Protein AF-0000000076221667 (afdb_homodimer)

Organism: NCBI:txid252671

Sequence (2468 aa):
MASSFIGMFFAGLVLLSSVQFILGDSAYITIIDVGKQPNDGCKKDNQGHYQCGSLKNLASFPFTDNTCIRIWKDLTSSILGSVISISKVSNISISSYPPSKTFRVPCFGNENQKSGFNFQNVKSVRISNIKFEECGHPMPSFVTHPDFKKPINIWSAIYFKEVTDISMTGVSFNGSHGYATALFNVQGEIKFDNIIIEHNELVQLKTPSTQKVIPGYASGGGIYIELRKQEINTPSISLQHSHFLYNTADNVSASPTGSGMAEGHIGFGRGGALSLFFLNVNHVTVDILNCWFEGNKAAWGGAVYARFRNESSYNTINMVNTNFTNNNANLSGGGLFVTSTQREDFENKVEIHQCRFINNSAEIGGAMFQKHISLDSIKDLRTITIAGTQFTHNMANIGSAINLERIFVIFNNMDTMNNFGSTFNGTGGQGAIYAFESKLYCYGSNLFKENMNNAFVLDCSHLHFPGTALFDRNKGENGGAISMYGNSFLFLYNSTELTFKNNTAWRRGGAIYIESSGPPLDHNLVNALKFDRCFFQYAGETVTTFEDNIQSFEGKVSFTDNYAKINGDSIFISSLAACNVTSIGINDTLLHWKNFNFRPKNRTQIITRAVEIHINDLQWHQPPGTMFHPSIILLDQRGNHVSEQINVIIHKNHSHKQCNVSVETNPRFIVTEDDTISLTLLGNNQPKIDGKYGKYCYYDVTISLAWNKVVYKTLTDRQLKPCYFGYTLKKNRCQCLMQKNQDKGIAFCYRGDIYFYKNRWAYRDQKAFIRDAEITVTCPPGYCNDCKGGVSITGYDCRYDQTKPNQCRPSRDQNSKICGRCLHGWSVALGKEECVKCKNEVFSRYSKWNWIWVIIATIVFFVMVDAVIIWLDIDIYSNYLNGFIYYCQTIVLLPPSSFEYWYPMKLITGIINMDSTGGFIPAFCFIDGFDNLWKALFNYLFPTIMILILVVIGYLARDPNSRFANVNYMKSFTIISVLAYSDFTRITFQLLNRAKLDPDEPNKLNVWIQGDVEYLKGYHIGFAVVAIIVGFFIVLGFPIVLFFHYKLVALRPLWGQNPFRRLTTFFKYFNYCYRDDQLYFISFYYTSRVVLLGLNTFVPIDAESSTWKCLLCLLVCVVFTFNEPYDKPLMNYYDIFILSNLTVVSMLCLMMRGFAPNRHKVFRNLINVLILLPFILVTIRIFWVYGPKFWNWIKEKFSNDSKPTNPDLSKPLLSKTDDGDQGEQQLPDDSIECMASSFIGMFFAGLVLLSSVQFILGDSAYITIIDVGKQPNDGCKKDNQGHYQCGSLKNLASFPFTDNTCIRIWKDLTSSILGSVISISKVSNISISSYPPSKTFRVPCFGNENQKSGFNFQNVKSVRISNIKFEECGHPMPSFVTHPDFKKPINIWSAIYFKEVTDISMTGVSFNGSHGYATALFNVQGEIKFDNIIIEHNELVQLKTPSTQKVIPGYASGGGIYIELRKQEINTPSISLQHSHFLYNTADNVSASPTGSGMAEGHIGFGRGGALSLFFLNVNHVTVDILNCWFEGNKAAWGGAVYARFRNESSYNTINMVNTNFTNNNANLSGGGLFVTSTQREDFENKVEIHQCRFINNSAEIGGAMFQKHISLDSIKDLRTITIAGTQFTHNMANIGSAINLERIFVIFNNMDTMNNFGSTFNGTGGQGAIYAFESKLYCYGSNLFKENMNNAFVLDCSHLHFPGTALFDRNKGENGGAISMYGNSFLFLYNSTELTFKNNTAWRRGGAIYIESSGPPLDHNLVNALKFDRCFFQYAGETVTTFEDNIQSFEGKVSFTDNYAKINGDSIFISSLAACNVTSIGINDTLLHWKNFNFRPKNRTQIITRAVEIHINDLQWHQPPGTMFHPSIILLDQRGNHVSEQINVIIHKNHSHKQCNVSVETNPRFIVTEDDTISLTLLGNNQPKIDGKYGKYCYYDVTISLAWNKVVYKTLTDRQLKPCYFGYTLKKNRCQCLMQKNQDKGIAFCYRGDIYFYKNRWAYRDQKAFIRDAEITVTCPPGYCNDCKGGVSITGYDCRYDQTKPNQCRPSRDQNSKICGRCLHGWSVALGKEECVKCKNEVFSRYSKWNWIWVIIATIVFFVMVDAVIIWLDIDIYSNYLNGFIYYCQTIVLLPPSSFEYWYPMKLITGIINMDSTGGFIPAFCFIDGFDNLWKALFNYLFPTIMILILVVIGYLARDPNSRFANVNYMKSFTIISVLAYSDFTRITFQLLNRAKLDPDEPNKLNVWIQGDVEYLKGYHIGFAVVAIIVGFFIVLGFPIVLFFHYKLVALRPLWGQNPFRRLTTFFKYFNYCYRDDQLYFISFYYTSRVVLLGLNTFVPIDAESSTWKCLLCLLVCVVFTFNEPYDKPLMNYYDIFILSNLTVVSMLCLMMRGFAPNRHKVFRNLINVLILLPFILVTIRIFWVYGPKFWNWIKEKFSNDSKPTNPDLSKPLLSKTDDGDQGEQQLPDDSIEC

InterPro domains:
  IPR003368 Polymorphic outer membrane protein repeat [TIGR01376] (494-513)
  IPR011050 Pectin lyase fold/virulence factor [SSF51126] (87-402)

Solvent-accessible surface area (backbone atoms only — not comparable to full-atom values): 122526 Å² total; per-residue (Å²): 132,91,76,72,88,76,88,89,81,79,80,96,78,67,96,65,76,76,81,73,76,75,78,64,83,70,76,65,62,43,38,36,38,30,42,84,53,92,52,94,52,65,46,70,45,97,86,66,31,32,41,19,27,36,57,48,45,50,54,80,51,85,83,53,56,37,27,36,38,35,42,39,72,87,36,80,81,44,41,34,58,35,55,36,72,48,63,73,30,46,38,41,36,42,33,25,41,64,65,93,47,70,40,72,42,40,13,76,40,67,105,80,45,46,6,32,42,36,39,34,46,27,43,33,42,37,39,34,16,36,30,43,31,46,18,19,27,75,40,73,48,91,54,54,36,88,89,67,73,38,52,43,61,43,34,17,19,32,37,37,35,45,28,30,30,37,39,38,36,45,30,31,35,38,41,13,34,5,15,41,30,35,37,34,49,53,24,42,51,32,39,39,35,42,31,37,39,32,44,11,29,50,71,82,62,56,43,86,86,72,66,44,64,61,81,65,63,44,42,11,10,26,41,38,38,41,37,56,64,62,89,49,63,53,30,41,36,36,41,28,56,25,39,31,35,42,10,26,3,63,41,80,80,61,54,78,36,54,46,93,69,46,86,74,60,70,66,40,19,45,5,0,31,32,23,41,38,35,32,34,33,52,54,32,39,38,39,38,34,44,30,39,36,31,44,9,24,8,33,33,2,0,23,28,20,38,39,38,30,51,72,27,21,53,26,35,41,38,36,34,49,26,38,31,34,45,10,31,8,71,39,31,1,0,31,32,21,40,39,34,59,30,61,90,87,49,37,45,39,42,40,38,34,46,28,38,34,34,43,10,26,15,44,30,3,0,26,26,24,38,41,40,65,54,90,63,77,83,57,90,58,39,46,35,41,41,28,50,27,37,36,34,44,10,23,4,34,33,2,3,30,31,24,41,30,43,42,34,38,38,39,30,34,32,39,41,32,45,15,30,40,67,58,80,85,67,67,46,34,40,7,19,30,23,30,36,50,21,42,38,36,34,35,50,56,28,38,36,33,43,14,32,31,5,40,33,27,29,30,36,14,37,43,32,30,62,16,33,39,41,37,34,43,12,30,15,51,56,2,0,30,32,23,34,16,34,78,32,38,38,32,38,33,60,61,16,37,40,36,40,33,46,10,31,8,67,36,29,0,0,29,32,20,41,43,72,30,62,76,39,44,34,62,72,53,45,47,51,57,44,82,47,72,34,50,71,36,63,66,61,88,83,54,86,46,75,64,50,32,48,75,65,49,66,26,40,39,37,40,36,59,33,36,26,70,64,39,10,19,31,29,21,33,57,66,59,39,33,43,31,77,61,35,67,68,78,42,62,38,67,75,59,31,82,41,54,44,60,42,71,86,55,76,52,34,58,33,44,43,65,62,44,73,47,66,56,71,75,62,60,54,40,27,24,49,46,75,41,65,60,61,65,48,33,22,17,68,83,68,43,82,44,60,50,47,30,32,53,44,68,42,63,21,91,91,32,67,73,21,56,58,43,64,73,42,75,44,49,44,70,36,37,91,81,53,80,50,75,42,25,38,26,25,49,35,64,35,81,41,97,81,58,65,53,90,63,17,29,31,22,39,35,40,27,46,68,56,61,42,56,36,68,43,72,48,73,75,32,37,33,36,63,46,54,84,40,18,12,57,49,94,30,18,34,35,60,43,56,58,54,42,29,32,77,62,37,52,45,69,53,96,67,19,40,25,19,30,65,34,35,37,65,30,41,26,44,57,43,89,58,49,32,33,34,44,52,39,54,22,49,89,68,62,49,57,76,47,77,82,34,71,59,36,30,60,29,42,24,49,39,61,58,87,53,78,66,82,21,58,90,45,22,24,64,85,37,75,66,39,32,39,48,20,93,65,23,9,44,16,56,70,42,69,53,48,38,74,52,57,59,56,70,61,57,66,48,66,94,62,52,62,57,50,51,53,48,49,48,50,54,50,45,52,50,52,52,49,50,43,47,67,62,64,54,52,32,54,34,77,78,35,52,59,52,52,52,46,47,60,48,58,72,68,47,49,56,89,87,61,81,72,55,68,72,54,50,51,50,36,28,61,64,58,68,47,47,68,83,63,75,58,75,64,50,66,83,49,90,70,39,45,51,64,55,50,52,59,55,56,55,48,56,49,48,48,49,53,48,50,51,50,48,51,52,58,50,24,68,42,75,90,37,98,40,40,88,59,70,54,64,44,35,46,52,44,50,48,54,47,31,47,55,50,55,42,50,44,31,49,53,65,65,32,69,35,74,59,45,7,84,40,64,84,43,45,14,26,46,65,37,40,80,42,48,52,78,38,82,84,35,38,69,56,39,53,53,28,51,52,46,38,52,59,50,58,54,33,44,37,52,49,46,47,43,37,72,62,53,60,68,51,41,82,83,57,55,87,65,89,57,63,63,54,53,58,52,55,51,55,58,40,67,30,36,28,91,90,34,52,46,54,60,20,48,60,51,48,51,47,52,51,50,54,45,39,63,64,74,36,61,52,62,68,58,24,44,46,54,48,34,52,47,37,43,49,54,34,51,55,47,62,72,61,46,44,41,69,52,63,69,45,35,54,50,38,45,50,47,34,48,48,48,31,52,48,32,50,50,30,55,42,56,74,60,46,44,65,84,52,46,60,61,51,49,53,52,46,49,51,60,64,44,47,56,54,52,52,49,51,49,43,47,42,65,68,46,38,63,55,52,54,49,49,53,49,59,67,65,61,65,80,76,73,92,75,88,84,76,85,83,76,77,81,87,72,86,82,82,79,90,76,85,88,73,91,65,89,80,80,88,67,97,65,139,145,92,78,91,73,80,86,81,90,62,107,83,87,58,104,77,88,72,86,76,74,78,77,67,80,69,76,62,62,42,37,36,38,30,42,81,51,93,56,95,53,64,46,70,44,98,86,64,31,30,39,18,31,34,56,49,47,51,53,78,50,85,82,56,54,38,28,37,39,35,40,38,73,82,37,78,81,44,40,35,56,35,56,37,72,49,63,73,31,44,38,41,35,41,34,24,41,64,67,95,46,69,39,74,42,40,14,73,43,68,103,81,46,46,7,32,42,37,40,34,49,26,43,33,43,38,40,35,15,36,30,42,32,46,18,20,29,74,39,73,46,92,54,54,34,87,90,69,73,40,52,44,62,41,33,16,19,32,37,37,36,45,28,30,30,37,38,37,36,45,29,32,36,38,42,14,35,6,15,40,31,36,38,35,49,53,26,41,50,33,39,39,35,42,30,38,38,31,46,10,29,51,70,82,62,54,42,84,87,72,66,42,63,60,84,62,66,41,41,13,9,25,41,36,38,42,38,58,63,63,88,50,62,55,30,42,36,36,41,29,56,24,39,33,35,43,8,28,3,63,40,82,79,59,54,78,38,52,49,94,70,47,86,76,60,67,65,40,19,46,5,0,30,31,23,39,39,35,32,33,33,50,55,33,39,38,38,38,36,45,30,39,37,33,44,8,25,8,33,32,2,0,22,29,20,38,38,38,30,50,70,27,22,54,26,36,40,38,38,33,50,27,38,31,33,44,10,32,7,71,39,32,0,0,31,32,22,40,40,33,58,30,60,90,86,48,36,46,39,43,38,40,34,44,29,39,34,34,44,10,26,17,43,30,2,0,26,26,24,38,41,39,64,54,89,63,77,86,57,90,56,39,46,36,39,42,27,50,28,37,37,32,46,10,25,3,34,34,1,2,30,32,23,40,31,44,42,33,36,38,38,29,34,31,39,41,32,44,15,30,41,65,58,80,84,66,66,44,34,39,8,19,31,23,32,34,49,22,43,38,35,35,36,49,58,28,41,36,34,43,14,32,31,5,40,33,27,29,31,37,14,37,44,33,30,62,15,32,36,40,37,36,42,12,30,15,49,55,1,0,30,33,23,36,15,35,75,32,38,38,34,37,32,61,62,15,38,38,37,40,33,46,11,31,8,66,35,28,0,0,29,31,20,39,43,73,30,62,77,39,46,34,63,72,53,45,44,50,56,46,81,48,73,32,51,71,36,62,67,60,87,83,54,86,46,74,62,50,31,50,74,66,54,66,23,40,38,39,39,35,57,33,35,25,71,64,40,11,19,32,29,21,33,58,66,60,39,33,45,32,78,60,36,64,68,74,45,63,40,67,71,58,28,87,42,50,45,60,42,72,86,54,75,53,35,58,32,42,44,64,61,42,73,46,67,58,71,74,63,61,54,39,27,24,48,45,74,41,66,62,59,66,48,32,24,18,64,84,69,43,82,45,59,49,46,31,31,51,45,66,42,62,20,91,90,32,67,73,21,55,59,43,64,73,42,74,45,50,45,70,37,36,93,81,54,79,50,74,42,26,39,28,24,51,36,64,32,80,40,99,83,56,66,49,90,63,15,30,30,22,39,36,40,28,45,69,56,61,42,55,36,67,44,74,47,72,76,32,37,32,35,63,45,53,91,61,29,18,75,48,94,31,18,32,35,59,37,54,56,60,30,42,28,79,56,41,50,45,68,54,97,69,20,40,25,20,31,59,28,37,39,74,25,39,32,39,70,42,91,58,50,47,39,48,44,47,37,57,23,51,87,61,61,51,51,78,42,79,82,35,73,60,35,29,61,30,44,19,50,36,59,60,87,53,77,66,80,24,58,89,46,22,24,64,85,39,60,80,38,34,38,47,20,93,65,22,9,42,15,54,73,42,62,46,51,38,74,51,56,59,56,68,60,59,66,47,64,95,63,50,62,56,50,51,52,48,49,48,49,53,49,46,50,50,53,51,50,49,43,48,69,63,65,55,54,40,49,37,73,82,39,53,59,51,53,53,45,48,60,48,60,71,69,46,48,57,89,87,62,80,72,55,67,73,54,50,51,51,36,27,60,63,57,66,47,44,69,82,64,74,57,75,64,49,64,82,47,89,68,37,44,52,64,57,51,51,59,55,56,55,49,54,50,48,50,50,52,49,50,50,52,49,51,52,59,50,25,67,42,75,89,35,99,41,40,86,57,70,52,65,44,35,46,55,48,50,49,55,47,32,46,56,50,54,42,50,45,31,49,53,65,66,32,68,35,63,58,43,41,93,41,56,84,44,45,14,26,48,64,35,39,76,42,47,52,77,38,82,84,36,38,69,55,42,53,53,28,51,52,46,37,52,59,48,59,52,34,45,36,53,48,47,45,44,37,72,63,54,60,69,49,43,80,83,64,57,85,69,84,59,64,62,51,52,58,53,54,49,56,57,40,66,28,35,28,89,91,33,51,48,53,60,19,49,60,51,48,49,48,52,52,50,54,44,38,64,65,74,35,58,52,62,66,57,26,43,45,54,48,34,52,47,38,44,49,52,35,51,54,46,62,74,61,47,46,39,69,51,65,69,52,34,53,51,38,45,50,45,33,47,49,49,32,50,48,32,51,50,31,55,44,55,74,62,46,38,61,84,53,46,60,60,52,49,52,52,48,48,52,59,63,44,46,56,55,51,51,49,50,51,46,47,42,65,67,45,36,63,56,50,52,50,47,46,49,58,62,62,60,59,84,72,77,94,86,81,83,75,87,77,77,85,78,80,81,74,81,86,93,78,90,73,85,94,83,86,76,72,88,75,88,72,85,131

Nearest PDB structures (foldseek):
  7ukj-assembly1_B  TM=2.782E-01  e=1.701E+00  Shigella phage Sf6

Foldseek 3Di:
DDPDDDDDDDDDDDPDDDPPPPVPPPPDAAEEEECPDCDDAWDQDPVRHTYHNALCNQQPPDDEENYEYEYEAPVPPHANQAEREDEDYEEYEYAYVVRPAAHEHENDDPLDTAGAYEYEHYAEYEYGRYEYEAHWHWDFDPDQQPVPSGGATFIERYEYEQYAEYHYYNYEYYAYAAEPYEYEAYHEEYEYEAYEYENKFHDQSQDPPPSDRPLGLTAHAYYHYAHADAPGHAYEAEYYLYEGYQFFGANPVPPLPDDPPPPNPSHNQEARHEEEHYHQYEDHEYEYEQYEYENAEGQYARHYEYEAEEQYAHYEYEYEQYEHENAEHAAEARHYEYEYAYEPPGAYEYEAYQYEFYAAEYQEARHYEYEYPYPDALDPRFEYEHENYEFYQAEYQEQSHYEEESGEYEYYAYHYEAREYPPPPLPRRAAVYEYANYEYEYHYEYEAEQYGQAHYEYHNYEYEYLAEYEHYQAEHQAARHYEYEEQYAYEYELRYEYEYENAEHAAEALHYEYDYPDFAEAQLVCLVCLVHADRYHYPDPPQPALVSSLQPRNYAYEYENAQYPFAASHYEYAHCSNVADDSDALRPVVVVRPHYYYPPPDPRNYFHFFNAKDWDLVQLQEAAADKGFTDIFTATRNGDTGWAKKFKDKAAAPVQNQKDKDKPDHRIDTDGPPDTDITGMFIDQFRPDPPPGDPWRFIKMKMATPDRHGYIDIDGGHTRDHQPQQFARDPRHRDRPPPPDDDDDQWDQDPQKIFGAQQWAWFFACPDPRGRHTDIFGRPDQFSAQLPPDPPPWRRRHIGRNVDLPSHPPQFDSPFLRSQHGDAQWAFFALHRDTHRVDCPVVVVPDPCVLVVLVVVLLVVLLVVLVVLLVVLDQCLALAPLLPLLLLQQLVLQFDSPFDFDPVSCVVSCVSLVRCPVCPRPGHRNDRRYTQLNSLLCLLVNLVSNLVSLVVLVVQLVPCPGPSVPTPSLSSNVSSLVNSLLSLLLSLLLLQEWDQRHSSCRPFIARNSRRRHTHCDDPSVVSNVVSVVSCVCRLPVPLVCQQCVVVVVVVDVVVPDDDCVVVNVNSCSNQVFFDPVQSNCSSVSSVLSNVLSNLSRHPGDSLRSLVVSLVSLVVVLVVLLVCVGGPDNVSSVLSNLSSVLSSVLSVLSSVLSVDTPVCNVVSSVVSNVSSCVSVVVSVVVCCVVCVVVVVVVVVVVPPPDDDDDDDDDDDDDDDDDDDDDDDDDDDDDDDDDD/DPDYDDDPDDPDDDPDDDDPPPPPPPPDAAEEEECDDCDDAWDQDPVRHTYHNALCNQQPPDDEENYEYEYEANVPPHANQAEREDEDYEEYEYAYVVRPAAHEHENDDPLDTAGAYEYEQYAEYEYGRYEYEAHWHWDFDPAQQPVPSGGATFIERYEEEQYAEYHYYNYEYYAYAAEPYEYEQYHEEYEAEAYEYENKFHDQSQDPPPSDRPLRLTAHAYYHYAHADAPGHAYEAEYYQYEGYQFFGANPPPPLPDDPPPPSCSHRFEARHYEEHYHQYEAHEYEYYQYEYYNAEGQYASHYEYEAEEQYAHYEYEYEQYEAENAEHAAEARHYEYEYAYEPPGAYEYEAYQYEYYAAEYQEARHYEYEYPYPDALDPRFEYEHENYEFYQAEYQEQSHYEEESGEYEYYAYHYEAREYPPPPLPRRAAVYEYASYEYEYHYEYEAEQYGQAHYEYHNYEYEALAEYEHYAAEHQAARHYEYEEQYAYEYELRYEYEYENAEHAAEALHYEYDYPDFAEAQLVCLVPLVHADRYHYPDPPQPALVSRLQPRNYAYEYENAQYPFAASHYEYAHCSNVDRDSDALPPCVVVSVRYYYPPPDPRNYFHFFNAKDWDLVQLQEAAADKGFTDIFTATSVGDTGWAKKFKDKAAAPVQNQKDKDKPDHRIGTDGPPDTDITGIFTDQFRPDPPDGDPWRFIKMKMATPDRHGHIDIDGGHTRDHQPQQFDRDPRHRHRPPPPDPDPDQWDQDPQKIFGAAQWDWFQQCPDPVRRNTDIFGRPPQWQHPLPPDPPPFRRSHIGRNVDLPSGPPQFDSPFLRSQHGDQQWAFFALHRDTDRVDCPVVVVPDPCVLVVLVVVLLVVLLVVLVVLLVVLDQCQADAPLLPLLLLQQLVLQFDPVFDFDPVSCVVSCVSLVRCPVVPRPGHGNDRRHGQLNSLLCLLVNLVSNLVSLVVLVVQLVPCPGPSVPTPSLSSNVSSLVNSLLSLLLSLLLLQEWDQRHSVCSPFIARNSRRRHTHCDDPSVVSNVVSVVSCVCRLPVPLVCQQCVVVVVVVDPVVDDDDCVVVNVNSCSNQNFFDPVQSNCSSVSSVLSNVLSNLSRHPGDSLVSLVVSLVSLVVVLVVLLVCVGGPDNVSSVLSNLSSVLSSVLSVLSSVLSVDGPVCNVVSSVVSNVSSCVSVVVVVCVCCVVCVVVVVVVCCVVVVPDDDDDDDDPDDPDDDPDDDDDDDDDDPDDDDPDD

Secondary structure (DSSP, 8-state):
-----------------------------EEEEESSS--SSEEE-TTS-EEESSGGGGGG----SSEEEEEETT-SS----SEEEEES-SEEEEEEESTTSPEEEE----TT--BEEEEES-SEEEEESEEEES-BEEEEEEEEPTTT-SEEEEEEEEEEES-SEEEEES-EEES-BSEEEEEES--SEEEEES-EEES-B----B-TTT--B-------EEEEEEE--TTS---EEEEES-EEES-EE--TT--TTS-TT-TT-----B-SSEEEEEES-BS-EEEEES-EEES-EEEE-SSEEEEEETT-BS-EEEEES-EEES-EEEEE-SSEEEEE---TT---EEEEES-EEES-B-SB-SSEEEEE---S---TT-EEEEES-EEES-B-SB-SSEEEES-EEEEES-EEES-B-SSTTS-S-B-SEEEES-EEEEESEEEEES-BS-SEEEES-EEEESSEEEEES-EEEE-SSEEEESS-EEEE-TT-EEEEES-EEEEE-SSEEEE--S----HHHHHHH--S--SEEE--TT--SHHHHHHH---EEEEES-EESSB-SSEEES-SGGG-SSSSS----GGGSTTEEEES--GGGEEE---EEEE-GGGG-B-TT-EE---EEEE-TTS-EE-EEEEEEEEEPSS-TT--EEESS-SEEEE-SS----EEEEE-SS---SSS--S-EEEEEEEEESSSS--EEEEEEEEEPPPPTTEEEETTEEEE---SSSS---EEEETTEEEEPTTEEEEEESSSSSTTEEEEEEP-TTTS----SS--BTTB-EEE-TTS-TTS-TTB-TTSTTS-SBPTTEEEPTT--SEEE--TTHHHHS-TTHHHHHHHHHHHHHHHHHHHHHHHT--IIIIISHHHHHHHHHHTTSS-TT----HHHHHHHHHHTT-GGGS-S-----STT--HHHHHHHTTHHHHHHHHHHHHHHHHTTSTTSTTTT--HHHHHHHHHHHHHHHHHHHHHHHT-EE---SS-TT--EETTTSSSBTTSGGGHHHHHHHHHHIIIIIIHHHHHHHTHHHHHTTGGGG-SSTTHHHHHHHHHHHTTB-GGGTTHHHHHHHHHHHHHHHHHH---HHHHHHHHHHHHHHHHHHHHHH--BSSHHHHHHHHHHHHHHHHHHHHHHHHTTS-HHHHHHHHHHHHHHHHHHHHHHHHHHHHHHHHHHHHHHHHHTTS----------------------------------/-----------------------------EEEEESS--SSSEEE-TTS-EEESSGGGGGG----SSEEEEEETT-SS----SEEEEES-SEEEEEEESTTSPEEEE----TT--BEEEEES-SEEEEESEEEES-BEEEEEEEEPTTT-SEEEEEEEEEEES-SEEEEES-EEES-BSEEEEEES--SEEEEES-EEES-B----B-TTT--B-------EEEEEEE--TTS---EEEEES-EEES-EE--TT--TTS-TT-TT-----B-SSEEEEEES-BS-EEEEES-EEES-EEEE-SSEEEEEETT-BS-EEEEES-EEES-EEEEE-SSEEEEE---TT---EEEEES-EEES-B-SB-SSEEEEE---S---TT-EEEEES-EEES-B-SB-SSEEEES-EEEEES-EEES-B-SSTTS-S-B-SEEEES-EEEEESEEEEES-BS-SEEEES-EEEESSEEEEES-EEEE-SSEEEESS-EEEE-TT-EEEEES-EEEEE-SSEEEE--S----HHHHHHH--S--SEEE--TT--SHHHHHHH---EEEEES-EESSB-SSEEES--GGG-SSSSS---GGGG-TTEEEES--GGGEEE---EEEE-GGGG-B-TT-EE---EEEE-TTS-EE-EEEEEEEEEPSS-TT--EEESS-SEEEE-SS----EEEEE-SS-B-SSSB-S-EEEEEEEEESSSS--EEEEEEEEEPPPPTTEEEETTEEEE---SSSS--SEEEETTEEEE-TTEEEEEESSSSSTTEEEEEEP-TTTS----SS--BTTB-EEEETTS-TTS-TTB-TTSGGG-SBPTTEEEPTT--SEEE--TTHHHHS-TTHHHHHHHHHHHHHHHHHHHHHHHT--IIIII-HHHHHHHHHHTTSS-TT----HHHHHHHHHHTT-GGGS-S-----STT--HHHHHHHTTHHHHHHHHHHHHHHHHTTSTTSTTTT--HHHHHHHHHHHHHHHHHHHHHHHT-EE---SS-TT--EETTTSSSBTTSTTHHHHHHHHHHHIIIIIIHHHHHHHTHHHHHHTGGGG-SSTTHHHHHHHHHHHTTB-GGGTTHHHHHHHHHHHHHHHHHH---HHHHHHHHHHHHHHHHHHHHHH--BSSHHHHHHHHHHHHHHHHHHHHHHHHTTS-HHHHHHHHHHHHHHHHHHHHHHHHHHHHHHHHHHHHHHHHHTTS----------------------------------

Structure (mmCIF, N/CA/C/O backbone):
data_AF-0000000076221667-model_v1
#
loop_
_entity.id
_entity.type
_entity.pdbx_description
1 polymer 'Uncharacterized protein'
#
loop_
_atom_site.group_PDB
_atom_site.id
_atom_site.type_symbol
_atom_site.label_atom_id
_atom_site.label_alt_id
_atom_site.label_comp_id
_atom_site.label_asym_id
_atom_site.label_entity_id
_atom_site.label_seq_id
_atom_site.pdbx_PDB_ins_code
_atom_site.Cartn_x
_atom_site.Cartn_y
_atom_site.Cartn_z
_atom_site.occupancy
_atom_site.B_iso_or_equiv
_atom_site.auth_seq_id
_atom_site.auth_comp_id
_atom_site.auth_asym_id
_atom_site.auth_atom_id
_atom_site.pdbx_PDB_model_num
ATOM 1 N N . MET A 1 1 ? 74.125 -44.375 0.785 1 16.16 1 MET A N 1
ATOM 2 C CA . MET A 1 1 ? 74.875 -45.594 0.394 1 16.16 1 MET A CA 1
ATOM 3 C C . MET A 1 1 ? 73.875 -46.625 -0.15 1 16.16 1 MET A C 1
ATOM 5 O O . MET A 1 1 ? 74 -47.062 -1.291 1 16.16 1 MET A O 1
ATOM 9 N N . ALA A 1 2 ? 73.625 -47.688 0.56 1 16.02 2 ALA A N 1
ATOM 10 C CA . ALA A 1 2 ? 73.688 -49.125 0.211 1 16.02 2 ALA A CA 1
ATOM 11 C C . ALA A 1 2 ? 72.375 -49.562 -0.384 1 16.02 2 ALA A C 1
ATOM 13 O O . ALA A 1 2 ? 71.312 -49.531 0.293 1 16.02 2 ALA A O 1
ATOM 14 N N . SER A 1 3 ? 72.312 -49.406 -1.996 1 16.53 3 SER A N 1
ATOM 15 C CA . SER A 1 3 ? 72.375 -50.281 -3.176 1 16.53 3 SER A CA 1
ATOM 16 C C . SER A 1 3 ? 73.5 -51.344 -3.002 1 16.53 3 SER A C 1
ATOM 18 O O . SER A 1 3 ? 73.938 -51.906 -3.984 1 16.53 3 SER A O 1
ATOM 20 N N . SER A 1 4 ? 73.938 -51.812 -2.256 1 15.78 4 SER A N 1
ATOM 21 C CA . SER A 1 4 ? 74.625 -52.969 -2.775 1 15.78 4 SER A CA 1
ATOM 22 C C . SER A 1 4 ? 73.688 -54 -3.371 1 15.78 4 SER A C 1
ATOM 24 O O . SER A 1 4 ? 73.875 -54.406 -4.523 1 15.78 4 SER A O 1
ATOM 26 N N . PHE A 1 5 ? 73.5 -55.156 -2.861 1 16.27 5 PHE A N 1
ATOM 27 C CA . PHE A 1 5 ? 74.25 -56.406 -3.062 1 16.27 5 PHE A CA 1
ATOM 28 C C . PHE A 1 5 ? 73.375 -57.406 -3.779 1 16.27 5 PHE A C 1
ATOM 30 O O . PHE A 1 5 ? 72.125 -57.281 -3.799 1 16.27 5 PHE A O 1
ATOM 37 N N . ILE A 1 6 ? 73.25 -58.75 -3.553 1 17.33 6 ILE A N 1
ATOM 38 C CA . ILE A 1 6 ? 73.875 -59.969 -3.996 1 17.33 6 ILE A CA 1
ATOM 39 C C . ILE A 1 6 ? 72.875 -60.844 -4.754 1 17.33 6 ILE A C 1
ATOM 41 O O . ILE A 1 6 ? 73.188 -61.312 -5.855 1 17.33 6 ILE A O 1
ATOM 45 N N . GLY A 1 7 ? 72.25 -61.719 -4.359 1 18.34 7 GLY A N 1
ATOM 46 C CA . GLY A 1 7 ? 72.5 -63.125 -4.621 1 18.34 7 GLY A CA 1
ATOM 47 C C . GLY A 1 7 ? 71.812 -63.625 -5.867 1 18.34 7 GLY A C 1
ATOM 48 O O . GLY A 1 7 ? 70.875 -62.969 -6.398 1 18.34 7 GLY A O 1
ATOM 49 N N . MET A 1 8 ? 71.562 -64.812 -6.016 1 18.81 8 MET A N 1
ATOM 50 C CA . MET A 1 8 ? 71.812 -66.125 -6.602 1 18.81 8 MET A CA 1
ATOM 51 C C . MET A 1 8 ? 70.812 -66.438 -7.703 1 18.81 8 MET A C 1
ATOM 53 O O . MET A 1 8 ? 69.688 -65.875 -7.727 1 18.81 8 MET A O 1
ATOM 57 N N . PHE A 1 9 ? 70.938 -67.625 -8.344 1 19.12 9 PHE A N 1
ATOM 58 C CA . PHE A 1 9 ? 71.438 -68.562 -9.383 1 19.12 9 PHE A CA 1
ATOM 59 C C . PHE A 1 9 ? 70.25 -69.062 -10.188 1 19.12 9 PHE A C 1
ATOM 61 O O . PHE A 1 9 ? 70.25 -69.062 -11.422 1 19.12 9 PHE A O 1
ATOM 68 N N . PHE A 1 10 ? 69.562 -70.062 -9.82 1 19.19 10 PHE A N 1
ATOM 69 C CA . PHE A 1 10 ? 69.5 -71.312 -10.578 1 19.19 10 PHE A CA 1
ATOM 70 C C . PHE A 1 10 ? 68.438 -71.25 -11.688 1 19.19 10 PHE A C 1
ATOM 72 O O . PHE A 1 10 ? 68.75 -71.625 -12.836 1 19.19 10 PHE A O 1
ATOM 79 N N . ALA A 1 11 ? 67.25 -71.75 -11.547 1 18.98 11 ALA A N 1
ATOM 80 C CA . ALA A 1 11 ? 66.688 -72.938 -12.18 1 18.98 11 ALA A CA 1
ATOM 81 C C . ALA A 1 11 ? 66.188 -72.625 -13.578 1 18.98 11 ALA A C 1
ATOM 83 O O . ALA A 1 11 ? 66.562 -73.312 -14.555 1 18.98 11 ALA A O 1
ATOM 84 N N . GLY A 1 12 ? 64.875 -72.75 -13.875 1 19.88 12 GLY A N 1
ATOM 85 C CA . GLY A 1 12 ? 64.188 -73.5 -14.898 1 19.88 12 GLY A CA 1
ATOM 86 C C . GLY A 1 12 ? 64.188 -72.812 -16.25 1 19.88 12 GLY A C 1
ATOM 87 O O . GLY A 1 12 ? 63.969 -71.625 -16.344 1 19.88 12 GLY A O 1
ATOM 88 N N . LEU A 1 13 ? 64.875 -73.438 -17.359 1 18.47 13 LEU A N 1
ATOM 89 C CA . LEU A 1 13 ? 65.5 -73.75 -18.641 1 18.47 13 LEU A CA 1
ATOM 90 C C . LEU A 1 13 ? 64.562 -73.375 -19.797 1 18.47 13 LEU A C 1
ATOM 92 O O . LEU A 1 13 ? 65 -72.75 -20.766 1 18.47 13 LEU A O 1
ATOM 96 N N . VAL A 1 14 ? 63.469 -74.25 -20.047 1 19.47 14 VAL A N 1
ATOM 97 C CA . VAL A 1 14 ? 63.281 -74.938 -21.328 1 19.47 14 VAL A CA 1
ATOM 98 C C . VAL A 1 14 ? 62.625 -74 -22.328 1 19.47 14 VAL A C 1
ATOM 100 O O . VAL A 1 14 ? 62.906 -74.062 -23.516 1 19.47 14 VAL A O 1
ATOM 103 N N . LEU A 1 15 ? 61.5 -73.312 -21.797 1 20.5 15 LEU A N 1
ATOM 104 C CA . LEU A 1 15 ? 60.562 -73.188 -22.875 1 20.5 15 LEU A CA 1
ATOM 105 C C . LEU A 1 15 ? 61.094 -72.188 -23.922 1 20.5 15 LEU A C 1
ATOM 107 O O . LEU A 1 15 ? 61.156 -71 -23.703 1 20.5 15 LEU A O 1
ATOM 111 N N . LEU A 1 16 ? 62.281 -72.562 -24.516 1 18.67 16 LEU A N 1
ATOM 112 C CA . LEU A 1 16 ? 63.156 -71.938 -25.516 1 18.67 16 LEU A CA 1
ATOM 113 C C . LEU A 1 16 ? 62.344 -71.5 -26.734 1 18.67 16 LEU A C 1
ATOM 115 O O . LEU A 1 16 ? 62.625 -70.5 -27.375 1 18.67 16 LEU A O 1
ATOM 119 N N . SER A 1 17 ? 61.688 -72.5 -27.344 1 18.91 17 SER A N 1
ATOM 120 C CA . SER A 1 17 ? 62.062 -72.625 -28.734 1 18.91 17 SER A CA 1
ATOM 121 C C . SER A 1 17 ? 61.562 -71.5 -29.594 1 18.91 17 SER A C 1
ATOM 123 O O . SER A 1 17 ? 62.375 -70.875 -30.297 1 18.91 17 SER A O 1
ATOM 125 N N . SER A 1 18 ? 60.438 -71.75 -30.469 1 20.97 18 SER A N 1
ATOM 126 C CA . SER A 1 18 ? 60.312 -71.562 -31.906 1 20.97 18 SER A CA 1
ATOM 127 C C . SER A 1 18 ? 59.812 -70.125 -32.25 1 20.97 18 SER A C 1
ATOM 129 O O . SER A 1 18 ? 59.219 -69.938 -33.312 1 20.97 18 SER A O 1
ATOM 131 N N . VAL A 1 19 ? 59.688 -69.312 -31.25 1 20.52 19 VAL A N 1
ATOM 132 C CA . VAL A 1 19 ? 58.844 -68.188 -31.672 1 20.52 19 VAL A CA 1
ATOM 133 C C . VAL A 1 19 ? 59.531 -67.438 -32.812 1 20.52 19 VAL A C 1
ATOM 135 O O . VAL A 1 19 ? 60.656 -66.938 -32.656 1 20.52 19 VAL A O 1
ATOM 138 N N . GLN A 1 20 ? 59.156 -67.938 -34.062 1 21.73 20 GLN A N 1
ATOM 139 C CA . GLN A 1 20 ? 59.656 -67.25 -35.281 1 21.73 20 GLN A CA 1
ATOM 140 C C . GLN A 1 20 ? 59.375 -65.75 -35.219 1 21.73 20 GLN A C 1
ATOM 142 O O . GLN A 1 20 ? 58.312 -65.312 -34.781 1 21.73 20 GLN A O 1
ATOM 147 N N . PHE A 1 21 ? 60.375 -65 -35.312 1 20.33 21 PHE A N 1
ATOM 148 C CA . PHE A 1 21 ? 60.594 -63.562 -35.344 1 20.33 21 PHE A CA 1
ATOM 149 C C . PHE A 1 21 ? 59.875 -62.938 -36.531 1 20.33 21 PHE A C 1
ATOM 151 O O . PHE A 1 21 ? 60.312 -63.031 -37.656 1 20.33 21 PHE A O 1
ATOM 158 N N . ILE A 1 22 ? 58.5 -63.219 -36.594 1 23.91 22 ILE A N 1
ATOM 159 C CA . ILE A 1 22 ? 57.969 -62.469 -37.75 1 23.91 22 ILE A CA 1
ATOM 160 C C . ILE A 1 22 ? 58.344 -61 -37.594 1 23.91 22 ILE A C 1
ATOM 162 O O . ILE A 1 22 ? 58 -60.375 -36.594 1 23.91 22 ILE A O 1
ATOM 166 N N . LEU A 1 23 ? 59.438 -60.531 -38.188 1 23.69 23 LEU A N 1
ATOM 167 C CA . LEU A 1 23 ? 60.031 -59.219 -38.344 1 23.69 23 LEU A CA 1
ATOM 168 C C . LEU A 1 23 ? 58.969 -58.188 -38.781 1 23.69 23 LEU A C 1
ATOM 170 O O . LEU A 1 23 ? 58.5 -58.25 -39.906 1 23.69 23 LEU A O 1
ATOM 174 N N . GLY A 1 24 ? 57.844 -58.156 -38.031 1 23.3 24 GLY A N 1
ATOM 175 C CA . GLY A 1 24 ? 56.844 -57.156 -38.375 1 23.3 24 GLY A CA 1
ATOM 176 C C . GLY A 1 24 ? 57.438 -55.812 -38.688 1 23.3 24 GLY A C 1
ATOM 177 O O . GLY A 1 24 ? 58.562 -55.5 -38.25 1 23.3 24 GLY A O 1
ATOM 178 N N . ASP A 1 25 ? 57.031 -55.219 -39.875 1 28.08 25 ASP A N 1
ATOM 179 C CA . ASP A 1 25 ? 57.406 -53.906 -40.406 1 28.08 25 ASP A CA 1
ATOM 180 C C . ASP A 1 25 ? 57.344 -52.844 -39.344 1 28.08 25 ASP A C 1
ATOM 182 O O . ASP A 1 25 ? 56.312 -52.656 -38.688 1 28.08 25 ASP A O 1
ATOM 186 N N . SER A 1 26 ? 58.25 -52.781 -38.5 1 29.64 26 SER A N 1
ATOM 187 C CA . SER A 1 26 ? 58.438 -51.75 -37.469 1 29.64 26 SER A CA 1
ATOM 188 C C . SER A 1 26 ? 58.062 -50.375 -38 1 29.64 26 SER A C 1
ATOM 190 O O . SER A 1 26 ? 58.594 -49.938 -39.031 1 29.64 26 SER A O 1
ATOM 192 N N . ALA A 1 27 ? 56.719 -50.062 -38.062 1 41.66 27 ALA A N 1
ATOM 193 C CA . ALA A 1 27 ? 56.219 -48.75 -38.438 1 41.66 27 ALA A CA 1
ATOM 194 C C . ALA A 1 27 ? 57.219 -47.625 -38.062 1 41.66 27 ALA A C 1
ATOM 196 O O . ALA A 1 27 ? 57.656 -47.562 -36.938 1 41.66 27 ALA A O 1
ATOM 197 N N . TYR A 1 28 ? 58 -47.375 -39.031 1 50.88 28 TYR A N 1
ATOM 198 C CA . TYR A 1 28 ? 59.031 -46.344 -38.938 1 50.88 28 TYR A CA 1
ATOM 199 C C . TYR A 1 28 ? 58.531 -45.094 -38.281 1 50.88 28 TYR A C 1
ATOM 201 O O . TYR A 1 28 ? 57.438 -44.625 -38.562 1 50.88 28 TYR A O 1
ATOM 209 N N . ILE A 1 29 ? 58.75 -44.906 -37.062 1 63.62 29 ILE A N 1
ATOM 210 C CA . ILE A 1 29 ? 58.469 -43.688 -36.312 1 63.62 29 ILE A CA 1
ATOM 211 C C . ILE A 1 29 ? 59.406 -42.562 -36.844 1 63.62 29 ILE A C 1
ATOM 213 O O . ILE A 1 29 ? 60.625 -42.75 -36.906 1 63.62 29 ILE A O 1
ATOM 217 N N . THR A 1 30 ? 58.719 -41.688 -37.594 1 74.44 30 THR A N 1
ATOM 218 C CA . THR A 1 30 ? 59.469 -40.5 -37.969 1 74.44 30 THR A CA 1
ATOM 219 C C . THR A 1 30 ? 59.719 -39.594 -36.781 1 74.44 30 THR A C 1
ATOM 221 O O . THR A 1 30 ? 58.781 -39.188 -36.125 1 74.44 30 THR A O 1
ATOM 224 N N . ILE A 1 31 ? 61 -39.562 -36.406 1 79.75 31 ILE A N 1
ATOM 225 C CA . ILE A 1 31 ? 61.344 -38.688 -35.312 1 79.75 31 ILE A CA 1
ATOM 226 C C . ILE A 1 31 ? 61.906 -37.375 -35.844 1 79.75 31 ILE A C 1
ATOM 228 O O . ILE A 1 31 ? 62.844 -37.375 -36.656 1 79.75 31 ILE A O 1
ATOM 232 N N . ILE A 1 32 ? 61.219 -36.281 -35.5 1 80.25 32 ILE A N 1
ATOM 233 C CA . ILE A 1 32 ? 61.688 -34.969 -35.875 1 80.25 32 ILE A CA 1
ATOM 234 C C . ILE A 1 32 ? 62.219 -34.219 -34.656 1 80.25 32 ILE A C 1
ATOM 236 O O . ILE A 1 32 ? 61.5 -33.969 -33.688 1 80.25 32 ILE A O 1
ATOM 240 N N . ASP A 1 33 ? 63.562 -34 -34.656 1 79.19 33 ASP A N 1
ATOM 241 C CA . ASP A 1 33 ? 64.188 -33.25 -33.594 1 79.19 33 ASP A CA 1
ATOM 242 C C . ASP A 1 33 ? 64.312 -31.766 -33.969 1 79.19 33 ASP A C 1
ATOM 244 O O . ASP A 1 33 ? 65 -31.422 -34.969 1 79.19 33 ASP A O 1
ATOM 248 N N . VAL A 1 34 ? 63.719 -30.906 -33.094 1 79.81 34 VAL A N 1
ATOM 249 C CA . VAL A 1 34 ? 63.75 -29.484 -33.406 1 79.81 34 VAL A CA 1
ATOM 250 C C . VAL A 1 34 ? 64.688 -28.766 -32.438 1 79.81 34 VAL A C 1
ATOM 252 O O . VAL A 1 34 ? 64.562 -28.875 -31.234 1 79.81 34 VAL A O 1
ATOM 255 N N . GLY A 1 35 ? 65.75 -27.844 -32.969 1 72 35 GLY A N 1
ATOM 256 C CA . GLY A 1 35 ? 66.688 -27.016 -32.156 1 72 35 GLY A CA 1
ATOM 257 C C . GLY A 1 35 ? 68.062 -27.609 -32.031 1 72 35 GLY A C 1
ATOM 258 O O . GLY A 1 35 ? 68.938 -26.984 -31.453 1 72 35 GLY A O 1
ATOM 259 N N . LYS A 1 36 ? 68.562 -28.688 -32.469 1 65.06 36 LYS A N 1
ATOM 260 C CA . LYS A 1 36 ? 69.875 -29.234 -32.25 1 65.06 36 LYS A CA 1
ATOM 261 C C . LYS A 1 36 ? 70.875 -28.562 -33.188 1 65.06 36 LYS A C 1
ATOM 263 O O . LYS A 1 36 ? 72.062 -28.391 -32.844 1 65.06 36 LYS A O 1
ATOM 268 N N . GLN A 1 37 ? 70.75 -28.344 -34.531 1 58.94 37 GLN A N 1
ATOM 269 C CA . GLN A 1 37 ? 71.688 -27.688 -35.406 1 58.94 37 GLN A CA 1
ATOM 270 C C . GLN A 1 37 ? 71.062 -26.5 -36.125 1 58.94 37 GLN A C 1
ATOM 272 O O . GLN A 1 37 ? 69.875 -26.547 -36.5 1 58.94 37 GLN A O 1
ATOM 277 N N . PRO A 1 38 ? 71.688 -25.203 -36 1 54.12 38 PRO A N 1
ATOM 278 C CA . PRO A 1 38 ? 71.188 -23.922 -36.531 1 54.12 38 PRO A CA 1
ATOM 279 C C . PRO A 1 38 ? 71 -23.969 -38.031 1 54.12 38 PRO A C 1
ATOM 281 O O . PRO A 1 38 ? 71 -22.922 -38.688 1 54.12 38 PRO A O 1
ATOM 284 N N . ASN A 1 39 ? 70.875 -25.094 -38.75 1 55.88 39 ASN A N 1
ATOM 285 C CA . ASN A 1 39 ? 70.812 -24.906 -40.188 1 55.88 39 ASN A CA 1
ATOM 286 C C . ASN A 1 39 ? 69.375 -24.578 -40.656 1 55.88 39 ASN A C 1
ATOM 288 O O . ASN A 1 39 ? 68.438 -24.875 -39.938 1 55.88 39 ASN A O 1
ATOM 292 N N . ASP A 1 40 ? 69.25 -23.844 -41.75 1 61.44 40 ASP A N 1
ATOM 293 C CA . ASP A 1 40 ? 68.125 -23.422 -42.531 1 61.44 40 ASP A CA 1
ATOM 294 C C . ASP A 1 40 ? 67.375 -24.625 -43.156 1 61.44 40 ASP A C 1
ATOM 296 O O . ASP A 1 40 ? 68 -25.406 -43.875 1 61.44 40 ASP A O 1
ATOM 300 N N . GLY A 1 41 ? 66.125 -25.25 -42.656 1 70.69 41 GLY A N 1
ATOM 301 C CA . GLY A 1 41 ? 65.25 -26.312 -43.125 1 70.69 41 GLY A CA 1
ATOM 302 C C . GLY A 1 41 ? 65.375 -27.594 -42.312 1 70.69 41 GLY A C 1
ATOM 303 O O . GLY A 1 41 ? 66.062 -27.625 -41.312 1 70.69 41 GLY A O 1
ATOM 304 N N . CYS A 1 42 ? 64.625 -28.766 -42.5 1 80.31 42 CYS A N 1
ATOM 305 C CA . CYS A 1 42 ? 64.688 -30.062 -41.812 1 80.31 42 CYS A CA 1
ATOM 306 C C . CYS A 1 42 ? 65.562 -31.031 -42.594 1 80.31 42 CYS A C 1
ATOM 308 O O . CYS A 1 42 ? 65.312 -31.25 -43.781 1 80.31 42 CYS A O 1
ATOM 310 N N . LYS A 1 43 ? 66.688 -31.547 -42.125 1 80.19 43 LYS A N 1
ATOM 311 C CA . LYS A 1 43 ? 67.562 -32.469 -42.812 1 80.19 43 LYS A CA 1
ATOM 312 C C . LYS A 1 43 ? 67.562 -33.844 -42.125 1 80.19 43 LYS A C 1
ATOM 314 O O . LYS A 1 43 ? 67.438 -33.938 -40.906 1 80.19 43 LYS A O 1
ATOM 319 N N . LYS A 1 44 ? 67.5 -34.875 -42.844 1 81.06 44 LYS A N 1
ATOM 320 C CA . LYS A 1 44 ? 67.5 -36.25 -42.344 1 81.06 44 LYS A CA 1
ATOM 321 C C . LYS A 1 44 ? 68.875 -36.688 -41.875 1 81.06 44 LYS A C 1
ATOM 323 O O . LYS A 1 44 ? 69.875 -36.469 -42.562 1 81.06 44 LYS A O 1
ATOM 328 N N . ASP A 1 45 ? 69 -37.062 -40.719 1 74.31 45 ASP A N 1
ATOM 329 C CA . ASP A 1 45 ? 70.25 -37.5 -40.219 1 74.31 45 ASP A CA 1
ATOM 330 C C . ASP A 1 45 ? 70.562 -38.938 -40.594 1 74.31 45 ASP A C 1
ATOM 332 O O . ASP A 1 45 ? 69.75 -39.594 -41.25 1 74.31 45 ASP A O 1
ATOM 336 N N . ASN A 1 46 ? 71.75 -39.469 -40.25 1 66.62 46 ASN A N 1
ATOM 337 C CA . ASN A 1 46 ? 72.25 -40.812 -40.625 1 66.62 46 ASN A CA 1
ATOM 338 C C . ASN A 1 46 ? 71.375 -41.906 -40.031 1 66.62 46 ASN A C 1
ATOM 340 O O . ASN A 1 46 ? 71.438 -43.062 -40.469 1 66.62 46 ASN A O 1
ATOM 344 N N . GLN A 1 47 ? 70.625 -41.562 -38.938 1 66.94 47 GLN A N 1
ATOM 345 C CA . GLN A 1 47 ? 69.812 -42.594 -38.281 1 66.94 47 GLN A CA 1
ATOM 346 C C . GLN A 1 47 ? 68.375 -42.531 -38.781 1 66.94 47 GLN A C 1
ATOM 348 O O . GLN A 1 47 ? 67.5 -43.281 -38.281 1 66.94 47 GLN A O 1
ATOM 353 N N . GLY A 1 48 ? 68.125 -41.75 -39.75 1 69.06 48 GLY A N 1
ATOM 354 C CA . GLY A 1 48 ? 66.812 -41.625 -40.344 1 69.06 48 GLY A CA 1
ATOM 355 C C . GLY A 1 48 ? 65.875 -40.625 -39.625 1 69.06 48 GLY A C 1
ATOM 356 O O . GLY A 1 48 ? 64.688 -40.562 -39.906 1 69.06 48 GLY A O 1
ATOM 357 N N . HIS A 1 49 ? 66.375 -39.906 -38.656 1 79.62 49 HIS A N 1
ATOM 358 C CA . HIS A 1 49 ? 65.688 -38.844 -37.969 1 79.62 49 HIS A CA 1
ATOM 359 C C . HIS A 1 49 ? 65.812 -37.5 -38.688 1 79.62 49 HIS A C 1
ATOM 361 O O . HIS A 1 49 ? 66.812 -37.281 -39.344 1 79.62 49 HIS A O 1
ATOM 367 N N . TYR A 1 50 ? 64.75 -36.75 -38.594 1 85.94 50 TYR A N 1
ATOM 368 C CA . TYR A 1 50 ? 64.812 -35.406 -39.188 1 85.94 50 TYR A CA 1
ATOM 369 C C . TYR A 1 50 ? 65.188 -34.375 -38.125 1 85.94 50 TYR A C 1
ATOM 371 O O . TYR A 1 50 ? 64.688 -34.406 -37 1 85.94 50 TYR A O 1
ATOM 379 N N . GLN A 1 51 ? 66.188 -33.594 -38.438 1 81.88 51 GLN A N 1
ATOM 380 C CA . GLN A 1 51 ? 66.562 -32.469 -37.594 1 81.88 51 GLN A CA 1
ATOM 381 C C . GLN A 1 51 ? 66.188 -31.125 -38.219 1 81.88 51 GLN A C 1
ATOM 383 O O . GLN A 1 51 ? 66.625 -30.828 -39.344 1 81.88 51 GLN A O 1
ATOM 388 N N . CYS A 1 52 ? 65.375 -30.422 -37.375 1 82 52 CYS A N 1
ATOM 389 C CA . CYS A 1 52 ? 64.938 -29.125 -37.844 1 82 52 CYS A CA 1
ATOM 390 C C . CYS A 1 52 ? 65.5 -28.016 -36.969 1 82 52 CYS A C 1
ATOM 392 O O . CYS A 1 52 ? 65.5 -28.109 -35.75 1 82 52 CYS A O 1
ATOM 394 N N . GLY A 1 53 ? 66 -26.984 -37.562 1 74.31 53 GLY A N 1
ATOM 395 C CA . GLY A 1 53 ? 66.625 -25.906 -36.812 1 74.31 53 GLY A CA 1
ATOM 396 C C . GLY A 1 53 ? 65.688 -25.047 -36.062 1 74.31 53 GLY A C 1
ATOM 397 O O . GLY A 1 53 ? 66 -24.422 -35.062 1 74.31 53 GLY A O 1
ATOM 398 N N . SER A 1 54 ? 64.5 -24.906 -36.594 1 75.06 54 SER A N 1
ATOM 399 C CA . SER A 1 54 ? 63.469 -24.094 -35.938 1 75.06 54 SER A CA 1
ATOM 400 C C . SER A 1 54 ? 62.094 -24.719 -36.125 1 75.06 54 SER A C 1
ATOM 402 O O . SER A 1 54 ? 61.875 -25.562 -37 1 75.06 54 SER A O 1
ATOM 404 N N . LEU A 1 55 ? 61.188 -24.328 -35.219 1 79.31 55 LEU A N 1
ATOM 405 C CA . LEU A 1 55 ? 59.812 -24.828 -35.281 1 79.31 55 LEU A CA 1
ATOM 406 C C . LEU A 1 55 ? 59.125 -24.359 -36.562 1 79.31 55 LEU A C 1
ATOM 408 O O . LEU A 1 55 ? 58.219 -25.031 -37.094 1 79.31 55 LEU A O 1
ATOM 412 N N . LYS A 1 56 ? 59.531 -23.234 -37.125 1 75.56 56 LYS A N 1
ATOM 413 C CA . LYS A 1 56 ? 58.969 -22.688 -38.344 1 75.56 56 LYS A CA 1
ATOM 414 C C . LYS A 1 56 ? 59.156 -23.641 -39.531 1 75.56 56 LYS A C 1
ATOM 416 O O . LYS A 1 56 ? 58.344 -23.672 -40.438 1 75.56 56 LYS A O 1
ATOM 421 N N . ASN A 1 57 ? 60.219 -24.391 -39.5 1 79.06 57 ASN A N 1
ATOM 422 C CA . ASN A 1 57 ? 60.562 -25.297 -40.594 1 79.06 57 ASN A CA 1
ATOM 423 C C . ASN A 1 57 ? 59.594 -26.484 -40.656 1 79.06 57 ASN A C 1
ATOM 425 O O . ASN A 1 57 ? 59.531 -27.203 -41.656 1 79.06 57 ASN A O 1
ATOM 429 N N . LEU A 1 58 ? 58.812 -26.547 -39.562 1 82.25 58 LEU A N 1
ATOM 430 C CA . LEU A 1 58 ? 57.875 -27.672 -39.5 1 82.25 58 LEU A CA 1
ATOM 431 C C . LEU A 1 58 ? 56.656 -27.375 -40.375 1 82.25 58 LEU A C 1
ATOM 433 O O . LEU A 1 58 ? 55.938 -28.297 -40.75 1 82.25 58 LEU A O 1
ATOM 437 N N . ALA A 1 59 ? 56.375 -26.156 -40.719 1 81.5 59 ALA A N 1
ATOM 438 C CA . ALA A 1 59 ? 55.156 -25.766 -41.438 1 81.5 59 ALA A CA 1
ATOM 439 C C . ALA A 1 59 ? 55.125 -26.422 -42.812 1 81.5 59 ALA A C 1
ATOM 441 O O . ALA A 1 59 ? 54.062 -26.703 -43.344 1 81.5 59 ALA A O 1
ATOM 442 N N . SER A 1 60 ? 56.312 -26.656 -43.406 1 78.44 60 SER A N 1
ATOM 443 C CA . SER A 1 60 ? 56.375 -27.203 -44.75 1 78.44 60 SER A CA 1
ATOM 444 C C . SER A 1 60 ? 56.781 -28.688 -44.75 1 78.44 60 SER A C 1
ATOM 446 O O . SER A 1 60 ? 57 -29.281 -45.781 1 78.44 60 SER A O 1
ATOM 448 N N . PHE A 1 61 ? 56.719 -29.234 -43.531 1 86.25 61 PHE A N 1
ATOM 449 C CA . PHE A 1 61 ? 57.125 -30.625 -43.438 1 86.25 61 PHE A CA 1
ATOM 450 C C . PHE A 1 61 ? 56 -31.578 -43.781 1 86.25 61 PHE A C 1
ATOM 452 O O . PHE A 1 61 ? 54.875 -31.391 -43.312 1 86.25 61 PHE A O 1
ATOM 459 N N . PRO A 1 62 ? 56.188 -32.531 -44.594 1 83.94 62 PRO A N 1
ATOM 460 C CA . PRO A 1 62 ? 55.125 -33.5 -44.906 1 83.94 62 PRO A CA 1
ATOM 461 C C . PRO A 1 62 ? 55.031 -34.594 -43.844 1 83.94 62 PRO A C 1
ATOM 463 O O . PRO A 1 62 ? 55.719 -35.594 -43.906 1 83.94 62 PRO A O 1
ATOM 466 N N . PHE A 1 63 ? 54.094 -34.438 -43 1 89.88 63 PHE A N 1
ATOM 467 C CA . PHE A 1 63 ? 53.938 -35.344 -41.844 1 89.88 63 PHE A CA 1
ATOM 468 C C . PHE A 1 63 ? 53.312 -36.656 -42.281 1 89.88 63 PHE A C 1
ATOM 470 O O . PHE A 1 63 ? 52.438 -36.688 -43.156 1 89.88 63 PHE A O 1
ATOM 477 N N . THR A 1 64 ? 53.812 -37.75 -41.75 1 86.56 64 THR A N 1
ATOM 478 C CA . THR A 1 64 ? 53.312 -39.094 -42.031 1 86.56 64 THR A CA 1
ATOM 479 C C . THR A 1 64 ? 52.781 -39.75 -40.781 1 86.56 64 THR A C 1
ATOM 481 O O . THR A 1 64 ? 52.844 -39.188 -39.688 1 86.56 64 THR A O 1
ATOM 484 N N . ASP A 1 65 ? 52.219 -41 -40.844 1 87.19 65 ASP A N 1
ATOM 485 C CA . ASP A 1 65 ? 51.719 -41.75 -39.719 1 87.19 65 ASP A CA 1
ATOM 486 C C . ASP A 1 65 ? 52.812 -42.031 -38.688 1 87.19 65 ASP A C 1
ATOM 488 O O . ASP A 1 65 ? 53.938 -42.312 -39.094 1 87.19 65 ASP A O 1
ATOM 492 N N . ASN A 1 66 ? 52.562 -41.969 -37.438 1 88.75 66 ASN A N 1
ATOM 493 C CA . ASN A 1 66 ? 53.469 -42.25 -36.344 1 88.75 66 ASN A CA 1
ATOM 494 C C . ASN A 1 66 ? 54.656 -41.312 -36.344 1 88.75 66 ASN A C 1
ATOM 496 O O . ASN A 1 66 ? 55.812 -41.75 -36.344 1 88.75 66 ASN A O 1
ATOM 500 N N . THR A 1 67 ? 54.375 -40.031 -36.375 1 90.69 67 THR A N 1
ATOM 501 C CA . THR A 1 67 ? 55.406 -39 -36.312 1 90.69 67 THR A CA 1
ATOM 502 C C . THR A 1 67 ? 55.594 -38.5 -34.875 1 90.69 67 THR A C 1
ATOM 504 O O . THR A 1 67 ? 54.594 -38.219 -34.188 1 90.69 67 THR A O 1
ATOM 507 N N . CYS A 1 68 ? 56.781 -38.531 -34.375 1 90.06 68 CYS A N 1
ATOM 508 C CA . CYS A 1 68 ? 57.125 -37.969 -33.062 1 90.06 68 CYS A CA 1
ATOM 509 C C . CYS A 1 68 ? 57.969 -36.719 -33.219 1 90.06 68 CYS A C 1
ATOM 511 O O . CYS A 1 68 ? 59.031 -36.719 -33.812 1 90.06 68 CYS A O 1
ATOM 513 N N . ILE A 1 69 ? 57.406 -35.625 -32.719 1 88.31 69 ILE A N 1
ATOM 514 C CA . ILE A 1 69 ? 58.125 -34.344 -32.719 1 88.31 69 ILE A CA 1
ATOM 515 C C . ILE A 1 69 ? 58.719 -34.062 -31.359 1 88.31 69 ILE A C 1
ATOM 517 O O . ILE A 1 69 ? 58 -33.906 -30.375 1 88.31 69 ILE A O 1
ATOM 521 N N . ARG A 1 70 ? 60 -34.031 -31.234 1 85.06 70 ARG A N 1
ATOM 522 C CA . ARG A 1 70 ? 60.688 -33.719 -29.984 1 85.06 70 ARG A CA 1
ATOM 523 C C . ARG A 1 70 ? 61.344 -32.344 -30.031 1 85.06 70 ARG A C 1
ATOM 525 O O . ARG A 1 70 ? 62.188 -32.062 -30.875 1 85.06 70 ARG A O 1
ATOM 532 N N . ILE A 1 71 ? 60.906 -31.516 -29.078 1 83.25 71 ILE A N 1
ATOM 533 C CA . ILE A 1 71 ? 61.406 -30.156 -29.016 1 83.25 71 ILE A CA 1
ATOM 534 C C . ILE A 1 71 ? 62.531 -30.062 -27.953 1 83.25 71 ILE A C 1
ATOM 536 O O . ILE A 1 71 ? 62.281 -30.266 -26.766 1 83.25 71 ILE A O 1
ATOM 540 N N . TRP A 1 72 ? 63.75 -29.688 -28.312 1 74.38 72 TRP A N 1
ATOM 541 C CA . TRP A 1 72 ? 64.938 -29.688 -27.438 1 74.38 72 TRP A CA 1
ATOM 542 C C . TRP A 1 72 ? 65 -28.375 -26.672 1 74.38 72 TRP A C 1
ATOM 544 O O . TRP A 1 72 ? 64.562 -27.328 -27.156 1 74.38 72 TRP A O 1
ATOM 554 N N . LYS A 1 73 ? 65.562 -28.234 -25.375 1 65.06 73 LYS A N 1
ATOM 555 C CA . LYS A 1 73 ? 65.688 -27.188 -24.375 1 65.06 73 LYS A CA 1
ATOM 556 C C . LYS A 1 73 ? 66.25 -25.906 -24.969 1 65.06 73 LYS A C 1
ATOM 558 O O . LYS A 1 73 ? 65.812 -24.797 -24.594 1 65.06 73 LYS A O 1
ATOM 563 N N . ASP A 1 74 ? 67.438 -25.844 -25.609 1 55.66 74 ASP A N 1
ATOM 564 C CA . ASP A 1 74 ? 68.25 -24.688 -26.047 1 55.66 74 ASP A CA 1
ATOM 565 C C . ASP A 1 74 ? 67.438 -23.812 -27.016 1 55.66 74 ASP A C 1
ATOM 567 O O . ASP A 1 74 ? 68 -22.984 -27.719 1 55.66 74 ASP A O 1
ATOM 571 N N . LEU A 1 75 ? 66.188 -24 -27.125 1 53.47 75 LEU A N 1
ATOM 572 C CA . LEU A 1 75 ? 65.375 -23.25 -28.062 1 53.47 75 LEU A CA 1
ATOM 573 C C . LEU A 1 75 ? 65 -21.875 -27.516 1 53.47 75 LEU A C 1
ATOM 575 O O . LEU A 1 75 ? 63.938 -21.703 -26.922 1 53.47 75 LEU A O 1
ATOM 579 N N . THR A 1 76 ? 65.812 -21.266 -26.844 1 49.34 76 THR A N 1
ATOM 580 C CA . THR A 1 76 ? 65.562 -19.922 -26.328 1 49.34 76 THR A CA 1
ATOM 581 C C . THR A 1 76 ? 64.875 -19.078 -27.406 1 49.34 76 THR A C 1
ATOM 583 O O . THR A 1 76 ? 64.125 -18.188 -27.094 1 49.34 76 THR A O 1
ATOM 586 N N . SER A 1 77 ? 65.375 -19.141 -28.656 1 50.97 77 SER A N 1
ATOM 587 C CA . SER A 1 77 ? 65 -18.188 -29.719 1 50.97 77 SER A CA 1
ATOM 588 C C . SER A 1 77 ? 63.938 -18.766 -30.641 1 50.97 77 SER A C 1
ATOM 590 O O . SER A 1 77 ? 63.562 -18.125 -31.625 1 50.97 77 SER A O 1
ATOM 592 N N . SER A 1 78 ? 63.406 -19.984 -30.422 1 57.56 78 SER A N 1
ATOM 593 C CA . SER A 1 78 ? 62.625 -20.469 -31.562 1 57.56 78 SER A CA 1
ATOM 594 C C . SER A 1 78 ? 61.125 -20.125 -31.391 1 57.56 78 SER A C 1
ATOM 596 O O . SER A 1 78 ? 60.5 -20.562 -30.406 1 57.56 78 SER A O 1
ATOM 598 N N . ILE A 1 79 ? 60.688 -19.234 -32.062 1 69 79 ILE A N 1
ATOM 599 C CA . ILE A 1 79 ? 59.312 -18.766 -32.219 1 69 79 ILE A CA 1
ATOM 600 C C . ILE A 1 79 ? 58.562 -19.656 -33.25 1 69 79 ILE A C 1
ATOM 602 O O . ILE A 1 79 ? 59.125 -19.984 -34.281 1 69 79 ILE A O 1
ATOM 606 N N . LEU A 1 80 ? 57.469 -20.25 -32.812 1 79.44 80 LEU A N 1
ATOM 607 C CA . LEU A 1 80 ? 56.656 -21.031 -33.75 1 79.44 80 LEU A CA 1
ATOM 608 C C . LEU A 1 80 ? 56.344 -20.219 -35.031 1 79.44 80 LEU A C 1
ATOM 610 O O . LEU A 1 80 ? 56.594 -20.688 -36.125 1 79.44 80 LEU A O 1
ATOM 614 N N . GLY A 1 81 ? 56.031 -18.891 -34.969 1 72.44 81 GLY A N 1
ATOM 615 C CA . GLY A 1 81 ? 55.875 -17.891 -36 1 72.44 81 GLY A CA 1
ATOM 616 C C . GLY A 1 81 ? 54.969 -18.328 -37.125 1 72.44 81 GLY A C 1
ATOM 617 O O . GLY A 1 81 ? 54.75 -17.578 -38.062 1 72.44 81 GLY A O 1
ATOM 618 N N . SER A 1 82 ? 54.406 -19.625 -37.188 1 79.75 82 SER A N 1
ATOM 619 C CA . SER A 1 82 ? 53.5 -20.094 -38.219 1 79.75 82 SER A CA 1
ATOM 620 C C . SER A 1 82 ? 52.5 -21.109 -37.688 1 79.75 82 SER A C 1
ATOM 622 O O . SER A 1 82 ? 52.625 -21.531 -36.531 1 79.75 82 SER A O 1
ATOM 624 N N . VAL A 1 83 ? 51.469 -21.375 -38.469 1 88.31 83 VAL A N 1
ATOM 625 C CA . VAL A 1 83 ? 50.5 -22.391 -38.125 1 88.31 83 VAL A CA 1
ATOM 626 C C . VAL A 1 83 ? 50.969 -23.75 -38.656 1 88.31 83 VAL A C 1
ATOM 628 O O . VAL A 1 83 ? 51.25 -23.891 -39.844 1 88.31 83 VAL A O 1
ATOM 631 N N . ILE A 1 84 ? 51.188 -24.656 -37.875 1 89.94 84 ILE A N 1
ATOM 632 C CA . ILE A 1 84 ? 51.531 -26.016 -38.25 1 89.94 84 ILE A CA 1
ATOM 633 C C . ILE A 1 84 ? 50.25 -26.859 -38.406 1 89.94 84 ILE A C 1
ATOM 635 O O . ILE A 1 84 ? 49.562 -27.125 -37.438 1 89.94 84 ILE A O 1
ATOM 639 N N . SER A 1 85 ? 49.906 -27.219 -39.562 1 90.88 85 SER A N 1
ATOM 640 C CA . SER A 1 85 ? 48.688 -27.953 -39.844 1 90.88 85 SER A CA 1
ATOM 641 C C . SER A 1 85 ? 48.969 -29.422 -40.156 1 90.88 85 SER A C 1
ATOM 643 O O . SER A 1 85 ? 49.75 -29.734 -41.062 1 90.88 85 SER A O 1
ATOM 645 N N . ILE A 1 86 ? 48.438 -30.297 -39.406 1 92.69 86 ILE A N 1
ATOM 646 C CA . ILE A 1 86 ? 48.594 -31.75 -39.594 1 92.69 86 ILE A CA 1
ATOM 647 C C . ILE A 1 86 ? 47.219 -32.375 -39.844 1 92.69 86 ILE A C 1
ATOM 649 O O . ILE A 1 86 ? 46.312 -32.281 -39.031 1 92.69 86 ILE A O 1
ATOM 653 N N . SER A 1 87 ? 47.094 -33.031 -41 1 91.5 87 SER A N 1
ATOM 654 C CA . SER A 1 87 ? 45.781 -33.594 -41.344 1 91.5 87 SER A CA 1
ATOM 655 C C . SER A 1 87 ? 45.938 -35 -41.906 1 91.5 87 SER A C 1
ATOM 657 O O . SER A 1 87 ? 46.906 -35.312 -42.594 1 91.5 87 SER A O 1
ATOM 659 N N . LYS A 1 88 ? 45.125 -35.906 -41.688 1 90.75 88 LYS A N 1
ATOM 660 C CA . LYS A 1 88 ? 44.969 -37.219 -42.25 1 90.75 88 LYS A CA 1
ATOM 661 C C . LYS A 1 88 ? 46.156 -38.125 -41.938 1 90.75 88 LYS A C 1
ATOM 663 O O . LYS A 1 88 ? 46.719 -38.781 -42.844 1 90.75 88 LYS A O 1
ATOM 668 N N . VAL A 1 89 ? 46.562 -37.938 -40.688 1 90.62 89 VAL A N 1
ATOM 669 C CA . VAL A 1 89 ? 47.625 -38.781 -40.219 1 90.62 89 VAL A CA 1
ATOM 670 C C . VAL A 1 89 ? 47.156 -39.531 -38.969 1 90.62 89 VAL A C 1
ATOM 672 O O . VAL A 1 89 ? 46.156 -39.156 -38.344 1 90.62 89 VAL A O 1
ATOM 675 N N . SER A 1 90 ? 47.625 -40.688 -38.625 1 89.12 90 SER A N 1
ATOM 676 C CA . SER A 1 90 ? 47.094 -41.562 -37.594 1 89.12 90 SER A CA 1
ATOM 677 C C . SER A 1 90 ? 47.656 -41.188 -36.219 1 89.12 90 SER A C 1
ATOM 679 O O . SER A 1 90 ? 46.906 -40.969 -35.281 1 89.12 90 SER A O 1
ATOM 681 N N . ASN A 1 91 ? 49.031 -41.344 -35.906 1 90.06 91 ASN A N 1
ATOM 682 C CA . ASN A 1 91 ? 49.625 -41.125 -34.594 1 90.06 91 ASN A CA 1
ATOM 683 C C . ASN A 1 91 ? 50.688 -40 -34.656 1 90.06 91 ASN A C 1
ATOM 685 O O . ASN A 1 91 ? 51.688 -40.125 -35.344 1 90.06 91 ASN A O 1
ATOM 689 N N . ILE A 1 92 ? 50.25 -38.906 -33.844 1 93.81 92 ILE A N 1
ATOM 690 C CA . ILE A 1 92 ? 51.219 -37.812 -33.75 1 93.81 92 ILE A CA 1
ATOM 691 C C . ILE A 1 92 ? 51.531 -37.531 -32.281 1 93.81 92 ILE A C 1
ATOM 693 O O . ILE A 1 92 ? 50.625 -37.5 -31.422 1 93.81 92 ILE A O 1
ATOM 697 N N . SER A 1 93 ? 52.781 -37.469 -31.906 1 93.06 93 SER A N 1
ATOM 698 C CA . SER A 1 93 ? 53.188 -37.094 -30.562 1 93.06 93 SER A CA 1
ATOM 699 C C . SER A 1 93 ? 54.125 -35.875 -30.578 1 93.06 93 SER A C 1
ATOM 701 O O . SER A 1 93 ? 55.031 -35.812 -31.406 1 93.06 93 SER A O 1
ATOM 703 N N . ILE A 1 94 ? 53.844 -34.906 -29.766 1 90.88 94 ILE A N 1
ATOM 704 C CA . ILE A 1 94 ? 54.688 -33.719 -29.562 1 90.88 94 ILE A CA 1
ATOM 705 C C . ILE A 1 94 ? 55.156 -33.656 -28.109 1 90.88 94 ILE A C 1
ATOM 707 O O . ILE A 1 94 ? 54.344 -33.656 -27.188 1 90.88 94 ILE A O 1
ATOM 711 N N . SER A 1 95 ? 56.438 -33.688 -27.781 1 88.38 95 SER A N 1
ATOM 712 C CA . SER A 1 95 ? 56.938 -33.656 -26.422 1 88.38 95 SER A CA 1
ATOM 713 C C . SER A 1 95 ? 58.25 -32.906 -26.328 1 88.38 95 SER A C 1
ATOM 715 O O . SER A 1 95 ? 58.906 -32.656 -27.344 1 88.38 95 SER A O 1
ATOM 717 N N . SER A 1 96 ? 58.5 -32.438 -25.125 1 85.69 96 SER A N 1
ATOM 718 C CA . SER A 1 96 ? 59.812 -31.828 -24.875 1 85.69 96 SER A CA 1
ATOM 719 C C . SER A 1 96 ? 60.906 -32.875 -24.703 1 85.69 96 SER A C 1
ATOM 721 O O . SER A 1 96 ? 60.594 -34.031 -24.391 1 85.69 96 SER A O 1
ATOM 723 N N . TYR A 1 97 ? 62.156 -32.469 -25.047 1 78.81 97 TYR A N 1
ATOM 724 C CA . TYR A 1 97 ? 63.281 -33.312 -24.812 1 78.81 97 TYR A CA 1
ATOM 725 C C . TYR A 1 97 ? 64.375 -32.594 -24.078 1 78.81 97 TYR A C 1
ATOM 727 O O . TYR A 1 97 ? 64.875 -31.562 -24.562 1 78.81 97 TYR A O 1
ATOM 735 N N . PRO A 1 98 ? 64.562 -33.188 -22.938 1 74.06 98 PRO A N 1
ATOM 736 C CA . PRO A 1 98 ? 64.125 -34.375 -22.234 1 74.06 98 PRO A CA 1
ATOM 737 C C . PRO A 1 98 ? 62.719 -34.219 -21.672 1 74.06 98 PRO A C 1
ATOM 739 O O . PRO A 1 98 ? 62.25 -33.125 -21.453 1 74.06 98 PRO A O 1
ATOM 742 N N . PRO A 1 99 ? 62 -35.25 -21.5 1 73.25 99 PRO A N 1
ATOM 743 C CA . PRO A 1 99 ? 60.562 -35.25 -21.219 1 73.25 99 PRO A CA 1
ATOM 744 C C . PRO A 1 99 ? 60.25 -34.75 -19.812 1 73.25 99 PRO A C 1
ATOM 746 O O . PRO A 1 99 ? 59.094 -34.375 -19.531 1 73.25 99 PRO A O 1
ATOM 749 N N . SER A 1 100 ? 61.094 -34.656 -18.734 1 68.31 100 SER A N 1
ATOM 750 C CA . SER A 1 100 ? 60.75 -34.344 -17.359 1 68.31 100 SER A CA 1
ATOM 751 C C . SER A 1 100 ? 60.594 -32.844 -17.172 1 68.31 100 SER A C 1
ATOM 753 O O . SER A 1 100 ? 60 -32.406 -16.188 1 68.31 100 SER A O 1
ATOM 755 N N . LYS A 1 101 ? 60.969 -31.984 -18.188 1 75.12 101 LYS A N 1
ATOM 756 C CA . LYS A 1 101 ? 60.938 -30.531 -18.031 1 75.12 101 LYS A CA 1
ATOM 757 C C . LYS A 1 101 ? 60 -29.891 -19.062 1 75.12 101 LYS A C 1
ATOM 759 O O . LYS A 1 101 ? 59.906 -30.375 -20.188 1 75.12 101 LYS A O 1
ATOM 764 N N . THR A 1 102 ? 59.125 -28.984 -18.609 1 79.5 102 THR A N 1
ATOM 765 C CA . THR A 1 102 ? 58.219 -28.25 -19.516 1 79.5 102 THR A CA 1
ATOM 766 C C . THR A 1 102 ? 58.969 -27.156 -20.266 1 79.5 102 THR A C 1
ATOM 768 O O . THR A 1 102 ? 59.688 -26.359 -19.656 1 79.5 102 THR A O 1
ATOM 771 N N . PHE A 1 103 ? 59 -27.281 -21.578 1 82.38 103 PHE A N 1
ATOM 772 C CA . PHE A 1 103 ? 59.688 -26.297 -22.391 1 82.38 103 PHE A CA 1
ATOM 773 C C . PHE A 1 103 ? 58.719 -25.266 -22.938 1 82.38 103 PHE A C 1
ATOM 775 O O . PHE A 1 103 ? 57.594 -25.594 -23.297 1 82.38 103 PHE A O 1
ATOM 782 N N . ARG A 1 104 ? 59.188 -24.047 -23.062 1 84.25 104 ARG A N 1
ATOM 783 C CA . ARG A 1 104 ? 58.406 -22.922 -23.562 1 84.25 104 ARG A CA 1
ATOM 784 C C . ARG A 1 104 ? 58.438 -22.859 -25.078 1 84.25 104 ARG A C 1
ATOM 786 O O . ARG A 1 104 ? 59.5 -23 -25.688 1 84.25 104 ARG A O 1
ATOM 793 N N . VAL A 1 105 ? 57.312 -22.75 -25.688 1 82.5 105 VAL A N 1
ATOM 794 C CA . VAL A 1 105 ? 57.156 -22.5 -27.109 1 82.5 105 VAL A CA 1
ATOM 795 C C . VAL A 1 105 ? 56.438 -21.172 -27.328 1 82.5 105 VAL A C 1
ATOM 797 O O . VAL A 1 105 ? 55.219 -21.109 -27.297 1 82.5 105 VAL A O 1
ATOM 800 N N . PRO A 1 106 ? 57.188 -20.047 -27.484 1 81.31 106 PRO A N 1
ATOM 801 C CA . PRO A 1 106 ? 56.562 -18.75 -27.766 1 81.31 106 PRO A CA 1
ATOM 802 C C . PRO A 1 106 ? 56.031 -18.641 -29.188 1 81.31 106 PRO A C 1
ATOM 804 O O . PRO A 1 106 ? 56.688 -19.078 -30.141 1 81.31 106 PRO A O 1
ATOM 807 N N . CYS A 1 107 ? 54.875 -18.156 -29.359 1 77.25 107 CYS A N 1
ATOM 808 C CA . CYS A 1 107 ? 54.281 -17.969 -30.672 1 77.25 107 CYS A CA 1
ATOM 809 C C . CYS A 1 107 ? 54.406 -16.531 -31.141 1 77.25 107 CYS A C 1
ATOM 811 O O . CYS A 1 107 ? 53.938 -16.172 -32.219 1 77.25 107 CYS A O 1
ATOM 813 N N . PHE A 1 108 ? 55.438 -15.492 -30.828 1 61.19 108 PHE A N 1
ATOM 814 C CA . PHE A 1 108 ? 55.594 -14.047 -30.891 1 61.19 108 PHE A CA 1
ATOM 815 C C . PHE A 1 108 ? 55.219 -13.531 -32.281 1 61.19 108 PHE A C 1
ATOM 817 O O . PHE A 1 108 ? 55.812 -13.938 -33.281 1 61.19 108 PHE A O 1
ATOM 824 N N . GLY A 1 109 ? 54.094 -13.594 -32.969 1 48.22 109 GLY A N 1
ATOM 825 C CA . GLY A 1 109 ? 53.875 -12.859 -34.188 1 48.22 109 GLY A CA 1
ATOM 826 C C . GLY A 1 109 ? 53.5 -11.414 -33.969 1 48.22 109 GLY A C 1
ATOM 827 O O . GLY A 1 109 ? 53.094 -11.039 -32.875 1 48.22 109 GLY A O 1
ATOM 828 N N . ASN A 1 110 ? 54.094 -10.367 -34.594 1 44 110 ASN A N 1
ATOM 829 C CA . ASN A 1 110 ? 53.438 -9.062 -34.688 1 44 110 ASN A CA 1
ATOM 830 C C . ASN A 1 110 ? 51.906 -9.172 -34.656 1 44 110 ASN A C 1
ATOM 832 O O . ASN A 1 110 ? 51.375 -10.266 -34.812 1 44 110 ASN A O 1
ATOM 836 N N . GLU A 1 111 ? 51.156 -8.094 -34.344 1 46.97 111 GLU A N 1
ATOM 837 C CA . GLU A 1 111 ? 49.719 -7.871 -34.219 1 46.97 111 GLU A CA 1
ATOM 838 C C . GLU A 1 111 ? 48.938 -8.836 -35.125 1 46.97 111 GLU A C 1
ATOM 840 O O . GLU A 1 111 ? 47.812 -9.219 -34.781 1 46.97 111 GLU A O 1
ATOM 845 N N . ASN A 1 112 ? 49.594 -9.195 -36.312 1 47.25 112 ASN A N 1
ATOM 846 C CA . ASN A 1 112 ? 48.938 -9.898 -37.375 1 47.25 112 ASN A CA 1
ATOM 847 C C . ASN A 1 112 ? 49.406 -11.344 -37.5 1 47.25 112 ASN A C 1
ATOM 849 O O . ASN A 1 112 ? 49.062 -12.047 -38.438 1 47.25 112 ASN A O 1
ATOM 853 N N . GLN A 1 113 ? 50.25 -11.836 -36.719 1 55.03 113 GLN A N 1
ATOM 854 C CA . GLN A 1 113 ? 50.844 -13.109 -37.094 1 55.03 113 GLN A CA 1
ATOM 855 C C . GLN A 1 113 ? 50.125 -14.273 -36.438 1 55.03 113 GLN A C 1
ATOM 857 O O . GLN A 1 113 ? 50.031 -14.312 -35.188 1 55.03 113 GLN A O 1
ATOM 862 N N . LYS A 1 114 ? 49.5 -15.203 -37.094 1 70.75 114 LYS A N 1
ATOM 863 C CA . LYS A 1 114 ? 48.812 -16.453 -36.875 1 70.75 114 LYS A CA 1
ATOM 864 C C . LYS A 1 114 ? 49.781 -17.578 -36.5 1 70.75 114 LYS A C 1
ATOM 866 O O . LYS A 1 114 ? 50.719 -17.859 -37.25 1 70.75 114 LYS A O 1
ATOM 871 N N . SER A 1 115 ? 49.781 -17.953 -35.25 1 82 115 SER A N 1
ATOM 872 C CA . SER A 1 115 ? 50.656 -19.062 -34.906 1 82 115 SER A CA 1
ATOM 873 C C . SER A 1 115 ? 49.969 -20.062 -34 1 82 115 SER A C 1
ATOM 875 O O . SER A 1 115 ? 49.188 -19.656 -33.125 1 82 115 SER A O 1
ATOM 877 N N . GLY A 1 116 ? 50.125 -21.312 -34.281 1 88.81 116 GLY A N 1
ATOM 878 C CA . GLY A 1 116 ? 49.562 -22.391 -33.469 1 88.81 116 GLY A CA 1
ATOM 879 C C . GLY A 1 116 ? 49.531 -23.719 -34.188 1 88.81 116 GLY A C 1
ATOM 880 O O . GLY A 1 116 ? 50.188 -23.891 -35.219 1 88.81 116 GLY A O 1
ATOM 881 N N . PHE A 1 117 ? 48.875 -24.703 -33.656 1 91.81 117 PHE A N 1
ATOM 882 C CA . PHE A 1 117 ? 48.75 -26.031 -34.25 1 91.81 117 PHE A CA 1
ATOM 883 C C . PHE A 1 117 ? 47.312 -26.297 -34.688 1 91.81 117 PHE A C 1
ATOM 885 O O . PHE A 1 117 ? 46.375 -25.906 -34 1 91.81 117 PHE A O 1
ATOM 892 N N . ASN A 1 118 ? 47.156 -26.891 -35.781 1 93 118 ASN A N 1
ATOM 893 C CA . ASN A 1 118 ? 45.875 -27.312 -36.312 1 93 118 ASN A CA 1
ATOM 894 C C . ASN A 1 118 ? 45.875 -28.797 -36.688 1 93 118 ASN A C 1
ATOM 896 O O . ASN A 1 118 ? 46.656 -29.234 -37.531 1 93 118 ASN A O 1
ATOM 900 N N . PHE A 1 119 ? 45 -29.562 -35.969 1 95.06 119 PHE A N 1
ATOM 901 C CA . PHE A 1 119 ? 44.875 -31 -36.219 1 95.06 119 PHE A CA 1
ATOM 902 C C . PHE A 1 119 ? 43.5 -31.328 -36.812 1 95.06 119 PHE A C 1
ATOM 904 O O . PHE A 1 119 ? 42.469 -31.062 -36.156 1 95.06 119 PHE A O 1
ATOM 911 N N . GLN A 1 120 ? 43.406 -31.969 -37.938 1 92.31 120 GLN A N 1
ATOM 912 C CA . GLN A 1 120 ? 42.125 -32.344 -38.531 1 92.31 120 GLN A CA 1
ATOM 913 C C . GLN A 1 120 ? 42.156 -33.812 -39 1 92.31 120 GLN A C 1
ATOM 915 O O . GLN A 1 120 ? 43.062 -34.219 -39.688 1 92.31 120 GLN A O 1
ATOM 920 N N . ASN A 1 121 ? 41.312 -34.594 -38.625 1 91.69 121 ASN A N 1
ATOM 921 C CA . ASN A 1 121 ? 41.156 -36 -39.031 1 91.69 121 ASN A CA 1
ATOM 922 C C . ASN A 1 121 ? 42.375 -36.812 -38.656 1 91.69 121 ASN A C 1
ATOM 924 O O . ASN A 1 121 ? 42.906 -37.562 -39.5 1 91.69 121 ASN A O 1
ATOM 928 N N . VAL A 1 122 ? 42.812 -36.5 -37.5 1 94.12 122 VAL A N 1
ATOM 929 C CA . VAL A 1 122 ? 43.938 -37.281 -36.969 1 94.12 122 VAL A CA 1
ATOM 930 C C . VAL A 1 122 ? 43.406 -38.312 -35.969 1 94.12 122 VAL A C 1
ATOM 932 O O . VAL A 1 122 ? 42.469 -38.031 -35.219 1 94.12 122 VAL A O 1
ATOM 935 N N . LYS A 1 123 ? 43.938 -39.5 -35.938 1 92.31 123 LYS A N 1
ATOM 936 C CA . LYS A 1 123 ? 43.438 -40.562 -35.062 1 92.31 123 LYS A CA 1
ATOM 937 C C . LYS A 1 123 ? 43.844 -40.344 -33.625 1 92.31 123 LYS A C 1
ATOM 939 O O . LYS A 1 123 ? 43 -40.375 -32.719 1 92.31 123 LYS A O 1
ATOM 944 N N . SER A 1 124 ? 45.125 -40.188 -33.375 1 94.38 124 SER A N 1
ATOM 945 C CA . SER A 1 124 ? 45.594 -39.969 -32 1 94.38 124 SER A CA 1
ATOM 946 C C . SER A 1 124 ? 46.625 -38.875 -31.953 1 94.38 124 SER A C 1
ATOM 948 O O . SER A 1 124 ? 47.594 -38.844 -32.75 1 94.38 124 SER A O 1
ATOM 950 N N . VAL A 1 125 ? 46.406 -37.906 -31.094 1 96.12 125 VAL A N 1
ATOM 951 C CA . VAL A 1 125 ? 47.344 -36.812 -30.859 1 96.12 125 VAL A CA 1
ATOM 952 C C . VAL A 1 125 ? 47.75 -36.781 -29.391 1 96.12 125 VAL A C 1
ATOM 954 O O . VAL A 1 125 ? 46.906 -36.75 -28.5 1 96.12 125 VAL A O 1
ATOM 957 N N . ARG A 1 126 ? 49.031 -36.875 -29.078 1 95.56 126 ARG A N 1
ATOM 958 C CA . ARG A 1 126 ? 49.562 -36.781 -27.719 1 95.56 126 ARG A CA 1
ATOM 959 C C . ARG A 1 126 ? 50.531 -35.625 -27.578 1 95.56 126 ARG A C 1
ATOM 961 O O . ARG A 1 126 ? 51.5 -35.531 -28.328 1 95.56 126 ARG A O 1
ATOM 968 N N . ILE A 1 127 ? 50.25 -34.75 -26.703 1 94.44 127 ILE A N 1
ATOM 969 C CA . ILE A 1 127 ? 51.094 -33.594 -26.422 1 94.44 127 ILE A CA 1
ATOM 970 C C . ILE A 1 127 ? 51.531 -33.625 -24.953 1 94.44 127 ILE A C 1
ATOM 972 O O . ILE A 1 127 ? 50.656 -33.688 -24.062 1 94.44 127 ILE A O 1
ATOM 976 N N . SER A 1 128 ? 52.812 -33.562 -24.656 1 92.25 128 SER A N 1
ATOM 977 C CA . SER A 1 128 ? 53.25 -33.656 -23.266 1 92.25 128 SER A CA 1
ATOM 978 C C . SER A 1 128 ? 54.375 -32.656 -22.984 1 92.25 128 SER A C 1
ATOM 980 O O . SER A 1 128 ? 55.219 -32.438 -23.828 1 92.25 128 SER A O 1
ATOM 982 N N . ASN A 1 129 ? 54.312 -31.922 -21.891 1 90.5 129 ASN A N 1
ATOM 983 C CA . ASN A 1 129 ? 55.344 -31.109 -21.266 1 90.5 129 ASN A CA 1
ATOM 984 C C . ASN A 1 129 ? 55.75 -29.938 -22.156 1 90.5 129 ASN A C 1
ATOM 986 O O . ASN A 1 129 ? 56.938 -29.703 -22.359 1 90.5 129 ASN A O 1
ATOM 990 N N . ILE A 1 130 ? 54.75 -29.266 -22.594 1 89.12 130 ILE A N 1
ATOM 991 C CA . ILE A 1 130 ? 55 -28.078 -23.422 1 89.12 130 ILE A CA 1
ATOM 992 C C . ILE A 1 130 ? 54.188 -26.906 -22.875 1 89.12 130 ILE A C 1
ATOM 994 O O . ILE A 1 130 ? 53.062 -27.062 -22.453 1 89.12 130 ILE A O 1
ATOM 998 N N . LYS A 1 131 ? 54.75 -25.719 -22.797 1 91.06 131 LYS A N 1
ATOM 999 C CA . LYS A 1 131 ? 54.062 -24.484 -22.453 1 91.06 131 LYS A CA 1
ATOM 1000 C C . LYS A 1 131 ? 53.906 -23.578 -23.656 1 91.06 131 LYS A C 1
ATOM 1002 O O . LYS A 1 131 ? 54.875 -23.031 -24.172 1 91.06 131 LYS A O 1
ATOM 1007 N N . PHE A 1 132 ? 52.75 -23.422 -24.141 1 89.94 132 PHE A N 1
ATOM 1008 C CA . PHE A 1 132 ? 52.469 -22.516 -25.25 1 89.94 132 PHE A CA 1
ATOM 1009 C C . PHE A 1 132 ? 52.219 -21.094 -24.734 1 89.94 132 PHE A C 1
ATOM 1011 O O . PHE A 1 132 ? 51.406 -20.891 -23.844 1 89.94 132 PHE A O 1
ATOM 1018 N N . GLU A 1 133 ? 52.875 -20.156 -25.359 1 88.12 133 GLU A N 1
ATOM 1019 C CA . GLU A 1 133 ? 52.75 -18.781 -24.906 1 88.12 133 GLU A CA 1
ATOM 1020 C C . GLU A 1 133 ? 52.344 -17.859 -26.047 1 88.12 133 GLU A C 1
ATOM 1022 O O . GLU A 1 133 ? 53.031 -17.781 -27.078 1 88.12 133 GLU A O 1
ATOM 1027 N N . GLU A 1 134 ? 51.188 -17.203 -25.891 1 86.62 134 GLU A N 1
ATOM 1028 C CA . GLU A 1 134 ? 50.656 -16.172 -26.781 1 86.62 134 GLU A CA 1
ATOM 1029 C C . GLU A 1 134 ? 50.406 -16.734 -28.172 1 86.62 134 GLU A C 1
ATOM 1031 O O . GLU A 1 134 ? 50.75 -16.125 -29.172 1 86.62 134 GLU A O 1
ATOM 1036 N N . CYS A 1 135 ? 49.875 -17.859 -28.109 1 87.19 135 CYS A N 1
ATOM 1037 C CA . CYS A 1 135 ? 49.531 -18.484 -29.375 1 87.19 135 CYS A CA 1
ATOM 1038 C C . CYS A 1 135 ? 48.094 -18.172 -29.766 1 87.19 135 CYS A C 1
ATOM 1040 O O . CYS A 1 135 ? 47.281 -17.781 -28.922 1 87.19 135 CYS A O 1
ATOM 1042 N N . GLY A 1 136 ? 47.719 -18.281 -31.047 1 86.81 136 GLY A N 1
ATOM 1043 C CA . GLY A 1 136 ? 46.375 -18.141 -31.531 1 86.81 136 GLY A CA 1
ATOM 1044 C C . GLY A 1 136 ? 46.312 -17.953 -33.031 1 86.81 136 GLY A C 1
ATOM 1045 O O . GLY A 1 136 ? 47.094 -17.234 -33.625 1 86.81 136 GLY A O 1
ATOM 1046 N N . HIS A 1 137 ? 45.406 -18.781 -33.625 1 85.12 137 HIS A N 1
ATOM 1047 C CA . HIS A 1 137 ? 45.156 -18.656 -35.062 1 85.12 137 HIS A CA 1
ATOM 1048 C C . HIS A 1 137 ? 43.688 -18.859 -35.375 1 85.12 137 HIS A C 1
ATOM 1050 O O . HIS A 1 137 ? 42.969 -19.594 -34.656 1 85.12 137 HIS A O 1
ATOM 1056 N N . PRO A 1 138 ? 43.156 -18.172 -36.281 1 82.5 138 PRO A N 1
ATOM 1057 C CA . PRO A 1 138 ? 41.719 -18.266 -36.594 1 82.5 138 PRO A CA 1
ATOM 1058 C C . PRO A 1 138 ? 41.344 -19.531 -37.375 1 82.5 138 PRO A C 1
ATOM 1060 O O . PRO A 1 138 ? 42.062 -19.906 -38.312 1 82.5 138 PRO A O 1
ATOM 1063 N N . MET A 1 139 ? 40.375 -20.219 -36.906 1 82.38 139 MET A N 1
ATOM 1064 C CA . MET A 1 139 ? 39.812 -21.375 -37.594 1 82.38 139 MET A CA 1
ATOM 1065 C C . MET A 1 139 ? 38.281 -21.281 -37.656 1 82.38 139 MET A C 1
ATOM 1067 O O . MET A 1 139 ? 37.656 -20.672 -36.781 1 82.38 139 MET A O 1
ATOM 1071 N N . PRO A 1 140 ? 37.75 -21.844 -38.656 1 75.69 140 PRO A N 1
ATOM 1072 C CA . PRO A 1 140 ? 36.312 -21.719 -38.812 1 75.69 140 PRO A CA 1
ATOM 1073 C C . PRO A 1 140 ? 35.531 -22.547 -37.781 1 75.69 140 PRO A C 1
ATOM 1075 O O . PRO A 1 140 ? 35.938 -23.656 -37.438 1 75.69 140 PRO A O 1
ATOM 1078 N N . SER A 1 141 ? 34.469 -22 -37.281 1 75.62 141 SER A N 1
ATOM 1079 C CA . SER A 1 141 ? 33.531 -22.703 -36.406 1 75.62 141 SER A CA 1
ATOM 1080 C C . SER A 1 141 ? 32.406 -23.344 -37.188 1 75.62 141 SER A C 1
ATOM 1082 O O . SER A 1 141 ? 32.375 -23.266 -38.438 1 75.62 141 SER A O 1
ATOM 1084 N N . PHE A 1 142 ? 31.438 -24.031 -36.562 1 68.5 142 PHE A N 1
ATOM 1085 C CA . PHE A 1 142 ? 30.266 -24.625 -37.219 1 68.5 142 PHE A CA 1
ATOM 1086 C C . PHE A 1 142 ? 29.141 -23.609 -37.312 1 68.5 142 PHE A C 1
ATOM 1088 O O . PHE A 1 142 ? 28.141 -23.859 -38 1 68.5 142 PHE A O 1
ATOM 1095 N N . VAL A 1 143 ? 29.25 -22.5 -36.562 1 63.25 143 VAL A N 1
ATOM 1096 C CA . VAL A 1 143 ? 28.156 -21.531 -36.5 1 63.25 143 VAL A CA 1
ATOM 1097 C C . VAL A 1 143 ? 28.297 -20.516 -37.625 1 63.25 143 VAL A C 1
ATOM 1099 O O . VAL A 1 143 ? 29.375 -19.938 -37.812 1 63.25 143 VAL A O 1
ATOM 1102 N N . THR A 1 144 ? 27.266 -20.562 -38.469 1 58.12 144 THR A N 1
ATOM 1103 C CA . THR A 1 144 ? 27.234 -19.594 -39.531 1 58.12 144 THR A CA 1
ATOM 1104 C C . THR A 1 144 ? 26.547 -18.297 -39.094 1 58.12 144 THR A C 1
ATOM 1106 O O . THR A 1 144 ? 25.531 -18.344 -38.375 1 58.12 144 THR A O 1
ATOM 1109 N N . HIS A 1 145 ? 27.172 -17.25 -39.094 1 52.47 145 HIS A N 1
ATOM 1110 C CA . HIS A 1 145 ? 26.562 -15.961 -38.781 1 52.47 145 HIS A CA 1
ATOM 1111 C C . HIS A 1 145 ? 25.297 -15.742 -39.594 1 52.47 145 HIS A C 1
ATOM 1113 O O . HIS A 1 145 ? 25.281 -15.953 -40.812 1 52.47 145 HIS A O 1
ATOM 1119 N N . PRO A 1 146 ? 24.219 -15.484 -38.938 1 50.59 146 PRO A N 1
ATOM 1120 C CA . PRO A 1 146 ? 22.984 -15.32 -39.719 1 50.59 146 PRO A CA 1
ATOM 1121 C C . PRO A 1 146 ? 23.109 -14.289 -40.812 1 50.59 146 PRO A C 1
ATOM 1123 O O . PRO A 1 146 ? 22.562 -14.492 -41.906 1 50.59 146 PRO A O 1
ATOM 1126 N N . ASP A 1 147 ? 23.875 -13.18 -40.625 1 48.5 147 ASP A N 1
ATOM 1127 C CA . ASP A 1 147 ? 23.938 -12.094 -41.594 1 48.5 147 ASP A CA 1
ATOM 1128 C C . ASP A 1 147 ? 24.938 -12.391 -42.688 1 48.5 147 ASP A C 1
ATOM 1130 O O . ASP A 1 147 ? 24.781 -11.945 -43.812 1 48.5 147 ASP A O 1
ATOM 1134 N N . PHE A 1 148 ? 26.062 -13.133 -42.281 1 50.66 148 PHE A N 1
ATOM 1135 C CA . PHE A 1 148 ? 27.141 -13.203 -43.25 1 50.66 148 PHE A CA 1
ATOM 1136 C C . PHE A 1 148 ? 27.203 -14.586 -43.906 1 50.66 148 PHE A C 1
ATOM 1138 O O . PHE A 1 148 ? 27.969 -14.797 -44.844 1 50.66 148 PHE A O 1
ATOM 1145 N N . LYS A 1 149 ? 26.375 -15.406 -43.5 1 56.97 149 LYS A N 1
ATOM 1146 C CA . LYS A 1 149 ? 26.281 -16.766 -44.031 1 56.97 149 LYS A CA 1
ATOM 1147 C C . LYS A 1 149 ? 27.656 -17.422 -44.125 1 56.97 149 LYS A C 1
ATOM 1149 O O . LYS A 1 149 ? 27.922 -18.156 -45.094 1 56.97 149 LYS A O 1
ATOM 1154 N N . LYS A 1 150 ? 28.656 -16.891 -43.406 1 60.28 150 LYS A N 1
ATOM 1155 C CA . LYS A 1 150 ? 29.969 -17.484 -43.312 1 60.28 150 LYS A CA 1
ATOM 1156 C C . LYS A 1 150 ? 30.25 -17.984 -41.875 1 60.28 150 LYS A C 1
ATOM 1158 O O . LYS A 1 150 ? 29.75 -17.406 -40.906 1 60.28 150 LYS A O 1
ATOM 1163 N N . PRO A 1 151 ? 31.016 -19.094 -41.844 1 68.25 151 PRO A N 1
ATOM 1164 C CA . PRO A 1 151 ? 31.344 -19.547 -40.5 1 68.25 151 PRO A CA 1
ATOM 1165 C C . PRO A 1 151 ? 32.188 -18.547 -39.719 1 68.25 151 PRO A C 1
ATOM 1167 O O . PRO A 1 151 ? 33.031 -17.859 -40.281 1 68.25 151 PRO A O 1
ATOM 1170 N N . ILE A 1 152 ? 31.891 -18.344 -38.625 1 67.5 152 ILE A N 1
ATOM 1171 C CA . ILE A 1 152 ? 32.625 -17.438 -37.75 1 67.5 152 ILE A CA 1
ATOM 1172 C C . ILE A 1 152 ? 33.969 -18.062 -37.375 1 67.5 152 ILE A C 1
ATOM 1174 O O . ILE A 1 152 ? 34.031 -19.234 -36.969 1 67.5 152 ILE A O 1
ATOM 1178 N N . ASN A 1 153 ? 35.031 -17.359 -37.625 1 71.62 153 ASN A N 1
ATOM 1179 C CA . ASN A 1 153 ? 36.344 -17.844 -37.25 1 71.62 153 ASN A CA 1
ATOM 1180 C C . ASN A 1 153 ? 36.594 -17.75 -35.719 1 71.62 153 ASN A C 1
ATOM 1182 O O . ASN A 1 153 ? 36.188 -16.766 -35.094 1 71.62 153 ASN A O 1
ATOM 1186 N N . ILE A 1 154 ? 37.031 -18.828 -35.188 1 78.62 154 ILE A N 1
ATOM 1187 C CA . ILE A 1 154 ? 37.406 -18.844 -33.781 1 78.62 154 ILE A CA 1
ATOM 1188 C C . ILE A 1 154 ? 38.938 -18.875 -33.656 1 78.62 154 ILE A C 1
ATOM 1190 O O . ILE A 1 154 ? 39.594 -19.547 -34.438 1 78.62 154 ILE A O 1
ATOM 1194 N N . TRP A 1 155 ? 39.5 -18.078 -32.812 1 81.69 155 TRP A N 1
ATOM 1195 C CA . TRP A 1 155 ? 40.938 -18.078 -32.562 1 81.69 155 TRP A CA 1
ATOM 1196 C C . TRP A 1 155 ? 41.312 -19.094 -31.5 1 81.69 155 TRP A C 1
ATOM 1198 O O . TRP A 1 155 ? 40.656 -19.172 -30.469 1 81.69 155 TRP A O 1
ATOM 1208 N N . SER A 1 156 ? 42.25 -19.953 -31.75 1 89.31 156 SER A N 1
ATOM 1209 C CA . SER A 1 156 ? 42.688 -20.938 -30.766 1 89.31 156 SER A CA 1
ATOM 1210 C C . SER A 1 156 ? 44.188 -21.234 -30.938 1 89.31 156 SER A C 1
ATOM 1212 O O . SER A 1 156 ? 44.719 -21.172 -32.031 1 89.31 156 SER A O 1
ATOM 1214 N N . ALA A 1 157 ? 44.844 -21.531 -29.859 1 91.44 157 ALA A N 1
ATOM 1215 C CA . ALA A 1 157 ? 46.25 -21.953 -29.922 1 91.44 157 ALA A CA 1
ATOM 1216 C C . ALA A 1 157 ? 46.375 -23.312 -30.578 1 91.44 157 ALA A C 1
ATOM 1218 O O . ALA A 1 157 ? 47.219 -23.5 -31.469 1 91.44 157 ALA A O 1
ATOM 1219 N N . ILE A 1 158 ? 45.5 -24.219 -30.109 1 93.88 158 ILE A N 1
ATOM 1220 C CA . ILE A 1 158 ? 45.438 -25.531 -30.75 1 93.88 158 ILE A CA 1
ATOM 1221 C C . ILE A 1 158 ? 44.031 -25.812 -31.188 1 93.88 158 ILE A C 1
ATOM 1223 O O . ILE A 1 158 ? 43.062 -25.656 -30.406 1 93.88 158 ILE A O 1
ATOM 1227 N N . TYR A 1 159 ? 43.875 -26.219 -32.375 1 93.62 159 TYR A N 1
ATOM 1228 C CA . TYR A 1 159 ? 42.594 -26.531 -32.938 1 93.62 159 TYR A CA 1
ATOM 1229 C C . TYR A 1 159 ? 42.5 -28 -33.312 1 93.62 159 TYR A C 1
ATOM 1231 O O . TYR A 1 159 ? 43.344 -28.531 -34 1 93.62 159 TYR A O 1
ATOM 1239 N N . PHE A 1 160 ? 41.375 -28.656 -32.781 1 94.44 160 PHE A N 1
ATOM 1240 C CA . PHE A 1 160 ? 41.125 -30.047 -33.125 1 94.44 160 PHE A CA 1
ATOM 1241 C C . PHE A 1 160 ? 39.781 -30.203 -33.812 1 94.44 160 PHE A C 1
ATOM 1243 O O . PHE A 1 160 ? 38.75 -29.781 -33.312 1 94.44 160 PHE A O 1
ATOM 1250 N N . LYS A 1 161 ? 39.75 -30.781 -34.938 1 92 161 LYS A N 1
ATOM 1251 C CA . LYS A 1 161 ? 38.5 -31.094 -35.625 1 92 161 LYS A CA 1
ATOM 1252 C C . LYS A 1 161 ? 38.469 -32.562 -36.031 1 92 161 LYS A C 1
ATOM 1254 O O . LYS A 1 161 ? 39.344 -33.031 -36.781 1 92 161 LYS A O 1
ATOM 1259 N N . GLU A 1 162 ? 37.594 -33.406 -35.594 1 90.25 162 GLU A N 1
ATOM 1260 C CA . GLU A 1 162 ? 37.375 -34.812 -35.938 1 90.25 162 GLU A CA 1
ATOM 1261 C C . GLU A 1 162 ? 38.594 -35.688 -35.594 1 90.25 162 GLU A C 1
ATOM 1263 O O . GLU A 1 162 ? 39.031 -36.469 -36.438 1 90.25 162 GLU A O 1
ATOM 1268 N N . VAL A 1 163 ? 39.125 -35.281 -34.469 1 92.75 163 VAL A N 1
ATOM 1269 C CA . VAL A 1 163 ? 40.188 -36.094 -33.906 1 92.75 163 VAL A CA 1
ATOM 1270 C C . VAL A 1 163 ? 39.625 -37.188 -33 1 92.75 163 VAL A C 1
ATOM 1272 O O . VAL A 1 163 ? 38.719 -36.906 -32.219 1 92.75 163 VAL A O 1
ATOM 1275 N N . THR A 1 164 ? 40.094 -38.406 -33.031 1 91.56 164 THR A N 1
ATOM 1276 C CA . THR A 1 164 ? 39.531 -39.5 -32.281 1 91.56 164 THR A CA 1
ATOM 1277 C C . THR A 1 164 ? 40.031 -39.5 -30.828 1 91.56 164 THR A C 1
ATOM 1279 O O . THR A 1 164 ? 39.219 -39.375 -29.891 1 91.56 164 THR A O 1
ATOM 1282 N N . ASP A 1 165 ? 41.344 -39.656 -30.609 1 93.38 165 ASP A N 1
ATOM 1283 C CA . ASP A 1 165 ? 41.906 -39.656 -29.266 1 93.38 165 ASP A CA 1
ATOM 1284 C C . ASP A 1 165 ? 42.844 -38.469 -29.078 1 93.38 165 ASP A C 1
ATOM 1286 O O . ASP A 1 165 ? 43.719 -38.219 -29.938 1 93.38 165 ASP A O 1
ATOM 1290 N N . ILE A 1 166 ? 42.656 -37.812 -27.984 1 96 166 ILE A N 1
ATOM 1291 C CA . ILE A 1 166 ? 43.531 -36.719 -27.641 1 96 166 ILE A CA 1
ATOM 1292 C C . ILE A 1 166 ? 44.031 -36.875 -26.203 1 96 166 ILE A C 1
ATOM 1294 O O . ILE A 1 166 ? 43.25 -37.156 -25.297 1 96 166 ILE A O 1
ATOM 1298 N N . SER A 1 167 ? 45.281 -36.844 -25.953 1 95.69 167 SER A N 1
ATOM 1299 C CA . SER A 1 167 ? 45.875 -36.875 -24.625 1 95.69 167 SER A CA 1
ATOM 1300 C C . SER A 1 167 ? 46.844 -35.719 -24.422 1 95.69 167 SER A C 1
ATOM 1302 O O . SER A 1 167 ? 47.844 -35.594 -25.172 1 95.69 167 SER A O 1
ATOM 1304 N N . MET A 1 168 ? 46.562 -34.875 -23.562 1 95.25 168 MET A N 1
ATOM 1305 C CA . MET A 1 168 ? 47.469 -33.781 -23.172 1 95.25 168 MET A CA 1
ATOM 1306 C C . MET A 1 168 ? 47.875 -33.906 -21.719 1 95.25 168 MET A C 1
ATOM 1308 O O . MET A 1 168 ? 47.031 -33.906 -20.828 1 95.25 168 MET A O 1
ATOM 1312 N N . THR A 1 169 ? 49.156 -34 -21.406 1 93.81 169 THR A N 1
ATOM 1313 C CA . THR A 1 169 ? 49.688 -34.156 -20.047 1 93.81 169 THR A CA 1
ATOM 1314 C C . THR A 1 169 ? 50.781 -33.125 -19.766 1 93.81 169 THR A C 1
ATOM 1316 O O . THR A 1 169 ? 51.75 -33.062 -20.5 1 93.81 169 THR A O 1
ATOM 1319 N N . GLY A 1 170 ? 50.656 -32.344 -18.781 1 91.69 170 GLY A N 1
ATOM 1320 C CA . GLY A 1 170 ? 51.656 -31.344 -18.391 1 91.69 170 GLY A CA 1
ATOM 1321 C C . GLY A 1 170 ? 51.781 -30.203 -19.391 1 91.69 170 GLY A C 1
ATOM 1322 O O . GLY A 1 170 ? 52.875 -29.688 -19.625 1 91.69 170 GLY A O 1
ATOM 1323 N N . VAL A 1 171 ? 50.75 -29.891 -19.984 1 94.44 171 VAL A N 1
ATOM 1324 C CA . VAL A 1 171 ? 50.781 -28.828 -20.984 1 94.44 171 VAL A CA 1
ATOM 1325 C C . VAL A 1 171 ? 50.219 -27.547 -20.375 1 94.44 171 VAL A C 1
ATOM 1327 O O . VAL A 1 171 ? 49.281 -27.578 -19.562 1 94.44 171 VAL A O 1
ATOM 1330 N N . SER A 1 172 ? 50.75 -26.406 -20.703 1 94.5 172 SER A N 1
ATOM 1331 C CA . SER A 1 172 ? 50.25 -25.125 -20.219 1 94.5 172 SER A CA 1
ATOM 1332 C C . SER A 1 172 ? 50 -24.156 -21.359 1 94.5 172 SER A C 1
ATOM 1334 O O . SER A 1 172 ? 50.75 -24.141 -22.344 1 94.5 172 SER A O 1
ATOM 1336 N N . PHE A 1 173 ? 49 -23.453 -21.281 1 94.12 173 PHE A N 1
ATOM 1337 C CA . PHE A 1 173 ? 48.656 -22.375 -22.203 1 94.12 173 PHE A CA 1
ATOM 1338 C C . PHE A 1 173 ? 48.594 -21.047 -21.469 1 94.12 173 PHE A C 1
ATOM 1340 O O . PHE A 1 173 ? 47.844 -20.875 -20.516 1 94.12 173 PHE A O 1
ATOM 1347 N N . ASN A 1 174 ? 49.375 -20.125 -21.922 1 91.44 174 ASN A N 1
ATOM 1348 C CA . ASN A 1 174 ? 49.438 -18.828 -21.266 1 91.44 174 ASN A CA 1
ATOM 1349 C C . ASN A 1 174 ? 49.25 -17.672 -22.25 1 91.44 174 ASN A C 1
ATOM 1351 O O . ASN A 1 174 ? 50.094 -17.5 -23.156 1 91.44 174 ASN A O 1
ATOM 1355 N N . GLY A 1 175 ? 48.188 -16.922 -22.141 1 87.44 175 GLY A N 1
ATOM 1356 C CA . GLY A 1 175 ? 47.969 -15.703 -22.906 1 87.44 175 GLY A CA 1
ATOM 1357 C C . GLY A 1 175 ? 47.594 -15.977 -24.359 1 87.44 175 GLY A C 1
ATOM 1358 O O . GLY A 1 175 ? 48.031 -15.258 -25.266 1 87.44 175 GLY A O 1
ATOM 1359 N N . SER A 1 176 ? 46.875 -17.031 -24.547 1 86.12 176 SER A N 1
ATOM 1360 C CA . SER A 1 176 ? 46.469 -17.297 -25.922 1 86.12 176 SER A CA 1
ATOM 1361 C C . SER A 1 176 ? 45.469 -16.281 -26.406 1 86.12 176 SER A C 1
ATOM 1363 O O . SER A 1 176 ? 44.625 -15.797 -25.625 1 86.12 176 SER A O 1
ATOM 1365 N N . HIS A 1 177 ? 45.625 -16.047 -27.781 1 83.44 177 HIS A N 1
ATOM 1366 C CA . HIS A 1 177 ? 44.562 -15.242 -28.406 1 83.44 177 HIS A CA 1
ATOM 1367 C C . HIS A 1 177 ? 43.375 -16.094 -28.781 1 83.44 177 HIS A C 1
ATOM 1369 O O . HIS A 1 177 ? 43.438 -16.938 -29.672 1 83.44 177 HIS A O 1
ATOM 1375 N N . GLY A 1 178 ? 42.25 -15.852 -28.016 1 83.44 178 GLY A N 1
ATOM 1376 C CA . GLY A 1 178 ? 41.094 -16.719 -28.141 1 83.44 178 GLY A CA 1
ATOM 1377 C C . GLY A 1 178 ? 41.125 -17.906 -27.188 1 83.44 178 GLY A C 1
ATOM 1378 O O . GLY A 1 178 ? 41.438 -17.734 -26 1 83.44 178 GLY A O 1
ATOM 1379 N N . TYR A 1 179 ? 40.812 -19.016 -27.766 1 90 179 TYR A N 1
ATOM 1380 C CA . TYR A 1 179 ? 40.781 -20.219 -26.922 1 90 179 TYR A CA 1
ATOM 1381 C C . TYR A 1 179 ? 42.156 -20.844 -26.812 1 90 179 TYR A C 1
ATOM 1383 O O . TYR A 1 179 ? 42.969 -20.812 -27.75 1 90 179 TYR A O 1
ATOM 1391 N N . ALA A 1 180 ? 42.438 -21.422 -25.641 1 93.12 180 ALA A N 1
ATOM 1392 C CA . ALA A 1 180 ? 43.625 -22.266 -25.547 1 93.12 180 ALA A CA 1
ATOM 1393 C C . ALA A 1 180 ? 43.531 -23.453 -26.5 1 93.12 180 ALA A C 1
ATOM 1395 O O . ALA A 1 180 ? 44.469 -23.719 -27.266 1 93.12 180 ALA A O 1
ATOM 1396 N N . THR A 1 181 ? 42.375 -24.078 -26.438 1 93.12 181 THR A N 1
ATOM 1397 C CA . THR A 1 181 ? 42.125 -25.156 -27.391 1 93.12 181 THR A CA 1
ATOM 1398 C C . THR A 1 181 ? 40.656 -25.203 -27.766 1 93.12 181 THR A C 1
ATOM 1400 O O . THR A 1 181 ? 39.781 -24.938 -26.922 1 93.12 181 THR A O 1
ATOM 1403 N N . ALA A 1 182 ? 40.312 -25.5 -28.953 1 92.12 182 ALA A N 1
ATOM 1404 C CA . ALA A 1 182 ? 38.969 -25.703 -29.469 1 92.12 182 ALA A CA 1
ATOM 1405 C C . ALA A 1 182 ? 38.812 -27.094 -30.078 1 92.12 182 ALA A C 1
ATOM 1407 O O . ALA A 1 182 ? 39.594 -27.484 -30.938 1 92.12 182 ALA A O 1
ATOM 1408 N N . LEU A 1 183 ? 37.875 -27.812 -29.641 1 92.5 183 LEU A N 1
ATOM 1409 C CA . LEU A 1 183 ? 37.625 -29.172 -30.109 1 92.5 183 LEU A CA 1
ATOM 1410 C C . LEU A 1 183 ? 36.25 -29.266 -30.797 1 92.5 183 LEU A C 1
ATOM 1412 O O . LEU A 1 183 ? 35.219 -28.969 -30.172 1 92.5 183 LEU A O 1
ATOM 1416 N N . PHE A 1 184 ? 36.281 -29.734 -32 1 89.81 184 PHE A N 1
ATOM 1417 C CA . PHE A 1 184 ? 35.031 -29.906 -32.75 1 89.81 184 PHE A CA 1
ATOM 1418 C C . PHE A 1 184 ? 34.875 -31.359 -33.156 1 89.81 184 PHE A C 1
ATOM 1420 O O . PHE A 1 184 ? 35.719 -31.922 -33.875 1 89.81 184 PHE A O 1
ATOM 1427 N N . ASN A 1 185 ? 33.844 -32 -32.75 1 89.69 185 ASN A N 1
ATOM 1428 C CA . ASN A 1 185 ? 33.406 -33.344 -33.094 1 89.69 185 ASN A CA 1
ATOM 1429 C C . ASN A 1 185 ? 34.5 -34.375 -32.844 1 89.69 185 ASN A C 1
ATOM 1431 O O . ASN A 1 185 ? 34.844 -35.188 -33.719 1 89.69 185 ASN A O 1
ATOM 1435 N N . VAL A 1 186 ? 35.156 -34.188 -31.797 1 90.5 186 VAL A N 1
ATOM 1436 C CA . VAL A 1 186 ? 36.156 -35.156 -31.391 1 90.5 186 VAL A CA 1
ATOM 1437 C C . VAL A 1 186 ? 35.469 -36.469 -31 1 90.5 186 VAL A C 1
ATOM 1439 O O . VAL A 1 186 ? 34.281 -36.469 -30.656 1 90.5 186 VAL A O 1
ATOM 1442 N N . GLN A 1 187 ? 36.281 -37.469 -31.125 1 85.88 187 GLN A N 1
ATOM 1443 C CA . GLN A 1 187 ? 35.719 -38.781 -30.891 1 85.88 187 GLN A CA 1
ATOM 1444 C C . GLN A 1 187 ? 36.594 -39.594 -29.922 1 85.88 187 GLN A C 1
ATOM 1446 O O . GLN A 1 187 ? 37.656 -39.125 -29.5 1 85.88 187 GLN A O 1
ATOM 1451 N N . GLY A 1 188 ? 36.156 -40.625 -29.312 1 87.44 188 GLY A N 1
ATOM 1452 C CA . GLY A 1 188 ? 36.906 -41.562 -28.469 1 87.44 188 GLY A CA 1
ATOM 1453 C C . GLY A 1 188 ? 37.219 -41 -27.094 1 87.44 188 GLY A C 1
ATOM 1454 O O . GLY A 1 188 ? 36.344 -40.469 -26.422 1 87.44 188 GLY A O 1
ATOM 1455 N N . GLU A 1 189 ? 38.594 -41.156 -26.734 1 92.19 189 GLU A N 1
ATOM 1456 C CA . GLU A 1 189 ? 39 -40.781 -25.391 1 92.19 189 GLU A CA 1
ATOM 1457 C C . GLU A 1 189 ? 39.812 -39.469 -25.422 1 92.19 189 GLU A C 1
ATOM 1459 O O . GLU A 1 189 ? 40.875 -39.406 -26.062 1 92.19 189 GLU A O 1
ATOM 1464 N N . ILE A 1 190 ? 39.25 -38.469 -24.812 1 95.12 190 ILE A N 1
ATOM 1465 C CA . ILE A 1 190 ? 39.906 -37.188 -24.688 1 95.12 190 ILE A CA 1
ATOM 1466 C C . ILE A 1 190 ? 40.375 -37 -23.234 1 95.12 190 ILE A C 1
ATOM 1468 O O . ILE A 1 190 ? 39.531 -36.875 -22.328 1 95.12 190 ILE A O 1
ATOM 1472 N N . LYS A 1 191 ? 41.625 -36.938 -23 1 96.06 191 LYS A N 1
ATOM 1473 C CA . LYS A 1 191 ? 42.156 -36.844 -21.641 1 96.06 191 LYS A CA 1
ATOM 1474 C C . LYS A 1 191 ? 43.062 -35.656 -21.484 1 96.06 191 LYS A C 1
ATOM 1476 O O . LYS A 1 191 ? 44.094 -35.531 -22.172 1 96.06 191 LYS A O 1
ATOM 1481 N N . PHE A 1 192 ? 42.75 -34.781 -20.656 1 96.75 192 PHE A N 1
ATOM 1482 C CA . PHE A 1 192 ? 43.594 -33.688 -20.203 1 96.75 192 PHE A CA 1
ATOM 1483 C C . PHE A 1 192 ? 44 -33.875 -18.75 1 96.75 192 PHE A C 1
ATOM 1485 O O . PHE A 1 192 ? 43.156 -33.906 -17.859 1 96.75 192 PHE A O 1
ATOM 1492 N N . ASP A 1 193 ? 45.25 -34.031 -18.484 1 95.19 193 ASP A N 1
ATOM 1493 C CA . ASP A 1 193 ? 45.75 -34.281 -17.141 1 95.19 193 ASP A CA 1
ATOM 1494 C C . ASP A 1 193 ? 46.844 -33.312 -16.766 1 95.19 193 ASP A C 1
ATOM 1496 O O . ASP A 1 193 ? 47.844 -33.188 -17.484 1 95.19 193 ASP A O 1
ATOM 1500 N N . ASN A 1 194 ? 46.688 -32.625 -15.695 1 95.75 194 ASN A N 1
ATOM 1501 C CA . ASN A 1 194 ? 47.656 -31.688 -15.164 1 95.75 194 ASN A CA 1
ATOM 1502 C C . ASN A 1 194 ? 47.969 -30.578 -16.172 1 95.75 194 ASN A C 1
ATOM 1504 O O . ASN A 1 194 ? 49.156 -30.312 -16.469 1 95.75 194 ASN A O 1
ATOM 1508 N N . ILE A 1 195 ? 46.969 -30.031 -16.641 1 95.88 195 ILE A N 1
ATOM 1509 C CA . ILE A 1 195 ? 47.156 -28.938 -17.562 1 95.88 195 ILE A CA 1
ATOM 1510 C C . ILE A 1 195 ? 46.906 -27.609 -16.859 1 95.88 195 ILE A C 1
ATOM 1512 O O . ILE A 1 195 ? 46.156 -27.562 -15.875 1 95.88 195 ILE A O 1
ATOM 1516 N N . ILE A 1 196 ? 47.5 -26.531 -17.312 1 95.88 196 ILE A N 1
ATOM 1517 C CA . ILE A 1 196 ? 47.312 -25.172 -16.797 1 95.88 196 ILE A CA 1
ATOM 1518 C C . ILE A 1 196 ? 46.875 -24.234 -17.922 1 95.88 196 ILE A C 1
ATOM 1520 O O . ILE A 1 196 ? 47.625 -24.031 -18.875 1 95.88 196 ILE A O 1
ATOM 1524 N N . ILE A 1 197 ? 45.75 -23.719 -17.844 1 96.25 197 ILE A N 1
ATOM 1525 C CA . ILE A 1 197 ? 45.219 -22.766 -18.812 1 96.25 197 ILE A CA 1
ATOM 1526 C C . ILE A 1 197 ? 45.031 -21.406 -18.125 1 96.25 197 ILE A C 1
ATOM 1528 O O . ILE A 1 197 ? 44.125 -21.25 -17.312 1 96.25 197 ILE A O 1
ATOM 1532 N N . GLU A 1 198 ? 45.844 -20.453 -18.516 1 94.38 198 GLU A N 1
ATOM 1533 C CA . GLU A 1 198 ? 45.844 -19.219 -17.75 1 94.38 198 GLU A CA 1
ATOM 1534 C C . GLU A 1 198 ? 45.844 -18 -18.656 1 94.38 198 GLU A C 1
ATOM 1536 O O . GLU A 1 198 ? 46.594 -17.969 -19.641 1 94.38 198 GLU A O 1
ATOM 1541 N N . HIS A 1 199 ? 45.062 -17.016 -18.453 1 92.25 199 HIS A N 1
ATOM 1542 C CA . HIS A 1 199 ? 45.031 -15.672 -19.016 1 92.25 199 HIS A CA 1
ATOM 1543 C C . HIS A 1 199 ? 44.781 -15.703 -20.516 1 92.25 199 HIS A C 1
ATOM 1545 O O . HIS A 1 199 ? 45.438 -14.977 -21.281 1 92.25 199 HIS A O 1
ATOM 1551 N N . ASN A 1 200 ? 44 -16.578 -20.922 1 89.62 200 ASN A N 1
ATOM 1552 C CA . ASN A 1 200 ? 43.625 -16.578 -22.328 1 89.62 200 ASN A CA 1
ATOM 1553 C C . ASN A 1 200 ? 42.406 -15.664 -22.578 1 89.62 200 ASN A C 1
ATOM 1555 O O . ASN A 1 200 ? 41.438 -15.688 -21.828 1 89.62 200 ASN A O 1
ATOM 1559 N N . GLU A 1 201 ? 42.469 -14.82 -23.562 1 85.25 201 GLU A N 1
ATOM 1560 C CA . GLU A 1 201 ? 41.406 -13.875 -23.875 1 85.25 201 GLU A CA 1
ATOM 1561 C C . GLU A 1 201 ? 41.469 -13.438 -25.328 1 85.25 201 GLU A C 1
ATOM 1563 O O . GLU A 1 201 ? 42.531 -13.5 -25.953 1 85.25 201 GLU A O 1
ATOM 1568 N N . LEU A 1 202 ? 40.344 -13.078 -25.797 1 73.88 202 LEU A N 1
ATOM 1569 C CA . LEU A 1 202 ? 40.375 -12.469 -27.125 1 73.88 202 LEU A CA 1
ATOM 1570 C C . LEU A 1 202 ? 40.781 -11.008 -27.047 1 73.88 202 LEU A C 1
ATOM 1572 O O . LEU A 1 202 ? 40.188 -10.219 -26.312 1 73.88 202 LEU A O 1
ATOM 1576 N N . VAL A 1 203 ? 41.938 -10.68 -27.5 1 59.75 203 VAL A N 1
ATOM 1577 C CA . VAL A 1 203 ? 42.438 -9.312 -27.5 1 59.75 203 VAL A CA 1
ATOM 1578 C C . VAL A 1 203 ? 41.812 -8.531 -28.656 1 59.75 203 VAL A C 1
ATOM 1580 O O . VAL A 1 203 ? 41.719 -9.039 -29.781 1 59.75 203 VAL A O 1
ATOM 1583 N N . GLN A 1 204 ? 40.875 -7.633 -28.453 1 52.75 204 GLN A N 1
ATOM 1584 C CA . GLN A 1 204 ? 40.188 -6.812 -29.453 1 52.75 204 GLN A CA 1
ATOM 1585 C C . GLN A 1 204 ? 41.188 -6.355 -30.531 1 52.75 204 GLN A C 1
ATOM 1587 O O . GLN A 1 204 ? 42.219 -5.785 -30.234 1 52.75 204 GLN A O 1
ATOM 1592 N N . LEU A 1 205 ? 41.156 -7.012 -31.625 1 43.34 205 LEU A N 1
ATOM 1593 C CA . LEU A 1 205 ? 41.969 -6.559 -32.75 1 43.34 205 LEU A CA 1
ATOM 1594 C C . LEU A 1 205 ? 41.5 -5.199 -33.25 1 43.34 205 LEU A C 1
ATOM 1596 O O . LEU A 1 205 ? 40.312 -4.984 -33.438 1 43.34 205 LEU A O 1
ATOM 1600 N N . LYS A 1 206 ? 42 -4.125 -32.812 1 43.38 206 LYS A N 1
ATOM 1601 C CA . LYS A 1 206 ? 41.781 -2.82 -33.406 1 43.38 206 LYS A CA 1
ATOM 1602 C C . LYS A 1 206 ? 42.188 -2.82 -34.875 1 43.38 206 LYS A C 1
ATOM 1604 O O . LYS A 1 206 ? 43.219 -3.387 -35.219 1 43.38 206 LYS A O 1
ATOM 1609 N N . THR A 1 207 ? 41.125 -2.744 -35.812 1 37.44 207 THR A N 1
ATOM 1610 C CA . THR A 1 207 ? 41.625 -2.561 -37.156 1 37.44 207 THR A CA 1
ATOM 1611 C C . THR A 1 207 ? 42.625 -1.417 -37.219 1 37.44 207 THR A C 1
ATOM 1613 O O . THR A 1 207 ? 42.438 -0.369 -36.594 1 37.44 207 THR A O 1
ATOM 1616 N N . PRO A 1 208 ? 43.781 -1.657 -37.75 1 39.44 208 PRO A N 1
ATOM 1617 C CA . PRO A 1 208 ? 44.719 -0.553 -37.875 1 39.44 208 PRO A CA 1
ATOM 1618 C C . PRO A 1 208 ? 44.062 0.74 -38.344 1 39.44 208 PRO A C 1
ATOM 1620 O O . PRO A 1 208 ? 44.469 1.83 -37.938 1 39.44 208 PRO A O 1
ATOM 1623 N N . SER A 1 209 ? 43.344 0.71 -39.531 1 40.38 209 SER A N 1
ATOM 1624 C CA . SER A 1 209 ? 42.906 1.924 -40.219 1 40.38 209 SER A CA 1
ATOM 1625 C C . SER A 1 209 ? 41.844 2.666 -39.406 1 40.38 209 SER A C 1
ATOM 1627 O O . SER A 1 209 ? 41.844 3.898 -39.344 1 40.38 209 SER A O 1
ATOM 1629 N N . THR A 1 210 ? 40.719 1.941 -39.125 1 43.03 210 THR A N 1
ATOM 1630 C CA . THR A 1 210 ? 39.562 2.703 -38.688 1 43.03 210 THR A CA 1
ATOM 1631 C C . THR A 1 210 ? 39.438 2.639 -37.156 1 43.03 210 THR A C 1
ATOM 1633 O O . THR A 1 210 ? 38.562 3.311 -36.562 1 43.03 210 THR A O 1
ATOM 1636 N N . GLN A 1 211 ? 40.469 2.357 -36.344 1 41.34 211 GLN A N 1
ATOM 1637 C CA . GLN A 1 211 ? 40.438 2.324 -34.906 1 41.34 211 GLN A CA 1
ATOM 1638 C C . GLN A 1 211 ? 39.125 1.764 -34.375 1 41.34 211 GLN A C 1
ATOM 1640 O O . GLN A 1 211 ? 38.812 1.914 -33.188 1 41.34 211 GLN A O 1
ATOM 1645 N N . LYS A 1 212 ? 38.281 1.56 -35.281 1 42.22 212 LYS A N 1
ATOM 1646 C CA . LYS A 1 212 ? 37 1.004 -34.875 1 42.22 212 LYS A CA 1
ATOM 1647 C C . LYS A 1 212 ? 37.156 -0.455 -34.438 1 42.22 212 LYS A C 1
ATOM 1649 O O . LYS A 1 212 ? 37.844 -1.231 -35.094 1 42.22 212 LYS A O 1
ATOM 1654 N N . VAL A 1 213 ? 36.812 -0.668 -33.25 1 43.06 213 VAL A N 1
ATOM 1655 C CA . VAL A 1 213 ? 36.688 -2.02 -32.719 1 43.06 213 VAL A CA 1
ATOM 1656 C C . VAL A 1 213 ? 35.781 -2.852 -33.594 1 43.06 213 VAL A C 1
ATOM 1658 O O . VAL A 1 213 ? 34.656 -2.428 -33.906 1 43.06 213 VAL A O 1
ATOM 1661 N N . ILE A 1 214 ? 36.188 -3.498 -34.594 1 38.5 214 ILE A N 1
ATOM 1662 C CA . ILE A 1 214 ? 35.281 -4.418 -35.281 1 38.5 214 ILE A CA 1
ATOM 1663 C C . ILE A 1 214 ? 34.438 -5.164 -34.25 1 38.5 214 ILE A C 1
ATOM 1665 O O . ILE A 1 214 ? 34.969 -5.789 -33.312 1 38.5 214 ILE A O 1
ATOM 1669 N N . PRO A 1 215 ? 33.25 -4.754 -34.062 1 42.69 215 PRO A N 1
ATOM 1670 C CA . PRO A 1 215 ? 32.344 -5.535 -33.219 1 42.69 215 PRO A CA 1
ATOM 1671 C C . PRO A 1 215 ? 32.562 -7.043 -33.375 1 42.69 215 PRO A C 1
ATOM 1673 O O . PRO A 1 215 ? 31.625 -7.82 -33.188 1 42.69 215 PRO A O 1
ATOM 1676 N N . GLY A 1 216 ? 33.656 -7.52 -33.875 1 40.09 216 GLY A N 1
ATOM 1677 C CA . GLY A 1 216 ? 33.719 -8.961 -34.031 1 40.09 216 GLY A CA 1
ATOM 1678 C C . GLY A 1 216 ? 33.312 -9.719 -32.781 1 40.09 216 GLY A C 1
ATOM 1679 O O . GLY A 1 216 ? 33.281 -9.156 -31.672 1 40.09 216 GLY A O 1
ATOM 1680 N N . TYR A 1 217 ? 32.562 -10.867 -33 1 47.16 217 TYR A N 1
ATOM 1681 C CA . TYR A 1 217 ? 32.094 -12.008 -32.219 1 47.16 217 TYR A CA 1
ATOM 1682 C C . TYR A 1 217 ? 33.219 -12.578 -31.359 1 47.16 217 TYR A C 1
ATOM 1684 O O . TYR A 1 217 ? 34.062 -13.297 -31.844 1 47.16 217 TYR A O 1
ATOM 1692 N N . ALA A 1 218 ? 33.688 -11.812 -30.531 1 49.28 218 ALA A N 1
ATOM 1693 C CA . ALA A 1 218 ? 34.844 -12.188 -29.75 1 49.28 218 ALA A CA 1
ATOM 1694 C C . ALA A 1 218 ? 34.5 -13.281 -28.734 1 49.28 218 ALA A C 1
ATOM 1696 O O . ALA A 1 218 ? 33.531 -13.172 -28 1 49.28 218 ALA A O 1
ATOM 1697 N N . SER A 1 219 ? 34.531 -14.562 -29.078 1 55.78 219 SER A N 1
ATOM 1698 C CA . SER A 1 219 ? 34.562 -15.617 -28.062 1 55.78 219 SER A CA 1
ATOM 1699 C C . SER A 1 219 ? 35.969 -15.922 -27.609 1 55.78 219 SER A C 1
ATOM 1701 O O . SER A 1 219 ? 36.906 -15.867 -28.391 1 55.78 219 SER A O 1
ATOM 1703 N N . GLY A 1 220 ? 36.5 -15.711 -26.25 1 62.03 220 GLY A N 1
ATOM 1704 C CA . GLY A 1 220 ? 37.812 -16.094 -25.781 1 62.03 220 GLY A CA 1
ATOM 1705 C C . GLY A 1 220 ? 37.812 -16.609 -24.359 1 62.03 220 GLY A C 1
ATOM 1706 O O . GLY A 1 220 ? 36.781 -16.594 -23.688 1 62.03 220 GLY A O 1
ATOM 1707 N N . GLY A 1 221 ? 38.438 -17.875 -24.047 1 74.5 221 GLY A N 1
ATOM 1708 C CA . GLY A 1 221 ? 38.688 -18.375 -22.703 1 74.5 221 GLY A CA 1
ATOM 1709 C C . GLY A 1 221 ? 39.531 -19.625 -22.672 1 74.5 221 GLY A C 1
ATOM 1710 O O . GLY A 1 221 ? 40.625 -19.688 -23.281 1 74.5 221 GLY A O 1
ATOM 1711 N N . GLY A 1 222 ? 39.281 -20.609 -22.078 1 89.06 222 GLY A N 1
ATOM 1712 C CA . GLY A 1 222 ? 39.969 -21.875 -21.859 1 89.06 222 GLY A CA 1
ATOM 1713 C C . GLY A 1 222 ? 39.719 -22.891 -22.953 1 89.06 222 GLY A C 1
ATOM 1714 O O . GLY A 1 222 ? 40.094 -22.688 -24.109 1 89.06 222 GLY A O 1
ATOM 1715 N N . ILE A 1 223 ? 38.969 -23.906 -22.75 1 93.56 223 ILE A N 1
ATOM 1716 C CA . ILE A 1 223 ? 38.719 -25.016 -23.656 1 93.56 223 ILE A CA 1
ATOM 1717 C C . ILE A 1 223 ? 37.281 -24.906 -24.203 1 93.56 223 ILE A C 1
ATOM 1719 O O . ILE A 1 223 ? 36.312 -24.734 -23.438 1 93.56 223 ILE A O 1
ATOM 1723 N N . TYR A 1 224 ? 37.156 -24.984 -25.5 1 91.94 224 TYR A N 1
ATOM 1724 C CA . TYR A 1 224 ? 35.875 -25.031 -26.141 1 91.94 224 TYR A CA 1
ATOM 1725 C C . TYR A 1 224 ? 35.625 -26.391 -26.781 1 91.94 224 TYR A C 1
ATOM 1727 O O . TYR A 1 224 ? 36.438 -26.859 -27.609 1 91.94 224 TYR A O 1
ATOM 1735 N N . ILE A 1 225 ? 34.5 -26.984 -26.422 1 91.31 225 ILE A N 1
ATOM 1736 C CA . ILE A 1 225 ? 34.156 -28.281 -26.984 1 91.31 225 ILE A CA 1
ATOM 1737 C C . ILE A 1 225 ? 32.781 -28.219 -27.594 1 91.31 225 ILE A C 1
ATOM 1739 O O . ILE A 1 225 ? 31.797 -27.859 -26.906 1 91.31 225 ILE A O 1
ATOM 1743 N N . GLU A 1 226 ? 32.625 -28.547 -28.797 1 89.31 226 GLU A N 1
ATOM 1744 C CA . GLU A 1 226 ? 31.344 -28.578 -29.469 1 89.31 226 GLU A CA 1
ATOM 1745 C C . GLU A 1 226 ? 31.141 -29.891 -30.203 1 89.31 226 GLU A C 1
ATOM 1747 O O . GLU A 1 226 ? 31.906 -30.234 -31.109 1 89.31 226 GLU A O 1
ATOM 1752 N N . LEU A 1 227 ? 30.062 -30.578 -29.797 1 88.94 227 LEU A N 1
ATOM 1753 C CA . LEU A 1 227 ? 29.719 -31.859 -30.406 1 88.94 227 LEU A CA 1
ATOM 1754 C C . LEU A 1 227 ? 28.344 -31.781 -31.078 1 88.94 227 LEU A C 1
ATOM 1756 O O . LEU A 1 227 ? 27.359 -31.375 -30.453 1 88.94 227 LEU A O 1
ATOM 1760 N N . ARG A 1 228 ? 28.078 -32 -32.281 1 80.88 228 ARG A N 1
ATOM 1761 C CA . ARG A 1 228 ? 26.812 -31.844 -33 1 80.88 228 ARG A CA 1
ATOM 1762 C C . ARG A 1 228 ? 26.312 -33.188 -33.531 1 80.88 228 ARG A C 1
ATOM 1764 O O . ARG A 1 228 ? 25.125 -33.312 -33.812 1 80.88 228 ARG A O 1
ATOM 1771 N N . LYS A 1 229 ? 27.141 -34.281 -33.938 1 67.88 229 LYS A N 1
ATOM 1772 C CA . LYS A 1 229 ? 26.688 -35.344 -34.812 1 67.88 229 LYS A CA 1
ATOM 1773 C C . LYS A 1 229 ? 26.531 -36.656 -34.031 1 67.88 229 LYS A C 1
ATOM 1775 O O . LYS A 1 229 ? 27.375 -37 -33.219 1 67.88 229 LYS A O 1
ATOM 1780 N N . GLN A 1 230 ? 25.234 -37.281 -34.094 1 56.59 230 GLN A N 1
ATOM 1781 C CA . GLN A 1 230 ? 24.797 -38.562 -33.531 1 56.59 230 GLN A CA 1
ATOM 1782 C C . GLN A 1 230 ? 25.828 -39.656 -33.75 1 56.59 230 GLN A C 1
ATOM 1784 O O . GLN A 1 230 ? 26.047 -40.5 -32.875 1 56.59 230 GLN A O 1
ATOM 1789 N N . GLU A 1 231 ? 26.25 -39.844 -35.062 1 54.88 231 GLU A N 1
ATOM 1790 C CA . GLU A 1 231 ? 26.891 -41.094 -35.5 1 54.88 231 GLU A CA 1
ATOM 1791 C C . GLU A 1 231 ? 28.312 -41.188 -34.938 1 54.88 231 GLU A C 1
ATOM 1793 O O . GLU A 1 231 ? 29.078 -42.062 -35.344 1 54.88 231 GLU A O 1
ATOM 1798 N N . ILE A 1 232 ? 28.703 -40.312 -34.156 1 54.62 232 ILE A N 1
ATOM 1799 C CA . ILE A 1 232 ? 30.109 -40.344 -33.75 1 54.62 232 ILE A CA 1
ATOM 1800 C C . ILE A 1 232 ? 30.25 -41.219 -32.5 1 54.62 232 ILE A C 1
ATOM 1802 O O . ILE A 1 232 ? 29.312 -41.375 -31.719 1 54.62 232 ILE A O 1
ATOM 1806 N N . ASN A 1 233 ? 31.078 -42.156 -32.562 1 64.56 233 ASN A N 1
ATOM 1807 C CA . ASN A 1 233 ? 31.422 -42.844 -31.312 1 64.56 233 ASN A CA 1
ATOM 1808 C C . ASN A 1 233 ? 31.484 -41.875 -30.141 1 64.56 233 ASN A C 1
ATOM 1810 O O . ASN A 1 233 ? 32.094 -40.812 -30.25 1 64.56 233 ASN A O 1
ATOM 1814 N N . THR A 1 234 ? 30.625 -42 -29.234 1 75.25 234 THR A N 1
ATOM 1815 C CA . THR A 1 234 ? 30.406 -41.031 -28.156 1 75.25 234 THR A CA 1
ATOM 1816 C C . THR A 1 234 ? 31.688 -40.844 -27.328 1 75.25 234 THR A C 1
ATOM 1818 O O . THR A 1 234 ? 32.25 -41.812 -26.828 1 75.25 234 THR A O 1
ATOM 1821 N N . PRO A 1 235 ? 32.219 -39.625 -27.266 1 85.44 235 PRO A N 1
ATOM 1822 C CA . PRO A 1 235 ? 33.5 -39.406 -26.609 1 85.44 235 PRO A CA 1
ATOM 1823 C C . PRO A 1 235 ? 33.406 -39.406 -25.094 1 85.44 235 PRO A C 1
ATOM 1825 O O . PRO A 1 235 ? 32.344 -39.188 -24.531 1 85.44 235 PRO A O 1
ATOM 1828 N N . SER A 1 236 ? 34.406 -39.938 -24.422 1 92.5 236 SER A N 1
ATOM 1829 C CA . SER A 1 236 ? 34.625 -39.75 -22.984 1 92.5 236 SER A CA 1
ATOM 1830 C C . SER A 1 236 ? 35.688 -38.688 -22.734 1 92.5 236 SER A C 1
ATOM 1832 O O . SER A 1 236 ? 36.875 -38.844 -23.109 1 92.5 236 SER A O 1
ATOM 1834 N N . ILE A 1 237 ? 35.25 -37.625 -22.219 1 94.81 237 ILE A N 1
ATOM 1835 C CA . ILE A 1 237 ? 36.156 -36.5 -21.969 1 94.81 237 ILE A CA 1
ATOM 1836 C C . ILE A 1 237 ? 36.5 -36.438 -20.484 1 94.81 237 ILE A C 1
ATOM 1838 O O . ILE A 1 237 ? 35.625 -36.438 -19.625 1 94.81 237 ILE A O 1
ATOM 1842 N N . SER A 1 238 ? 37.75 -36.406 -20.188 1 96.75 238 SER A N 1
ATOM 1843 C CA . SER A 1 238 ? 38.188 -36.344 -18.797 1 96.75 238 SER A CA 1
ATOM 1844 C C . SER A 1 238 ? 39.188 -35.219 -18.578 1 96.75 238 SER A C 1
ATOM 1846 O O . SER A 1 238 ? 40.219 -35.156 -19.25 1 96.75 238 SER A O 1
ATOM 1848 N N . LEU A 1 239 ? 38.906 -34.281 -17.797 1 97.06 239 LEU A N 1
ATOM 1849 C CA . LEU A 1 239 ? 39.781 -33.25 -17.281 1 97.06 239 LEU A CA 1
ATOM 1850 C C . LEU A 1 239 ? 40.188 -33.531 -15.844 1 97.06 239 LEU A C 1
ATOM 1852 O O . LEU A 1 239 ? 39.344 -33.5 -14.945 1 97.06 239 LEU A O 1
ATOM 1856 N N . GLN A 1 240 ? 41.469 -33.75 -15.586 1 97.19 240 GLN A N 1
ATOM 1857 C CA . GLN A 1 240 ? 41.906 -34.125 -14.25 1 97.19 240 GLN A CA 1
ATOM 1858 C C . GLN A 1 240 ? 43.062 -33.281 -13.773 1 97.19 240 GLN A C 1
ATOM 1860 O O . GLN A 1 240 ? 43.906 -32.875 -14.562 1 97.19 240 GLN A O 1
ATOM 1865 N N . HIS A 1 241 ? 43.156 -32.969 -12.484 1 96.5 241 HIS A N 1
ATOM 1866 C CA . HIS A 1 241 ? 44.25 -32.281 -11.789 1 96.5 241 HIS A CA 1
ATOM 1867 C C . HIS A 1 241 ? 44.688 -31.031 -12.555 1 96.5 241 HIS A C 1
ATOM 1869 O O . HIS A 1 241 ? 45.875 -30.812 -12.758 1 96.5 241 HIS A O 1
ATOM 1875 N N . SER A 1 242 ? 43.781 -30.359 -13.047 1 97.19 242 SER A N 1
ATOM 1876 C CA . SER A 1 242 ? 44.094 -29.266 -13.953 1 97.19 242 SER A CA 1
ATOM 1877 C C . SER A 1 242 ? 43.688 -27.922 -13.375 1 97.19 242 SER A C 1
ATOM 1879 O O . SER A 1 242 ? 42.812 -27.859 -12.523 1 97.19 242 SER A O 1
ATOM 1881 N N . HIS A 1 243 ? 44.344 -26.828 -13.789 1 97.31 243 HIS A N 1
ATOM 1882 C CA . HIS A 1 243 ? 44.062 -25.469 -13.305 1 97.31 243 HIS A CA 1
ATOM 1883 C C . HIS A 1 243 ? 43.594 -24.562 -14.445 1 97.31 243 HIS A C 1
ATOM 1885 O O . HIS A 1 243 ? 44.281 -24.438 -15.461 1 97.31 243 HIS A O 1
ATOM 1891 N N . PHE A 1 244 ? 42.531 -24 -14.289 1 97.5 244 PHE A N 1
ATOM 1892 C CA . PHE A 1 244 ? 42 -22.969 -15.18 1 97.5 244 PHE A CA 1
ATOM 1893 C C . PHE A 1 244 ? 41.969 -21.625 -14.477 1 97.5 244 PHE A C 1
ATOM 1895 O O . PHE A 1 244 ? 41.125 -21.375 -13.625 1 97.5 244 PHE A O 1
ATOM 1902 N N . LEU A 1 245 ? 42.844 -20.688 -14.898 1 96 245 LEU A N 1
ATOM 1903 C CA . LEU A 1 245 ? 43.062 -19.484 -14.102 1 96 245 LEU A CA 1
ATOM 1904 C C . LEU A 1 245 ? 42.906 -18.234 -14.953 1 96 245 LEU A C 1
ATOM 1906 O O . LEU A 1 245 ? 43.594 -18.047 -15.953 1 96 245 LEU A O 1
ATOM 1910 N N . TYR A 1 246 ? 42 -17.344 -14.68 1 94.44 246 TYR A N 1
ATOM 1911 C CA . TYR A 1 246 ? 41.844 -15.992 -15.18 1 94.44 246 TYR A CA 1
ATOM 1912 C C . TYR A 1 246 ? 41.625 -15.984 -16.688 1 94.44 246 TYR A C 1
ATOM 1914 O O . TYR A 1 246 ? 42.219 -15.164 -17.406 1 94.44 246 TYR A O 1
ATOM 1922 N N . ASN A 1 247 ? 40.938 -16.922 -17.156 1 93.56 247 ASN A N 1
ATOM 1923 C CA . ASN A 1 247 ? 40.531 -16.891 -18.562 1 93.56 247 ASN A CA 1
ATOM 1924 C C . ASN A 1 247 ? 39.281 -16.062 -18.766 1 93.56 247 ASN A C 1
ATOM 1926 O O . ASN A 1 247 ? 38.406 -16.031 -17.906 1 93.56 247 ASN A O 1
ATOM 1930 N N . THR A 1 248 ? 39.188 -15.414 -19.891 1 89.31 248 THR A N 1
ATOM 1931 C CA . THR A 1 248 ? 38.062 -14.484 -20.078 1 89.31 248 THR A CA 1
ATOM 1932 C C . THR A 1 248 ? 37.375 -14.719 -21.422 1 89.31 248 THR A C 1
ATOM 1934 O O . THR A 1 248 ? 38.062 -14.852 -22.438 1 89.31 248 THR A O 1
ATOM 1937 N N . ALA A 1 249 ? 36.094 -14.844 -21.344 1 82 249 ALA A N 1
ATOM 1938 C CA . ALA A 1 249 ? 35.25 -14.867 -22.547 1 82 249 ALA A CA 1
ATOM 1939 C C . ALA A 1 249 ? 34.219 -13.758 -22.5 1 82 249 ALA A C 1
ATOM 1941 O O . ALA A 1 249 ? 33 -14.023 -22.578 1 82 249 ALA A O 1
ATOM 1942 N N . ASP A 1 250 ? 34.469 -12.484 -22.156 1 64.44 250 ASP A N 1
ATOM 1943 C CA . ASP A 1 250 ? 33.562 -11.414 -21.812 1 64.44 250 ASP A CA 1
ATOM 1944 C C . ASP A 1 250 ? 33.062 -10.68 -23.062 1 64.44 250 ASP A C 1
ATOM 1946 O O . ASP A 1 250 ? 33.875 -10.273 -23.906 1 64.44 250 ASP A O 1
ATOM 1950 N N . ASN A 1 251 ? 32.281 -11.062 -23.859 1 53.06 251 ASN A N 1
ATOM 1951 C CA . ASN A 1 251 ? 31.875 -10.219 -24.984 1 53.06 251 ASN A CA 1
ATOM 1952 C C . ASN A 1 251 ? 31.203 -8.93 -24.5 1 53.06 251 ASN A C 1
ATOM 1954 O O . ASN A 1 251 ? 30.266 -8.969 -23.719 1 53.06 251 ASN A O 1
ATOM 1958 N N . VAL A 1 252 ? 31.906 -7.812 -24.75 1 46.56 252 VAL A N 1
ATOM 1959 C CA . VAL A 1 252 ? 31.594 -6.414 -24.453 1 46.56 252 VAL A CA 1
ATOM 1960 C C . VAL A 1 252 ? 30.156 -6.113 -24.844 1 46.56 252 VAL A C 1
ATOM 1962 O O . VAL A 1 252 ? 29.469 -5.352 -24.156 1 46.56 252 VAL A O 1
ATOM 1965 N N . SER A 1 253 ? 29.844 -6.395 -26.141 1 41.91 253 SER A N 1
ATOM 1966 C CA . SER A 1 253 ? 28.594 -5.801 -26.625 1 41.91 253 SER A CA 1
ATOM 1967 C C . SER A 1 253 ? 27.375 -6.586 -26.125 1 41.91 253 SER A C 1
ATOM 1969 O O . SER A 1 253 ? 26.297 -6.504 -26.719 1 41.91 253 SER A O 1
ATOM 1971 N N . ALA A 1 254 ? 27.641 -7.605 -25.375 1 41.41 254 ALA A N 1
ATOM 1972 C CA . ALA A 1 254 ? 26.453 -8.359 -24.984 1 41.41 254 ALA A CA 1
ATOM 1973 C C . ALA A 1 254 ? 25.5 -7.496 -24.156 1 41.41 254 ALA A C 1
ATOM 1975 O O . ALA A 1 254 ? 25.875 -7.012 -23.078 1 41.41 254 ALA A O 1
ATOM 1976 N N . SER A 1 255 ? 24.797 -6.719 -24.844 1 40 255 SER A N 1
ATOM 1977 C CA . SER A 1 255 ? 23.703 -6.07 -24.125 1 40 255 SER A CA 1
ATOM 1978 C C . SER A 1 255 ? 23.016 -7.039 -23.172 1 40 255 SER A C 1
ATOM 1980 O O . SER A 1 255 ? 22.766 -8.188 -23.531 1 40 255 SER A O 1
ATOM 1982 N N . PRO A 1 256 ? 23.234 -6.859 -21.922 1 40.69 256 PRO A N 1
ATOM 1983 C CA . PRO A 1 256 ? 22.516 -7.672 -20.938 1 40.69 256 PRO A CA 1
ATOM 1984 C C . PRO A 1 256 ? 21.203 -8.242 -21.484 1 40.69 256 PRO A C 1
ATOM 1986 O O . PRO A 1 256 ? 20.562 -9.062 -20.828 1 40.69 256 PRO A O 1
ATOM 1989 N N . THR A 1 257 ? 20.609 -7.535 -22.359 1 38.84 257 THR A N 1
ATOM 1990 C CA . THR A 1 257 ? 19.219 -7.746 -22.781 1 38.84 257 THR A CA 1
ATOM 1991 C C . THR A 1 257 ? 19.094 -9.039 -23.578 1 38.84 257 THR A C 1
ATOM 1993 O O . THR A 1 257 ? 17.984 -9.422 -23.984 1 38.84 257 THR A O 1
ATOM 1996 N N . GLY A 1 258 ? 20.172 -9.68 -24.312 1 37.44 258 GLY A N 1
ATOM 1997 C CA . GLY A 1 258 ? 19.938 -10.812 -25.203 1 37.44 258 GLY A CA 1
ATOM 1998 C C . GLY A 1 258 ? 19.859 -12.141 -24.453 1 37.44 258 GLY A C 1
ATOM 1999 O O . GLY A 1 258 ? 20.531 -12.336 -23.453 1 37.44 258 GLY A O 1
ATOM 2000 N N . SER A 1 259 ? 18.766 -12.836 -24.547 1 39.25 259 SER A N 1
ATOM 2001 C CA . SER A 1 259 ? 18.531 -14.148 -23.938 1 39.25 259 SER A CA 1
ATOM 2002 C C . SER A 1 259 ? 19.703 -15.086 -24.188 1 39.25 259 SER A C 1
ATOM 2004 O O . SER A 1 259 ? 20.25 -15.125 -25.281 1 39.25 259 SER A O 1
ATOM 2006 N N . GLY A 1 260 ? 20.688 -15.234 -23.359 1 40.91 260 GLY A N 1
ATOM 2007 C CA . GLY A 1 260 ? 21.641 -16.312 -23.516 1 40.91 260 GLY A CA 1
ATOM 2008 C C . GLY A 1 260 ? 21.109 -17.469 -24.344 1 40.91 260 GLY A C 1
ATOM 2009 O O . GLY A 1 260 ? 21.812 -18.453 -24.594 1 40.91 260 GLY A O 1
ATOM 2010 N N . MET A 1 261 ? 19.734 -17.516 -24.484 1 41.91 261 MET A N 1
ATOM 2011 C CA . MET A 1 261 ? 19.062 -18.656 -25.094 1 41.91 261 MET A CA 1
ATOM 2012 C C . MET A 1 261 ? 18.734 -18.375 -26.562 1 41.91 261 MET A C 1
ATOM 2014 O O . MET A 1 261 ? 18.078 -19.188 -27.219 1 41.91 261 MET A O 1
ATOM 2018 N N . ALA A 1 262 ? 18.844 -17.219 -27.031 1 38.97 262 ALA A N 1
ATOM 2019 C CA . ALA A 1 262 ? 18.375 -17 -28.406 1 38.97 262 ALA A CA 1
ATOM 2020 C C . ALA A 1 262 ? 19.094 -17.922 -29.375 1 38.97 262 ALA A C 1
ATOM 2022 O O . ALA A 1 262 ? 20.281 -18.219 -29.203 1 38.97 262 ALA A O 1
ATOM 2023 N N . GLU A 1 263 ? 18.422 -18.641 -30.031 1 41.03 263 GLU A N 1
ATOM 2024 C CA . GLU A 1 263 ? 19 -19.5 -31.062 1 41.03 263 GLU A CA 1
ATOM 2025 C C . GLU A 1 263 ? 20.172 -18.812 -31.766 1 41.03 263 GLU A C 1
ATOM 2027 O O . GLU A 1 263 ? 21.156 -19.469 -32.094 1 41.03 263 GLU A O 1
ATOM 2032 N N . GLY A 1 264 ? 19.859 -17.562 -32.25 1 38.72 264 GLY A N 1
ATOM 2033 C CA . GLY A 1 264 ? 20.859 -16.891 -33.062 1 38.72 264 GLY A CA 1
ATOM 2034 C C . GLY A 1 264 ? 21.969 -16.25 -32.219 1 38.72 264 GLY A C 1
ATOM 2035 O O . GLY A 1 264 ? 22.578 -15.266 -32.656 1 38.72 264 GLY A O 1
ATOM 2036 N N . HIS A 1 265 ? 21.906 -16.469 -31 1 40.25 265 HIS A N 1
ATOM 2037 C CA . HIS A 1 265 ? 22.984 -15.797 -30.266 1 40.25 265 HIS A CA 1
ATOM 2038 C C . HIS A 1 265 ? 24.344 -16.062 -30.906 1 40.25 265 HIS A C 1
ATOM 2040 O O . HIS A 1 265 ? 24.875 -17.156 -30.797 1 40.25 265 HIS A O 1
ATOM 2046 N N . ILE A 1 266 ? 24.531 -15.445 -31.844 1 43.03 266 ILE A N 1
ATOM 2047 C CA . ILE A 1 266 ? 25.797 -15.32 -32.562 1 43.03 266 ILE A CA 1
ATOM 2048 C C . ILE A 1 266 ? 26.922 -15 -31.562 1 43.03 266 ILE A C 1
ATOM 2050 O O . ILE A 1 266 ? 28.094 -15.156 -31.891 1 43.03 266 ILE A O 1
ATOM 2054 N N . GLY A 1 267 ? 26.812 -14.57 -30.141 1 48.59 267 GLY A N 1
ATOM 2055 C CA . GLY A 1 267 ? 27.969 -14.07 -29.422 1 48.59 267 GLY A CA 1
ATOM 2056 C C . GLY A 1 267 ? 28.531 -15.062 -28.422 1 48.59 267 GLY A C 1
ATOM 2057 O O . GLY A 1 267 ? 27.781 -15.75 -27.734 1 48.59 267 GLY A O 1
ATOM 2058 N N . PHE A 1 268 ? 29.734 -15.648 -28.578 1 58.25 268 PHE A N 1
ATOM 2059 C CA . PHE A 1 268 ? 30.609 -16.531 -27.828 1 58.25 268 PHE A CA 1
ATOM 2060 C C . PHE A 1 268 ? 31.125 -15.852 -26.562 1 58.25 268 PHE A C 1
ATOM 2062 O O . PHE A 1 268 ? 31.953 -14.938 -26.641 1 58.25 268 PHE A O 1
ATOM 2069 N N . GLY A 1 269 ? 30.344 -15.594 -25.531 1 67.69 269 GLY A N 1
ATOM 2070 C CA . GLY A 1 269 ? 30.688 -15.203 -24.172 1 67.69 269 GLY A CA 1
ATOM 2071 C C . GLY A 1 269 ? 30.281 -16.219 -23.125 1 67.69 269 GLY A C 1
ATOM 2072 O O . GLY A 1 269 ? 29.672 -15.875 -22.109 1 67.69 269 GLY A O 1
ATOM 2073 N N . ARG A 1 270 ? 30.766 -17.469 -23.453 1 82.19 270 ARG A N 1
ATOM 2074 C CA . ARG A 1 270 ? 30.297 -18.594 -22.641 1 82.19 270 ARG A CA 1
ATOM 2075 C C . ARG A 1 270 ? 31.484 -19.391 -22.094 1 82.19 270 ARG A C 1
ATOM 2077 O O . ARG A 1 270 ? 32.344 -19.812 -22.844 1 82.19 270 ARG A O 1
ATOM 2084 N N . GLY A 1 271 ? 31.391 -19.516 -20.797 1 88.44 271 GLY A N 1
ATOM 2085 C CA . GLY A 1 271 ? 32.406 -20.328 -20.156 1 88.44 271 GLY A CA 1
ATOM 2086 C C . GLY A 1 271 ? 33.812 -19.75 -20.281 1 88.44 271 GLY A C 1
ATOM 2087 O O . GLY A 1 271 ? 34.531 -20.062 -21.219 1 88.44 271 GLY A O 1
ATOM 2088 N N . GLY A 1 272 ? 34.219 -19.047 -19.453 1 90.62 272 GLY A N 1
ATOM 2089 C CA . GLY A 1 272 ? 35.531 -18.469 -19.5 1 90.62 272 GLY A CA 1
ATOM 2090 C C . GLY A 1 272 ? 36.656 -19.5 -19.516 1 90.62 272 GLY A C 1
ATOM 2091 O O . GLY A 1 272 ? 37.656 -19.328 -20.188 1 90.62 272 GLY A O 1
ATOM 2092 N N . ALA A 1 273 ? 36.438 -20.594 -18.812 1 95.31 273 ALA A N 1
ATOM 2093 C CA . ALA A 1 273 ? 37.406 -21.656 -18.719 1 95.31 273 ALA A CA 1
ATOM 2094 C C . ALA A 1 273 ? 37.031 -22.828 -19.609 1 95.31 273 ALA A C 1
ATOM 2096 O O . ALA A 1 273 ? 37.906 -23.391 -20.312 1 95.31 273 ALA A O 1
ATOM 2097 N N . LEU A 1 274 ? 35.844 -23.25 -19.531 1 94.75 274 LEU A N 1
ATOM 2098 C CA . LEU A 1 274 ? 35.375 -24.422 -20.25 1 94.75 274 LEU A CA 1
ATOM 2099 C C . LEU A 1 274 ? 33.969 -24.203 -20.828 1 94.75 274 LEU A C 1
ATOM 2101 O O . LEU A 1 274 ? 33.062 -23.844 -20.078 1 94.75 274 LEU A O 1
ATOM 2105 N N . SER A 1 275 ? 33.812 -24.359 -22.062 1 92.81 275 SER A N 1
ATOM 2106 C CA . SER A 1 275 ? 32.531 -24.266 -22.719 1 92.81 275 SER A CA 1
ATOM 2107 C C . SER A 1 275 ? 32.188 -25.562 -23.438 1 92.81 275 SER A C 1
ATOM 2109 O O . SER A 1 275 ? 32.906 -26.016 -24.312 1 92.81 275 SER A O 1
ATOM 2111 N N . LEU A 1 276 ? 31.047 -26.109 -23.047 1 91.94 276 LEU A N 1
ATOM 2112 C CA . LEU A 1 276 ? 30.578 -27.359 -23.625 1 91.94 276 LEU A CA 1
ATOM 2113 C C . LEU A 1 276 ? 29.266 -27.156 -24.359 1 91.94 276 LEU A C 1
ATOM 2115 O O . LEU A 1 276 ? 28.297 -26.656 -23.781 1 91.94 276 LEU A O 1
ATOM 2119 N N . PHE A 1 277 ? 29.25 -27.578 -25.562 1 87.75 277 PHE A N 1
ATOM 2120 C CA . PHE A 1 277 ? 28.047 -27.469 -26.359 1 87.75 277 PHE A CA 1
ATOM 2121 C C . PHE A 1 277 ? 27.688 -28.812 -27 1 87.75 277 PHE A C 1
ATOM 2123 O O . PHE A 1 277 ? 28.453 -29.344 -27.812 1 87.75 277 PHE A O 1
ATOM 2130 N N . PHE A 1 278 ? 26.531 -29.312 -26.672 1 86.81 278 PHE A N 1
ATOM 2131 C CA . PHE A 1 278 ? 26.062 -30.594 -27.188 1 86.81 278 PHE A CA 1
ATOM 2132 C C . PHE A 1 278 ? 24.812 -30.406 -28.047 1 86.81 278 PHE A C 1
ATOM 2134 O O . PHE A 1 278 ? 23.797 -29.891 -27.562 1 86.81 278 PHE A O 1
ATOM 2141 N N . LEU A 1 279 ? 24.922 -30.797 -29.266 1 84.25 279 LEU A N 1
ATOM 2142 C CA . LEU A 1 279 ? 23.766 -30.734 -30.172 1 84.25 279 LEU A CA 1
ATOM 2143 C C . LEU A 1 279 ? 23.438 -32.125 -30.703 1 84.25 279 LEU A C 1
ATOM 2145 O O . LEU A 1 279 ? 24.156 -32.656 -31.547 1 84.25 279 LEU A O 1
ATOM 2149 N N . ASN A 1 280 ? 22.422 -32.812 -30.297 1 82.94 280 ASN A N 1
ATOM 2150 C CA . ASN A 1 280 ? 21.938 -34.125 -30.75 1 82.94 280 ASN A CA 1
ATOM 2151 C C . ASN A 1 280 ? 22.953 -35.219 -30.469 1 82.94 280 ASN A C 1
ATOM 2153 O O . ASN A 1 280 ? 23.25 -36.031 -31.344 1 82.94 280 ASN A O 1
ATOM 2157 N N . VAL A 1 281 ? 23.547 -35.031 -29.344 1 85.38 281 VAL A N 1
ATOM 2158 C CA . VAL A 1 281 ? 24.547 -36.031 -28.984 1 85.38 281 VAL A CA 1
ATOM 2159 C C . VAL A 1 281 ? 24.062 -36.844 -27.766 1 85.38 281 VAL A C 1
ATOM 2161 O O . VAL A 1 281 ? 23.406 -36.281 -26.875 1 85.38 281 VAL A O 1
ATOM 2164 N N . ASN A 1 282 ? 24.344 -38.156 -27.781 1 85.06 282 ASN A N 1
ATOM 2165 C CA . ASN A 1 282 ? 23.875 -39.031 -26.703 1 85.06 282 ASN A CA 1
ATOM 2166 C C . ASN A 1 282 ? 25.031 -39.75 -26.031 1 85.06 282 ASN A C 1
ATOM 2168 O O . ASN A 1 282 ? 26.016 -40.094 -26.672 1 85.06 282 ASN A O 1
ATOM 2172 N N . HIS A 1 283 ? 24.906 -39.969 -24.75 1 87.81 283 HIS A N 1
ATOM 2173 C CA . HIS A 1 283 ? 25.766 -40.844 -23.938 1 87.81 283 HIS A CA 1
ATOM 2174 C C . HIS A 1 283 ? 27.188 -40.312 -23.844 1 87.81 283 HIS A C 1
ATOM 2176 O O . HIS A 1 283 ? 28.141 -41.062 -23.906 1 87.81 283 HIS A O 1
ATOM 2182 N N . VAL A 1 284 ? 27.297 -39.031 -23.922 1 89.81 284 VAL A N 1
ATOM 2183 C CA . VAL A 1 284 ? 28.594 -38.406 -23.703 1 89.81 284 VAL A CA 1
ATOM 2184 C C . VAL A 1 284 ? 28.844 -38.25 -22.203 1 89.81 284 VAL A C 1
ATOM 2186 O O . VAL A 1 284 ? 27.938 -37.875 -21.453 1 89.81 284 VAL A O 1
ATOM 2189 N N . THR A 1 285 ? 30.062 -38.656 -21.766 1 92.69 285 THR A N 1
ATOM 2190 C CA . THR A 1 285 ? 30.438 -38.438 -20.375 1 92.69 285 THR A CA 1
ATOM 2191 C C . THR A 1 285 ? 31.594 -37.406 -20.281 1 92.69 285 THR A C 1
ATOM 2193 O O . THR A 1 285 ? 32.625 -37.562 -20.953 1 92.69 285 THR A O 1
ATOM 2196 N N . VAL A 1 286 ? 31.375 -36.438 -19.531 1 95.56 286 VAL A N 1
ATOM 2197 C CA . VAL A 1 286 ? 32.438 -35.438 -19.219 1 95.56 286 VAL A CA 1
ATOM 2198 C C . VAL A 1 286 ? 32.781 -35.531 -17.734 1 95.56 286 VAL A C 1
ATOM 2200 O O . VAL A 1 286 ? 31.953 -35.188 -16.875 1 95.56 286 VAL A O 1
ATOM 2203 N N . ASP A 1 287 ? 34 -35.969 -17.453 1 97 287 ASP A N 1
ATOM 2204 C CA . ASP A 1 287 ? 34.469 -36.062 -16.078 1 97 287 ASP A CA 1
ATOM 2205 C C . ASP A 1 287 ? 35.469 -34.938 -15.75 1 97 287 ASP A C 1
ATOM 2207 O O . ASP A 1 287 ? 36.531 -34.844 -16.359 1 97 287 ASP A O 1
ATOM 2211 N N . ILE A 1 288 ? 35.094 -34.094 -14.875 1 97.69 288 ILE A N 1
ATOM 2212 C CA . ILE A 1 288 ? 35.969 -33.031 -14.328 1 97.69 288 ILE A CA 1
ATOM 2213 C C . ILE A 1 288 ? 36.375 -33.406 -12.898 1 97.69 288 ILE A C 1
ATOM 2215 O O . ILE A 1 288 ? 35.594 -33.188 -11.961 1 97.69 288 ILE A O 1
ATOM 2219 N N . LEU A 1 289 ? 37.625 -33.875 -12.695 1 97.38 289 LEU A N 1
ATOM 2220 C CA . LEU A 1 289 ? 38.031 -34.5 -11.43 1 97.38 289 LEU A CA 1
ATOM 2221 C C . LEU A 1 289 ? 39.219 -33.719 -10.828 1 97.38 289 LEU A C 1
ATOM 2223 O O . LEU A 1 289 ? 40.25 -33.594 -11.484 1 97.38 289 LEU A O 1
ATOM 2227 N N . ASN A 1 290 ? 39.125 -33.25 -9.648 1 97.5 290 ASN A N 1
ATOM 2228 C CA . ASN A 1 290 ? 40.219 -32.594 -8.914 1 97.5 290 ASN A CA 1
ATOM 2229 C C . ASN A 1 290 ? 40.75 -31.406 -9.695 1 97.5 290 ASN A C 1
ATOM 2231 O O . ASN A 1 290 ? 41.969 -31.297 -9.883 1 97.5 290 ASN A O 1
ATOM 2235 N N . CYS A 1 291 ? 39.969 -30.594 -10.164 1 97.94 291 CYS A N 1
ATOM 2236 C CA . CYS A 1 291 ? 40.375 -29.438 -10.945 1 97.94 291 CYS A CA 1
ATOM 2237 C C . CYS A 1 291 ? 40.156 -28.141 -10.164 1 97.94 291 CYS A C 1
ATOM 2239 O O . CYS A 1 291 ? 39.5 -28.156 -9.117 1 97.94 291 CYS A O 1
ATOM 2241 N N . TRP A 1 292 ? 40.75 -27.031 -10.57 1 97.88 292 TRP A N 1
ATOM 2242 C CA . TRP A 1 292 ? 40.625 -25.703 -9.977 1 97.88 292 TRP A CA 1
ATOM 2243 C C . TRP A 1 292 ? 40.25 -24.672 -11.023 1 97.88 292 TRP A C 1
ATOM 2245 O O . TRP A 1 292 ? 41 -24.406 -11.961 1 97.88 292 TRP A O 1
ATOM 2255 N N . PHE A 1 293 ? 39.156 -24.125 -10.898 1 98.19 293 PHE A N 1
ATOM 2256 C CA . PHE A 1 293 ? 38.688 -23 -11.711 1 98.19 293 PHE A CA 1
ATOM 2257 C C . PHE A 1 293 ? 38.719 -21.703 -10.906 1 98.19 293 PHE A C 1
ATOM 2259 O O . PHE A 1 293 ? 37.906 -21.5 -10.008 1 98.19 293 PHE A O 1
ATOM 2266 N N . GLU A 1 294 ? 39.594 -20.844 -11.242 1 97.56 294 GLU A N 1
ATOM 2267 C CA . GLU A 1 294 ? 39.781 -19.656 -10.406 1 97.56 294 GLU A CA 1
ATOM 2268 C C . GLU A 1 294 ? 39.844 -18.391 -11.25 1 97.56 294 GLU A C 1
ATOM 2270 O O . GLU A 1 294 ? 40.625 -18.297 -12.195 1 97.56 294 GLU A O 1
ATOM 2275 N N . GLY A 1 295 ? 39.031 -17.438 -10.898 1 95.81 295 GLY A N 1
ATOM 2276 C CA . GLY A 1 295 ? 39.062 -16.094 -11.453 1 95.81 295 GLY A CA 1
ATOM 2277 C C . GLY A 1 295 ? 38.688 -16.031 -12.922 1 95.81 295 GLY A C 1
ATOM 2278 O O . GLY A 1 295 ? 39.156 -15.156 -13.656 1 95.81 295 GLY A O 1
ATOM 2279 N N . ASN A 1 296 ? 38 -16.953 -13.414 1 95.88 296 ASN A N 1
ATOM 2280 C CA . ASN A 1 296 ? 37.562 -16.938 -14.805 1 95.88 296 ASN A CA 1
ATOM 2281 C C . ASN A 1 296 ? 36.344 -16.031 -15.008 1 95.88 296 ASN A C 1
ATOM 2283 O O . ASN A 1 296 ? 35.594 -15.797 -14.07 1 95.88 296 ASN A O 1
ATOM 2287 N N . LYS A 1 297 ? 36.188 -15.492 -16.203 1 92.75 297 LYS A N 1
ATOM 2288 C CA . LYS A 1 297 ? 35.125 -14.531 -16.453 1 92.75 297 LYS A CA 1
ATOM 2289 C C . LYS A 1 297 ? 34.438 -14.805 -17.797 1 92.75 297 LYS A C 1
ATOM 2291 O O . LYS A 1 297 ? 35.094 -15.148 -18.781 1 92.75 297 LYS A O 1
ATOM 2296 N N . ALA A 1 298 ? 33.156 -14.734 -17.766 1 90.75 298 ALA A N 1
ATOM 2297 C CA . ALA A 1 298 ? 32.344 -14.828 -18.984 1 90.75 298 ALA A CA 1
ATOM 2298 C C . ALA A 1 298 ? 31 -14.141 -18.812 1 90.75 298 ALA A C 1
ATOM 2300 O O . ALA A 1 298 ? 30.703 -13.609 -17.734 1 90.75 298 ALA A O 1
ATOM 2301 N N . ALA A 1 299 ? 30.25 -14.07 -19.969 1 81.75 299 ALA A N 1
ATOM 2302 C CA . ALA A 1 299 ? 28.875 -13.586 -19.828 1 81.75 299 ALA A CA 1
ATOM 2303 C C . ALA A 1 299 ? 27.984 -14.633 -19.156 1 81.75 299 ALA A C 1
ATOM 2305 O O . ALA A 1 299 ? 27.203 -14.312 -18.266 1 81.75 299 ALA A O 1
ATOM 2306 N N . TRP A 1 300 ? 28.125 -15.852 -19.688 1 85.19 300 TRP A N 1
ATOM 2307 C CA . TRP A 1 300 ? 27.422 -17 -19.109 1 85.19 300 TRP A CA 1
ATOM 2308 C C . TRP A 1 300 ? 28.406 -18.062 -18.656 1 85.19 300 TRP A C 1
ATOM 2310 O O . TRP A 1 300 ? 29.25 -18.516 -19.422 1 85.19 300 TRP A O 1
ATOM 2320 N N . GLY A 1 301 ? 28.172 -18.422 -17.406 1 91.62 301 GLY A N 1
ATOM 2321 C CA . GLY A 1 301 ? 29.141 -19.375 -16.906 1 91.62 301 GLY A CA 1
ATOM 2322 C C . GLY A 1 301 ? 30.531 -18.812 -16.75 1 91.62 301 GLY A C 1
ATOM 2323 O O . GLY A 1 301 ? 31.422 -19.078 -17.578 1 91.62 301 GLY A O 1
ATOM 2324 N N . GLY A 1 302 ? 30.75 -18.125 -15.789 1 93.12 302 GLY A N 1
ATOM 2325 C CA . GLY A 1 302 ? 32.062 -17.531 -15.594 1 93.12 302 GLY A CA 1
ATOM 2326 C C . GLY A 1 302 ? 33.188 -18.516 -15.781 1 93.12 302 GLY A C 1
ATOM 2327 O O . GLY A 1 302 ? 34.156 -18.234 -16.5 1 93.12 302 GLY A O 1
ATOM 2328 N N . ALA A 1 303 ? 33.062 -19.672 -15.18 1 96.62 303 ALA A N 1
ATOM 2329 C CA . ALA A 1 303 ? 34.062 -20.719 -15.352 1 96.62 303 ALA A CA 1
ATOM 2330 C C . ALA A 1 303 ? 33.594 -21.75 -16.375 1 96.62 303 ALA A C 1
ATOM 2332 O O . ALA A 1 303 ? 34.219 -21.906 -17.438 1 96.62 303 ALA A O 1
ATOM 2333 N N . VAL A 1 304 ? 32.469 -22.375 -16.141 1 95.81 304 VAL A N 1
ATOM 2334 C CA . VAL A 1 304 ? 32.062 -23.484 -17 1 95.81 304 VAL A CA 1
ATOM 2335 C C . VAL A 1 304 ? 30.656 -23.188 -17.547 1 95.81 304 VAL A C 1
ATOM 2337 O O . VAL A 1 304 ? 29.766 -22.766 -16.812 1 95.81 304 VAL A O 1
ATOM 2340 N N . TYR A 1 305 ? 30.5 -23.391 -18.797 1 92.88 305 TYR A N 1
ATOM 2341 C CA . TYR A 1 305 ? 29.219 -23.328 -19.484 1 92.88 305 TYR A CA 1
ATOM 2342 C C . TYR A 1 305 ? 28.906 -24.625 -20.203 1 92.88 305 TYR A C 1
ATOM 2344 O O . TYR A 1 305 ? 29.75 -25.156 -20.938 1 92.88 305 TYR A O 1
ATOM 2352 N N . ALA A 1 306 ? 27.719 -25.141 -19.938 1 91.69 306 ALA A N 1
ATOM 2353 C CA . ALA A 1 306 ? 27.297 -26.359 -20.641 1 91.69 306 ALA A CA 1
ATOM 2354 C C . ALA A 1 306 ? 25.875 -26.219 -21.172 1 91.69 306 ALA A C 1
ATOM 2356 O O . ALA A 1 306 ? 24.969 -25.766 -20.469 1 91.69 306 ALA A O 1
ATOM 2357 N N . ARG A 1 307 ? 25.688 -26.641 -22.391 1 88.19 307 ARG A N 1
ATOM 2358 C CA . ARG A 1 307 ? 24.359 -26.547 -23 1 88.19 307 ARG A CA 1
ATOM 2359 C C . ARG A 1 307 ? 24.016 -27.828 -23.75 1 88.19 307 ARG A C 1
ATOM 2361 O O . ARG A 1 307 ? 24.797 -28.297 -24.578 1 88.19 307 ARG A O 1
ATOM 2368 N N . PHE A 1 308 ? 22.875 -28.359 -23.438 1 84.44 308 PHE A N 1
ATOM 2369 C CA . PHE A 1 308 ? 22.297 -29.484 -24.172 1 84.44 308 PHE A CA 1
ATOM 2370 C C . PHE A 1 308 ? 21.141 -29.016 -25.047 1 84.44 308 PHE A C 1
ATOM 2372 O O . PHE A 1 308 ? 20.203 -28.375 -24.578 1 84.44 308 PHE A O 1
ATOM 2379 N N . ARG A 1 309 ? 21.219 -29.328 -26.25 1 78.56 309 ARG A N 1
ATOM 2380 C CA . ARG A 1 309 ? 20.172 -28.859 -27.156 1 78.56 309 ARG A CA 1
ATOM 2381 C C . ARG A 1 309 ? 19.516 -30.031 -27.875 1 78.56 309 ARG A C 1
ATOM 2383 O O . ARG A 1 309 ? 20.156 -31.062 -28.094 1 78.56 309 ARG A O 1
ATOM 2390 N N . ASN A 1 310 ? 18.328 -29.938 -28.188 1 75.75 310 ASN A N 1
ATOM 2391 C CA . ASN A 1 310 ? 17.516 -30.781 -29.031 1 75.75 310 ASN A CA 1
ATOM 2392 C C . ASN A 1 310 ? 17.406 -32.219 -28.484 1 75.75 310 ASN A C 1
ATOM 2394 O O . ASN A 1 310 ? 17.031 -32.375 -27.312 1 75.75 310 ASN A O 1
ATOM 2398 N N . GLU A 1 311 ? 17.969 -33.125 -29.297 1 76 311 GLU A N 1
ATOM 2399 C CA . GLU A 1 311 ? 17.75 -34.531 -28.906 1 76 311 GLU A CA 1
ATOM 2400 C C . GLU A 1 311 ? 18.938 -35.094 -28.125 1 76 311 GLU A C 1
ATOM 2402 O O . GLU A 1 311 ? 19.156 -36.312 -28.109 1 76 311 GLU A O 1
ATOM 2407 N N . SER A 1 312 ? 19.703 -34.156 -27.562 1 82.94 312 SER A N 1
ATOM 2408 C CA . SER A 1 312 ? 20.797 -34.625 -26.719 1 82.94 312 SER A CA 1
ATOM 2409 C C . SER A 1 312 ? 20.281 -35.344 -25.484 1 82.94 312 SER A C 1
ATOM 2411 O O . SER A 1 312 ? 19.5 -34.781 -24.703 1 82.94 312 SER A O 1
ATOM 2413 N N . SER A 1 313 ? 20.625 -36.656 -25.344 1 81.81 313 SER A N 1
ATOM 2414 C CA . SER A 1 313 ? 20.047 -37.438 -24.25 1 81.81 313 SER A CA 1
ATOM 2415 C C . SER A 1 313 ? 21.094 -38.344 -23.594 1 81.81 313 SER A C 1
ATOM 2417 O O . SER A 1 313 ? 22.047 -38.75 -24.25 1 81.81 313 SER A O 1
ATOM 2419 N N . TYR A 1 314 ? 20.875 -38.625 -22.359 1 83.56 314 TYR A N 1
ATOM 2420 C CA . TYR A 1 314 ? 21.656 -39.562 -21.547 1 83.56 314 TYR A CA 1
ATOM 2421 C C . TYR A 1 314 ? 23.109 -39.094 -21.453 1 83.56 314 TYR A C 1
ATOM 2423 O O . TYR A 1 314 ? 24.016 -39.938 -21.453 1 83.56 314 TYR A O 1
ATOM 2431 N N . ASN A 1 315 ? 23.344 -37.875 -21.594 1 87.69 315 ASN A N 1
ATOM 2432 C CA . ASN A 1 315 ? 24.688 -37.312 -21.344 1 87.69 315 ASN A CA 1
ATOM 2433 C C . ASN A 1 315 ? 24.922 -37.062 -19.859 1 87.69 315 ASN A C 1
ATOM 2435 O O . ASN A 1 315 ? 23.969 -36.812 -19.109 1 87.69 315 ASN A O 1
ATOM 2439 N N . THR A 1 316 ? 26.141 -37.219 -19.391 1 90.94 316 THR A N 1
ATOM 2440 C CA . THR A 1 316 ? 26.453 -37 -17.984 1 90.94 316 THR A CA 1
ATOM 2441 C C . THR A 1 316 ? 27.656 -36.094 -17.828 1 90.94 316 THR A C 1
ATOM 2443 O O . THR A 1 316 ? 28.703 -36.344 -18.453 1 90.94 316 THR A O 1
ATOM 2446 N N . ILE A 1 317 ? 27.516 -35.094 -17.125 1 93.5 317 ILE A N 1
ATOM 2447 C CA . ILE A 1 317 ? 28.641 -34.281 -16.656 1 93.5 317 ILE A CA 1
ATOM 2448 C C . ILE A 1 317 ? 28.891 -34.531 -15.172 1 93.5 317 ILE A C 1
ATOM 2450 O O . ILE A 1 317 ? 28.016 -34.312 -14.336 1 93.5 317 ILE A O 1
ATOM 2454 N N . ASN A 1 318 ? 30.031 -35.094 -14.883 1 96.12 318 ASN A N 1
ATOM 2455 C CA . ASN A 1 318 ? 30.406 -35.406 -13.508 1 96.12 318 ASN A CA 1
ATOM 2456 C C . ASN A 1 318 ? 31.531 -34.5 -13.008 1 96.12 318 ASN A C 1
ATOM 2458 O O . ASN A 1 318 ? 32.625 -34.469 -13.594 1 96.12 318 ASN A O 1
ATOM 2462 N N . MET A 1 319 ? 31.281 -33.812 -12.023 1 97.12 319 MET A N 1
ATOM 2463 C CA . MET A 1 319 ? 32.281 -33 -11.367 1 97.12 319 MET A CA 1
ATOM 2464 C C . MET A 1 319 ? 32.562 -33.5 -9.961 1 97.12 319 MET A C 1
ATOM 2466 O O . MET A 1 319 ? 31.672 -33.562 -9.117 1 97.12 319 MET A O 1
ATOM 2470 N N . VAL A 1 320 ? 33.844 -33.844 -9.648 1 97.5 320 VAL A N 1
ATOM 2471 C CA . VAL A 1 320 ? 34.219 -34.406 -8.352 1 97.5 320 VAL A CA 1
ATOM 2472 C C . VAL A 1 320 ? 35.406 -33.688 -7.777 1 97.5 320 VAL A C 1
ATOM 2474 O O . VAL A 1 320 ? 36.406 -33.469 -8.484 1 97.5 320 VAL A O 1
ATOM 2477 N N . ASN A 1 321 ? 35.344 -33.375 -6.57 1 97.56 321 ASN A N 1
ATOM 2478 C CA . ASN A 1 321 ? 36.438 -32.719 -5.836 1 97.56 321 ASN A CA 1
ATOM 2479 C C . ASN A 1 321 ? 37.062 -31.562 -6.613 1 97.56 321 ASN A C 1
ATOM 2481 O O . ASN A 1 321 ? 38.281 -31.5 -6.793 1 97.56 321 ASN A O 1
ATOM 2485 N N . THR A 1 322 ? 36.25 -30.797 -7.148 1 98.06 322 THR A N 1
ATOM 2486 C CA . THR A 1 322 ? 36.656 -29.672 -7.977 1 98.06 322 THR A CA 1
ATOM 2487 C C . THR A 1 322 ? 36.312 -28.344 -7.297 1 98.06 322 THR A C 1
ATOM 2489 O O . THR A 1 322 ? 35.281 -28.234 -6.652 1 98.06 322 THR A O 1
ATOM 2492 N N . ASN A 1 323 ? 37.156 -27.312 -7.41 1 97.88 323 ASN A N 1
ATOM 2493 C CA . ASN A 1 323 ? 36.969 -26.016 -6.758 1 97.88 323 ASN A CA 1
ATOM 2494 C C . ASN A 1 323 ? 36.656 -24.922 -7.77 1 97.88 323 ASN A C 1
ATOM 2496 O O . ASN A 1 323 ? 37.375 -24.766 -8.758 1 97.88 323 ASN A O 1
ATOM 2500 N N . PHE A 1 324 ? 35.688 -24.188 -7.539 1 98.5 324 PHE A N 1
ATOM 2501 C CA . PHE A 1 324 ? 35.344 -22.984 -8.273 1 98.5 324 PHE A CA 1
ATOM 2502 C C . PHE A 1 324 ? 35.469 -21.75 -7.379 1 98.5 324 PHE A C 1
ATOM 2504 O O . PHE A 1 324 ? 34.656 -21.531 -6.488 1 98.5 324 PHE A O 1
ATOM 2511 N N . THR A 1 325 ? 36.469 -20.969 -7.605 1 98 325 THR A N 1
ATOM 2512 C CA . THR A 1 325 ? 36.719 -19.859 -6.695 1 98 325 THR A CA 1
ATOM 2513 C C . THR A 1 325 ? 36.844 -18.547 -7.465 1 98 325 THR A C 1
ATOM 2515 O O . THR A 1 325 ? 37.594 -18.469 -8.453 1 98 325 THR A O 1
ATOM 2518 N N . ASN A 1 326 ? 36.188 -17.5 -7.109 1 97.38 326 ASN A N 1
ATOM 2519 C CA . ASN A 1 326 ? 36.312 -16.141 -7.605 1 97.38 326 ASN A CA 1
ATOM 2520 C C . ASN A 1 326 ? 36 -16.047 -9.094 1 97.38 326 ASN A C 1
ATOM 2522 O O . ASN A 1 326 ? 36.656 -15.305 -9.828 1 97.38 326 ASN A O 1
ATOM 2526 N N . ASN A 1 327 ? 35.156 -16.891 -9.555 1 97.19 327 ASN A N 1
ATOM 2527 C CA . ASN A 1 327 ? 34.719 -16.766 -10.945 1 97.19 327 ASN A CA 1
ATOM 2528 C C . ASN A 1 327 ? 33.562 -15.789 -11.094 1 97.19 327 ASN A C 1
ATOM 2530 O O . ASN A 1 327 ? 32.75 -15.633 -10.18 1 97.19 327 ASN A O 1
ATOM 2534 N N . ASN A 1 328 ? 33.531 -15.164 -12.219 1 93.94 328 ASN A N 1
ATOM 2535 C CA . ASN A 1 328 ? 32.531 -14.109 -12.391 1 93.94 328 ASN A CA 1
ATOM 2536 C C . ASN A 1 328 ? 31.812 -14.219 -13.727 1 93.94 328 ASN A C 1
ATOM 2538 O O . ASN A 1 328 ? 32.469 -14.352 -14.773 1 93.94 328 ASN A O 1
ATOM 2542 N N . ALA A 1 329 ? 30.5 -14.258 -13.641 1 90.81 329 ALA A N 1
ATOM 2543 C CA . ALA A 1 329 ? 29.688 -14.125 -14.844 1 90.81 329 ALA A CA 1
ATOM 2544 C C . ALA A 1 329 ? 28.953 -12.797 -14.867 1 90.81 329 ALA A C 1
ATOM 2546 O O . ALA A 1 329 ? 28.359 -12.391 -13.859 1 90.81 329 ALA A O 1
ATOM 2547 N N . ASN A 1 330 ? 28.953 -12.18 -15.992 1 82 330 ASN A N 1
ATOM 2548 C CA . ASN A 1 330 ? 28.25 -10.906 -16.078 1 82 330 ASN A CA 1
ATOM 2549 C C . ASN A 1 330 ? 26.734 -11.102 -16 1 82 330 ASN A C 1
ATOM 2551 O O . ASN A 1 330 ? 26.016 -10.203 -15.555 1 82 330 ASN A O 1
ATOM 2555 N N . LEU A 1 331 ? 26.312 -12.281 -16.391 1 80.69 331 LEU A N 1
ATOM 2556 C CA . LEU A 1 331 ? 24.875 -12.5 -16.391 1 80.69 331 LEU A CA 1
ATOM 2557 C C . LEU A 1 331 ? 24.5 -13.625 -15.43 1 80.69 331 LEU A C 1
ATOM 2559 O O . LEU A 1 331 ? 23.906 -13.375 -14.375 1 80.69 331 LEU A O 1
ATOM 2563 N N . SER A 1 332 ? 24.844 -14.852 -15.867 1 87.56 332 SER A N 1
ATOM 2564 C CA . SER A 1 332 ? 24.375 -15.93 -14.992 1 87.56 332 SER A CA 1
ATOM 2565 C C . SER A 1 332 ? 25.453 -17 -14.805 1 87.56 332 SER A C 1
ATOM 2567 O O . SER A 1 332 ? 26.203 -17.297 -15.734 1 87.56 332 SER A O 1
ATOM 2569 N N . GLY A 1 333 ? 25.453 -17.562 -13.57 1 92.44 333 GLY A N 1
ATOM 2570 C CA . GLY A 1 333 ? 26.312 -18.688 -13.258 1 92.44 333 GLY A CA 1
ATOM 2571 C C . GLY A 1 333 ? 27.766 -18.312 -13.156 1 92.44 333 GLY A C 1
ATOM 2572 O O . GLY A 1 333 ? 28.562 -18.625 -14.055 1 92.44 333 GLY A O 1
ATOM 2573 N N . GLY A 1 334 ? 28.141 -17.797 -12.164 1 94.06 334 GLY A N 1
ATOM 2574 C CA . GLY A 1 334 ? 29.531 -17.406 -11.984 1 94.06 334 GLY A CA 1
ATOM 2575 C C . GLY A 1 334 ? 30.484 -18.578 -12.062 1 94.06 334 GLY A C 1
ATOM 2576 O O . GLY A 1 334 ? 31.531 -18.484 -12.703 1 94.06 334 GLY A O 1
ATOM 2577 N N . GLY A 1 335 ? 30.156 -19.688 -11.461 1 96.81 335 GLY A N 1
ATOM 2578 C CA . GLY A 1 335 ? 30.953 -20.891 -11.531 1 96.81 335 GLY A CA 1
ATOM 2579 C C . GLY A 1 335 ? 30.516 -21.844 -12.625 1 96.81 335 GLY A C 1
ATOM 2580 O O . GLY A 1 335 ? 31.312 -22.25 -13.469 1 96.81 335 GLY A O 1
ATOM 2581 N N . LEU A 1 336 ? 29.234 -22.141 -12.609 1 96.06 336 LEU A N 1
ATOM 2582 C CA . LEU A 1 336 ? 28.703 -23.156 -13.516 1 96.06 336 LEU A CA 1
ATOM 2583 C C . LEU A 1 336 ? 27.344 -22.719 -14.062 1 96.06 336 LEU A C 1
ATOM 2585 O O . LEU A 1 336 ? 26.453 -22.328 -13.305 1 96.06 336 LEU A O 1
ATOM 2589 N N . PHE A 1 337 ? 27.219 -22.766 -15.336 1 93.5 337 PHE A N 1
ATOM 2590 C CA . PHE A 1 337 ? 25.953 -22.547 -16.016 1 93.5 337 PHE A CA 1
ATOM 2591 C C . PHE A 1 337 ? 25.578 -23.75 -16.875 1 93.5 337 PHE A C 1
ATOM 2593 O O . PHE A 1 337 ? 26.328 -24.125 -17.781 1 93.5 337 PHE A O 1
ATOM 2600 N N . VAL A 1 338 ? 24.453 -24.328 -16.562 1 90.88 338 VAL A N 1
ATOM 2601 C CA . VAL A 1 338 ? 23.984 -25.453 -17.359 1 90.88 338 VAL A CA 1
ATOM 2602 C C . VAL A 1 338 ? 22.578 -25.172 -17.875 1 90.88 338 VAL A C 1
ATOM 2604 O O . VAL A 1 338 ? 21.703 -24.766 -17.109 1 90.88 338 VAL A O 1
ATOM 2607 N N . THR A 1 339 ? 22.312 -25.391 -19.156 1 83.31 339 THR A N 1
ATOM 2608 C CA . THR A 1 339 ? 20.984 -25.188 -19.703 1 83.31 339 THR A CA 1
ATOM 2609 C C . THR A 1 339 ? 20.609 -26.312 -20.656 1 83.31 339 THR A C 1
ATOM 2611 O O . THR A 1 339 ? 21.484 -26.906 -21.312 1 83.31 339 THR A O 1
ATOM 2614 N N . SER A 1 340 ? 19.359 -26.672 -20.656 1 78.75 340 SER A N 1
ATOM 2615 C CA . SER A 1 340 ? 18.828 -27.703 -21.547 1 78.75 340 SER A CA 1
ATOM 2616 C C . SER A 1 340 ? 17.547 -27.234 -22.234 1 78.75 340 SER A C 1
ATOM 2618 O O . SER A 1 340 ? 16.672 -26.641 -21.594 1 78.75 340 SER A O 1
ATOM 2620 N N . THR A 1 341 ? 17.422 -27.25 -23.5 1 67.19 341 THR A N 1
ATOM 2621 C CA . THR A 1 341 ? 16.219 -26.938 -24.25 1 67.19 341 THR A CA 1
ATOM 2622 C C . THR A 1 341 ? 15.633 -28.188 -24.906 1 67.19 341 THR A C 1
ATOM 2624 O O . THR A 1 341 ? 15.086 -28.125 -26 1 67.19 341 THR A O 1
ATOM 2627 N N . GLN A 1 342 ? 15.781 -29.281 -24.281 1 60 342 GLN A N 1
ATOM 2628 C CA . GLN A 1 342 ? 15.359 -30.547 -24.859 1 60 342 GLN A CA 1
ATOM 2629 C C . GLN A 1 342 ? 13.867 -30.781 -24.641 1 60 342 GLN A C 1
ATOM 2631 O O . GLN A 1 342 ? 13.258 -30.172 -23.766 1 60 342 GLN A O 1
ATOM 2636 N N . ARG A 1 343 ? 13.406 -31.516 -25.625 1 56.94 343 ARG A N 1
ATOM 2637 C CA . ARG A 1 343 ? 12.047 -32.031 -25.438 1 56.94 343 ARG A CA 1
ATOM 2638 C C . ARG A 1 343 ? 11.945 -32.938 -24.219 1 56.94 343 ARG A C 1
ATOM 2640 O O . ARG A 1 343 ? 12.961 -33.438 -23.734 1 56.94 343 ARG A O 1
ATOM 2647 N N . GLU A 1 344 ? 10.758 -33.219 -23.562 1 55.12 344 GLU A N 1
ATOM 2648 C CA . GLU A 1 344 ? 10.367 -33.781 -22.266 1 55.12 344 GLU A CA 1
ATOM 2649 C C . GLU A 1 344 ? 11.023 -35.156 -22.047 1 55.12 344 GLU A C 1
ATOM 2651 O O . GLU A 1 344 ? 11.312 -35.531 -20.922 1 55.12 344 GLU A O 1
ATOM 2656 N N . ASP A 1 345 ? 11.414 -35.906 -23.141 1 51.31 345 ASP A N 1
ATOM 2657 C CA . ASP A 1 345 ? 11.695 -37.312 -22.984 1 51.31 345 ASP A CA 1
ATOM 2658 C C . ASP A 1 345 ? 13.195 -37.594 -22.891 1 51.31 345 ASP A C 1
ATOM 2660 O O . ASP A 1 345 ? 13.625 -38.75 -22.797 1 51.31 345 ASP A O 1
ATOM 2664 N N . PHE A 1 346 ? 14.016 -36.562 -22.844 1 61.47 346 PHE A N 1
ATOM 2665 C CA . PHE A 1 346 ? 15.438 -36.875 -22.938 1 61.47 346 PHE A CA 1
ATOM 2666 C C . PHE A 1 346 ? 16.156 -36.531 -21.641 1 61.47 346 PHE A C 1
ATOM 2668 O O . PHE A 1 346 ? 16.047 -35.406 -21.141 1 61.47 346 PHE A O 1
ATOM 2675 N N . GLU A 1 347 ? 16.75 -37.625 -21.016 1 73.44 347 GLU A N 1
ATOM 2676 C CA . GLU A 1 347 ? 17.359 -37.531 -19.688 1 73.44 347 GLU A CA 1
ATOM 2677 C C . GLU A 1 347 ? 18.828 -37.156 -19.781 1 73.44 347 GLU A C 1
ATOM 2679 O O . GLU A 1 347 ? 19.609 -37.812 -20.484 1 73.44 347 GLU A O 1
ATOM 2684 N N . ASN A 1 348 ? 19.312 -35.938 -19.391 1 82.56 348 ASN A N 1
ATOM 2685 C CA . ASN A 1 348 ? 20.703 -35.562 -19.156 1 82.56 348 ASN A CA 1
ATOM 2686 C C . ASN A 1 348 ? 20.984 -35.344 -17.672 1 82.56 348 ASN A C 1
ATOM 2688 O O . ASN A 1 348 ? 20.109 -34.906 -16.938 1 82.56 348 ASN A O 1
ATOM 2692 N N . LYS A 1 349 ? 22.141 -35.844 -17.203 1 85.38 349 LYS A N 1
ATOM 2693 C CA . LYS A 1 349 ? 22.453 -35.75 -15.781 1 85.38 349 LYS A CA 1
ATOM 2694 C C . LYS A 1 349 ? 23.672 -34.906 -15.531 1 85.38 349 LYS A C 1
ATOM 2696 O O . LYS A 1 349 ? 24.625 -34.906 -16.312 1 85.38 349 LYS A O 1
ATOM 2701 N N . VAL A 1 350 ? 23.562 -34.125 -14.492 1 91.38 350 VAL A N 1
ATOM 2702 C CA . VAL A 1 350 ? 24.703 -33.406 -13.961 1 91.38 350 VAL A CA 1
ATOM 2703 C C . VAL A 1 350 ? 24.938 -33.781 -12.5 1 91.38 350 VAL A C 1
ATOM 2705 O O . VAL A 1 350 ? 24.047 -33.625 -11.664 1 91.38 350 VAL A O 1
ATOM 2708 N N . GLU A 1 351 ? 26.094 -34.312 -12.219 1 94.19 351 GLU A N 1
ATOM 2709 C CA . GLU A 1 351 ? 26.438 -34.781 -10.867 1 94.19 351 GLU A CA 1
ATOM 2710 C C . GLU A 1 351 ? 27.609 -33.969 -10.297 1 94.19 351 GLU A C 1
ATOM 2712 O O . GLU A 1 351 ? 28.703 -33.969 -10.875 1 94.19 351 GLU A O 1
ATOM 2717 N N . ILE A 1 352 ? 27.359 -33.375 -9.211 1 96.44 352 ILE A N 1
ATOM 2718 C CA . ILE A 1 352 ? 28.375 -32.562 -8.523 1 96.44 352 ILE A CA 1
ATOM 2719 C C . ILE A 1 352 ? 28.641 -33.156 -7.141 1 96.44 352 ILE A C 1
ATOM 2721 O O . ILE A 1 352 ? 27.75 -33.156 -6.277 1 96.44 352 ILE A O 1
ATOM 2725 N N . HIS A 1 353 ? 29.906 -33.656 -6.934 1 96.75 353 HIS A N 1
ATOM 2726 C CA . HIS A 1 353 ? 30.234 -34.344 -5.68 1 96.75 353 HIS A CA 1
ATOM 2727 C C . HIS A 1 353 ? 31.484 -33.75 -5.035 1 96.75 353 HIS A C 1
ATOM 2729 O O . HIS A 1 353 ? 32.531 -33.625 -5.684 1 96.75 353 HIS A O 1
ATOM 2735 N N . GLN A 1 354 ? 31.375 -33.375 -3.809 1 97.12 354 GLN A N 1
ATOM 2736 C CA . GLN A 1 354 ? 32.5 -32.938 -2.996 1 97.12 354 GLN A CA 1
ATOM 2737 C C . GLN A 1 354 ? 33.219 -31.75 -3.658 1 97.12 354 GLN A C 1
ATOM 2739 O O . GLN A 1 354 ? 34.438 -31.734 -3.762 1 97.12 354 GLN A O 1
ATOM 2744 N N . CYS A 1 355 ? 32.5 -30.906 -4.18 1 97.88 355 CYS A N 1
ATOM 2745 C CA . CYS A 1 355 ? 33.062 -29.703 -4.809 1 97.88 355 CYS A CA 1
ATOM 2746 C C . CYS A 1 355 ? 32.906 -28.5 -3.893 1 97.88 355 CYS A C 1
ATOM 2748 O O . CYS A 1 355 ? 32.312 -28.594 -2.82 1 97.88 355 CYS A O 1
ATOM 2750 N N . ARG A 1 356 ? 33.562 -27.359 -4.188 1 97.62 356 ARG A N 1
ATOM 2751 C CA . ARG A 1 356 ? 33.5 -26.109 -3.447 1 97.62 356 ARG A CA 1
ATOM 2752 C C . ARG A 1 356 ? 33.25 -24.938 -4.395 1 97.62 356 ARG A C 1
ATOM 2754 O O . ARG A 1 356 ? 34.031 -24.734 -5.34 1 97.62 356 ARG A O 1
ATOM 2761 N N . PHE A 1 357 ? 32.281 -24.203 -4.188 1 98.5 357 PHE A N 1
ATOM 2762 C CA . PHE A 1 357 ? 32 -22.938 -4.863 1 98.5 357 PHE A CA 1
ATOM 2763 C C . PHE A 1 357 ? 32.188 -21.766 -3.904 1 98.5 357 PHE A C 1
ATOM 2765 O O . PHE A 1 357 ? 31.328 -21.547 -3.035 1 98.5 357 PHE A O 1
ATOM 2772 N N . ILE A 1 358 ? 33.25 -21.031 -4.055 1 97.88 358 ILE A N 1
ATOM 2773 C CA . ILE A 1 358 ? 33.594 -20 -3.082 1 97.88 358 ILE A CA 1
ATOM 2774 C C . ILE A 1 358 ? 33.75 -18.656 -3.793 1 97.88 358 ILE A C 1
ATOM 2776 O O . ILE A 1 358 ? 34.531 -18.547 -4.742 1 97.88 358 ILE A O 1
ATOM 2780 N N . ASN A 1 359 ? 33.094 -17.625 -3.404 1 97.12 359 ASN A N 1
ATOM 2781 C CA . ASN A 1 359 ? 33.281 -16.234 -3.836 1 97.12 359 ASN A CA 1
ATOM 2782 C C . ASN A 1 359 ? 33.031 -16.078 -5.332 1 97.12 359 ASN A C 1
ATOM 2784 O O . ASN A 1 359 ? 33.781 -15.383 -6.02 1 97.12 359 ASN A O 1
ATOM 2788 N N . ASN A 1 360 ? 32.125 -16.844 -5.844 1 97.56 360 ASN A N 1
ATOM 2789 C CA . ASN A 1 360 ? 31.719 -16.625 -7.23 1 97.56 360 ASN A CA 1
ATOM 2790 C C . ASN A 1 360 ? 30.609 -15.586 -7.336 1 97.56 360 ASN A C 1
ATOM 2792 O O . ASN A 1 360 ? 29.875 -15.359 -6.375 1 97.56 360 ASN A O 1
ATOM 2796 N N . SER A 1 361 ? 30.562 -14.961 -8.453 1 94.25 361 SER A N 1
ATOM 2797 C CA . SER A 1 361 ? 29.578 -13.875 -8.555 1 94.25 361 SER A CA 1
ATOM 2798 C C . SER A 1 361 ? 28.922 -13.859 -9.922 1 94.25 361 SER A C 1
ATOM 2800 O O . SER A 1 361 ? 29.547 -14.219 -10.93 1 94.25 361 SER A O 1
ATOM 2802 N N . ALA A 1 362 ? 27.719 -13.531 -9.977 1 91.12 362 ALA A N 1
ATOM 2803 C CA . ALA A 1 362 ? 26.922 -13.312 -11.18 1 91.12 362 ALA A CA 1
ATOM 2804 C C . ALA A 1 362 ? 25.719 -12.414 -10.891 1 91.12 362 ALA A C 1
ATOM 2806 O O . ALA A 1 362 ? 25.5 -12 -9.75 1 91.12 362 ALA A O 1
ATOM 2807 N N . GLU A 1 363 ? 24.984 -12.086 -11.977 1 82.56 363 GLU A N 1
ATOM 2808 C CA . GLU A 1 363 ? 23.719 -11.422 -11.734 1 82.56 363 GLU A CA 1
ATOM 2809 C C . GLU A 1 363 ? 22.672 -12.398 -11.219 1 82.56 363 GLU A C 1
ATOM 2811 O O . GLU A 1 363 ? 21.859 -12.055 -10.352 1 82.56 363 GLU A O 1
ATOM 2816 N N . ILE A 1 364 ? 22.672 -13.547 -11.836 1 87.19 364 ILE A N 1
ATOM 2817 C CA . ILE A 1 364 ? 21.797 -14.625 -11.406 1 87.19 364 ILE A CA 1
ATOM 2818 C C . ILE A 1 364 ? 22.609 -15.898 -11.18 1 87.19 364 ILE A C 1
ATOM 2820 O O . ILE A 1 364 ? 23.391 -16.297 -12.039 1 87.19 364 ILE A O 1
ATOM 2824 N N . GLY A 1 365 ? 22.359 -16.484 -10.031 1 92 365 GLY A N 1
ATOM 2825 C CA . GLY A 1 365 ? 23.109 -17.688 -9.734 1 92 365 GLY A CA 1
ATOM 2826 C C . GLY A 1 365 ? 24.594 -17.438 -9.539 1 92 365 GLY A C 1
ATOM 2827 O O . GLY A 1 365 ? 25.406 -17.812 -10.375 1 92 365 GLY A O 1
ATOM 2828 N N . GLY A 1 366 ? 24.906 -16.922 -8.508 1 93.19 366 GLY A N 1
ATOM 2829 C CA . GLY A 1 366 ? 26.281 -16.531 -8.25 1 93.19 366 GLY A CA 1
ATOM 2830 C C . GLY A 1 366 ? 27.266 -17.672 -8.43 1 93.19 366 GLY A C 1
ATOM 2831 O O . GLY A 1 366 ? 28.297 -17.531 -9.094 1 93.19 366 GLY A O 1
ATOM 2832 N N . ALA A 1 367 ? 26.938 -18.828 -7.871 1 96.88 367 ALA A N 1
ATOM 2833 C CA . ALA A 1 367 ? 27.781 -20 -8.031 1 96.88 367 ALA A CA 1
ATOM 2834 C C . ALA A 1 367 ? 27.297 -20.859 -9.203 1 96.88 367 ALA A C 1
ATOM 2836 O O . ALA A 1 367 ? 28.094 -21.234 -10.07 1 96.88 367 ALA A O 1
ATOM 2837 N N . MET A 1 368 ? 26.031 -21.109 -9.227 1 95 368 MET A N 1
ATOM 2838 C CA . MET A 1 368 ? 25.516 -22.047 -10.211 1 95 368 MET A CA 1
ATOM 2839 C C . MET A 1 368 ? 24.156 -21.594 -10.719 1 95 368 MET A C 1
ATOM 2841 O O . MET A 1 368 ? 23.312 -21.125 -9.945 1 95 368 MET A O 1
ATOM 2845 N N . PHE A 1 369 ? 23.953 -21.766 -12 1 88.31 369 PHE A N 1
ATOM 2846 C CA . PHE A 1 369 ? 22.672 -21.547 -12.648 1 88.31 369 PHE A CA 1
ATOM 2847 C C . PHE A 1 369 ? 22.281 -22.75 -13.492 1 88.31 369 PHE A C 1
ATOM 2849 O O . PHE A 1 369 ? 23.078 -23.234 -14.305 1 88.31 369 PHE A O 1
ATOM 2856 N N . GLN A 1 370 ? 21.125 -23.234 -13.25 1 86.75 370 GLN A N 1
ATOM 2857 C CA . GLN A 1 370 ? 20.609 -24.359 -14.039 1 86.75 370 GLN A CA 1
ATOM 2858 C C . GLN A 1 370 ? 19.203 -24.062 -14.547 1 86.75 370 GLN A C 1
ATOM 2860 O O . GLN A 1 370 ? 18.328 -23.641 -13.773 1 86.75 370 GLN A O 1
ATOM 2865 N N . LYS A 1 371 ? 18.922 -24.297 -15.812 1 78.94 371 LYS A N 1
ATOM 2866 C CA . LYS A 1 371 ? 17.609 -24.016 -16.391 1 78.94 371 LYS A CA 1
ATOM 2867 C C . LYS A 1 371 ? 17.219 -25.109 -17.391 1 78.94 371 LYS A C 1
ATOM 2869 O O . LYS A 1 371 ? 18.031 -25.547 -18.203 1 78.94 371 LYS A O 1
ATOM 2874 N N . HIS A 1 372 ? 16.016 -25.625 -17.266 1 74.25 372 HIS A N 1
ATOM 2875 C CA . HIS A 1 372 ? 15.398 -26.469 -18.281 1 74.25 372 HIS A CA 1
ATOM 2876 C C . HIS A 1 372 ? 14.188 -25.797 -18.906 1 74.25 372 HIS A C 1
ATOM 2878 O O . HIS A 1 372 ? 13.352 -25.234 -18.188 1 74.25 372 HIS A O 1
ATOM 2884 N N . ILE A 1 373 ? 13.977 -25.609 -20.234 1 58.59 373 ILE A N 1
ATOM 2885 C CA . ILE A 1 373 ? 12.961 -24.812 -20.891 1 58.59 373 ILE A CA 1
ATOM 2886 C C . ILE A 1 373 ? 11.766 -25.688 -21.266 1 58.59 373 ILE A C 1
ATOM 2888 O O . ILE A 1 373 ? 10.695 -25.172 -21.609 1 58.59 373 ILE A O 1
ATOM 2892 N N . SER A 1 374 ? 11.562 -26.953 -20.844 1 56.31 374 SER A N 1
ATOM 2893 C CA . SER A 1 374 ? 10.391 -27.641 -21.359 1 56.31 374 SER A CA 1
ATOM 2894 C C . SER A 1 374 ? 9.125 -27.219 -20.625 1 56.31 374 SER A C 1
ATOM 2896 O O . SER A 1 374 ? 9.164 -26.922 -19.438 1 56.31 374 SER A O 1
ATOM 2898 N N . LEU A 1 375 ? 8.094 -26.719 -21.516 1 48.75 375 LEU A N 1
ATOM 2899 C CA . LEU A 1 375 ? 6.809 -26.172 -21.109 1 48.75 375 LEU A CA 1
ATOM 2900 C C . LEU A 1 375 ? 6.043 -27.156 -20.234 1 48.75 375 LEU A C 1
ATOM 2902 O O . LEU A 1 375 ? 5.105 -26.781 -19.531 1 48.75 375 LEU A O 1
ATOM 2906 N N . ASP A 1 376 ? 6.258 -28.5 -20.406 1 50.09 376 ASP A N 1
ATOM 2907 C CA . ASP A 1 376 ? 5.301 -29.406 -19.781 1 50.09 376 ASP A CA 1
ATOM 2908 C C . ASP A 1 376 ? 5.734 -29.781 -18.375 1 50.09 376 ASP A C 1
ATOM 2910 O O . ASP A 1 376 ? 6.844 -29.438 -17.953 1 50.09 376 ASP A O 1
ATOM 2914 N N . SER A 1 377 ? 4.98 -30.594 -17.656 1 51.03 377 SER A N 1
ATOM 2915 C CA . SER A 1 377 ? 5.016 -31.016 -16.25 1 51.03 377 SER A CA 1
ATOM 2916 C C . SER A 1 377 ? 6.398 -31.531 -15.867 1 51.03 377 SER A C 1
ATOM 2918 O O . SER A 1 377 ? 7.113 -32.094 -16.703 1 51.03 377 SER A O 1
ATOM 2920 N N . ILE A 1 378 ? 7.031 -30.922 -14.805 1 49.41 378 ILE A N 1
ATOM 2921 C CA . ILE A 1 378 ? 8.266 -31.391 -14.172 1 49.41 378 ILE A CA 1
ATOM 2922 C C . ILE A 1 378 ? 8.273 -32.906 -14.094 1 49.41 378 ILE A C 1
ATOM 2924 O O . ILE A 1 378 ? 7.562 -33.5 -13.273 1 49.41 378 ILE A O 1
ATOM 2928 N N . LYS A 1 379 ? 8.5 -33.594 -15.305 1 52.28 379 LYS A N 1
ATOM 2929 C CA . LYS A 1 379 ? 8.672 -35.031 -15.172 1 52.28 379 LYS A CA 1
ATOM 2930 C C . LYS A 1 379 ? 9.992 -35.375 -14.477 1 52.28 379 LYS A C 1
ATOM 2932 O O . LYS A 1 379 ? 10.969 -34.625 -14.609 1 52.28 379 LYS A O 1
ATOM 2937 N N . ASP A 1 380 ? 9.977 -36.25 -13.516 1 54.75 380 ASP A N 1
ATOM 2938 C CA . ASP A 1 380 ? 11.094 -36.719 -12.703 1 54.75 380 ASP A CA 1
ATOM 2939 C C . ASP A 1 380 ? 12.273 -37.125 -13.57 1 54.75 380 ASP A C 1
ATOM 2941 O O . ASP A 1 380 ? 13.227 -37.75 -13.086 1 54.75 380 ASP A O 1
ATOM 2945 N N . LEU A 1 381 ? 12.336 -36.844 -14.891 1 54.12 381 LEU A N 1
ATOM 2946 C CA . LEU A 1 381 ? 13.383 -37.375 -15.766 1 54.12 381 LEU A CA 1
ATOM 2947 C C . LEU A 1 381 ? 14.57 -36.438 -15.836 1 54.12 381 LEU A C 1
ATOM 2949 O O . LEU A 1 381 ? 15.609 -36.75 -16.406 1 54.12 381 LEU A O 1
ATOM 2953 N N . ARG A 1 382 ? 14.492 -35.281 -15.148 1 62.28 382 ARG A N 1
ATOM 2954 C CA . ARG A 1 382 ? 15.547 -34.281 -15.219 1 62.28 382 ARG A CA 1
ATOM 2955 C C . ARG A 1 382 ? 16.188 -34.062 -13.852 1 62.28 382 ARG A C 1
ATOM 2957 O O . ARG A 1 382 ? 15.648 -33.312 -13.023 1 62.28 382 ARG A O 1
ATOM 2964 N N . THR A 1 383 ? 17.484 -34.812 -13.562 1 74.88 383 THR A N 1
ATOM 2965 C CA . THR A 1 383 ? 17.938 -34.812 -12.18 1 74.88 383 THR A CA 1
ATOM 2966 C C . THR A 1 383 ? 19.344 -34.219 -12.07 1 74.88 383 THR A C 1
ATOM 2968 O O . THR A 1 383 ? 20.219 -34.5 -12.883 1 74.88 383 THR A O 1
ATOM 2971 N N . ILE A 1 384 ? 19.5 -33.219 -11.352 1 87.56 384 ILE A N 1
ATOM 2972 C CA . ILE A 1 384 ? 20.812 -32.781 -10.883 1 87.56 384 ILE A CA 1
ATOM 2973 C C . ILE A 1 384 ? 21.031 -33.219 -9.445 1 87.56 384 ILE A C 1
ATOM 2975 O O . ILE A 1 384 ? 20.156 -33.094 -8.594 1 87.56 384 ILE A O 1
ATOM 2979 N N . THR A 1 385 ? 22.172 -33.844 -9.273 1 93.12 385 THR A N 1
ATOM 2980 C CA . THR A 1 385 ? 22.516 -34.281 -7.918 1 93.12 385 THR A CA 1
ATOM 2981 C C . THR A 1 385 ? 23.719 -33.469 -7.398 1 93.12 385 THR A C 1
ATOM 2983 O O . THR A 1 385 ? 24.766 -33.469 -8.031 1 93.12 385 THR A O 1
ATOM 2986 N N . ILE A 1 386 ? 23.578 -32.844 -6.367 1 96 386 ILE A N 1
ATOM 2987 C CA . ILE A 1 386 ? 24.641 -32.094 -5.68 1 96 386 ILE A CA 1
ATOM 2988 C C . ILE A 1 386 ? 24.875 -32.719 -4.297 1 96 386 ILE A C 1
ATOM 2990 O O . ILE A 1 386 ? 24.016 -32.625 -3.42 1 96 386 ILE A O 1
ATOM 2994 N N . ALA A 1 387 ? 26.031 -33.281 -4.098 1 96.38 387 ALA A N 1
ATOM 2995 C CA . ALA A 1 387 ? 26.297 -34 -2.848 1 96.38 387 ALA A CA 1
ATOM 2996 C C . ALA A 1 387 ? 27.625 -33.562 -2.23 1 96.38 387 ALA A C 1
ATOM 2998 O O . ALA A 1 387 ? 28.609 -33.375 -2.939 1 96.38 387 ALA A O 1
ATOM 2999 N N . GLY A 1 388 ? 27.656 -33.406 -0.963 1 96.19 388 GLY A N 1
ATOM 3000 C CA . GLY A 1 388 ? 28.875 -33.062 -0.237 1 96.19 388 GLY A CA 1
ATOM 3001 C C . GLY A 1 388 ? 29.531 -31.781 -0.75 1 96.19 388 GLY A C 1
ATOM 3002 O O . GLY A 1 388 ? 30.766 -31.703 -0.806 1 96.19 388 GLY A O 1
ATOM 3003 N N . THR A 1 389 ? 28.812 -30.922 -1.213 1 97 389 THR A N 1
ATOM 3004 C CA . THR A 1 389 ? 29.344 -29.719 -1.863 1 97 389 THR A CA 1
ATOM 3005 C C . THR A 1 389 ? 29.078 -28.484 -1.011 1 97 389 THR A C 1
ATOM 3007 O O . THR A 1 389 ? 28.078 -28.406 -0.312 1 97 389 THR A O 1
ATOM 3010 N N . GLN A 1 390 ? 29.984 -27.547 -1.051 1 97.56 390 GLN A N 1
ATOM 3011 C CA . GLN A 1 390 ? 29.891 -26.312 -0.26 1 97.56 390 GLN A CA 1
ATOM 3012 C C . GLN A 1 390 ? 29.688 -25.094 -1.156 1 97.56 390 GLN A C 1
ATOM 3014 O O . GLN A 1 390 ? 30.359 -24.969 -2.182 1 97.56 390 GLN A O 1
ATOM 3019 N N . PHE A 1 391 ? 28.797 -24.25 -0.811 1 98.19 391 PHE A N 1
ATOM 3020 C CA . PHE A 1 391 ? 28.578 -22.953 -1.429 1 98.19 391 PHE A CA 1
ATOM 3021 C C . PHE A 1 391 ? 28.781 -21.828 -0.415 1 98.19 391 PHE A C 1
ATOM 3023 O O . PHE A 1 391 ? 27.938 -21.609 0.453 1 98.19 391 PHE A O 1
ATOM 3030 N N . THR A 1 392 ? 29.875 -21.094 -0.565 1 97.56 392 THR A N 1
ATOM 3031 C CA . THR A 1 392 ? 30.188 -20.109 0.467 1 97.56 392 THR A CA 1
ATOM 3032 C C . THR A 1 392 ? 30.547 -18.766 -0.158 1 97.56 392 THR A C 1
ATOM 3034 O O . THR A 1 392 ? 31.328 -18.719 -1.114 1 97.56 392 THR A O 1
ATOM 3037 N N . HIS A 1 393 ? 30.016 -17.688 0.306 1 96.56 393 HIS A N 1
ATOM 3038 C CA . HIS A 1 393 ? 30.359 -16.297 -0.018 1 96.56 393 HIS A CA 1
ATOM 3039 C C . HIS A 1 393 ? 30.141 -16.016 -1.499 1 96.56 393 HIS A C 1
ATOM 3041 O O . HIS A 1 393 ? 30.938 -15.328 -2.129 1 96.56 393 HIS A O 1
ATOM 3047 N N . ASN A 1 394 ? 29.156 -16.688 -2.061 1 96.75 394 ASN A N 1
ATOM 3048 C CA . ASN A 1 394 ? 28.812 -16.344 -3.436 1 96.75 394 ASN A CA 1
ATOM 3049 C C . ASN A 1 394 ? 27.844 -15.164 -3.492 1 96.75 394 ASN A C 1
ATOM 3051 O O . ASN A 1 394 ? 27.156 -14.867 -2.512 1 96.75 394 ASN A O 1
ATOM 3055 N N . MET A 1 395 ? 27.891 -14.539 -4.641 1 92.94 395 MET A N 1
ATOM 3056 C CA . MET A 1 395 ? 27.141 -13.297 -4.703 1 92.94 395 MET A CA 1
ATOM 3057 C C . MET A 1 395 ? 26.297 -13.227 -5.977 1 92.94 395 MET A C 1
ATOM 3059 O O . MET A 1 395 ? 26.797 -13.508 -7.066 1 92.94 395 MET A O 1
ATOM 3063 N N . ALA A 1 396 ? 25.016 -12.961 -5.824 1 90.88 396 ALA A N 1
ATOM 3064 C CA . ALA A 1 396 ? 24.109 -12.68 -6.938 1 90.88 396 ALA A CA 1
ATOM 3065 C C . ALA A 1 396 ? 22.859 -11.961 -6.457 1 90.88 396 ALA A C 1
ATOM 3067 O O . ALA A 1 396 ? 22.531 -11.984 -5.266 1 90.88 396 ALA A O 1
ATOM 3068 N N . ASN A 1 397 ? 22.125 -11.383 -7.434 1 81.12 397 ASN A N 1
ATOM 3069 C CA . ASN A 1 397 ? 20.859 -10.758 -7.074 1 81.12 397 ASN A CA 1
ATOM 3070 C C . ASN A 1 397 ? 19.75 -11.789 -6.887 1 81.12 397 ASN A C 1
ATOM 3072 O O . ASN A 1 397 ? 18.844 -11.594 -6.094 1 81.12 397 ASN A O 1
ATOM 3076 N N . ILE A 1 398 ? 19.812 -12.797 -7.688 1 86.62 398 ILE A N 1
ATOM 3077 C CA . ILE A 1 398 ? 18.891 -13.914 -7.562 1 86.62 398 ILE A CA 1
ATOM 3078 C C . ILE A 1 398 ? 19.688 -15.219 -7.441 1 86.62 398 ILE A C 1
ATOM 3080 O O . ILE A 1 398 ? 20.484 -15.555 -8.32 1 86.62 398 ILE A O 1
ATOM 3084 N N . GLY A 1 399 ? 19.359 -15.875 -6.348 1 91.56 399 GLY A N 1
ATOM 3085 C CA . GLY A 1 399 ? 20.156 -17.078 -6.16 1 91.56 399 GLY A CA 1
ATOM 3086 C C . GLY A 1 399 ? 21.641 -16.812 -5.996 1 91.56 399 GLY A C 1
ATOM 3087 O O . GLY A 1 399 ? 22.438 -17.203 -6.84 1 91.56 399 GLY A O 1
ATOM 3088 N N . SER A 1 400 ? 21.922 -16.188 -4.902 1 93.56 400 SER A N 1
ATOM 3089 C CA . SER A 1 400 ? 23.328 -15.812 -4.707 1 93.56 400 SER A CA 1
ATOM 3090 C C . SER A 1 400 ? 24.234 -17.031 -4.816 1 93.56 400 SER A C 1
ATOM 3092 O O . SER A 1 400 ? 25.359 -16.922 -5.312 1 93.56 400 SER A O 1
ATOM 3094 N N . ALA A 1 401 ? 23.734 -18.172 -4.371 1 96.5 401 ALA A N 1
ATOM 3095 C CA . ALA A 1 401 ? 24.484 -19.406 -4.566 1 96.5 401 ALA A CA 1
ATOM 3096 C C . ALA A 1 401 ? 23.984 -20.172 -5.797 1 96.5 401 ALA A C 1
ATOM 3098 O O . ALA A 1 401 ? 24.719 -20.328 -6.77 1 96.5 401 ALA A O 1
ATOM 3099 N N . ILE A 1 402 ? 22.734 -20.562 -5.766 1 96.06 402 ILE A N 1
ATOM 3100 C CA . ILE A 1 402 ? 22.203 -21.422 -6.809 1 96.06 402 ILE A CA 1
ATOM 3101 C C . ILE A 1 402 ? 20.875 -20.875 -7.324 1 96.06 402 ILE A C 1
ATOM 3103 O O . ILE A 1 402 ? 20 -20.5 -6.539 1 96.06 402 ILE A O 1
ATOM 3107 N N . ASN A 1 403 ? 20.719 -20.828 -8.609 1 93 403 ASN A N 1
ATOM 3108 C CA . ASN A 1 403 ? 19.438 -20.578 -9.242 1 93 403 ASN A CA 1
ATOM 3109 C C . ASN A 1 403 ? 18.953 -21.781 -10.039 1 93 403 ASN A C 1
ATOM 3111 O O . ASN A 1 403 ? 19.703 -22.328 -10.867 1 93 403 ASN A O 1
ATOM 3115 N N . LEU A 1 404 ? 17.766 -22.219 -9.766 1 90.81 404 LEU A N 1
ATOM 3116 C CA . LEU A 1 404 ? 17.188 -23.406 -10.383 1 90.81 404 LEU A CA 1
ATOM 3117 C C . LEU A 1 404 ? 15.867 -23.062 -11.07 1 90.81 404 LEU A C 1
ATOM 3119 O O . LEU A 1 404 ? 14.969 -22.5 -10.453 1 90.81 404 LEU A O 1
ATOM 3123 N N . GLU A 1 405 ? 15.75 -23.5 -12.32 1 83.62 405 GLU A N 1
ATOM 3124 C CA . GLU A 1 405 ? 14.516 -23.234 -13.047 1 83.62 405 GLU A CA 1
ATOM 3125 C C . GLU A 1 405 ? 13.992 -24.484 -13.734 1 83.62 405 GLU A C 1
ATOM 3127 O O . GLU A 1 405 ? 14.625 -25 -14.656 1 83.62 405 GLU A O 1
ATOM 3132 N N . ARG A 1 406 ? 12.859 -25.062 -13.266 1 80.69 406 ARG A N 1
ATOM 3133 C CA . ARG A 1 406 ? 12.125 -26.172 -13.859 1 80.69 406 ARG A CA 1
ATOM 3134 C C . ARG A 1 406 ? 12.984 -27.438 -13.891 1 80.69 406 ARG A C 1
ATOM 3136 O O . ARG A 1 406 ? 13.141 -28.062 -14.938 1 80.69 406 ARG A O 1
ATOM 3143 N N . ILE A 1 407 ? 13.461 -27.734 -12.727 1 83.25 407 ILE A N 1
ATOM 3144 C CA . ILE A 1 407 ? 14.383 -28.859 -12.656 1 83.25 407 ILE A CA 1
ATOM 3145 C C . ILE A 1 407 ? 14.102 -29.672 -11.398 1 83.25 407 ILE A C 1
ATOM 3147 O O . ILE A 1 407 ? 13.492 -29.188 -10.453 1 83.25 407 ILE A O 1
ATOM 3151 N N . PHE A 1 408 ? 14.477 -31.016 -11.484 1 87.12 408 PHE A N 1
ATOM 3152 C CA . PHE A 1 408 ? 14.5 -31.906 -10.328 1 87.12 408 PHE A CA 1
ATOM 3153 C C . PHE A 1 408 ? 15.898 -31.969 -9.719 1 87.12 408 PHE A C 1
ATOM 3155 O O . PHE A 1 408 ? 16.859 -32.344 -10.391 1 87.12 408 PHE A O 1
ATOM 3162 N N . VAL A 1 409 ? 16 -31.562 -8.477 1 91.62 409 VAL A N 1
ATOM 3163 C CA . VAL A 1 409 ? 17.328 -31.453 -7.867 1 91.62 409 VAL A CA 1
ATOM 3164 C C . VAL A 1 409 ? 17.359 -32.281 -6.582 1 91.62 409 VAL A C 1
ATOM 3166 O O . VAL A 1 409 ? 16.406 -32.281 -5.812 1 91.62 409 VAL A O 1
ATOM 3169 N N . ILE A 1 410 ? 18.438 -32.969 -6.391 1 93.31 410 ILE A N 1
ATOM 3170 C CA . ILE A 1 410 ? 18.703 -33.688 -5.152 1 93.31 410 ILE A CA 1
ATOM 3171 C C . ILE A 1 410 ? 19.891 -33.062 -4.434 1 93.31 410 ILE A C 1
ATOM 3173 O O . ILE A 1 410 ? 21 -33.062 -4.957 1 93.31 410 ILE A O 1
ATOM 3177 N N . PHE A 1 411 ? 19.641 -32.562 -3.318 1 95.56 411 PHE A N 1
ATOM 3178 C CA . PHE A 1 411 ? 20.688 -32.125 -2.41 1 95.56 411 PHE A CA 1
ATOM 3179 C C . PHE A 1 411 ? 21 -33.219 -1.38 1 95.56 411 PHE A C 1
ATOM 3181 O O . PHE A 1 411 ? 20.078 -33.844 -0.836 1 95.56 411 PHE A O 1
ATOM 3188 N N . ASN A 1 412 ? 22.25 -33.406 -1.172 1 96.5 412 ASN A N 1
ATOM 3189 C CA . ASN A 1 412 ? 22.703 -34.375 -0.161 1 96.5 412 ASN A CA 1
ATOM 3190 C C . ASN A 1 412 ? 23.938 -33.875 0.583 1 96.5 412 ASN A C 1
ATOM 3192 O O . ASN A 1 412 ? 25.031 -33.812 0.018 1 96.5 412 ASN A O 1
ATOM 3196 N N . ASN A 1 413 ? 23.812 -33.531 1.904 1 96.75 413 ASN A N 1
ATOM 3197 C CA . ASN A 1 413 ? 24.906 -33.031 2.738 1 96.75 413 ASN A CA 1
ATOM 3198 C C . ASN A 1 413 ? 25.531 -31.766 2.172 1 96.75 413 ASN A C 1
ATOM 3200 O O . ASN A 1 413 ? 26.734 -31.688 1.969 1 96.75 413 ASN A O 1
ATOM 3204 N N . MET A 1 414 ? 24.688 -30.828 2.012 1 95.5 414 MET A N 1
ATOM 3205 C CA . MET A 1 414 ? 25.125 -29.547 1.452 1 95.5 414 MET A CA 1
ATOM 3206 C C . MET A 1 414 ? 25.391 -28.531 2.559 1 95.5 414 MET A C 1
ATOM 3208 O O . MET A 1 414 ? 24.703 -28.516 3.576 1 95.5 414 MET A O 1
ATOM 3212 N N . ASP A 1 415 ? 26.406 -27.672 2.33 1 96.62 415 ASP A N 1
ATOM 3213 C CA . ASP A 1 415 ? 26.672 -26.516 3.18 1 96.62 415 ASP A CA 1
ATOM 3214 C C . ASP A 1 415 ? 26.547 -25.219 2.389 1 96.62 415 ASP A C 1
ATOM 3216 O O . ASP A 1 415 ? 27.391 -24.922 1.539 1 96.62 415 ASP A O 1
ATOM 3220 N N . THR A 1 416 ? 25.531 -24.5 2.607 1 97.44 416 THR A N 1
ATOM 3221 C CA . THR A 1 416 ? 25.328 -23.188 2.002 1 97.44 416 THR A CA 1
ATOM 3222 C C . THR A 1 416 ? 25.469 -22.078 3.045 1 97.44 416 THR A C 1
ATOM 3224 O O . THR A 1 416 ? 24.562 -21.875 3.861 1 97.44 416 THR A O 1
ATOM 3227 N N . MET A 1 417 ? 26.594 -21.312 2.982 1 97.19 417 MET A N 1
ATOM 3228 C CA . MET A 1 417 ? 26.891 -20.406 4.086 1 97.19 417 MET A CA 1
ATOM 3229 C C . MET A 1 417 ? 27.312 -19.047 3.561 1 97.19 417 MET A C 1
ATOM 3231 O O . MET A 1 417 ? 28.062 -18.953 2.582 1 97.19 417 MET A O 1
ATOM 3235 N N . ASN A 1 418 ? 26.812 -17.984 4.133 1 96.19 418 ASN A N 1
ATOM 3236 C CA . ASN A 1 418 ? 27.281 -16.609 3.984 1 96.19 418 ASN A CA 1
ATOM 3237 C C . ASN A 1 418 ? 27.172 -16.141 2.539 1 96.19 418 ASN A C 1
ATOM 3239 O O . ASN A 1 418 ? 28.078 -15.461 2.033 1 96.19 418 ASN A O 1
ATOM 3243 N N . ASN A 1 419 ? 26.188 -16.625 1.803 1 95.19 419 ASN A N 1
ATOM 3244 C CA . ASN A 1 419 ? 25.938 -16.078 0.477 1 95.19 419 ASN A CA 1
ATOM 3245 C C . ASN A 1 419 ? 25.125 -14.789 0.552 1 95.19 419 ASN A C 1
ATOM 3247 O O . ASN A 1 419 ? 24.312 -14.617 1.465 1 95.19 419 ASN A O 1
ATOM 3251 N N . PHE A 1 420 ? 25.375 -13.859 -0.413 1 87.56 420 PHE A N 1
ATOM 3252 C CA . PHE A 1 420 ? 24.672 -12.594 -0.22 1 87.56 420 PHE A CA 1
ATOM 3253 C C . PHE A 1 420 ? 24.422 -11.898 -1.557 1 87.56 420 PHE A C 1
ATOM 3255 O O . PHE A 1 420 ? 25.062 -12.219 -2.557 1 87.56 420 PHE A O 1
ATOM 3262 N N . GLY A 1 421 ? 23.359 -11.109 -1.741 1 78.56 421 GLY A N 1
ATOM 3263 C CA . GLY A 1 421 ? 23.016 -10.344 -2.932 1 78.56 421 GLY A CA 1
ATOM 3264 C C . GLY A 1 421 ? 23.875 -9.109 -3.113 1 78.56 421 GLY A C 1
ATOM 3265 O O . GLY A 1 421 ? 24.469 -8.609 -2.152 1 78.56 421 GLY A O 1
ATOM 3266 N N . SER A 1 422 ? 24.266 -8.781 -4.492 1 58.75 422 SER A N 1
ATOM 3267 C CA . SER A 1 422 ? 25.125 -7.645 -4.82 1 58.75 422 SER A CA 1
ATOM 3268 C C . SER A 1 422 ? 24.5 -6.332 -4.348 1 58.75 422 SER A C 1
ATOM 3270 O O . SER A 1 422 ? 25.203 -5.32 -4.223 1 58.75 422 SER A O 1
ATOM 3272 N N . THR A 1 423 ? 23.266 -6.086 -4.648 1 52.16 423 THR A N 1
ATOM 3273 C CA . THR A 1 423 ? 22.719 -4.762 -4.371 1 52.16 423 THR A CA 1
ATOM 3274 C C . THR A 1 423 ? 22.641 -4.516 -2.865 1 52.16 423 THR A C 1
ATOM 3276 O O . THR A 1 423 ? 22.281 -5.414 -2.104 1 52.16 423 THR A O 1
ATOM 3279 N N . PHE A 1 424 ? 23.609 -3.568 -2.443 1 40.22 424 PHE A N 1
ATOM 3280 C CA . PHE A 1 424 ? 24 -3.172 -1.096 1 40.22 424 PHE A CA 1
ATOM 3281 C C . PHE A 1 424 ? 22.875 -3.479 -0.099 1 40.22 424 PHE A C 1
ATOM 3283 O O . PHE A 1 424 ? 23.156 -3.9 1.027 1 40.22 424 PHE A O 1
ATOM 3290 N N . ASN A 1 425 ? 21.828 -2.635 -0.012 1 39.59 425 ASN A N 1
ATOM 3291 C CA . ASN A 1 425 ? 21.062 -2.441 1.214 1 39.59 425 ASN A CA 1
ATOM 3292 C C . ASN A 1 425 ? 20.016 -3.527 1.392 1 39.59 425 ASN A C 1
ATOM 3294 O O . ASN A 1 425 ? 18.984 -3.297 2.023 1 39.59 425 ASN A O 1
ATOM 3298 N N . GLY A 1 426 ? 20.359 -4.73 1.022 1 42.22 426 GLY A N 1
ATOM 3299 C CA . GLY A 1 426 ? 19.484 -5.812 1.439 1 42.22 426 GLY A CA 1
ATOM 3300 C C . GLY A 1 426 ? 18.219 -5.898 0.615 1 42.22 426 GLY A C 1
ATOM 3301 O O . GLY A 1 426 ? 17.359 -6.754 0.868 1 42.22 426 GLY A O 1
ATOM 3302 N N . THR A 1 427 ? 17.938 -4.852 -0.172 1 42.59 427 THR A N 1
ATOM 3303 C CA . THR A 1 427 ? 16.641 -4.738 -0.845 1 42.59 427 THR A CA 1
ATOM 3304 C C . THR A 1 427 ? 16.719 -5.324 -2.254 1 42.59 427 THR A C 1
ATOM 3306 O O . THR A 1 427 ? 17.672 -5.055 -2.994 1 42.59 427 THR A O 1
ATOM 3309 N N . GLY A 1 428 ? 16.359 -6.574 -2.549 1 54.47 428 GLY A N 1
ATOM 3310 C CA . GLY A 1 428 ? 16.062 -7.027 -3.898 1 54.47 428 GLY A CA 1
ATOM 3311 C C . GLY A 1 428 ? 16.562 -8.43 -4.184 1 54.47 428 GLY A C 1
ATOM 3312 O O . GLY A 1 428 ? 16.172 -9.039 -5.184 1 54.47 428 GLY A O 1
ATOM 3313 N N . GLY A 1 429 ? 17.531 -8.812 -3.387 1 58.53 429 GLY A N 1
ATOM 3314 C CA . GLY A 1 429 ? 17.969 -10.172 -3.688 1 58.53 429 GLY A CA 1
ATOM 3315 C C . GLY A 1 429 ? 16.969 -11.227 -3.26 1 58.53 429 GLY A C 1
ATOM 3316 O O . GLY A 1 429 ? 16.172 -11.008 -2.346 1 58.53 429 GLY A O 1
ATOM 3317 N N . GLN A 1 430 ? 17.031 -12.289 -4.141 1 79.06 430 GLN A N 1
ATOM 3318 C CA . GLN A 1 430 ? 16.094 -13.359 -3.805 1 79.06 430 GLN A CA 1
ATOM 3319 C C . GLN A 1 430 ? 16.828 -14.672 -3.559 1 79.06 430 GLN A C 1
ATOM 3321 O O . GLN A 1 430 ? 17.172 -15.375 -4.508 1 79.06 430 GLN A O 1
ATOM 3326 N N . GLY A 1 431 ? 17.141 -14.961 -2.229 1 87.38 431 GLY A N 1
ATOM 3327 C CA . GLY A 1 431 ? 17.5 -16.281 -1.748 1 87.38 431 GLY A CA 1
ATOM 3328 C C . GLY A 1 431 ? 18.922 -16.672 -2.102 1 87.38 431 GLY A C 1
ATOM 3329 O O . GLY A 1 431 ? 19.453 -16.281 -3.145 1 87.38 431 GLY A O 1
ATOM 3330 N N . ALA A 1 432 ? 19.609 -17.422 -1.223 1 95.12 432 ALA A N 1
ATOM 3331 C CA . ALA A 1 432 ? 20.828 -18.125 -1.608 1 95.12 432 ALA A CA 1
ATOM 3332 C C . ALA A 1 432 ? 20.547 -19.172 -2.682 1 95.12 432 ALA A C 1
ATOM 3334 O O . ALA A 1 432 ? 21.312 -19.328 -3.635 1 95.12 432 ALA A O 1
ATOM 3335 N N . ILE A 1 433 ? 19.438 -19.797 -2.449 1 96 433 ILE A N 1
ATOM 3336 C CA . ILE A 1 433 ? 18.922 -20.703 -3.471 1 96 433 ILE A CA 1
ATOM 3337 C C . ILE A 1 433 ? 17.562 -20.203 -3.957 1 96 433 ILE A C 1
ATOM 3339 O O . ILE A 1 433 ? 16.641 -20.016 -3.16 1 96 433 ILE A O 1
ATOM 3343 N N . TYR A 1 434 ? 17.438 -19.969 -5.172 1 92.88 434 TYR A N 1
ATOM 3344 C CA . TYR A 1 434 ? 16.172 -19.594 -5.797 1 92.88 434 TYR A CA 1
ATOM 3345 C C . TYR A 1 434 ? 15.672 -20.688 -6.715 1 92.88 434 TYR A C 1
ATOM 3347 O O . TYR A 1 434 ? 16.375 -21.125 -7.625 1 92.88 434 TYR A O 1
ATOM 3355 N N . ALA A 1 435 ? 14.5 -21.125 -6.469 1 92.31 435 ALA A N 1
ATOM 3356 C CA . ALA A 1 435 ? 13.914 -22.188 -7.277 1 92.31 435 ALA A CA 1
ATOM 3357 C C . ALA A 1 435 ? 12.594 -21.734 -7.898 1 92.31 435 ALA A C 1
ATOM 3359 O O . ALA A 1 435 ? 11.703 -21.25 -7.199 1 92.31 435 ALA A O 1
ATOM 3360 N N . PHE A 1 436 ? 12.469 -21.922 -9.164 1 85.81 436 PHE A N 1
ATOM 3361 C CA . PHE A 1 436 ? 11.234 -21.594 -9.875 1 85.81 436 PHE A CA 1
ATOM 3362 C C . PHE A 1 436 ? 10.664 -22.844 -10.562 1 85.81 436 PHE A C 1
ATOM 3364 O O . PHE A 1 436 ? 11.344 -23.469 -11.375 1 85.81 436 PHE A O 1
ATOM 3371 N N . GLU A 1 437 ? 9.461 -23.297 -10.273 1 81.38 437 GLU A N 1
ATOM 3372 C CA . GLU A 1 437 ? 8.758 -24.438 -10.82 1 81.38 437 GLU A CA 1
ATOM 3373 C C . GLU A 1 437 ? 9.617 -25.703 -10.766 1 81.38 437 GLU A C 1
ATOM 3375 O O . GLU A 1 437 ? 9.773 -26.406 -11.766 1 81.38 437 GLU A O 1
ATOM 3380 N N . SER A 1 438 ? 10.234 -25.875 -9.602 1 87.5 438 SER A N 1
ATOM 3381 C CA . SER A 1 438 ? 11.188 -26.969 -9.43 1 87.5 438 SER A CA 1
ATOM 3382 C C . SER A 1 438 ? 10.812 -27.844 -8.242 1 87.5 438 SER A C 1
ATOM 3384 O O . SER A 1 438 ? 9.992 -27.469 -7.41 1 87.5 438 SER A O 1
ATOM 3386 N N . LYS A 1 439 ? 11.312 -29.031 -8.273 1 89.69 439 LYS A N 1
ATOM 3387 C CA . LYS A 1 439 ? 11.172 -29.969 -7.164 1 89.69 439 LYS A CA 1
ATOM 3388 C C . LYS A 1 439 ? 12.523 -30.297 -6.543 1 89.69 439 LYS A C 1
ATOM 3390 O O . LYS A 1 439 ? 13.414 -30.812 -7.219 1 89.69 439 LYS A O 1
ATOM 3395 N N . LEU A 1 440 ? 12.656 -30.047 -5.293 1 93.94 440 LEU A N 1
ATOM 3396 C CA . LEU A 1 440 ? 13.938 -30.188 -4.609 1 93.94 440 LEU A CA 1
ATOM 3397 C C . LEU A 1 440 ? 13.828 -31.203 -3.471 1 93.94 440 LEU A C 1
ATOM 3399 O O . LEU A 1 440 ? 12.828 -31.234 -2.754 1 93.94 440 LEU A O 1
ATOM 3403 N N . TYR A 1 441 ? 14.852 -32.031 -3.328 1 94.5 441 TYR A N 1
ATOM 3404 C CA . TYR A 1 441 ? 14.945 -33 -2.234 1 94.5 441 TYR A CA 1
ATOM 3405 C C . TYR A 1 441 ? 16.203 -32.75 -1.415 1 94.5 441 TYR A C 1
ATOM 3407 O O . TYR A 1 441 ? 17.312 -32.688 -1.967 1 94.5 441 TYR A O 1
ATOM 3415 N N . CYS A 1 442 ? 16.047 -32.656 -0.165 1 96.38 442 CYS A N 1
ATOM 3416 C CA . CYS A 1 442 ? 17.188 -32.531 0.738 1 96.38 442 CYS A CA 1
ATOM 3417 C C . CYS A 1 442 ? 17.406 -33.812 1.534 1 96.38 442 CYS A C 1
ATOM 3419 O O . CYS A 1 442 ? 16.844 -33.969 2.619 1 96.38 442 CYS A O 1
ATOM 3421 N N . TYR A 1 443 ? 18.312 -34.594 1.03 1 95.56 443 TYR A N 1
ATOM 3422 C CA . TYR A 1 443 ? 18.703 -35.812 1.729 1 95.56 443 TYR A CA 1
ATOM 3423 C C . TYR A 1 443 ? 19.891 -35.562 2.652 1 95.56 443 TYR A C 1
ATOM 3425 O O . TYR A 1 443 ? 20.547 -34.531 2.551 1 95.56 443 TYR A O 1
ATOM 3433 N N . GLY A 1 444 ? 20.094 -36.406 3.598 1 96.12 444 GLY A N 1
ATOM 3434 C CA . GLY A 1 444 ? 21.234 -36.312 4.492 1 96.12 444 GLY A CA 1
ATOM 3435 C C . GLY A 1 444 ? 21.141 -35.125 5.434 1 96.12 444 GLY A C 1
ATOM 3436 O O . GLY A 1 444 ? 20.047 -34.781 5.914 1 96.12 444 GLY A O 1
ATOM 3437 N N . SER A 1 445 ? 22.344 -34.562 5.824 1 96.31 445 SER A N 1
ATOM 3438 C CA . SER A 1 445 ? 22.422 -33.406 6.711 1 96.31 445 SER A CA 1
ATOM 3439 C C . SER A 1 445 ? 22.781 -32.125 5.938 1 96.31 445 SER A C 1
ATOM 3441 O O . SER A 1 445 ? 23.906 -31.984 5.469 1 96.31 445 SER A O 1
ATOM 3443 N N . ASN A 1 446 ? 21.859 -31.281 5.828 1 97.5 446 ASN A N 1
ATOM 3444 C CA . ASN A 1 446 ? 22.062 -30.047 5.082 1 97.5 446 ASN A CA 1
ATOM 3445 C C . ASN A 1 446 ? 22.109 -28.844 6.004 1 97.5 446 ASN A C 1
ATOM 3447 O O . ASN A 1 446 ? 21.328 -28.734 6.953 1 97.5 446 ASN A O 1
ATOM 3451 N N . LEU A 1 447 ? 23.047 -27.953 5.766 1 97.62 447 LEU A N 1
ATOM 3452 C CA . LEU A 1 447 ? 23.25 -26.75 6.582 1 97.62 447 LEU A CA 1
ATOM 3453 C C . LEU A 1 447 ? 23.047 -25.484 5.75 1 97.62 447 LEU A C 1
ATOM 3455 O O . LEU A 1 447 ? 23.703 -25.312 4.719 1 97.62 447 LEU A O 1
ATOM 3459 N N . PHE A 1 448 ? 22.203 -24.641 6.129 1 98.12 448 PHE A N 1
ATOM 3460 C CA . PHE A 1 448 ? 22 -23.297 5.586 1 98.12 448 PHE A CA 1
ATOM 3461 C C . PHE A 1 448 ? 22.234 -22.25 6.66 1 98.12 448 PHE A C 1
ATOM 3463 O O . PHE A 1 448 ? 21.391 -22.031 7.516 1 98.12 448 PHE A O 1
ATOM 3470 N N . LYS A 1 449 ? 23.359 -21.562 6.562 1 97.56 449 LYS A N 1
ATOM 3471 C CA . LYS A 1 449 ? 23.766 -20.734 7.691 1 97.56 449 LYS A CA 1
ATOM 3472 C C . LYS A 1 449 ? 24.203 -19.344 7.227 1 97.56 449 LYS A C 1
ATOM 3474 O O . LYS A 1 449 ? 24.969 -19.219 6.266 1 97.56 449 LYS A O 1
ATOM 3479 N N . GLU A 1 450 ? 23.656 -18.297 7.812 1 96.75 450 GLU A N 1
ATOM 3480 C CA . GLU A 1 450 ? 24.094 -16.906 7.691 1 96.75 450 GLU A CA 1
ATOM 3481 C C . GLU A 1 450 ? 24.016 -16.422 6.25 1 96.75 450 GLU A C 1
ATOM 3483 O O . GLU A 1 450 ? 24.938 -15.758 5.762 1 96.75 450 GLU A O 1
ATOM 3488 N N . ASN A 1 451 ? 23.062 -16.969 5.523 1 95.69 451 ASN A N 1
ATOM 3489 C CA . ASN A 1 451 ? 22.828 -16.438 4.191 1 95.69 451 ASN A CA 1
ATOM 3490 C C . ASN A 1 451 ? 21.984 -15.156 4.254 1 95.69 451 ASN A C 1
ATOM 3492 O O . ASN A 1 451 ? 21.156 -15 5.148 1 95.69 451 ASN A O 1
ATOM 3496 N N . MET A 1 452 ? 22.219 -14.312 3.262 1 89.94 452 MET A N 1
ATOM 3497 C CA . MET A 1 452 ? 21.422 -13.078 3.158 1 89.94 452 MET A CA 1
ATOM 3498 C C . MET A 1 452 ? 20.375 -13.203 2.07 1 89.94 452 MET A C 1
ATOM 3500 O O . MET A 1 452 ? 20.547 -13.945 1.104 1 89.94 452 MET A O 1
ATOM 3504 N N . ASN A 1 453 ? 19.25 -12.516 2.229 1 87.12 453 ASN A N 1
ATOM 3505 C CA . ASN A 1 453 ? 18.109 -12.547 1.331 1 87.12 453 ASN A CA 1
ATOM 3506 C C . ASN A 1 453 ? 17.453 -13.93 1.3 1 87.12 453 ASN A C 1
ATOM 3508 O O . ASN A 1 453 ? 17.109 -14.43 0.23 1 87.12 453 ASN A O 1
ATOM 3512 N N . ASN A 1 454 ? 17.5 -14.555 2.436 1 91.81 454 ASN A N 1
ATOM 3513 C CA . ASN A 1 454 ? 16.906 -15.867 2.658 1 91.81 454 ASN A CA 1
ATOM 3514 C C . ASN A 1 454 ? 17.875 -16.984 2.287 1 91.81 454 ASN A C 1
ATOM 3516 O O . ASN A 1 454 ? 18.812 -16.781 1.509 1 91.81 454 ASN A O 1
ATOM 3520 N N . ALA A 1 455 ? 17.609 -18.094 2.818 1 96.06 455 ALA A N 1
ATOM 3521 C CA . ALA A 1 455 ? 18.312 -19.297 2.355 1 96.06 455 ALA A CA 1
ATOM 3522 C C . ALA A 1 455 ? 17.656 -19.859 1.094 1 96.06 455 ALA A C 1
ATOM 3524 O O . ALA A 1 455 ? 18.344 -20.125 0.104 1 96.06 455 ALA A O 1
ATOM 3525 N N . PHE A 1 456 ? 16.328 -19.969 1.172 1 96 456 PHE A N 1
ATOM 3526 C CA . PHE A 1 456 ? 15.555 -20.438 0.031 1 96 456 PHE A CA 1
ATOM 3527 C C . PHE A 1 456 ? 14.484 -19.438 -0.362 1 96 456 PHE A C 1
ATOM 3529 O O . PHE A 1 456 ? 13.82 -18.859 0.503 1 96 456 PHE A O 1
ATOM 3536 N N . VAL A 1 457 ? 14.336 -19.25 -1.59 1 93.69 457 VAL A N 1
ATOM 3537 C CA . VAL A 1 457 ? 13.133 -18.656 -2.16 1 93.69 457 VAL A CA 1
ATOM 3538 C C . VAL A 1 457 ? 12.477 -19.641 -3.133 1 93.69 457 VAL A C 1
ATOM 3540 O O . VAL A 1 457 ? 13.094 -20.047 -4.125 1 93.69 457 VAL A O 1
ATOM 3543 N N . LEU A 1 458 ? 11.312 -20.016 -2.77 1 93.25 458 LEU A N 1
ATOM 3544 C CA . LEU A 1 458 ? 10.57 -20.953 -3.594 1 93.25 458 LEU A CA 1
ATOM 3545 C C . LEU A 1 458 ? 9.461 -20.25 -4.363 1 93.25 458 LEU A C 1
ATOM 3547 O O . LEU A 1 458 ? 8.586 -19.609 -3.764 1 93.25 458 LEU A O 1
ATOM 3551 N N . ASP A 1 459 ? 9.539 -20.344 -5.59 1 86.81 459 ASP A N 1
ATOM 3552 C CA . ASP A 1 459 ? 8.516 -19.797 -6.484 1 86.81 459 ASP A CA 1
ATOM 3553 C C . ASP A 1 459 ? 7.824 -20.906 -7.266 1 86.81 459 ASP A C 1
ATOM 3555 O O . ASP A 1 459 ? 8.391 -21.453 -8.219 1 86.81 459 ASP A O 1
ATOM 3559 N N . CYS A 1 460 ? 6.594 -21.312 -6.863 1 82.25 460 CYS A N 1
ATOM 3560 C CA . CYS A 1 460 ? 5.863 -22.438 -7.438 1 82.25 460 CYS A CA 1
ATOM 3561 C C . CYS A 1 460 ? 6.711 -23.703 -7.418 1 82.25 460 CYS A C 1
ATOM 3563 O O . CYS A 1 460 ? 6.809 -24.406 -8.422 1 82.25 460 CYS A O 1
ATOM 3565 N N . SER A 1 461 ? 7.391 -23.906 -6.324 1 88.62 461 SER A N 1
ATOM 3566 C CA . SER A 1 461 ? 8.312 -25.031 -6.188 1 88.62 461 SER A CA 1
ATOM 3567 C C . SER A 1 461 ? 8.023 -25.828 -4.922 1 88.62 461 SER A C 1
ATOM 3569 O O . SER A 1 461 ? 7.402 -25.312 -3.986 1 88.62 461 SER A O 1
ATOM 3571 N N . HIS A 1 462 ? 8.477 -27.109 -4.949 1 90.56 462 HIS A N 1
ATOM 3572 C CA . HIS A 1 462 ? 8.273 -28 -3.814 1 90.56 462 HIS A CA 1
ATOM 3573 C C . HIS A 1 462 ? 9.609 -28.422 -3.201 1 90.56 462 HIS A C 1
ATOM 3575 O O . HIS A 1 462 ? 10.539 -28.797 -3.922 1 90.56 462 HIS A O 1
ATOM 3581 N N . LEU A 1 463 ? 9.719 -28.25 -1.959 1 95.38 463 LEU A N 1
ATOM 3582 C CA . LEU A 1 463 ? 10.922 -28.625 -1.227 1 95.38 463 LEU A CA 1
ATOM 3583 C C . LEU A 1 463 ? 10.641 -29.797 -0.288 1 95.38 463 LEU A C 1
ATOM 3585 O O . LEU A 1 463 ? 9.828 -29.672 0.631 1 95.38 463 LEU A O 1
ATOM 3589 N N . HIS A 1 464 ? 11.297 -30.938 -0.502 1 94.25 464 HIS A N 1
ATOM 3590 C CA . HIS A 1 464 ? 11.141 -32.156 0.265 1 94.25 464 HIS A CA 1
ATOM 3591 C C . HIS A 1 464 ? 12.281 -32.344 1.261 1 94.25 464 HIS A C 1
ATOM 3593 O O . HIS A 1 464 ? 13.445 -32.156 0.917 1 94.25 464 HIS A O 1
ATOM 3599 N N . PHE A 1 465 ? 11.922 -32.75 2.518 1 95.19 465 PHE A N 1
ATOM 3600 C CA . PHE A 1 465 ? 12.938 -32.969 3.539 1 95.19 465 PHE A CA 1
ATOM 3601 C C . PHE A 1 465 ? 12.922 -34.406 4.031 1 95.19 465 PHE A C 1
ATOM 3603 O O . PHE A 1 465 ? 12.578 -34.656 5.188 1 95.19 465 PHE A O 1
ATOM 3610 N N . PRO A 1 466 ? 13.445 -35.281 3.24 1 93.56 466 PRO A N 1
ATOM 3611 C CA . PRO A 1 466 ? 13.586 -36.656 3.74 1 93.56 466 PRO A CA 1
ATOM 3612 C C . PRO A 1 466 ? 14.711 -36.812 4.758 1 93.56 466 PRO A C 1
ATOM 3614 O O . PRO A 1 466 ? 14.82 -37.844 5.426 1 93.56 466 PRO A O 1
ATOM 3617 N N . GLY A 1 467 ? 15.602 -35.844 4.871 1 94.81 467 GLY A N 1
ATOM 3618 C CA . GLY A 1 467 ? 16.703 -35.844 5.82 1 94.81 467 GLY A CA 1
ATOM 3619 C C . GLY A 1 467 ? 16.641 -34.688 6.816 1 94.81 467 GLY A C 1
ATOM 3620 O O . GLY A 1 467 ? 15.547 -34.281 7.223 1 94.81 467 GLY A O 1
ATOM 3621 N N . THR A 1 468 ? 17.859 -34.312 7.34 1 95.5 468 THR A N 1
ATOM 3622 C CA . THR A 1 468 ? 17.953 -33.25 8.328 1 95.5 468 THR A CA 1
ATOM 3623 C C . THR A 1 468 ? 18.391 -31.938 7.664 1 95.5 468 THR A C 1
ATOM 3625 O O . THR A 1 468 ? 19.172 -31.938 6.711 1 95.5 468 THR A O 1
ATOM 3628 N N . ALA A 1 469 ? 17.812 -30.859 8.141 1 97.31 469 ALA A N 1
ATOM 3629 C CA . ALA A 1 469 ? 18.219 -29.531 7.664 1 97.31 469 ALA A CA 1
ATOM 3630 C C . ALA A 1 469 ? 18.234 -28.531 8.805 1 97.31 469 ALA A C 1
ATOM 3632 O O . ALA A 1 469 ? 17.344 -28.531 9.656 1 97.31 469 ALA A O 1
ATOM 3633 N N . LEU A 1 470 ? 19.297 -27.781 8.93 1 97.81 470 LEU A N 1
ATOM 3634 C CA . LEU A 1 470 ? 19.438 -26.703 9.906 1 97.81 470 LEU A CA 1
ATOM 3635 C C . LEU A 1 470 ? 19.516 -25.344 9.219 1 97.81 470 LEU A C 1
ATOM 3637 O O . LEU A 1 470 ? 20.438 -25.094 8.438 1 97.81 470 LEU A O 1
ATOM 3641 N N . PHE A 1 471 ? 18.547 -24.562 9.453 1 98.38 471 PHE A N 1
ATOM 3642 C CA . PHE A 1 471 ? 18.562 -23.172 9.047 1 98.38 471 PHE A CA 1
ATOM 3643 C C . PHE A 1 471 ? 18.953 -22.266 10.211 1 98.38 471 PHE A C 1
ATOM 3645 O O . PHE A 1 471 ? 18.188 -22.094 11.156 1 98.38 471 PHE A O 1
ATOM 3652 N N . ASP A 1 472 ? 20.141 -21.719 10.117 1 98 472 ASP A N 1
ATOM 3653 C CA . ASP A 1 472 ? 20.672 -21 11.266 1 98 472 ASP A CA 1
ATOM 3654 C C . ASP A 1 472 ? 21.109 -19.594 10.883 1 98 472 ASP A C 1
ATOM 3656 O O . ASP A 1 472 ? 21.969 -19.422 10.008 1 98 472 ASP A O 1
ATOM 3660 N N . ARG A 1 473 ? 20.562 -18.562 11.477 1 96.25 473 ARG A N 1
ATOM 3661 C CA . ARG A 1 473 ? 20.969 -17.156 11.406 1 96.25 473 ARG A CA 1
ATOM 3662 C C . ARG A 1 473 ? 20.922 -16.641 9.969 1 96.25 473 ARG A C 1
ATOM 3664 O O . ARG A 1 473 ? 21.859 -15.977 9.508 1 96.25 473 ARG A O 1
ATOM 3671 N N . ASN A 1 474 ? 19.969 -17.141 9.203 1 96.81 474 ASN A N 1
ATOM 3672 C CA . ASN A 1 474 ? 19.734 -16.531 7.898 1 96.81 474 ASN A CA 1
ATOM 3673 C C . ASN A 1 474 ? 18.938 -15.234 8.023 1 96.81 474 ASN A C 1
ATOM 3675 O O . ASN A 1 474 ? 18.172 -15.055 8.984 1 96.81 474 ASN A O 1
ATOM 3679 N N . LYS A 1 475 ? 19.094 -14.375 7.121 1 92.88 475 LYS A N 1
ATOM 3680 C CA . LYS A 1 475 ? 18.438 -13.078 7.164 1 92.88 475 LYS A CA 1
ATOM 3681 C C . LYS A 1 475 ? 17.719 -12.781 5.852 1 92.88 475 LYS A C 1
ATOM 3683 O O . LYS A 1 475 ? 18.234 -13.094 4.773 1 92.88 475 LYS A O 1
ATOM 3688 N N . GLY A 1 476 ? 16.5 -12.281 5.922 1 89.19 476 GLY A N 1
ATOM 3689 C CA . GLY A 1 476 ? 15.75 -11.891 4.734 1 89.19 476 GLY A CA 1
ATOM 3690 C C . GLY A 1 476 ? 14.766 -10.766 4.996 1 89.19 476 GLY A C 1
ATOM 3691 O O . GLY A 1 476 ? 14.617 -10.312 6.133 1 89.19 476 GLY A O 1
ATOM 3692 N N . GLU A 1 477 ? 14.18 -10.219 3.971 1 80.75 477 GLU A N 1
ATOM 3693 C CA . GLU A 1 477 ? 13.125 -9.227 4.133 1 80.75 477 GLU A CA 1
ATOM 3694 C C . GLU A 1 477 ? 11.82 -9.875 4.602 1 80.75 477 GLU A C 1
ATOM 3696 O O . GLU A 1 477 ? 11.258 -9.477 5.625 1 80.75 477 GLU A O 1
ATOM 3701 N N . ASN A 1 478 ? 11.383 -10.773 3.695 1 88.12 478 ASN A N 1
ATOM 3702 C CA . ASN A 1 478 ? 10.281 -11.656 4.055 1 88.12 478 ASN A CA 1
ATOM 3703 C C . ASN A 1 478 ? 10.742 -13.109 4.195 1 88.12 478 ASN A C 1
ATOM 3705 O O . ASN A 1 478 ? 11.125 -13.734 3.207 1 88.12 478 ASN A O 1
ATOM 3709 N N . GLY A 1 479 ? 10.672 -13.578 5.344 1 92.25 479 GLY A N 1
ATOM 3710 C CA . GLY A 1 479 ? 11.25 -14.883 5.629 1 92.25 479 GLY A CA 1
ATOM 3711 C C . GLY A 1 479 ? 12.75 -14.836 5.848 1 92.25 479 GLY A C 1
ATOM 3712 O O . GLY A 1 479 ? 13.508 -14.492 4.938 1 92.25 479 GLY A O 1
ATOM 3713 N N . GLY A 1 480 ? 13.188 -15.117 6.945 1 92 480 GLY A N 1
ATOM 3714 C CA . GLY A 1 480 ? 14.625 -15.188 7.168 1 92 480 GLY A CA 1
ATOM 3715 C C . GLY A 1 480 ? 15.273 -16.391 6.5 1 92 480 GLY A C 1
ATOM 3716 O O . GLY A 1 480 ? 16.281 -16.25 5.801 1 92 480 GLY A O 1
ATOM 3717 N N . ALA A 1 481 ? 14.594 -17.531 6.668 1 97.06 481 ALA A N 1
ATOM 3718 C CA . ALA A 1 481 ? 15.133 -18.781 6.109 1 97.06 481 ALA A CA 1
ATOM 3719 C C . ALA A 1 481 ? 14.508 -19.078 4.754 1 97.06 481 ALA A C 1
ATOM 3721 O O . ALA A 1 481 ? 15.211 -19.172 3.742 1 97.06 481 ALA A O 1
ATOM 3722 N N . ILE A 1 482 ? 13.195 -19.188 4.746 1 96.62 482 ILE A N 1
ATOM 3723 C CA . ILE A 1 482 ? 12.523 -19.609 3.518 1 96.62 482 ILE A CA 1
ATOM 3724 C C . ILE A 1 482 ? 11.406 -18.625 3.189 1 96.62 482 ILE A C 1
ATOM 3726 O O . ILE A 1 482 ? 10.609 -18.266 4.062 1 96.62 482 ILE A O 1
ATOM 3730 N N . SER A 1 483 ? 11.359 -18.234 2.008 1 94.12 483 SER A N 1
ATOM 3731 C CA . SER A 1 483 ? 10.227 -17.5 1.464 1 94.12 483 SER A CA 1
ATOM 3732 C C . SER A 1 483 ? 9.516 -18.297 0.38 1 94.12 483 SER A C 1
ATOM 3734 O O . SER A 1 483 ? 10.156 -18.812 -0.54 1 94.12 483 SER A O 1
ATOM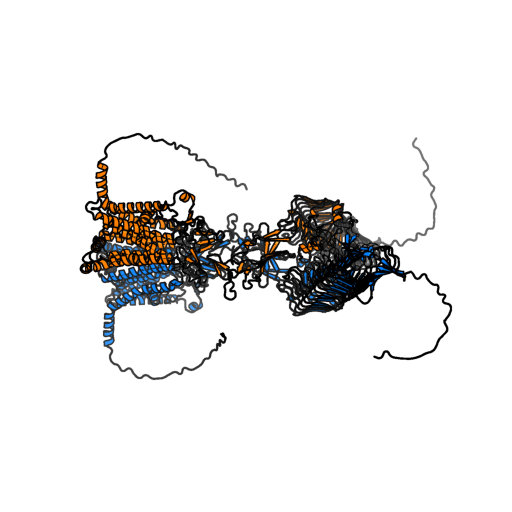 3736 N N . MET A 1 484 ? 8.25 -18.359 0.502 1 92.75 484 MET A N 1
ATOM 3737 C CA . MET A 1 484 ? 7.477 -19.172 -0.426 1 92.75 484 MET A CA 1
ATOM 3738 C C . MET A 1 484 ? 6.441 -18.328 -1.162 1 92.75 484 MET A C 1
ATOM 3740 O O . MET A 1 484 ? 5.672 -17.594 -0.536 1 92.75 484 MET A O 1
ATOM 3744 N N . TYR A 1 485 ? 6.473 -18.531 -2.436 1 85.12 485 TYR A N 1
ATOM 3745 C CA . TYR A 1 485 ? 5.531 -17.812 -3.291 1 85.12 485 TYR A CA 1
ATOM 3746 C C . TYR A 1 485 ? 4.793 -18.766 -4.215 1 85.12 485 TYR A C 1
ATOM 3748 O O . TYR A 1 485 ? 5.312 -19.828 -4.559 1 85.12 485 TYR A O 1
ATOM 3756 N N . GLY A 1 486 ? 3.607 -18.422 -4.641 1 79.88 486 GLY A N 1
ATOM 3757 C CA . GLY A 1 486 ? 2.826 -19.266 -5.531 1 79.88 486 GLY A CA 1
ATOM 3758 C C . GLY A 1 486 ? 2.455 -20.594 -4.914 1 79.88 486 GLY A C 1
ATOM 3759 O O . GLY A 1 486 ? 2.242 -20.688 -3.703 1 79.88 486 GLY A O 1
ATOM 3760 N N . ASN A 1 487 ? 2.322 -21.625 -5.75 1 79.5 487 ASN A N 1
ATOM 3761 C CA . ASN A 1 487 ? 1.992 -22.969 -5.281 1 79.5 487 ASN A CA 1
ATOM 3762 C C . ASN A 1 487 ? 3.232 -23.719 -4.797 1 79.5 487 ASN A C 1
ATOM 3764 O O . ASN A 1 487 ? 3.633 -24.719 -5.395 1 79.5 487 ASN A O 1
ATOM 3768 N N . SER A 1 488 ? 3.764 -23.172 -3.775 1 88.44 488 SER A N 1
ATOM 3769 C CA . SER A 1 488 ? 4.949 -23.781 -3.176 1 88.44 488 SER A CA 1
ATOM 3770 C C . SER A 1 488 ? 4.605 -24.5 -1.878 1 88.44 488 SER A C 1
ATOM 3772 O O . SER A 1 488 ? 3.789 -24.016 -1.09 1 88.44 488 SER A O 1
ATOM 3774 N N . PHE A 1 489 ? 5.277 -25.719 -1.63 1 87.38 489 PHE A N 1
ATOM 3775 C CA . PHE A 1 489 ? 4.969 -26.531 -0.455 1 87.38 489 PHE A CA 1
ATOM 3776 C C . PHE A 1 489 ? 6.238 -27.141 0.135 1 87.38 489 PHE A C 1
ATOM 3778 O O . PHE A 1 489 ? 7.227 -27.328 -0.575 1 87.38 489 PHE A O 1
ATOM 3785 N N . LEU A 1 490 ? 6.164 -27.375 1.421 1 92.06 490 LEU A N 1
ATOM 3786 C CA . LEU A 1 490 ? 7.195 -28.125 2.119 1 92.06 490 LEU A CA 1
ATOM 3787 C C . LEU A 1 490 ? 6.699 -29.531 2.471 1 92.06 490 LEU A C 1
ATOM 3789 O O . LEU A 1 490 ? 5.715 -29.688 3.199 1 92.06 490 LEU A O 1
ATOM 3793 N N . PHE A 1 491 ? 7.398 -30.547 2.025 1 90 491 PHE A N 1
ATOM 3794 C CA . PHE A 1 491 ? 7.012 -31.938 2.273 1 90 491 PHE A CA 1
ATOM 3795 C C . PHE A 1 491 ? 7.879 -32.562 3.369 1 90 491 PHE A C 1
ATOM 3797 O O . PHE A 1 491 ? 9.109 -32.531 3.279 1 90 491 PHE A O 1
ATOM 3804 N N . LEU A 1 492 ? 7.18 -33.094 4.309 1 90 492 LEU A N 1
ATOM 3805 C CA . LEU A 1 492 ? 7.855 -33.688 5.453 1 90 492 LEU A CA 1
ATOM 3806 C C . LEU A 1 492 ? 7.703 -35.188 5.438 1 90 492 LEU A C 1
ATOM 3808 O O . LEU A 1 492 ? 6.695 -35.719 4.961 1 90 492 LEU A O 1
ATOM 3812 N N . TYR A 1 493 ? 8.797 -35.75 5.949 1 88.88 493 TYR A N 1
ATOM 3813 C CA . TYR A 1 493 ? 8.852 -37.188 6.078 1 88.88 493 TYR A CA 1
ATOM 3814 C C . TYR A 1 493 ? 9.062 -37.594 7.527 1 88.88 493 TYR A C 1
ATOM 3816 O O . TYR A 1 493 ? 9.352 -36.781 8.383 1 88.88 493 TYR A O 1
ATOM 3824 N N . ASN A 1 494 ? 8.734 -38.906 7.883 1 87.25 494 ASN A N 1
ATOM 3825 C CA . ASN A 1 494 ? 8.945 -39.375 9.242 1 87.25 494 ASN A CA 1
ATOM 3826 C C . ASN A 1 494 ? 10.406 -39.219 9.664 1 87.25 494 ASN A C 1
ATOM 3828 O O . ASN A 1 494 ? 10.703 -39.125 10.859 1 87.25 494 ASN A O 1
ATOM 3832 N N . SER A 1 495 ? 11.32 -39.156 8.711 1 90 495 SER A N 1
ATOM 3833 C CA . SER A 1 495 ? 12.75 -39.031 8.984 1 90 495 SER A CA 1
ATOM 3834 C C . SER A 1 495 ? 13.164 -37.562 9.047 1 90 495 SER A C 1
ATOM 3836 O O . SER A 1 495 ? 14.32 -37.25 9.344 1 90 495 SER A O 1
ATOM 3838 N N . THR A 1 496 ? 12.219 -36.688 8.898 1 93 496 THR A N 1
ATOM 3839 C CA . THR A 1 496 ? 12.523 -35.25 8.805 1 93 496 THR A CA 1
ATOM 3840 C C . THR A 1 496 ? 12.93 -34.719 10.164 1 93 496 THR A C 1
ATOM 3842 O O . THR A 1 496 ? 12.234 -34.906 11.156 1 93 496 THR A O 1
ATOM 3845 N N . GLU A 1 497 ? 14.109 -34.062 10.289 1 95.44 497 GLU A N 1
ATOM 3846 C CA . GLU A 1 497 ? 14.5 -33.188 11.391 1 95.44 497 GLU A CA 1
ATOM 3847 C C . GLU A 1 497 ? 14.836 -31.797 10.891 1 95.44 497 GLU A C 1
ATOM 3849 O O . GLU A 1 497 ? 15.961 -31.531 10.469 1 95.44 497 GLU A O 1
ATOM 3854 N N . LEU A 1 498 ? 13.898 -30.984 11.055 1 95.06 498 LEU A N 1
ATOM 3855 C CA . LEU A 1 498 ? 14.023 -29.625 10.547 1 95.06 498 LEU A CA 1
ATOM 3856 C C . LEU A 1 498 ? 14.133 -28.625 11.695 1 95.06 498 LEU A C 1
ATOM 3858 O O . LEU A 1 498 ? 13.266 -28.578 12.57 1 95.06 498 LEU A O 1
ATOM 3862 N N . THR A 1 499 ? 15.219 -27.844 11.75 1 97.19 499 THR A N 1
ATOM 3863 C CA . THR A 1 499 ? 15.414 -26.859 12.805 1 97.19 499 THR A CA 1
ATOM 3864 C C . THR A 1 499 ? 15.609 -25.469 12.211 1 97.19 499 THR A C 1
ATOM 3866 O O . THR A 1 499 ? 16.5 -25.266 11.383 1 97.19 499 THR A O 1
ATOM 3869 N N . PHE A 1 500 ? 14.805 -24.578 12.586 1 97.62 500 PHE A N 1
ATOM 3870 C CA . PHE A 1 500 ? 14.961 -23.156 12.297 1 97.62 500 PHE A CA 1
ATOM 3871 C C . PHE A 1 500 ? 15.398 -22.391 13.539 1 97.62 500 PHE A C 1
ATOM 3873 O O . PHE A 1 500 ? 14.641 -22.281 14.508 1 97.62 500 PHE A O 1
ATOM 3880 N N . LYS A 1 501 ? 16.625 -21.891 13.461 1 97.38 501 LYS A N 1
ATOM 3881 C CA . LYS A 1 501 ? 17.172 -21.281 14.664 1 97.38 501 LYS A CA 1
ATOM 3882 C C . LYS A 1 501 ? 17.734 -19.906 14.367 1 97.38 501 LYS A C 1
ATOM 3884 O O . LYS A 1 501 ? 18.547 -19.75 13.445 1 97.38 501 LYS A O 1
ATOM 3889 N N . ASN A 1 502 ? 17.359 -18.812 15.078 1 97.12 502 ASN A N 1
ATOM 3890 C CA . ASN A 1 502 ? 17.922 -17.469 15.062 1 97.12 502 ASN A CA 1
ATOM 3891 C C . ASN A 1 502 ? 17.828 -16.844 13.68 1 97.12 502 ASN A C 1
ATOM 3893 O O . ASN A 1 502 ? 18.75 -16.141 13.25 1 97.12 502 ASN A O 1
ATOM 3897 N N . ASN A 1 503 ? 16.844 -17.234 12.891 1 97.44 503 ASN A N 1
ATOM 3898 C CA . ASN A 1 503 ? 16.641 -16.547 11.617 1 97.44 503 ASN A CA 1
ATOM 3899 C C . ASN A 1 503 ? 15.898 -15.219 11.812 1 97.44 503 ASN A C 1
ATOM 3901 O O . ASN A 1 503 ? 15.055 -15.102 12.703 1 97.44 503 ASN A O 1
ATOM 3905 N N . THR A 1 504 ? 16.219 -14.281 11.031 1 95.12 504 THR A N 1
ATOM 3906 C CA . THR A 1 504 ? 15.625 -12.961 11.219 1 95.12 504 THR A CA 1
ATOM 3907 C C . THR A 1 504 ? 15.07 -12.422 9.898 1 95.12 504 THR A C 1
ATOM 3909 O O . THR A 1 504 ? 15.688 -12.602 8.844 1 95.12 504 THR A O 1
ATOM 3912 N N . ALA A 1 505 ? 13.922 -11.875 9.961 1 92.25 505 ALA A N 1
ATOM 3913 C CA . ALA A 1 505 ? 13.336 -11.164 8.82 1 92.25 505 ALA A CA 1
ATOM 3914 C C . ALA A 1 505 ? 13.133 -9.688 9.141 1 92.25 505 ALA A C 1
ATOM 3916 O O . ALA A 1 505 ? 12.734 -9.328 10.25 1 92.25 505 ALA A O 1
ATOM 3917 N N . TRP A 1 506 ? 13.398 -8.859 8.219 1 81.88 506 TRP A N 1
ATOM 3918 C CA . TRP A 1 506 ? 13.242 -7.418 8.414 1 81.88 506 TRP A CA 1
ATOM 3919 C C . TRP A 1 506 ? 11.773 -7.027 8.453 1 81.88 506 TRP A C 1
ATOM 3921 O O . TRP A 1 506 ? 11.406 -6 9.039 1 81.88 506 TRP A O 1
ATOM 3931 N N . ARG A 1 507 ? 10.922 -7.781 7.812 1 81.69 507 ARG A N 1
ATOM 3932 C CA . ARG A 1 507 ? 9.508 -7.414 7.805 1 81.69 507 ARG A CA 1
ATOM 3933 C C . ARG A 1 507 ? 8.656 -8.5 8.461 1 81.69 507 ARG A C 1
ATOM 3935 O O . ARG A 1 507 ? 8.156 -8.32 9.57 1 81.69 507 ARG A O 1
ATOM 3942 N N . ARG A 1 508 ? 8.602 -9.672 7.734 1 88.06 508 ARG A N 1
ATOM 3943 C CA . ARG A 1 508 ? 7.641 -10.664 8.195 1 88.06 508 ARG A CA 1
ATOM 3944 C C . ARG A 1 508 ? 8.234 -12.07 8.148 1 88.06 508 ARG A C 1
ATOM 3946 O O . ARG A 1 508 ? 8.992 -12.398 7.23 1 88.06 508 ARG A O 1
ATOM 3953 N N . GLY A 1 509 ? 7.812 -12.906 9.102 1 94.12 509 GLY A N 1
ATOM 3954 C CA . GLY A 1 509 ? 8.219 -14.305 9.109 1 94.12 509 GLY A CA 1
ATOM 3955 C C . GLY A 1 509 ? 9.695 -14.5 9.391 1 94.12 509 GLY A C 1
ATOM 3956 O O . GLY A 1 509 ? 10.484 -14.734 8.477 1 94.12 509 GLY A O 1
ATOM 3957 N N . GLY A 1 510 ? 10.031 -14.5 10.562 1 94.38 510 GLY A N 1
ATOM 3958 C CA . GLY A 1 510 ? 11.438 -14.648 10.922 1 94.38 510 GLY A CA 1
ATOM 3959 C C . GLY A 1 510 ? 12.086 -15.875 10.312 1 94.38 510 GLY A C 1
ATOM 3960 O O . GLY A 1 510 ? 13.242 -15.82 9.883 1 94.38 510 GLY A O 1
ATOM 3961 N N . ALA A 1 511 ? 11.328 -16.969 10.219 1 96.75 511 ALA A N 1
ATOM 3962 C CA . ALA A 1 511 ? 11.844 -18.188 9.609 1 96.75 511 ALA A CA 1
ATOM 3963 C C . ALA A 1 511 ? 11.234 -18.422 8.227 1 96.75 511 ALA A C 1
ATOM 3965 O O . ALA A 1 511 ? 11.961 -18.484 7.23 1 96.75 511 ALA A O 1
ATOM 3966 N N . ILE A 1 512 ? 9.898 -18.438 8.203 1 95.94 512 ILE A N 1
ATOM 3967 C CA . ILE A 1 512 ? 9.227 -18.781 6.957 1 95.94 512 ILE A CA 1
ATOM 3968 C C . ILE A 1 512 ? 8.18 -17.719 6.625 1 95.94 512 ILE A C 1
ATOM 3970 O O . ILE A 1 512 ? 7.395 -17.328 7.488 1 95.94 512 ILE A O 1
ATOM 3974 N N . TYR A 1 513 ? 8.195 -17.297 5.445 1 94.94 513 TYR A N 1
ATOM 3975 C CA . TYR A 1 513 ? 7.18 -16.406 4.895 1 94.94 513 TYR A CA 1
ATOM 3976 C C . TYR A 1 513 ? 6.43 -17.078 3.75 1 94.94 513 TYR A C 1
ATOM 3978 O O . TYR A 1 513 ? 7.047 -17.609 2.826 1 94.94 513 TYR A O 1
ATOM 3986 N N . ILE A 1 514 ? 5.141 -17.062 3.809 1 90.81 514 ILE A N 1
ATOM 3987 C CA . ILE A 1 514 ? 4.32 -17.672 2.77 1 90.81 514 ILE A CA 1
ATOM 3988 C C . ILE A 1 514 ? 3.336 -16.641 2.217 1 90.81 514 ILE A C 1
ATOM 3990 O O . ILE A 1 514 ? 2.555 -16.062 2.967 1 90.81 514 ILE A O 1
ATOM 3994 N N . GLU A 1 515 ? 3.426 -16.516 0.929 1 82.38 515 GLU A N 1
ATOM 3995 C CA . GLU A 1 515 ? 2.467 -15.641 0.268 1 82.38 515 GLU A CA 1
ATOM 3996 C C . GLU A 1 515 ? 1.664 -16.391 -0.788 1 82.38 515 GLU A C 1
ATOM 3998 O O . GLU A 1 515 ? 2.236 -17 -1.699 1 82.38 515 GLU A O 1
ATOM 4003 N N . SER A 1 516 ? 0.341 -16.297 -0.689 1 72.94 516 SER A N 1
ATOM 4004 C CA . SER A 1 516 ? -0.512 -16.953 -1.676 1 72.94 516 SER A CA 1
ATOM 4005 C C . SER A 1 516 ? -0.751 -16.062 -2.885 1 72.94 516 SER A C 1
ATOM 4007 O O . SER A 1 516 ? -0.805 -14.836 -2.752 1 72.94 516 SER A O 1
ATOM 4009 N N . SER A 1 517 ? -0.686 -16.469 -4.23 1 69.12 517 SER A N 1
ATOM 4010 C CA . SER A 1 517 ? -0.829 -15.719 -5.473 1 69.12 517 SER A CA 1
ATOM 4011 C C . SER A 1 517 ? -2.287 -15.648 -5.91 1 69.12 517 SER A C 1
ATOM 4013 O O . SER A 1 517 ? -2.59 -15.156 -7 1 69.12 517 SER A O 1
ATOM 4015 N N . GLY A 1 518 ? -3.309 -15.805 -5.125 1 74.5 518 GLY A N 1
ATOM 4016 C CA . GLY A 1 518 ? -4.695 -15.852 -5.57 1 74.5 518 GLY A CA 1
ATOM 4017 C C . GLY A 1 518 ? -5.406 -14.516 -5.43 1 74.5 518 GLY A C 1
ATOM 4018 O O . GLY A 1 518 ? -4.812 -13.531 -4.984 1 74.5 518 GLY A O 1
ATOM 4019 N N . PRO A 1 519 ? -6.609 -14.352 -6.109 1 78.62 519 PRO A N 1
ATOM 4020 C CA . PRO A 1 519 ? -7.395 -13.117 -5.992 1 78.62 519 PRO A CA 1
ATOM 4021 C C . PRO A 1 519 ? -7.746 -12.773 -4.547 1 78.62 519 PRO A C 1
ATOM 4023 O O . PRO A 1 519 ? -7.656 -13.633 -3.666 1 78.62 519 PRO A O 1
ATOM 4026 N N . PRO A 1 520 ? -7.941 -11.555 -4.277 1 70.06 520 PRO A N 1
ATOM 4027 C CA . PRO A 1 520 ? -8.398 -11.18 -2.936 1 70.06 520 PRO A CA 1
ATOM 4028 C C . PRO A 1 520 ? -9.75 -11.789 -2.576 1 70.06 520 PRO A C 1
ATOM 4030 O O . PRO A 1 520 ? -10.742 -11.562 -3.273 1 70.06 520 PRO A O 1
ATOM 4033 N N . LEU A 1 521 ? -9.773 -12.664 -1.652 1 74.38 521 LEU A N 1
ATOM 4034 C CA . LEU A 1 521 ? -10.992 -13.328 -1.215 1 74.38 521 LEU A CA 1
ATOM 4035 C C . LEU A 1 521 ? -11.289 -13.023 0.25 1 74.38 521 LEU A C 1
ATOM 4037 O O . LEU A 1 521 ? -10.367 -12.773 1.032 1 74.38 521 LEU A O 1
ATOM 4041 N N . ASP A 1 522 ? -12.539 -13.055 0.562 1 68.25 522 ASP A N 1
ATOM 4042 C CA . ASP A 1 522 ? -12.945 -12.93 1.957 1 68.25 522 ASP A CA 1
ATOM 4043 C C . ASP A 1 522 ? -12.43 -14.109 2.787 1 68.25 522 ASP A C 1
ATOM 4045 O O . ASP A 1 522 ? -12.453 -15.25 2.33 1 68.25 522 ASP A O 1
ATOM 4049 N N . HIS A 1 523 ? -11.992 -13.766 3.936 1 65.38 523 HIS A N 1
ATOM 4050 C CA . HIS A 1 523 ? -11.367 -14.758 4.793 1 65.38 523 HIS A CA 1
ATOM 4051 C C . HIS A 1 523 ? -12.336 -15.891 5.125 1 65.38 523 HIS A C 1
ATOM 4053 O O . HIS A 1 523 ? -11.93 -17.047 5.211 1 65.38 523 HIS A O 1
ATOM 4059 N N . ASN A 1 524 ? -13.547 -15.469 5.344 1 62.41 524 ASN A N 1
ATOM 4060 C CA . ASN A 1 524 ? -14.523 -16.5 5.699 1 62.41 524 ASN A CA 1
ATOM 4061 C C . ASN A 1 524 ? -14.789 -17.453 4.535 1 62.41 524 ASN A C 1
ATOM 4063 O O . ASN A 1 524 ? -14.977 -18.641 4.742 1 62.41 524 ASN A O 1
ATOM 4067 N N . LEU A 1 525 ? -14.68 -16.891 3.352 1 64.62 525 LEU A N 1
ATOM 4068 C CA . LEU A 1 525 ? -14.883 -17.703 2.162 1 64.62 525 LEU A CA 1
ATOM 4069 C C . LEU A 1 525 ? -13.68 -18.609 1.905 1 64.62 525 LEU A C 1
ATOM 4071 O O . LEU A 1 525 ? -13.836 -19.75 1.491 1 64.62 525 LEU A O 1
ATOM 4075 N N . VAL A 1 526 ? -12.578 -18.031 2.186 1 62.34 526 VAL A N 1
ATOM 4076 C CA . VAL A 1 526 ? -11.359 -18.812 2.002 1 62.34 526 VAL A CA 1
ATOM 4077 C C . VAL A 1 526 ? -11.383 -20.031 2.928 1 62.34 526 VAL A C 1
ATOM 4079 O O . VAL A 1 526 ? -10.984 -21.125 2.529 1 62.34 526 VAL A O 1
ATOM 4082 N N . ASN A 1 527 ? -11.812 -19.781 4.062 1 59.97 527 ASN A N 1
ATOM 4083 C CA . ASN A 1 527 ? -11.883 -20.875 5.031 1 59.97 527 ASN A CA 1
ATOM 4084 C C . ASN A 1 527 ? -12.859 -21.969 4.586 1 59.97 527 ASN A C 1
ATOM 4086 O O . ASN A 1 527 ? -12.641 -23.141 4.84 1 59.97 527 ASN A O 1
ATOM 4090 N N . ALA A 1 528 ? -13.828 -21.438 3.82 1 56.34 528 ALA A N 1
ATOM 4091 C CA . ALA A 1 528 ? -14.852 -22.391 3.365 1 56.34 528 ALA A CA 1
ATOM 4092 C C . ALA A 1 528 ? -14.359 -23.172 2.158 1 56.34 528 ALA A C 1
ATOM 4094 O O . ALA A 1 528 ? -14.688 -24.359 2.014 1 56.34 528 ALA A O 1
ATOM 4095 N N . LEU A 1 529 ? -13.625 -22.438 1.284 1 55.5 529 LEU A N 1
ATOM 4096 C CA . LEU A 1 529 ? -13.234 -23.031 0.012 1 55.5 529 LEU A CA 1
ATOM 4097 C C . LEU A 1 529 ? -11.984 -23.891 0.172 1 55.5 529 LEU A C 1
ATOM 4099 O O . LEU A 1 529 ? -11.75 -24.812 -0.611 1 55.5 529 LEU A O 1
ATOM 4103 N N . LYS A 1 530 ? -11.414 -24.016 1.37 1 55.09 530 LYS A N 1
ATOM 4104 C CA . LYS A 1 530 ? -10.172 -24.734 1.646 1 55.09 530 LYS A CA 1
ATOM 4105 C C . LYS A 1 530 ? -9.438 -25.078 0.353 1 55.09 530 LYS A C 1
ATOM 4107 O O . LYS A 1 530 ? -9.125 -26.234 0.093 1 55.09 530 LYS A O 1
ATOM 4112 N N . PHE A 1 531 ? -9.352 -24.094 -0.604 1 54.28 531 PHE A N 1
ATOM 4113 C CA . PHE A 1 531 ? -8.797 -24.25 -1.941 1 54.28 531 PHE A CA 1
ATOM 4114 C C . PHE A 1 531 ? -7.352 -24.75 -1.871 1 54.28 531 PHE A C 1
ATOM 4116 O O . PHE A 1 531 ? -6.91 -25.516 -2.719 1 54.28 531 PHE A O 1
ATOM 4123 N N . ASP A 1 532 ? -6.637 -24.344 -0.783 1 59.06 532 ASP A N 1
ATOM 4124 C CA . ASP A 1 532 ? -5.184 -24.484 -0.827 1 59.06 532 ASP A CA 1
ATOM 4125 C C . ASP A 1 532 ? -4.715 -25.594 0.128 1 59.06 532 ASP A C 1
ATOM 4127 O O . ASP A 1 532 ? -5.461 -26.016 1.009 1 59.06 532 ASP A O 1
ATOM 4131 N N . ARG A 1 533 ? -3.723 -26.297 -0.35 1 66.12 533 ARG A N 1
ATOM 4132 C CA . ARG A 1 533 ? -3.035 -27.203 0.554 1 66.12 533 ARG A CA 1
ATOM 4133 C C . ARG A 1 533 ? -2.248 -26.438 1.614 1 66.12 533 ARG A C 1
ATOM 4135 O O . ARG A 1 533 ? -1.872 -25.281 1.404 1 66.12 533 ARG A O 1
ATOM 4142 N N . CYS A 1 534 ? -2.287 -27.203 2.594 1 77.38 534 CYS A N 1
ATOM 4143 C CA . CYS A 1 534 ? -1.438 -26.609 3.623 1 77.38 534 CYS A CA 1
ATOM 4144 C C . CYS A 1 534 ? 0.011 -26.531 3.158 1 77.38 534 CYS A C 1
ATOM 4146 O O . CYS A 1 534 ? 0.492 -27.422 2.459 1 77.38 534 CYS A O 1
ATOM 4148 N N . PHE A 1 535 ? 0.688 -25.5 3.551 1 82.75 535 PHE A N 1
ATOM 4149 C CA . PHE A 1 535 ? 2.053 -25.281 3.086 1 82.75 535 PHE A CA 1
ATOM 4150 C C . PHE A 1 535 ? 2.979 -26.391 3.582 1 82.75 535 PHE A C 1
ATOM 4152 O O . PHE A 1 535 ? 4.004 -26.672 2.957 1 82.75 535 PHE A O 1
ATOM 4159 N N . PHE A 1 536 ? 2.688 -27 4.828 1 84.94 536 PHE A N 1
ATOM 4160 C CA . PHE A 1 536 ? 3.359 -28.219 5.254 1 84.94 536 PHE A CA 1
ATOM 4161 C C . PHE A 1 536 ? 2.551 -29.438 4.852 1 84.94 536 PHE A C 1
ATOM 4163 O O . PHE A 1 536 ? 1.362 -29.547 5.164 1 84.94 536 PHE A O 1
ATOM 4170 N N . GLN A 1 537 ? 3.256 -30.312 4.164 1 80.56 537 GLN A N 1
ATOM 4171 C CA . GLN A 1 537 ? 2.605 -31.547 3.736 1 80.56 537 GLN A CA 1
ATOM 4172 C C . GLN A 1 537 ? 3.371 -32.781 4.227 1 80.56 537 GLN A C 1
ATOM 4174 O O . GLN A 1 537 ? 4.602 -32.75 4.297 1 80.56 537 GLN A O 1
ATOM 4179 N N . TYR A 1 538 ? 2.584 -33.75 4.637 1 79.06 538 TYR A N 1
ATOM 4180 C CA . TYR A 1 538 ? 3.205 -35 5 1 79.06 538 TYR A CA 1
ATOM 4181 C C . TYR A 1 538 ? 3.197 -35.969 3.82 1 79.06 538 TYR A C 1
ATOM 4183 O O . TYR A 1 538 ? 2.137 -36.281 3.264 1 79.06 538 TYR A O 1
ATOM 4191 N N . ALA A 1 539 ? 4.348 -36.281 3.258 1 73.12 539 ALA A N 1
ATOM 4192 C CA . ALA A 1 539 ? 4.496 -37.094 2.062 1 73.12 539 ALA A CA 1
ATOM 4193 C C . ALA A 1 539 ? 4.375 -38.562 2.402 1 73.12 539 ALA A C 1
ATOM 4195 O O . ALA A 1 539 ? 4.68 -39.438 1.572 1 73.12 539 ALA A O 1
ATOM 4196 N N . GLY A 1 540 ? 3.828 -39.094 3.525 1 60.81 540 GLY A N 1
ATOM 4197 C CA . GLY A 1 540 ? 3.736 -40.5 3.805 1 60.81 540 GLY A CA 1
ATOM 4198 C C . GLY A 1 540 ? 2.691 -41.219 2.961 1 60.81 540 GLY A C 1
ATOM 4199 O O . GLY A 1 540 ? 1.758 -40.594 2.463 1 60.81 540 GLY A O 1
ATOM 4200 N N . GLU A 1 541 ? 3.041 -42.281 2.201 1 49.72 541 GLU A N 1
ATOM 4201 C CA . GLU A 1 541 ? 2.299 -43.125 1.278 1 49.72 541 GLU A CA 1
ATOM 4202 C C . GLU A 1 541 ? 0.839 -43.281 1.701 1 49.72 541 GLU A C 1
ATOM 4204 O O . GLU A 1 541 ? -0.051 -43.375 0.855 1 49.72 541 GLU A O 1
ATOM 4209 N N . THR A 1 542 ? 0.575 -43.688 2.949 1 42.44 542 THR A N 1
ATOM 4210 C CA . THR A 1 542 ? -0.712 -44.281 3.316 1 42.44 542 THR A CA 1
ATOM 4211 C C . THR A 1 542 ? -1.757 -43.188 3.527 1 42.44 542 THR A C 1
ATOM 4213 O O . THR A 1 542 ? -2.844 -43.438 4.043 1 42.44 542 THR A O 1
ATOM 4216 N N . VAL A 1 543 ? -1.423 -41.938 3.387 1 45.09 543 VAL A N 1
ATOM 4217 C CA . VAL A 1 543 ? -2.234 -41 4.168 1 45.09 543 VAL A CA 1
ATOM 4218 C C . VAL A 1 543 ? -3.354 -40.438 3.297 1 45.09 543 VAL A C 1
ATOM 4220 O O . VAL A 1 543 ? -3.092 -39.812 2.279 1 45.09 543 VAL A O 1
ATOM 4223 N N . THR A 1 544 ? -4.562 -40.906 3.424 1 45.22 544 THR A N 1
ATOM 4224 C CA . THR A 1 544 ? -5.832 -40.656 2.74 1 45.22 544 THR A CA 1
ATOM 4225 C C . THR A 1 544 ? -6.383 -39.281 3.055 1 45.22 544 THR A C 1
ATOM 4227 O O . THR A 1 544 ? -7.031 -38.656 2.209 1 45.22 544 THR A O 1
ATOM 4230 N N . THR A 1 545 ? -6.348 -38.844 4.434 1 48.88 545 THR A N 1
ATOM 4231 C CA . THR A 1 545 ? -6.91 -37.531 4.797 1 48.88 545 THR A CA 1
ATOM 4232 C C . THR A 1 545 ? -5.867 -36.656 5.496 1 48.88 545 THR A C 1
ATOM 4234 O O . THR A 1 545 ? -4.879 -37.188 6.023 1 48.88 545 THR A O 1
ATOM 4237 N N . PHE A 1 546 ? -5.801 -35.375 5.328 1 53.47 546 PHE A N 1
ATOM 4238 C CA . PHE A 1 546 ? -4.914 -34.438 6 1 53.47 546 PHE A CA 1
ATOM 4239 C C . PHE A 1 546 ? -4.82 -34.75 7.488 1 53.47 546 PHE A C 1
ATOM 4241 O O . PHE A 1 546 ? -3.744 -34.625 8.086 1 53.47 546 PHE A O 1
ATOM 4248 N N . GLU A 1 547 ? -5.918 -35.188 8.062 1 52.22 547 GLU A N 1
ATOM 4249 C CA . GLU A 1 547 ? -5.961 -35.531 9.477 1 52.22 547 GLU A CA 1
ATOM 4250 C C . GLU A 1 547 ? -5.066 -36.719 9.789 1 52.22 547 GLU A C 1
ATOM 4252 O O . GLU A 1 547 ? -4.375 -36.75 10.805 1 52.22 547 GLU A O 1
ATOM 4257 N N . ASP A 1 548 ? -5.168 -37.625 8.891 1 57.06 548 ASP A N 1
ATOM 4258 C CA . ASP A 1 548 ? -4.336 -38.812 9.078 1 57.06 548 ASP A CA 1
ATOM 4259 C C . ASP A 1 548 ? -2.854 -38.469 8.961 1 57.06 548 ASP A C 1
ATOM 4261 O O . ASP A 1 548 ? -2.016 -39.062 9.648 1 57.06 548 ASP A O 1
ATOM 4265 N N . ASN A 1 549 ? -2.633 -37.438 8.195 1 58.53 549 ASN A N 1
ATOM 4266 C CA . ASN A 1 549 ? -1.262 -37 7.969 1 58.53 549 ASN A CA 1
ATOM 4267 C C . ASN A 1 549 ? -0.633 -36.438 9.25 1 58.53 549 ASN A C 1
ATOM 4269 O O . ASN A 1 549 ? 0.525 -36.719 9.547 1 58.53 549 ASN A O 1
ATOM 4273 N N . ILE A 1 550 ? -1.478 -35.75 9.992 1 58.31 550 ILE A N 1
ATOM 4274 C CA . ILE A 1 550 ? -0.979 -35.031 11.18 1 58.31 550 ILE A CA 1
ATOM 4275 C C . ILE A 1 550 ? -0.63 -36.062 12.258 1 58.31 550 ILE A C 1
ATOM 4277 O O . ILE A 1 550 ? 0.385 -35.906 12.945 1 58.31 550 ILE A O 1
ATOM 4281 N N . GLN A 1 551 ? -1.489 -37.094 12.344 1 61 551 GLN A N 1
ATOM 4282 C CA . GLN A 1 551 ? -1.286 -38.031 13.445 1 61 551 GLN A CA 1
ATOM 4283 C C . GLN A 1 551 ? -0.152 -39 13.133 1 61 551 GLN A C 1
ATOM 4285 O O . GLN A 1 551 ? 0.5 -39.531 14.047 1 61 551 GLN A O 1
ATOM 4290 N N . SER A 1 552 ? 0.13 -39.125 11.828 1 69.56 552 SER A N 1
ATOM 4291 C CA . SER A 1 552 ? 1.106 -40.125 11.461 1 69.56 552 SER A CA 1
ATOM 4292 C C . SER A 1 552 ? 2.506 -39.531 11.336 1 69.56 552 SER A C 1
ATOM 4294 O O . SER A 1 552 ? 3.488 -40.281 11.203 1 69.56 552 SER A O 1
ATOM 4296 N N . PHE A 1 553 ? 2.596 -38.25 11.547 1 77.62 553 PHE A N 1
ATOM 4297 C CA . PHE A 1 553 ? 3.898 -37.594 11.375 1 77.62 553 PHE A CA 1
ATOM 4298 C C . PHE A 1 553 ? 4.785 -37.844 12.586 1 77.62 553 PHE A C 1
ATOM 4300 O O . PHE A 1 553 ? 4.402 -37.531 13.719 1 77.62 553 PHE A O 1
ATOM 4307 N N . GLU A 1 554 ? 6.012 -38.531 12.398 1 80.56 554 GLU A N 1
ATOM 4308 C CA . GLU A 1 554 ? 6.934 -38.844 13.484 1 80.56 554 GLU A CA 1
ATOM 4309 C C . GLU A 1 554 ? 8.188 -37.969 13.414 1 80.56 554 GLU A C 1
ATOM 4311 O O . GLU A 1 554 ? 9.055 -38.062 14.289 1 80.56 554 GLU A O 1
ATOM 4316 N N . GLY A 1 555 ? 8.312 -37.125 12.445 1 87.81 555 GLY A N 1
ATOM 4317 C CA . GLY A 1 555 ? 9.461 -36.219 12.352 1 87.81 555 GLY A CA 1
ATOM 4318 C C . GLY A 1 555 ? 9.406 -35.094 13.344 1 87.81 555 GLY A C 1
ATOM 4319 O O . GLY A 1 555 ? 8.562 -35.062 14.234 1 87.81 555 GLY A O 1
ATOM 4320 N N . LYS A 1 556 ? 10.508 -34.25 13.359 1 91.12 556 LYS A N 1
ATOM 4321 C CA . LYS A 1 556 ? 10.586 -33.125 14.297 1 91.12 556 LYS A CA 1
ATOM 4322 C C . LYS A 1 556 ? 10.844 -31.828 13.562 1 91.12 556 LYS A C 1
ATOM 4324 O O . LYS A 1 556 ? 11.734 -31.75 12.711 1 91.12 556 LYS A O 1
ATOM 4329 N N . VAL A 1 557 ? 10.039 -30.859 13.828 1 92.56 557 VAL A N 1
ATOM 4330 C CA . VAL A 1 557 ? 10.227 -29.5 13.32 1 92.56 557 VAL A CA 1
ATOM 4331 C C . VAL A 1 557 ? 10.312 -28.516 14.484 1 92.56 557 VAL A C 1
ATOM 4333 O O . VAL A 1 557 ? 9.398 -28.453 15.312 1 92.56 557 VAL A O 1
ATOM 4336 N N . SER A 1 558 ? 11.43 -27.812 14.586 1 94.31 558 SER A N 1
ATOM 4337 C CA . SER A 1 558 ? 11.641 -26.922 15.719 1 94.31 558 SER A CA 1
ATOM 4338 C C . SER A 1 558 ? 11.906 -25.484 15.25 1 94.31 558 SER A C 1
ATOM 4340 O O . SER A 1 558 ? 12.695 -25.266 14.328 1 94.31 558 SER A O 1
ATOM 4342 N N . PHE A 1 559 ? 11.242 -24.578 15.852 1 95.06 559 PHE A N 1
ATOM 4343 C CA . PHE A 1 559 ? 11.461 -23.141 15.664 1 95.06 559 PHE A CA 1
ATOM 4344 C C . PHE A 1 559 ? 11.969 -22.5 16.953 1 95.06 559 PHE A C 1
ATOM 4346 O O . PHE A 1 559 ? 11.258 -22.484 17.969 1 95.06 559 PHE A O 1
ATOM 4353 N N . THR A 1 560 ? 13.25 -22.078 16.859 1 95.5 560 THR A N 1
ATOM 4354 C CA . THR A 1 560 ? 13.82 -21.547 18.094 1 95.5 560 THR A CA 1
ATOM 4355 C C . THR A 1 560 ? 14.391 -20.141 17.859 1 95.5 560 THR A C 1
ATOM 4357 O O . THR A 1 560 ? 15.266 -19.953 17 1 95.5 560 THR A O 1
ATOM 4360 N N . ASP A 1 561 ? 14.008 -19.094 18.547 1 95.06 561 ASP A N 1
ATOM 4361 C CA . ASP A 1 561 ? 14.547 -17.75 18.656 1 95.06 561 ASP A CA 1
ATOM 4362 C C . ASP A 1 561 ? 14.602 -17.078 17.281 1 95.06 561 ASP A C 1
ATOM 4364 O O . ASP A 1 561 ? 15.602 -16.453 16.922 1 95.06 561 ASP A O 1
ATOM 4368 N N . ASN A 1 562 ? 13.609 -17.359 16.453 1 95.94 562 ASN A N 1
ATOM 4369 C CA . ASN A 1 562 ? 13.445 -16.594 15.227 1 95.94 562 ASN A CA 1
ATOM 4370 C C . ASN A 1 562 ? 12.742 -15.266 15.477 1 95.94 562 ASN A C 1
ATOM 4372 O O . ASN A 1 562 ? 12.016 -15.117 16.469 1 95.94 562 ASN A O 1
ATOM 4376 N N . TYR A 1 563 ? 13.031 -14.328 14.633 1 93.69 563 TYR A N 1
ATOM 4377 C CA . TYR A 1 563 ? 12.5 -13 14.922 1 93.69 563 TYR A CA 1
ATOM 4378 C C . TYR A 1 563 ? 12.141 -12.266 13.633 1 93.69 563 TYR A C 1
ATOM 4380 O O . TYR A 1 563 ? 12.852 -12.367 12.633 1 93.69 563 TYR A O 1
ATOM 4388 N N . ALA A 1 564 ? 11 -11.656 13.617 1 91.31 564 ALA A N 1
ATOM 4389 C CA . ALA A 1 564 ? 10.609 -10.719 12.562 1 91.31 564 ALA A CA 1
ATOM 4390 C C . ALA A 1 564 ? 10.297 -9.344 13.141 1 91.31 564 ALA A C 1
ATOM 4392 O O . ALA A 1 564 ? 9.68 -9.234 14.203 1 91.31 564 ALA A O 1
ATOM 4393 N N . LYS A 1 565 ? 10.633 -8.297 12.477 1 82.12 565 LYS A N 1
ATOM 4394 C CA . LYS A 1 565 ? 10.492 -6.938 12.992 1 82.12 565 LYS A CA 1
ATOM 4395 C C . LYS A 1 565 ? 9.023 -6.504 12.992 1 82.12 565 LYS A C 1
ATOM 4397 O O . LYS A 1 565 ? 8.594 -5.754 13.867 1 82.12 565 LYS A O 1
ATOM 4402 N N . ILE A 1 566 ? 8.266 -6.98 12.039 1 79.44 566 ILE A N 1
ATOM 4403 C CA . ILE A 1 566 ? 6.898 -6.488 11.93 1 79.44 566 ILE A CA 1
ATOM 4404 C C . ILE A 1 566 ? 5.926 -7.559 12.43 1 79.44 566 ILE A C 1
ATOM 4406 O O . ILE A 1 566 ? 5.254 -7.375 13.445 1 79.44 566 ILE A O 1
ATOM 4410 N N . ASN A 1 567 ? 5.824 -8.711 11.609 1 85.19 567 ASN A N 1
ATOM 4411 C CA . ASN A 1 567 ? 4.855 -9.734 11.984 1 85.19 567 ASN A CA 1
ATOM 4412 C C . ASN A 1 567 ? 5.449 -11.133 11.875 1 85.19 567 ASN A C 1
ATOM 4414 O O . ASN A 1 567 ? 6.109 -11.461 10.891 1 85.19 567 ASN A O 1
ATOM 4418 N N . GLY A 1 568 ? 5.145 -12.023 12.844 1 89.69 568 GLY A N 1
ATOM 4419 C CA . GLY A 1 568 ? 5.453 -13.445 12.75 1 89.69 568 GLY A CA 1
ATOM 4420 C C . GLY A 1 568 ? 6.906 -13.758 13.062 1 89.69 568 GLY A C 1
ATOM 4421 O O . GLY A 1 568 ? 7.727 -13.906 12.156 1 89.69 568 GLY A O 1
ATOM 4422 N N . ASP A 1 569 ? 7.156 -13.992 14.273 1 90.94 569 ASP A N 1
ATOM 4423 C CA . ASP A 1 569 ? 8.531 -14.266 14.68 1 90.94 569 ASP A CA 1
ATOM 4424 C C . ASP A 1 569 ? 9.086 -15.492 13.945 1 90.94 569 ASP A C 1
ATOM 4426 O O . ASP A 1 569 ? 10.219 -15.469 13.453 1 90.94 569 ASP A O 1
ATOM 4430 N N . SER A 1 570 ? 8.25 -16.516 13.828 1 93.88 570 SER A N 1
ATOM 4431 C CA . SER A 1 570 ? 8.719 -17.703 13.117 1 93.88 570 SER A CA 1
ATOM 4432 C C . SER A 1 570 ? 8.062 -17.812 11.742 1 93.88 570 SER A C 1
ATOM 4434 O O . SER A 1 570 ? 8.75 -17.953 10.727 1 93.88 570 SER A O 1
ATOM 4436 N N . ILE A 1 571 ? 6.762 -17.734 11.766 1 92.62 571 ILE A N 1
ATOM 4437 C CA . ILE A 1 571 ? 6.051 -17.984 10.516 1 92.62 571 ILE A CA 1
ATOM 4438 C C . ILE A 1 571 ? 5.039 -16.875 10.266 1 92.62 571 ILE A C 1
ATOM 4440 O O . ILE A 1 571 ? 4.293 -16.5 11.172 1 92.62 571 ILE A O 1
ATOM 4444 N N . PHE A 1 572 ? 5.059 -16.359 9.125 1 92.19 572 PHE A N 1
ATOM 4445 C CA . PHE A 1 572 ? 3.99 -15.5 8.625 1 92.19 572 PHE A CA 1
ATOM 4446 C C . PHE A 1 572 ? 3.324 -16.109 7.402 1 92.19 572 PHE A C 1
ATOM 4448 O O . PHE A 1 572 ? 4.004 -16.531 6.461 1 92.19 572 PHE A O 1
ATOM 4455 N N . ILE A 1 573 ? 2.021 -16.188 7.414 1 87 573 ILE A N 1
ATOM 4456 C CA . ILE A 1 573 ? 1.281 -16.781 6.309 1 87 573 ILE A CA 1
ATOM 4457 C C . ILE A 1 573 ? 0.045 -15.938 6 1 87 573 ILE A C 1
ATOM 4459 O O . ILE A 1 573 ? -0.534 -15.32 6.895 1 87 573 ILE A O 1
ATOM 4463 N N . SER A 1 574 ? -0.289 -16 4.75 1 78.56 574 SER A N 1
ATOM 4464 C CA . SER A 1 574 ? -1.444 -15.219 4.328 1 78.56 574 SER A CA 1
ATOM 4465 C C . SER A 1 574 ? -2.73 -15.75 4.953 1 78.56 574 SER A C 1
ATOM 4467 O O . SER A 1 574 ? -3.584 -14.969 5.383 1 78.56 574 SER A O 1
ATOM 4469 N N . SER A 1 575 ? -2.908 -17.094 4.992 1 76.44 575 SER A N 1
ATOM 4470 C CA . SER A 1 575 ? -4.094 -17.703 5.586 1 76.44 575 SER A CA 1
ATOM 4471 C C . SER A 1 575 ? -3.799 -19.125 6.074 1 76.44 575 SER A C 1
ATOM 4473 O O . SER A 1 575 ? -3.09 -19.875 5.41 1 76.44 575 SER A O 1
ATOM 4475 N N . LEU A 1 576 ? -4.309 -19.422 7.184 1 77.44 576 LEU A N 1
ATOM 4476 C CA . LEU A 1 576 ? -4.156 -20.75 7.738 1 77.44 576 LEU A CA 1
ATOM 4477 C C . LEU A 1 576 ? -5.336 -21.641 7.355 1 77.44 576 LEU A C 1
ATOM 4479 O O . LEU A 1 576 ? -5.449 -22.766 7.836 1 77.44 576 LEU A O 1
ATOM 4483 N N . ALA A 1 577 ? -6.129 -21.156 6.461 1 69.94 577 ALA A N 1
ATOM 4484 C CA . ALA A 1 577 ? -7.355 -21.859 6.121 1 69.94 577 ALA A CA 1
ATOM 4485 C C . ALA A 1 577 ? -7.051 -23.25 5.562 1 69.94 577 ALA A C 1
ATOM 4487 O O . ALA A 1 577 ? -7.734 -24.219 5.895 1 69.94 577 ALA A O 1
ATOM 4488 N N . ALA A 1 578 ? -6 -23.312 4.785 1 67.69 578 ALA A N 1
ATOM 4489 C CA . ALA A 1 578 ? -5.656 -24.594 4.156 1 67.69 578 ALA A CA 1
ATOM 4490 C C . ALA A 1 578 ? -5.078 -25.562 5.18 1 67.69 578 ALA A C 1
ATOM 4492 O O . ALA A 1 578 ? -5.051 -26.781 4.941 1 67.69 578 ALA A O 1
ATOM 4493 N N . CYS A 1 579 ? -4.676 -25.078 6.227 1 70.69 579 CYS A N 1
ATOM 4494 C CA . CYS A 1 579 ? -4.035 -25.922 7.223 1 70.69 579 CYS A CA 1
ATOM 4495 C C . CYS A 1 579 ? -5.023 -26.344 8.305 1 70.69 579 CYS A C 1
ATOM 4497 O O . CYS A 1 579 ? -4.664 -27.062 9.242 1 70.69 579 CYS A O 1
ATOM 4499 N N . ASN A 1 580 ? -6.191 -25.891 8.219 1 62.12 580 ASN A N 1
ATOM 4500 C CA . ASN A 1 580 ? -7.184 -26.203 9.242 1 62.12 580 ASN A CA 1
ATOM 4501 C C . ASN A 1 580 ? -7.93 -27.484 8.93 1 62.12 580 ASN A C 1
ATOM 4503 O O . ASN A 1 580 ? -8.203 -27.781 7.762 1 62.12 580 ASN A O 1
ATOM 4507 N N . VAL A 1 581 ? -7.738 -28.516 9.898 1 53.84 581 VAL A N 1
ATOM 4508 C CA . VAL A 1 581 ? -8.477 -29.75 9.688 1 53.84 581 VAL A CA 1
ATOM 4509 C C . VAL A 1 581 ? -9.977 -29.469 9.758 1 53.84 581 VAL A C 1
ATOM 4511 O O . VAL A 1 581 ? -10.75 -30 8.938 1 53.84 581 VAL A O 1
ATOM 4514 N N . THR A 1 582 ? -10.5 -29.141 11.078 1 45.81 582 THR A N 1
ATOM 4515 C CA . THR A 1 582 ? -11.938 -29.094 11.305 1 45.81 582 THR A CA 1
ATOM 4516 C C . THR A 1 582 ? -12.492 -27.719 10.984 1 45.81 582 THR A C 1
ATOM 4518 O O . THR A 1 582 ? -11.773 -26.719 11.086 1 45.81 582 THR A O 1
ATOM 4521 N N . SER A 1 583 ? -13.547 -27.547 10.109 1 38.72 583 SER A N 1
ATOM 4522 C CA . SER A 1 583 ? -14.328 -26.375 9.719 1 38.72 583 SER A CA 1
ATOM 4523 C C . SER A 1 583 ? -14.469 -25.391 10.883 1 38.72 583 SER A C 1
ATOM 4525 O O . SER A 1 583 ? -15.016 -24.297 10.711 1 38.72 583 SER A O 1
ATOM 4527 N N . ILE A 1 584 ? -14.609 -25.812 12.078 1 34.72 584 ILE A N 1
ATOM 4528 C CA . ILE A 1 584 ? -15.008 -25.078 13.273 1 34.72 584 ILE A CA 1
ATOM 4529 C C . ILE A 1 584 ? -13.773 -24.5 13.969 1 34.72 584 ILE A C 1
ATOM 4531 O O . ILE A 1 584 ? -12.844 -25.25 14.305 1 34.72 584 ILE A O 1
ATOM 4535 N N . GLY A 1 585 ? -13.703 -23.125 14.148 1 36.78 585 GLY A N 1
ATOM 4536 C CA . GLY A 1 585 ? -12.93 -22.203 14.953 1 36.78 585 GLY A CA 1
ATOM 4537 C C . GLY A 1 585 ? -11.484 -22.094 14.523 1 36.78 585 GLY A C 1
ATOM 4538 O O . GLY A 1 585 ? -11.031 -22.828 13.648 1 36.78 585 GLY A O 1
ATOM 4539 N N . ILE A 1 586 ? -10.688 -21.156 15.125 1 42.94 586 ILE A N 1
ATOM 4540 C CA . ILE A 1 586 ? -9.297 -20.734 14.984 1 42.94 586 ILE A CA 1
ATOM 4541 C C . ILE A 1 586 ? -8.367 -21.938 15.047 1 42.94 586 ILE A C 1
ATOM 4543 O O . ILE A 1 586 ? -8.242 -22.578 16.094 1 42.94 586 ILE A O 1
ATOM 4547 N N . ASN A 1 587 ? -8.398 -22.922 14.094 1 39.38 587 ASN A N 1
ATOM 4548 C CA . ASN A 1 587 ? -7.676 -24.188 14.047 1 39.38 587 ASN A CA 1
ATOM 4549 C C . ASN A 1 587 ? -6.191 -23.984 13.758 1 39.38 587 ASN A C 1
ATOM 4551 O O . ASN A 1 587 ? -5.816 -23.641 12.641 1 39.38 587 ASN A O 1
ATOM 4555 N N . ASP A 1 588 ? -5.477 -23.391 14.492 1 47.16 588 ASP A N 1
ATOM 4556 C CA . ASP A 1 588 ? -4.02 -23.469 14.406 1 47.16 588 ASP A CA 1
ATOM 4557 C C . ASP A 1 588 ? -3.539 -24.922 14.469 1 47.16 588 ASP A C 1
ATOM 4559 O O . ASP A 1 588 ? -2.992 -25.344 15.484 1 47.16 588 ASP A O 1
ATOM 4563 N N . THR A 1 589 ? -4.094 -25.797 13.68 1 50.41 589 THR A N 1
ATOM 4564 C CA . THR A 1 589 ? -3.707 -27.203 13.781 1 50.41 589 THR A CA 1
ATOM 4565 C C . THR A 1 589 ? -2.209 -27.375 13.539 1 50.41 589 THR A C 1
ATOM 4567 O O . THR A 1 589 ? -1.631 -28.406 13.891 1 50.41 589 THR A O 1
ATOM 4570 N N . LEU A 1 590 ? -1.773 -26.594 12.656 1 51.47 590 LEU A N 1
ATOM 4571 C CA . LEU A 1 590 ? -0.336 -26.766 12.477 1 51.47 590 LEU A CA 1
ATOM 4572 C C . LEU A 1 590 ? 0.385 -26.781 13.82 1 51.47 590 LEU A C 1
ATOM 4574 O O . LEU A 1 590 ? 1.333 -27.547 14.016 1 51.47 590 LEU A O 1
ATOM 4578 N N . LEU A 1 591 ? -0.179 -25.781 14.766 1 52.22 591 LEU A N 1
ATOM 4579 C CA . LEU A 1 591 ? 0.44 -25.656 16.078 1 52.22 591 LEU A CA 1
ATOM 4580 C C . LEU A 1 591 ? 0.109 -26.875 16.953 1 52.22 591 LEU A C 1
ATOM 4582 O O . LEU A 1 591 ? 0.746 -27.094 17.984 1 52.22 591 LEU A O 1
ATOM 4586 N N . HIS A 1 592 ? -0.734 -27.781 16.281 1 55.44 592 HIS A N 1
ATOM 4587 C CA . HIS A 1 592 ? -1.108 -28.906 17.141 1 55.44 592 HIS A CA 1
ATOM 4588 C C . HIS A 1 592 ? -0.508 -30.203 16.641 1 55.44 592 HIS A C 1
ATOM 4590 O O . HIS A 1 592 ? -0.856 -31.281 17.125 1 55.44 592 HIS A O 1
ATOM 4596 N N . TRP A 1 593 ? 0.261 -29.984 15.57 1 62.03 593 TRP A N 1
ATOM 4597 C CA . TRP A 1 593 ? 0.939 -31.219 15.195 1 62.03 593 TRP A CA 1
ATOM 4598 C C . TRP A 1 593 ? 1.892 -31.672 16.297 1 62.03 593 TRP A C 1
ATOM 4600 O O . TRP A 1 593 ? 2.625 -30.859 16.859 1 62.03 593 TRP A O 1
ATOM 4610 N N . LYS A 1 594 ? 1.605 -32.938 16.75 1 67.69 594 LYS A N 1
ATOM 4611 C CA . LYS A 1 594 ? 2.373 -33.594 17.812 1 67.69 594 LYS A CA 1
ATOM 4612 C C . LYS A 1 594 ? 3.869 -33.531 17.516 1 67.69 594 LYS A C 1
ATOM 4614 O O . LYS A 1 594 ? 4.504 -34.594 17.344 1 67.69 594 LYS A O 1
ATOM 4619 N N . ASN A 1 595 ? 4.699 -32.5 17.141 1 80.75 595 ASN A N 1
ATOM 4620 C CA . ASN A 1 595 ? 6.145 -32.469 16.938 1 80.75 595 ASN A CA 1
ATOM 4621 C C . ASN A 1 595 ? 6.598 -31.172 16.312 1 80.75 595 ASN A C 1
ATOM 4623 O O . ASN A 1 595 ? 7.676 -31.094 15.727 1 80.75 595 ASN A O 1
ATOM 4627 N N . PHE A 1 596 ? 5.773 -30.297 16.359 1 85.75 596 PHE A N 1
ATOM 4628 C CA . PHE A 1 596 ? 6.16 -28.922 16.047 1 85.75 596 PHE A CA 1
ATOM 4629 C C . PHE A 1 596 ? 6.418 -28.141 17.328 1 85.75 596 PHE A C 1
ATOM 4631 O O . PHE A 1 596 ? 5.539 -28.031 18.188 1 85.75 596 PHE A O 1
ATOM 4638 N N . ASN A 1 597 ? 7.672 -27.75 17.516 1 87.81 597 ASN A N 1
ATOM 4639 C CA . ASN A 1 597 ? 8.062 -27.047 18.734 1 87.81 597 ASN A CA 1
ATOM 4640 C C . ASN A 1 597 ? 8.43 -25.594 18.438 1 87.81 597 ASN A C 1
ATOM 4642 O O . ASN A 1 597 ? 9.195 -25.328 17.516 1 87.81 597 ASN A O 1
ATOM 4646 N N . PHE A 1 598 ? 7.832 -24.75 19.125 1 89.94 598 PHE A N 1
ATOM 4647 C CA . PHE A 1 598 ? 8.133 -23.328 19.031 1 89.94 598 PHE A CA 1
ATOM 4648 C C . PHE A 1 598 ? 8.727 -22.812 20.328 1 89.94 598 PHE A C 1
ATOM 4650 O O . PHE A 1 598 ? 8.18 -23.047 21.406 1 89.94 598 PHE A O 1
ATOM 4657 N N . ARG A 1 599 ? 9.914 -22.109 20.359 1 86.81 599 ARG A N 1
ATOM 4658 C CA . ARG A 1 599 ? 10.539 -21.484 21.516 1 86.81 599 ARG A CA 1
ATOM 4659 C C . ARG A 1 599 ? 10.93 -20.047 21.219 1 86.81 599 ARG A C 1
ATOM 4661 O O . ARG A 1 599 ? 11.727 -19.797 20.312 1 86.81 599 ARG A O 1
ATOM 4668 N N . PRO A 1 600 ? 10.391 -19 21.922 1 81.94 600 PRO A N 1
ATOM 4669 C CA . PRO A 1 600 ? 9.453 -19.078 23.047 1 81.94 600 PRO A CA 1
ATOM 4670 C C . PRO A 1 600 ? 8.047 -19.484 22.609 1 81.94 600 PRO A C 1
ATOM 4672 O O . PRO A 1 600 ? 7.715 -19.391 21.422 1 81.94 600 PRO A O 1
ATOM 4675 N N . LYS A 1 601 ? 7.387 -19.922 23.578 1 77.56 601 LYS A N 1
ATOM 4676 C CA . LYS A 1 601 ? 6.016 -20.328 23.281 1 77.56 601 LYS A CA 1
ATOM 4677 C C . LYS A 1 601 ? 5.059 -19.141 23.391 1 77.56 601 LYS A C 1
ATOM 4679 O O . LYS A 1 601 ? 4.539 -18.859 24.484 1 77.56 601 LYS A O 1
ATOM 4684 N N . ASN A 1 602 ? 5.137 -18.281 22.391 1 76.5 602 ASN A N 1
ATOM 4685 C CA . ASN A 1 602 ? 4.219 -17.141 22.344 1 76.5 602 ASN A CA 1
ATOM 4686 C C . ASN A 1 602 ? 3.363 -17.172 21.078 1 76.5 602 ASN A C 1
ATOM 4688 O O . ASN A 1 602 ? 3.639 -17.922 20.141 1 76.5 602 ASN A O 1
ATOM 4692 N N . ARG A 1 603 ? 2.312 -16.438 21.062 1 73.25 603 ARG A N 1
ATOM 4693 C CA . ARG A 1 603 ? 1.342 -16.453 19.969 1 73.25 603 ARG A CA 1
ATOM 4694 C C . ARG A 1 603 ? 1.88 -15.719 18.75 1 73.25 603 ARG A C 1
ATOM 4696 O O . ARG A 1 603 ? 1.355 -15.875 17.641 1 73.25 603 ARG A O 1
ATOM 4703 N N . THR A 1 604 ? 2.959 -15.047 18.953 1 82.06 604 THR A N 1
ATOM 4704 C CA . THR A 1 604 ? 3.486 -14.242 17.844 1 82.06 604 THR A CA 1
ATOM 4705 C C . THR A 1 604 ? 4.352 -15.094 16.922 1 82.06 604 THR A C 1
ATOM 4707 O O . THR A 1 604 ? 4.848 -14.609 15.906 1 82.06 604 THR A O 1
ATOM 4710 N N . GLN A 1 605 ? 4.473 -16.375 17.297 1 87.75 605 GLN A N 1
ATOM 4711 C CA . GLN A 1 605 ? 5.309 -17.25 16.484 1 87.75 605 GLN A CA 1
ATOM 4712 C C . GLN A 1 605 ? 4.688 -17.469 15.109 1 87.75 605 GLN A C 1
ATOM 4714 O O . GLN A 1 605 ? 5.406 -17.578 14.109 1 87.75 605 GLN A O 1
ATOM 4719 N N . ILE A 1 606 ? 3.383 -17.531 15.125 1 88.81 606 ILE A N 1
ATOM 4720 C CA . ILE A 1 606 ? 2.654 -17.688 13.875 1 88.81 606 ILE A CA 1
ATOM 4721 C C . ILE A 1 606 ? 1.632 -16.562 13.719 1 88.81 606 ILE A C 1
ATOM 4723 O O . ILE A 1 606 ? 0.714 -16.438 14.531 1 88.81 606 ILE A O 1
ATOM 4727 N N . ILE A 1 607 ? 1.807 -15.844 12.711 1 87.75 607 ILE A N 1
ATOM 4728 C CA . ILE A 1 607 ? 0.907 -14.719 12.461 1 87.75 607 ILE A CA 1
ATOM 4729 C C . ILE A 1 607 ? 0.369 -14.789 11.039 1 87.75 607 ILE A C 1
ATOM 4731 O O . ILE A 1 607 ? 1.069 -15.234 10.125 1 87.75 607 ILE A O 1
ATOM 4735 N N . THR A 1 608 ? -0.878 -14.43 10.859 1 85.94 608 THR A N 1
ATOM 4736 C CA . THR A 1 608 ? -1.49 -14.336 9.531 1 85.94 608 THR A CA 1
ATOM 4737 C C . THR A 1 608 ? -1.844 -12.891 9.203 1 85.94 608 THR A C 1
ATOM 4739 O O . THR A 1 608 ? -1.619 -11.992 10.016 1 85.94 608 THR A O 1
ATOM 4742 N N . ARG A 1 609 ? -2.322 -12.742 8.055 1 82.75 609 ARG A N 1
ATOM 4743 C CA . ARG A 1 609 ? -2.848 -11.422 7.695 1 82.75 609 ARG A CA 1
ATOM 4744 C C . ARG A 1 609 ? -4.082 -11.086 8.523 1 82.75 609 ARG A C 1
ATOM 4746 O O . ARG A 1 609 ? -4.742 -11.984 9.055 1 82.75 609 ARG A O 1
ATOM 4753 N N . ALA A 1 610 ? -4.387 -9.789 8.586 1 82.31 610 ALA A N 1
ATOM 4754 C CA . ALA A 1 610 ? -5.535 -9.344 9.375 1 82.31 610 ALA A CA 1
ATOM 4755 C C . ALA A 1 610 ? -6.844 -9.836 8.758 1 82.31 610 ALA A C 1
ATOM 4757 O O . ALA A 1 610 ? -7.004 -9.82 7.535 1 82.31 610 ALA A O 1
ATOM 4758 N N . VAL A 1 611 ? -7.703 -10.258 9.617 1 80.5 611 VAL A N 1
ATOM 4759 C CA . VAL A 1 611 ? -8.992 -10.742 9.133 1 80.5 611 VAL A CA 1
ATOM 4760 C C . VAL A 1 611 ? -10.117 -9.906 9.734 1 80.5 611 VAL A C 1
ATOM 4762 O O . VAL A 1 611 ? -11.266 -9.984 9.289 1 80.5 611 VAL A O 1
ATOM 4765 N N . GLU A 1 612 ? -9.758 -9.133 10.719 1 82.69 612 GLU A N 1
ATOM 4766 C CA . GLU A 1 612 ? -10.75 -8.297 11.383 1 82.69 612 GLU A CA 1
ATOM 4767 C C . GLU A 1 612 ? -10.188 -6.906 11.688 1 82.69 612 GLU A C 1
ATOM 4769 O O . GLU A 1 612 ? -9.008 -6.77 12.016 1 82.69 612 GLU A O 1
ATOM 4774 N N . ILE A 1 613 ? -11.055 -5.957 11.477 1 85.12 613 ILE A N 1
ATOM 4775 C CA . ILE A 1 613 ? -10.711 -4.578 11.805 1 85.12 613 ILE A CA 1
ATOM 4776 C C . ILE A 1 613 ? -11.594 -4.082 12.945 1 85.12 613 ILE A C 1
ATOM 4778 O O . ILE A 1 613 ? -12.82 -4.164 12.867 1 85.12 613 ILE A O 1
ATOM 4782 N N . HIS A 1 614 ? -11.008 -3.625 14.039 1 86.44 614 HIS A N 1
ATOM 4783 C CA . HIS A 1 614 ? -11.719 -2.996 15.148 1 86.44 614 HIS A CA 1
ATOM 4784 C C . HIS A 1 614 ? -11.461 -1.493 15.188 1 86.44 614 HIS A C 1
ATOM 4786 O O . HIS A 1 614 ? -10.305 -1.057 15.172 1 86.44 614 HIS A O 1
ATOM 4792 N N . ILE A 1 615 ? -12.547 -0.798 15.086 1 87.19 615 ILE A N 1
ATOM 4793 C CA . ILE A 1 615 ? -12.461 0.658 15.062 1 87.19 615 ILE A CA 1
ATOM 4794 C C . ILE A 1 615 ? -13.32 1.241 16.188 1 87.19 615 ILE A C 1
ATOM 4796 O O . ILE A 1 615 ? -14.414 0.741 16.453 1 87.19 615 ILE A O 1
ATOM 4800 N N . ASN A 1 616 ? -12.766 2.277 16.859 1 83.5 616 ASN A N 1
ATOM 4801 C CA . ASN A 1 616 ? -13.57 3.057 17.797 1 83.5 616 ASN A CA 1
ATOM 4802 C C . ASN A 1 616 ? -14.453 4.066 17.062 1 83.5 616 ASN A C 1
ATOM 4804 O O . ASN A 1 616 ? -13.961 5.094 16.594 1 83.5 616 ASN A O 1
ATOM 4808 N N . ASP A 1 617 ? -15.672 3.799 17.031 1 84.75 617 ASP A N 1
ATOM 4809 C CA . ASP A 1 617 ? -16.641 4.527 16.219 1 84.75 617 ASP A CA 1
ATOM 4810 C C . ASP A 1 617 ? -16.766 5.977 16.688 1 84.75 617 ASP A C 1
ATOM 4812 O O . ASP A 1 617 ? -16.953 6.883 15.875 1 84.75 617 ASP A O 1
ATOM 4816 N N . LEU A 1 618 ? -16.594 6.27 17.922 1 80.5 618 LEU A N 1
ATOM 4817 C CA . LEU A 1 618 ? -16.859 7.59 18.484 1 80.5 618 LEU A CA 1
ATOM 4818 C C . LEU A 1 618 ? -15.781 8.586 18.078 1 80.5 618 LEU A C 1
ATOM 4820 O O . LEU A 1 618 ? -16.016 9.797 18.078 1 80.5 618 LEU A O 1
ATOM 4824 N N . GLN A 1 619 ? -14.711 8.109 17.672 1 85.38 619 GLN A N 1
ATOM 4825 C CA . GLN A 1 619 ? -13.594 8.992 17.344 1 85.38 619 GLN A CA 1
ATOM 4826 C C . GLN A 1 619 ? -13.758 9.617 15.969 1 85.38 619 GLN A C 1
ATOM 4828 O O . GLN A 1 619 ? -13.047 10.562 15.617 1 85.38 619 GLN A O 1
ATOM 4833 N N . TRP A 1 620 ? -14.703 9.156 15.172 1 89.44 620 TRP A N 1
ATOM 4834 C CA . TRP A 1 620 ? -14.828 9.602 13.789 1 89.44 620 TRP A CA 1
ATOM 4835 C C . TRP A 1 620 ? -15.836 10.742 13.672 1 89.44 620 TRP A C 1
ATOM 4837 O O . TRP A 1 620 ? -16.141 11.203 12.57 1 89.44 620 TRP A O 1
ATOM 4847 N N . HIS A 1 621 ? -16.312 11.156 14.867 1 86.81 621 HIS A N 1
ATOM 4848 C CA . HIS A 1 621 ? -17.062 12.414 14.906 1 86.81 621 HIS A CA 1
ATOM 4849 C C . HIS A 1 621 ? -16.125 13.602 15.117 1 86.81 621 HIS A C 1
ATOM 4851 O O . HIS A 1 621 ? -15.695 13.867 16.25 1 86.81 621 HIS A O 1
ATOM 4857 N N . GLN A 1 622 ? -15.656 14.164 13.953 1 82.44 622 GLN A N 1
ATOM 4858 C CA . GLN A 1 622 ? -14.656 15.219 14.031 1 82.44 622 GLN A CA 1
ATOM 4859 C C . GLN A 1 622 ? -15.078 16.438 13.219 1 82.44 622 GLN A C 1
ATOM 4861 O O . GLN A 1 622 ? -15.781 16.312 12.211 1 82.44 622 GLN A O 1
ATOM 4866 N N . PRO A 1 623 ? -14.664 17.625 13.617 1 77.38 623 PRO A N 1
ATOM 4867 C CA . PRO A 1 623 ? -14.852 18.797 12.766 1 77.38 623 PRO A CA 1
ATOM 4868 C C . PRO A 1 623 ? -13.898 18.812 11.57 1 77.38 623 PRO A C 1
ATOM 4870 O O . PRO A 1 623 ? -12.844 18.188 11.609 1 77.38 623 PRO A O 1
ATOM 4873 N N . PRO A 1 624 ? -14.258 19.531 10.57 1 83.75 624 PRO A N 1
ATOM 4874 C CA . PRO A 1 624 ? -13.383 19.594 9.398 1 83.75 624 PRO A CA 1
ATOM 4875 C C . PRO A 1 624 ? -12.031 20.25 9.695 1 83.75 624 PRO A C 1
ATOM 4877 O O . PRO A 1 624 ? -11.977 21.25 10.398 1 83.75 624 PRO A O 1
ATOM 4880 N N . GLY A 1 625 ? -11.016 19.656 9.242 1 76 625 GLY A N 1
ATOM 4881 C CA . GLY A 1 625 ? -9.688 20.25 9.344 1 76 625 GLY A CA 1
ATOM 4882 C C . GLY A 1 625 ? -8.969 19.891 10.625 1 76 625 GLY A C 1
ATOM 4883 O O . GLY A 1 625 ? -7.82 20.281 10.836 1 76 625 GLY A O 1
ATOM 4884 N N . THR A 1 626 ? -9.641 19.172 11.5 1 73 626 THR A N 1
ATOM 4885 C CA . THR A 1 626 ? -9.016 18.781 12.758 1 73 626 THR A CA 1
ATOM 4886 C C . THR A 1 626 ? -8.328 17.422 12.617 1 73 626 THR A C 1
ATOM 4888 O O . THR A 1 626 ? -8.938 16.453 12.172 1 73 626 THR A O 1
ATOM 4891 N N . MET A 1 627 ? -7.059 17.438 13.055 1 71.94 627 MET A N 1
ATOM 4892 C CA . MET A 1 627 ? -6.328 16.172 13.031 1 71.94 627 MET A CA 1
ATOM 4893 C C . MET A 1 627 ? -6.746 15.289 14.195 1 71.94 627 MET A C 1
ATOM 4895 O O . MET A 1 627 ? -6.887 15.758 15.328 1 71.94 627 MET A O 1
ATOM 4899 N N . PHE A 1 628 ? -7.133 14.102 13.961 1 77.62 628 PHE A N 1
ATOM 4900 C CA . PHE A 1 628 ? -7.484 13.125 14.984 1 77.62 628 PHE A CA 1
ATOM 4901 C C . PHE A 1 628 ? -6.75 11.812 14.758 1 77.62 628 PHE A C 1
ATOM 4903 O O . PHE A 1 628 ? -6.137 11.609 13.703 1 77.62 628 PHE A O 1
ATOM 4910 N N . HIS A 1 629 ? -6.648 11.125 15.898 1 76.31 629 HIS A N 1
ATOM 4911 C CA . HIS A 1 629 ? -5.93 9.859 15.883 1 76.31 629 HIS A CA 1
ATOM 4912 C C . HIS A 1 629 ? -6.867 8.688 16.156 1 76.31 629 HIS A C 1
ATOM 4914 O O . HIS A 1 629 ? -6.953 8.203 17.281 1 76.31 629 HIS A O 1
ATOM 4920 N N . PRO A 1 630 ? -7.504 8.227 15.086 1 82.38 630 PRO A N 1
ATOM 4921 C CA . PRO A 1 630 ? -8.422 7.102 15.297 1 82.38 630 PRO A CA 1
ATOM 4922 C C . PRO A 1 630 ? -7.695 5.816 15.695 1 82.38 630 PRO A C 1
ATOM 4924 O O . PRO A 1 630 ? -6.609 5.527 15.18 1 82.38 630 PRO A O 1
ATOM 4927 N N . SER A 1 631 ? -8.219 5.172 16.75 1 82.62 631 SER A N 1
ATOM 4928 C CA . SER A 1 631 ? -7.695 3.869 17.156 1 82.62 631 SER A CA 1
ATOM 4929 C C . SER A 1 631 ? -8.203 2.762 16.234 1 82.62 631 SER A C 1
ATOM 4931 O O . SER A 1 631 ? -9.391 2.432 16.25 1 82.62 631 SER A O 1
ATOM 4933 N N . ILE A 1 632 ? -7.375 2.211 15.43 1 83 632 ILE A N 1
ATOM 4934 C CA . ILE A 1 632 ? -7.672 1.103 14.531 1 83 632 ILE A CA 1
ATOM 4935 C C . ILE A 1 632 ? -6.801 -0.101 14.883 1 83 632 ILE A C 1
ATOM 4937 O O . ILE A 1 632 ? -5.574 -0.008 14.875 1 83 632 ILE A O 1
ATOM 4941 N N . ILE A 1 633 ? -7.414 -1.164 15.336 1 85.12 633 ILE A N 1
ATOM 4942 C CA . ILE A 1 633 ? -6.703 -2.391 15.68 1 85.12 633 ILE A CA 1
ATOM 4943 C C . ILE A 1 633 ? -7 -3.467 14.633 1 85.12 633 ILE A C 1
ATOM 4945 O O . ILE A 1 633 ? -8.164 -3.711 14.297 1 85.12 633 ILE A O 1
ATOM 4949 N N . LEU A 1 634 ? -5.965 -4.074 14.086 1 86 634 LEU A N 1
ATOM 4950 C CA . LEU A 1 634 ? -6.09 -5.184 13.148 1 86 634 LEU A CA 1
ATOM 4951 C C . LEU A 1 634 ? -5.762 -6.508 13.82 1 86 634 LEU A C 1
ATOM 4953 O O . LEU A 1 634 ? -4.738 -6.629 14.5 1 86 634 LEU A O 1
ATOM 4957 N N . LEU A 1 635 ? -6.66 -7.457 13.711 1 84.81 635 LEU A N 1
ATOM 4958 C CA . LEU A 1 635 ? -6.453 -8.773 14.297 1 84.81 635 LEU A CA 1
ATOM 4959 C C . LEU A 1 635 ? -6.266 -9.828 13.211 1 84.81 635 LEU A C 1
ATOM 4961 O O . LEU A 1 635 ? -6.945 -9.797 12.18 1 84.81 635 LEU A O 1
ATOM 4965 N N . ASP A 1 636 ? -5.355 -10.766 13.492 1 86 636 ASP A N 1
ATOM 4966 C CA . ASP A 1 636 ? -5.16 -11.867 12.555 1 86 636 ASP A CA 1
ATOM 4967 C C . ASP A 1 636 ? -6.102 -13.031 12.867 1 86 636 ASP A C 1
ATOM 4969 O O . ASP A 1 636 ? -7.031 -12.883 13.664 1 86 636 ASP A O 1
ATOM 4973 N N . GLN A 1 637 ? -5.98 -14.172 12.188 1 79.12 637 GLN A N 1
ATOM 4974 C CA . GLN A 1 637 ? -6.875 -15.312 12.328 1 79.12 637 GLN A CA 1
ATOM 4975 C C . GLN A 1 637 ? -6.762 -15.938 13.711 1 79.12 637 GLN A C 1
ATOM 4977 O O . GLN A 1 637 ? -7.672 -16.641 14.156 1 79.12 637 GLN A O 1
ATOM 4982 N N . ARG A 1 638 ? -5.707 -15.617 14.422 1 81.5 638 ARG A N 1
ATOM 4983 C CA . ARG A 1 638 ? -5.492 -16.188 15.742 1 81.5 638 ARG A CA 1
ATOM 4984 C C . ARG A 1 638 ? -5.777 -15.156 16.844 1 81.5 638 ARG A C 1
ATOM 4986 O O . ARG A 1 638 ? -5.508 -15.406 18.016 1 81.5 638 ARG A O 1
ATOM 4993 N N . GLY A 1 639 ? -6.223 -13.961 16.453 1 80.88 639 GLY A N 1
ATOM 4994 C CA . GLY A 1 639 ? -6.609 -12.93 17.391 1 80.88 639 GLY A CA 1
ATOM 4995 C C . GLY A 1 639 ? -5.441 -12.07 17.844 1 80.88 639 GLY A C 1
ATOM 4996 O O . GLY A 1 639 ? -5.543 -11.352 18.844 1 80.88 639 GLY A O 1
ATOM 4997 N N . ASN A 1 640 ? -4.312 -12.172 17.141 1 84.12 640 ASN A N 1
ATOM 4998 C CA . ASN A 1 640 ? -3.162 -11.344 17.484 1 84.12 640 ASN A CA 1
ATOM 4999 C C . ASN A 1 640 ? -3.244 -9.977 16.812 1 84.12 640 ASN A C 1
ATOM 5001 O O . ASN A 1 640 ? -3.812 -9.844 15.719 1 84.12 640 ASN A O 1
ATOM 5005 N N . HIS A 1 641 ? -2.652 -9.008 17.438 1 83.12 641 HIS A N 1
ATOM 5006 C CA . HIS A 1 641 ? -2.52 -7.695 16.828 1 83.12 641 HIS A CA 1
ATOM 5007 C C . HIS A 1 641 ? -1.459 -7.703 15.734 1 83.12 641 HIS A C 1
ATOM 5009 O O . HIS A 1 641 ? -0.352 -8.203 15.938 1 83.12 641 HIS A O 1
ATOM 5015 N N . VAL A 1 642 ? -1.866 -7.215 14.609 1 85.31 642 VAL A N 1
ATOM 5016 C CA . VAL A 1 642 ? -0.917 -7.234 13.5 1 85.31 642 VAL A CA 1
ATOM 5017 C C . VAL A 1 642 ? -0.803 -5.84 12.891 1 85.31 642 VAL A C 1
ATOM 5019 O O . VAL A 1 642 ? -1.709 -5.016 13.039 1 85.31 642 VAL A O 1
ATOM 5022 N N . SER A 1 643 ? 0.323 -5.613 12.211 1 77.88 643 SER A N 1
ATOM 5023 C CA . SER A 1 643 ? 0.576 -4.355 11.516 1 77.88 643 SER A CA 1
ATOM 5024 C C . SER A 1 643 ? 0.394 -4.508 10.016 1 77.88 643 SER A C 1
ATOM 5026 O O . SER A 1 643 ? 1.067 -5.324 9.383 1 77.88 643 SER A O 1
ATOM 5028 N N . GLU A 1 644 ? -0.602 -3.924 9.453 1 78.62 644 GLU A N 1
ATOM 5029 C CA . GLU A 1 644 ? -0.859 -3.951 8.016 1 78.62 644 GLU A CA 1
ATOM 5030 C C . GLU A 1 644 ? -1.241 -2.568 7.496 1 78.62 644 GLU A C 1
ATOM 5032 O O . GLU A 1 644 ? -1.587 -1.68 8.281 1 78.62 644 GLU A O 1
ATOM 5037 N N . GLN A 1 645 ? -1.232 -2.424 6.211 1 69.75 645 GLN A N 1
ATOM 5038 C CA . GLN A 1 645 ? -1.643 -1.178 5.574 1 69.75 645 GLN A CA 1
ATOM 5039 C C . GLN A 1 645 ? -3.152 -1.139 5.363 1 69.75 645 GLN A C 1
ATOM 5041 O O . GLN A 1 645 ? -3.756 -2.141 4.973 1 69.75 645 GLN A O 1
ATOM 5046 N N . ILE A 1 646 ? -3.723 -0.004 5.695 1 75.69 646 ILE A N 1
ATOM 5047 C CA . ILE A 1 646 ? -5.164 0.136 5.535 1 75.69 646 ILE A CA 1
ATOM 5048 C C . ILE A 1 646 ? -5.469 1.299 4.594 1 75.69 646 ILE A C 1
ATOM 5050 O O . ILE A 1 646 ? -4.625 2.176 4.387 1 75.69 646 ILE A O 1
ATOM 5054 N N . ASN A 1 647 ? -6.633 1.24 3.934 1 71.62 647 ASN A N 1
ATOM 5055 C CA . ASN A 1 647 ? -7.215 2.309 3.127 1 71.62 647 ASN A CA 1
ATOM 5056 C C . ASN A 1 647 ? -8.461 2.887 3.783 1 71.62 647 ASN A C 1
ATOM 5058 O O . ASN A 1 647 ? -9.352 2.143 4.211 1 71.62 647 ASN A O 1
ATOM 5062 N N . VAL A 1 648 ? -8.414 4.164 3.951 1 76.38 648 VAL A N 1
ATOM 5063 C CA . VAL A 1 648 ? -9.586 4.852 4.477 1 76.38 648 VAL A CA 1
ATOM 5064 C C . VAL A 1 648 ? -10.328 5.547 3.338 1 76.38 648 VAL A C 1
ATOM 5066 O O . VAL A 1 648 ? -9.781 6.43 2.674 1 76.38 648 VAL A O 1
ATOM 5069 N N . ILE A 1 649 ? -11.57 5.168 3.068 1 74.94 649 ILE A N 1
ATOM 5070 C CA . ILE A 1 649 ? -12.391 5.754 2.014 1 74.94 649 ILE A CA 1
ATOM 5071 C C . ILE A 1 649 ? -13.656 6.359 2.623 1 74.94 649 ILE A C 1
ATOM 5073 O O . ILE A 1 649 ? -14.367 5.695 3.377 1 74.94 649 ILE A O 1
ATOM 5077 N N . ILE A 1 650 ? -13.906 7.574 2.342 1 81.25 650 ILE A N 1
ATOM 5078 C CA . ILE A 1 650 ? -15.102 8.266 2.809 1 81.25 650 ILE A CA 1
ATOM 5079 C C . ILE A 1 650 ? -16.188 8.219 1.73 1 81.25 650 ILE A C 1
ATOM 5081 O O . ILE A 1 650 ? -15.914 8.484 0.559 1 81.25 650 ILE A O 1
ATOM 5085 N N . HIS A 1 651 ? -17.281 7.66 2.068 1 79.69 651 HIS A N 1
ATOM 5086 C CA . HIS A 1 651 ? -18.422 7.578 1.167 1 79.69 651 HIS A CA 1
ATOM 5087 C C . HIS A 1 651 ? -19.484 8.594 1.546 1 79.69 651 HIS A C 1
ATOM 5089 O O . HIS A 1 651 ? -19.594 8.984 2.711 1 79.69 651 HIS A O 1
ATOM 5095 N N . LYS A 1 652 ? -20.234 8.969 0.521 1 79.75 652 LYS A N 1
ATOM 5096 C CA . LYS A 1 652 ? -21.422 9.797 0.78 1 79.75 652 LYS A CA 1
ATOM 5097 C C . LYS A 1 652 ? -22.516 8.984 1.454 1 79.75 652 LYS A C 1
ATOM 5099 O O . LYS A 1 652 ? -22.75 7.828 1.107 1 79.75 652 LYS A O 1
ATOM 5104 N N . ASN A 1 653 ? -22.969 9.562 2.498 1 78 653 ASN A N 1
ATOM 5105 C CA . ASN A 1 653 ? -24.062 8.906 3.197 1 78 653 ASN A CA 1
ATOM 5106 C C . ASN A 1 653 ? -25.328 8.875 2.346 1 78 653 ASN A C 1
ATOM 5108 O O . ASN A 1 653 ? -25.641 9.852 1.661 1 78 653 ASN A O 1
ATOM 5112 N N . HIS A 1 654 ? -26 7.738 2.24 1 69.88 654 HIS A N 1
ATOM 5113 C CA . HIS A 1 654 ? -27.188 7.555 1.424 1 69.88 654 HIS A CA 1
ATOM 5114 C C . HIS A 1 654 ? -28.266 8.57 1.796 1 69.88 654 HIS A C 1
ATOM 5116 O O . HIS A 1 654 ? -29.031 9.016 0.934 1 69.88 654 HIS A O 1
ATOM 5122 N N . SER A 1 655 ? -28.328 8.969 3.113 1 68.88 655 SER A N 1
ATOM 5123 C CA . SER A 1 655 ? -29.375 9.883 3.588 1 68.88 655 SER A CA 1
ATOM 5124 C C . SER A 1 655 ? -28.938 11.336 3.443 1 68.88 655 SER A C 1
ATOM 5126 O O . SER A 1 655 ? -29.766 12.234 3.42 1 68.88 655 SER A O 1
ATOM 5128 N N . HIS A 1 656 ? -27.641 11.586 3.352 1 70.69 656 HIS A N 1
ATOM 5129 C CA . HIS A 1 656 ? -27.094 12.938 3.252 1 70.69 656 HIS A CA 1
ATOM 5130 C C . HIS A 1 656 ? -26.125 13.047 2.072 1 70.69 656 HIS A C 1
ATOM 5132 O O . HIS A 1 656 ? -24.938 13.312 2.26 1 70.69 656 HIS A O 1
ATOM 5138 N N . LYS A 1 657 ? -26.531 12.977 0.9 1 67.62 657 LYS A N 1
ATOM 5139 C CA . LYS A 1 657 ? -25.734 12.898 -0.317 1 67.62 657 LYS A CA 1
ATOM 5140 C C . LYS A 1 657 ? -25.062 14.234 -0.621 1 67.62 657 LYS A C 1
ATOM 5142 O O . LYS A 1 657 ? -24.094 14.281 -1.383 1 67.62 657 LYS A O 1
ATOM 5147 N N . GLN A 1 658 ? -25.5 15.328 -0.013 1 67.69 658 GLN A N 1
ATOM 5148 C CA . GLN A 1 658 ? -24.938 16.641 -0.318 1 67.69 658 GLN A CA 1
ATOM 5149 C C . GLN A 1 658 ? -23.688 16.906 0.521 1 67.69 658 GLN A C 1
ATOM 5151 O O . GLN A 1 658 ? -22.938 17.844 0.245 1 67.69 658 GLN A O 1
ATOM 5156 N N . CYS A 1 659 ? -23.531 16.078 1.517 1 76.25 659 CYS A N 1
ATOM 5157 C CA . CYS A 1 659 ? -22.344 16.25 2.359 1 76.25 659 CYS A CA 1
ATOM 5158 C C . CYS A 1 659 ? -21.109 15.695 1.671 1 76.25 659 CYS A C 1
ATOM 5160 O O . CYS A 1 659 ? -21.062 14.516 1.321 1 76.25 659 CYS A O 1
ATOM 5162 N N . ASN A 1 660 ? -20.172 16.578 1.339 1 79.38 660 ASN A N 1
ATOM 5163 C CA . ASN A 1 660 ? -18.922 16.156 0.744 1 79.38 660 ASN A CA 1
ATOM 5164 C C . ASN A 1 660 ? -17.781 16.172 1.766 1 79.38 660 ASN A C 1
ATOM 5166 O O . ASN A 1 660 ? -17.359 17.25 2.213 1 79.38 660 ASN A O 1
ATOM 5170 N N . VAL A 1 661 ? -17.547 15.055 2.221 1 83.69 661 VAL A N 1
ATOM 5171 C CA . VAL A 1 661 ? -16.438 14.898 3.164 1 83.69 661 VAL A CA 1
ATOM 5172 C C . VAL A 1 661 ? -15.266 14.211 2.479 1 83.69 661 VAL A C 1
ATOM 5174 O O . VAL A 1 661 ? -15.461 13.289 1.683 1 83.69 661 VAL A O 1
ATOM 5177 N N . SER A 1 662 ? -14.062 14.727 2.613 1 81.06 662 SER A N 1
ATOM 5178 C CA . SER A 1 662 ? -12.859 14.117 2.059 1 81.06 662 SER A CA 1
ATOM 5179 C C . SER A 1 662 ? -11.734 14.062 3.09 1 81.06 662 SER A C 1
ATOM 5181 O O . SER A 1 662 ? -11.781 14.773 4.098 1 81.06 662 SER A O 1
ATOM 5183 N N . VAL A 1 663 ? -10.891 13.164 2.891 1 76.19 663 VAL A N 1
ATOM 5184 C CA . VAL A 1 663 ? -9.711 13.055 3.744 1 76.19 663 VAL A CA 1
ATOM 5185 C C . VAL A 1 663 ? -8.57 13.891 3.162 1 76.19 663 VAL A C 1
ATOM 5187 O O . VAL A 1 663 ? -8.305 13.836 1.96 1 76.19 663 VAL A O 1
ATOM 5190 N N . GLU A 1 664 ? -8.109 14.82 4.02 1 63.12 664 GLU A N 1
ATOM 5191 C CA . GLU A 1 664 ? -7.012 15.672 3.568 1 63.12 664 GLU A CA 1
ATOM 5192 C C . GLU A 1 664 ? -5.734 14.867 3.361 1 63.12 664 GLU A C 1
ATOM 5194 O O . GLU A 1 664 ? -5.012 15.078 2.385 1 63.12 664 GLU A O 1
ATOM 5199 N N . THR A 1 665 ? -5.574 14.047 4.484 1 57.84 665 THR A N 1
ATOM 5200 C CA . THR A 1 665 ? -4.355 13.25 4.461 1 57.84 665 THR A CA 1
ATOM 5201 C C . THR A 1 665 ? -4.512 12.055 3.529 1 57.84 665 THR A C 1
ATOM 5203 O O . THR A 1 665 ? -5.621 11.734 3.102 1 57.84 665 THR A O 1
ATOM 5206 N N . ASN A 1 666 ? -3.404 11.484 3.09 1 56.19 666 ASN A N 1
ATOM 5207 C CA . ASN A 1 666 ? -3.467 10.266 2.279 1 56.19 666 ASN A CA 1
ATOM 5208 C C . ASN A 1 666 ? -4.312 9.188 2.947 1 56.19 666 ASN A C 1
ATOM 5210 O O . ASN A 1 666 ? -4.082 8.844 4.105 1 56.19 666 ASN A O 1
ATOM 5214 N N . PRO A 1 667 ? -5.398 8.789 2.266 1 60.69 667 PRO A N 1
ATOM 5215 C CA . PRO A 1 667 ? -6.348 7.828 2.834 1 60.69 667 PRO A CA 1
ATOM 5216 C C . PRO A 1 667 ? -5.719 6.461 3.092 1 60.69 667 PRO A C 1
ATOM 5218 O O . PRO A 1 667 ? -6.406 5.535 3.531 1 60.69 667 PRO A O 1
ATOM 5221 N N . ARG A 1 668 ? -4.418 6.188 2.896 1 59.88 668 ARG A N 1
ATOM 5222 C CA . ARG A 1 668 ? -3.799 4.891 3.137 1 59.88 668 ARG A CA 1
ATOM 5223 C C . ARG A 1 668 ? -2.744 4.98 4.234 1 59.88 668 ARG A C 1
ATOM 5225 O O . ARG A 1 668 ? -1.924 5.902 4.238 1 59.88 668 ARG A O 1
ATOM 5232 N N . PHE A 1 669 ? -2.988 4.137 5.379 1 60.53 669 PHE A N 1
ATOM 5233 C CA . PHE A 1 669 ? -2.148 4.141 6.57 1 60.53 669 PHE A CA 1
ATOM 5234 C C . PHE A 1 669 ? -1.674 2.729 6.898 1 60.53 669 PHE A C 1
ATOM 5236 O O . PHE A 1 669 ? -2.361 1.751 6.598 1 60.53 669 PHE A O 1
ATOM 5243 N N . ILE A 1 670 ? -0.285 2.596 7.242 1 55.25 670 ILE A N 1
ATOM 5244 C CA . ILE A 1 670 ? 0.114 1.358 7.906 1 55.25 670 ILE A CA 1
ATOM 5245 C C . ILE A 1 670 ? -0.271 1.416 9.383 1 55.25 670 ILE A C 1
ATOM 5247 O O . ILE A 1 670 ? 0.072 2.371 10.078 1 55.25 670 ILE A O 1
ATOM 5251 N N . VAL A 1 671 ? -1.113 0.641 9.766 1 59.94 671 VAL A N 1
ATOM 5252 C CA . VAL A 1 671 ? -1.498 0.522 11.164 1 59.94 671 VAL A CA 1
ATOM 5253 C C . VAL A 1 671 ? -0.528 -0.406 11.891 1 59.94 671 VAL A C 1
ATOM 5255 O O . VAL A 1 671 ? -0.361 -1.565 11.508 1 59.94 671 VAL A O 1
ATOM 5258 N N . THR A 1 672 ? 0.392 0.243 12.578 1 57.72 672 THR A N 1
ATOM 5259 C CA . THR A 1 672 ? 1.245 -0.567 13.438 1 57.72 672 THR A CA 1
ATOM 5260 C C . THR A 1 672 ? 0.749 -0.529 14.883 1 57.72 672 THR A C 1
ATOM 5262 O O . THR A 1 672 ? -0.123 0.274 15.227 1 57.72 672 THR A O 1
ATOM 5265 N N . GLU A 1 673 ? 1.07 -1.589 15.672 1 57.44 673 GLU A N 1
ATOM 5266 C CA . GLU A 1 673 ? 0.703 -1.609 17.078 1 57.44 673 GLU A CA 1
ATOM 5267 C C . GLU A 1 673 ? 1.123 -0.319 17.781 1 57.44 673 GLU A C 1
ATOM 5269 O O . GLU A 1 673 ? 0.42 0.171 18.672 1 57.44 673 GLU A O 1
ATOM 5274 N N . ASP A 1 674 ? 2.211 0.309 17.297 1 54 674 ASP A N 1
ATOM 5275 C CA . ASP A 1 674 ? 2.766 1.423 18.062 1 54 674 ASP A CA 1
ATOM 5276 C C . ASP A 1 674 ? 2.459 2.758 17.375 1 54 674 ASP A C 1
ATOM 5278 O O . ASP A 1 674 ? 2.607 3.818 18 1 54 674 ASP A O 1
ATOM 5282 N N . ASP A 1 675 ? 2.186 2.65 16.062 1 56.41 675 ASP A N 1
ATOM 5283 C CA . ASP A 1 675 ? 2.086 3.936 15.383 1 56.41 675 ASP A CA 1
ATOM 5284 C C . ASP A 1 675 ? 0.667 4.492 15.461 1 56.41 675 ASP A C 1
ATOM 5286 O O . ASP A 1 675 ? -0.306 3.742 15.383 1 56.41 675 ASP A O 1
ATOM 5290 N N . THR A 1 676 ? 0.589 5.73 15.93 1 61.84 676 THR A N 1
ATOM 5291 C CA . THR A 1 676 ? -0.671 6.465 15.945 1 61.84 676 THR A CA 1
ATOM 5292 C C . THR A 1 676 ? -0.955 7.078 14.57 1 61.84 676 THR A C 1
ATOM 5294 O O . THR A 1 676 ? -0.085 7.723 13.984 1 61.84 676 THR A O 1
ATOM 5297 N N . ILE A 1 677 ? -2.031 6.637 13.906 1 69.44 677 ILE A N 1
ATOM 5298 C CA . ILE A 1 677 ? -2.48 7.199 12.641 1 69.44 677 ILE A CA 1
ATOM 5299 C C . ILE A 1 677 ? -3.107 8.57 12.883 1 69.44 677 ILE A C 1
ATOM 5301 O O . ILE A 1 677 ? -3.84 8.766 13.852 1 69.44 677 ILE A O 1
ATOM 5305 N N . SER A 1 678 ? -2.676 9.586 12.109 1 67.75 678 SER A N 1
ATOM 5306 C CA . SER A 1 678 ? -3.271 10.914 12.164 1 67.75 678 SER A CA 1
ATOM 5307 C C . SER A 1 678 ? -4.07 11.211 10.898 1 67.75 678 SER A C 1
ATOM 5309 O O . SER A 1 678 ? -3.568 11.055 9.789 1 67.75 678 SER A O 1
ATOM 5311 N N . LEU A 1 679 ? -5.305 11.492 11.016 1 77.62 679 LEU A N 1
ATOM 5312 C CA . LEU A 1 679 ? -6.188 11.812 9.898 1 77.62 679 LEU A CA 1
ATOM 5313 C C . LEU A 1 679 ? -6.832 13.188 10.094 1 77.62 679 LEU A C 1
ATOM 5315 O O . LEU A 1 679 ? -7.031 13.625 11.227 1 77.62 679 LEU A O 1
ATOM 5319 N N . THR A 1 680 ? -7.062 13.859 8.961 1 76.12 680 THR A N 1
ATOM 5320 C CA . THR A 1 680 ? -7.82 15.102 8.938 1 76.12 680 THR A CA 1
ATOM 5321 C C . THR A 1 680 ? -8.945 15.023 7.906 1 76.12 680 THR A C 1
ATOM 5323 O O . THR A 1 680 ? -8.719 14.664 6.754 1 76.12 680 THR A O 1
ATOM 5326 N N . LEU A 1 681 ? -10.078 15.266 8.352 1 83.44 681 LEU A N 1
ATOM 5327 C CA . LEU A 1 681 ? -11.242 15.281 7.469 1 83.44 681 LEU A CA 1
ATOM 5328 C C . LEU A 1 681 ? -11.539 16.703 6.988 1 83.44 681 LEU A C 1
ATOM 5330 O O . LEU A 1 681 ? -11.414 17.656 7.754 1 83.44 681 LEU A O 1
ATOM 5334 N N . LEU A 1 682 ? -11.891 16.797 5.73 1 82.69 682 LEU A N 1
ATOM 5335 C CA . LEU A 1 682 ? -12.328 18.062 5.148 1 82.69 682 LEU A CA 1
ATOM 5336 C C . LEU A 1 682 ? -13.789 17.984 4.707 1 82.69 682 LEU A C 1
ATOM 5338 O O . LEU A 1 682 ? -14.258 16.906 4.305 1 82.69 682 LEU A O 1
ATOM 5342 N N . GLY A 1 683 ? -14.477 18.906 4.891 1 81.5 683 GLY A N 1
ATOM 5343 C CA . GLY A 1 683 ? -15.852 18.906 4.414 1 81.5 683 GLY A CA 1
ATOM 5344 C C . GLY A 1 683 ? -16.656 20.094 4.91 1 81.5 683 GLY A C 1
ATOM 5345 O O . GLY A 1 683 ? -16.156 20.906 5.688 1 81.5 683 GLY A O 1
ATOM 5346 N N . ASN A 1 684 ? -17.844 20.219 4.234 1 72.62 684 ASN A N 1
ATOM 5347 C CA . ASN A 1 684 ? -18.812 21.219 4.648 1 72.62 684 ASN A CA 1
ATOM 5348 C C . ASN A 1 684 ? -19.75 20.703 5.734 1 72.62 684 ASN A C 1
ATOM 5350 O O . ASN A 1 684 ? -20.375 19.656 5.562 1 72.62 684 ASN A O 1
ATOM 5354 N N . ASN A 1 685 ? -19.547 21.125 6.879 1 61.22 685 ASN A N 1
ATOM 5355 C CA . ASN A 1 685 ? -20.359 20.641 7.992 1 61.22 685 ASN A CA 1
ATOM 5356 C C . ASN A 1 685 ? -21.812 21.078 7.863 1 61.22 685 ASN A C 1
ATOM 5358 O O . ASN A 1 685 ? -22.672 20.641 8.641 1 61.22 685 ASN A O 1
ATOM 5362 N N . GLN A 1 686 ? -22.234 22.047 6.941 1 56.06 686 GLN A N 1
ATOM 5363 C CA . GLN A 1 686 ? -23.625 22.484 6.855 1 56.06 686 GLN A CA 1
ATOM 5364 C C . GLN A 1 686 ? -24.188 22.25 5.453 1 56.06 686 GLN A C 1
ATOM 5366 O O . GLN A 1 686 ? -24.062 23.125 4.582 1 56.06 686 GLN A O 1
ATOM 5371 N N . PRO A 1 687 ? -24.5 21.031 5.012 1 52.38 687 PRO A N 1
ATOM 5372 C CA . PRO A 1 687 ? -25.125 20.969 3.689 1 52.38 687 PRO A CA 1
ATOM 5373 C C . PRO A 1 687 ? -26.438 21.734 3.619 1 52.38 687 PRO A C 1
ATOM 5375 O O . PRO A 1 687 ? -27.172 21.797 4.609 1 52.38 687 PRO A O 1
ATOM 5378 N N . LYS A 1 688 ? -26.578 22.766 2.596 1 44.34 688 LYS A N 1
ATOM 5379 C CA . LYS A 1 688 ? -27.859 23.406 2.256 1 44.34 688 LYS A CA 1
ATOM 5380 C C . LYS A 1 688 ? -28.906 22.359 1.92 1 44.34 688 LYS A C 1
ATOM 5382 O O . LYS A 1 688 ? -28.844 21.719 0.867 1 44.34 688 LYS A O 1
ATOM 5387 N N . ILE A 1 689 ? -29.391 21.594 2.701 1 41.31 689 ILE A N 1
ATOM 5388 C CA . ILE A 1 689 ? -30.562 20.875 2.207 1 41.31 689 ILE A CA 1
ATOM 5389 C C . ILE A 1 689 ? -31.656 21.875 1.82 1 41.31 689 ILE A C 1
ATOM 5391 O O . ILE A 1 689 ? -31.688 23 2.338 1 41.31 689 ILE A O 1
ATOM 5395 N N . ASP A 1 690 ? -32.625 21.516 0.845 1 35.38 690 ASP A N 1
ATOM 5396 C CA . ASP A 1 690 ? -33.844 22.188 0.43 1 35.38 690 ASP A CA 1
ATOM 5397 C C . ASP A 1 690 ? -34.5 22.938 1.6 1 35.38 690 ASP A C 1
ATOM 5399 O O . ASP A 1 690 ? -35.469 22.469 2.184 1 35.38 690 ASP A O 1
ATOM 5403 N N . GLY A 1 691 ? -34.031 24.094 2.143 1 40.53 691 GLY A N 1
ATOM 5404 C CA . GLY A 1 691 ? -34.531 25.047 3.127 1 40.53 691 GLY A CA 1
ATOM 5405 C C . GLY A 1 691 ? -34.062 24.75 4.535 1 40.53 691 GLY A C 1
ATOM 5406 O O . GLY A 1 691 ? -33.969 25.656 5.363 1 40.53 691 GLY A O 1
ATOM 5407 N N . LYS A 1 692 ? -34.438 23.562 5.07 1 37.44 692 LYS A N 1
ATOM 5408 C CA . LYS A 1 692 ? -34.219 23.25 6.477 1 37.44 692 LYS A CA 1
ATOM 5409 C C . LYS A 1 692 ? -32.781 22.781 6.719 1 37.44 692 LYS A C 1
ATOM 5411 O O . LYS A 1 692 ? -32.281 21.906 6.02 1 37.44 692 LYS A O 1
ATOM 5416 N N . TYR A 1 693 ? -31.859 23.656 6.992 1 38 693 TYR A N 1
ATOM 5417 C CA . TYR A 1 693 ? -30.484 23.375 7.375 1 38 693 TYR A CA 1
ATOM 5418 C C . TYR A 1 693 ? -30.406 22.078 8.164 1 38 693 TYR A C 1
ATOM 5420 O O . TYR A 1 693 ? -31.125 21.891 9.148 1 38 693 TYR A O 1
ATOM 5428 N N . GLY A 1 694 ? -30.344 21.016 7.668 1 47.44 694 GLY A N 1
ATOM 5429 C CA . GLY A 1 694 ? -30.141 19.812 8.469 1 47.44 694 GLY A CA 1
ATOM 5430 C C . GLY A 1 694 ? -28.953 19.938 9.406 1 47.44 694 GLY A C 1
ATOM 5431 O O . GLY A 1 694 ? -28.047 20.75 9.188 1 47.44 694 GLY A O 1
ATOM 5432 N N . LYS A 1 695 ? -29 19.609 10.727 1 54.34 695 LYS A N 1
ATOM 5433 C CA . LYS A 1 695 ? -28.219 19.844 11.93 1 54.34 695 LYS A CA 1
ATOM 5434 C C . LYS A 1 695 ? -26.781 19.328 11.758 1 54.34 695 LYS A C 1
ATOM 5436 O O . LYS A 1 695 ? -25.828 20 12.172 1 54.34 695 LYS A O 1
ATOM 5441 N N . TYR A 1 696 ? -26.594 18.109 11.102 1 64.25 696 TYR A N 1
ATOM 5442 C CA . TYR A 1 696 ? -25.25 17.531 11.039 1 64.25 696 TYR A CA 1
ATOM 5443 C C . TYR A 1 696 ? -25 16.891 9.688 1 64.25 696 TYR A C 1
ATOM 5445 O O . TYR A 1 696 ? -25.938 16.438 9.016 1 64.25 696 TYR A O 1
ATOM 5453 N N . CYS A 1 697 ? -23.812 17.172 9.016 1 78.44 697 CYS A N 1
ATOM 5454 C CA . CYS A 1 697 ? -23.328 16.438 7.852 1 78.44 697 CYS A CA 1
ATOM 5455 C C . CYS A 1 697 ? -22.859 15.039 8.25 1 78.44 697 CYS A C 1
ATOM 5457 O O . CYS A 1 697 ? -22.047 14.883 9.156 1 78.44 697 CYS A O 1
ATOM 5459 N N . TYR A 1 698 ? -23.594 14.062 7.633 1 85.38 698 TYR A N 1
ATOM 5460 C CA . TYR A 1 698 ? -23.203 12.68 7.91 1 85.38 698 TYR A CA 1
ATOM 5461 C C . TYR A 1 698 ? -22.406 12.094 6.75 1 85.38 698 TYR A C 1
ATOM 5463 O O . TYR A 1 698 ? -22.625 12.453 5.594 1 85.38 698 TYR A O 1
ATOM 5471 N N . TYR A 1 699 ? -21.484 11.289 7.035 1 87.25 699 TYR A N 1
ATOM 5472 C CA . TYR A 1 699 ? -20.688 10.578 6.047 1 87.25 699 TYR A CA 1
ATOM 5473 C C . TYR A 1 699 ? -20.422 9.141 6.484 1 87.25 699 TYR A C 1
ATOM 5475 O O . TYR A 1 699 ? -20.656 8.789 7.645 1 87.25 699 TYR A O 1
ATOM 5483 N N . ASP A 1 700 ? -20.125 8.305 5.574 1 88 700 ASP A N 1
ATOM 5484 C CA . ASP A 1 700 ? -19.719 6.93 5.84 1 88 700 ASP A CA 1
ATOM 5485 C C . ASP A 1 700 ? -18.234 6.738 5.582 1 88 700 ASP A C 1
ATOM 5487 O O . ASP A 1 700 ? -17.656 7.414 4.73 1 88 700 ASP A O 1
ATOM 5491 N N . VAL A 1 701 ? -17.688 5.957 6.441 1 87.38 701 VAL A N 1
ATOM 5492 C CA . VAL A 1 701 ? -16.266 5.684 6.27 1 87.38 701 VAL A CA 1
ATOM 5493 C C . VAL A 1 701 ? -16.031 4.18 6.168 1 87.38 701 VAL A C 1
ATOM 5495 O O . VAL A 1 701 ? -16.594 3.406 6.957 1 87.38 701 VAL A O 1
ATOM 5498 N N . THR A 1 702 ? -15.328 3.771 5.121 1 82.25 702 THR A N 1
ATOM 5499 C CA . THR A 1 702 ? -14.922 2.379 4.961 1 82.25 702 THR A CA 1
ATOM 5500 C C . THR A 1 702 ? -13.406 2.236 5.105 1 82.25 702 THR A C 1
ATOM 5502 O O . THR A 1 702 ? -12.648 2.934 4.434 1 82.25 702 THR A O 1
ATOM 5505 N N . ILE A 1 703 ? -13.062 1.407 6.074 1 82.44 703 ILE A N 1
ATOM 5506 C CA . ILE A 1 703 ? -11.656 1.068 6.246 1 82.44 703 ILE A CA 1
ATOM 5507 C C . ILE A 1 703 ? -11.398 -0.338 5.711 1 82.44 703 ILE A C 1
ATOM 5509 O O . ILE A 1 703 ? -12.086 -1.29 6.086 1 82.44 703 ILE A O 1
ATOM 5513 N N . SER A 1 704 ? -10.5 -0.378 4.711 1 78.81 704 SER A N 1
ATOM 5514 C CA . SER A 1 704 ? -10.156 -1.665 4.113 1 78.81 704 SER A CA 1
ATOM 5515 C C . SER A 1 704 ? -8.656 -1.907 4.141 1 78.81 704 SER A C 1
ATOM 5517 O O . SER A 1 704 ? -7.871 -0.964 4.27 1 78.81 704 SER A O 1
ATOM 5519 N N . LEU A 1 705 ? -8.312 -3.184 4.145 1 75.5 705 LEU A N 1
ATOM 5520 C CA . LEU A 1 705 ? -6.902 -3.52 4.012 1 75.5 705 LEU A CA 1
ATOM 5521 C C . LEU A 1 705 ? -6.41 -3.248 2.592 1 75.5 705 LEU A C 1
ATOM 5523 O O . LEU A 1 705 ? -7.168 -3.389 1.63 1 75.5 705 LEU A O 1
ATOM 5527 N N . ALA A 1 706 ? -5.152 -2.668 2.494 1 60.03 706 ALA A N 1
ATOM 5528 C CA . ALA A 1 706 ? -4.586 -2.332 1.191 1 60.03 706 ALA A CA 1
ATOM 5529 C C . ALA A 1 706 ? -4.285 -3.592 0.382 1 60.03 706 ALA A C 1
ATOM 5531 O O . ALA A 1 706 ? -4.207 -3.541 -0.848 1 60.03 706 ALA A O 1
ATOM 5532 N N . TRP A 1 707 ? -4.117 -4.73 1.162 1 56.47 707 TRP A N 1
ATOM 5533 C CA . TRP A 1 707 ? -3.766 -5.953 0.449 1 56.47 707 TRP A CA 1
ATOM 5534 C C . TRP A 1 707 ? -5.012 -6.652 -0.082 1 56.47 707 TRP A C 1
ATOM 5536 O O . TRP A 1 707 ? -6.137 -6.258 0.234 1 56.47 707 TRP A O 1
ATOM 5546 N N . ASN A 1 708 ? -4.863 -7.801 -0.907 1 53.09 708 ASN A N 1
ATOM 5547 C CA . ASN A 1 708 ? -5.75 -8.586 -1.759 1 53.09 708 ASN A CA 1
ATOM 5548 C C . ASN A 1 708 ? -6.961 -9.102 -0.985 1 53.09 708 ASN A C 1
ATOM 5550 O O . ASN A 1 708 ? -7.891 -9.656 -1.575 1 53.09 708 ASN A O 1
ATOM 5554 N N . LYS A 1 709 ? -6.961 -9.117 0.374 1 55.84 709 LYS A N 1
ATOM 5555 C CA . LYS A 1 709 ? -8.141 -9.781 0.926 1 55.84 709 LYS A CA 1
ATOM 5556 C C . LYS A 1 709 ? -9.18 -8.766 1.392 1 55.84 709 LYS A C 1
ATOM 5558 O O . LYS A 1 709 ? -8.828 -7.66 1.815 1 55.84 709 LYS A O 1
ATOM 5563 N N . VAL A 1 710 ? -10.375 -9.07 0.951 1 63.84 710 VAL A N 1
ATOM 5564 C CA . VAL A 1 710 ? -11.547 -8.227 1.156 1 63.84 710 VAL A CA 1
ATOM 5565 C C . VAL A 1 710 ? -11.906 -8.188 2.641 1 63.84 710 VAL A C 1
ATOM 5567 O O . VAL A 1 710 ? -12.633 -9.055 3.133 1 63.84 710 VAL A O 1
ATOM 5570 N N . VAL A 1 711 ? -11.031 -7.473 3.527 1 74.81 711 VAL A N 1
ATOM 5571 C CA . VAL A 1 711 ? -11.398 -7.172 4.906 1 74.81 711 VAL A CA 1
ATOM 5572 C C . VAL A 1 711 ? -11.711 -5.684 5.047 1 74.81 711 VAL A C 1
ATOM 5574 O O . VAL A 1 711 ? -10.859 -4.836 4.77 1 74.81 711 VAL A O 1
ATOM 5577 N N . TYR A 1 712 ? -12.922 -5.449 5.27 1 77.56 712 TYR A N 1
ATOM 5578 C CA . TYR A 1 712 ? -13.273 -4.043 5.434 1 77.56 712 TYR A CA 1
ATOM 5579 C C . TYR A 1 712 ? -14.289 -3.867 6.559 1 77.56 712 TYR A C 1
ATOM 5581 O O . TYR A 1 712 ? -14.922 -4.832 6.988 1 77.56 712 TYR A O 1
ATOM 5589 N N . LYS A 1 713 ? -14.312 -2.82 7.195 1 82.94 713 LYS A N 1
ATOM 5590 C CA . LYS A 1 713 ? -15.305 -2.365 8.164 1 82.94 713 LYS A CA 1
ATOM 5591 C C . LYS A 1 713 ? -15.867 -0.999 7.781 1 82.94 713 LYS A C 1
ATOM 5593 O O . LYS A 1 713 ? -15.109 -0.072 7.484 1 82.94 713 LYS A O 1
ATOM 5598 N N . THR A 1 714 ? -17.188 -0.94 7.648 1 85.31 714 THR A N 1
ATOM 5599 C CA . THR A 1 714 ? -17.828 0.319 7.285 1 85.31 714 THR A CA 1
ATOM 5600 C C . THR A 1 714 ? -18.562 0.92 8.484 1 85.31 714 THR A C 1
ATOM 5602 O O . THR A 1 714 ? -19.312 0.228 9.18 1 85.31 714 THR A O 1
ATOM 5605 N N . LEU A 1 715 ? -18.234 2.129 8.828 1 87.25 715 LEU A N 1
ATOM 5606 C CA . LEU A 1 715 ? -18.953 2.934 9.805 1 87.25 715 LEU A CA 1
ATOM 5607 C C . LEU A 1 715 ? -19.969 3.838 9.117 1 87.25 715 LEU A C 1
ATOM 5609 O O . LEU A 1 715 ? -19.609 4.668 8.281 1 87.25 715 LEU A O 1
ATOM 5613 N N . THR A 1 716 ? -21.172 3.596 9.422 1 87.44 716 THR A N 1
ATOM 5614 C CA . THR A 1 716 ? -22.203 4.395 8.781 1 87.44 716 THR A CA 1
ATOM 5615 C C . THR A 1 716 ? -22.672 5.52 9.703 1 87.44 716 THR A C 1
ATOM 5617 O O . THR A 1 716 ? -22.547 5.418 10.93 1 87.44 716 THR A O 1
ATOM 5620 N N . ASP A 1 717 ? -23.078 6.648 9.188 1 85.94 717 ASP A N 1
ATOM 5621 C CA . ASP A 1 717 ? -23.719 7.773 9.859 1 85.94 717 ASP A CA 1
ATOM 5622 C C . ASP A 1 717 ? -22.781 8.445 10.844 1 85.94 717 ASP A C 1
ATOM 5624 O O . ASP A 1 717 ? -23.141 8.68 12 1 85.94 717 ASP A O 1
ATOM 5628 N N . ARG A 1 718 ? -21.547 8.648 10.32 1 87.62 718 ARG A N 1
ATOM 5629 C CA . ARG A 1 718 ? -20.625 9.461 11.109 1 87.62 718 ARG A CA 1
ATOM 5630 C C . ARG A 1 718 ? -20.859 10.945 10.859 1 87.62 718 ARG A C 1
ATOM 5632 O O . ARG A 1 718 ? -21.156 11.352 9.734 1 87.62 718 ARG A O 1
ATOM 5639 N N . GLN A 1 719 ? -20.719 11.711 11.914 1 84.12 719 GLN A N 1
ATOM 5640 C CA . GLN A 1 719 ? -21.094 13.125 11.859 1 84.12 719 GLN A CA 1
ATOM 5641 C C . GLN A 1 719 ? -19.859 14.008 11.734 1 84.12 719 GLN A C 1
ATOM 5643 O O . GLN A 1 719 ? -18.875 13.82 12.461 1 84.12 719 GLN A O 1
ATOM 5648 N N . LEU A 1 720 ? -19.844 14.812 10.703 1 85.88 720 LEU A N 1
ATOM 5649 C CA . LEU A 1 720 ? -18.891 15.906 10.68 1 85.88 720 LEU A CA 1
ATOM 5650 C C . LEU A 1 720 ? -19.297 17.016 11.648 1 85.88 720 LEU A C 1
ATOM 5652 O O . LEU A 1 720 ? -20.203 17.797 11.352 1 85.88 720 LEU A O 1
ATOM 5656 N N . LYS A 1 721 ? -18.656 17.094 12.766 1 77.19 721 LYS A N 1
ATOM 5657 C CA . LYS A 1 721 ? -18.984 18.062 13.812 1 77.19 721 LYS A CA 1
ATOM 5658 C C . LYS A 1 721 ? -18.766 19.5 13.336 1 77.19 721 LYS A C 1
ATOM 5660 O O . LYS A 1 721 ? -17.953 19.734 12.43 1 77.19 721 LYS A O 1
ATOM 5665 N N . PRO A 1 722 ? -19.531 20.359 13.773 1 69.56 722 PRO A N 1
ATOM 5666 C CA . PRO A 1 722 ? -19.266 21.766 13.461 1 69.56 722 PRO A CA 1
ATOM 5667 C C . PRO A 1 722 ? -17.906 22.234 13.992 1 69.56 722 PRO A C 1
ATOM 5669 O O . PRO A 1 722 ? -17.344 21.594 14.891 1 69.56 722 PRO A O 1
ATOM 5672 N N . CYS A 1 723 ? -17.344 23.172 13.25 1 65.94 723 CYS A N 1
ATOM 5673 C CA . CYS A 1 723 ? -16.078 23.734 13.695 1 65.94 723 CYS A CA 1
ATOM 5674 C C . CYS A 1 723 ? -16.156 24.125 15.164 1 65.94 723 CYS A C 1
ATOM 5676 O O . CYS A 1 723 ? -17.203 24.531 15.656 1 65.94 723 CYS A O 1
ATOM 5678 N N . TYR A 1 724 ? -15.07 23.766 15.852 1 57.22 724 TYR A N 1
ATOM 5679 C CA . TYR A 1 724 ? -14.984 24.203 17.25 1 57.22 724 TYR A CA 1
ATOM 5680 C C . TYR A 1 724 ? -15.18 25.703 17.359 1 57.22 724 TYR A C 1
ATOM 5682 O O . TYR A 1 724 ? -15.008 26.438 16.391 1 57.22 724 TYR A O 1
ATOM 5690 N N . PHE A 1 725 ? -15.5 26.031 18.484 1 49.22 725 PHE A N 1
ATOM 5691 C CA . PHE A 1 725 ? -15.672 27.453 18.75 1 49.22 725 PHE A CA 1
ATOM 5692 C C . PHE A 1 725 ? -14.391 28.219 18.422 1 49.22 725 PHE A C 1
ATOM 5694 O O . PHE A 1 725 ? -13.297 27.781 18.781 1 49.22 725 PHE A O 1
ATOM 5701 N N . GLY A 1 726 ? -14.352 29.266 17.688 1 50 726 GLY A N 1
ATOM 5702 C CA . GLY A 1 726 ? -13.195 30.047 17.281 1 50 726 GLY A CA 1
ATOM 5703 C C . GLY A 1 726 ? -12.703 29.688 15.891 1 50 726 GLY A C 1
ATOM 5704 O O . GLY A 1 726 ? -11.875 30.391 15.312 1 50 726 GLY A O 1
ATOM 5705 N N . TYR A 1 727 ? -13.266 28.594 15.398 1 57.28 727 TYR A N 1
ATOM 5706 C CA . TYR A 1 727 ? -12.891 28.156 14.062 1 57.28 727 TYR A CA 1
ATOM 5707 C C . TYR A 1 727 ? -14.039 28.344 13.078 1 57.28 727 TYR A C 1
ATOM 5709 O O . TYR A 1 727 ? -15.211 28.297 13.461 1 57.28 727 TYR A O 1
ATOM 5717 N N . THR A 1 728 ? -13.781 28.906 11.992 1 58.78 728 THR A N 1
ATOM 5718 C CA . THR A 1 728 ? -14.766 29 10.93 1 58.78 728 THR A CA 1
ATOM 5719 C C . THR A 1 728 ? -14.406 28.078 9.766 1 58.78 728 THR A C 1
ATOM 5721 O O . THR A 1 728 ? -13.227 27.797 9.539 1 58.78 728 THR A O 1
ATOM 5724 N N . LEU A 1 729 ? -15.477 27.547 9.234 1 68.25 729 LEU A N 1
ATOM 5725 C CA . LEU A 1 729 ? -15.273 26.656 8.102 1 68.25 729 LEU A CA 1
ATOM 5726 C C . LEU A 1 729 ? -14.898 27.422 6.848 1 68.25 729 LEU A C 1
ATOM 5728 O O . LEU A 1 729 ? -15.68 28.25 6.371 1 68.25 729 LEU A O 1
ATOM 5732 N N . LYS A 1 730 ? -13.758 27.422 6.52 1 64.44 730 LYS A N 1
ATOM 5733 C CA . LYS A 1 730 ? -13.289 27.984 5.258 1 64.44 730 LYS A CA 1
ATOM 5734 C C . LYS A 1 730 ? -12.594 26.922 4.41 1 64.44 730 LYS A C 1
ATOM 5736 O O . LYS A 1 730 ? -11.703 26.219 4.895 1 64.44 730 LYS A O 1
ATOM 5741 N N . LYS A 1 731 ? -12.969 26.875 3.217 1 69.19 731 LYS A N 1
ATOM 5742 C CA . LYS A 1 731 ? -12.414 25.906 2.27 1 69.19 731 LYS A CA 1
ATOM 5743 C C . LYS A 1 731 ? -12.453 24.5 2.838 1 69.19 731 LYS A C 1
ATOM 5745 O O . LYS A 1 731 ? -11.453 23.781 2.811 1 69.19 731 LYS A O 1
ATOM 5750 N N . ASN A 1 732 ? -13.562 24.156 3.529 1 78 732 ASN A N 1
ATOM 5751 C CA . ASN A 1 732 ? -13.836 22.812 4.055 1 78 732 ASN A CA 1
ATOM 5752 C C . ASN A 1 732 ? -12.93 22.484 5.234 1 78 732 ASN A C 1
ATOM 5754 O O . ASN A 1 732 ? -12.695 21.312 5.527 1 78 732 ASN A O 1
ATOM 5758 N N . ARG A 1 733 ? -12.281 23.547 5.742 1 74.81 733 ARG A N 1
ATOM 5759 C CA . ARG A 1 733 ? -11.445 23.391 6.93 1 74.81 733 ARG A CA 1
ATOM 5760 C C . ARG A 1 733 ? -11.844 24.391 8.016 1 74.81 733 ARG A C 1
ATOM 5762 O O . ARG A 1 733 ? -12.133 25.547 7.719 1 74.81 733 ARG A O 1
ATOM 5769 N N . CYS A 1 734 ? -11.883 23.781 9.133 1 69.31 734 CYS A N 1
ATOM 5770 C CA . CYS A 1 734 ? -12.055 24.688 10.25 1 69.31 734 CYS A CA 1
ATOM 5771 C C . CYS A 1 734 ? -10.781 25.5 10.492 1 69.31 734 CYS A C 1
ATOM 5773 O O . CYS A 1 734 ? -9.734 24.922 10.82 1 69.31 734 CYS A O 1
ATOM 5775 N N . GLN A 1 735 ? -10.719 26.578 9.914 1 59.5 735 GLN A N 1
ATOM 5776 C CA . GLN A 1 735 ? -9.562 27.453 10.062 1 59.5 735 GLN A CA 1
ATOM 5777 C C . GLN A 1 735 ? -9.758 28.422 11.219 1 59.5 735 GLN A C 1
ATOM 5779 O O . GLN A 1 735 ? -10.867 28.906 11.461 1 59.5 735 GLN A O 1
ATOM 5784 N N . CYS A 1 736 ? -8.727 28.312 11.867 1 51.81 736 CYS A N 1
ATOM 5785 C CA . CYS A 1 736 ? -8.789 29.266 12.969 1 51.81 736 CYS A CA 1
ATOM 5786 C C . CYS A 1 736 ? -9.094 30.672 12.453 1 51.81 736 CYS A C 1
ATOM 5788 O O . CYS A 1 736 ? -8.477 31.125 11.492 1 51.81 736 CYS A O 1
ATOM 5790 N N . LEU A 1 737 ? -10.211 31.062 12.609 1 44.97 737 LEU A N 1
ATOM 5791 C CA . LEU A 1 737 ? -10.57 32.438 12.258 1 44.97 737 LEU A CA 1
ATOM 5792 C C . LEU A 1 737 ? -9.508 33.406 12.734 1 44.97 737 LEU A C 1
ATOM 5794 O O . LEU A 1 737 ? -9.375 33.656 13.938 1 44.97 737 LEU A O 1
ATOM 5798 N N . MET A 1 738 ? -8.305 33.219 12.211 1 38.34 738 MET A N 1
ATOM 5799 C CA . MET A 1 738 ? -7.516 34.406 12.461 1 38.34 738 MET A CA 1
ATOM 5800 C C . MET A 1 738 ? -8.109 35.625 11.734 1 38.34 738 MET A C 1
ATOM 5802 O O . MET A 1 738 ? -8.664 35.469 10.641 1 38.34 738 MET A O 1
ATOM 5806 N N . GLN A 1 739 ? -8.68 36.531 12.344 1 32.84 739 GLN A N 1
ATOM 5807 C CA . GLN A 1 739 ? -9.156 37.688 11.609 1 32.84 739 GLN A CA 1
ATOM 5808 C C . GLN A 1 739 ? -8.258 38 10.414 1 32.84 739 GLN A C 1
ATOM 5810 O O . GLN A 1 739 ? -7.051 38.156 10.562 1 32.84 739 GLN A O 1
ATOM 5815 N N . LYS A 1 740 ? -8.289 37.438 9.117 1 31.64 740 LYS A N 1
ATOM 5816 C CA . LYS A 1 740 ? -7.672 38.031 7.93 1 31.64 740 LYS A CA 1
ATOM 5817 C C . LYS A 1 740 ? -7.129 39.406 8.211 1 31.64 740 LYS A C 1
ATOM 5819 O O . LYS A 1 740 ? -6.035 39.75 7.762 1 31.64 740 LYS A O 1
ATOM 5824 N N . ASN A 1 741 ? -8.023 40.469 8.117 1 27.73 741 ASN A N 1
ATOM 5825 C CA . ASN A 1 741 ? -7.777 41.875 8.445 1 27.73 741 ASN A CA 1
ATOM 5826 C C . ASN A 1 741 ? -7.172 42.031 9.836 1 27.73 741 ASN A C 1
ATOM 5828 O O . ASN A 1 741 ? -7.332 41.156 10.688 1 27.73 741 ASN A O 1
ATOM 5832 N N . GLN A 1 742 ? -6.285 43.031 10.07 1 29.06 742 GLN A N 1
ATOM 5833 C CA . GLN A 1 742 ? -5.582 43.531 11.258 1 29.06 742 GLN A CA 1
ATOM 5834 C C . GLN A 1 742 ? -6.266 43.062 12.539 1 29.06 742 GLN A C 1
ATOM 5836 O O . GLN A 1 742 ? -5.699 43.188 13.625 1 29.06 742 GLN A O 1
ATOM 5841 N N . ASP A 1 743 ? -7.48 43.469 12.859 1 28.88 743 ASP A N 1
ATOM 5842 C CA . ASP A 1 743 ? -7.688 43.906 14.227 1 28.88 743 ASP A CA 1
ATOM 5843 C C . ASP A 1 743 ? -7.449 42.781 15.227 1 28.88 743 ASP A C 1
ATOM 5845 O O . ASP A 1 743 ? -7.324 41.625 14.844 1 28.88 743 ASP A O 1
ATOM 5849 N N . LYS A 1 744 ? -8.102 42.781 16.5 1 33.25 744 LYS A N 1
ATOM 5850 C CA . LYS A 1 744 ? -8.266 42.25 17.859 1 33.25 744 LYS A CA 1
ATOM 5851 C C . LYS A 1 744 ? -8.711 40.781 17.828 1 33.25 744 LYS A C 1
ATOM 5853 O O . LYS A 1 744 ? -9.914 40.5 17.859 1 33.25 744 LYS A O 1
ATOM 5858 N N . GLY A 1 745 ? -8.266 40 17.109 1 37.47 745 GLY A N 1
ATOM 5859 C CA . GLY A 1 745 ? -8.922 38.719 17.281 1 37.47 745 GLY A CA 1
ATOM 5860 C C . GLY A 1 745 ? -8.625 38.062 18.625 1 37.47 745 GLY A C 1
ATOM 5861 O O . GLY A 1 745 ? -7.512 38.156 19.141 1 37.47 745 GLY A O 1
ATOM 5862 N N . ILE A 1 746 ? -9.617 37.938 19.531 1 42.03 746 ILE A N 1
ATOM 5863 C CA . ILE A 1 746 ? -9.711 37.562 20.938 1 42.03 746 ILE A CA 1
ATOM 5864 C C . ILE A 1 746 ? -9.25 36.125 21.109 1 42.03 746 ILE A C 1
ATOM 5866 O O . ILE A 1 746 ? -8.922 35.688 22.219 1 42.03 746 ILE A O 1
ATOM 5870 N N . ALA A 1 747 ? -9.359 35.125 20.094 1 45.84 747 ALA A N 1
ATOM 5871 C CA . ALA A 1 747 ? -9.039 33.719 20.391 1 45.84 747 ALA A CA 1
ATOM 5872 C C . ALA A 1 747 ? -7.988 33.188 19.422 1 45.84 747 ALA A C 1
ATOM 5874 O O . ALA A 1 747 ? -7.926 33.625 18.266 1 45.84 747 ALA A O 1
ATOM 5875 N N . PHE A 1 748 ? -6.879 32.719 19.859 1 47.72 748 PHE A N 1
ATOM 5876 C CA . PHE A 1 748 ? -5.84 32.094 19.078 1 47.72 748 PHE A CA 1
ATOM 5877 C C . PHE A 1 748 ? -5.895 30.562 19.25 1 47.72 748 PHE A C 1
ATOM 5879 O O . PHE A 1 748 ? -6.012 30.078 20.359 1 47.72 748 PHE A O 1
ATOM 5886 N N . CYS A 1 749 ? -6.188 29.781 18.25 1 48.62 749 CYS A N 1
ATOM 5887 C CA . CYS A 1 749 ? -6.227 28.312 18.312 1 48.62 749 CYS A CA 1
ATOM 5888 C C . CYS A 1 749 ? -4.84 27.719 18.109 1 48.62 749 CYS A C 1
ATOM 5890 O O . CYS A 1 749 ? -4.117 28.125 17.188 1 48.62 749 CYS A O 1
ATOM 5892 N N . TYR A 1 750 ? -4.148 27.094 19.062 1 43.16 750 TYR A N 1
ATOM 5893 C CA . TYR A 1 750 ? -2.867 26.422 18.922 1 43.16 750 TYR A CA 1
ATOM 5894 C C . TYR A 1 750 ? -2.971 24.969 19.375 1 43.16 750 TYR A C 1
ATOM 5896 O O . TYR A 1 750 ? -3.344 24.688 20.516 1 43.16 750 TYR A O 1
ATOM 5904 N N . ARG A 1 751 ? -2.48 24.016 18.656 1 41.44 751 ARG A N 1
ATOM 5905 C CA . ARG A 1 751 ? -2.396 22.594 18.938 1 41.44 751 ARG A CA 1
ATOM 5906 C C . ARG A 1 751 ? -3.717 22.062 19.484 1 41.44 751 ARG A C 1
ATOM 5908 O O . ARG A 1 751 ? -3.734 21.344 20.484 1 41.44 751 ARG A O 1
ATOM 5915 N N . GLY A 1 752 ? -4.832 22.469 18.984 1 50.12 752 GLY A N 1
ATOM 5916 C CA . GLY A 1 752 ? -6.129 22 19.453 1 50.12 752 GLY A CA 1
ATOM 5917 C C . GLY A 1 752 ? -6.715 22.859 20.562 1 50.12 752 GLY A C 1
ATOM 5918 O O . GLY A 1 752 ? -7.891 22.719 20.906 1 50.12 752 GLY A O 1
ATOM 5919 N N . ASP A 1 753 ? -5.816 23.609 21.141 1 48.62 753 ASP A N 1
ATOM 5920 C CA . ASP A 1 753 ? -6.246 24.469 22.234 1 48.62 753 ASP A CA 1
ATOM 5921 C C . ASP A 1 753 ? -6.543 25.875 21.734 1 48.62 753 ASP A C 1
ATOM 5923 O O . ASP A 1 753 ? -5.961 26.328 20.734 1 48.62 753 ASP A O 1
ATOM 5927 N N . ILE A 1 754 ? -7.57 26.547 22.125 1 53.44 754 ILE A N 1
ATOM 5928 C CA . ILE A 1 754 ? -7.914 27.922 21.781 1 53.44 754 ILE A CA 1
ATOM 5929 C C . ILE A 1 754 ? -7.43 28.859 22.891 1 53.44 754 ILE A C 1
ATOM 5931 O O . ILE A 1 754 ? -7.707 28.641 24.078 1 53.44 754 ILE A O 1
ATOM 5935 N N . TYR A 1 755 ? -6.543 29.703 22.594 1 51.22 755 TYR A N 1
ATOM 5936 C CA . TYR A 1 755 ? -6.027 30.688 23.531 1 51.22 755 TYR A CA 1
ATOM 5937 C C . TYR A 1 755 ? -6.73 32.031 23.359 1 51.22 755 TYR A C 1
ATOM 5939 O O . TYR A 1 755 ? -6.922 32.5 22.234 1 51.22 755 TYR A O 1
ATOM 5947 N N . PHE A 1 756 ? -7.461 32.469 24.375 1 53.94 756 PHE A N 1
ATOM 5948 C CA . PHE A 1 756 ? -8.195 33.75 24.375 1 53.94 756 PHE A CA 1
ATOM 5949 C C . PHE A 1 756 ? -7.473 34.781 25.203 1 53.94 756 PHE A C 1
ATOM 5951 O O . PHE A 1 756 ? -6.695 34.469 26.094 1 53.94 756 PHE A O 1
ATOM 5958 N N . TYR A 1 757 ? -7.562 36.031 24.719 1 48.31 757 TYR A N 1
ATOM 5959 C CA . TYR A 1 757 ? -7.133 37.094 25.625 1 48.31 757 TYR A CA 1
ATOM 5960 C C . TYR A 1 757 ? -7.875 37.031 26.953 1 48.31 757 TYR A C 1
ATOM 5962 O O . TYR A 1 757 ? -9.047 36.656 26.984 1 48.31 757 TYR A O 1
ATOM 5970 N N . LYS A 1 758 ? -7.223 37.219 27.953 1 48.12 758 LYS A N 1
ATOM 5971 C CA . LYS A 1 758 ? -7.848 37.25 29.281 1 48.12 758 LYS A CA 1
ATOM 5972 C C . LYS A 1 758 ? -9.094 38.125 29.266 1 48.12 758 LYS A C 1
ATOM 5974 O O . LYS A 1 758 ? -9.109 39.188 28.609 1 48.12 758 LYS A O 1
ATOM 5979 N N . ASN A 1 759 ? -10.172 37.75 29.703 1 45.25 759 ASN A N 1
ATOM 5980 C CA . ASN A 1 759 ? -11.477 38.375 29.859 1 45.25 759 ASN A CA 1
ATOM 5981 C C . ASN A 1 759 ? -12.273 38.344 28.562 1 45.25 759 ASN A C 1
ATOM 5983 O O . ASN A 1 759 ? -13.188 39.156 28.359 1 45.25 759 ASN A O 1
ATOM 5987 N N . ARG A 1 760 ? -11.766 37.594 27.609 1 51.12 760 ARG A N 1
ATOM 5988 C CA . ARG A 1 760 ? -12.578 37.5 26.391 1 51.12 760 ARG A CA 1
ATOM 5989 C C . ARG A 1 760 ? -13.188 36.125 26.266 1 51.12 760 ARG A C 1
ATOM 5991 O O . ARG A 1 760 ? -12.602 35.125 26.703 1 51.12 760 ARG A O 1
ATOM 5998 N N . TRP A 1 761 ? -14.445 36.125 26 1 50.41 761 TRP A N 1
ATOM 5999 C CA . TRP A 1 761 ? -15.227 34.906 25.766 1 50.41 761 TRP A CA 1
ATOM 6000 C C . TRP A 1 761 ? -15.492 34.719 24.281 1 50.41 761 TRP A C 1
ATOM 6002 O O . TRP A 1 761 ? -15.789 35.656 23.562 1 50.41 761 TRP A O 1
ATOM 6012 N N . ALA A 1 762 ? -15.094 33.75 23.672 1 50.44 762 ALA A N 1
ATOM 6013 C CA . ALA A 1 762 ? -15.289 33.5 22.234 1 50.44 762 ALA A CA 1
ATOM 6014 C C . ALA A 1 762 ? -16.625 32.844 21.969 1 50.44 762 ALA A C 1
ATOM 6016 O O . ALA A 1 762 ? -17.031 31.938 22.703 1 50.44 762 ALA A O 1
ATOM 6017 N N . TYR A 1 763 ? -17.672 33.625 21.359 1 47.94 763 TYR A N 1
ATOM 6018 C CA . TYR A 1 763 ? -18.859 32.906 20.922 1 47.94 763 TYR A CA 1
ATOM 6019 C C . TYR A 1 763 ? -18.984 32.938 19.406 1 47.94 763 TYR A C 1
ATOM 6021 O O . TYR A 1 763 ? -18.469 33.844 18.75 1 47.94 763 TYR A O 1
ATOM 6029 N N . ARG A 1 764 ? -19.406 31.922 18.672 1 44.66 764 ARG A N 1
ATOM 6030 C CA . ARG A 1 764 ? -19.578 31.688 17.234 1 44.66 764 ARG A CA 1
ATOM 6031 C C . ARG A 1 764 ? -20.703 32.531 16.672 1 44.66 764 ARG A C 1
ATOM 6033 O O . ARG A 1 764 ? -21.844 32.469 17.141 1 44.66 764 ARG A O 1
ATOM 6040 N N . ASP A 1 765 ? -20.375 33.781 15.891 1 41.78 765 ASP A N 1
ATOM 6041 C CA . ASP A 1 765 ? -21.391 34.5 15.156 1 41.78 765 ASP A CA 1
ATOM 6042 C C . ASP A 1 765 ? -21.797 33.781 13.883 1 41.78 765 ASP A C 1
ATOM 6044 O O . ASP A 1 765 ? -20.969 33.531 13.016 1 41.78 765 ASP A O 1
ATOM 6048 N N . GLN A 1 766 ? -22.891 33.25 13.812 1 38.59 766 GLN A N 1
ATOM 6049 C CA . GLN A 1 766 ? -23.406 32.5 12.672 1 38.59 766 GLN A CA 1
ATOM 6050 C C . GLN A 1 766 ? -23.516 33.406 11.438 1 38.59 766 GLN A C 1
ATOM 6052 O O . GLN A 1 766 ? -23.609 32.906 10.312 1 38.59 766 GLN A O 1
ATOM 6057 N N . LYS A 1 767 ? -23.906 34.719 11.5 1 37.69 767 LYS A N 1
ATOM 6058 C CA . LYS A 1 767 ? -24.219 35.562 10.336 1 37.69 767 LYS A CA 1
ATOM 6059 C C . LYS A 1 767 ? -22.953 36.188 9.766 1 37.69 767 LYS A C 1
ATOM 6061 O O . LYS A 1 767 ? -23.016 36.938 8.789 1 37.69 767 LYS A O 1
ATOM 6066 N N . ALA A 1 768 ? -21.969 36.219 10.445 1 38.84 768 ALA A N 1
ATOM 6067 C CA . ALA A 1 768 ? -20.812 36.906 9.883 1 38.84 768 ALA A CA 1
ATOM 6068 C C . ALA A 1 768 ? -20.438 36.344 8.523 1 38.84 768 ALA A C 1
ATOM 6070 O O . ALA A 1 768 ? -20.688 35.156 8.25 1 38.84 768 ALA A O 1
ATOM 6071 N N . PHE A 1 769 ? -20.484 37.25 7.504 1 33.31 769 PHE A N 1
ATOM 6072 C CA . PHE A 1 769 ? -20.25 36.875 6.113 1 33.31 769 PHE A CA 1
ATOM 6073 C C . PHE A 1 769 ? -19.312 35.688 6.023 1 33.31 769 PHE A C 1
ATOM 6075 O O . PHE A 1 769 ? -19.328 34.938 5.031 1 33.31 769 PHE A O 1
ATOM 6082 N N . ILE A 1 770 ? -18.234 35.781 6.863 1 33 770 ILE A N 1
ATOM 6083 C CA . ILE A 1 770 ? -17.438 34.562 6.93 1 33 770 ILE A CA 1
ATOM 6084 C C . ILE A 1 770 ? -18.125 33.562 7.855 1 33 770 ILE A C 1
ATOM 6086 O O . ILE A 1 770 ? -18.391 33.875 9.023 1 33 770 ILE A O 1
ATOM 6090 N N . ARG A 1 771 ? -18.891 32.656 7.492 1 32.59 771 ARG A N 1
ATOM 6091 C CA . ARG A 1 771 ? -19.5 31.438 8.023 1 32.59 771 ARG A CA 1
ATOM 6092 C C . ARG A 1 771 ? -18.578 30.766 9.031 1 32.59 771 ARG A C 1
ATOM 6094 O O . ARG A 1 771 ? -17.438 30.438 8.703 1 32.59 771 ARG A O 1
ATOM 6101 N N . ASP A 1 772 ? -18.734 30.812 10.547 1 37.75 772 ASP A N 1
ATOM 6102 C CA . ASP A 1 772 ? -18.203 30.266 11.781 1 37.75 772 ASP A CA 1
ATOM 6103 C C . ASP A 1 772 ? -17.203 31.234 12.43 1 37.75 772 ASP A C 1
ATOM 6105 O O . ASP A 1 772 ? -16.266 30.797 13.109 1 37.75 772 ASP A O 1
ATOM 6109 N N . ALA A 1 773 ? -17.281 32.406 12.047 1 39.91 773 ALA A N 1
ATOM 6110 C CA . ALA A 1 773 ? -16.453 33.469 12.609 1 39.91 773 ALA A CA 1
ATOM 6111 C C . ALA A 1 773 ? -16.75 33.688 14.094 1 39.91 773 ALA A C 1
ATOM 6113 O O . ALA A 1 773 ? -17.906 33.688 14.508 1 39.91 773 ALA A O 1
ATOM 6114 N N . GLU A 1 774 ? -16.078 33.125 15.039 1 44.81 774 GLU A N 1
ATOM 6115 C CA . GLU A 1 774 ? -16.172 33.344 16.484 1 44.81 774 GLU A CA 1
ATOM 6116 C C . GLU A 1 774 ? -15.93 34.781 16.844 1 44.81 774 GLU A C 1
ATOM 6118 O O . GLU A 1 774 ? -14.984 35.406 16.344 1 44.81 774 GLU A O 1
ATOM 6123 N N . ILE A 1 775 ? -16.906 35.438 17.156 1 46.5 775 ILE A N 1
ATOM 6124 C CA . ILE A 1 775 ? -16.906 36.812 17.688 1 46.5 775 ILE A CA 1
ATOM 6125 C C . ILE A 1 775 ? -16.438 36.781 19.141 1 46.5 775 ILE A C 1
ATOM 6127 O O . ILE A 1 775 ? -16.859 35.938 19.922 1 46.5 775 ILE A O 1
ATOM 6131 N N . THR A 1 776 ? -15.297 37.156 19.453 1 47.22 776 THR A N 1
ATOM 6132 C CA . THR A 1 776 ? -14.828 37.281 20.844 1 47.22 776 THR A CA 1
ATOM 6133 C C . THR A 1 776 ? -15.445 38.5 21.516 1 47.22 776 THR A C 1
ATOM 6135 O O . THR A 1 776 ? -15.586 39.531 20.906 1 47.22 776 THR A O 1
ATOM 6138 N N . VAL A 1 777 ? -16.266 38.125 22.5 1 49.84 777 VAL A N 1
ATOM 6139 C CA . VAL A 1 777 ? -16.828 39.188 23.297 1 49.84 777 VAL A CA 1
ATOM 6140 C C . VAL A 1 777 ? -16.016 39.344 24.594 1 49.84 777 VAL A C 1
ATOM 6142 O O . VAL A 1 777 ? -15.344 38.406 25.016 1 49.84 777 VAL A O 1
ATOM 6145 N N . THR A 1 778 ? -15.828 40.469 25.047 1 48.81 778 THR A N 1
ATOM 6146 C CA . THR A 1 778 ? -15.211 40.719 26.344 1 48.81 778 THR A CA 1
ATOM 6147 C C . THR A 1 778 ? -15.859 39.875 27.438 1 48.81 778 THR A C 1
ATOM 6149 O O . THR A 1 778 ? -17.094 39.75 27.469 1 48.81 778 THR A O 1
ATOM 6152 N N . CYS A 1 779 ? -15.07 39.094 28.094 1 52.34 779 CYS A N 1
ATOM 6153 C CA . CYS A 1 779 ? -15.594 38.281 29.188 1 52.34 779 CYS A CA 1
ATOM 6154 C C . CYS A 1 779 ? -16.312 39.156 30.203 1 52.34 779 CYS A C 1
ATOM 6156 O O . CYS A 1 779 ? -15.812 40.219 30.578 1 52.34 779 CYS A O 1
ATOM 6158 N N . PRO A 1 780 ? -17.531 39 30.438 1 43.59 780 PRO A N 1
ATOM 6159 C CA . PRO A 1 780 ? -18.109 39.812 31.516 1 43.59 780 PRO A CA 1
ATOM 6160 C C . PRO A 1 780 ? -17.203 39.875 32.75 1 43.59 780 PRO A C 1
ATOM 6162 O O . PRO A 1 780 ? -16.438 38.969 33 1 43.59 780 PRO A O 1
ATOM 6165 N N . PRO A 1 781 ? -17.078 41 33.312 1 40.03 781 PRO A N 1
ATOM 6166 C CA . PRO A 1 781 ? -16.281 41.156 34.5 1 40.03 781 PRO A CA 1
ATOM 6167 C C . PRO A 1 781 ? -16.547 40.062 35.531 1 40.03 781 PRO A C 1
ATOM 6169 O O . PRO A 1 781 ? -17.719 39.719 35.781 1 40.03 781 PRO A O 1
ATOM 6172 N N . GLY A 1 782 ? -15.68 39.25 36.25 1 39.88 782 GLY A N 1
ATOM 6173 C CA . GLY A 1 782 ? -15.773 38.156 37.219 1 39.88 782 GLY A CA 1
ATOM 6174 C C . GLY A 1 782 ? -15.844 36.781 36.594 1 39.88 782 GLY A C 1
ATOM 6175 O O . GLY A 1 782 ? -15.836 35.781 37.281 1 39.88 782 GLY A O 1
ATOM 6176 N N . TYR A 1 783 ? -16.266 36.625 35.344 1 42.66 783 TYR A N 1
ATOM 6177 C CA . TYR A 1 783 ? -16.562 35.312 34.781 1 42.66 783 TYR A CA 1
ATOM 6178 C C . TYR A 1 783 ? -15.32 34.688 34.125 1 42.66 783 TYR A C 1
ATOM 6180 O O . TYR A 1 783 ? -15.031 33.5 34.312 1 42.66 783 TYR A O 1
ATOM 6188 N N . CYS A 1 784 ? -14.883 35.188 33.125 1 46.81 784 CYS A N 1
ATOM 6189 C CA . CYS A 1 784 ? -13.781 34.562 32.406 1 46.81 784 CYS A CA 1
ATOM 6190 C C . CYS A 1 784 ? -12.477 34.688 33.188 1 46.81 784 CYS A C 1
ATOM 6192 O O . CYS A 1 784 ? -11.766 35.688 33.031 1 46.81 784 CYS A O 1
ATOM 6194 N N . ASN A 1 785 ? -12.602 34.5 34.5 1 42.62 785 ASN A N 1
ATOM 6195 C CA . ASN A 1 785 ? -11.445 34.875 35.312 1 42.62 785 ASN A CA 1
ATOM 6196 C C . ASN A 1 785 ? -10.148 34.344 34.719 1 42.62 785 ASN A C 1
ATOM 6198 O O . ASN A 1 785 ? -9.391 35.094 34.094 1 42.62 785 ASN A O 1
ATOM 6202 N N . ASP A 1 786 ? -9.461 33.406 35.844 1 41.97 786 ASP A N 1
ATOM 6203 C CA . ASP A 1 786 ? -8.062 33 36 1 41.97 786 ASP A CA 1
ATOM 6204 C C . ASP A 1 786 ? -7.688 31.906 35 1 41.97 786 ASP A C 1
ATOM 6206 O O . ASP A 1 786 ? -8.375 30.891 34.906 1 41.97 786 ASP A O 1
ATOM 6210 N N . CYS A 1 787 ? -7.375 32.219 33.875 1 44.59 787 CYS A N 1
ATOM 6211 C CA . CYS A 1 787 ? -6.664 31.203 33.125 1 44.59 787 CYS A CA 1
ATOM 6212 C C . CYS A 1 787 ? -5.82 30.328 34.031 1 44.59 787 CYS A C 1
ATOM 6214 O O . CYS A 1 787 ? -4.633 30.594 34.25 1 44.59 787 CYS A O 1
ATOM 6216 N N . LYS A 1 788 ? -6.348 29.797 35.094 1 38.94 788 LYS A N 1
ATOM 6217 C CA . LYS A 1 788 ? -5.691 28.859 36 1 38.94 788 LYS A CA 1
ATOM 6218 C C . LYS A 1 788 ? -5.359 27.562 35.281 1 38.94 788 LYS A C 1
ATOM 6220 O O . LYS A 1 788 ? -6.219 26.969 34.625 1 38.94 788 LYS A O 1
ATOM 6225 N N . GLY A 1 789 ? -3.98 27.156 35 1 39.22 789 GLY A N 1
ATOM 6226 C CA . GLY A 1 789 ? -3.18 26 34.594 1 39.22 789 GLY A CA 1
ATOM 6227 C C . GLY A 1 789 ? -2.572 26.141 33.219 1 39.22 789 GLY A C 1
ATOM 6228 O O . GLY A 1 789 ? -1.958 25.203 32.719 1 39.22 789 GLY A O 1
ATOM 6229 N N . GLY A 1 790 ? -3.299 26.875 32.438 1 37.72 790 GLY A N 1
ATOM 6230 C CA . GLY A 1 790 ? -2.795 26.703 31.094 1 37.72 790 GLY A CA 1
ATOM 6231 C C . GLY A 1 790 ? -1.45 27.375 30.875 1 37.72 790 GLY A C 1
ATOM 6232 O O . GLY A 1 790 ? -1.03 28.219 31.672 1 37.72 790 GLY A O 1
ATOM 6233 N N . VAL A 1 791 ? -0.638 26.641 30.359 1 33.75 791 VAL A N 1
ATOM 6234 C CA . VAL A 1 791 ? 0.633 27.172 29.875 1 33.75 791 VAL A CA 1
ATOM 6235 C C . VAL A 1 791 ? 0.41 28.516 29.188 1 33.75 791 VAL A C 1
ATOM 6237 O O . VAL A 1 791 ? -0.44 28.625 28.297 1 33.75 791 VAL A O 1
ATOM 6240 N N . SER A 1 792 ? 0.405 29.562 30.016 1 34.47 792 SER A N 1
ATOM 6241 C CA . SER A 1 792 ? 0.362 30.953 29.562 1 34.47 792 SER A CA 1
ATOM 6242 C C . SER A 1 792 ? 1.265 31.172 28.359 1 34.47 792 SER A C 1
ATOM 6244 O O . SER A 1 792 ? 2.453 30.844 28.391 1 34.47 792 SER A O 1
ATOM 6246 N N . ILE A 1 793 ? 0.719 30.75 27.266 1 36.31 793 ILE A N 1
ATOM 6247 C CA . ILE A 1 793 ? 1.525 31.281 26.172 1 36.31 793 ILE A CA 1
ATOM 6248 C C . ILE A 1 793 ? 1.483 32.812 26.188 1 36.31 793 ILE A C 1
ATOM 6250 O O . ILE A 1 793 ? 0.462 33.406 26.531 1 36.31 793 ILE A O 1
ATOM 6254 N N . THR A 1 794 ? 2.508 33.5 26.297 1 35.03 794 THR A N 1
ATOM 6255 C CA . THR A 1 794 ? 2.748 34.938 26.469 1 35.03 794 THR A CA 1
ATOM 6256 C C . THR A 1 794 ? 1.864 35.75 25.531 1 35.03 794 THR A C 1
ATOM 6258 O O . THR A 1 794 ? 1.92 35.594 24.312 1 35.03 794 THR A O 1
ATOM 6261 N N . GLY A 1 795 ? 0.714 36.656 25.906 1 40.38 795 GLY A N 1
ATOM 6262 C CA . GLY A 1 795 ? -0.364 37.531 25.469 1 40.38 795 GLY A CA 1
ATOM 6263 C C . GLY A 1 795 ? -1.741 36.938 25.688 1 40.38 795 GLY A C 1
ATOM 6264 O O . GLY A 1 795 ? -2.73 37.656 25.797 1 40.38 795 GLY A O 1
ATOM 6265 N N . TYR A 1 796 ? -1.913 35.625 25.312 1 44.34 796 TYR A N 1
ATOM 6266 C CA . TYR A 1 796 ? -3.205 35 25.562 1 44.34 796 TYR A CA 1
ATOM 6267 C C . TYR A 1 796 ? -3.213 34.281 26.906 1 44.34 796 TYR A C 1
ATOM 6269 O O . TYR A 1 796 ? -2.271 33.562 27.25 1 44.34 796 TYR A O 1
ATOM 6277 N N . ASP A 1 797 ? -3.842 34.875 27.906 1 46.72 797 ASP A N 1
ATOM 6278 C CA . ASP A 1 797 ? -3.85 34.469 29.312 1 46.72 797 ASP A CA 1
ATOM 6279 C C . ASP A 1 797 ? -4.559 33.125 29.484 1 46.72 797 ASP A C 1
ATOM 6281 O O . ASP A 1 797 ? -4.242 32.375 30.422 1 46.72 797 ASP A O 1
ATOM 6285 N N . CYS A 1 798 ? -5.504 32.812 28.656 1 50.53 798 CYS A N 1
ATOM 6286 C CA . CYS A 1 798 ? -6.324 31.656 29.031 1 50.53 798 CYS A CA 1
ATOM 6287 C C . CYS A 1 798 ? -6.234 30.562 27.969 1 50.53 798 CYS A C 1
ATOM 6289 O O . CYS A 1 798 ? -6.387 30.828 26.781 1 50.53 798 CYS A O 1
ATOM 6291 N N . ARG A 1 799 ? -5.574 29.406 28.25 1 52 799 ARG A N 1
ATOM 6292 C CA . ARG A 1 799 ? -5.504 28.219 27.406 1 52 799 ARG A CA 1
ATOM 6293 C C . ARG A 1 799 ? -6.754 27.359 27.578 1 52 799 ARG A C 1
ATOM 6295 O O . ARG A 1 799 ? -7.141 27.016 28.703 1 52 799 ARG A O 1
ATOM 6302 N N . TYR A 1 800 ? -7.488 27.156 26.625 1 48.53 800 TYR A N 1
ATOM 6303 C CA . TYR A 1 800 ? -8.609 26.219 26.656 1 48.53 800 TYR A CA 1
ATOM 6304 C C . TYR A 1 800 ? -8.289 24.938 25.906 1 48.53 800 TYR A C 1
ATOM 6306 O O . TYR A 1 800 ? -7.895 24.984 24.734 1 48.53 800 TYR A O 1
ATOM 6314 N N . ASP A 1 801 ? -8.039 23.734 26.562 1 45.44 801 ASP A N 1
ATOM 6315 C CA . ASP A 1 801 ? -7.879 22.406 25.984 1 45.44 801 ASP A CA 1
ATOM 6316 C C . ASP A 1 801 ? -9.117 22.016 25.172 1 45.44 801 ASP A C 1
ATOM 6318 O O . ASP A 1 801 ? -10.203 21.859 25.734 1 45.44 801 ASP A O 1
ATOM 6322 N N . GLN A 1 802 ? -9.086 21.938 24 1 44.16 802 GLN A N 1
ATOM 6323 C CA . GLN A 1 802 ? -10.188 21.656 23.078 1 44.16 802 GLN A CA 1
ATOM 6324 C C . GLN A 1 802 ? -10.797 20.281 23.359 1 44.16 802 GLN A C 1
ATOM 6326 O O . GLN A 1 802 ? -11.922 20 22.953 1 44.16 802 GLN A O 1
ATOM 6331 N N . THR A 1 803 ? -10.062 19.25 23.703 1 40.75 803 THR A N 1
ATOM 6332 C CA . THR A 1 803 ? -10.609 17.922 23.906 1 40.75 803 THR A CA 1
ATOM 6333 C C . THR A 1 803 ? -11.57 17.906 25.094 1 40.75 803 THR A C 1
ATOM 6335 O O . THR A 1 803 ? -12.406 17.016 25.219 1 40.75 803 THR A O 1
ATOM 6338 N N . LYS A 1 804 ? -11.367 18.547 26.25 1 41.97 804 LYS A N 1
ATOM 6339 C CA . LYS A 1 804 ? -12.203 18.562 27.453 1 41.97 804 LYS A CA 1
ATOM 6340 C C . LYS A 1 804 ? -13.18 19.734 27.438 1 41.97 804 LYS A C 1
ATOM 6342 O O . LYS A 1 804 ? -12.773 20.875 27.234 1 41.97 804 LYS A O 1
ATOM 6347 N N . PRO A 1 805 ? -14.375 19.578 27.156 1 40.66 805 PRO A N 1
ATOM 6348 C CA . PRO A 1 805 ? -15.391 20.625 27.297 1 40.66 805 PRO A CA 1
ATOM 6349 C C . PRO A 1 805 ? -15.18 21.5 28.531 1 40.66 805 PRO A C 1
ATOM 6351 O O . PRO A 1 805 ? -16.156 21.938 29.141 1 40.66 805 PRO A O 1
ATOM 6354 N N . ASN A 1 806 ? -14.125 21.641 29.031 1 44.59 806 ASN A N 1
ATOM 6355 C CA . ASN A 1 806 ? -13.961 22.281 30.328 1 44.59 806 ASN A CA 1
ATOM 6356 C C . ASN A 1 806 ? -13.906 23.797 30.203 1 44.59 806 ASN A C 1
ATOM 6358 O O . ASN A 1 806 ? -13.062 24.453 30.812 1 44.59 806 ASN A O 1
ATOM 6362 N N . GLN A 1 807 ? -14.688 24.453 29.203 1 50.03 807 GLN A N 1
ATOM 6363 C CA . GLN A 1 807 ? -14.781 25.891 29 1 50.03 807 GLN A CA 1
ATOM 6364 C C . GLN A 1 807 ? -15.273 26.594 30.25 1 50.03 807 GLN A C 1
ATOM 6366 O O . GLN A 1 807 ? -14.797 27.672 30.594 1 50.03 807 GLN A O 1
ATOM 6371 N N . CYS A 1 808 ? -16.219 25.984 30.625 1 57.09 808 CYS A N 1
ATOM 6372 C CA . CYS A 1 808 ? -16.812 26.5 31.844 1 57.09 808 CYS A CA 1
ATOM 6373 C C . CYS A 1 808 ? -16.266 25.781 33.062 1 57.09 808 CYS A C 1
ATOM 6375 O O . CYS A 1 808 ? -15.805 24.641 32.969 1 57.09 808 CYS A O 1
ATOM 6377 N N . ARG A 1 809 ? -15.984 26.578 34.062 1 59.09 809 ARG A N 1
ATOM 6378 C CA . ARG A 1 809 ? -15.703 25.891 35.344 1 59.09 809 ARG A CA 1
ATOM 6379 C C . ARG A 1 809 ? -16.641 24.703 35.531 1 59.09 809 ARG A C 1
ATOM 6381 O O . ARG A 1 809 ? -17.797 24.75 35.094 1 59.09 809 ARG A O 1
ATOM 6388 N N . PRO A 1 810 ? -16.062 23.656 35.938 1 59.59 810 PRO A N 1
ATOM 6389 C CA . PRO A 1 810 ? -16.875 22.453 36.125 1 59.59 810 PRO A CA 1
ATOM 6390 C C . PRO A 1 810 ? -18.203 22.75 36.812 1 59.59 810 PRO A C 1
ATOM 6392 O O . PRO A 1 810 ? -19.172 22 36.656 1 59.59 810 PRO A O 1
ATOM 6395 N N . SER A 1 811 ? -18.266 23.938 37.594 1 67.81 811 SER A N 1
ATOM 6396 C CA . SER A 1 811 ? -19.5 24.281 38.312 1 67.81 811 SER A CA 1
ATOM 6397 C C . SER A 1 811 ? -20.484 24.984 37.375 1 67.81 811 SER A C 1
ATOM 6399 O O . SER A 1 811 ? -21.641 25.188 37.75 1 67.81 811 SER A O 1
ATOM 6401 N N . ARG A 1 812 ? -20.125 25.328 36.188 1 66.94 812 ARG A N 1
ATOM 6402 C CA . ARG A 1 812 ? -20.984 26.094 35.281 1 66.94 812 ARG A CA 1
ATOM 6403 C C . ARG A 1 812 ? -21.484 25.203 34.156 1 66.94 812 ARG A C 1
ATOM 6405 O O . ARG A 1 812 ? -20.812 24.25 33.75 1 66.94 812 ARG A O 1
ATOM 6412 N N . ASP A 1 813 ? -22.656 25.516 33.719 1 66.38 813 ASP A N 1
ATOM 6413 C CA . ASP A 1 813 ? -23.281 24.766 32.656 1 66.38 813 ASP A CA 1
ATOM 6414 C C . ASP A 1 813 ? -22.484 24.922 31.344 1 66.38 813 ASP A C 1
ATOM 6416 O O . ASP A 1 813 ? -22.422 26 30.766 1 66.38 813 ASP A O 1
ATOM 6420 N N . GLN A 1 814 ? -21.938 23.953 30.938 1 59.88 814 GLN A N 1
ATOM 6421 C CA . GLN A 1 814 ? -21.062 23.953 29.766 1 59.88 814 GLN A CA 1
ATOM 6422 C C . GLN A 1 814 ? -21.859 24.156 28.484 1 59.88 814 GLN A C 1
ATOM 6424 O O . GLN A 1 814 ? -21.297 24.516 27.438 1 59.88 814 GLN A O 1
ATOM 6429 N N . ASN A 1 815 ? -23.156 24.062 28.531 1 57.22 815 ASN A N 1
ATOM 6430 C CA . ASN A 1 815 ? -23.984 24.219 27.344 1 57.22 815 ASN A CA 1
ATOM 6431 C C . ASN A 1 815 ? -24.422 25.672 27.141 1 57.22 815 ASN A C 1
ATOM 6433 O O . ASN A 1 815 ? -24.953 26.031 26.094 1 57.22 815 ASN A O 1
ATOM 6437 N N . SER A 1 816 ? -24.062 26.391 28.172 1 62.84 816 SER A N 1
ATOM 6438 C CA . SER A 1 816 ? -24.484 27.781 28.094 1 62.84 816 SER A CA 1
ATOM 6439 C C . SER A 1 816 ? -23.5 28.625 27.297 1 62.84 816 SER A C 1
ATOM 6441 O O . SER A 1 816 ? -22.297 28.328 27.281 1 62.84 816 SER A O 1
ATOM 6443 N N . LYS A 1 817 ? -23.953 29.562 26.438 1 61.12 817 LYS A N 1
ATOM 6444 C CA . LYS A 1 817 ? -23.172 30.328 25.469 1 61.12 817 LYS A CA 1
ATOM 6445 C C . LYS A 1 817 ? -21.984 31 26.125 1 61.12 817 LYS A C 1
ATOM 6447 O O . LYS A 1 817 ? -20.875 31 25.578 1 61.12 817 LYS A O 1
ATOM 6452 N N . ILE A 1 818 ? -22.062 31.703 27.281 1 63 818 ILE A N 1
ATOM 6453 C CA . ILE A 1 818 ? -20.938 32.375 27.922 1 63 818 ILE A CA 1
ATOM 6454 C C . ILE A 1 818 ? -20.781 31.859 29.359 1 63 818 ILE A C 1
ATOM 6456 O O . ILE A 1 818 ? -20.234 32.562 30.219 1 63 818 ILE A O 1
ATOM 6460 N N . CYS A 1 819 ? -21.125 30.672 29.547 1 66.12 819 CYS A N 1
ATOM 6461 C CA . CYS A 1 819 ? -21.047 30.031 30.859 1 66.12 819 CYS A CA 1
ATOM 6462 C C . CYS A 1 819 ? -21.797 30.859 31.906 1 66.12 819 CYS A C 1
ATOM 6464 O O . CYS A 1 819 ? -21.312 31.016 33.031 1 66.12 819 CYS A O 1
ATOM 6466 N N . GLY A 1 820 ? -22.75 31.594 31.484 1 67.31 820 GLY A N 1
ATOM 6467 C CA . GLY A 1 820 ? -23.5 32.438 32.375 1 67.31 820 GLY A CA 1
ATOM 6468 C C . GLY A 1 820 ? -24.344 31.672 33.375 1 67.31 820 GLY A C 1
ATOM 6469 O O . GLY A 1 820 ? -24.672 32.188 34.438 1 67.31 820 GLY A O 1
ATOM 6470 N N . ARG A 1 821 ? -24.594 30.344 33.031 1 70.5 821 ARG A N 1
ATOM 6471 C CA . ARG A 1 821 ? -25.469 29.547 33.906 1 70.5 821 ARG A CA 1
ATOM 6472 C C . ARG A 1 821 ? -24.672 28.578 34.75 1 70.5 821 ARG A C 1
ATOM 6474 O O . ARG A 1 821 ? -23.656 28.047 34.281 1 70.5 821 ARG A O 1
ATOM 6481 N N . CYS A 1 822 ? -25.094 28.516 35.938 1 72 822 CYS A N 1
ATOM 6482 C CA . CYS A 1 822 ? -24.484 27.516 36.812 1 72 822 CYS A CA 1
ATOM 6483 C C . CYS A 1 822 ? -25.016 26.125 36.469 1 72 822 CYS A C 1
ATOM 6485 O O . CYS A 1 822 ? -26.109 25.984 35.969 1 72 822 CYS A O 1
ATOM 6487 N N . LEU A 1 823 ? -24.203 25.109 36.688 1 73.12 823 LEU A N 1
ATOM 6488 C CA . LEU A 1 823 ? -24.594 23.719 36.562 1 73.12 823 LEU A CA 1
ATOM 6489 C C . LEU A 1 823 ? -25.781 23.391 37.438 1 73.12 823 LEU A C 1
ATOM 6491 O O . LEU A 1 823 ? -25.969 24.031 38.469 1 73.12 823 LEU A O 1
ATOM 6495 N N . HIS A 1 824 ? -26.531 22.391 37.062 1 69.69 824 HIS A N 1
ATOM 6496 C CA . HIS A 1 824 ? -27.656 22 37.875 1 69.69 824 HIS A CA 1
ATOM 6497 C C . HIS A 1 824 ? -27.203 21.656 39.312 1 69.69 824 HIS A C 1
ATOM 6499 O O . HIS A 1 824 ? -26.219 20.938 39.5 1 69.69 824 HIS A O 1
ATOM 6505 N N . GLY A 1 825 ? -27.719 22.188 40.406 1 68.88 825 GLY A N 1
ATOM 6506 C CA . GLY A 1 825 ? -27.344 22 41.781 1 68.88 825 GLY A CA 1
ATOM 6507 C C . GLY A 1 825 ? -26.375 23.078 42.281 1 68.88 825 GLY A C 1
ATOM 6508 O O . GLY A 1 825 ? -26 23.078 43.469 1 68.88 825 GLY A O 1
ATOM 6509 N N . TRP A 1 826 ? -26.031 24.016 41.469 1 71.12 826 TRP A N 1
ATOM 6510 C CA . TRP A 1 826 ? -25.125 25.109 41.812 1 71.12 826 TRP A CA 1
ATOM 6511 C C . TRP A 1 826 ? -25.844 26.453 41.688 1 71.12 826 TRP A C 1
ATOM 6513 O O . TRP A 1 826 ? -26.812 26.594 40.938 1 71.12 826 TRP A O 1
ATOM 6523 N N . SER A 1 827 ? -25.406 27.469 42.562 1 75.06 827 SER A N 1
ATOM 6524 C CA . SER A 1 827 ? -25.953 28.812 42.5 1 75.06 827 SER A CA 1
ATOM 6525 C C . SER A 1 827 ? -24.859 29.875 42.688 1 75.06 827 SER A C 1
ATOM 6527 O O . SER A 1 827 ? -23.828 29.594 43.312 1 75.06 827 SER A O 1
ATOM 6529 N N . VAL A 1 828 ? -25.172 31.062 42.094 1 72.5 828 VAL A N 1
ATOM 6530 C CA . VAL A 1 828 ? -24.219 32.156 42.25 1 72.5 828 VAL A CA 1
ATOM 6531 C C . VAL A 1 828 ? -24.297 32.719 43.656 1 72.5 828 VAL A C 1
ATOM 6533 O O . VAL A 1 828 ? -25.391 32.969 44.188 1 72.5 828 VAL A O 1
ATOM 6536 N N . ALA A 1 829 ? -23.156 32.875 44.312 1 67.31 829 ALA A N 1
ATOM 6537 C CA . ALA A 1 829 ? -23.094 33.406 45.656 1 67.31 829 ALA A CA 1
ATOM 6538 C C . ALA A 1 829 ? -23.094 34.906 45.656 1 67.31 829 ALA A C 1
ATOM 6540 O O . ALA A 1 829 ? -22.5 35.531 44.75 1 67.31 829 ALA A O 1
ATOM 6541 N N . LEU A 1 830 ? -23.703 35.5 46.594 1 62.94 830 LEU A N 1
ATOM 6542 C CA . LEU A 1 830 ? -23.734 36.938 46.719 1 62.94 830 LEU A CA 1
ATOM 6543 C C . LEU A 1 830 ? -22.328 37.5 46.969 1 62.94 830 LEU A C 1
ATOM 6545 O O . LEU A 1 830 ? -21.609 37 47.844 1 62.94 830 LEU A O 1
ATOM 6549 N N . GLY A 1 831 ? -21.891 38.344 46.281 1 59.03 831 GLY A N 1
ATOM 6550 C CA . GLY A 1 831 ? -20.609 39 46.469 1 59.03 831 GLY A CA 1
ATOM 6551 C C . GLY A 1 831 ? -19.484 38.375 45.688 1 59.03 831 GLY A C 1
ATOM 6552 O O . GLY A 1 831 ? -18.375 38.906 45.625 1 59.03 831 GLY A O 1
ATOM 6553 N N . LYS A 1 832 ? -19.828 37.062 45.188 1 61.62 832 LYS A N 1
ATOM 6554 C CA . LYS A 1 832 ? -18.812 36.375 44.375 1 61.62 832 LYS A CA 1
ATOM 6555 C C . LYS A 1 832 ? -19.359 36.031 43 1 61.62 832 LYS A C 1
ATOM 6557 O O . LYS A 1 832 ? -20.547 35.812 42.844 1 61.62 832 LYS A O 1
ATOM 6562 N N . GLU A 1 833 ? -18.547 36 42.094 1 62.31 833 GLU A N 1
ATOM 6563 C CA . GLU A 1 833 ? -18.953 35.688 40.719 1 62.31 833 GLU A CA 1
ATOM 6564 C C . GLU A 1 833 ? -18.859 34.188 40.469 1 62.31 833 GLU A C 1
ATOM 6566 O O . GLU A 1 833 ? -19.344 33.688 39.469 1 62.31 833 GLU A O 1
ATOM 6571 N N . GLU A 1 834 ? -18.547 33.344 41.406 1 66.88 834 GLU A N 1
ATOM 6572 C CA . GLU A 1 834 ? -18.344 31.906 41.25 1 66.88 834 GLU A CA 1
ATOM 6573 C C . GLU A 1 834 ? -19.625 31.141 41.594 1 66.88 834 GLU A C 1
ATOM 6575 O O . GLU A 1 834 ? -20.391 31.547 42.438 1 66.88 834 GLU A O 1
ATOM 6580 N N . CYS A 1 835 ? -19.844 30.109 40.688 1 70.12 835 CYS A N 1
ATOM 6581 C CA . CYS A 1 835 ? -20.922 29.188 41 1 70.12 835 CYS A CA 1
ATOM 6582 C C . CYS A 1 835 ? -20.547 28.25 42.156 1 70.12 835 CYS A C 1
ATOM 6584 O O . CYS A 1 835 ? -19.469 27.672 42.156 1 70.12 835 CYS A O 1
ATOM 6586 N N . VAL A 1 836 ? -21.219 28.25 43.219 1 70.5 836 VAL A N 1
ATOM 6587 C CA . VAL A 1 836 ? -20.969 27.422 44.375 1 70.5 836 VAL A CA 1
ATOM 6588 C C . VAL A 1 836 ? -22.031 26.328 44.469 1 70.5 836 VAL A C 1
ATOM 6590 O O . VAL A 1 836 ? -23.188 26.531 44.062 1 70.5 836 VAL A O 1
ATOM 6593 N N . LYS A 1 837 ? -21.594 25.031 44.844 1 66.75 837 LYS A N 1
ATOM 6594 C CA . LYS A 1 837 ? -22.516 23.906 45 1 66.75 837 LYS A CA 1
ATOM 6595 C C . LYS A 1 837 ? -23.531 24.188 46.125 1 66.75 837 LYS A C 1
ATOM 6597 O O . LYS A 1 837 ? -23.156 24.578 47.219 1 66.75 837 LYS A O 1
ATOM 6602 N N . CYS A 1 838 ? -24.609 24.25 45.719 1 59.53 838 CYS A N 1
ATOM 6603 C CA . CYS A 1 838 ? -25.641 24.422 46.719 1 59.53 838 CYS A CA 1
ATOM 6604 C C . CYS A 1 838 ? -25.812 23.156 47.562 1 59.53 838 CYS A C 1
ATOM 6606 O O . CYS A 1 838 ? -26.281 22.141 47.031 1 59.53 838 CYS A O 1
ATOM 6608 N N . LYS A 1 839 ? -24.766 22.422 48.062 1 52.44 839 LYS A N 1
ATOM 6609 C CA . LYS A 1 839 ? -25 21.25 48.906 1 52.44 839 LYS A CA 1
ATOM 6610 C C . LYS A 1 839 ? -26.188 21.438 49.812 1 52.44 839 LYS A C 1
ATOM 6612 O O . LYS A 1 839 ? -26.344 22.5 50.438 1 52.44 839 LYS A O 1
ATOM 6617 N N . ASN A 1 840 ? -27.062 20.5 49.781 1 43.81 840 ASN A N 1
ATOM 6618 C CA . ASN A 1 840 ? -28.109 20.281 50.781 1 43.81 840 ASN A CA 1
ATOM 6619 C C . ASN A 1 840 ? -27.547 20.375 52.188 1 43.81 840 ASN A C 1
ATOM 6621 O O . ASN A 1 840 ? -28.297 20.609 53.156 1 43.81 840 ASN A O 1
ATOM 6625 N N . GLU A 1 841 ? -26.281 19.766 52.5 1 38.59 841 GLU A N 1
ATOM 6626 C CA . GLU A 1 841 ? -26.062 19.453 53.906 1 38.59 841 GLU A CA 1
ATOM 6627 C C . GLU A 1 841 ? -25.734 20.719 54.688 1 38.59 841 GLU A C 1
ATOM 6629 O O . GLU A 1 841 ? -26.047 20.828 55.875 1 38.59 841 GLU A O 1
ATOM 6634 N N . VAL A 1 842 ? -24.844 21.453 54.188 1 37.66 842 VAL A N 1
ATOM 6635 C CA . VAL A 1 842 ? -24.562 22.422 55.219 1 37.66 842 VAL A CA 1
ATOM 6636 C C . VAL A 1 842 ? -25.812 23.25 55.531 1 37.66 842 VAL A C 1
ATOM 6638 O O . VAL A 1 842 ? -26.109 23.547 56.688 1 37.66 842 VAL A O 1
ATOM 6641 N N . PHE A 1 843 ? -26.375 23.734 54.438 1 39.16 843 PHE A N 1
ATOM 6642 C CA . PHE A 1 843 ? -27.641 24.375 54.719 1 39.16 843 PHE A CA 1
ATOM 6643 C C . PHE A 1 843 ? -28.734 23.344 54.969 1 39.16 843 PHE A C 1
ATOM 6645 O O . PHE A 1 843 ? -29.875 23.703 55.281 1 39.16 843 PHE A O 1
ATOM 6652 N N . SER A 1 844 ? -28.578 22.156 54.469 1 36.94 844 SER A N 1
ATOM 6653 C CA . SER A 1 844 ? -29.562 21.203 54.938 1 36.94 844 SER A CA 1
ATOM 6654 C C . SER A 1 844 ? -29.484 21.047 56.469 1 36.94 844 SER A C 1
ATOM 6656 O O . SER A 1 844 ? -30.359 20.438 57.094 1 36.94 844 SER A O 1
ATOM 6658 N N . ARG A 1 845 ? -28.344 21 56.969 1 34.34 845 ARG A N 1
ATOM 6659 C CA . ARG A 1 845 ? -28.453 20.859 58.406 1 34.34 845 ARG A CA 1
ATOM 6660 C C . ARG A 1 845 ? -29.016 22.125 59.031 1 34.34 845 ARG A C 1
ATOM 6662 O O . ARG A 1 845 ? -29.562 22.094 60.156 1 34.34 845 ARG A O 1
ATOM 6669 N N . TYR A 1 846 ? -28.406 23.391 58.688 1 35.34 846 TYR A N 1
ATOM 6670 C CA . TYR A 1 846 ? -28.984 24.5 59.438 1 35.34 846 TYR A CA 1
ATOM 6671 C C . TYR A 1 846 ? -30.328 24.938 58.844 1 35.34 846 TYR A C 1
ATOM 6673 O O . TYR A 1 846 ? -30.547 24.781 57.656 1 35.34 846 TYR A O 1
ATOM 6681 N N . SER A 1 847 ? -31.391 25.156 59.719 1 38.72 847 SER A N 1
ATOM 6682 C CA . SER A 1 847 ? -32.812 25.469 59.562 1 38.72 847 SER A CA 1
ATOM 6683 C C . SER A 1 847 ? -33 26.5 58.469 1 38.72 847 SER A C 1
ATOM 6685 O O . SER A 1 847 ? -32.094 27.219 58.094 1 38.72 847 SER A O 1
ATOM 6687 N N . LYS A 1 848 ? -34.281 26.562 57.812 1 44.12 848 LYS A N 1
ATOM 6688 C CA . LYS A 1 848 ? -35 27.422 56.875 1 44.12 848 LYS A CA 1
ATOM 6689 C C . LYS A 1 848 ? -34.594 28.875 57 1 44.12 848 LYS A C 1
ATOM 6691 O O . LYS A 1 848 ? -34.625 29.641 56.031 1 44.12 848 LYS A O 1
ATOM 6696 N N . TRP A 1 849 ? -34.375 29.375 58.156 1 43.84 849 TRP A N 1
ATOM 6697 C CA . TRP A 1 849 ? -34.281 30.781 58.531 1 43.84 849 TRP A CA 1
ATOM 6698 C C . TRP A 1 849 ? -32.844 31.266 58.438 1 43.84 849 TRP A C 1
ATOM 6700 O O . TRP A 1 849 ? -32.531 32.344 58.969 1 43.84 849 TRP A O 1
ATOM 6710 N N . ASN A 1 850 ? -32 30.609 57.906 1 49.59 850 ASN A N 1
ATOM 6711 C CA . ASN A 1 850 ? -30.594 31.016 57.969 1 49.59 850 ASN A CA 1
ATOM 6712 C C . ASN A 1 850 ? -30.312 32.188 57.031 1 49.59 850 ASN A C 1
ATOM 6714 O O . ASN A 1 850 ? -29.453 33.031 57.344 1 49.59 850 ASN A O 1
ATOM 6718 N N . TRP A 1 851 ? -31.094 32.344 56.062 1 55.84 851 TRP A N 1
ATOM 6719 C CA . TRP A 1 851 ? -30.922 33.5 55.188 1 55.84 851 TRP A CA 1
ATOM 6720 C C . TRP A 1 851 ? -31.219 34.812 55.938 1 55.84 851 TRP A C 1
ATOM 6722 O O . TRP A 1 851 ? -30.609 35.844 55.656 1 55.84 851 TRP A O 1
ATOM 6732 N N . ILE A 1 852 ? -32.031 34.656 56.812 1 60.72 852 ILE A N 1
ATOM 6733 C CA . ILE A 1 852 ? -32.375 35.844 57.625 1 60.72 852 ILE A CA 1
ATOM 6734 C C . ILE A 1 852 ? -31.172 36.281 58.438 1 60.72 852 ILE A C 1
ATOM 6736 O O . ILE A 1 852 ? -30.922 37.5 58.594 1 60.72 852 ILE A O 1
ATOM 6740 N N . TRP A 1 853 ? -30.422 35.281 58.75 1 62.06 853 TRP A N 1
ATOM 6741 C CA . TRP A 1 853 ? -29.266 35.625 59.562 1 62.06 853 TRP A CA 1
ATOM 6742 C C . TRP A 1 853 ? -28.156 36.281 58.75 1 62.06 853 TRP A C 1
ATOM 6744 O O . TRP A 1 853 ? -27.438 37.156 59.219 1 62.06 853 TRP A O 1
ATOM 6754 N N . VAL A 1 854 ? -28.188 35.938 57.594 1 62.44 854 VAL A N 1
ATOM 6755 C CA . VAL A 1 854 ? -27.188 36.562 56.719 1 62.44 854 VAL A CA 1
ATOM 6756 C C . VAL A 1 854 ? -27.594 38 56.406 1 62.44 854 VAL A C 1
ATOM 6758 O O . VAL A 1 854 ? -26.75 38.875 56.375 1 62.44 854 VAL A O 1
ATOM 6761 N N . ILE A 1 855 ? -28.828 38.125 56.281 1 63.78 855 ILE A N 1
ATOM 6762 C CA . ILE A 1 855 ? -29.328 39.469 56.031 1 63.78 855 ILE A CA 1
ATOM 6763 C C . ILE A 1 855 ? -29.094 40.344 57.25 1 63.78 855 ILE A C 1
ATOM 6765 O O . ILE A 1 855 ? -28.656 41.5 57.094 1 63.78 855 ILE A O 1
ATOM 6769 N N . ILE A 1 856 ? -29.266 39.688 58.375 1 71.25 856 ILE A N 1
ATOM 6770 C CA . ILE A 1 856 ? -29.078 40.438 59.594 1 71.25 856 ILE A CA 1
ATOM 6771 C C . ILE A 1 856 ? -27.594 40.75 59.781 1 71.25 856 ILE A C 1
ATOM 6773 O O . ILE A 1 856 ? -27.219 41.875 60.125 1 71.25 856 ILE A O 1
ATOM 6777 N N . ALA A 1 857 ? -26.859 39.812 59.406 1 66.94 857 ALA A N 1
ATOM 6778 C CA . ALA A 1 857 ? -25.422 40.031 59.562 1 66.94 857 ALA A CA 1
ATOM 6779 C C . ALA A 1 857 ? -24.938 41.094 58.562 1 66.94 857 ALA A C 1
ATOM 6781 O O . ALA A 1 857 ? -24.078 41.906 58.938 1 66.94 857 ALA A O 1
ATOM 6782 N N . THR A 1 858 ? -25.578 41.156 57.562 1 67.25 858 THR A N 1
ATOM 6783 C CA . THR A 1 858 ? -25.203 42.156 56.562 1 67.25 858 THR A CA 1
ATOM 6784 C C . THR A 1 858 ? -25.656 43.562 57 1 67.25 858 THR A C 1
ATOM 6786 O O . THR A 1 858 ? -24.906 44.531 56.875 1 67.25 858 THR A O 1
ATOM 6789 N N . ILE A 1 859 ? -26.75 43.531 57.531 1 72.06 859 ILE A N 1
ATOM 6790 C CA . ILE A 1 859 ? -27.266 44.812 58.031 1 72.06 859 ILE A CA 1
ATOM 6791 C C . ILE A 1 859 ? -26.406 45.312 59.188 1 72.06 859 ILE A C 1
ATOM 6793 O O . ILE A 1 859 ? -26.047 46.469 59.219 1 72.06 859 ILE A O 1
ATOM 6797 N N . VAL A 1 860 ? -26.031 44.375 60.031 1 73.69 860 VAL A N 1
ATOM 6798 C CA . VAL A 1 860 ? -25.219 44.75 61.156 1 73.69 860 VAL A CA 1
ATOM 6799 C C . VAL A 1 860 ? -23.859 45.25 60.688 1 73.69 860 VAL A C 1
ATOM 6801 O O . VAL A 1 860 ? -23.328 46.219 61.188 1 73.69 860 VAL A O 1
ATOM 6804 N N . PHE A 1 861 ? -23.453 44.688 59.719 1 72.38 861 PHE A N 1
ATOM 6805 C CA . PHE A 1 861 ? -22.156 45.062 59.156 1 72.38 861 PHE A CA 1
ATOM 6806 C C . PHE A 1 861 ? -22.234 46.469 58.594 1 72.38 861 PHE A C 1
ATOM 6808 O O . PHE A 1 861 ? -21.359 47.312 58.875 1 72.38 861 PHE A O 1
ATOM 6815 N N . PHE A 1 862 ? -23.25 46.812 57.938 1 74 862 PHE A N 1
ATOM 6816 C CA . PHE A 1 862 ? -23.328 48.125 57.312 1 74 862 PHE A CA 1
ATOM 6817 C C . PHE A 1 862 ? -23.641 49.219 58.344 1 74 862 PHE A C 1
ATOM 6819 O O . PHE A 1 862 ? -23.188 50.344 58.188 1 74 862 PHE A O 1
ATOM 6826 N N . VAL A 1 863 ? -24.219 48.781 59.344 1 75.25 863 VAL A N 1
ATOM 6827 C CA . VAL A 1 863 ? -24.422 49.75 60.438 1 75.25 863 VAL A CA 1
ATOM 6828 C C . VAL A 1 863 ? -23.094 50.062 61.125 1 75.25 863 VAL A C 1
ATOM 6830 O O . VAL A 1 863 ? -22.812 51.219 61.438 1 75.25 863 VAL A O 1
ATOM 6833 N N . MET A 1 864 ? -22.312 49.156 61.156 1 74.38 864 MET A N 1
ATOM 6834 C CA . MET A 1 864 ? -21.016 49.344 61.781 1 74.38 864 MET A CA 1
ATOM 6835 C C . MET A 1 864 ? -20.125 50.219 60.906 1 74.38 864 MET A C 1
ATOM 6837 O O . MET A 1 864 ? -19.422 51.094 61.375 1 74.38 864 MET A O 1
ATOM 6841 N N . VAL A 1 865 ? -20.234 50.062 59.719 1 73.38 865 VAL A N 1
ATOM 6842 C CA . VAL A 1 865 ? -19.438 50.844 58.812 1 73.38 865 VAL A CA 1
ATOM 6843 C C . VAL A 1 865 ? -19.906 52.312 58.844 1 73.38 865 VAL A C 1
ATOM 6845 O O . VAL A 1 865 ? -19.094 53.219 58.906 1 73.38 865 VAL A O 1
ATOM 6848 N N . ASP A 1 866 ? -21.172 52.469 58.812 1 75.44 866 ASP A N 1
ATOM 6849 C CA . ASP A 1 866 ? -21.719 53.812 58.906 1 75.44 866 ASP A CA 1
ATOM 6850 C C . ASP A 1 866 ? -21.344 54.469 60.219 1 75.44 866 ASP A C 1
ATOM 6852 O O . ASP A 1 866 ? -20.984 55.656 60.25 1 75.44 866 ASP A O 1
ATOM 6856 N N . ALA A 1 867 ? -21.312 53.656 61.281 1 74.38 867 ALA A N 1
ATOM 6857 C CA . ALA A 1 867 ? -20.953 54.188 62.594 1 74.38 867 ALA A CA 1
ATOM 6858 C C . ALA A 1 867 ? -19.5 54.625 62.625 1 74.38 867 ALA A C 1
ATOM 6860 O O . ALA A 1 867 ? -19.172 55.688 63.188 1 74.38 867 ALA A O 1
ATOM 6861 N N . VAL A 1 868 ? -18.766 53.938 61.938 1 73.44 868 VAL A N 1
ATOM 6862 C CA . VAL A 1 868 ? -17.359 54.281 61.875 1 73.44 868 VAL A CA 1
ATOM 6863 C C . VAL A 1 868 ? -17.156 55.562 61.094 1 73.44 868 VAL A C 1
ATOM 6865 O O . VAL A 1 868 ? -16.375 56.438 61.469 1 73.44 868 VAL A O 1
ATOM 6868 N N . ILE A 1 869 ? -17.906 55.781 60.125 1 72.75 869 ILE A N 1
ATOM 6869 C CA . ILE A 1 869 ? -17.797 56.969 59.281 1 72.75 869 ILE A CA 1
ATOM 6870 C C . ILE A 1 869 ? -18.297 58.219 60.031 1 72.75 869 ILE A C 1
ATOM 6872 O O . ILE A 1 869 ? -17.688 59.281 59.969 1 72.75 869 ILE A O 1
ATOM 6876 N N . ILE A 1 870 ? -19.312 58.031 60.781 1 73.12 870 ILE A N 1
ATOM 6877 C CA . ILE A 1 870 ? -19.875 59.094 61.562 1 73.12 870 ILE A CA 1
ATOM 6878 C C . ILE A 1 870 ? -18.906 59.469 62.688 1 73.12 870 ILE A C 1
ATOM 6880 O O . ILE A 1 870 ? -18.672 60.656 62.969 1 73.12 870 ILE A O 1
ATOM 6884 N N . TRP A 1 871 ? -18.281 58.406 63.156 1 71.31 871 TRP A N 1
ATOM 6885 C CA . TRP A 1 871 ? -17.375 58.625 64.25 1 71.31 871 TRP A CA 1
ATOM 6886 C C . TRP A 1 871 ? -16.109 59.344 63.812 1 71.31 871 TRP A C 1
ATOM 6888 O O . TRP A 1 871 ? -15.609 60.219 64.5 1 71.31 871 TRP A O 1
ATOM 6898 N N . LEU A 1 872 ? -15.703 59.062 62.719 1 65.62 872 LEU A N 1
ATOM 6899 C CA . LEU A 1 872 ? -14.477 59.688 62.188 1 65.62 872 LEU A CA 1
ATOM 6900 C C . LEU A 1 872 ? -14.734 61.094 61.688 1 65.62 872 LEU A C 1
ATOM 6902 O O . LEU A 1 872 ? -13.805 61.875 61.562 1 65.62 872 LEU A O 1
ATOM 6906 N N . ASP A 1 873 ? -15.945 61.5 61.594 1 60.56 873 ASP A N 1
ATOM 6907 C CA . ASP A 1 873 ? -16.344 62.844 61.156 1 60.56 873 ASP A CA 1
ATOM 6908 C C . ASP A 1 873 ? -15.484 63.312 60 1 60.56 873 ASP A C 1
ATOM 6910 O O . ASP A 1 873 ? -14.93 64.438 60.031 1 60.56 873 ASP A O 1
ATOM 6914 N N . ILE A 1 874 ? -15.305 62.469 59.094 1 60.25 874 ILE A N 1
ATOM 6915 C CA . ILE A 1 874 ? -14.484 62.781 57.906 1 60.25 874 ILE A CA 1
ATOM 6916 C C . ILE A 1 874 ? -15.258 63.656 56.969 1 60.25 874 ILE A C 1
ATOM 6918 O O . ILE A 1 874 ? -16.438 63.406 56.656 1 60.25 874 ILE A O 1
ATOM 6922 N N . ASP A 1 875 ? -14.898 64.812 56.625 1 54.78 875 ASP A N 1
ATOM 6923 C CA . ASP A 1 875 ? -15.492 65.75 55.656 1 54.78 875 ASP A CA 1
ATOM 6924 C C . ASP A 1 875 ? -14.992 65.5 54.25 1 54.78 875 ASP A C 1
ATOM 6926 O O . ASP A 1 875 ? -13.914 65.938 53.875 1 54.78 875 ASP A O 1
ATOM 6930 N N . ILE A 1 876 ? -15.562 64.625 53.531 1 55 876 ILE A N 1
ATOM 6931 C CA . ILE A 1 876 ? -15.125 64.25 52.188 1 55 876 ILE A CA 1
ATOM 6932 C C . ILE A 1 876 ? -15.258 65.438 51.281 1 55 876 ILE A C 1
ATOM 6934 O O . ILE A 1 876 ? -14.406 65.688 50.406 1 55 876 ILE A O 1
ATOM 6938 N N . TYR A 1 877 ? -16.594 65.938 51.188 1 52.06 877 TYR A N 1
ATOM 6939 C CA . TYR A 1 877 ? -16.781 67.062 50.312 1 52.06 877 TYR A CA 1
ATOM 6940 C C . TYR A 1 877 ? -16.078 68.312 50.844 1 52.06 877 TYR A C 1
ATOM 6942 O O . TYR A 1 877 ? -15.992 69.312 50.156 1 52.06 877 TYR A O 1
ATOM 6950 N N . SER A 1 878 ? -15.914 68.25 52.031 1 47.28 878 SER A N 1
ATOM 6951 C CA . SER A 1 878 ? -14.945 69.312 52.344 1 47.28 878 SER A CA 1
ATOM 6952 C C . SER A 1 878 ? -13.602 69.062 51.656 1 47.28 878 SER A C 1
ATOM 6954 O O . SER A 1 878 ? -13.383 67.938 51.125 1 47.28 878 SER A O 1
ATOM 6956 N N . ASN A 1 879 ? -12.531 69.938 51.812 1 48.72 879 ASN A N 1
ATOM 6957 C CA . ASN A 1 879 ? -11.312 70.438 51.125 1 48.72 879 ASN A CA 1
ATOM 6958 C C . ASN A 1 879 ? -10.367 69.25 50.875 1 48.72 879 ASN A C 1
ATOM 6960 O O . ASN A 1 879 ? -9.578 69.312 49.906 1 48.72 879 ASN A O 1
ATOM 6964 N N . TYR A 1 880 ? -10.656 67.875 51.531 1 56.09 880 TYR A N 1
ATOM 6965 C CA . TYR A 1 880 ? -9.367 67.188 51.625 1 56.09 880 TYR A CA 1
ATOM 6966 C C . TYR A 1 880 ? -9.406 65.875 50.844 1 56.09 880 TYR A C 1
ATOM 6968 O O . TYR A 1 880 ? -8.375 65.375 50.375 1 56.09 880 TYR A O 1
ATOM 6976 N N . LEU A 1 881 ? -10.867 65.25 50.375 1 71.12 881 LEU A N 1
ATOM 6977 C CA . LEU A 1 881 ? -10.711 63.844 49.938 1 71.12 881 LEU A CA 1
ATOM 6978 C C . LEU A 1 881 ? -11.406 63.594 48.625 1 71.12 881 LEU A C 1
ATOM 6980 O O . LEU A 1 881 ? -11.383 62.469 48.094 1 71.12 881 LEU A O 1
ATOM 6984 N N . ASN A 1 882 ? -12.016 64.562 47.938 1 75.06 882 ASN A N 1
ATOM 6985 C CA . ASN A 1 882 ? -12.758 64.312 46.719 1 75.06 882 ASN A CA 1
ATOM 6986 C C . ASN A 1 882 ? -11.836 63.781 45.625 1 75.06 882 ASN A C 1
ATOM 6988 O O . ASN A 1 882 ? -12.156 62.812 44.938 1 75.06 882 ASN A O 1
ATOM 6992 N N . GLY A 1 883 ? -10.789 64.5 45.438 1 75.62 883 GLY A N 1
ATOM 6993 C CA . GLY A 1 883 ? -9.836 64.062 44.438 1 75.62 883 GLY A CA 1
ATOM 6994 C C . GLY A 1 883 ? -9.258 62.719 44.719 1 75.62 883 GLY A C 1
ATOM 6995 O O . GLY A 1 883 ? -9.07 61.906 43.812 1 75.62 883 GLY A O 1
ATOM 6996 N N . PHE A 1 884 ? -9.211 62.406 45.906 1 82.75 884 PHE A N 1
ATOM 6997 C CA . PHE A 1 884 ? -8.641 61.125 46.312 1 82.75 884 PHE A CA 1
ATOM 6998 C C . PHE A 1 884 ? -9.648 60 46.094 1 82.75 884 PHE A C 1
ATOM 7000 O O . PHE A 1 884 ? -9.289 58.938 45.625 1 82.75 884 PHE A O 1
ATOM 7007 N N . ILE A 1 885 ? -10.875 60.188 46.469 1 80.5 885 ILE A N 1
ATOM 7008 C CA . ILE A 1 885 ? -11.891 59.156 46.281 1 80.5 885 ILE A CA 1
ATOM 7009 C C . ILE A 1 885 ? -12.078 58.906 44.781 1 80.5 885 ILE A C 1
ATOM 7011 O O . ILE A 1 885 ? -12.203 57.75 44.375 1 80.5 885 ILE A O 1
ATOM 7015 N N . TYR A 1 886 ? -12.117 59.969 44.062 1 85.12 886 TYR A N 1
ATOM 7016 C CA . TYR A 1 886 ? -12.203 59.781 42.625 1 85.12 886 TYR A CA 1
ATOM 7017 C C . TYR A 1 886 ? -11.023 58.969 42.094 1 85.12 886 TYR A C 1
ATOM 7019 O O . TYR A 1 886 ? -11.188 58.094 41.25 1 85.12 886 TYR A O 1
ATOM 7027 N N . TYR A 1 887 ? -9.906 59.281 42.562 1 87.12 887 TYR A N 1
ATOM 7028 C CA . TYR A 1 887 ? -8.695 58.562 42.188 1 87.12 887 TYR A CA 1
ATOM 7029 C C . TYR A 1 887 ? -8.82 57.062 42.5 1 87.12 887 TYR A C 1
ATOM 7031 O O . TYR A 1 887 ? -8.531 56.219 41.656 1 87.12 887 TYR A O 1
ATOM 7039 N N . CYS A 1 888 ? -9.297 56.688 43.688 1 83.31 888 CYS A N 1
ATOM 7040 C CA . CYS A 1 888 ? -9.383 55.281 44.094 1 83.31 888 CYS A CA 1
ATOM 7041 C C . CYS A 1 888 ? -10.43 54.531 43.281 1 83.31 888 CYS A C 1
ATOM 7043 O O . CYS A 1 888 ? -10.266 53.344 43 1 83.31 888 CYS A O 1
ATOM 7045 N N . GLN A 1 889 ? -11.328 55.188 42.938 1 84.19 889 GLN A N 1
ATOM 7046 C CA . GLN A 1 889 ? -12.383 54.531 42.188 1 84.19 889 GLN A CA 1
ATOM 7047 C C . GLN A 1 889 ? -12 54.375 40.719 1 84.19 889 GLN A C 1
ATOM 7049 O O . GLN A 1 889 ? -12.453 53.438 40.031 1 84.19 889 GLN A O 1
ATOM 7054 N N . THR A 1 890 ? -11.203 55.219 40.188 1 87 890 THR A N 1
ATOM 7055 C CA . THR A 1 890 ? -10.836 55.188 38.781 1 87 890 THR A CA 1
ATOM 7056 C C . THR A 1 890 ? -9.633 54.25 38.562 1 87 890 THR A C 1
ATOM 7058 O O . THR A 1 890 ? -9.555 53.562 37.531 1 87 890 THR A O 1
ATOM 7061 N N . ILE A 1 891 ? -8.812 54.25 39.5 1 87.12 891 ILE A N 1
ATOM 7062 C CA . ILE A 1 891 ? -7.535 53.562 39.312 1 87.12 891 ILE A CA 1
ATOM 7063 C C . ILE A 1 891 ? -7.777 52.062 39.125 1 87.12 891 ILE A C 1
ATOM 7065 O O . ILE A 1 891 ? -7 51.375 38.438 1 87.12 891 ILE A O 1
ATOM 7069 N N . VAL A 1 892 ? -8.852 51.5 39.594 1 85.06 892 VAL A N 1
ATOM 7070 C CA . VAL A 1 892 ? -9.141 50.094 39.5 1 85.06 892 VAL A CA 1
ATOM 7071 C C . VAL A 1 892 ? -9.656 49.75 38.094 1 85.06 892 VAL A C 1
ATOM 7073 O O . VAL A 1 892 ? -9.602 48.594 37.656 1 85.06 892 VAL A O 1
ATOM 7076 N N . LEU A 1 893 ? -10.008 50.656 37.438 1 84.94 893 LEU A N 1
ATOM 7077 C CA . LEU A 1 893 ? -10.633 50.406 36.156 1 84.94 893 LEU A CA 1
ATOM 7078 C C . LEU A 1 893 ? -9.617 50.562 35.031 1 84.94 893 LEU A C 1
ATOM 7080 O O . LEU A 1 893 ? -9.914 50.25 33.875 1 84.94 893 LEU A O 1
ATOM 7084 N N . LEU A 1 894 ? -8.469 51 35.312 1 84.44 894 LEU A N 1
ATOM 7085 C CA . LEU A 1 894 ? -7.531 51.375 34.281 1 84.44 894 LEU A CA 1
ATOM 7086 C C . LEU A 1 894 ? -6.637 50.219 33.875 1 84.44 894 LEU A C 1
ATOM 7088 O O . LEU A 1 894 ? -6.418 49.969 32.688 1 84.44 894 LEU A O 1
ATOM 7092 N N . PRO A 1 895 ? -6.148 49.438 34.812 1 76.75 895 PRO A N 1
ATOM 7093 C CA . PRO A 1 895 ? -5.203 48.375 34.438 1 76.75 895 PRO A CA 1
ATOM 7094 C C . PRO A 1 895 ? -5.883 47.188 33.75 1 76.75 895 PRO A C 1
ATOM 7096 O O . PRO A 1 895 ? -7.09 47 33.906 1 76.75 895 PRO A O 1
ATOM 7099 N N . PRO A 1 896 ? -4.992 46.5 32.938 1 67.5 896 PRO A N 1
ATOM 7100 C CA . PRO A 1 896 ? -5.535 45.281 32.312 1 67.5 896 PRO A CA 1
ATOM 7101 C C . PRO A 1 896 ? -5.891 44.219 33.344 1 67.5 896 PRO A C 1
ATOM 7103 O O . PRO A 1 896 ? -5.438 44.281 34.5 1 67.5 896 PRO A O 1
ATOM 7106 N N . SER A 1 897 ? -6.754 43.344 33.062 1 61 897 SER A N 1
ATOM 7107 C CA . SER A 1 897 ? -7.328 42.375 33.969 1 61 897 SER A CA 1
ATOM 7108 C C . SER A 1 897 ? -6.238 41.5 34.625 1 61 897 SER A C 1
ATOM 7110 O O . SER A 1 897 ? -6.398 41.031 35.75 1 61 897 SER A O 1
ATOM 7112 N N . SER A 1 898 ? -5.062 41.375 34 1 60.25 898 SER A N 1
ATOM 7113 C CA . SER A 1 898 ? -4.004 40.531 34.531 1 60.25 898 SER A CA 1
ATOM 7114 C C . SER A 1 898 ? -3.102 41.312 35.5 1 60.25 898 SER A C 1
ATOM 7116 O O . SER A 1 898 ? -2.133 40.781 36.031 1 60.25 898 SER A O 1
ATOM 7118 N N . PHE A 1 899 ? -3.537 42.625 35.844 1 72 899 PHE A N 1
ATOM 7119 C CA . PHE A 1 899 ? -2.682 43.469 36.656 1 72 899 PHE A CA 1
ATOM 7120 C C . PHE A 1 899 ? -2.812 43.125 38.125 1 72 899 PHE A C 1
ATOM 7122 O O . PHE A 1 899 ? -3.924 43.031 38.656 1 72 899 PHE A O 1
ATOM 7129 N N . GLU A 1 900 ? -1.771 42.75 38.875 1 74.25 900 GLU A N 1
ATOM 7130 C CA . GLU A 1 900 ? -1.736 42.438 40.281 1 74.25 900 GLU A CA 1
ATOM 7131 C C . GLU A 1 900 ? -1.351 43.656 41.125 1 74.25 900 GLU A C 1
ATOM 7133 O O . GLU A 1 900 ? -0.244 44.188 40.969 1 74.25 900 GLU A O 1
ATOM 7138 N N . TYR A 1 901 ? -2.336 44.219 41.906 1 79.81 901 TYR A N 1
ATOM 7139 C CA . TYR A 1 901 ? -2.09 45.312 42.812 1 79.81 901 TYR A CA 1
ATOM 7140 C C . TYR A 1 901 ? -1.298 44.875 44.031 1 79.81 901 TYR A C 1
ATOM 7142 O O . TYR A 1 901 ? -1.428 43.719 44.469 1 79.81 901 TYR A O 1
ATOM 7150 N N . TRP A 1 902 ? -0.463 45.75 44.562 1 80.69 902 TRP A N 1
ATOM 7151 C CA . TRP A 1 902 ? 0.132 45.531 45.875 1 80.69 902 TRP A CA 1
ATOM 7152 C C . TRP A 1 902 ? -0.94 45.5 46.969 1 80.69 902 TRP A C 1
ATOM 7154 O O . TRP A 1 902 ? -1.967 46.156 46.875 1 80.69 902 TRP A O 1
ATOM 7164 N N . TYR A 1 903 ? -0.816 44.75 48 1 75.44 903 TYR A N 1
ATOM 7165 C CA . TYR A 1 903 ? -1.812 44.406 49 1 75.44 903 TYR A CA 1
ATOM 7166 C C . TYR A 1 903 ? -2.412 45.656 49.656 1 75.44 903 TYR A C 1
ATOM 7168 O O . TYR A 1 903 ? -3.631 45.75 49.812 1 75.44 903 TYR A O 1
ATOM 7176 N N . PRO A 1 904 ? -1.664 46.688 49.969 1 74.62 904 PRO A N 1
ATOM 7177 C CA . PRO A 1 904 ? -2.299 47.844 50.594 1 74.62 904 PRO A CA 1
ATOM 7178 C C . PRO A 1 904 ? -3.266 48.562 49.656 1 74.62 904 PRO A C 1
ATOM 7180 O O . PRO A 1 904 ? -4.316 49.031 50.094 1 74.62 904 PRO A O 1
ATOM 7183 N N . MET A 1 905 ? -2.982 48.469 48.438 1 76.75 905 MET A N 1
ATOM 7184 C CA . MET A 1 905 ? -3.852 49.125 47.469 1 76.75 905 MET A CA 1
ATOM 7185 C C . MET A 1 905 ? -5.121 48.344 47.25 1 76.75 905 MET A C 1
ATOM 7187 O O . MET A 1 905 ? -6.203 48.906 47.094 1 76.75 905 MET A O 1
ATOM 7191 N N . LYS A 1 906 ? -4.863 47.062 47.219 1 75.62 906 LYS A N 1
ATOM 7192 C CA . LYS A 1 906 ? -6.031 46.219 47.031 1 75.62 906 LYS A CA 1
ATOM 7193 C C . LYS A 1 906 ? -7.027 46.406 48.188 1 75.62 906 LYS A C 1
ATOM 7195 O O . LYS A 1 906 ? -8.242 46.438 47.969 1 75.62 906 LYS A O 1
ATOM 7200 N N . LEU A 1 907 ? -6.504 46.688 49.312 1 72.44 907 LEU A N 1
ATOM 7201 C CA . LEU A 1 907 ? -7.352 46.875 50.5 1 72.44 907 LEU A CA 1
ATOM 7202 C C . LEU A 1 907 ? -8.07 48.219 50.438 1 72.44 907 LEU A C 1
ATOM 7204 O O . LEU A 1 907 ? -9.289 48.281 50.656 1 72.44 907 LEU A O 1
ATOM 7208 N N . ILE A 1 908 ? -7.395 49.219 50.031 1 74.38 908 ILE A N 1
ATOM 7209 C CA . ILE A 1 908 ? -7.977 50.562 50.031 1 74.38 908 ILE A CA 1
ATOM 7210 C C . ILE A 1 908 ? -9 50.656 48.906 1 74.38 908 ILE A C 1
ATOM 7212 O O . ILE A 1 908 ? -10.109 51.156 49.125 1 74.38 908 ILE A O 1
ATOM 7216 N N . THR A 1 909 ? -8.633 50.219 47.812 1 77.31 909 THR A N 1
ATOM 7217 C CA . THR A 1 909 ? -9.555 50.312 46.656 1 77.31 909 THR A CA 1
ATOM 7218 C C . THR A 1 909 ? -10.758 49.406 46.875 1 77.31 909 THR A C 1
ATOM 7220 O O . THR A 1 909 ? -11.875 49.719 46.469 1 77.31 909 THR A O 1
ATOM 7223 N N . GLY A 1 910 ? -10.492 48.281 47.531 1 71.62 910 GLY A N 1
ATOM 7224 C CA . GLY A 1 910 ? -11.609 47.406 47.844 1 71.62 910 GLY A CA 1
ATOM 7225 C C . GLY A 1 910 ? -12.625 48.031 48.781 1 71.62 910 GLY A C 1
ATOM 7226 O O . GLY A 1 910 ? -13.828 47.938 48.562 1 71.62 910 GLY A O 1
ATOM 7227 N N . ILE A 1 911 ? -12.109 48.844 49.688 1 67.44 911 ILE A N 1
ATOM 7228 C CA . ILE A 1 911 ? -12.977 49.469 50.688 1 67.44 911 ILE A CA 1
ATOM 7229 C C . ILE A 1 911 ? -13.734 50.625 50 1 67.44 911 ILE A C 1
ATOM 7231 O O . ILE A 1 911 ? -14.953 50.75 50.188 1 67.44 911 ILE A O 1
ATOM 7235 N N . ILE A 1 912 ? -13.023 51.344 49.219 1 72 912 ILE A N 1
ATOM 7236 C CA . ILE A 1 912 ? -13.633 52.531 48.656 1 72 912 ILE A CA 1
ATOM 7237 C C . ILE A 1 912 ? -14.625 52.125 47.562 1 72 912 ILE A C 1
ATOM 7239 O O . ILE A 1 912 ? -15.648 52.781 47.375 1 72 912 ILE A O 1
ATOM 7243 N N . ASN A 1 913 ? -14.398 51.062 46.875 1 71.38 913 ASN A N 1
ATOM 7244 C CA . ASN A 1 913 ? -15.305 50.594 45.844 1 71.38 913 ASN A CA 1
ATOM 7245 C C . ASN A 1 913 ? -16.328 49.594 46.375 1 71.38 913 ASN A C 1
ATOM 7247 O O . ASN A 1 913 ? -17.156 49.094 45.625 1 71.38 913 ASN A O 1
ATOM 7251 N N . MET A 1 914 ? -16.344 49.375 47.531 1 61.78 914 MET A N 1
ATOM 7252 C CA . MET A 1 914 ? -17.266 48.438 48.188 1 61.78 914 MET A CA 1
ATOM 7253 C C . MET A 1 914 ? -17.25 47.062 47.5 1 61.78 914 MET A C 1
ATOM 7255 O O . MET A 1 914 ? -18.297 46.469 47.312 1 61.78 914 MET A O 1
ATOM 7259 N N . ASP A 1 915 ? -16.188 46.75 46.625 1 56.62 915 ASP A N 1
ATOM 7260 C CA . ASP A 1 915 ? -16.062 45.438 45.969 1 56.62 915 ASP A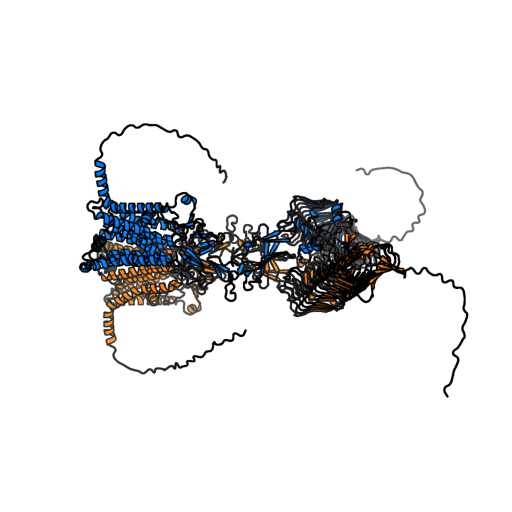 CA 1
ATOM 7261 C C . ASP A 1 915 ? -15.672 44.344 46.969 1 56.62 915 ASP A C 1
ATOM 7263 O O . ASP A 1 915 ? -14.656 44.469 47.656 1 56.62 915 ASP A O 1
ATOM 7267 N N . SER A 1 916 ? -16.547 43.656 47.469 1 46.12 916 SER A N 1
ATOM 7268 C CA . SER A 1 916 ? -16.359 42.562 48.438 1 46.12 916 SER A CA 1
ATOM 7269 C C . SER A 1 916 ? -15.359 41.562 47.875 1 46.12 916 SER A C 1
ATOM 7271 O O . SER A 1 916 ? -15.445 40.375 48.219 1 46.12 916 SER A O 1
ATOM 7273 N N . THR A 1 917 ? -14.773 41.719 46.812 1 42.84 917 THR A N 1
ATOM 7274 C CA . THR A 1 917 ? -14 40.594 46.312 1 42.84 917 THR A CA 1
ATOM 7275 C C . THR A 1 917 ? -12.969 40.156 47.344 1 42.84 917 THR A C 1
ATOM 7277 O O . THR A 1 917 ? -12.336 39.094 47.188 1 42.84 917 THR A O 1
ATOM 7280 N N . GLY A 1 918 ? -12.477 41 48.094 1 41.53 918 GLY A N 1
ATOM 7281 C CA . GLY A 1 918 ? -11.406 40.656 49.031 1 41.53 918 GLY A CA 1
ATOM 7282 C C . GLY A 1 918 ? -11.812 39.594 50.031 1 41.53 918 GLY A C 1
ATOM 7283 O O . GLY A 1 918 ? -11.055 39.281 50.938 1 41.53 918 GLY A O 1
ATOM 7284 N N . GLY A 1 919 ? -12.828 38.781 49.781 1 43.66 919 GLY A N 1
ATOM 7285 C CA . GLY A 1 919 ? -13.141 37.625 50.625 1 43.66 919 GLY A CA 1
ATOM 7286 C C . GLY A 1 919 ? -13.836 38 51.906 1 43.66 919 GLY A C 1
ATOM 7287 O O . GLY A 1 919 ? -13.984 37.156 52.812 1 43.66 919 GLY A O 1
ATOM 7288 N N . PHE A 1 920 ? -14.102 39.156 52.156 1 44.38 920 PHE A N 1
ATOM 7289 C CA . PHE A 1 920 ? -14.57 39.469 53.5 1 44.38 920 PHE A CA 1
ATOM 7290 C C . PHE A 1 920 ? -16.031 39.062 53.656 1 44.38 920 PHE A C 1
ATOM 7292 O O . PHE A 1 920 ? -16.484 38.75 54.781 1 44.38 920 PHE A O 1
ATOM 7299 N N . ILE A 1 921 ? -16.906 39.188 52.625 1 46.47 921 ILE A N 1
ATOM 7300 C CA . ILE A 1 921 ? -18.312 38.781 52.781 1 46.47 921 ILE A CA 1
ATOM 7301 C C . ILE A 1 921 ? -18.469 37.312 52.438 1 46.47 921 ILE A C 1
ATOM 7303 O O . ILE A 1 921 ? -18.062 36.844 51.344 1 46.47 921 ILE A O 1
ATOM 7307 N N . PRO A 1 922 ? -18.703 36.5 53.281 1 47.09 922 PRO A N 1
ATOM 7308 C CA . PRO A 1 922 ? -18.875 35.062 53.031 1 47.09 922 PRO A CA 1
ATOM 7309 C C . PRO A 1 922 ? -19.828 34.781 51.844 1 47.09 922 PRO A C 1
ATOM 7311 O O . PRO A 1 922 ? -20.891 35.406 51.75 1 47.09 922 PRO A O 1
ATOM 7314 N N . ALA A 1 923 ? -19.453 34.25 50.75 1 52.47 923 ALA A N 1
ATOM 7315 C CA . ALA A 1 923 ? -20.188 33.781 49.562 1 52.47 923 ALA A CA 1
ATOM 7316 C C . ALA A 1 923 ? -21.234 32.75 49.969 1 52.47 923 ALA A C 1
ATOM 7318 O O . ALA A 1 923 ? -20.922 31.719 50.562 1 52.47 923 ALA A O 1
ATOM 7319 N N . PHE A 1 924 ? -22.578 33.031 50.344 1 55.5 924 PHE A N 1
ATOM 7320 C CA . PHE A 1 924 ? -23.578 32 50.656 1 55.5 924 PHE A CA 1
ATOM 7321 C C . PHE A 1 924 ? -24.578 31.844 49.531 1 55.5 924 PHE A C 1
ATOM 7323 O O . PHE A 1 924 ? -24.859 32.812 48.781 1 55.5 924 PHE A O 1
ATOM 7330 N N . CYS A 1 925 ? -24.969 30.703 49.156 1 59.38 925 CYS A N 1
ATOM 7331 C CA . CYS A 1 925 ? -26.016 30.344 48.219 1 59.38 925 CYS A CA 1
ATOM 7332 C C . CYS A 1 925 ? -27.391 30.703 48.781 1 59.38 925 CYS A C 1
ATOM 7334 O O . CYS A 1 925 ? -27.875 30.062 49.719 1 59.38 925 CYS A O 1
ATOM 7336 N N . PHE A 1 926 ? -28.031 31.844 48.531 1 59.03 926 PHE A N 1
ATOM 7337 C CA . PHE A 1 926 ? -29.297 32.344 49.094 1 59.03 926 PHE A CA 1
ATOM 7338 C C . PHE A 1 926 ? -30.469 31.516 48.562 1 59.03 926 PHE A C 1
ATOM 7340 O O . PHE A 1 926 ? -31.359 31.125 49.312 1 59.03 926 PHE A O 1
ATOM 7347 N N . ILE A 1 927 ? -30.625 31.375 47.219 1 59.5 927 ILE A N 1
ATOM 7348 C CA . ILE A 1 927 ? -31.75 30.703 46.594 1 59.5 927 ILE A CA 1
ATOM 7349 C C . ILE A 1 927 ? -31.234 29.766 45.5 1 59.5 927 ILE A C 1
ATOM 7351 O O . ILE A 1 927 ? -30.344 30.141 44.719 1 59.5 927 ILE A O 1
ATOM 7355 N N . ASP A 1 928 ? -31.797 28.656 45.562 1 61.94 928 ASP A N 1
ATOM 7356 C CA . ASP A 1 928 ? -31.5 27.703 44.531 1 61.94 928 ASP A CA 1
ATOM 7357 C C . ASP A 1 928 ? -31.906 28.25 43.156 1 61.94 928 ASP A C 1
ATOM 7359 O O . ASP A 1 928 ? -33 28.812 43 1 61.94 928 ASP A O 1
ATOM 7363 N N . GLY A 1 929 ? -31.078 28.328 42.25 1 66.38 929 GLY A N 1
ATOM 7364 C CA . GLY A 1 929 ? -31.375 28.75 40.906 1 66.38 929 GLY A CA 1
ATOM 7365 C C . GLY A 1 929 ? -31.078 30.219 40.656 1 66.38 929 GLY A C 1
ATOM 7366 O O . GLY A 1 929 ? -31.453 30.766 39.625 1 66.38 929 GLY A O 1
ATOM 7367 N N . PHE A 1 930 ? -30.484 30.781 41.625 1 73.44 930 PHE A N 1
ATOM 7368 C CA . PHE A 1 930 ? -30.094 32.188 41.5 1 73.44 930 PHE A CA 1
ATOM 7369 C C . PHE A 1 930 ? -29.062 32.375 40.406 1 73.44 930 PHE A C 1
ATOM 7371 O O . PHE A 1 930 ? -28.031 31.672 40.375 1 73.44 930 PHE A O 1
ATOM 7378 N N . ASP A 1 931 ? -29.516 33.188 39.406 1 76.88 931 ASP A N 1
ATOM 7379 C CA . ASP A 1 931 ? -28.578 33.406 38.312 1 76.88 931 ASP A CA 1
ATOM 7380 C C . ASP A 1 931 ? -27.906 34.75 38.375 1 76.88 931 ASP A C 1
ATOM 7382 O O . ASP A 1 931 ? -28.047 35.469 39.375 1 76.88 931 ASP A O 1
ATOM 7386 N N . ASN A 1 932 ? -27.172 35.219 37.438 1 78.5 932 ASN A N 1
ATOM 7387 C CA . ASN A 1 932 ? -26.391 36.438 37.438 1 78.5 932 ASN A CA 1
ATOM 7388 C C . ASN A 1 932 ? -27.281 37.656 37.406 1 78.5 932 ASN A C 1
ATOM 7390 O O . ASN A 1 932 ? -26.938 38.719 37.969 1 78.5 932 ASN A O 1
ATOM 7394 N N . LEU A 1 933 ? -28.438 37.625 36.844 1 83.44 933 LEU A N 1
ATOM 7395 C CA . LEU A 1 933 ? -29.359 38.75 36.812 1 83.44 933 LEU A CA 1
ATOM 7396 C C . LEU A 1 933 ? -29.953 39.062 38.188 1 83.44 933 LEU A C 1
ATOM 7398 O O . LEU A 1 933 ? -30.016 40.219 38.594 1 83.44 933 LEU A O 1
ATOM 7402 N N . TRP A 1 934 ? -30.25 38.062 38.875 1 81.12 934 TRP A N 1
ATOM 7403 C CA . TRP A 1 934 ? -30.766 38.25 40.219 1 81.12 934 TRP A CA 1
ATOM 7404 C C . TRP A 1 934 ? -29.688 38.781 41.156 1 81.12 934 TRP A C 1
ATOM 7406 O O . TRP A 1 934 ? -29.938 39.656 42 1 81.12 934 TRP A O 1
ATOM 7416 N N . LYS A 1 935 ? -28.562 38.25 40.969 1 80.12 935 LYS A N 1
ATOM 7417 C CA . LYS A 1 935 ? -27.469 38.781 41.781 1 80.12 935 LYS A CA 1
ATOM 7418 C C . LYS A 1 935 ? -27.266 40.25 41.562 1 80.12 935 LYS A C 1
ATOM 7420 O O . LYS A 1 935 ? -27.125 41.031 42.531 1 80.12 935 LYS A O 1
ATOM 7425 N N . ALA A 1 936 ? -27.266 40.688 40.344 1 82.19 936 ALA A N 1
ATOM 7426 C CA . ALA A 1 936 ? -27.094 42.125 40.031 1 82.19 936 ALA A CA 1
ATOM 7427 C C . ALA A 1 936 ? -28.219 42.938 40.625 1 82.19 936 ALA A C 1
ATOM 7429 O O . ALA A 1 936 ? -27.969 44.031 41.156 1 82.19 936 ALA A O 1
ATOM 7430 N N . LEU A 1 937 ? -29.359 42.469 40.625 1 83.75 937 LEU A N 1
ATOM 7431 C CA . LEU A 1 937 ? -30.5 43.219 41.188 1 83.75 937 LEU A CA 1
ATOM 7432 C C . LEU A 1 937 ? -30.359 43.312 42.719 1 83.75 937 LEU A C 1
ATOM 7434 O O . LEU A 1 937 ? -30.578 44.375 43.281 1 83.75 937 LEU A O 1
ATOM 7438 N N . PHE A 1 938 ? -29.938 42.281 43.312 1 77.69 938 PHE A N 1
ATOM 7439 C CA . PHE A 1 938 ? -29.828 42.25 44.75 1 77.69 938 PHE A CA 1
ATOM 7440 C C . PHE A 1 938 ? -28.672 43.125 45.219 1 77.69 938 PHE A C 1
ATOM 7442 O O . PHE A 1 938 ? -28.672 43.625 46.344 1 77.69 938 PHE A O 1
ATOM 7449 N N . ASN A 1 939 ? -27.797 43.406 44.406 1 80.19 939 ASN A N 1
ATOM 7450 C CA . ASN A 1 939 ? -26.656 44.25 44.781 1 80.19 939 ASN A CA 1
ATOM 7451 C C . ASN A 1 939 ? -27.094 45.719 44.969 1 80.19 939 ASN A C 1
ATOM 7453 O O . ASN A 1 939 ? -26.375 46.5 45.562 1 80.19 939 ASN A O 1
ATOM 7457 N N . TYR A 1 940 ? -28.297 46.094 44.5 1 83.12 940 TYR A N 1
ATOM 7458 C CA . TYR A 1 940 ? -28.828 47.406 44.812 1 83.12 940 TYR A CA 1
ATOM 7459 C C . TYR A 1 940 ? -29.125 47.562 46.312 1 83.12 940 TYR A C 1
ATOM 7461 O O . TYR A 1 940 ? -29.172 48.688 46.812 1 83.12 940 TYR A O 1
ATOM 7469 N N . LEU A 1 941 ? -29.266 46.469 46.969 1 77.06 941 LEU A N 1
ATOM 7470 C CA . LEU A 1 941 ? -29.703 46.5 48.344 1 77.06 941 LEU A CA 1
ATOM 7471 C C . LEU A 1 941 ? -28.609 47.062 49.25 1 77.06 941 LEU A C 1
ATOM 7473 O O . LEU A 1 941 ? -28.891 47.781 50.188 1 77.06 941 LEU A O 1
ATOM 7477 N N . PHE A 1 942 ? -27.422 46.906 48.906 1 76.19 942 PHE A N 1
ATOM 7478 C CA . PHE A 1 942 ? -26.328 47.281 49.812 1 76.19 942 PHE A CA 1
ATOM 7479 C C . PHE A 1 942 ? -26.203 48.812 49.875 1 76.19 942 PHE A C 1
ATOM 7481 O O . PHE A 1 942 ? -26.281 49.406 50.969 1 76.19 942 PHE A O 1
ATOM 7488 N N . PRO A 1 943 ? -26.031 49.406 48.75 1 80.25 943 PRO A N 1
ATOM 7489 C CA . PRO A 1 943 ? -25.969 50.875 48.844 1 80.25 943 PRO A CA 1
ATOM 7490 C C . PRO A 1 943 ? -27.266 51.5 49.375 1 80.25 943 PRO A C 1
ATOM 7492 O O . PRO A 1 943 ? -27.25 52.5 50.062 1 80.25 943 PRO A O 1
ATOM 7495 N N . THR A 1 944 ? -28.391 50.844 49.156 1 82.12 944 THR A N 1
ATOM 7496 C CA . THR A 1 944 ? -29.672 51.344 49.625 1 82.12 944 THR A CA 1
ATOM 7497 C C . THR A 1 944 ? -29.781 51.219 51.125 1 82.12 944 THR A C 1
ATOM 7499 O O . THR A 1 944 ? -30.25 52.125 51.812 1 82.12 944 THR A O 1
ATOM 7502 N N . ILE A 1 945 ? -29.297 50.156 51.688 1 80 945 ILE A N 1
ATOM 7503 C CA . ILE A 1 945 ? -29.344 49.969 53.125 1 80 945 ILE A CA 1
ATOM 7504 C C . ILE A 1 945 ? -28.438 50.969 53.812 1 80 945 ILE A C 1
ATOM 7506 O O . ILE A 1 945 ? -28.781 51.531 54.844 1 80 945 ILE A O 1
ATOM 7510 N N . MET A 1 946 ? -27.359 51.25 53.25 1 79.56 946 MET A N 1
ATOM 7511 C CA . MET A 1 946 ? -26.422 52.219 53.844 1 79.56 946 MET A CA 1
ATOM 7512 C C . MET A 1 946 ? -27.047 53.594 53.875 1 79.56 946 MET A C 1
ATOM 7514 O O . MET A 1 946 ? -26.969 54.281 54.906 1 79.56 946 MET A O 1
ATOM 7518 N N . ILE A 1 947 ? -27.703 53.938 52.844 1 79.5 947 ILE A N 1
ATOM 7519 C CA . ILE A 1 947 ? -28.344 55.25 52.781 1 79.5 947 ILE A CA 1
ATOM 7520 C C . ILE A 1 947 ? -29.531 55.281 53.75 1 79.5 947 ILE A C 1
ATOM 7522 O O . ILE A 1 947 ? -29.734 56.281 54.469 1 79.5 947 ILE A O 1
ATOM 7526 N N . LEU A 1 948 ? -30.234 54.188 53.875 1 80.31 948 LEU A N 1
ATOM 7527 C CA . LEU A 1 948 ? -31.406 54.125 54.75 1 80.31 948 LEU A CA 1
ATOM 7528 C C . LEU A 1 948 ? -31 54.219 56.219 1 80.31 948 LEU A C 1
ATOM 7530 O O . LEU A 1 948 ? -31.672 54.875 57 1 80.31 948 LEU A O 1
ATOM 7534 N N . ILE A 1 949 ? -29.938 53.656 56.469 1 79.5 949 ILE A N 1
ATOM 7535 C CA . ILE A 1 949 ? -29.453 53.688 57.844 1 79.5 949 ILE A CA 1
ATOM 7536 C C . ILE A 1 949 ? -29.094 55.125 58.219 1 79.5 949 ILE A C 1
ATOM 7538 O O . ILE A 1 949 ? -29.422 55.594 59.312 1 79.5 949 ILE A O 1
ATOM 7542 N N . LEU A 1 950 ? -28.562 55.781 57.344 1 77.38 950 LEU A N 1
ATOM 7543 C CA . LEU A 1 950 ? -28.188 57.156 57.625 1 77.38 950 LEU A CA 1
ATOM 7544 C C . LEU A 1 950 ? -29.422 58.031 57.75 1 77.38 950 LEU A C 1
ATOM 7546 O O . LEU A 1 950 ? -29.469 58.938 58.594 1 77.38 950 LEU A O 1
ATOM 7550 N N . VAL A 1 951 ? -30.406 57.688 56.969 1 76.06 951 VAL A N 1
ATOM 7551 C CA . VAL A 1 951 ? -31.656 58.469 57.062 1 76.06 951 VAL A CA 1
ATOM 7552 C C . VAL A 1 951 ? -32.312 58.188 58.406 1 76.06 951 VAL A C 1
ATOM 7554 O O . VAL A 1 951 ? -32.844 59.125 59.031 1 76.06 951 VAL A O 1
ATOM 7557 N N . VAL A 1 952 ? -32.125 57 58.812 1 77.5 952 VAL A N 1
ATOM 7558 C CA . VAL A 1 952 ? -32.719 56.656 60.094 1 77.5 952 VAL A CA 1
ATOM 7559 C C . VAL A 1 952 ? -31.953 57.312 61.25 1 77.5 952 VAL A C 1
ATOM 7561 O O . VAL A 1 952 ? -32.562 57.844 62.156 1 77.5 952 VAL A O 1
ATOM 7564 N N . ILE A 1 953 ? -30.734 57.375 61.125 1 75.25 953 ILE A N 1
ATOM 7565 C CA . ILE A 1 953 ? -29.922 58 62.156 1 75.25 953 ILE A CA 1
ATOM 7566 C C . ILE A 1 953 ? -30.203 59.5 62.156 1 75.25 953 ILE A C 1
ATOM 7568 O O . ILE A 1 953 ? -30.297 60.125 63.219 1 75.25 953 ILE A O 1
ATOM 7572 N N . GLY A 1 954 ? -30.406 60.031 60.969 1 72.94 954 GLY A N 1
ATOM 7573 C CA . GLY A 1 954 ? -30.781 61.406 60.906 1 72.94 954 GLY A CA 1
ATOM 7574 C C . GLY A 1 954 ? -32.125 61.719 61.531 1 72.94 954 GLY A C 1
ATOM 7575 O O . GLY A 1 954 ? -32.281 62.75 62.188 1 72.94 954 GLY A O 1
ATOM 7576 N N . TYR A 1 955 ? -33 60.75 61.375 1 75.06 955 TYR A N 1
ATOM 7577 C CA . TYR A 1 955 ? -34.312 60.938 61.938 1 75.06 955 TYR A CA 1
ATOM 7578 C C . TYR A 1 955 ? -34.25 60.812 63.469 1 75.06 955 TYR A C 1
ATOM 7580 O O . TYR A 1 955 ? -34.906 61.594 64.188 1 75.06 955 TYR A O 1
ATOM 7588 N N . LEU A 1 956 ? -33.406 60.031 63.906 1 72.88 956 LEU A N 1
ATOM 7589 C CA . LEU A 1 956 ? -33.281 59.844 65.375 1 72.88 956 LEU A CA 1
ATOM 7590 C C . LEU A 1 956 ? -32.5 60.969 66 1 72.88 956 LEU A C 1
ATOM 7592 O O . LEU A 1 956 ? -32.719 61.281 67.188 1 72.88 956 LEU A O 1
ATOM 7596 N N . ALA A 1 957 ? -31.688 61.562 65.312 1 69.44 957 ALA A N 1
ATOM 7597 C CA . ALA A 1 957 ? -30.875 62.688 65.812 1 69.44 957 ALA A CA 1
ATOM 7598 C C . ALA A 1 957 ? -31.703 63.938 66 1 69.44 957 ALA A C 1
ATOM 7600 O O . ALA A 1 957 ? -31.266 64.938 66.625 1 69.44 957 ALA A O 1
ATOM 7601 N N . ARG A 1 958 ? -32.969 63.969 65.5 1 66.62 958 ARG A N 1
ATOM 7602 C CA . ARG A 1 958 ? -33.875 65.125 65.625 1 66.62 958 ARG A CA 1
ATOM 7603 C C . ARG A 1 958 ? -34.344 65.312 67.062 1 66.62 958 ARG A C 1
ATOM 7605 O O . ARG A 1 958 ? -34.656 66.438 67.5 1 66.62 958 ARG A O 1
ATOM 7612 N N . ASP A 1 959 ? -34.406 64.188 67.812 1 62.78 959 ASP A N 1
ATOM 7613 C CA . ASP A 1 959 ? -34.781 64.312 69.25 1 62.78 959 ASP A CA 1
ATOM 7614 C C . ASP A 1 959 ? -33.625 64.75 70.062 1 62.78 959 ASP A C 1
ATOM 7616 O O . ASP A 1 959 ? -32.594 64.062 70.125 1 62.78 959 ASP A O 1
ATOM 7620 N N . PRO A 1 960 ? -33.625 66 70.5 1 63.56 960 PRO A N 1
ATOM 7621 C CA . PRO A 1 960 ? -32.531 66.562 71.312 1 63.56 960 PRO A CA 1
ATOM 7622 C C . PRO A 1 960 ? -32.156 65.625 72.5 1 63.56 960 PRO A C 1
ATOM 7624 O O . PRO A 1 960 ? -31.031 65.688 73 1 63.56 960 PRO A O 1
ATOM 7627 N N . ASN A 1 961 ? -33.062 64.875 73.062 1 63.69 961 ASN A N 1
ATOM 7628 C CA . ASN A 1 961 ? -32.781 63.969 74.188 1 63.69 961 ASN A CA 1
ATOM 7629 C C . ASN A 1 961 ? -32.156 62.656 73.688 1 63.69 961 ASN A C 1
ATOM 7631 O O . ASN A 1 961 ? -31.922 61.75 74.5 1 63.69 961 ASN A O 1
ATOM 7635 N N . SER A 1 962 ? -31.875 62.5 72.5 1 60.97 962 SER A N 1
ATOM 7636 C CA . SER A 1 962 ? -31.359 61.219 72 1 60.97 962 SER A CA 1
ATOM 7637 C C . SER A 1 962 ? -29.844 61.219 72 1 60.97 962 SER A C 1
ATOM 7639 O O . SER A 1 962 ? -29.188 62.25 72 1 60.97 962 SER A O 1
ATOM 7641 N N . ARG A 1 963 ? -29.234 60.062 72.188 1 64.06 963 ARG A N 1
ATOM 7642 C CA . ARG A 1 963 ? -27.797 59.875 72.25 1 64.06 963 ARG A CA 1
ATOM 7643 C C . ARG A 1 963 ? -27.125 60.312 70.938 1 64.06 963 ARG A C 1
ATOM 7645 O O . ARG A 1 963 ? -25.922 60.5 70.938 1 64.06 963 ARG A O 1
ATOM 7652 N N . PHE A 1 964 ? -28.031 60.719 69.938 1 63.06 964 PHE A N 1
ATOM 7653 C CA . PHE A 1 964 ? -27.484 61.031 68.625 1 63.06 964 PHE A CA 1
ATOM 7654 C C . PHE A 1 964 ? -27.641 62.531 68.312 1 63.06 964 PHE A C 1
ATOM 7656 O O . PHE A 1 964 ? -27.391 62.969 67.188 1 63.06 964 PHE A O 1
ATOM 7663 N N . ALA A 1 965 ? -28.156 63.25 69.188 1 62.44 965 ALA A N 1
ATOM 7664 C CA . ALA A 1 965 ? -28.453 64.688 69 1 62.44 965 ALA A CA 1
ATOM 7665 C C . ALA A 1 965 ? -27.234 65.438 68.5 1 62.44 965 ALA A C 1
ATOM 7667 O O . ALA A 1 965 ? -27.359 66.375 67.75 1 62.44 965 ALA A O 1
ATOM 7668 N N . ASN A 1 966 ? -25.891 65.062 68.938 1 59.03 966 ASN A N 1
ATOM 7669 C CA . ASN A 1 966 ? -24.719 65.875 68.625 1 59.03 966 ASN A CA 1
ATOM 7670 C C . ASN A 1 966 ? -23.922 65.25 67.438 1 59.03 966 ASN A C 1
ATOM 7672 O O . ASN A 1 966 ? -22.75 65.562 67.25 1 59.03 966 ASN A O 1
ATOM 7676 N N . VAL A 1 967 ? -24.578 64.438 66.688 1 62.59 967 VAL A N 1
ATOM 7677 C CA . VAL A 1 967 ? -23.844 63.75 65.625 1 62.59 967 VAL A CA 1
ATOM 7678 C C . VAL A 1 967 ? -24.078 64.5 64.312 1 62.59 967 VAL A C 1
ATOM 7680 O O . VAL A 1 967 ? -25.219 64.75 63.938 1 62.59 967 VAL A O 1
ATOM 7683 N N . ASN A 1 968 ? -23.109 65.062 63.719 1 64.56 968 ASN A N 1
ATOM 7684 C CA . ASN A 1 968 ? -23.188 65.625 62.406 1 64.56 968 ASN A CA 1
ATOM 7685 C C . ASN A 1 968 ? -23.312 64.562 61.312 1 64.56 968 ASN A C 1
ATOM 7687 O O . ASN A 1 968 ? -22.312 64.188 60.688 1 64.56 968 ASN A O 1
ATOM 7691 N N . TYR A 1 969 ? -24.438 64.062 61 1 70.75 969 TYR A N 1
ATOM 7692 C CA . TYR A 1 969 ? -24.703 62.938 60.062 1 70.75 969 TYR A CA 1
ATOM 7693 C C . TYR A 1 969 ? -24.672 63.438 58.625 1 70.75 969 TYR A C 1
ATOM 7695 O O . TYR A 1 969 ? -24.531 62.656 57.688 1 70.75 969 TYR A O 1
ATOM 7703 N N . MET A 1 970 ? -24.703 64.688 58.438 1 68.44 970 MET A N 1
ATOM 7704 C CA . MET A 1 970 ? -24.766 65.188 57.094 1 68.44 970 MET A CA 1
ATOM 7705 C C . MET A 1 970 ? -23.422 65.062 56.375 1 68.44 970 MET A C 1
ATOM 7707 O O . MET A 1 970 ? -23.359 64.812 55.188 1 68.44 970 MET A O 1
ATOM 7711 N N . LYS A 1 971 ? -22.453 65.188 57.188 1 69.25 971 LYS A N 1
ATOM 7712 C CA . LYS A 1 971 ? -21.125 65 56.594 1 69.25 971 LYS A CA 1
ATOM 7713 C C . LYS A 1 971 ? -20.922 63.531 56.188 1 69.25 971 LYS A C 1
ATOM 7715 O O . LYS A 1 971 ? -20.391 63.25 55.094 1 69.25 971 LYS A O 1
ATOM 7720 N N . SER A 1 972 ? -21.438 62.688 57.031 1 72.56 972 SER A N 1
ATOM 7721 C CA . SER A 1 972 ? -21.344 61.281 56.719 1 72.56 972 SER A CA 1
ATOM 7722 C C . SER A 1 972 ? -22.234 60.906 55.531 1 72.56 972 SER A C 1
ATOM 7724 O O . SER A 1 972 ? -21.859 60.062 54.719 1 72.56 972 SER A O 1
ATOM 7726 N N . PHE A 1 973 ? -23.234 61.594 55.406 1 74.12 973 PHE A N 1
ATOM 7727 C CA . PHE A 1 973 ? -24.141 61.344 54.281 1 74.12 973 PHE A CA 1
ATOM 7728 C C . PHE A 1 973 ? -23.484 61.719 52.969 1 74.12 973 PHE A C 1
ATOM 7730 O O . PHE A 1 973 ? -23.672 61.031 51.969 1 74.12 973 PHE A O 1
ATOM 7737 N N . THR A 1 974 ? -22.719 62.688 52.969 1 72.94 974 THR A N 1
ATOM 7738 C CA . THR A 1 974 ? -22.062 63.094 51.719 1 72.94 974 THR A CA 1
ATOM 7739 C C . THR A 1 974 ? -21.031 62.062 51.312 1 72.94 974 THR A C 1
ATOM 7741 O O . THR A 1 974 ? -20.891 61.781 50.125 1 72.94 974 THR A O 1
ATOM 7744 N N . ILE A 1 975 ? -20.406 61.5 52.219 1 74.19 975 ILE A N 1
ATOM 7745 C CA . ILE A 1 975 ? -19.406 60.5 51.906 1 74.19 975 ILE A CA 1
ATOM 7746 C C . ILE A 1 975 ? -20.078 59.219 51.375 1 74.19 975 ILE A C 1
ATOM 7748 O O . ILE A 1 975 ? -19.656 58.688 50.344 1 74.19 975 ILE A O 1
ATOM 7752 N N . ILE A 1 976 ? -21.031 58.844 52.031 1 76.44 976 ILE A N 1
ATOM 7753 C CA . ILE A 1 976 ? -21.719 57.594 51.656 1 76.44 976 ILE A CA 1
ATOM 7754 C C . ILE A 1 976 ? -22.438 57.781 50.312 1 76.44 976 ILE A C 1
ATOM 7756 O O . ILE A 1 976 ? -22.5 56.875 49.5 1 76.44 976 ILE A O 1
ATOM 7760 N N . SER A 1 977 ? -22.859 59.031 50.094 1 76.62 977 SER A N 1
ATOM 7761 C CA . SER A 1 977 ? -23.547 59.281 48.844 1 76.62 977 SER A CA 1
ATOM 7762 C C . SER A 1 977 ? -22.609 59.125 47.656 1 76.62 977 SER A C 1
ATOM 7764 O O . SER A 1 977 ? -23 58.625 46.594 1 76.62 977 SER A O 1
ATOM 7766 N N . VAL A 1 978 ? -21.375 59.469 47.875 1 76.94 978 VAL A N 1
ATOM 7767 C CA . VAL A 1 978 ? -20.422 59.344 46.781 1 76.94 978 VAL A CA 1
ATOM 7768 C C . VAL A 1 978 ? -20.094 57.875 46.531 1 76.94 978 VAL A C 1
ATOM 7770 O O . VAL A 1 978 ? -20.031 57.438 45.406 1 76.94 978 VAL A O 1
ATOM 7773 N N . LEU A 1 979 ? -19.922 57.156 47.562 1 77.19 979 LEU A N 1
ATOM 7774 C CA . LEU A 1 979 ? -19.594 55.75 47.438 1 77.19 979 LEU A CA 1
ATOM 7775 C C . LEU A 1 979 ? -20.781 54.969 46.875 1 77.19 979 LEU A C 1
ATOM 7777 O O . LEU A 1 979 ? -20.609 54.125 46 1 77.19 979 LEU A O 1
ATOM 7781 N N . ALA A 1 980 ? -21.875 55.281 47.406 1 80.44 980 ALA A N 1
ATOM 7782 C CA . ALA A 1 980 ? -23.078 54.562 46.969 1 80.44 980 ALA A CA 1
ATOM 7783 C C . ALA A 1 980 ? -23.422 54.938 45.531 1 80.44 980 ALA A C 1
ATOM 7785 O O . ALA A 1 980 ? -23.922 54.094 44.75 1 80.44 980 ALA A O 1
ATOM 7786 N N . TYR A 1 981 ? -23.141 56.156 45.188 1 85.75 981 TYR A N 1
ATOM 7787 C CA . TYR A 1 981 ? -23.469 56.594 43.812 1 85.75 981 TYR A CA 1
ATOM 7788 C C . TYR A 1 981 ? -22.734 55.75 42.781 1 85.75 981 TYR A C 1
ATOM 7790 O O . TYR A 1 981 ? -23.312 55.344 41.781 1 85.75 981 TYR A O 1
ATOM 7798 N N . SER A 1 982 ? -21.531 55.5 42.969 1 85.38 982 SER A N 1
ATOM 7799 C CA . SER A 1 982 ? -20.734 54.688 42.031 1 85.38 982 SER A CA 1
ATOM 7800 C C . SER A 1 982 ? -21.281 53.281 41.938 1 85.38 982 SER A C 1
ATOM 7802 O O . SER A 1 982 ? -21.312 52.719 40.844 1 85.38 982 SER A O 1
ATOM 7804 N N . ASP A 1 983 ? -21.719 52.75 42.906 1 84.75 983 ASP A N 1
ATOM 7805 C CA . ASP A 1 983 ? -22.266 51.406 42.875 1 84.75 983 ASP A CA 1
ATOM 7806 C C . ASP A 1 983 ? -23.609 51.375 42.156 1 84.75 983 ASP A C 1
ATOM 7808 O O . ASP A 1 983 ? -23.859 50.469 41.344 1 84.75 983 ASP A O 1
ATOM 7812 N N . PHE A 1 984 ? -24.406 52.344 42.5 1 87.19 984 PHE A N 1
ATOM 7813 C CA . PHE A 1 984 ? -25.688 52.438 41.812 1 87.19 984 PHE A CA 1
ATOM 7814 C C . PHE A 1 984 ? -25.484 52.5 40.312 1 87.19 984 PHE A C 1
ATOM 7816 O O . PHE A 1 984 ? -26.172 51.844 39.531 1 87.19 984 PHE A O 1
ATOM 7823 N N . THR A 1 985 ? -24.547 53.25 39.938 1 89.12 985 THR A N 1
ATOM 7824 C CA . THR A 1 985 ? -24.297 53.469 38.531 1 89.12 985 THR A CA 1
ATOM 7825 C C . THR A 1 985 ? -23.75 52.188 37.875 1 89.12 985 THR A C 1
ATOM 7827 O O . THR A 1 985 ? -24.219 51.781 36.812 1 89.12 985 THR A O 1
ATOM 7830 N N . ARG A 1 986 ? -22.875 51.531 38.5 1 87.81 986 ARG A N 1
ATOM 7831 C CA . ARG A 1 986 ? -22.266 50.312 37.969 1 87.81 986 ARG A CA 1
ATOM 7832 C C . ARG A 1 986 ? -23.312 49.219 37.781 1 87.81 986 ARG A C 1
ATOM 7834 O O . ARG A 1 986 ? -23.375 48.562 36.75 1 87.81 986 ARG A O 1
ATOM 7841 N N . ILE A 1 987 ? -24.109 49 38.719 1 87.75 987 ILE A N 1
ATOM 7842 C CA . ILE A 1 987 ? -25.141 47.969 38.656 1 87.75 987 ILE A CA 1
ATOM 7843 C C . ILE A 1 987 ? -26.156 48.25 37.562 1 87.75 987 ILE A C 1
ATOM 7845 O O . ILE A 1 987 ? -26.531 47.375 36.812 1 87.75 987 ILE A O 1
ATOM 7849 N N . THR A 1 988 ? -26.547 49.531 37.562 1 90.5 988 THR A N 1
ATOM 7850 C CA . THR A 1 988 ? -27.516 49.938 36.562 1 90.5 988 THR A CA 1
ATOM 7851 C C . THR A 1 988 ? -26.984 49.688 35.156 1 90.5 988 THR A C 1
ATOM 7853 O O . THR A 1 988 ? -27.688 49.125 34.312 1 90.5 988 THR A O 1
ATOM 7856 N N . PHE A 1 989 ? -25.781 50 34.969 1 89.31 989 PHE A N 1
ATOM 7857 C CA . PHE A 1 989 ? -25.188 49.812 33.656 1 89.31 989 PHE A CA 1
ATOM 7858 C C . PHE A 1 989 ? -25 48.344 33.344 1 89.31 989 PHE A C 1
ATOM 7860 O O . PHE A 1 989 ? -25.172 47.906 32.219 1 89.31 989 PHE A O 1
ATOM 7867 N N . GLN A 1 990 ? -24.719 47.531 34.25 1 86.81 990 GLN A N 1
ATOM 7868 C CA . GLN A 1 990 ? -24.562 46.094 34.062 1 86.81 990 GLN A CA 1
ATOM 7869 C C . GLN A 1 990 ? -25.875 45.438 33.688 1 86.81 990 GLN A C 1
ATOM 7871 O O . GLN A 1 990 ? -25.906 44.562 32.812 1 86.81 990 GLN A O 1
ATOM 7876 N N . LEU A 1 991 ? -26.875 45.875 34.25 1 88.5 991 LEU A N 1
ATOM 7877 C CA . LEU A 1 991 ? -28.188 45.312 34 1 88.5 991 LEU A CA 1
ATOM 7878 C C . LEU A 1 991 ? -28.672 45.719 32.594 1 88.5 991 LEU A C 1
ATOM 7880 O O . LEU A 1 991 ? -29.484 45 31.984 1 88.5 991 LEU A O 1
ATOM 7884 N N . LEU A 1 992 ? -28.094 46.781 32.156 1 88.75 992 LEU A N 1
ATOM 7885 C CA . LEU A 1 992 ? -28.562 47.281 30.875 1 88.75 992 LEU A CA 1
ATOM 7886 C C . LEU A 1 992 ? -27.562 47 29.766 1 88.75 992 LEU A C 1
ATOM 7888 O O . LEU A 1 992 ? -27.734 47.438 28.625 1 88.75 992 LEU A O 1
ATOM 7892 N N . ASN A 1 993 ? -26.562 46.281 30.047 1 85.31 993 ASN A N 1
ATOM 7893 C CA . ASN A 1 993 ? -25.547 45.969 29.047 1 85.31 993 ASN A CA 1
ATOM 7894 C C . ASN A 1 993 ? -25.984 44.844 28.125 1 85.31 993 ASN A C 1
ATOM 7896 O O . ASN A 1 993 ? -26.547 43.844 28.578 1 85.31 993 ASN A O 1
ATOM 7900 N N . ARG A 1 994 ? -25.797 45 26.906 1 80.94 994 ARG A N 1
ATOM 7901 C CA . ARG A 1 994 ? -26.219 44.031 25.906 1 80.94 994 ARG A CA 1
ATOM 7902 C C . ARG A 1 994 ? -25.031 43.5 25.109 1 80.94 994 ARG A C 1
ATOM 7904 O O . ARG A 1 994 ? -24 44.188 25.031 1 80.94 994 ARG A O 1
ATOM 7911 N N . ALA A 1 995 ? -25.172 42.219 24.625 1 71.06 995 ALA A N 1
ATOM 7912 C CA . ALA A 1 995 ? -24.141 41.625 23.781 1 71.06 995 ALA A CA 1
ATOM 7913 C C . ALA A 1 995 ? -24.75 40.75 22.688 1 71.06 995 ALA A C 1
ATOM 7915 O O . ALA A 1 995 ? -25.828 40.188 22.875 1 71.06 995 ALA A O 1
ATOM 7916 N N . LYS A 1 996 ? -24.219 40.719 21.578 1 64.06 996 LYS A N 1
ATOM 7917 C CA . LYS A 1 996 ? -24.594 39.812 20.484 1 64.06 996 LYS A CA 1
ATOM 7918 C C . LYS A 1 996 ? -23.828 38.5 20.594 1 64.06 996 LYS A C 1
ATOM 7920 O O . LYS A 1 996 ? -22.641 38.438 20.266 1 64.06 996 LYS A O 1
ATOM 7925 N N . LEU A 1 997 ? -24.516 37.5 21.141 1 61.84 997 LEU A N 1
ATOM 7926 C CA . LEU A 1 997 ? -23.812 36.25 21.453 1 61.84 997 LEU A CA 1
ATOM 7927 C C . LEU A 1 997 ? -24.234 35.125 20.516 1 61.84 997 LEU A C 1
ATOM 7929 O O . LEU A 1 997 ? -23.609 34.062 20.484 1 61.84 997 LEU A O 1
ATOM 7933 N N . ASP A 1 998 ? -25.359 35.25 19.797 1 52.03 998 ASP A N 1
ATOM 7934 C CA . ASP A 1 998 ? -25.859 34.156 18.953 1 52.03 998 ASP A CA 1
ATOM 7935 C C . ASP A 1 998 ? -25.359 34.312 17.516 1 52.03 998 ASP A C 1
ATOM 7937 O O . ASP A 1 998 ? -25.688 35.281 16.844 1 52.03 998 ASP A O 1
ATOM 7941 N N . PRO A 1 999 ? -24.5 33.531 17.047 1 47.88 999 PRO A N 1
ATOM 7942 C CA . PRO A 1 999 ? -24.016 33.625 15.672 1 47.88 999 PRO A CA 1
ATOM 7943 C C . PRO A 1 999 ? -25.125 33.406 14.641 1 47.88 999 PRO A C 1
ATOM 7945 O O . PRO A 1 999 ? -25.047 33.969 13.531 1 47.88 999 PRO A O 1
ATOM 7948 N N . ASP A 1 1000 ? -26.219 32.594 14.914 1 45.88 1000 ASP A N 1
ATOM 7949 C CA . ASP A 1 1000 ? -27.281 32.219 13.977 1 45.88 1000 ASP A CA 1
ATOM 7950 C C . ASP A 1 1000 ? -28.297 33.344 13.867 1 45.88 1000 ASP A C 1
ATOM 7952 O O . ASP A 1 1000 ? -29.016 33.469 12.867 1 45.88 1000 ASP A O 1
ATOM 7956 N N . GLU A 1 1001 ? -28.344 34.125 14.945 1 55.12 1001 GLU A N 1
ATOM 7957 C CA . GLU A 1 1001 ? -29.25 35.281 14.984 1 55.12 1001 GLU A CA 1
ATOM 7958 C C . GLU A 1 1001 ? -28.484 36.562 15.297 1 55.12 1001 GLU A C 1
ATOM 7960 O O . GLU A 1 1001 ? -28.453 37 16.453 1 55.12 1001 GLU A O 1
ATOM 7965 N N . PRO A 1 1002 ? -27.781 37.125 14.211 1 52.66 1002 PRO A N 1
ATOM 7966 C CA . PRO A 1 1002 ? -26.922 38.281 14.453 1 52.66 1002 PRO A CA 1
ATOM 7967 C C . PRO A 1 1002 ? -27.688 39.469 15.078 1 52.66 1002 PRO A C 1
ATOM 7969 O O . PRO A 1 1002 ? -27.062 40.312 15.727 1 52.66 1002 PRO A O 1
ATOM 7972 N N . ASN A 1 1003 ? -28.953 39.562 14.906 1 62.62 1003 ASN A N 1
ATOM 7973 C CA . ASN A 1 1003 ? -29.688 40.719 15.43 1 62.62 1003 ASN A CA 1
ATOM 7974 C C . ASN A 1 1003 ? -30.266 40.406 16.812 1 62.62 1003 ASN A C 1
ATOM 7976 O O . ASN A 1 1003 ? -30.875 41.281 17.422 1 62.62 1003 ASN A O 1
ATOM 7980 N N . LYS A 1 1004 ? -29.953 39.25 17.25 1 73.06 1004 LYS A N 1
ATOM 7981 C CA . LYS A 1 1004 ? -30.469 38.906 18.578 1 73.06 1004 LYS A CA 1
ATOM 7982 C C . LYS A 1 1004 ? -29.547 39.438 19.672 1 73.06 1004 LYS A C 1
ATOM 7984 O O . LYS A 1 1004 ? -28.344 39.188 19.641 1 73.06 1004 LYS A O 1
ATOM 7989 N N . LEU A 1 1005 ? -30.125 40.25 20.469 1 78.25 1005 LEU A N 1
ATOM 7990 C CA . LEU A 1 1005 ? -29.391 40.844 21.578 1 78.25 1005 LEU A CA 1
ATOM 7991 C C . LEU A 1 1005 ? -29.625 40.062 22.875 1 78.25 1005 LEU A C 1
ATOM 7993 O O . LEU A 1 1005 ? -30.766 39.688 23.172 1 78.25 1005 LEU A O 1
ATOM 7997 N N . ASN A 1 1006 ? -28.594 39.688 23.516 1 79.25 1006 ASN A N 1
ATOM 7998 C CA . ASN A 1 1006 ? -28.672 39.031 24.828 1 79.25 1006 ASN A CA 1
ATOM 7999 C C . ASN A 1 1006 ? -28.125 39.938 25.938 1 79.25 1006 ASN A C 1
ATOM 8001 O O . ASN A 1 1006 ? -27.359 40.875 25.672 1 79.25 1006 ASN A O 1
ATOM 8005 N N . VAL A 1 1007 ? -28.609 39.594 27.141 1 82.25 1007 VAL A N 1
ATOM 8006 C CA . VAL A 1 1007 ? -28.062 40.281 28.297 1 82.25 1007 VAL A CA 1
ATOM 8007 C C . VAL A 1 1007 ? -26.641 39.812 28.562 1 82.25 1007 VAL A C 1
ATOM 8009 O O . VAL A 1 1007 ? -26.406 38.594 28.75 1 82.25 1007 VAL A O 1
ATOM 8012 N N . TRP A 1 1008 ? -25.797 40.719 28.625 1 78.94 1008 TRP A N 1
ATOM 8013 C CA . TRP A 1 1008 ? -24.359 40.406 28.672 1 78.94 1008 TRP A CA 1
ATOM 8014 C C . TRP A 1 1008 ? -24.031 39.562 29.891 1 78.94 1008 TRP A C 1
ATOM 8016 O O . TRP A 1 1008 ? -23.297 38.594 29.797 1 78.94 1008 TRP A O 1
ATOM 8026 N N . ILE A 1 1009 ? -24.5 39.781 31.016 1 76 1009 ILE A N 1
ATOM 8027 C CA . ILE A 1 1009 ? -24.078 39.125 32.25 1 76 1009 ILE A CA 1
ATOM 8028 C C . ILE A 1 1009 ? -24.594 37.688 32.281 1 76 1009 ILE A C 1
ATOM 8030 O O . ILE A 1 1009 ? -23.969 36.812 32.875 1 76 1009 ILE A O 1
ATOM 8034 N N . GLN A 1 1010 ? -25.672 37.438 31.641 1 75.06 1010 GLN A N 1
ATOM 8035 C CA . GLN A 1 1010 ? -26.25 36.094 31.672 1 75.06 1010 GLN A CA 1
ATOM 8036 C C . GLN A 1 1010 ? -25.984 35.344 30.375 1 75.06 1010 GLN A C 1
ATOM 8038 O O . GLN A 1 1010 ? -25.797 34.125 30.375 1 75.06 1010 GLN A O 1
ATOM 8043 N N . GLY A 1 1011 ? -25.984 35.969 29.297 1 73.19 1011 GLY A N 1
ATOM 8044 C CA . GLY A 1 1011 ? -25.641 35.406 28 1 73.19 1011 GLY A CA 1
ATOM 8045 C C . GLY A 1 1011 ? -26.797 34.656 27.359 1 73.19 1011 GLY A C 1
ATOM 8046 O O . GLY A 1 1011 ? -26.922 34.625 26.141 1 73.19 1011 GLY A O 1
ATOM 8047 N N . ASP A 1 1012 ? -27.703 33.938 28.172 1 73.12 1012 ASP A N 1
ATOM 8048 C CA . ASP A 1 1012 ? -28.734 33.062 27.609 1 73.12 1012 ASP A CA 1
ATOM 8049 C C . ASP A 1 1012 ? -30.094 33.75 27.609 1 73.12 1012 ASP A C 1
ATOM 8051 O O . ASP A 1 1012 ? -31.094 33.188 27.141 1 73.12 1012 ASP A O 1
ATOM 8055 N N . VAL A 1 1013 ? -30.109 35 28.172 1 81.31 1013 VAL A N 1
ATOM 8056 C CA . VAL A 1 1013 ? -31.375 35.719 28.25 1 81.31 1013 VAL A CA 1
ATOM 8057 C C . VAL A 1 1013 ? -31.406 36.812 27.172 1 81.31 1013 VAL A C 1
ATOM 8059 O O . VAL A 1 1013 ? -30.422 37.531 26.984 1 81.31 1013 VAL A O 1
ATOM 8062 N N . GLU A 1 1014 ? -32.594 36.844 26.484 1 85.12 1014 GLU A N 1
ATOM 8063 C CA . GLU A 1 1014 ? -32.75 37.844 25.438 1 85.12 1014 GLU A CA 1
ATOM 8064 C C . GLU A 1 1014 ? -32.906 39.25 26.031 1 85.12 1014 GLU A C 1
ATOM 8066 O O . GLU A 1 1014 ? -33.562 39.406 27.062 1 85.12 1014 GLU A O 1
ATOM 8071 N N . TYR A 1 1015 ? -32.312 40.219 25.391 1 86.31 1015 TYR A N 1
ATOM 8072 C CA . TYR A 1 1015 ? -32.281 41.594 25.859 1 86.31 1015 TYR A CA 1
ATOM 8073 C C . TYR A 1 1015 ? -33.656 42.25 25.719 1 86.31 1015 TYR A C 1
ATOM 8075 O O . TYR A 1 1015 ? -34.25 42.219 24.656 1 86.31 1015 TYR A O 1
ATOM 8083 N N . LEU A 1 1016 ? -34.25 42.812 26.734 1 87.88 1016 LEU A N 1
ATOM 8084 C CA . LEU A 1 1016 ? -35.5 43.562 26.844 1 87.88 1016 LEU A CA 1
ATOM 8085 C C . LEU A 1 1016 ? -36.688 42.688 26.391 1 87.88 1016 LEU A C 1
ATOM 8087 O O . LEU A 1 1016 ? -37.625 43.219 25.781 1 87.88 1016 LEU A O 1
ATOM 8091 N N . LYS A 1 1017 ? -36.5 41.406 26.531 1 81.44 1017 LYS A N 1
ATOM 8092 C CA . LYS A 1 1017 ? -37.594 40.5 26.266 1 81.44 1017 LYS A CA 1
ATOM 8093 C C . LYS A 1 1017 ? -37.75 39.5 27.391 1 81.44 1017 LYS A C 1
ATOM 8095 O O . LYS A 1 1017 ? -36.781 39.156 28.078 1 81.44 1017 LYS A O 1
ATOM 8100 N N . GLY A 1 1018 ? -39.094 39.094 27.797 1 80.88 1018 GLY A N 1
ATOM 8101 C CA . GLY A 1 1018 ? -39.375 38.062 28.75 1 80.88 1018 GLY A CA 1
ATOM 8102 C C . GLY A 1 1018 ? -38.875 38.344 30.141 1 80.88 1018 GLY A C 1
ATOM 8103 O O . GLY A 1 1018 ? -39.25 39.375 30.734 1 80.88 1018 GLY A O 1
ATOM 8104 N N . TYR A 1 1019 ? -37.812 37.531 30.469 1 83.69 1019 TYR A N 1
ATOM 8105 C CA . TYR A 1 1019 ? -37.25 37.469 31.812 1 83.69 1019 TYR A CA 1
ATOM 8106 C C . TYR A 1 1019 ? -36.438 38.75 32.125 1 83.69 1019 TYR A C 1
ATOM 8108 O O . TYR A 1 1019 ? -36.438 39.219 33.25 1 83.69 1019 TYR A O 1
ATOM 8116 N N . HIS A 1 1020 ? -36 39.594 31.219 1 88.69 1020 HIS A N 1
ATOM 8117 C CA . HIS A 1 1020 ? -35.125 40.75 31.406 1 88.69 1020 HIS A CA 1
ATOM 8118 C C . HIS A 1 1020 ? -35.906 42.031 31.578 1 88.69 1020 HIS A C 1
ATOM 8120 O O . HIS A 1 1020 ? -35.406 43 32.188 1 88.69 1020 HIS A O 1
ATOM 8126 N N . ILE A 1 1021 ? -37.094 42.094 31.266 1 89.19 1021 ILE A N 1
ATOM 8127 C CA . ILE A 1 1021 ? -37.875 43.312 31.297 1 89.19 1021 ILE A CA 1
ATOM 8128 C C . ILE A 1 1021 ? -37.969 43.812 32.75 1 89.19 1021 ILE A C 1
ATOM 8130 O O . ILE A 1 1021 ? -37.812 45.031 33 1 89.19 1021 ILE A O 1
ATOM 8134 N N . GLY A 1 1022 ? -38.344 42.906 33.688 1 88.19 1022 GLY A N 1
ATOM 8135 C CA . GLY A 1 1022 ? -38.438 43.312 35.094 1 88.19 1022 GLY A CA 1
ATOM 8136 C C . GLY A 1 1022 ? -37.125 43.906 35.594 1 88.19 1022 GLY A C 1
ATOM 8137 O O . GLY A 1 1022 ? -37.156 44.938 36.312 1 88.19 1022 GLY A O 1
ATOM 8138 N N . PHE A 1 1023 ? -36.062 43.469 35.219 1 90.75 1023 PHE A N 1
ATOM 8139 C CA . PHE A 1 1023 ? -34.75 43.938 35.656 1 90.75 1023 PHE A CA 1
ATOM 8140 C C . PHE A 1 1023 ? -34.406 45.25 35 1 90.75 1023 PHE A C 1
ATOM 8142 O O . PHE A 1 1023 ? -33.875 46.188 35.625 1 90.75 1023 PHE A O 1
ATOM 8149 N N . ALA A 1 1024 ? -34.781 45.375 33.719 1 92.31 1024 ALA A N 1
ATOM 8150 C CA . ALA A 1 1024 ? -34.5 46.594 32.938 1 92.31 1024 ALA A CA 1
ATOM 8151 C C . ALA A 1 1024 ? -35.312 47.781 33.469 1 92.31 1024 ALA A C 1
ATOM 8153 O O . ALA A 1 1024 ? -34.781 48.906 33.531 1 92.31 1024 ALA A O 1
ATOM 8154 N N . VAL A 1 1025 ? -36.5 47.531 33.938 1 90.62 1025 VAL A N 1
ATOM 8155 C CA . VAL A 1 1025 ? -37.344 48.594 34.438 1 90.62 1025 VAL A CA 1
ATOM 8156 C C . VAL A 1 1025 ? -36.75 49.188 35.719 1 90.62 1025 VAL A C 1
ATOM 8158 O O . VAL A 1 1025 ? -36.656 50.406 35.875 1 90.62 1025 VAL A O 1
ATOM 8161 N N . VAL A 1 1026 ? -36.281 48.281 36.5 1 90.25 1026 VAL A N 1
ATOM 8162 C CA . VAL A 1 1026 ? -35.688 48.75 37.75 1 90.25 1026 VAL A CA 1
ATOM 8163 C C . VAL A 1 1026 ? -34.406 49.531 37.406 1 90.25 1026 VAL A C 1
ATOM 8165 O O . VAL A 1 1026 ? -34.156 50.625 37.969 1 90.25 1026 VAL A O 1
ATOM 8168 N N . ALA A 1 1027 ? -33.688 49.094 36.531 1 93.69 1027 ALA A N 1
ATOM 8169 C CA . ALA A 1 1027 ? -32.438 49.75 36.188 1 93.69 1027 ALA A CA 1
ATOM 8170 C C . ALA A 1 1027 ? -32.719 51.094 35.531 1 93.69 1027 ALA A C 1
ATOM 8172 O O . ALA A 1 1027 ? -32 52.094 35.812 1 93.69 1027 ALA A O 1
ATOM 8173 N N . ILE A 1 1028 ? -33.75 51.281 34.781 1 92.06 1028 ILE A N 1
ATOM 8174 C CA . ILE A 1 1028 ? -34.062 52.531 34.094 1 92.06 1028 ILE A CA 1
ATOM 8175 C C . ILE A 1 1028 ? -34.562 53.562 35.125 1 92.06 1028 ILE A C 1
ATOM 8177 O O . ILE A 1 1028 ? -34.219 54.75 35.062 1 92.06 1028 ILE A O 1
ATOM 8181 N N . ILE A 1 1029 ? -35.281 53.062 36.156 1 90 1029 ILE A N 1
ATOM 8182 C CA . ILE A 1 1029 ? -35.781 53.938 37.188 1 90 1029 ILE A CA 1
ATOM 8183 C C . ILE A 1 1029 ? -34.594 54.469 38 1 90 1029 ILE A C 1
ATOM 8185 O O . ILE A 1 1029 ? -34.5 55.688 38.25 1 90 1029 ILE A O 1
ATOM 8189 N N . VAL A 1 1030 ? -33.781 53.594 38.281 1 91.12 1030 VAL A N 1
ATOM 8190 C CA . VAL A 1 1030 ? -32.594 54 39.062 1 91.12 1030 VAL A CA 1
ATOM 8191 C C . VAL A 1 1030 ? -31.688 54.844 38.188 1 91.12 1030 VAL A C 1
ATOM 8193 O O . VAL A 1 1030 ? -31.125 55.844 38.625 1 91.12 1030 VAL A O 1
ATOM 8196 N N . GLY A 1 1031 ? -31.672 54.562 36.969 1 91.62 1031 GLY A N 1
ATOM 8197 C CA . GLY A 1 1031 ? -30.859 55.312 36.031 1 91.62 1031 GLY A CA 1
ATOM 8198 C C . GLY A 1 1031 ? -31.328 56.75 35.812 1 91.62 1031 GLY A C 1
ATOM 8199 O O . GLY A 1 1031 ? -30.531 57.688 35.844 1 91.62 1031 GLY A O 1
ATOM 8200 N N . PHE A 1 1032 ? -32.562 56.906 35.844 1 89.81 1032 PHE A N 1
ATOM 8201 C CA . PHE A 1 1032 ? -33.125 58.219 35.594 1 89.81 1032 PHE A CA 1
ATOM 8202 C C . PHE A 1 1032 ? -33.125 59.094 36.844 1 89.81 1032 PHE A C 1
ATOM 8204 O O . PHE A 1 1032 ? -32.688 60.25 36.781 1 89.81 1032 PHE A O 1
ATOM 8211 N N . PHE A 1 1033 ? -33.344 58.562 38 1 87.75 1033 PHE A N 1
ATOM 8212 C CA . PHE A 1 1033 ? -33.531 59.406 39.188 1 87.75 1033 PHE A CA 1
ATOM 8213 C C . PHE A 1 1033 ? -32.219 59.531 39.938 1 87.75 1033 PHE A C 1
ATOM 8215 O O . PHE A 1 1033 ? -31.938 60.594 40.531 1 87.75 1033 PHE A O 1
ATOM 8222 N N . ILE A 1 1034 ? -31.406 58.5 39.781 1 88.31 1034 ILE A N 1
ATOM 8223 C CA . ILE A 1 1034 ? -30.203 58.531 40.594 1 88.31 1034 ILE A CA 1
ATOM 8224 C C . ILE A 1 1034 ? -28.984 58.781 39.719 1 88.31 1034 ILE A C 1
ATOM 8226 O O . ILE A 1 1034 ? -28.234 59.75 39.906 1 88.31 1034 ILE A O 1
ATOM 8230 N N . VAL A 1 1035 ? -28.797 58.094 38.75 1 91.25 1035 VAL A N 1
ATOM 8231 C CA . VAL A 1 1035 ? -27.562 58.125 37.969 1 91.25 1035 VAL A CA 1
ATOM 8232 C C . VAL A 1 1035 ? -27.516 59.406 37.156 1 91.25 1035 VAL A C 1
ATOM 8234 O O . VAL A 1 1035 ? -26.516 60.125 37.156 1 91.25 1035 VAL A O 1
ATOM 8237 N N . LEU A 1 1036 ? -28.594 59.75 36.5 1 89.25 1036 LEU A N 1
ATOM 8238 C CA . LEU A 1 1036 ? -28.609 60.969 35.719 1 89.25 1036 LEU A CA 1
ATOM 8239 C C . LEU A 1 1036 ? -29.203 62.156 36.5 1 89.25 1036 LEU A C 1
ATOM 8241 O O . LEU A 1 1036 ? -28.734 63.281 36.375 1 89.25 1036 LEU A O 1
ATOM 8245 N N . GLY A 1 1037 ? -30.141 61.875 37.375 1 85.25 1037 GLY A N 1
ATOM 8246 C CA . GLY A 1 1037 ? -30.875 62.938 38.094 1 85.25 1037 GLY A CA 1
ATOM 8247 C C . GLY A 1 1037 ? -30.047 63.625 39.156 1 85.25 1037 GLY A C 1
ATOM 8248 O O . GLY A 1 1037 ? -30.047 64.875 39.25 1 85.25 1037 GLY A O 1
ATOM 8249 N N . PHE A 1 1038 ? -29.234 62.875 39.812 1 85.56 1038 PHE A N 1
ATOM 8250 C CA . PHE A 1 1038 ? -28.516 63.438 40.938 1 85.56 1038 PHE A CA 1
ATOM 8251 C C . PHE A 1 1038 ? -27.469 64.438 40.469 1 85.56 1038 PHE A C 1
ATOM 8253 O O . PHE A 1 1038 ? -27.406 65.562 40.938 1 85.56 1038 PHE A O 1
ATOM 8260 N N . PRO A 1 1039 ? -26.625 64.125 39.5 1 85.19 1039 PRO A N 1
ATOM 8261 C CA . PRO A 1 1039 ? -25.656 65.125 39.031 1 85.19 1039 PRO A CA 1
ATOM 8262 C C . PRO A 1 1039 ? -26.328 66.312 38.438 1 85.19 1039 PRO A C 1
ATOM 8264 O O . PRO A 1 1039 ? -25.828 67.438 38.562 1 85.19 1039 PRO A O 1
ATOM 8267 N N . ILE A 1 1040 ? -27.438 66.25 37.844 1 83.81 1040 ILE A N 1
ATOM 8268 C CA . ILE A 1 1040 ? -28.141 67.375 37.25 1 83.81 1040 ILE A CA 1
ATOM 8269 C C . ILE A 1 1040 ? -28.672 68.312 38.344 1 83.81 1040 ILE A C 1
ATOM 8271 O O . ILE A 1 1040 ? -28.578 69.5 38.219 1 83.81 1040 ILE A O 1
ATOM 8275 N N . VAL A 1 1041 ? -29.125 67.688 39.438 1 81.25 1041 VAL A N 1
ATOM 8276 C CA . VAL A 1 1041 ? -29.641 68.5 40.562 1 81.25 1041 VAL A CA 1
ATOM 8277 C C . VAL A 1 1041 ? -28.484 69.25 41.219 1 81.25 1041 VAL A C 1
ATOM 8279 O O . VAL A 1 1041 ? -28.641 70.438 41.625 1 81.25 1041 VAL A O 1
ATOM 8282 N N . LEU A 1 1042 ? -27.375 68.625 41.281 1 79.81 1042 LEU A N 1
ATOM 8283 C CA . LEU A 1 1042 ? -26.219 69.312 41.875 1 79.81 1042 LEU A CA 1
ATOM 8284 C C . LEU A 1 1042 ? -25.719 70.438 41 1 79.81 1042 LEU A C 1
ATOM 8286 O O . LEU A 1 1042 ? -25.25 71.438 41.5 1 79.81 1042 LEU A O 1
ATOM 8290 N N . PHE A 1 1043 ? -25.859 70.312 39.719 1 81.38 1043 PHE A N 1
ATOM 8291 C CA . PHE A 1 1043 ? -25.406 71.312 38.781 1 81.38 1043 PHE A CA 1
ATOM 8292 C C . PHE A 1 1043 ? -26.297 72.562 38.875 1 81.38 1043 PHE A C 1
ATOM 8294 O O . PHE A 1 1043 ? -25.797 73.688 38.875 1 81.38 1043 PHE A O 1
ATOM 8301 N N . PHE A 1 1044 ? -27.609 72.375 39.125 1 75.81 1044 PHE A N 1
ATOM 8302 C CA . PHE A 1 1044 ? -28.547 73.5 39.125 1 75.81 1044 PHE A CA 1
ATOM 8303 C C . PHE A 1 1044 ? -28.906 73.938 40.531 1 75.81 1044 PHE A C 1
ATOM 8305 O O . PHE A 1 1044 ? -29.891 74.625 40.75 1 75.81 1044 PHE A O 1
ATOM 8312 N N . HIS A 1 1045 ? -28.219 73.375 41.469 1 72.25 1045 HIS A N 1
ATOM 8313 C CA . HIS A 1 1045 ? -28.625 73.562 42.875 1 72.25 1045 HIS A CA 1
ATOM 8314 C C . HIS A 1 1045 ? -28.734 75.062 43.188 1 72.25 1045 HIS A C 1
ATOM 8316 O O . HIS A 1 1045 ? -29.672 75.5 43.875 1 72.25 1045 HIS A O 1
ATOM 8322 N N . TYR A 1 1046 ? -27.781 75.875 42.688 1 65.12 1046 TYR A N 1
ATOM 8323 C CA . TYR A 1 1046 ? -27.828 77.25 43 1 65.12 1046 TYR A CA 1
ATOM 8324 C C . TYR A 1 1046 ? -29.094 77.938 42.438 1 65.12 1046 TYR A C 1
ATOM 8326 O O . TYR A 1 1046 ? -29.719 78.75 43.094 1 65.12 1046 TYR A O 1
ATOM 8334 N N . LYS A 1 1047 ? -29.5 77.438 41.344 1 64.62 1047 LYS A N 1
ATOM 8335 C CA . LYS A 1 1047 ? -30.719 78 40.781 1 64.62 1047 LYS A CA 1
ATOM 8336 C C . LYS A 1 1047 ? -31.969 77.438 41.469 1 64.62 1047 LYS A C 1
ATOM 8338 O O . LYS A 1 1047 ? -32.969 78.125 41.594 1 64.62 1047 LYS A O 1
ATOM 8343 N N . LEU A 1 1048 ? -31.797 76.25 42 1 63.78 1048 LEU A N 1
ATOM 8344 C CA . LEU A 1 1048 ? -32.938 75.625 42.656 1 63.78 1048 LEU A CA 1
ATOM 8345 C C . LEU A 1 1048 ? -33.156 76.188 44.031 1 63.78 1048 LEU A C 1
ATOM 8347 O O . LEU A 1 1048 ? -34.312 76.312 44.5 1 63.78 1048 LEU A O 1
ATOM 8351 N N . VAL A 1 1049 ? -32.125 76.438 44.688 1 58.78 1049 VAL A N 1
ATOM 8352 C CA . VAL A 1 1049 ? -32.25 77.062 46 1 58.78 1049 VAL A CA 1
ATOM 8353 C C . VAL A 1 1049 ? -32.844 78.438 45.844 1 58.78 1049 VAL A C 1
ATOM 8355 O O . VAL A 1 1049 ? -33.594 78.938 46.719 1 58.78 1049 VAL A O 1
ATOM 8358 N N . ALA A 1 1050 ? -32.531 79.125 44.75 1 56.44 1050 ALA A N 1
ATOM 8359 C CA . ALA A 1 1050 ? -33.125 80.438 44.531 1 56.44 1050 ALA A CA 1
ATOM 8360 C C . ALA A 1 1050 ? -34.625 80.312 44.312 1 56.44 1050 ALA A C 1
ATOM 8362 O O . ALA A 1 1050 ? -35.375 81.312 44.469 1 56.44 1050 ALA A O 1
ATOM 8363 N N . LEU A 1 1051 ? -35.156 79.25 44.062 1 53.75 1051 LEU A N 1
ATOM 8364 C CA . LEU A 1 1051 ? -36.594 79.062 43.906 1 53.75 1051 LEU A CA 1
ATOM 8365 C C . LEU A 1 1051 ? -37.25 78.875 45.281 1 53.75 1051 LEU A C 1
ATOM 8367 O O . LEU A 1 1051 ? -38.375 78.312 45.375 1 53.75 1051 LEU A O 1
ATOM 8371 N N . ARG A 1 1052 ? -36.906 79.375 46.281 1 52.62 1052 ARG A N 1
ATOM 8372 C CA . ARG A 1 1052 ? -37.25 79.312 47.719 1 52.62 1052 ARG A CA 1
ATOM 8373 C C . ARG A 1 1052 ? -38.75 79.5 47.906 1 52.62 1052 ARG A C 1
ATOM 8375 O O . ARG A 1 1052 ? -39.344 78.75 48.75 1 52.62 1052 ARG A O 1
ATOM 8382 N N . PRO A 1 1053 ? -39.438 80.688 47.438 1 50.06 1053 PRO A N 1
ATOM 8383 C CA . PRO A 1 1053 ? -40.812 80.875 47.844 1 50.06 1053 PRO A CA 1
ATOM 8384 C C . PRO A 1 1053 ? -41.719 79.688 47.562 1 50.06 1053 PRO A C 1
ATOM 8386 O O . PRO A 1 1053 ? -42.75 79.5 48.188 1 50.06 1053 PRO A O 1
ATOM 8389 N N . LEU A 1 1054 ? -41.625 79.125 46.562 1 45.78 1054 LEU A N 1
ATOM 8390 C CA . LEU A 1 1054 ? -42.531 78.062 46.25 1 45.78 1054 LEU A CA 1
ATOM 8391 C C . LEU A 1 1054 ? -42.312 76.875 47.188 1 45.78 1054 LEU A C 1
ATOM 8393 O O . LEU A 1 1054 ? -43.219 76 47.344 1 45.78 1054 LEU A O 1
ATOM 8397 N N . TRP A 1 1055 ? -41.156 76.5 47.625 1 43.06 1055 TRP A N 1
ATOM 8398 C CA . TRP A 1 1055 ? -40.812 75.438 48.5 1 43.06 1055 TRP A CA 1
ATOM 8399 C C . TRP A 1 1055 ? -40.906 75.875 49.969 1 43.06 1055 TRP A C 1
ATOM 8401 O O . TRP A 1 1055 ? -40.406 75.188 50.844 1 43.06 1055 TRP A O 1
ATOM 8411 N N . GLY A 1 1056 ? -41.312 76.875 50.344 1 41.88 1056 GLY A N 1
ATOM 8412 C CA . GLY A 1 1056 ? -41.375 77.438 51.656 1 41.88 1056 GLY A CA 1
ATOM 8413 C C . GLY A 1 1056 ? -41.812 76.438 52.75 1 41.88 1056 GLY A C 1
ATOM 8414 O O . GLY A 1 1056 ? -41.281 76.5 53.844 1 41.88 1056 GLY A O 1
ATOM 8415 N N . GLN A 1 1057 ? -43.156 76.125 52.844 1 41.53 1057 GLN A N 1
ATOM 8416 C CA . GLN A 1 1057 ? -43.531 75.562 54.125 1 41.53 1057 GLN A CA 1
ATOM 8417 C C . GLN A 1 1057 ? -42.719 74.312 54.406 1 41.53 1057 GLN A C 1
ATOM 8419 O O . GLN A 1 1057 ? -42.281 74.062 55.531 1 41.53 1057 GLN A O 1
ATOM 8424 N N . ASN A 1 1058 ? -43.031 73.062 53.781 1 42 1058 ASN A N 1
ATOM 8425 C CA . ASN A 1 1058 ? -42.969 71.688 54.219 1 42 1058 ASN A CA 1
ATOM 8426 C C . ASN A 1 1058 ? -41.562 71.062 54.125 1 42 1058 ASN A C 1
ATOM 8428 O O . ASN A 1 1058 ? -40.625 71.812 53.688 1 42 1058 ASN A O 1
ATOM 8432 N N . PRO A 1 1059 ? -41.312 69.688 53.812 1 47.09 1059 PRO A N 1
ATOM 8433 C CA . PRO A 1 1059 ? -40.312 68.625 53.938 1 47.09 1059 PRO A CA 1
ATOM 8434 C C . PRO A 1 1059 ? -39.031 68.938 53.156 1 47.09 1059 PRO A C 1
ATOM 8436 O O . PRO A 1 1059 ? -38 68.312 53.375 1 47.09 1059 PRO A O 1
ATOM 8439 N N . PHE A 1 1060 ? -38.875 69.875 52.312 1 50.38 1060 PHE A N 1
ATOM 8440 C CA . PHE A 1 1060 ? -37.719 70.062 51.438 1 50.38 1060 PHE A CA 1
ATOM 8441 C C . PHE A 1 1060 ? -36.719 71 52.062 1 50.38 1060 PHE A C 1
ATOM 8443 O O . PHE A 1 1060 ? -35.656 71.312 51.469 1 50.38 1060 PHE A O 1
ATOM 8450 N N . ARG A 1 1061 ? -36.906 71.688 53.062 1 53.69 1061 ARG A N 1
ATOM 8451 C CA . ARG A 1 1061 ? -35.906 72.5 53.781 1 53.69 1061 ARG A CA 1
ATOM 8452 C C . ARG A 1 1061 ? -34.688 71.688 54.156 1 53.69 1061 ARG A C 1
ATOM 8454 O O . ARG A 1 1061 ? -33.562 72.188 54.156 1 53.69 1061 ARG A O 1
ATOM 8461 N N . ARG A 1 1062 ? -34.969 70.438 54.344 1 54.62 1062 ARG A N 1
ATOM 8462 C CA . ARG A 1 1062 ? -33.906 69.562 54.719 1 54.62 1062 ARG A CA 1
ATOM 8463 C C . ARG A 1 1062 ? -33 69.188 53.531 1 54.62 1062 ARG A C 1
ATOM 8465 O O . ARG A 1 1062 ? -31.812 68.938 53.688 1 54.62 1062 ARG A O 1
ATOM 8472 N N . LEU A 1 1063 ? -33.562 69.438 52.375 1 60.09 1063 LEU A N 1
ATOM 8473 C CA . LEU A 1 1063 ? -32.75 69.125 51.188 1 60.09 1063 LEU A CA 1
ATOM 8474 C C . LEU A 1 1063 ? -31.781 70.25 50.906 1 60.09 1063 LEU A C 1
ATOM 8476 O O . LEU A 1 1063 ? -30.688 70 50.375 1 60.09 1063 LEU A O 1
ATOM 8480 N N . THR A 1 1064 ? -32.125 71.438 51.312 1 60.5 1064 THR A N 1
ATOM 8481 C CA . THR A 1 1064 ? -31.25 72.562 51.094 1 60.5 1064 THR A CA 1
ATOM 8482 C C . THR A 1 1064 ? -30 72.438 52 1 60.5 1064 THR A C 1
ATOM 8484 O O . THR A 1 1064 ? -28.906 72.812 51.594 1 60.5 1064 THR A O 1
ATOM 8487 N N . THR A 1 1065 ? -30.266 71.938 53.188 1 60.84 1065 THR A N 1
ATOM 8488 C CA . THR A 1 1065 ? -29.125 71.75 54.062 1 60.84 1065 THR A CA 1
ATOM 8489 C C . THR A 1 1065 ? -28.188 70.688 53.531 1 60.84 1065 THR A C 1
ATOM 8491 O O . THR A 1 1065 ? -26.969 70.812 53.625 1 60.84 1065 THR A O 1
ATOM 8494 N N . PHE A 1 1066 ? -28.797 69.875 52.812 1 65.38 1066 PHE A N 1
ATOM 8495 C CA . PHE A 1 1066 ? -28.031 68.812 52.188 1 65.38 1066 PHE A CA 1
ATOM 8496 C C . PHE A 1 1066 ? -27.141 69.312 51.062 1 65.38 1066 PHE A C 1
ATOM 8498 O O . PHE A 1 1066 ? -25.953 69.062 51 1 65.38 1066 PHE A O 1
ATOM 8505 N N . PHE A 1 1067 ? -27.578 70.188 50.344 1 66.75 1067 PHE A N 1
ATOM 8506 C CA . PHE A 1 1067 ? -26.844 70.75 49.188 1 66.75 1067 PHE A CA 1
ATOM 8507 C C . PHE A 1 1067 ? -25.812 71.75 49.625 1 66.75 1067 PHE A C 1
ATOM 8509 O O . PHE A 1 1067 ? -24.781 71.938 48.969 1 66.75 1067 PHE A O 1
ATOM 8516 N N . LYS A 1 1068 ? -26.016 72.312 50.812 1 67.31 1068 LYS A N 1
ATOM 8517 C CA . LYS A 1 1068 ? -25.047 73.312 51.312 1 67.31 1068 LYS A CA 1
ATOM 8518 C C . LYS A 1 1068 ? -23.766 72.562 51.781 1 67.31 1068 LYS A C 1
ATOM 8520 O O . LYS A 1 1068 ? -22.672 73.125 51.594 1 67.31 1068 LYS A O 1
ATOM 8525 N N . TYR A 1 1069 ? -23.922 71.312 52.156 1 68.75 1069 TYR A N 1
ATOM 8526 C CA . TYR A 1 1069 ? -22.75 70.562 52.625 1 68.75 1069 TYR A CA 1
ATOM 8527 C C . TYR A 1 1069 ? -21.938 70.062 51.469 1 68.75 1069 TYR A C 1
ATOM 8529 O O . TYR A 1 1069 ? -20.719 69.875 51.594 1 68.75 1069 TYR A O 1
ATOM 8537 N N . PHE A 1 1070 ? -22.547 70 50.344 1 70.81 1070 PHE A N 1
ATOM 8538 C CA . PHE A 1 1070 ? -21.812 69.625 49.156 1 70.81 1070 PHE A CA 1
ATOM 8539 C C . PHE A 1 1070 ? -20.953 70.75 48.625 1 70.81 1070 PHE A C 1
ATOM 8541 O O . PHE A 1 1070 ? -19.938 70.5 47.969 1 70.81 1070 PHE A O 1
ATOM 8548 N N . ASN A 1 1071 ? -21.234 72.062 49 1 67.81 1071 ASN A N 1
ATOM 8549 C CA . ASN A 1 1071 ? -20.609 73.25 48.375 1 67.81 1071 ASN A CA 1
ATOM 8550 C C . ASN A 1 1071 ? -19.625 73.938 49.312 1 67.81 1071 ASN A C 1
ATOM 8552 O O . ASN A 1 1071 ? -19 74.938 48.938 1 67.81 1071 ASN A O 1
ATOM 8556 N N . TYR A 1 1072 ? -19.375 73.438 50.438 1 70.19 1072 TYR A N 1
ATOM 8557 C CA . TYR A 1 1072 ? -18.641 74.188 51.469 1 70.19 1072 TYR A CA 1
ATOM 8558 C C . TYR A 1 1072 ? -17.188 74.375 51.031 1 70.19 1072 TYR A C 1
ATOM 8560 O O . TYR A 1 1072 ? -16.578 75.375 51.375 1 70.19 1072 TYR A O 1
ATOM 8568 N N . CYS A 1 1073 ? -16.625 73.562 50.188 1 72.88 1073 CYS A N 1
ATOM 8569 C CA . CYS A 1 1073 ? -15.203 73.625 49.938 1 72.88 1073 CYS A CA 1
ATOM 8570 C C . CYS A 1 1073 ? -14.93 74.375 48.625 1 72.88 1073 CYS A C 1
ATOM 8572 O O . CYS A 1 1073 ? -13.781 74.688 48.312 1 72.88 1073 CYS A O 1
ATOM 8574 N N . TYR A 1 1074 ? -15.961 74.812 47.906 1 78.81 1074 TYR A N 1
ATOM 8575 C CA . TYR A 1 1074 ? -15.758 75.375 46.594 1 78.81 1074 TYR A CA 1
ATOM 8576 C C . TYR A 1 1074 ? -15.898 76.875 46.656 1 78.81 1074 TYR A C 1
ATOM 8578 O O . TYR A 1 1074 ? -16.594 77.438 47.531 1 78.81 1074 TYR A O 1
ATOM 8586 N N . ARG A 1 1075 ? -15.125 77.562 45.781 1 80.5 1075 ARG A N 1
ATOM 8587 C CA . ARG A 1 1075 ? -15.266 79 45.625 1 80.5 1075 ARG A CA 1
ATOM 8588 C C . ARG A 1 1075 ? -16.688 79.375 45.219 1 80.5 1075 ARG A C 1
ATOM 8590 O O . ARG A 1 1075 ? -17.391 78.625 44.594 1 80.5 1075 ARG A O 1
ATOM 8597 N N . ASP A 1 1076 ? -17.188 80.5 45.688 1 71.69 1076 ASP A N 1
ATOM 8598 C CA . ASP A 1 1076 ? -18.562 81 45.438 1 71.69 1076 ASP A CA 1
ATOM 8599 C C . ASP A 1 1076 ? -18.875 81 43.938 1 71.69 1076 ASP A C 1
ATOM 8601 O O . ASP A 1 1076 ? -20.016 80.75 43.531 1 71.69 1076 ASP A O 1
ATOM 8605 N N . ASP A 1 1077 ? -17.812 81.125 43.094 1 73.38 1077 ASP A N 1
ATOM 8606 C CA . ASP A 1 1077 ? -18.062 81.25 41.656 1 73.38 1077 ASP A CA 1
ATOM 8607 C C . ASP A 1 1077 ? -17.938 79.875 41 1 73.38 1077 ASP A C 1
ATOM 8609 O O . ASP A 1 1077 ? -18.203 79.688 39.812 1 73.38 1077 ASP A O 1
ATOM 8613 N N . GLN A 1 1078 ? -17.594 78.75 41.75 1 77.56 1078 GLN A N 1
ATOM 8614 C CA . GLN A 1 1078 ? -17.359 77.438 41.156 1 77.56 1078 GLN A CA 1
ATOM 8615 C C . GLN A 1 1078 ? -18.188 76.375 41.875 1 77.56 1078 GLN A C 1
ATOM 8617 O O . GLN A 1 1078 ? -17.734 75.25 42 1 77.56 1078 GLN A O 1
ATOM 8622 N N . LEU A 1 1079 ? -19.344 76.75 42.25 1 71.75 1079 LEU A N 1
ATOM 8623 C CA . LEU A 1 1079 ? -20.188 75.812 42.969 1 71.75 1079 LEU A CA 1
ATOM 8624 C C . LEU A 1 1079 ? -20.656 74.688 42.062 1 71.75 1079 LEU A C 1
ATOM 8626 O O . LEU A 1 1079 ? -20.938 73.562 42.531 1 71.75 1079 LEU A O 1
ATOM 8630 N N . TYR A 1 1080 ? -20.672 74.875 40.781 1 75.56 1080 TYR A N 1
ATOM 8631 C CA . TYR A 1 1080 ? -21.125 73.875 39.812 1 75.56 1080 TYR A CA 1
ATOM 8632 C C . TYR A 1 1080 ? -20.109 72.75 39.656 1 75.56 1080 TYR A C 1
ATOM 8634 O O . TYR A 1 1080 ? -20.422 71.75 39.125 1 75.56 1080 TYR A O 1
ATOM 8642 N N . PHE A 1 1081 ? -18.953 72.938 40.281 1 77.62 1081 PHE A N 1
ATOM 8643 C CA . PHE A 1 1081 ? -17.875 72 40.031 1 77.62 1081 PHE A CA 1
ATOM 8644 C C . PHE A 1 1081 ? -18.109 70.688 40.812 1 77.62 1081 PHE A C 1
ATOM 8646 O O . PHE A 1 1081 ? -17.516 69.625 40.469 1 77.62 1081 PHE A O 1
ATOM 8653 N N . ILE A 1 1082 ? -19.047 70.625 41.719 1 75.62 1082 ILE A N 1
ATOM 8654 C CA . ILE A 1 1082 ? -19.375 69.375 42.406 1 75.62 1082 ILE A CA 1
ATOM 8655 C C . ILE A 1 1082 ? -20 68.438 41.438 1 75.62 1082 ILE A C 1
ATOM 8657 O O . ILE A 1 1082 ? -19.75 67.188 41.5 1 75.62 1082 ILE A O 1
ATOM 8661 N N . SER A 1 1083 ? -20.766 68.938 40.562 1 81.62 1083 SER A N 1
ATOM 8662 C CA . SER A 1 1083 ? -21.422 68.125 39.562 1 81.62 1083 SER A CA 1
ATOM 8663 C C . SER A 1 1083 ? -20.406 67.5 38.594 1 81.62 1083 SER A C 1
ATOM 8665 O O . SER A 1 1083 ? -20.641 66.438 38.031 1 81.62 1083 SER A O 1
ATOM 8667 N N . PHE A 1 1084 ? -19.312 68.125 38.531 1 84 1084 PHE A N 1
ATOM 8668 C CA . PHE A 1 1084 ? -18.297 67.688 37.562 1 84 1084 PHE A CA 1
ATOM 8669 C C . PHE A 1 1084 ? -17.719 66.375 37.938 1 84 1084 PHE A C 1
ATOM 8671 O O . PHE A 1 1084 ? -17.578 65.5 37.062 1 84 1084 PHE A O 1
ATOM 8678 N N . TYR A 1 1085 ? -17.422 66.125 39.219 1 81.06 1085 TYR A N 1
ATOM 8679 C CA . TYR A 1 1085 ? -16.875 64.812 39.625 1 81.06 1085 TYR A CA 1
ATOM 8680 C C . TYR A 1 1085 ? -17.906 63.719 39.438 1 81.06 1085 TYR A C 1
ATOM 8682 O O . TYR A 1 1085 ? -17.547 62.594 39 1 81.06 1085 TYR A O 1
ATOM 8690 N N . TYR A 1 1086 ? -19.172 63.938 39.688 1 85.25 1086 TYR A N 1
ATOM 8691 C CA . TYR A 1 1086 ? -20.219 62.938 39.531 1 85.25 1086 TYR A CA 1
ATOM 8692 C C . TYR A 1 1086 ? -20.438 62.625 38.062 1 85.25 1086 TYR A C 1
ATOM 8694 O O . TYR A 1 1086 ? -20.547 61.438 37.688 1 85.25 1086 TYR A O 1
ATOM 8702 N N . THR A 1 1087 ? -20.422 63.656 37.281 1 87.19 1087 THR A N 1
ATOM 8703 C CA . THR A 1 1087 ? -20.594 63.438 35.844 1 87.19 1087 THR A CA 1
ATOM 8704 C C . THR A 1 1087 ? -19.422 62.656 35.25 1 87.19 1087 THR A C 1
ATOM 8706 O O . THR A 1 1087 ? -19.594 61.781 34.406 1 87.19 1087 THR A O 1
ATOM 8709 N N . SER A 1 1088 ? -18.266 63 35.75 1 88.25 1088 SER A N 1
ATOM 8710 C CA . SER A 1 1088 ? -17.094 62.281 35.281 1 88.25 1088 SER A CA 1
ATOM 8711 C C . SER A 1 1088 ? -17.141 60.812 35.656 1 88.25 1088 SER A C 1
ATOM 8713 O O . SER A 1 1088 ? -16.719 59.938 34.906 1 88.25 1088 SER A O 1
ATOM 8715 N N . ARG A 1 1089 ? -17.75 60.438 36.688 1 89.44 1089 ARG A N 1
ATOM 8716 C CA . ARG A 1 1089 ? -17.922 59.062 37.125 1 89.44 1089 ARG A CA 1
ATOM 8717 C C . ARG A 1 1089 ? -18.891 58.312 36.219 1 89.44 1089 ARG A C 1
ATOM 8719 O O . ARG A 1 1089 ? -18.672 57.156 35.844 1 89.44 1089 ARG A O 1
ATOM 8726 N N . VAL A 1 1090 ? -19.891 59 35.875 1 90.25 1090 VAL A N 1
ATOM 8727 C CA . VAL A 1 1090 ? -20.891 58.375 35.031 1 90.25 1090 VAL A CA 1
ATOM 8728 C C . VAL A 1 1090 ? -20.281 58.031 33.656 1 90.25 1090 VAL A C 1
ATOM 8730 O O . VAL A 1 1090 ? -20.469 56.938 33.156 1 90.25 1090 VAL A O 1
ATOM 8733 N N . VAL A 1 1091 ? -19.531 58.938 33.25 1 89.94 1091 VAL A N 1
ATOM 8734 C CA . VAL A 1 1091 ? -18.922 58.719 31.938 1 89.94 1091 VAL A CA 1
ATOM 8735 C C . VAL A 1 1091 ? -17.875 57.625 32.031 1 89.94 1091 VAL A C 1
ATOM 8737 O O . VAL A 1 1091 ? -17.797 56.75 31.141 1 89.94 1091 VAL A O 1
ATOM 8740 N N . LEU A 1 1092 ? -17.125 57.625 33.031 1 90.06 1092 LEU A N 1
ATOM 8741 C CA . LEU A 1 1092 ? -16.078 56.625 33.219 1 90.06 1092 LEU A CA 1
ATOM 8742 C C . LEU A 1 1092 ? -16.656 55.219 33.344 1 90.06 1092 LEU A C 1
ATOM 8744 O O . LEU A 1 1092 ? -16.203 54.281 32.656 1 90.06 1092 LEU A O 1
ATOM 8748 N N . LEU A 1 1093 ? -17.625 55.062 34.125 1 89.19 1093 LEU A N 1
ATOM 8749 C CA . LEU A 1 1093 ? -18.25 53.75 34.312 1 89.19 1093 LEU A CA 1
ATOM 8750 C C . LEU A 1 1093 ? -19.031 53.312 33.062 1 89.19 1093 LEU A C 1
ATOM 8752 O O . LEU A 1 1093 ? -19.109 52.125 32.75 1 89.19 1093 LEU A O 1
ATOM 8756 N N . GLY A 1 1094 ? -19.562 54.312 32.438 1 87.62 1094 GLY A N 1
ATOM 8757 C CA . GLY A 1 1094 ? -20.203 54.031 31.156 1 87.62 1094 GLY A CA 1
ATOM 8758 C C . GLY A 1 1094 ? -19.234 53.5 30.109 1 87.62 1094 GLY A C 1
ATOM 8759 O O . GLY A 1 1094 ? -19.531 52.531 29.422 1 87.62 1094 GLY A O 1
ATOM 8760 N N . LEU A 1 1095 ? -18.109 54.094 30.062 1 86.06 1095 LEU A N 1
ATOM 8761 C CA . LEU A 1 1095 ? -17.094 53.688 29.109 1 86.06 1095 LEU A CA 1
ATOM 8762 C C . LEU A 1 1095 ? -16.578 52.281 29.453 1 86.06 1095 LEU A C 1
ATOM 8764 O O . LEU A 1 1095 ? -16.328 51.469 28.547 1 86.06 1095 LEU A O 1
ATOM 8768 N N . ASN A 1 1096 ? -16.484 51.938 30.594 1 83.88 1096 ASN A N 1
ATOM 8769 C CA . ASN A 1 1096 ? -15.992 50.656 31.031 1 83.88 1096 ASN A CA 1
ATOM 8770 C C . ASN A 1 1096 ? -17 49.531 30.734 1 83.88 1096 ASN A C 1
ATOM 8772 O O . ASN A 1 1096 ? -16.625 48.406 30.469 1 83.88 1096 ASN A O 1
ATOM 8776 N N . THR A 1 1097 ? -18.234 49.875 30.766 1 83.38 1097 THR A N 1
ATOM 8777 C CA . THR A 1 1097 ? -19.266 48.844 30.656 1 83.38 1097 THR A CA 1
ATOM 8778 C C . THR A 1 1097 ? -19.719 48.719 29.203 1 83.38 1097 THR A C 1
ATOM 8780 O O . THR A 1 1097 ? -19.875 47.594 28.703 1 83.38 1097 THR A O 1
ATOM 8783 N N . PHE A 1 1098 ? -19.875 49.75 28.516 1 81.69 1098 PHE A N 1
ATOM 8784 C CA . PHE A 1 1098 ? -20.562 49.719 27.234 1 81.69 1098 PHE A CA 1
ATOM 8785 C C . PHE A 1 1098 ? -19.578 49.625 26.078 1 81.69 1098 PHE A C 1
ATOM 8787 O O . PHE A 1 1098 ? -19.953 49.312 24.938 1 81.69 1098 PHE A O 1
ATOM 8794 N N . VAL A 1 1099 ? -18.312 49.812 26.344 1 74.12 1099 VAL A N 1
ATOM 8795 C CA . VAL A 1 1099 ? -17.297 49.656 25.297 1 74.12 1099 VAL A CA 1
ATOM 8796 C C . VAL A 1 1099 ? -16.594 48.312 25.469 1 74.12 1099 VAL A C 1
ATOM 8798 O O . VAL A 1 1099 ? -15.797 48.156 26.391 1 74.12 1099 VAL A O 1
ATOM 8801 N N . PRO A 1 1100 ? -16.891 47.469 24.641 1 66 1100 PRO A N 1
ATOM 8802 C CA . PRO A 1 1100 ? -16.469 46.062 24.859 1 66 1100 PRO A CA 1
ATOM 8803 C C . PRO A 1 1100 ? -14.984 45.844 24.562 1 66 1100 PRO A C 1
ATOM 8805 O O . PRO A 1 1100 ? -14.359 44.969 25.156 1 66 1100 PRO A O 1
ATOM 8808 N N . ILE A 1 1101 ? -14.367 46.531 23.641 1 60.25 1101 ILE A N 1
ATOM 8809 C CA . ILE A 1 1101 ? -12.977 46.312 23.266 1 60.25 1101 ILE A CA 1
ATOM 8810 C C . ILE A 1 1101 ? -12.062 46.969 24.297 1 60.25 1101 ILE A C 1
ATOM 8812 O O . ILE A 1 1101 ? -12.125 48.188 24.484 1 60.25 1101 ILE A O 1
ATOM 8816 N N . ASP A 1 1102 ? -11.32 46.188 25.078 1 61.88 1102 ASP A N 1
ATOM 8817 C CA . ASP A 1 1102 ? -10.492 46.688 26.188 1 61.88 1102 ASP A CA 1
ATOM 8818 C C . ASP A 1 1102 ? -9.555 47.781 25.719 1 61.88 1102 ASP A C 1
ATOM 8820 O O . ASP A 1 1102 ? -9.414 48.812 26.391 1 61.88 1102 ASP A O 1
ATOM 8824 N N . ALA A 1 1103 ? -8.969 47.562 24.578 1 61.59 1103 ALA A N 1
ATOM 8825 C CA . ALA A 1 1103 ? -8.031 48.562 24.109 1 61.59 1103 ALA A CA 1
ATOM 8826 C C . ALA A 1 1103 ? -8.75 49.906 23.828 1 61.59 1103 ALA A C 1
ATOM 8828 O O . ALA A 1 1103 ? -8.234 50.969 24.156 1 61.59 1103 ALA A O 1
ATOM 8829 N N . GLU A 1 1104 ? -10.039 49.844 23.328 1 68.06 1104 GLU A N 1
ATOM 8830 C CA . GLU A 1 1104 ? -10.82 51.031 23.047 1 68.06 1104 GLU A CA 1
ATOM 8831 C C . GLU A 1 1104 ? -11.305 51.688 24.344 1 68.06 1104 GLU A C 1
ATOM 8833 O O . GLU A 1 1104 ? -11.234 52.906 24.5 1 68.06 1104 GLU A O 1
ATOM 8838 N N . SER A 1 1105 ? -11.789 50.844 25.141 1 76.12 1105 SER A N 1
ATOM 8839 C CA . SER A 1 1105 ? -12.258 51.344 26.422 1 76.12 1105 SER A CA 1
ATOM 8840 C C . SER A 1 1105 ? -11.141 52.062 27.188 1 76.12 1105 SER A C 1
ATOM 8842 O O . SER A 1 1105 ? -11.344 53.125 27.75 1 76.12 1105 SER A O 1
ATOM 8844 N N . SER A 1 1106 ? -10.016 51.469 27.203 1 76.12 1106 SER A N 1
ATOM 8845 C CA . SER A 1 1106 ? -8.891 52.031 27.938 1 76.12 1106 SER A CA 1
ATOM 8846 C C . SER A 1 1106 ? -8.453 53.375 27.312 1 76.12 1106 SER A C 1
ATOM 8848 O O . SER A 1 1106 ? -8.055 54.281 28.031 1 76.12 1106 SER A O 1
ATOM 8850 N N . THR A 1 1107 ? -8.57 53.562 26.078 1 74 1107 THR A N 1
ATOM 8851 C CA . THR A 1 1107 ? -8.203 54.812 25.422 1 74 1107 THR A CA 1
ATOM 8852 C C . THR A 1 1107 ? -9.164 55.906 25.812 1 74 1107 THR A C 1
ATOM 8854 O O . THR A 1 1107 ? -8.734 57.031 26.156 1 74 1107 THR A O 1
ATOM 8857 N N . TRP A 1 1108 ? -10.367 55.625 25.734 1 80.12 1108 TRP A N 1
ATOM 8858 C CA . TRP A 1 1108 ? -11.359 56.625 26.125 1 80.12 1108 TRP A CA 1
ATOM 8859 C C . TRP A 1 1108 ? -11.219 57 27.594 1 80.12 1108 TRP A C 1
ATOM 8861 O O . TRP A 1 1108 ? -11.406 58.156 27.969 1 80.12 1108 TRP A O 1
ATOM 8871 N N . LYS A 1 1109 ? -10.914 56.062 28.359 1 87 1109 LYS A N 1
ATOM 8872 C CA . LYS A 1 1109 ? -10.719 56.344 29.781 1 87 1109 LYS A CA 1
ATOM 8873 C C . LYS A 1 1109 ? -9.484 57.219 30 1 87 1109 LYS A C 1
ATOM 8875 O O . LYS A 1 1109 ? -9.492 58.125 30.844 1 87 1109 LYS A O 1
ATOM 8880 N N . CYS A 1 1110 ? -8.5 57.031 29.266 1 82.19 1110 CYS A N 1
ATOM 8881 C CA . CYS A 1 1110 ? -7.312 57.875 29.344 1 82.19 1110 CYS A CA 1
ATOM 8882 C C . CYS A 1 1110 ? -7.621 59.281 28.922 1 82.19 1110 CYS A C 1
ATOM 8884 O O . CYS A 1 1110 ? -7.203 60.25 29.578 1 82.19 1110 CYS A O 1
ATOM 8886 N N . LEU A 1 1111 ? -8.375 59.5 27.891 1 77.69 1111 LEU A N 1
ATOM 8887 C CA . LEU A 1 1111 ? -8.766 60.812 27.438 1 77.69 1111 LEU A CA 1
ATOM 8888 C C . LEU A 1 1111 ? -9.625 61.531 28.469 1 77.69 1111 LEU A C 1
ATOM 8890 O O . LEU A 1 1111 ? -9.492 62.75 28.672 1 77.69 1111 LEU A O 1
ATOM 8894 N N . LEU A 1 1112 ? -10.414 60.719 29.062 1 86.69 1112 LEU A N 1
ATOM 8895 C CA . LEU A 1 1112 ? -11.242 61.312 30.109 1 86.69 1112 LEU A CA 1
ATOM 8896 C C . LEU A 1 1112 ? -10.383 61.75 31.297 1 86.69 1112 LEU A C 1
ATOM 8898 O O . LEU A 1 1112 ? -10.609 62.844 31.859 1 86.69 1112 LEU A O 1
ATOM 8902 N N . CYS A 1 1113 ? -9.453 60.938 31.719 1 87 1113 CYS A N 1
ATOM 8903 C CA . CYS A 1 1113 ? -8.57 61.344 32.812 1 87 1113 CYS A CA 1
ATOM 8904 C C . CYS A 1 1113 ? -7.812 62.625 32.469 1 87 1113 CYS A C 1
ATOM 8906 O O . CYS A 1 1113 ? -7.652 63.5 33.312 1 87 1113 CYS A O 1
ATOM 8908 N N . LEU A 1 1114 ? -7.426 62.781 31.281 1 79.75 1114 LEU A N 1
ATOM 8909 C CA . LEU A 1 1114 ? -6.754 64 30.828 1 79.75 1114 LEU A CA 1
ATOM 8910 C C . LEU A 1 1114 ? -7.707 65.188 30.859 1 79.75 1114 LEU A C 1
ATOM 8912 O O . LEU A 1 1114 ? -7.344 66.25 31.312 1 79.75 1114 LEU A O 1
ATOM 8916 N N . LEU A 1 1115 ? -8.867 65 30.359 1 81.12 1115 LEU A N 1
ATOM 8917 C CA . LEU A 1 1115 ? -9.859 66.062 30.344 1 81.12 1115 LEU A CA 1
ATOM 8918 C C . LEU A 1 1115 ? -10.172 66.5 31.75 1 81.12 1115 LEU A C 1
ATOM 8920 O O . LEU A 1 1115 ? -10.266 67.75 32 1 81.12 1115 LEU A O 1
ATOM 8924 N N . VAL A 1 1116 ? -10.344 65.562 32.625 1 86.25 1116 VAL A N 1
ATOM 8925 C CA . VAL A 1 1116 ? -10.656 65.938 34 1 86.25 1116 VAL A CA 1
ATOM 8926 C C . VAL A 1 1116 ? -9.484 66.688 34.625 1 86.25 1116 VAL A C 1
ATOM 8928 O O . VAL A 1 1116 ? -9.68 67.688 35.312 1 86.25 1116 VAL A O 1
ATOM 8931 N N . CYS A 1 1117 ? -8.297 66.25 34.344 1 83 1117 CYS A N 1
ATOM 8932 C CA . CYS A 1 1117 ? -7.109 66.938 34.875 1 83 1117 CYS A CA 1
ATOM 8933 C C . CYS A 1 1117 ? -6.98 68.375 34.312 1 83 1117 CYS A C 1
ATOM 8935 O O . CYS A 1 1117 ? -6.754 69.312 35.062 1 83 1117 CYS A O 1
ATOM 8937 N N . VAL A 1 1118 ? -7.219 68.562 33.031 1 74.81 1118 VAL A N 1
ATOM 8938 C CA . VAL A 1 1118 ? -7.066 69.875 32.375 1 74.81 1118 VAL A CA 1
ATOM 8939 C C . VAL A 1 1118 ? -8.164 70.812 32.875 1 74.81 1118 VAL A C 1
ATOM 8941 O O . VAL A 1 1118 ? -7.891 71.938 33.188 1 74.81 1118 VAL A O 1
ATOM 8944 N N . VAL A 1 1119 ? -9.367 70.312 33 1 79.69 1119 VAL A N 1
ATOM 8945 C CA . VAL A 1 1119 ? -10.484 71.125 33.438 1 79.69 1119 VAL A CA 1
ATOM 8946 C C . VAL A 1 1119 ? -10.281 71.562 34.875 1 79.69 1119 VAL A C 1
ATOM 8948 O O . VAL A 1 1119 ? -10.508 72.75 35.219 1 79.69 1119 VAL A O 1
ATOM 8951 N N . PHE A 1 1120 ? -9.828 70.625 35.656 1 83.88 1120 PHE A N 1
ATOM 8952 C CA . PHE A 1 1120 ? -9.594 71 37.062 1 83.88 1120 PHE A CA 1
ATOM 8953 C C . PHE A 1 1120 ? -8.453 71.938 37.219 1 83.88 1120 PHE A C 1
ATOM 8955 O O . PHE A 1 1120 ? -8.547 72.938 37.969 1 83.88 1120 PHE A O 1
ATOM 8962 N N . THR A 1 1121 ? -7.363 71.812 36.5 1 78.88 1121 THR A N 1
ATOM 8963 C CA . THR A 1 1121 ? -6.203 72.688 36.594 1 78.88 1121 THR A CA 1
ATOM 8964 C C . THR A 1 1121 ? -6.535 74.062 36.094 1 78.88 1121 THR A C 1
ATOM 8966 O O . THR A 1 1121 ? -6.09 75.062 36.656 1 78.88 1121 THR A O 1
ATOM 8969 N N . PHE A 1 1122 ? -7.363 74.062 35.125 1 76.75 1122 PHE A N 1
ATOM 8970 C CA . PHE A 1 1122 ? -7.73 75.375 34.531 1 76.75 1122 PHE A CA 1
ATOM 8971 C C . PHE A 1 1122 ? -8.625 76.188 35.469 1 76.75 1122 PHE A C 1
ATOM 8973 O O . PHE A 1 1122 ? -8.492 77.375 35.562 1 76.75 1122 PHE A O 1
ATOM 8980 N N . ASN A 1 1123 ? -9.531 75.562 36.312 1 78.88 1123 ASN A N 1
ATOM 8981 C CA . ASN A 1 1123 ? -10.516 76.25 37.125 1 78.88 1123 ASN A CA 1
ATOM 8982 C C . ASN A 1 1123 ? -10.047 76.438 38.562 1 78.88 1123 ASN A C 1
ATOM 8984 O O . ASN A 1 1123 ? -10.398 77.438 39.25 1 78.88 1123 ASN A O 1
ATOM 8988 N N . GLU A 1 1124 ? -9.219 75.625 39.125 1 81.56 1124 GLU A N 1
ATOM 8989 C CA . GLU A 1 1124 ? -8.828 75.625 40.531 1 81.56 1124 GLU A CA 1
ATOM 8990 C C . GLU A 1 1124 ? -10.016 75.938 41.438 1 81.56 1124 GLU A C 1
ATOM 8992 O O . GLU A 1 1124 ? -10.086 77.062 42.031 1 81.56 1124 GLU A O 1
ATOM 8997 N N . PRO A 1 1125 ? -10.977 75.062 41.5 1 82.62 1125 PRO A N 1
ATOM 8998 C CA . PRO A 1 1125 ? -12.297 75.312 42.094 1 82.62 1125 PRO A CA 1
ATOM 8999 C C . PRO A 1 1125 ? -12.258 75.5 43.594 1 82.62 1125 PRO A C 1
ATOM 9001 O O . PRO A 1 1125 ? -13.156 76.125 44.188 1 82.62 1125 PRO A O 1
ATOM 9004 N N . TYR A 1 1126 ? -11.234 75.062 44.281 1 81.25 1126 TYR A N 1
ATOM 9005 C CA . TYR A 1 1126 ? -11.227 75.125 45.75 1 81.25 1126 TYR A CA 1
ATOM 9006 C C . TYR A 1 1126 ? -10.789 76.562 46.219 1 81.25 1126 TYR A C 1
ATOM 9008 O O . TYR A 1 1126 ? -10.016 77.188 45.531 1 81.25 1126 TYR A O 1
ATOM 9016 N N . ASP A 1 1127 ? -11.273 77.062 47.375 1 79.62 1127 ASP A N 1
ATOM 9017 C CA . ASP A 1 1127 ? -10.938 78.312 47.969 1 79.62 1127 ASP A CA 1
ATOM 9018 C C . ASP A 1 1127 ? -9.508 78.375 48.469 1 79.62 1127 ASP A C 1
ATOM 9020 O O . ASP A 1 1127 ? -8.797 79.375 48.344 1 79.62 1127 ASP A O 1
ATOM 9024 N N . LYS A 1 1128 ? -9.008 77.125 49 1 78.06 1128 LYS A N 1
ATOM 9025 C CA . LYS A 1 1128 ? -7.637 77.062 49.5 1 78.06 1128 LYS A CA 1
ATOM 9026 C C . LYS A 1 1128 ? -6.684 76.562 48.406 1 78.06 1128 LYS A C 1
ATOM 9028 O O . LYS A 1 1128 ? -6.844 75.438 47.844 1 78.06 1128 LYS A O 1
ATOM 9033 N N . PRO A 1 1129 ? -5.789 77.375 48.062 1 77.06 1129 PRO A N 1
ATOM 9034 C CA . PRO A 1 1129 ? -4.883 77.062 46.969 1 77.06 1129 PRO A CA 1
ATOM 9035 C C . PRO A 1 1129 ? -4.133 75.75 47.188 1 77.06 1129 PRO A C 1
ATOM 9037 O O . PRO A 1 1129 ? -3.869 75 46.25 1 77.06 1129 PRO A O 1
ATOM 9040 N N . LEU A 1 1130 ? -3.752 75.375 48.406 1 76.56 1130 LEU A N 1
ATOM 9041 C CA . LEU A 1 1130 ? -3.023 74.188 48.688 1 76.56 1130 LEU A CA 1
ATOM 9042 C C . LEU A 1 1130 ? -3.855 72.938 48.281 1 76.56 1130 LEU A C 1
ATOM 9044 O O . LEU A 1 1130 ? -3.314 71.938 47.812 1 76.56 1130 LEU A O 1
ATOM 9048 N N . MET A 1 1131 ? -5.109 73.125 48.375 1 76.5 1131 MET A N 1
ATOM 9049 C CA . MET A 1 1131 ? -6 72 48.031 1 76.5 1131 MET A CA 1
ATOM 9050 C C . MET A 1 1131 ? -6.086 71.812 46.5 1 76.5 1131 MET A C 1
ATOM 9052 O O . MET A 1 1131 ? -6.227 70.688 46.031 1 76.5 1131 MET A O 1
ATOM 9056 N N . ASN A 1 1132 ? -5.988 72.812 45.906 1 81.56 1132 ASN A N 1
ATOM 9057 C CA . ASN A 1 1132 ? -5.953 72.75 44.438 1 81.56 1132 ASN A CA 1
ATOM 9058 C C . ASN A 1 1132 ? -4.68 72.062 43.938 1 81.56 1132 ASN A C 1
ATOM 9060 O O . ASN A 1 1132 ? -4.73 71.25 43.062 1 81.56 1132 ASN A O 1
ATOM 9064 N N . TYR A 1 1133 ? -3.625 72.438 44.688 1 80.75 1133 TYR A N 1
ATOM 9065 C CA . TYR A 1 1133 ? -2.361 71.875 44.281 1 80.75 1133 TYR A CA 1
ATOM 9066 C C . TYR A 1 1133 ? -2.35 70.375 44.562 1 80.75 1133 TYR A C 1
ATOM 9068 O O . TYR A 1 1133 ? -1.808 69.562 43.781 1 80.75 1133 TYR A O 1
ATOM 9076 N N . TYR A 1 1134 ? -2.982 69.938 45.562 1 80.12 1134 TYR A N 1
ATOM 9077 C CA . TYR A 1 1134 ? -3.061 68.5 45.875 1 80.12 1134 TYR A CA 1
ATOM 9078 C C . TYR A 1 1134 ? -3.879 67.75 44.844 1 80.12 1134 TYR A C 1
ATOM 9080 O O . TYR A 1 1134 ? -3.453 66.688 44.375 1 80.12 1134 TYR A O 1
ATOM 9088 N N . ASP A 1 1135 ? -4.957 68.188 44.469 1 82 1135 ASP A N 1
ATOM 9089 C CA . ASP A 1 1135 ? -5.812 67.5 43.5 1 82 1135 ASP A CA 1
ATOM 9090 C C . ASP A 1 1135 ? -5.207 67.562 42.125 1 82 1135 ASP A C 1
ATOM 9092 O O . ASP A 1 1135 ? -5.383 66.625 41.344 1 82 1135 ASP A O 1
ATOM 9096 N N . ILE A 1 1136 ? -4.508 68.625 41.844 1 81.62 1136 ILE A N 1
ATOM 9097 C CA . ILE A 1 1136 ? -3.82 68.688 40.562 1 81.62 1136 ILE A CA 1
ATOM 9098 C C . ILE A 1 1136 ? -2.748 67.562 40.531 1 81.62 1136 ILE A C 1
ATOM 9100 O O . ILE A 1 1136 ? -2.58 66.938 39.5 1 81.62 1136 ILE A O 1
ATOM 9104 N N . PHE A 1 1137 ? -2.1 67.438 41.594 1 83.44 1137 PHE A N 1
ATOM 9105 C CA . PHE A 1 1137 ? -1.087 66.438 41.656 1 83.44 1137 PHE A CA 1
ATOM 9106 C C . PHE A 1 1137 ? -1.723 65.062 41.531 1 83.44 1137 PHE A C 1
ATOM 9108 O O . PHE A 1 1137 ? -1.236 64.188 40.75 1 83.44 1137 PHE A O 1
ATOM 9115 N N . ILE A 1 1138 ? -2.807 64.75 42.156 1 86.06 1138 ILE A N 1
ATOM 9116 C CA . ILE A 1 1138 ? -3.471 63.406 42.156 1 86.06 1138 ILE A CA 1
ATOM 9117 C C . ILE A 1 1138 ? -4.047 63.125 40.781 1 86.06 1138 ILE A C 1
ATOM 9119 O O . ILE A 1 1138 ? -3.895 62.031 40.25 1 86.06 1138 ILE A O 1
ATOM 9123 N N . LEU A 1 1139 ? -4.578 64.125 40.188 1 85.81 1139 LEU A N 1
ATOM 9124 C CA . LEU A 1 1139 ? -5.207 63.938 38.875 1 85.81 1139 LEU A CA 1
ATOM 9125 C C . LEU A 1 1139 ? -4.156 63.781 37.781 1 85.81 1139 LEU A C 1
ATOM 9127 O O . LEU A 1 1139 ? -4.348 63.031 36.812 1 85.81 1139 LEU A O 1
ATOM 9131 N N . SER A 1 1140 ? -3.088 64.562 38 1 80.44 1140 SER A N 1
ATOM 9132 C CA . SER A 1 1140 ? -1.988 64.375 37.031 1 80.44 1140 SER A CA 1
ATOM 9133 C C . SER A 1 1140 ? -1.376 63 37.156 1 80.44 1140 SER A C 1
ATOM 9135 O O . SER A 1 1140 ? -1.06 62.375 36.156 1 80.44 1140 SER A O 1
ATOM 9137 N N . ASN A 1 1141 ? -1.23 62.562 38.344 1 87 1141 ASN A N 1
ATOM 9138 C CA . ASN A 1 1141 ? -0.742 61.219 38.562 1 87 1141 ASN A CA 1
ATOM 9139 C C . ASN A 1 1141 ? -1.693 60.188 37.969 1 87 1141 ASN A C 1
ATOM 9141 O O . ASN A 1 1141 ? -1.252 59.188 37.406 1 87 1141 ASN A O 1
ATOM 9145 N N . LEU A 1 1142 ? -2.924 60.375 38.094 1 89.06 1142 LEU A N 1
ATOM 9146 C CA . LEU A 1 1142 ? -3.924 59.469 37.531 1 89.06 1142 LEU A CA 1
ATOM 9147 C C . LEU A 1 1142 ? -3.797 59.406 36.031 1 89.06 1142 LEU A C 1
ATOM 9149 O O . LEU A 1 1142 ? -3.904 58.312 35.438 1 89.06 1142 LEU A O 1
ATOM 9153 N N . THR A 1 1143 ? -3.564 60.5 35.469 1 83.19 1143 THR A N 1
ATOM 9154 C CA . THR A 1 1143 ? -3.414 60.562 34.031 1 83.19 1143 THR A CA 1
ATOM 9155 C C . THR A 1 1143 ? -2.158 59.812 33.594 1 83.19 1143 THR A C 1
ATOM 9157 O O . THR A 1 1143 ? -2.184 59.062 32.594 1 83.19 1143 THR A O 1
ATOM 9160 N N . VAL A 1 1144 ? -1.143 59.969 34.375 1 81.12 1144 VAL A N 1
ATOM 9161 C CA . VAL A 1 1144 ? 0.1 59.281 34.062 1 81.12 1144 VAL A CA 1
ATOM 9162 C C . VAL A 1 1144 ? -0.104 57.781 34.188 1 81.12 1144 VAL A C 1
ATOM 9164 O O . VAL A 1 1144 ? 0.323 57 33.344 1 81.12 1144 VAL A O 1
ATOM 9167 N N . VAL A 1 1145 ? -0.739 57.375 35.219 1 86.19 1145 VAL A N 1
ATOM 9168 C CA . VAL A 1 1145 ? -1.004 55.938 35.469 1 86.19 1145 VAL A CA 1
ATOM 9169 C C . VAL A 1 1145 ? -1.883 55.406 34.344 1 86.19 1145 VAL A C 1
ATOM 9171 O O . VAL A 1 1145 ? -1.664 54.281 33.844 1 86.19 1145 VAL A O 1
ATOM 9174 N N . SER A 1 1146 ? -2.828 56.156 33.938 1 86.25 1146 SER A N 1
ATOM 9175 C CA . SER A 1 1146 ? -3.709 55.719 32.875 1 86.25 1146 SER A CA 1
ATOM 9176 C C . SER A 1 1146 ? -2.941 55.5 31.578 1 86.25 1146 SER A C 1
ATOM 9178 O O . SER A 1 1146 ? -3.205 54.562 30.828 1 86.25 1146 SER A O 1
ATOM 9180 N N . MET A 1 1147 ? -2.07 56.312 31.359 1 76.06 1147 MET A N 1
ATOM 9181 C CA . MET A 1 1147 ? -1.257 56.188 30.156 1 76.06 1147 MET A CA 1
ATOM 9182 C C . MET A 1 1147 ? -0.337 54.969 30.234 1 76.06 1147 MET A C 1
ATOM 9184 O O . MET A 1 1147 ? -0.168 54.25 29.25 1 76.06 1147 MET A O 1
ATOM 9188 N N . LEU A 1 1148 ? 0.17 54.75 31.375 1 77.62 1148 LEU A N 1
ATOM 9189 C CA . LEU A 1 1148 ? 1.048 53.625 31.547 1 77.62 1148 LEU A CA 1
ATOM 9190 C C . LEU A 1 1148 ? 0.264 52.312 31.422 1 77.62 1148 LEU A C 1
ATOM 9192 O O . LEU A 1 1148 ? 0.769 51.312 30.875 1 77.62 1148 LEU A O 1
ATOM 9196 N N . CYS A 1 1149 ? -0.902 52.312 31.922 1 80.12 1149 CYS A N 1
ATOM 9197 C CA . CYS A 1 1149 ? -1.742 51.125 31.812 1 80.12 1149 CYS A CA 1
ATOM 9198 C C . CYS A 1 1149 ? -2.096 50.844 30.344 1 80.12 1149 CYS A C 1
ATOM 9200 O O . CYS A 1 1149 ? -2.174 49.688 29.922 1 80.12 1149 CYS A O 1
ATOM 9202 N N . LEU A 1 1150 ? -2.342 51.812 29.688 1 72.5 1150 LEU A N 1
ATOM 9203 C CA . LEU A 1 1150 ? -2.604 51.656 28.266 1 72.5 1150 LEU A CA 1
ATOM 9204 C C . LEU A 1 1150 ? -1.386 51.094 27.547 1 72.5 1150 LEU A C 1
ATOM 9206 O O . LEU A 1 1150 ? -1.521 50.25 26.672 1 72.5 1150 LEU A O 1
ATOM 9210 N N . MET A 1 1151 ? -0.234 51.438 28.078 1 70.06 1151 MET A N 1
ATOM 9211 C CA . MET A 1 1151 ? 1.03 50.969 27.516 1 70.06 1151 MET A CA 1
ATOM 9212 C C . MET A 1 1151 ? 1.267 49.5 27.797 1 70.06 1151 MET A C 1
ATOM 9214 O O . MET A 1 1151 ? 1.805 48.781 26.953 1 70.06 1151 MET A O 1
ATOM 9218 N N . MET A 1 1152 ? 0.905 49.219 28.828 1 70 1152 MET A N 1
ATOM 9219 C CA . MET A 1 1152 ? 1.131 47.844 29.266 1 70 1152 MET A CA 1
ATOM 9220 C C . MET A 1 1152 ? 0.386 46.844 28.375 1 70 1152 MET A C 1
ATOM 9222 O O . MET A 1 1152 ? 0.807 45.688 28.219 1 70 1152 MET A O 1
ATOM 9226 N N . ARG A 1 1153 ? -0.603 47.281 27.828 1 61.66 1153 ARG A N 1
ATOM 9227 C CA . ARG A 1 1153 ? -1.403 46.406 26.984 1 61.66 1153 ARG A CA 1
ATOM 9228 C C . ARG A 1 1153 ? -0.689 46.094 25.672 1 61.66 1153 ARG A C 1
ATOM 9230 O O . ARG A 1 1153 ? -0.948 45.062 25.031 1 61.66 1153 ARG A O 1
ATOM 9237 N N . GLY A 1 1154 ? 0.243 46.906 25.25 1 53.81 1154 GLY A N 1
ATOM 9238 C CA . GLY A 1 1154 ? 0.981 46.688 24 1 53.81 1154 GLY A CA 1
ATOM 9239 C C . GLY A 1 1154 ? 2.354 46.094 24.219 1 53.81 1154 GLY A C 1
ATOM 9240 O O . GLY A 1 1154 ? 3.039 45.75 23.25 1 53.81 1154 GLY A O 1
ATOM 9241 N N . PHE A 1 1155 ? 2.787 45.844 25.578 1 56.22 1155 PHE A N 1
ATOM 9242 C CA . PHE A 1 1155 ? 4.145 45.406 25.875 1 56.22 1155 PHE A CA 1
ATOM 9243 C C . PHE A 1 1155 ? 4.23 43.906 25.922 1 56.22 1155 PHE A C 1
ATOM 9245 O O . PHE A 1 1155 ? 3.24 43.219 26.203 1 56.22 1155 PHE A O 1
ATOM 9252 N N . ALA A 1 1156 ? 5.469 43.344 25.547 1 49.19 1156 ALA A N 1
ATOM 9253 C CA . ALA A 1 1156 ? 5.785 41.938 25.719 1 49.19 1156 ALA A CA 1
ATOM 9254 C C . ALA A 1 1156 ? 5.785 41.531 27.188 1 49.19 1156 ALA A C 1
ATOM 9256 O O . ALA A 1 1156 ? 6.074 42.375 28.062 1 49.19 1156 ALA A O 1
ATOM 9257 N N . PRO A 1 1157 ? 5.402 40.406 27.641 1 50.88 1157 PRO A N 1
ATOM 9258 C CA . PRO A 1 1157 ? 5.23 39.938 29.031 1 50.88 1157 PRO A CA 1
ATOM 9259 C C . PRO A 1 1157 ? 6.477 40.188 29.875 1 50.88 1157 PRO A C 1
ATOM 9261 O O . PRO A 1 1157 ? 6.371 40.406 31.094 1 50.88 1157 PRO A O 1
ATOM 9264 N N . ASN A 1 1158 ? 7.652 40.188 29.297 1 54.09 1158 ASN A N 1
ATOM 9265 C CA . ASN A 1 1158 ? 8.859 40.375 30.094 1 54.09 1158 ASN A CA 1
ATOM 9266 C C . ASN A 1 1158 ? 8.93 41.781 30.703 1 54.09 1158 ASN A C 1
ATOM 9268 O O . ASN A 1 1158 ? 9.508 41.969 31.766 1 54.09 1158 ASN A O 1
ATOM 9272 N N . ARG A 1 1159 ? 8.25 42.656 30.016 1 61.75 1159 ARG A N 1
ATOM 9273 C CA . ARG A 1 1159 ? 8.289 44.062 30.484 1 61.75 1159 ARG A CA 1
ATOM 9274 C C . ARG A 1 1159 ? 7.148 44.312 31.469 1 61.75 1159 ARG A C 1
ATOM 9276 O O . ARG A 1 1159 ? 7.16 45.344 32.156 1 61.75 1159 ARG A O 1
ATOM 9283 N N . HIS A 1 1160 ? 6.332 43.438 31.641 1 66.75 1160 HIS A N 1
ATOM 9284 C CA . HIS A 1 1160 ? 5.152 43.656 32.469 1 66.75 1160 HIS A CA 1
ATOM 9285 C C . HIS A 1 1160 ? 5.531 43.75 33.938 1 66.75 1160 HIS A C 1
ATOM 9287 O O . HIS A 1 1160 ? 4.941 44.562 34.688 1 66.75 1160 HIS A O 1
ATOM 9293 N N . LYS A 1 1161 ? 6.586 43.062 34.25 1 72.31 1161 LYS A N 1
ATOM 9294 C CA . LYS A 1 1161 ? 6.93 43.094 35.656 1 72.31 1161 LYS A CA 1
ATOM 9295 C C . LYS A 1 1161 ? 7.449 44.469 36.062 1 72.31 1161 LYS A C 1
ATOM 9297 O O . LYS A 1 1161 ? 7.051 45.031 37.125 1 72.31 1161 LYS A O 1
ATOM 9302 N N . VAL A 1 1162 ? 8.281 45.094 35.219 1 73.81 1162 VAL A N 1
ATOM 9303 C CA . VAL A 1 1162 ? 8.859 46.406 35.562 1 73.81 1162 VAL A CA 1
ATOM 9304 C C . VAL A 1 1162 ? 7.77 47.469 35.562 1 73.81 1162 VAL A C 1
ATOM 9306 O O . VAL A 1 1162 ? 7.68 48.281 36.469 1 73.81 1162 VAL A O 1
ATOM 9309 N N . PHE A 1 1163 ? 7.004 47.438 34.656 1 74.25 1163 PHE A N 1
ATOM 9310 C CA . PHE A 1 1163 ? 5.957 48.438 34.531 1 74.25 1163 PHE A CA 1
ATOM 9311 C C . PHE A 1 1163 ? 4.879 48.219 35.594 1 74.25 1163 PHE A C 1
ATOM 9313 O O . PHE A 1 1163 ? 4.289 49.188 36.094 1 74.25 1163 PHE A O 1
ATOM 9320 N N . ARG A 1 1164 ? 4.652 47 35.938 1 80.81 1164 ARG A N 1
ATOM 9321 C CA . ARG A 1 1164 ? 3.717 46.719 37 1 80.81 1164 ARG A CA 1
ATOM 9322 C C . ARG A 1 1164 ? 4.203 47.344 38.312 1 80.81 1164 ARG A C 1
ATOM 9324 O O . ARG A 1 1164 ? 3.428 47.969 39.062 1 80.81 1164 ARG A O 1
ATOM 9331 N N . ASN A 1 1165 ? 5.477 47.25 38.562 1 81.81 1165 ASN A N 1
ATOM 9332 C CA . ASN A 1 1165 ? 6.027 47.844 39.781 1 81.81 1165 ASN A CA 1
ATOM 9333 C C . ASN A 1 1165 ? 6.012 49.344 39.75 1 81.81 1165 ASN A C 1
ATOM 9335 O O . ASN A 1 1165 ? 5.715 50 40.75 1 81.81 1165 ASN A O 1
ATOM 9339 N N . LEU A 1 1166 ? 6.266 49.906 38.625 1 81.44 1166 LEU A N 1
ATOM 9340 C CA . LEU A 1 1166 ? 6.215 51.344 38.469 1 81.44 1166 LEU A CA 1
ATOM 9341 C C . LEU A 1 1166 ? 4.793 51.844 38.688 1 81.44 1166 LEU A C 1
ATOM 9343 O O . LEU A 1 1166 ? 4.586 52.844 39.406 1 81.44 1166 LEU A O 1
ATOM 9347 N N . ILE A 1 1167 ? 3.881 51.188 38.125 1 85.5 1167 ILE A N 1
ATOM 9348 C CA . ILE A 1 1167 ? 2.486 51.594 38.25 1 85.5 1167 ILE A CA 1
ATOM 9349 C C . ILE A 1 1167 ? 2.037 51.438 39.688 1 85.5 1167 ILE A C 1
ATOM 9351 O O . ILE A 1 1167 ? 1.363 52.344 40.25 1 85.5 1167 ILE A O 1
ATOM 9355 N N . ASN A 1 1168 ? 2.473 50.438 40.406 1 87.56 1168 ASN A N 1
ATOM 9356 C CA . ASN A 1 1168 ? 2.105 50.281 41.812 1 87.56 1168 ASN A CA 1
ATOM 9357 C C . ASN A 1 1168 ? 2.717 51.375 42.688 1 87.56 1168 ASN A C 1
ATOM 9359 O O . ASN A 1 1168 ? 2.078 51.844 43.625 1 87.56 1168 ASN A O 1
ATOM 9363 N N . VAL A 1 1169 ? 3.893 51.812 42.344 1 85.06 1169 VAL A N 1
ATOM 9364 C CA . VAL A 1 1169 ? 4.52 52.906 43.094 1 85.06 1169 VAL A CA 1
ATOM 9365 C C . VAL A 1 1169 ? 3.75 54.188 42.844 1 85.06 1169 VAL A C 1
ATOM 9367 O O . VAL A 1 1169 ? 3.477 54.938 43.812 1 85.06 1169 VAL A O 1
ATOM 9370 N N . LEU A 1 1170 ? 3.412 54.438 41.656 1 86.12 1170 LEU A N 1
ATOM 9371 C CA . LEU A 1 1170 ? 2.68 55.656 41.344 1 86.12 1170 LEU A CA 1
ATOM 9372 C C . LEU A 1 1170 ? 1.29 55.625 41.969 1 86.12 1170 LEU A C 1
ATOM 9374 O O . LEU A 1 1170 ? 0.771 56.656 42.375 1 86.12 1170 LEU A O 1
ATOM 9378 N N . ILE A 1 1171 ? 0.719 54.5 42.031 1 87.38 1171 ILE A N 1
ATOM 9379 C CA . ILE A 1 1171 ? -0.601 54.344 42.625 1 87.38 1171 ILE A CA 1
ATOM 9380 C C . ILE A 1 1171 ? -0.506 54.625 44.125 1 87.38 1171 ILE A C 1
ATOM 9382 O O . ILE A 1 1171 ? -1.425 55.188 44.75 1 87.38 1171 ILE A O 1
ATOM 9386 N N . LEU A 1 1172 ? 0.642 54.344 44.75 1 85.12 1172 LEU A N 1
ATOM 9387 C CA . LEU A 1 1172 ? 0.803 54.5 46.219 1 85.12 1172 LEU A CA 1
ATOM 9388 C C . LEU A 1 1172 ? 1.11 55.938 46.562 1 85.12 1172 LEU A C 1
ATOM 9390 O O . LEU A 1 1172 ? 0.866 56.375 47.719 1 85.12 1172 LEU A O 1
ATOM 9394 N N . LEU A 1 1173 ? 1.499 56.719 45.656 1 84.81 1173 LEU A N 1
ATOM 9395 C CA . LEU A 1 1173 ? 1.966 58.094 45.969 1 84.81 1173 LEU A CA 1
ATOM 9396 C C . LEU A 1 1173 ? 0.837 58.938 46.531 1 84.81 1173 LEU A C 1
ATOM 9398 O O . LEU A 1 1173 ? 1.006 59.594 47.562 1 84.81 1173 LEU A O 1
ATOM 9402 N N . PRO A 1 1174 ? -0.326 59 45.906 1 81.88 1174 PRO A N 1
ATOM 9403 C CA . PRO A 1 1174 ? -1.388 59.812 46.5 1 81.88 1174 PRO A CA 1
ATOM 9404 C C . PRO A 1 1174 ? -1.82 59.281 47.875 1 81.88 1174 PRO A C 1
ATOM 9406 O O . PRO A 1 1174 ? -2.23 60.062 48.719 1 81.88 1174 PRO A O 1
ATOM 9409 N N . PHE A 1 1175 ? -1.696 58.031 48.094 1 80.56 1175 PHE A N 1
ATOM 9410 C CA . PHE A 1 1175 ? -2.049 57.438 49.375 1 80.56 1175 PHE A CA 1
ATOM 9411 C C . PHE A 1 1175 ? -1.086 57.906 50.469 1 80.56 1175 PHE A C 1
ATOM 9413 O O . PHE A 1 1175 ? -1.507 58.25 51.562 1 80.56 1175 PHE A O 1
ATOM 9420 N N . ILE A 1 1176 ? 0.13 58 50.094 1 78.69 1176 ILE A N 1
ATOM 9421 C CA . ILE A 1 1176 ? 1.131 58.469 51.031 1 78.69 1176 ILE A CA 1
ATOM 9422 C C . ILE A 1 1176 ? 0.903 59.969 51.312 1 78.69 1176 ILE A C 1
ATOM 9424 O O . ILE A 1 1176 ? 0.958 60.375 52.469 1 78.69 1176 ILE A O 1
ATOM 9428 N N . LEU A 1 1177 ? 0.489 60.625 50.344 1 78.06 1177 LEU A N 1
ATOM 9429 C CA . LEU A 1 1177 ? 0.271 62.031 50.531 1 78.06 1177 LEU A CA 1
ATOM 9430 C C . LEU A 1 1177 ? -0.962 62.312 51.375 1 78.06 1177 LEU A C 1
ATOM 9432 O O . LEU A 1 1177 ? -0.954 63.188 52.25 1 78.06 1177 LEU A O 1
ATOM 9436 N N . VAL A 1 1178 ? -1.963 61.531 51.188 1 74.19 1178 VAL A N 1
ATOM 9437 C CA . VAL A 1 1178 ? -3.186 61.688 51.969 1 74.19 1178 VAL A CA 1
ATOM 9438 C C . VAL A 1 1178 ? -2.959 61.25 53.406 1 74.19 1178 VAL A C 1
ATOM 9440 O O . VAL A 1 1178 ? -3.441 61.875 54.344 1 74.19 1178 VAL A O 1
ATOM 9443 N N . THR A 1 1179 ? -2.184 60.219 53.562 1 73.19 1179 THR A N 1
ATOM 9444 C CA . THR A 1 1179 ? -1.879 59.75 54.906 1 73.19 1179 THR A CA 1
ATOM 9445 C C . THR A 1 1179 ? -1.038 60.781 55.656 1 73.19 1179 THR A C 1
ATOM 9447 O O . THR A 1 1179 ? -1.258 61.062 56.844 1 73.19 1179 THR A O 1
ATOM 9450 N N . ILE A 1 1180 ? -0.143 61.406 54.938 1 71.06 1180 ILE A N 1
ATOM 9451 C CA . ILE A 1 1180 ? 0.658 62.469 55.531 1 71.06 1180 ILE A CA 1
ATOM 9452 C C . ILE A 1 1180 ? -0.238 63.656 55.906 1 71.06 1180 ILE A C 1
ATOM 9454 O O . ILE A 1 1180 ? -0.104 64.25 56.969 1 71.06 1180 ILE A O 1
ATOM 9458 N N . ARG A 1 1181 ? -1.15 63.812 55.094 1 70.25 1181 ARG A N 1
ATOM 9459 C CA . ARG A 1 1181 ? -2.072 64.875 55.344 1 70.25 1181 ARG A CA 1
ATOM 9460 C C . ARG A 1 1181 ? -2.992 64.562 56.531 1 70.25 1181 ARG A C 1
ATOM 9462 O O . ARG A 1 1181 ? -3.23 65.438 57.375 1 70.25 1181 ARG A O 1
ATOM 9469 N N . ILE A 1 1182 ? -3.482 63.469 56.531 1 68.12 1182 ILE A N 1
ATOM 9470 C CA . ILE A 1 1182 ? -4.352 63.062 57.656 1 68.12 1182 ILE A CA 1
ATOM 9471 C C . ILE A 1 1182 ? -3.566 63.094 58.938 1 68.12 1182 ILE A C 1
ATOM 9473 O O . ILE A 1 1182 ? -4.059 63.594 59.969 1 68.12 1182 ILE A O 1
ATOM 9477 N N . PHE A 1 1183 ? -2.393 62.656 58.844 1 66.19 1183 PHE A N 1
ATOM 9478 C CA . PHE A 1 1183 ? -1.562 62.688 60.031 1 66.19 1183 PHE A CA 1
ATOM 9479 C C . PHE A 1 1183 ? -1.196 64.125 60.438 1 66.19 1183 PHE A C 1
ATOM 9481 O O . PHE A 1 1183 ? -1.128 64.438 61.625 1 66.19 1183 PHE A O 1
ATOM 9488 N N . TRP A 1 1184 ? -1.06 64.875 59.469 1 63.47 1184 TRP A N 1
ATOM 9489 C CA . TRP A 1 1184 ? -0.708 66.312 59.75 1 63.47 1184 TRP A CA 1
ATOM 9490 C C . TRP A 1 1184 ? -1.89 67.062 60.375 1 63.47 1184 TRP A C 1
ATOM 9492 O O . TRP A 1 1184 ? -1.719 67.812 61.312 1 63.47 1184 TRP A O 1
ATOM 9502 N N . VAL A 1 1185 ? -3.068 66.75 59.906 1 61.56 1185 VAL A N 1
ATOM 9503 C CA . VAL A 1 1185 ? -4.238 67.438 60.375 1 61.56 1185 VAL A CA 1
ATOM 9504 C C . VAL A 1 1185 ? -4.758 66.812 61.656 1 61.56 1185 VAL A C 1
ATOM 9506 O O . VAL A 1 1185 ? -5.086 67.5 62.625 1 61.56 1185 VAL A O 1
ATOM 9509 N N . TYR A 1 1186 ? -4.824 65.5 61.656 1 58.56 1186 TYR A N 1
ATOM 9510 C CA . TYR A 1 1186 ? -5.469 64.812 62.812 1 58.56 1186 TYR A CA 1
ATOM 9511 C C . TYR A 1 1186 ? -4.438 64.25 63.75 1 58.56 1186 TYR A C 1
ATOM 9513 O O . TYR A 1 1186 ? -4.77 63.844 64.875 1 58.56 1186 TYR A O 1
ATOM 9521 N N . GLY A 1 1187 ? -3.232 64.125 63.406 1 57.66 1187 GLY A N 1
ATOM 9522 C CA . GLY A 1 1187 ? -2.178 63.625 64.25 1 57.66 1187 GLY A CA 1
ATOM 9523 C C . GLY A 1 1187 ? -2.055 64.375 65.562 1 57.66 1187 GLY A C 1
ATOM 9524 O O . GLY A 1 1187 ? -2.049 63.719 66.625 1 57.66 1187 GLY A O 1
ATOM 9525 N N . PRO A 1 1188 ? -1.993 65.625 65.5 1 62.5 1188 PRO A N 1
ATOM 9526 C CA . PRO A 1 1188 ? -1.879 66.375 66.812 1 62.5 1188 PRO A CA 1
ATOM 9527 C C . PRO A 1 1188 ? -3.113 66.188 67.688 1 62.5 1188 PRO A C 1
ATOM 9529 O O . PRO A 1 1188 ? -2.992 66.062 68.875 1 62.5 1188 PRO A O 1
ATOM 9532 N N . LYS A 1 1189 ? -4.266 66.062 67.25 1 58.25 1189 LYS A N 1
ATOM 9533 C CA . LYS A 1 1189 ? -5.465 65.812 68.062 1 58.25 1189 LYS A CA 1
ATOM 9534 C C . LYS A 1 1189 ? -5.48 64.375 68.625 1 58.25 1189 LYS A C 1
ATOM 9536 O O . LYS A 1 1189 ? -5.859 64.188 69.75 1 58.25 1189 LYS A O 1
ATOM 9541 N N . PHE A 1 1190 ? -5.137 63.5 67.812 1 58.84 1190 PHE A N 1
ATOM 9542 C CA . PHE A 1 1190 ? -5.023 62.125 68.312 1 58.84 1190 PHE A CA 1
ATOM 9543 C C . PHE A 1 1190 ? -3.941 62 69.375 1 58.84 1190 PHE A C 1
ATOM 9545 O O . PHE A 1 1190 ? -4.145 61.344 70.375 1 58.84 1190 PHE A O 1
ATOM 9552 N N . TRP A 1 1191 ? -2.898 62.656 69.312 1 59.31 1191 TRP A N 1
ATOM 9553 C CA . TRP A 1 1191 ? -1.849 62.688 70.312 1 59.31 1191 TRP A CA 1
ATOM 9554 C C . TRP A 1 1191 ? -2.32 63.406 71.562 1 59.31 1191 TRP A C 1
ATOM 9556 O O . TRP A 1 1191 ? -2.049 62.938 72.688 1 59.31 1191 TRP A O 1
ATOM 9566 N N . ASN A 1 1192 ? -3.131 64.375 71.5 1 61.34 1192 ASN A N 1
ATOM 9567 C CA . ASN A 1 1192 ? -3.68 65.062 72.625 1 61.34 1192 ASN A CA 1
ATOM 9568 C C . ASN A 1 1192 ? -4.77 64.188 73.312 1 61.34 1192 ASN A C 1
ATOM 9570 O O . ASN A 1 1192 ? -4.863 64.188 74.562 1 61.34 1192 ASN A O 1
ATOM 9574 N N . TRP A 1 1193 ? -5.609 63.5 72.562 1 56 1193 TRP A N 1
ATOM 9575 C CA . TRP A 1 1193 ? -6.613 62.594 73.125 1 56 1193 TRP A CA 1
ATOM 9576 C C . TRP A 1 1193 ? -5.949 61.406 73.812 1 56 1193 TRP A C 1
ATOM 9578 O O . TRP A 1 1193 ? -6.371 61 74.875 1 56 1193 TRP A O 1
ATOM 9588 N N . ILE A 1 1194 ? -4.918 60.906 73.188 1 54.09 1194 ILE A N 1
ATOM 9589 C CA . ILE A 1 1194 ? -4.141 59.875 73.938 1 54.09 1194 ILE A CA 1
ATOM 9590 C C . ILE A 1 1194 ? -3.561 60.469 75.188 1 54.09 1194 ILE A C 1
ATOM 9592 O O . ILE A 1 1194 ? -3.572 59.812 76.25 1 54.09 1194 ILE A O 1
ATOM 9596 N N . LYS A 1 1195 ? -3.152 61.562 75.188 1 55.53 1195 LYS A N 1
ATOM 9597 C CA . LYS A 1 1195 ? -2.6 62.188 76.375 1 55.53 1195 LYS A CA 1
ATOM 9598 C C . LYS A 1 1195 ? -3.678 62.375 77.438 1 55.53 1195 LYS A C 1
ATOM 9600 O O . LYS A 1 1195 ? -3.434 62.156 78.625 1 55.53 1195 LYS A O 1
ATOM 9605 N N . GLU A 1 1196 ? -4.832 62.906 77 1 49.5 1196 GLU A N 1
ATOM 9606 C CA . GLU A 1 1196 ? -5.883 63.125 78 1 49.5 1196 GLU A CA 1
ATOM 9607 C C . GLU A 1 1196 ? -6.402 61.781 78.5 1 49.5 1196 GLU A C 1
ATOM 9609 O O . GLU A 1 1196 ? -6.734 61.688 79.688 1 49.5 1196 GLU A O 1
ATOM 9614 N N . LYS A 1 1197 ? -6.723 60.75 77.688 1 42.75 1197 LYS A N 1
ATOM 9615 C CA . LYS A 1 1197 ? -7.219 59.469 78.188 1 42.75 1197 LYS A CA 1
ATOM 9616 C C . LYS A 1 1197 ? -6.176 58.781 79.062 1 42.75 1197 LYS A C 1
ATOM 9618 O O . LYS A 1 1197 ? -6.523 58 80 1 42.75 1197 LYS A O 1
ATOM 9623 N N . PHE A 1 1198 ? -4.984 58.812 78.75 1 42.53 1198 PHE A N 1
ATOM 9624 C CA . PHE A 1 1198 ? -4.023 58.094 79.562 1 42.53 1198 PHE A CA 1
ATOM 9625 C C . PHE A 1 1198 ? -3.688 58.906 80.812 1 42.53 1198 PHE A C 1
ATOM 9627 O O . PHE A 1 1198 ? -2.838 58.5 81.625 1 42.53 1198 PHE A O 1
ATOM 9634 N N . SER A 1 1199 ? -4.086 60.062 80.938 1 35.59 1199 SER A N 1
ATOM 9635 C CA . SER A 1 1199 ? -3.641 60.656 82.188 1 35.59 1199 SER A CA 1
ATOM 9636 C C . SER A 1 1199 ? -4.395 60.062 83.375 1 35.59 1199 SER A C 1
ATOM 9638 O O . SER A 1 1199 ? -4.047 60.344 84.562 1 35.59 1199 SER A O 1
ATOM 9640 N N . ASN A 1 1200 ? -5.672 59.688 83.375 1 30.59 1200 ASN A N 1
ATOM 9641 C CA . ASN A 1 1200 ? -6.289 59.5 84.688 1 30.59 1200 ASN A CA 1
ATOM 9642 C C . ASN A 1 1200 ? -5.773 58.25 85.375 1 30.59 1200 ASN A C 1
ATOM 9644 O O . ASN A 1 1200 ? -6.035 58.031 86.562 1 30.59 1200 ASN A O 1
ATOM 9648 N N . ASP A 1 1201 ? -5.891 57.031 84.875 1 28.25 1201 ASP A N 1
ATOM 9649 C CA . ASP A 1 1201 ? -5.969 55.875 85.75 1 28.25 1201 ASP A CA 1
ATOM 9650 C C . ASP A 1 1201 ? -4.617 55.562 86.375 1 28.25 1201 ASP A C 1
ATOM 9652 O O . ASP A 1 1201 ? -3.652 55.219 85.688 1 28.25 1201 ASP A O 1
ATOM 9656 N N . SER A 1 1202 ? -4.246 56.219 87.438 1 23.14 1202 SER A N 1
ATOM 9657 C CA . SER A 1 1202 ? -3.215 55.812 88.375 1 23.14 1202 SER A CA 1
ATOM 9658 C C . SER A 1 1202 ? -3.346 54.344 88.75 1 23.14 1202 SER A C 1
ATOM 9660 O O . SER A 1 1202 ? -4.352 53.688 88.438 1 23.14 1202 SER A O 1
ATOM 9662 N N . LYS A 1 1203 ? -3.418 53.844 90.188 1 24.28 1203 LYS A N 1
ATOM 9663 C CA . LYS A 1 1203 ? -2.568 52.969 90.938 1 24.28 1203 LYS A CA 1
ATOM 9664 C C . LYS A 1 1203 ? -3.182 51.594 91.125 1 24.28 1203 LYS A C 1
ATOM 9666 O O . LYS A 1 1203 ? -2.492 50.625 91.5 1 24.28 1203 LYS A O 1
ATOM 9671 N N . PRO A 1 1204 ? -4.348 51.094 91.125 1 20.23 1204 PRO A N 1
ATOM 9672 C CA . PRO A 1 1204 ? -4.289 49.906 92 1 20.23 1204 PRO A CA 1
ATOM 9673 C C . PRO A 1 1204 ? -3.307 48.844 91.5 1 20.23 1204 PRO A C 1
ATOM 9675 O O . PRO A 1 1204 ? -2.914 48.875 90.312 1 20.23 1204 PRO A O 1
ATOM 9678 N N . THR A 1 1205 ? -2.904 47.656 92.375 1 19.42 1205 THR A N 1
ATOM 9679 C CA . THR A 1 1205 ? -2.223 46.562 93.125 1 19.42 1205 THR A CA 1
ATOM 9680 C C . THR A 1 1205 ? -2.512 45.219 92.438 1 19.42 1205 THR A C 1
ATOM 9682 O O . THR A 1 1205 ? -2.086 44.188 92.938 1 19.42 1205 THR A O 1
ATOM 9685 N N . ASN A 1 1206 ? -2.992 45.188 91.25 1 16.59 1206 ASN A N 1
ATOM 9686 C CA . ASN A 1 1206 ? -3.455 43.812 91 1 16.59 1206 ASN A CA 1
ATOM 9687 C C . ASN A 1 1206 ? -2.338 42.812 91.25 1 16.59 1206 ASN A C 1
ATOM 9689 O O . ASN A 1 1206 ? -1.191 43.031 90.875 1 16.59 1206 ASN A O 1
ATOM 9693 N N . PRO A 1 1207 ? -2.643 41.594 91.938 1 18.09 1207 PRO A N 1
ATOM 9694 C CA . PRO A 1 1207 ? -2.264 40.375 92.625 1 18.09 1207 PRO A CA 1
ATOM 9695 C C . PRO A 1 1207 ? -1.557 39.375 91.688 1 18.09 1207 PRO A C 1
ATOM 9697 O O . PRO A 1 1207 ? -1.64 39.5 90.438 1 18.09 1207 PRO A O 1
ATOM 9700 N N . ASP A 1 1208 ? -1.02 38.25 92.25 1 16.98 1208 ASP A N 1
ATOM 9701 C CA . ASP A 1 1208 ? -0.1 37.125 92.375 1 16.98 1208 ASP A CA 1
ATOM 9702 C C . ASP A 1 1208 ? -0.572 35.969 91.5 1 16.98 1208 ASP A C 1
ATOM 9704 O O . ASP A 1 1208 ? 0.086 34.938 91.438 1 16.98 1208 ASP A O 1
ATOM 9708 N N . LEU A 1 1209 ? -1.647 36.062 90.875 1 15.95 1209 LEU A N 1
ATOM 9709 C CA . LEU A 1 1209 ? -2.117 34.719 90.688 1 15.95 1209 LEU A CA 1
ATOM 9710 C C . LEU A 1 1209 ? -1.083 33.875 89.938 1 15.95 1209 LEU A C 1
ATOM 9712 O O . LEU A 1 1209 ? -0.347 34.406 89.125 1 15.95 1209 LEU A O 1
ATOM 9716 N N . SER A 1 1210 ? -1.062 32.594 90.312 1 16.39 1210 SER A N 1
ATOM 9717 C CA . SER A 1 1210 ? -0.646 31.203 90.438 1 16.39 1210 SER A CA 1
ATOM 9718 C C . SER A 1 1210 ? -0.541 30.547 89.062 1 16.39 1210 SER A C 1
ATOM 9720 O O . SER A 1 1210 ? -1.255 30.922 88.125 1 16.39 1210 SER A O 1
ATOM 9722 N N . LYS A 1 1211 ? 0.469 29.656 89 1 17.91 1211 LYS A N 1
ATOM 9723 C CA . LYS A 1 1211 ? 1.503 28.922 88.25 1 17.91 1211 LYS A CA 1
ATOM 9724 C C . LYS A 1 1211 ? 0.908 27.719 87.5 1 17.91 1211 LYS A C 1
ATOM 9726 O O . LYS A 1 1211 ? 1.606 27.047 86.75 1 17.91 1211 LYS A O 1
ATOM 9731 N N . PRO A 1 1212 ? -0.302 27.406 87.5 1 15.07 1212 PRO A N 1
ATOM 9732 C CA . PRO A 1 1212 ? -0.158 25.953 87.5 1 15.07 1212 PRO A CA 1
ATOM 9733 C C . PRO A 1 1212 ? 0.381 25.422 86.188 1 15.07 1212 PRO A C 1
ATOM 9735 O O . PRO A 1 1212 ? 1.328 24.641 86.125 1 15.07 1212 PRO A O 1
ATOM 9738 N N . LEU A 1 1213 ? -0.407 25.141 85.188 1 14.45 1213 LEU A N 1
ATOM 9739 C CA . LEU A 1 1213 ? -0.705 23.75 84.875 1 14.45 1213 LEU A CA 1
ATOM 9740 C C . LEU A 1 1213 ? 0.224 23.234 83.812 1 14.45 1213 LEU A C 1
ATOM 9742 O O . LEU A 1 1213 ? 0.867 22.188 84 1 14.45 1213 LEU A O 1
ATOM 9746 N N . LEU A 1 1214 ? -0.242 22.891 82.562 1 14.79 1214 LEU A N 1
ATOM 9747 C CA . LEU A 1 1214 ? -0.399 21.531 82.062 1 14.79 1214 LEU A CA 1
ATOM 9748 C C . LEU A 1 1214 ? 0.707 21.203 81.062 1 14.79 1214 LEU A C 1
ATOM 9750 O O . LEU A 1 1214 ? 1.27 22.094 80.438 1 14.79 1214 LEU A O 1
ATOM 9754 N N . SER A 1 1215 ? 1.043 19.859 81 1 14.99 1215 SER A N 1
ATOM 9755 C CA . SER A 1 1215 ? 1.901 18.734 80.625 1 14.99 1215 SER A CA 1
ATOM 9756 C C . SER A 1 1215 ? 1.838 18.391 79.188 1 14.99 1215 SER A C 1
ATOM 9758 O O . SER A 1 1215 ? 2.352 17.344 78.75 1 14.99 1215 SER A O 1
ATOM 9760 N N . LYS A 1 1216 ? 1.909 19.281 78.375 1 14.71 1216 LYS A N 1
ATOM 9761 C CA . LYS A 1 1216 ? 1.719 18.609 77.062 1 14.71 1216 LYS A CA 1
ATOM 9762 C C . LYS A 1 1216 ? 2.893 17.688 76.75 1 14.71 1216 LYS A C 1
ATOM 9764 O O . LYS A 1 1216 ? 4.047 18.031 77 1 14.71 1216 LYS A O 1
ATOM 9769 N N . THR A 1 1217 ? 2.598 16.469 76.375 1 14.63 1217 THR A N 1
ATOM 9770 C CA . THR A 1 1217 ? 3 15.133 75.938 1 14.63 1217 THR A CA 1
ATOM 9771 C C . THR A 1 1217 ? 3.707 15.172 74.625 1 14.63 1217 THR A C 1
ATOM 9773 O O . THR A 1 1217 ? 3.666 16.188 73.938 1 14.63 1217 THR A O 1
ATOM 9776 N N . ASP A 1 1218 ? 3.457 14.328 73.688 1 13.84 1218 ASP A N 1
ATOM 9777 C CA . ASP A 1 1218 ? 4.051 13.117 73.062 1 13.84 1218 ASP A CA 1
ATOM 9778 C C . ASP A 1 1218 ? 4.66 13.398 71.688 1 13.84 1218 ASP A C 1
ATOM 9780 O O . ASP A 1 1218 ? 5.836 13.109 71.5 1 13.84 1218 ASP A O 1
ATOM 9784 N N . ASP A 1 1219 ? 4.227 12.93 70.562 1 13.9 1219 ASP A N 1
ATOM 9785 C CA . ASP A 1 1219 ? 4.672 11.758 69.812 1 13.9 1219 ASP A CA 1
ATOM 9786 C C . ASP A 1 1219 ? 5.395 12.164 68.5 1 13.9 1219 ASP A C 1
ATOM 9788 O O . ASP A 1 1219 ? 6.508 11.703 68.25 1 13.9 1219 ASP A O 1
ATOM 9792 N N . GLY A 1 1220 ? 4.848 12.336 67.438 1 13.88 1220 GLY A N 1
ATOM 9793 C CA . GLY A 1 1220 ? 5.09 11.383 66.312 1 13.88 1220 GLY A CA 1
ATOM 9794 C C . GLY A 1 1220 ? 6.23 11.789 65.438 1 13.88 1220 GLY A C 1
ATOM 9795 O O . GLY A 1 1220 ? 6.676 12.938 65.438 1 13.88 1220 GLY A O 1
ATOM 9796 N N . ASP A 1 1221 ? 6.586 11.062 64.312 1 14.02 1221 ASP A N 1
ATOM 9797 C CA . ASP A 1 1221 ? 7.449 10.125 63.562 1 14.02 1221 ASP A CA 1
ATOM 9798 C C . ASP A 1 1221 ? 8.023 10.766 62.312 1 14.02 1221 ASP A C 1
ATOM 9800 O O . ASP A 1 1221 ? 9.195 10.578 62 1 14.02 1221 ASP A O 1
ATOM 9804 N N . GLN A 1 1222 ? 7.375 11.344 61.406 1 14.1 1222 GLN A N 1
ATOM 9805 C CA . GLN A 1 1222 ? 7.641 10.578 60.219 1 14.1 1222 GLN A CA 1
ATOM 9806 C C . GLN A 1 1222 ? 8.961 11 59.562 1 14.1 1222 GLN A C 1
ATOM 9808 O O . GLN A 1 1222 ? 9.492 12.07 59.875 1 14.1 1222 GLN A O 1
ATOM 9813 N N . GLY A 1 1223 ? 9.078 10.891 58.312 1 14.07 1223 GLY A N 1
ATOM 9814 C CA . GLY A 1 1223 ? 9.711 10.086 57.25 1 14.07 1223 GLY A CA 1
ATOM 9815 C C . GLY A 1 1223 ? 10.875 10.789 56.594 1 14.07 1223 GLY A C 1
ATOM 9816 O O . GLY A 1 1223 ? 11.039 12 56.719 1 14.07 1223 GLY A O 1
ATOM 9817 N N . GLU A 1 1224 ? 11.609 10.195 55.656 1 14.52 1224 GLU A N 1
ATOM 9818 C CA . GLU A 1 1224 ? 12.836 9.562 55.188 1 14.52 1224 GLU A CA 1
ATOM 9819 C C . GLU A 1 1224 ? 13.453 10.336 54.031 1 14.52 1224 GLU A C 1
ATOM 9821 O O . GLU A 1 1224 ? 14.672 10.359 53.844 1 14.52 1224 GLU A O 1
ATOM 9826 N N . GLN A 1 1225 ? 12.859 11.164 53.156 1 14.9 1225 GLN A N 1
ATOM 9827 C CA . GLN A 1 1225 ? 13.289 10.695 51.844 1 14.9 1225 GLN A CA 1
ATOM 9828 C C . GLN A 1 1225 ? 14.695 11.18 51.5 1 14.9 1225 GLN A C 1
ATOM 9830 O O . GLN A 1 1225 ? 15.086 12.281 51.906 1 14.9 1225 GLN A O 1
ATOM 9835 N N . GLN A 1 1226 ? 15.531 10.398 50.844 1 14.4 1226 GLN A N 1
ATOM 9836 C CA . GLN A 1 1226 ? 16.828 9.867 50.469 1 14.4 1226 GLN A CA 1
ATOM 9837 C C . GLN A 1 1226 ? 17.406 10.609 49.25 1 14.4 1226 GLN A C 1
ATOM 9839 O O . GLN A 1 1226 ? 18.562 10.398 48.875 1 14.4 1226 GLN A O 1
ATOM 9844 N N . LEU A 1 1227 ? 16.969 11.617 48.719 1 16 1227 LEU A N 1
ATOM 9845 C CA . LEU A 1 1227 ? 17.453 11.375 47.375 1 16 1227 LEU A CA 1
ATOM 9846 C C . LEU A 1 1227 ? 18.969 11.555 47.312 1 16 1227 LEU A C 1
ATOM 9848 O O . LEU A 1 1227 ? 19.531 12.383 48.031 1 16 1227 LEU A O 1
ATOM 9852 N N . PRO A 1 1228 ? 19.672 10.758 46.656 1 15.13 1228 PRO A N 1
ATOM 9853 C CA . PRO A 1 1228 ? 20.969 10.117 46.344 1 15.13 1228 PRO A CA 1
ATOM 9854 C C . PRO A 1 1228 ? 21.953 11.055 45.656 1 15.13 1228 PRO A C 1
ATOM 9856 O O . PRO A 1 1228 ? 22.531 11.938 46.312 1 15.13 1228 PRO A O 1
ATOM 9859 N N . ASP A 1 1229 ? 22.328 10.828 44.469 1 14.66 1229 ASP A N 1
ATOM 9860 C CA . ASP A 1 1229 ? 23.547 10.203 43.969 1 14.66 1229 ASP A CA 1
ATOM 9861 C C . ASP A 1 1229 ? 24.516 11.25 43.438 1 14.66 1229 ASP A C 1
ATOM 9863 O O . ASP A 1 1229 ? 25.688 11.25 43.781 1 14.66 1229 ASP A O 1
ATOM 9867 N N . ASP A 1 1230 ? 24.312 11.727 42.188 1 16.7 1230 ASP A N 1
ATOM 9868 C CA . ASP A 1 1230 ? 25.312 11.297 41.219 1 16.7 1230 ASP A CA 1
ATOM 9869 C C . ASP A 1 1230 ? 26.516 12.227 41.219 1 16.7 1230 ASP A C 1
ATOM 9871 O O . ASP A 1 1230 ? 26.438 13.367 41.688 1 16.7 1230 ASP A O 1
ATOM 9875 N N . SER A 1 1231 ? 27.484 11.945 40.5 1 16.66 1231 SER A N 1
ATOM 9876 C CA . SER A 1 1231 ? 28.891 11.719 40.156 1 16.66 1231 SER A CA 1
ATOM 9877 C C . SER A 1 1231 ? 29.469 12.891 39.375 1 16.66 1231 SER A C 1
ATOM 9879 O O . SER A 1 1231 ? 30.672 12.906 39.062 1 16.66 1231 SER A O 1
ATOM 9881 N N . ILE A 1 1232 ? 28.828 13.789 38.875 1 17.81 1232 ILE A N 1
ATOM 9882 C CA . ILE A 1 1232 ? 29.656 14.156 37.719 1 17.81 1232 ILE A CA 1
ATOM 9883 C C . ILE A 1 1232 ? 31.016 14.68 38.219 1 17.81 1232 ILE A C 1
ATOM 9885 O O . ILE A 1 1232 ? 31.062 15.5 39.125 1 17.81 1232 ILE A O 1
ATOM 9889 N N . GLU A 1 1233 ? 32.188 14.156 37.719 1 16.28 1233 GLU A N 1
ATOM 9890 C CA . GLU A 1 1233 ? 33.594 13.914 37.375 1 16.28 1233 GLU A CA 1
ATOM 9891 C C . GLU A 1 1233 ? 34.25 15.172 36.844 1 16.28 1233 GLU A C 1
ATOM 9893 O O . GLU A 1 1233 ? 35.375 15.5 37.188 1 16.28 1233 GLU A O 1
ATOM 9898 N N . CYS A 1 1234 ? 34.562 15.805 35.625 1 16.16 1234 CYS A N 1
ATOM 9899 C CA . CYS A 1 1234 ? 35.938 16.203 35.406 1 16.16 1234 CYS A CA 1
ATOM 9900 C C . CYS A 1 1234 ? 36.375 17.297 36.375 1 16.16 1234 CYS A C 1
ATOM 9902 O O . CYS A 1 1234 ? 35.562 18.141 36.781 1 16.16 1234 CYS A O 1
ATOM 9904 N N . MET B 1 1 ? -83.438 -59.125 -63.25 1 16.7 1 MET B N 1
ATOM 9905 C CA . MET B 1 1 ? -83.375 -60.469 -62.688 1 16.7 1 MET B CA 1
ATOM 9906 C C . MET B 1 1 ? -82.312 -60.531 -61.594 1 16.7 1 MET B C 1
ATOM 9908 O O . MET B 1 1 ? -81.188 -60.156 -61.781 1 16.7 1 MET B O 1
ATOM 9912 N N . ALA B 1 2 ? -82.688 -60.656 -60.062 1 18.22 2 ALA B N 1
ATOM 9913 C CA . ALA B 1 2 ? -82.875 -60.562 -58.625 1 18.22 2 ALA B CA 1
ATOM 9914 C C . ALA B 1 2 ? -81.938 -61.469 -57.875 1 18.22 2 ALA B C 1
ATOM 9916 O O . ALA B 1 2 ? -81.812 -61.375 -56.656 1 18.22 2 ALA B O 1
ATOM 9917 N N . SER B 1 3 ? -81.375 -62.375 -58.719 1 16.77 3 SER B N 1
ATOM 9918 C CA . SER B 1 3 ? -80.875 -63.656 -58.219 1 16.77 3 SER B CA 1
ATOM 9919 C C . SER B 1 3 ? -79.562 -63.469 -57.406 1 16.77 3 SER B C 1
ATOM 9921 O O . SER B 1 3 ? -78.938 -62.438 -57.531 1 16.77 3 SER B O 1
ATOM 9923 N N . SER B 1 4 ? -78.562 -64.5 -57.688 1 16.62 4 SER B N 1
ATOM 9924 C CA . SER B 1 4 ? -77.812 -65.562 -57.062 1 16.62 4 SER B CA 1
ATOM 9925 C C . SER B 1 4 ? -76.5 -65.125 -56.531 1 16.62 4 SER B C 1
ATOM 9927 O O . SER B 1 4 ? -75.938 -64.062 -56.969 1 16.62 4 SER B O 1
ATOM 9929 N N . PHE B 1 5 ? -75.375 -66 -56.469 1 14.68 5 PHE B N 1
ATOM 9930 C CA . PHE B 1 5 ? -74.938 -67.125 -55.625 1 14.68 5 PHE B CA 1
ATOM 9931 C C . PHE B 1 5 ? -73.562 -66.875 -55.062 1 14.68 5 PHE B C 1
ATOM 9933 O O . PHE B 1 5 ? -73.375 -67.062 -53.844 1 14.68 5 PHE B O 1
ATOM 9940 N N . ILE B 1 6 ? -72.375 -67.438 -55.562 1 17.11 6 ILE B N 1
ATOM 9941 C CA . ILE B 1 6 ? -72.25 -68.812 -54.969 1 17.11 6 ILE B CA 1
ATOM 9942 C C . ILE B 1 6 ? -71.688 -68.688 -53.562 1 17.11 6 ILE B C 1
ATOM 9944 O O . ILE B 1 6 ? -71 -67.75 -53.219 1 17.11 6 ILE B O 1
ATOM 9948 N N . GLY B 1 7 ? -71.25 -69.5 -53.188 1 20.77 7 GLY B N 1
ATOM 9949 C CA . GLY B 1 7 ? -70.438 -70.625 -52.781 1 20.77 7 GLY B CA 1
ATOM 9950 C C . GLY B 1 7 ? -69 -70.25 -52.438 1 20.77 7 GLY B C 1
ATOM 9951 O O . GLY B 1 7 ? -68.312 -69.688 -53.281 1 20.77 7 GLY B O 1
ATOM 9952 N N . MET B 1 8 ? -68.875 -69.625 -51.125 1 18.69 8 MET B N 1
ATOM 9953 C CA . MET B 1 8 ? -69.5 -69.375 -49.844 1 18.69 8 MET B CA 1
ATOM 9954 C C . MET B 1 8 ? -68.812 -70.125 -48.719 1 18.69 8 MET B C 1
ATOM 9956 O O . MET B 1 8 ? -68.75 -69.625 -47.594 1 18.69 8 MET B O 1
ATOM 9960 N N . PHE B 1 9 ? -68.812 -71.625 -48.781 1 18.45 9 PHE B N 1
ATOM 9961 C CA . PHE B 1 9 ? -69.312 -72.688 -47.906 1 18.45 9 PHE B CA 1
ATOM 9962 C C . PHE B 1 9 ? -68.375 -72.875 -46.75 1 18.45 9 PHE B C 1
ATOM 9964 O O . PHE B 1 9 ? -67.438 -72.062 -46.5 1 18.45 9 PHE B O 1
ATOM 9971 N N . PHE B 1 10 ? -68.062 -74.375 -46.562 1 16.89 10 PHE B N 1
ATOM 9972 C CA . PHE B 1 10 ? -67.938 -75.688 -45.906 1 16.89 10 PHE B CA 1
ATOM 9973 C C . PHE B 1 10 ? -66.5 -75.938 -45.438 1 16.89 10 PHE B C 1
ATOM 9975 O O . PHE B 1 10 ? -66.188 -76.875 -44.75 1 16.89 10 PHE B O 1
ATOM 9982 N N . ALA B 1 11 ? -65.562 -76.062 -46.094 1 18.23 11 ALA B N 1
ATOM 9983 C CA . ALA B 1 11 ? -64.75 -77.188 -45.562 1 18.23 11 ALA B CA 1
ATOM 9984 C C . ALA B 1 11 ? -64.25 -76.875 -44.156 1 18.23 11 ALA B C 1
ATOM 9986 O O . ALA B 1 11 ? -63.531 -75.875 -43.969 1 18.23 11 ALA B O 1
ATOM 9987 N N . GLY B 1 12 ? -65.125 -77.312 -42.719 1 18.16 12 GLY B N 1
ATOM 9988 C CA . GLY B 1 12 ? -65.5 -77.625 -41.344 1 18.16 12 GLY B CA 1
ATOM 9989 C C . GLY B 1 12 ? -64.312 -77.875 -40.438 1 18.16 12 GLY B C 1
ATOM 9990 O O . GLY B 1 12 ? -64.25 -77.312 -39.344 1 18.16 12 GLY B O 1
ATOM 9991 N N . LEU B 1 13 ? -63.938 -79.125 -40.312 1 17.34 13 LEU B N 1
ATOM 9992 C CA . LEU B 1 13 ? -63.938 -80.125 -39.25 1 17.34 13 LEU B CA 1
ATOM 9993 C C . LEU B 1 13 ? -62.844 -79.812 -38.219 1 17.34 13 LEU B C 1
ATOM 9995 O O . LEU B 1 13 ? -63.125 -79.812 -37.031 1 17.34 13 LEU B O 1
ATOM 9999 N N . VAL B 1 14 ? -61.719 -80.75 -38.156 1 16.56 14 VAL B N 1
ATOM 10000 C CA . VAL B 1 14 ? -61.125 -81.875 -37.375 1 16.56 14 VAL B CA 1
ATOM 10001 C C . VAL B 1 14 ? -59.938 -81.375 -36.594 1 16.56 14 VAL B C 1
ATOM 10003 O O . VAL B 1 14 ? -59.5 -82 -35.625 1 16.56 14 VAL B O 1
ATOM 10006 N N . LEU B 1 15 ? -59.031 -80.5 -37.094 1 19.16 15 LEU B N 1
ATOM 10007 C CA . LEU B 1 15 ? -57.75 -81 -36.594 1 19.16 15 LEU B CA 1
ATOM 10008 C C . LEU B 1 15 ? -57.656 -80.875 -35.094 1 19.16 15 LEU B C 1
ATOM 10010 O O . LEU B 1 15 ? -57.656 -79.75 -34.594 1 19.16 15 LEU B O 1
ATOM 10014 N N . LEU B 1 16 ? -58.188 -81.938 -34.219 1 19.44 16 LEU B N 1
ATOM 10015 C CA . LEU B 1 16 ? -58.719 -82.5 -32.969 1 19.44 16 LEU B CA 1
ATOM 10016 C C . LEU B 1 16 ? -57.844 -82 -31.797 1 19.44 16 LEU B C 1
ATOM 10018 O O . LEU B 1 16 ? -58.375 -81.5 -30.812 1 19.44 16 LEU B O 1
ATOM 10022 N N . SER B 1 17 ? -56.875 -82.938 -31.297 1 17.77 17 SER B N 1
ATOM 10023 C CA . SER B 1 17 ? -56.812 -83.75 -30.078 1 17.77 17 SER B CA 1
ATOM 10024 C C . SER B 1 17 ? -56.188 -83 -28.922 1 17.77 17 SER B C 1
ATOM 10026 O O . SER B 1 17 ? -56.781 -82.875 -27.844 1 17.77 17 SER B O 1
ATOM 10028 N N . SER B 1 18 ? -54.781 -83.25 -28.531 1 19.06 18 SER B N 1
ATOM 10029 C CA . SER B 1 18 ? -54.094 -83.688 -27.328 1 19.06 18 SER B CA 1
ATOM 10030 C C . SER B 1 18 ? -53.5 -82.5 -26.578 1 19.06 18 SER B C 1
ATOM 10032 O O . SER B 1 18 ? -52.812 -82.625 -25.578 1 19.06 18 SER B O 1
ATOM 10034 N N . VAL B 1 19 ? -53.219 -81.312 -27.266 1 22.36 19 VAL B N 1
ATOM 10035 C CA . VAL B 1 19 ? -52.094 -80.688 -26.531 1 22.36 19 VAL B CA 1
ATOM 10036 C C . VAL B 1 19 ? -52.594 -80.188 -25.172 1 22.36 19 VAL B C 1
ATOM 10038 O O . VAL B 1 19 ? -53.562 -79.438 -25.109 1 22.36 19 VAL B O 1
ATOM 10041 N N . GLN B 1 20 ? -52.281 -81 -24.047 1 20.42 20 GLN B N 1
ATOM 10042 C CA . GLN B 1 20 ? -52.531 -80.812 -22.625 1 20.42 20 GLN B CA 1
ATOM 10043 C C . GLN B 1 20 ? -52.094 -79.438 -22.141 1 20.42 20 GLN B C 1
ATOM 10045 O O . GLN B 1 20 ? -50.906 -79.125 -22.188 1 20.42 20 GLN B O 1
ATOM 10050 N N . PHE B 1 21 ? -52.812 -78.375 -22.422 1 19.77 21 PHE B N 1
ATOM 10051 C CA . PHE B 1 21 ? -52.531 -77 -21.938 1 19.77 21 PHE B CA 1
ATOM 10052 C C . PHE B 1 21 ? -52.219 -77.062 -20.438 1 19.77 21 PHE B C 1
ATOM 10054 O O . PHE B 1 21 ? -53.031 -77.5 -19.641 1 19.77 21 PHE B O 1
ATOM 10061 N N . ILE B 1 22 ? -50.844 -77.188 -20.203 1 23.25 22 ILE B N 1
ATOM 10062 C CA . ILE B 1 22 ? -50.438 -77.062 -18.812 1 23.25 22 ILE B CA 1
ATOM 10063 C C . ILE B 1 22 ? -50.938 -75.688 -18.266 1 23.25 22 ILE B C 1
ATOM 10065 O O . ILE B 1 22 ? -50.656 -74.625 -18.828 1 23.25 22 ILE B O 1
ATOM 10069 N N . LEU B 1 23 ? -52.125 -75.625 -17.672 1 23.14 23 LEU B N 1
ATOM 10070 C CA . LEU B 1 23 ? -52.812 -74.562 -16.891 1 23.14 23 LEU B CA 1
ATOM 10071 C C . LEU B 1 23 ? -51.844 -73.812 -16 1 23.14 23 LEU B C 1
ATOM 10073 O O . LEU B 1 23 ? -51.312 -74.375 -15.039 1 23.14 23 LEU B O 1
ATOM 10077 N N . GLY B 1 24 ? -50.812 -73.125 -16.703 1 23.41 24 GLY B N 1
ATOM 10078 C CA . GLY B 1 24 ? -49.938 -72.312 -15.914 1 23.41 24 GLY B CA 1
ATOM 10079 C C . GLY B 1 24 ? -50.656 -71.5 -14.828 1 23.41 24 GLY B C 1
ATOM 10080 O O . GLY B 1 24 ? -51.812 -71.125 -15 1 23.41 24 GLY B O 1
ATOM 10081 N N . ASP B 1 25 ? -50.25 -71.75 -13.594 1 27.44 25 ASP B N 1
ATOM 10082 C CA . ASP B 1 25 ? -50.75 -71.125 -12.375 1 27.44 25 ASP B CA 1
ATOM 10083 C C . ASP B 1 25 ? -50.844 -69.625 -12.539 1 27.44 25 ASP B C 1
ATOM 10085 O O . ASP B 1 25 ? -49.844 -68.938 -12.812 1 27.44 25 ASP B O 1
ATOM 10089 N N . SER B 1 26 ? -51.719 -69.062 -13.344 1 30.11 26 SER B N 1
ATOM 10090 C CA . SER B 1 26 ? -52.062 -67.625 -13.445 1 30.11 26 SER B CA 1
ATOM 10091 C C . SER B 1 26 ? -51.844 -66.938 -12.109 1 30.11 26 SER B C 1
ATOM 10093 O O . SER B 1 26 ? -52.438 -67.312 -11.094 1 30.11 26 SER B O 1
ATOM 10095 N N . ALA B 1 27 ? -50.594 -66.562 -11.867 1 41.72 27 ALA B N 1
ATOM 10096 C CA . ALA B 1 27 ? -50.219 -65.812 -10.664 1 41.72 27 ALA B CA 1
ATOM 10097 C C . ALA B 1 27 ? -51.312 -64.875 -10.25 1 41.72 27 ALA B C 1
ATOM 10099 O O . ALA B 1 27 ? -51.781 -64.062 -11.062 1 41.72 27 ALA B O 1
ATOM 10100 N N . TYR B 1 28 ? -52.156 -65.375 -9.531 1 51.84 28 TYR B N 1
ATOM 10101 C CA . TYR B 1 28 ? -53.281 -64.625 -8.953 1 51.84 28 TYR B CA 1
ATOM 10102 C C . TYR B 1 28 ? -52.906 -63.25 -8.508 1 51.84 28 TYR B C 1
ATOM 10104 O O . TYR B 1 28 ? -51.844 -63.062 -7.891 1 51.84 28 TYR B O 1
ATOM 10112 N N . ILE B 1 29 ? -53.188 -62.281 -9.328 1 65.31 29 ILE B N 1
ATOM 10113 C CA . ILE B 1 29 ? -53.062 -60.875 -8.93 1 65.31 29 ILE B CA 1
ATOM 10114 C C . ILE B 1 29 ? -54.031 -60.562 -7.801 1 65.31 29 ILE B C 1
ATOM 10116 O O . ILE B 1 29 ? -55.25 -60.844 -7.914 1 65.31 29 ILE B O 1
ATOM 10120 N N . THR B 1 30 ? -53.438 -60.406 -6.66 1 75.56 30 THR B N 1
ATOM 10121 C CA . THR B 1 30 ? -54.25 -59.969 -5.543 1 75.56 30 THR B CA 1
ATOM 10122 C C . THR B 1 30 ? -54.625 -58.5 -5.707 1 75.56 30 THR B C 1
ATOM 10124 O O . THR B 1 30 ? -53.75 -57.625 -5.824 1 75.56 30 THR B O 1
ATOM 10127 N N . ILE B 1 31 ? -55.906 -58.312 -6.031 1 80.88 31 ILE B N 1
ATOM 10128 C CA . ILE B 1 31 ? -56.406 -56.938 -6.145 1 80.88 31 ILE B CA 1
ATOM 10129 C C . ILE B 1 31 ? -57.031 -56.5 -4.824 1 80.88 31 ILE B C 1
ATOM 10131 O O . ILE B 1 31 ? -57.906 -57.156 -4.285 1 80.88 31 ILE B O 1
ATOM 10135 N N . ILE B 1 32 ? -56.469 -55.375 -4.277 1 80.94 32 ILE B N 1
ATOM 10136 C CA . ILE B 1 32 ? -57 -54.781 -3.053 1 80.94 32 ILE B CA 1
ATOM 10137 C C . ILE B 1 32 ? -57.656 -53.469 -3.371 1 80.94 32 ILE B C 1
ATOM 10139 O O . ILE B 1 32 ? -57 -52.5 -3.803 1 80.94 32 ILE B O 1
ATOM 10143 N N . ASP B 1 33 ? -59 -53.406 -3.234 1 79.69 33 ASP B N 1
ATOM 10144 C CA . ASP B 1 33 ? -59.75 -52.188 -3.422 1 79.69 33 ASP B CA 1
ATOM 10145 C C . ASP B 1 33 ? -60 -51.469 -2.09 1 79.69 33 ASP B C 1
ATOM 10147 O O . ASP B 1 33 ? -60.656 -52 -1.204 1 79.69 33 ASP B O 1
ATOM 10151 N N . VAL B 1 34 ? -59.469 -50.219 -2.018 1 80.06 34 VAL B N 1
ATOM 10152 C CA . VAL B 1 34 ? -59.562 -49.469 -0.767 1 80.06 34 VAL B CA 1
ATOM 10153 C C . VAL B 1 34 ? -60.625 -48.375 -0.912 1 80.06 34 VAL B C 1
ATOM 10155 O O . VAL B 1 34 ? -60.531 -47.531 -1.829 1 80.06 34 VAL B O 1
ATOM 10158 N N . GLY B 1 35 ? -61.688 -48.125 0.101 1 71.69 35 GLY B N 1
ATOM 10159 C CA . GLY B 1 35 ? -62.688 -47.062 0.131 1 71.69 35 GLY B CA 1
ATOM 10160 C C . GLY B 1 35 ? -64.062 -47.562 -0.304 1 71.69 35 GLY B C 1
ATOM 10161 O O . GLY B 1 35 ? -65 -46.781 -0.325 1 71.69 35 GLY B O 1
ATOM 10162 N N . LYS B 1 36 ? -64.438 -48.688 -0.639 1 63.78 36 LYS B N 1
ATOM 10163 C CA . LYS B 1 36 ? -65.75 -49.094 -1.112 1 63.78 36 LYS B CA 1
ATOM 10164 C C . LYS B 1 36 ? -66.688 -49.438 0.055 1 63.78 36 LYS B C 1
ATOM 10166 O O . LYS B 1 36 ? -67.938 -49.25 -0.022 1 63.78 36 LYS B O 1
ATOM 10171 N N . GLN B 1 37 ? -66.438 -50.25 1.097 1 59.03 37 GLN B N 1
ATOM 10172 C CA . GLN B 1 37 ? -67.375 -50.594 2.162 1 59.03 37 GLN B CA 1
ATOM 10173 C C . GLN B 1 37 ? -66.938 -50.062 3.51 1 59.03 37 GLN B C 1
ATOM 10175 O O . GLN B 1 37 ? -65.688 -50.031 3.777 1 59.03 37 GLN B O 1
ATOM 10180 N N . PRO B 1 38 ? -67.875 -49.219 4.254 1 53.5 38 PRO B N 1
ATOM 10181 C CA . PRO B 1 38 ? -67.625 -48.531 5.527 1 53.5 38 PRO B CA 1
ATOM 10182 C C . PRO B 1 38 ? -67 -49.469 6.578 1 53.5 38 PRO B C 1
ATOM 10184 O O . PRO B 1 38 ? -66.688 -49.062 7.684 1 53.5 38 PRO B O 1
ATOM 10187 N N . ASN B 1 39 ? -67.125 -50.844 6.488 1 53.84 39 ASN B N 1
ATOM 10188 C CA . ASN B 1 39 ? -66.875 -51.594 7.711 1 53.84 39 ASN B CA 1
ATOM 10189 C C . ASN B 1 39 ? -65.375 -51.719 7.996 1 53.84 39 ASN B C 1
ATOM 10191 O O . ASN B 1 39 ? -64.562 -51.531 7.098 1 53.84 39 ASN B O 1
ATOM 10195 N N . ASP B 1 40 ? -65.062 -51.969 9.297 1 59.31 40 ASP B N 1
ATOM 10196 C CA . ASP B 1 40 ? -63.812 -52.156 10.047 1 59.31 40 ASP B CA 1
ATOM 10197 C C . ASP B 1 40 ? -63.062 -53.406 9.562 1 59.31 40 ASP B C 1
ATOM 10199 O O . ASP B 1 40 ? -63.625 -54.5 9.562 1 59.31 40 ASP B O 1
ATOM 10203 N N . GLY B 1 41 ? -61.906 -53.469 8.578 1 69 41 GLY B N 1
ATOM 10204 C CA . GLY B 1 41 ? -60.969 -54.531 8.156 1 69 41 GLY B CA 1
ATOM 10205 C C . GLY B 1 41 ? -61.031 -54.781 6.66 1 69 41 GLY B C 1
ATOM 10206 O O . GLY B 1 41 ? -61.781 -54.125 5.934 1 69 41 GLY B O 1
ATOM 10207 N N . CYS B 1 42 ? -60.156 -55.625 5.914 1 79.56 42 CYS B N 1
ATOM 10208 C CA . CYS B 1 42 ? -60.125 -56 4.508 1 79.56 42 CYS B CA 1
ATOM 10209 C C . CYS B 1 42 ? -60.906 -57.312 4.305 1 79.56 42 CYS B C 1
ATOM 10211 O O . CYS B 1 42 ? -60.625 -58.312 4.973 1 79.56 42 CYS B O 1
ATOM 10213 N N . LYS B 1 43 ? -61.969 -57.406 3.562 1 79.94 43 LYS B N 1
ATOM 10214 C CA . LYS B 1 43 ? -62.781 -58.594 3.299 1 79.94 43 LYS B CA 1
ATOM 10215 C C . LYS B 1 43 ? -62.688 -59 1.836 1 79.94 43 LYS B C 1
ATOM 10217 O O . LYS B 1 43 ? -62.594 -58.156 0.945 1 79.94 43 LYS B O 1
ATOM 10222 N N . LYS B 1 44 ? -62.5 -60.25 1.586 1 81.25 44 LYS B N 1
ATOM 10223 C CA . LYS B 1 44 ? -62.375 -60.812 0.246 1 81.25 44 LYS B CA 1
ATOM 10224 C C . LYS B 1 44 ? -63.75 -60.875 -0.426 1 81.25 44 LYS B C 1
ATOM 10226 O O . LYS B 1 44 ? -64.75 -61.312 0.183 1 81.25 44 LYS B O 1
ATOM 10231 N N . ASP B 1 45 ? -63.875 -60.312 -1.508 1 74.12 45 ASP B N 1
ATOM 10232 C CA . ASP B 1 45 ? -65.125 -60.344 -2.203 1 74.12 45 ASP B CA 1
ATOM 10233 C C . ASP B 1 45 ? -65.312 -61.625 -3.008 1 74.12 45 ASP B C 1
ATOM 10235 O O . ASP B 1 45 ? -64.438 -62.469 -2.998 1 74.12 45 ASP B O 1
ATOM 10239 N N . ASN B 1 46 ? -66.438 -61.875 -3.645 1 66.19 46 ASN B N 1
ATOM 10240 C CA . ASN B 1 46 ? -66.812 -63.094 -4.363 1 66.19 46 ASN B CA 1
ATOM 10241 C C . ASN B 1 46 ? -65.938 -63.312 -5.57 1 66.19 46 ASN B C 1
ATOM 10243 O O . ASN B 1 46 ? -65.812 -64.438 -6.086 1 66.19 46 ASN B O 1
ATOM 10247 N N . GLN B 1 47 ? -65.25 -62.219 -6.047 1 66.31 47 GLN B N 1
ATOM 10248 C CA . GLN B 1 47 ? -64.375 -62.375 -7.219 1 66.31 47 GLN B CA 1
ATOM 10249 C C . GLN B 1 47 ? -62.906 -62.562 -6.809 1 66.31 47 GLN B C 1
ATOM 10251 O O . GLN B 1 47 ? -62.031 -62.656 -7.664 1 66.31 47 GLN B O 1
ATOM 10256 N N . GLY B 1 48 ? -62.688 -62.719 -5.535 1 68.44 48 GLY B N 1
ATOM 10257 C CA . GLY B 1 48 ? -61.344 -62.969 -5.02 1 68.44 48 GLY B CA 1
ATOM 10258 C C . GLY B 1 48 ? -60.562 -61.719 -4.738 1 68.44 48 GLY B C 1
ATOM 10259 O O . GLY B 1 48 ? -59.375 -61.75 -4.457 1 68.44 48 GLY B O 1
ATOM 10260 N N . HIS B 1 49 ? -61.156 -60.531 -4.887 1 79.44 49 HIS B N 1
ATOM 10261 C CA . HIS B 1 49 ? -60.562 -59.25 -4.57 1 79.44 49 HIS B CA 1
ATOM 10262 C C . HIS B 1 49 ? -60.781 -58.875 -3.107 1 79.44 49 HIS B C 1
ATOM 10264 O O . HIS B 1 49 ? -61.781 -59.281 -2.508 1 79.44 49 HIS B O 1
ATOM 10270 N N . TYR B 1 50 ? -59.75 -58.188 -2.572 1 85.69 50 TYR B N 1
ATOM 10271 C CA . TYR B 1 50 ? -59.906 -57.719 -1.198 1 85.69 50 TYR B CA 1
ATOM 10272 C C . TYR B 1 50 ? -60.438 -56.312 -1.163 1 85.69 50 TYR B C 1
ATOM 10274 O O . TYR B 1 50 ? -60 -55.469 -1.946 1 85.69 50 TYR B O 1
ATOM 10282 N N . GLN B 1 51 ? -61.469 -56.094 -0.423 1 81.69 51 GLN B N 1
ATOM 10283 C CA . GLN B 1 51 ? -62 -54.75 -0.199 1 81.69 51 GLN B CA 1
ATOM 10284 C C . GLN B 1 51 ? -61.688 -54.281 1.219 1 81.69 51 GLN B C 1
ATOM 10286 O O . GLN B 1 51 ? -62.062 -54.938 2.193 1 81.69 51 GLN B O 1
ATOM 10291 N N . CYS B 1 52 ? -60.969 -53.125 1.17 1 81.62 52 CYS B N 1
ATOM 10292 C CA . CYS B 1 52 ? -60.625 -52.531 2.461 1 81.62 52 CYS B CA 1
ATOM 10293 C C . CYS B 1 52 ? -61.281 -51.188 2.652 1 81.62 52 CYS B C 1
ATOM 10295 O O . CYS B 1 52 ? -61.281 -50.344 1.747 1 81.62 52 CYS B O 1
ATOM 10297 N N . GLY B 1 53 ? -61.844 -50.969 3.791 1 74.06 53 GLY B N 1
ATOM 10298 C CA . GLY B 1 53 ? -62.594 -49.719 4.043 1 74.06 53 GLY B CA 1
ATOM 10299 C C . GLY B 1 53 ? -61.688 -48.5 4.184 1 74.06 53 GLY B C 1
ATOM 10300 O O . GLY B 1 53 ? -62.094 -47.375 3.939 1 74.06 53 GLY B O 1
ATOM 10301 N N . SER B 1 54 ? -60.5 -48.719 4.684 1 74.25 54 SER B N 1
ATOM 10302 C CA . SER B 1 54 ? -59.531 -47.625 4.863 1 74.25 54 SER B CA 1
ATOM 10303 C C . SER B 1 54 ? -58.125 -48.062 4.562 1 74.25 54 SER B C 1
ATOM 10305 O O . SER B 1 54 ? -57.812 -49.281 4.57 1 74.25 54 SER B O 1
ATOM 10307 N N . LEU B 1 55 ? -57.312 -47.094 4.238 1 78.75 55 LEU B N 1
ATOM 10308 C CA . LEU B 1 55 ? -55.906 -47.375 3.961 1 78.75 55 LEU B CA 1
ATOM 10309 C C . LEU B 1 55 ? -55.188 -47.938 5.199 1 78.75 55 LEU B C 1
ATOM 10311 O O . LEU B 1 55 ? -54.25 -48.688 5.09 1 78.75 55 LEU B O 1
ATOM 10315 N N . LYS B 1 56 ? -55.656 -47.594 6.387 1 75.12 56 LYS B N 1
ATOM 10316 C CA . LYS B 1 56 ? -55.094 -48.062 7.645 1 75.12 56 LYS B CA 1
ATOM 10317 C C . LYS B 1 56 ? -55.156 -49.594 7.754 1 75.12 56 LYS B C 1
ATOM 10319 O O . LYS B 1 56 ? -54.312 -50.219 8.375 1 75.12 56 LYS B O 1
ATOM 10324 N N . ASN B 1 57 ? -56.156 -50.188 7.156 1 78.62 57 ASN B N 1
ATOM 10325 C CA . ASN B 1 57 ? -56.375 -51.625 7.242 1 78.62 57 ASN B CA 1
ATOM 10326 C C . ASN B 1 57 ? -55.344 -52.375 6.422 1 78.62 57 ASN B C 1
ATOM 10328 O O . ASN B 1 57 ? -55.188 -53.594 6.598 1 78.62 57 ASN B O 1
ATOM 10332 N N . LEU B 1 58 ? -54.625 -51.562 5.637 1 81.94 58 LEU B N 1
ATOM 10333 C CA . LEU B 1 58 ? -53.625 -52.219 4.82 1 81.94 58 LEU B CA 1
ATOM 10334 C C . LEU B 1 58 ? -52.375 -52.562 5.648 1 81.94 58 LEU B C 1
ATOM 10336 O O . LEU B 1 58 ? -51.562 -53.406 5.258 1 81.94 58 LEU B O 1
ATOM 10340 N N . ALA B 1 59 ? -52.156 -51.938 6.785 1 81.19 59 ALA B N 1
ATOM 10341 C CA . ALA B 1 59 ? -50.969 -52.094 7.598 1 81.19 59 ALA B CA 1
ATOM 10342 C C . ALA B 1 59 ? -50.812 -53.562 8.062 1 81.19 59 ALA B C 1
ATOM 10344 O O . ALA B 1 59 ? -49.719 -54.062 8.234 1 81.19 59 ALA B O 1
ATOM 10345 N N . SER B 1 60 ? -51.969 -54.25 8.234 1 78.19 60 SER B N 1
ATOM 10346 C CA . SER B 1 60 ? -51.938 -55.625 8.75 1 78.19 60 SER B CA 1
ATOM 10347 C C . SER B 1 60 ? -52.219 -56.625 7.648 1 78.19 60 SER B C 1
ATOM 10349 O O . SER B 1 60 ? -52.375 -57.812 7.918 1 78.19 60 SER B O 1
ATOM 10351 N N . PHE B 1 61 ? -52.156 -56.094 6.449 1 85.88 61 PHE B N 1
ATOM 10352 C CA . PHE B 1 61 ? -52.469 -57 5.344 1 85.88 61 PHE B CA 1
ATOM 10353 C C . PHE B 1 61 ? -51.25 -57.812 4.918 1 85.88 61 PHE B C 1
ATOM 10355 O O . PHE B 1 61 ? -50.156 -57.25 4.781 1 85.88 61 PHE B O 1
ATOM 10362 N N . PRO B 1 62 ? -51.344 -59.062 4.785 1 83.81 62 PRO B N 1
ATOM 10363 C CA . PRO B 1 62 ? -50.219 -59.906 4.305 1 83.81 62 PRO B CA 1
ATOM 10364 C C . PRO B 1 62 ? -50.062 -59.844 2.785 1 83.81 62 PRO B C 1
ATOM 10366 O O . PRO B 1 62 ? -50.688 -60.625 2.068 1 83.81 62 PRO B O 1
ATOM 10369 N N . PHE B 1 63 ? -49.188 -59.031 2.346 1 89.75 63 PHE B N 1
ATOM 10370 C CA . PHE B 1 63 ? -49 -58.812 0.918 1 89.75 63 PHE B CA 1
ATOM 10371 C C . PHE B 1 63 ? -48.281 -60 0.271 1 89.75 63 PHE B C 1
ATOM 10373 O O . PHE B 1 63 ? -47.375 -60.562 0.865 1 89.75 63 PHE B O 1
ATOM 10380 N N . THR B 1 64 ? -48.719 -60.375 -0.911 1 86.31 64 THR B N 1
ATOM 10381 C CA . THR B 1 64 ? -48.094 -61.469 -1.682 1 86.31 64 THR B CA 1
ATOM 10382 C C . THR B 1 64 ? -47.594 -60.938 -3.018 1 86.31 64 THR B C 1
ATOM 10384 O O . THR B 1 64 ? -47.719 -59.75 -3.332 1 86.31 64 THR B O 1
ATOM 10387 N N . ASP B 1 65 ? -46.906 -61.781 -3.836 1 86.94 65 ASP B N 1
ATOM 10388 C CA . ASP B 1 65 ? -46.375 -61.438 -5.152 1 86.94 65 ASP B CA 1
ATOM 10389 C C . ASP B 1 65 ? -47.5 -61 -6.086 1 86.94 65 ASP B C 1
ATOM 10391 O O . ASP B 1 65 ? -48.594 -61.562 -6.07 1 86.94 65 ASP B O 1
ATOM 10395 N N . ASN B 1 66 ? -47.312 -59.969 -6.871 1 88.44 66 ASN B N 1
ATOM 10396 C CA . ASN B 1 66 ? -48.25 -59.469 -7.867 1 88.44 66 ASN B CA 1
ATOM 10397 C C . ASN B 1 66 ? -49.531 -58.906 -7.219 1 88.44 66 ASN B C 1
ATOM 10399 O O . ASN B 1 66 ? -50.625 -59.344 -7.547 1 88.44 66 ASN B O 1
ATOM 10403 N N . THR B 1 67 ? -49.312 -58.031 -6.258 1 90.56 67 THR B N 1
ATOM 10404 C CA . THR B 1 67 ? -50.438 -57.375 -5.578 1 90.56 67 THR B CA 1
ATOM 10405 C C . THR B 1 67 ? -50.719 -56 -6.195 1 90.56 67 THR B C 1
ATOM 10407 O O . THR B 1 67 ? -49.781 -55.219 -6.441 1 90.56 67 THR B O 1
ATOM 10410 N N . CYS B 1 68 ? -51.938 -55.781 -6.609 1 89.62 68 CYS B N 1
ATOM 10411 C CA . CYS B 1 68 ? -52.375 -54.469 -7.102 1 89.62 68 CYS B CA 1
ATOM 10412 C C . CYS B 1 68 ? -53.281 -53.781 -6.086 1 89.62 68 CYS B C 1
ATOM 10414 O O . CYS B 1 68 ? -54.312 -54.312 -5.715 1 89.62 68 CYS B O 1
ATOM 10416 N N . ILE B 1 69 ? -52.812 -52.625 -5.625 1 88.25 69 ILE B N 1
ATOM 10417 C CA . ILE B 1 69 ? -53.625 -51.812 -4.699 1 88.25 69 ILE B CA 1
ATOM 10418 C C . ILE B 1 69 ? -54.312 -50.688 -5.449 1 88.25 69 ILE B C 1
ATOM 10420 O O . ILE B 1 69 ? -53.625 -49.781 -5.988 1 88.25 69 ILE B O 1
ATOM 10424 N N . ARG B 1 70 ? -55.562 -50.656 -5.523 1 84.81 70 ARG B N 1
ATOM 10425 C CA . ARG B 1 70 ? -56.375 -49.625 -6.172 1 84.81 70 ARG B CA 1
ATOM 10426 C C . ARG B 1 70 ? -57.094 -48.75 -5.145 1 84.81 70 ARG B C 1
ATOM 10428 O O . ARG B 1 70 ? -57.906 -49.25 -4.367 1 84.81 70 ARG B O 1
ATOM 10435 N N . ILE B 1 71 ? -56.781 -47.438 -5.184 1 82.94 71 ILE B N 1
ATOM 10436 C CA . ILE B 1 71 ? -57.375 -46.5 -4.246 1 82.94 71 ILE B CA 1
ATOM 10437 C C . ILE B 1 71 ? -58.531 -45.781 -4.922 1 82.94 71 ILE B C 1
ATOM 10439 O O . ILE B 1 71 ? -58.344 -45.031 -5.883 1 82.94 71 ILE B O 1
ATOM 10443 N N . TRP B 1 72 ? -59.781 -45.875 -4.422 1 73.62 72 TRP B N 1
ATOM 10444 C CA . TRP B 1 72 ? -61 -45.344 -5.043 1 73.62 72 TRP B CA 1
ATOM 10445 C C . TRP B 1 72 ? -61.25 -43.906 -4.609 1 73.62 72 TRP B C 1
ATOM 10447 O O . TRP B 1 72 ? -60.844 -43.5 -3.51 1 73.62 72 TRP B O 1
ATOM 10457 N N . LYS B 1 73 ? -61.844 -42.938 -5.398 1 65 73 LYS B N 1
ATOM 10458 C CA . LYS B 1 73 ? -62.094 -41.5 -5.312 1 65 73 LYS B CA 1
ATOM 10459 C C . LYS B 1 73 ? -62.75 -41.125 -3.98 1 65 73 LYS B C 1
ATOM 10461 O O . LYS B 1 73 ? -62.438 -40.062 -3.424 1 65 73 LYS B O 1
ATOM 10466 N N . ASP B 1 74 ? -63.906 -41.688 -3.512 1 55.19 74 ASP B N 1
ATOM 10467 C CA . ASP B 1 74 ? -64.75 -41.312 -2.369 1 55.19 74 ASP B CA 1
ATOM 10468 C C . ASP B 1 74 ? -63.938 -41.375 -1.068 1 55.19 74 ASP B C 1
ATOM 10470 O O . ASP B 1 74 ? -64.5 -41.438 0.018 1 55.19 74 ASP B O 1
ATOM 10474 N N . LEU B 1 75 ? -62.719 -41.531 -1.095 1 52.97 75 LEU B N 1
ATOM 10475 C CA . LEU B 1 75 ? -61.875 -41.625 0.105 1 52.97 75 LEU B CA 1
ATOM 10476 C C . LEU B 1 75 ? -61.75 -40.281 0.795 1 52.97 75 LEU B C 1
ATOM 10478 O O . LEU B 1 75 ? -60.812 -39.531 0.506 1 52.97 75 LEU B O 1
ATOM 10482 N N . THR B 1 76 ? -62.688 -39.5 0.798 1 47.59 76 THR B N 1
ATOM 10483 C CA . THR B 1 76 ? -62.625 -38.219 1.499 1 47.59 76 THR B CA 1
ATOM 10484 C C . THR B 1 76 ? -61.906 -38.375 2.832 1 47.59 76 THR B C 1
ATOM 10486 O O . THR B 1 76 ? -61.219 -37.438 3.279 1 47.59 76 THR B O 1
ATOM 10489 N N . SER B 1 77 ? -62.281 -39.375 3.695 1 49.97 77 SER B N 1
ATOM 10490 C CA . SER B 1 77 ? -61.938 -39.469 5.102 1 49.97 77 SER B CA 1
ATOM 10491 C C . SER B 1 77 ? -60.719 -40.375 5.301 1 49.97 77 SER B C 1
ATOM 10493 O O . SER B 1 77 ? -60.312 -40.656 6.438 1 49.97 77 SER B O 1
ATOM 10495 N N . SER B 1 78 ? -60.094 -40.969 4.219 1 56.84 78 SER B N 1
ATOM 10496 C CA . SER B 1 78 ? -59.219 -42.062 4.668 1 56.84 78 SER B CA 1
ATOM 10497 C C . SER B 1 78 ? -57.781 -41.531 4.812 1 56.84 78 SER B C 1
ATOM 10499 O O . SER B 1 78 ? -57.188 -41.031 3.85 1 56.84 78 SER B O 1
ATOM 10501 N N . ILE B 1 79 ? -57.344 -41.312 5.898 1 67.88 79 ILE B N 1
ATOM 10502 C CA . ILE B 1 79 ? -56 -41.031 6.395 1 67.88 79 ILE B CA 1
ATOM 10503 C C . ILE B 1 79 ? -55.156 -42.312 6.434 1 67.88 79 ILE B C 1
ATOM 10505 O O . ILE B 1 79 ? -55.625 -43.344 6.875 1 67.88 79 ILE B O 1
ATOM 10509 N N . LEU B 1 80 ? -54.031 -42.312 5.664 1 78.75 80 LEU B N 1
ATOM 10510 C CA . LEU B 1 80 ? -53.125 -43.438 5.754 1 78.75 80 LEU B CA 1
ATOM 10511 C C . LEU B 1 80 ? -52.844 -43.812 7.207 1 78.75 80 LEU B C 1
ATOM 10513 O O . LEU B 1 80 ? -53 -44.938 7.613 1 78.75 80 LEU B O 1
ATOM 10517 N N . GLY B 1 81 ? -52.625 -42.812 8.156 1 71.94 81 GLY B N 1
ATOM 10518 C CA . GLY B 1 81 ? -52.5 -42.875 9.609 1 71.94 81 GLY B CA 1
ATOM 10519 C C . GLY B 1 81 ? -51.5 -43.906 10.086 1 71.94 81 GLY B C 1
ATOM 10520 O O . GLY B 1 81 ? -51.281 -44.062 11.297 1 71.94 81 GLY B O 1
ATOM 10521 N N . SER B 1 82 ? -50.875 -44.812 9.172 1 79.81 82 SER B N 1
ATOM 10522 C CA . SER B 1 82 ? -49.906 -45.812 9.57 1 79.81 82 SER B CA 1
ATOM 10523 C C . SER B 1 82 ? -48.844 -46.031 8.484 1 79.81 82 SER B C 1
ATOM 10525 O O . SER B 1 82 ? -48.969 -45.469 7.383 1 79.81 82 SER B O 1
ATOM 10527 N N . VAL B 1 83 ? -47.75 -46.656 8.859 1 88.31 83 VAL B N 1
ATOM 10528 C CA . VAL B 1 83 ? -46.719 -47.031 7.891 1 88.31 83 VAL B CA 1
ATOM 10529 C C . VAL B 1 83 ? -47.062 -48.375 7.25 1 88.31 83 VAL B C 1
ATOM 10531 O O . VAL B 1 83 ? -47.281 -49.375 7.949 1 88.31 83 VAL B O 1
ATOM 10534 N N . ILE B 1 84 ? -47.219 -48.438 6.039 1 89.88 84 ILE B N 1
ATOM 10535 C CA . ILE B 1 84 ? -47.469 -49.688 5.309 1 89.88 84 ILE B CA 1
ATOM 10536 C C . ILE B 1 84 ? -46.125 -50.25 4.844 1 89.88 84 ILE B C 1
ATOM 10538 O O . ILE B 1 84 ? -45.438 -49.656 3.992 1 89.88 84 ILE B O 1
ATOM 10542 N N . SER B 1 85 ? -45.688 -51.312 5.375 1 90.81 85 SER B N 1
ATOM 10543 C CA . SER B 1 85 ? -44.406 -51.906 5.055 1 90.81 85 SER B CA 1
ATOM 10544 C C . SER B 1 85 ? -44.594 -53.156 4.176 1 90.81 85 SER B C 1
ATOM 10546 O O . SER B 1 85 ? -45.312 -54.094 4.547 1 90.81 85 SER B O 1
ATOM 10548 N N . ILE B 1 86 ? -44.031 -53.156 3.053 1 92.56 86 ILE B N 1
ATOM 10549 C CA . ILE B 1 86 ? -44.062 -54.281 2.117 1 92.56 86 ILE B CA 1
ATOM 10550 C C . ILE B 1 86 ? -42.656 -54.781 1.873 1 92.56 86 ILE B C 1
ATOM 10552 O O . ILE B 1 86 ? -41.781 -54.031 1.409 1 92.56 86 ILE B O 1
ATOM 10556 N N . SER B 1 87 ? -42.406 -56.062 2.184 1 91.25 87 SER B N 1
ATOM 10557 C CA . SER B 1 87 ? -41.031 -56.594 2.061 1 91.25 87 SER B CA 1
ATOM 10558 C C . SER B 1 87 ? -41.062 -57.969 1.402 1 91.25 87 SER B C 1
ATOM 10560 O O . SER B 1 87 ? -41.969 -58.75 1.608 1 91.25 87 SER B O 1
ATOM 10562 N N . LYS B 1 88 ? -40.219 -58.344 0.601 1 90.44 88 LYS B N 1
ATOM 10563 C CA . LYS B 1 88 ? -39.938 -59.656 0.03 1 90.44 88 LYS B CA 1
ATOM 10564 C C . LYS B 1 88 ? -41.094 -60.125 -0.869 1 90.44 88 LYS B C 1
ATOM 10566 O O . LYS B 1 88 ? -41.562 -61.25 -0.751 1 90.44 88 LYS B O 1
ATOM 10571 N N . VAL B 1 89 ? -41.531 -59.094 -1.553 1 90.62 89 VAL B N 1
ATOM 10572 C CA . VAL B 1 89 ? -42.562 -59.406 -2.553 1 90.62 89 VAL B CA 1
ATOM 10573 C C . VAL B 1 89 ? -42.062 -58.969 -3.936 1 90.62 89 VAL B C 1
ATOM 10575 O O . VAL B 1 89 ? -41.125 -58.188 -4.055 1 90.62 89 VAL B O 1
ATOM 10578 N N . SER B 1 90 ? -42.469 -59.594 -5 1 89.38 90 SER B N 1
ATOM 10579 C CA . SER B 1 90 ? -41.938 -59.375 -6.336 1 89.38 90 SER B CA 1
ATOM 10580 C C . SER B 1 90 ? -42.562 -58.156 -6.992 1 89.38 90 SER B C 1
ATOM 10582 O O . SER B 1 90 ? -41.875 -57.188 -7.316 1 89.38 90 SER B O 1
ATOM 10584 N N . ASN B 1 91 ? -43.906 -58.156 -7.434 1 90.25 91 ASN B N 1
ATOM 10585 C CA . ASN B 1 91 ? -44.562 -57.062 -8.164 1 90.25 91 ASN B CA 1
ATOM 10586 C C . ASN B 1 91 ? -45.688 -56.469 -7.352 1 90.25 91 ASN B C 1
ATOM 10588 O O . ASN B 1 91 ? -46.656 -57.156 -6.984 1 90.25 91 ASN B O 1
ATOM 10592 N N . ILE B 1 92 ? -45.406 -55.062 -7.074 1 93.75 92 ILE B N 1
ATOM 10593 C CA . ILE B 1 92 ? -46.438 -54.344 -6.367 1 93.75 92 ILE B CA 1
ATOM 10594 C C . ILE B 1 92 ? -46.844 -53.094 -7.176 1 93.75 92 ILE B C 1
ATOM 10596 O O . ILE B 1 92 ? -45.969 -52.406 -7.707 1 93.75 92 ILE B O 1
ATOM 10600 N N . SER B 1 93 ? -48.125 -52.906 -7.402 1 92.88 93 SER B N 1
ATOM 10601 C CA . SER B 1 93 ? -48.625 -51.688 -8.062 1 92.88 93 SER B CA 1
ATOM 10602 C C . SER B 1 93 ? -49.656 -50.969 -7.199 1 92.88 93 SER B C 1
ATOM 10604 O O . SER B 1 93 ? -50.531 -51.625 -6.605 1 92.88 93 SER B O 1
ATOM 10606 N N . ILE B 1 94 ? -49.438 -49.656 -7.039 1 90.75 94 ILE B N 1
ATOM 10607 C CA . ILE B 1 94 ? -50.375 -48.812 -6.332 1 90.75 94 ILE B CA 1
ATOM 10608 C C . ILE B 1 94 ? -50.906 -47.719 -7.285 1 90.75 94 ILE B C 1
ATOM 10610 O O . ILE B 1 94 ? -50.156 -46.969 -7.883 1 90.75 94 ILE B O 1
ATOM 10614 N N . SER B 1 95 ? -52.219 -47.625 -7.535 1 88.06 95 SER B N 1
ATOM 10615 C CA . SER B 1 95 ? -52.781 -46.656 -8.461 1 88.06 95 SER B CA 1
ATOM 10616 C C . SER B 1 95 ? -54.156 -46.188 -7.988 1 88.06 95 SER B C 1
ATOM 10618 O O . SER B 1 95 ? -54.781 -46.812 -7.145 1 88.06 95 SER B O 1
ATOM 10620 N N . SER B 1 96 ? -54.5 -44.969 -8.484 1 85.75 96 SER B N 1
ATOM 10621 C CA . SER B 1 96 ? -55.844 -44.5 -8.258 1 85.75 96 SER B CA 1
ATOM 10622 C C . SER B 1 96 ? -56.844 -45.188 -9.164 1 85.75 96 SER B C 1
ATOM 10624 O O . SER B 1 96 ? -56.5 -45.719 -10.219 1 85.75 96 SER B O 1
ATOM 10626 N N . TYR B 1 97 ? -58.125 -45.281 -8.625 1 78.25 97 TYR B N 1
ATOM 10627 C CA . TYR B 1 97 ? -59.188 -45.781 -9.445 1 78.25 97 TYR B CA 1
ATOM 10628 C C . TYR B 1 97 ? -60.406 -44.844 -9.43 1 78.25 97 TYR B C 1
ATOM 10630 O O . TYR B 1 97 ? -60.938 -44.562 -8.359 1 78.25 97 TYR B O 1
ATOM 10638 N N . PRO B 1 98 ? -60.594 -44.438 -10.664 1 74 98 PRO B N 1
ATOM 10639 C CA . PRO B 1 98 ? -60.094 -44.688 -12.008 1 74 98 PRO B CA 1
ATOM 10640 C C . PRO B 1 98 ? -58.719 -44.062 -12.25 1 74 98 PRO B C 1
ATOM 10642 O O . PRO B 1 98 ? -58.344 -43.094 -11.57 1 74 98 PRO B O 1
ATOM 10645 N N . PRO B 1 99 ? -57.938 -44.594 -13.094 1 72.56 99 PRO B N 1
ATOM 10646 C CA . PRO B 1 99 ? -56.531 -44.25 -13.266 1 72.56 99 PRO B CA 1
ATOM 10647 C C . PRO B 1 99 ? -56.344 -42.844 -13.844 1 72.56 99 PRO B C 1
ATOM 10649 O O . PRO B 1 99 ? -55.219 -42.281 -13.75 1 72.56 99 PRO B O 1
ATOM 10652 N N . SER B 1 100 ? -57.25 -42.062 -14.539 1 67.69 100 SER B N 1
ATOM 10653 C CA . SER B 1 100 ? -57.031 -40.812 -15.234 1 67.69 100 SER B CA 1
ATOM 10654 C C . SER B 1 100 ? -56.969 -39.625 -14.258 1 67.69 100 SER B C 1
ATOM 10656 O O . SER B 1 100 ? -56.469 -38.562 -14.594 1 67.69 100 SER B O 1
ATOM 10658 N N . LYS B 1 101 ? -57.344 -39.812 -12.922 1 74.62 101 LYS B N 1
ATOM 10659 C CA . LYS B 1 101 ? -57.406 -38.719 -11.969 1 74.62 101 LYS B CA 1
ATOM 10660 C C . LYS B 1 101 ? -56.5 -38.969 -10.781 1 74.62 101 LYS B C 1
ATOM 10662 O O . LYS B 1 101 ? -56.281 -40.125 -10.367 1 74.62 101 LYS B O 1
ATOM 10667 N N . THR B 1 102 ? -55.688 -37.938 -10.398 1 78.94 102 THR B N 1
ATOM 10668 C CA . THR B 1 102 ? -54.812 -38.031 -9.242 1 78.94 102 THR B CA 1
ATOM 10669 C C . THR B 1 102 ? -55.594 -37.906 -7.945 1 78.94 102 THR B C 1
ATOM 10671 O O . THR B 1 102 ? -56.406 -37 -7.793 1 78.94 102 THR B O 1
ATOM 10674 N N . PHE B 1 103 ? -55.531 -38.969 -7.145 1 82.06 103 PHE B N 1
ATOM 10675 C CA . PHE B 1 103 ? -56.281 -38.938 -5.883 1 82.06 103 PHE B CA 1
ATOM 10676 C C . PHE B 1 103 ? -55.344 -38.562 -4.73 1 82.06 103 PHE B C 1
ATOM 10678 O O . PHE B 1 103 ? -54.188 -38.938 -4.707 1 82.06 103 PHE B O 1
ATOM 10685 N N . ARG B 1 104 ? -55.938 -37.844 -3.771 1 84.12 104 ARG B N 1
ATOM 10686 C CA . ARG B 1 104 ? -55.188 -37.375 -2.596 1 84.12 104 ARG B CA 1
ATOM 10687 C C . ARG B 1 104 ? -55.188 -38.438 -1.508 1 84.12 104 ARG B C 1
ATOM 10689 O O . ARG B 1 104 ? -56.188 -39.062 -1.202 1 84.12 104 ARG B O 1
ATOM 10696 N N . VAL B 1 105 ? -54.031 -38.75 -1.003 1 82.31 105 VAL B N 1
ATOM 10697 C CA . VAL B 1 105 ? -53.812 -39.594 0.155 1 82.31 105 VAL B CA 1
ATOM 10698 C C . VAL B 1 105 ? -53.219 -38.812 1.301 1 82.31 105 VAL B C 1
ATOM 10700 O O . VAL B 1 105 ? -52 -38.625 1.355 1 82.31 105 VAL B O 1
ATOM 10703 N N . PRO B 1 106 ? -54.062 -38.219 2.205 1 80.81 106 PRO B N 1
ATOM 10704 C CA . PRO B 1 106 ? -53.531 -37.5 3.363 1 80.81 106 PRO B CA 1
ATOM 10705 C C . PRO B 1 106 ? -52.938 -38.406 4.426 1 80.81 106 PRO B C 1
ATOM 10707 O O . PRO B 1 106 ? -53.531 -39.469 4.723 1 80.81 106 PRO B O 1
ATOM 10710 N N . CYS B 1 107 ? -51.812 -38.125 4.922 1 76.81 107 CYS B N 1
ATOM 10711 C CA . CYS B 1 107 ? -51.188 -38.875 5.98 1 76.81 107 CYS B CA 1
ATOM 10712 C C . CYS B 1 107 ? -51.406 -38.25 7.34 1 76.81 107 CYS B C 1
ATOM 10714 O O . CYS B 1 107 ? -50.875 -38.719 8.352 1 76.81 107 CYS B O 1
ATOM 10716 N N . PHE B 1 108 ? -52.438 -37.438 7.836 1 61.56 108 PHE B N 1
ATOM 10717 C CA . PHE B 1 108 ? -52.688 -36.531 8.953 1 61.56 108 PHE B CA 1
ATOM 10718 C C . PHE B 1 108 ? -52.312 -37.188 10.273 1 61.56 108 PHE B C 1
ATOM 10720 O O . PHE B 1 108 ? -52.688 -38.312 10.547 1 61.56 108 PHE B O 1
ATOM 10727 N N . GLY B 1 109 ? -51.188 -37.438 10.852 1 47.78 109 GLY B N 1
ATOM 10728 C CA . GLY B 1 109 ? -50.969 -37.875 12.227 1 47.78 109 GLY B CA 1
ATOM 10729 C C . GLY B 1 109 ? -50.75 -36.719 13.18 1 47.78 109 GLY B C 1
ATOM 10730 O O . GLY B 1 109 ? -50.469 -35.594 12.75 1 47.78 109 GLY B O 1
ATOM 10731 N N . ASN B 1 110 ? -51.406 -36.625 14.398 1 43.44 110 ASN B N 1
ATOM 10732 C CA . ASN B 1 110 ? -50.844 -35.75 15.453 1 43.44 110 ASN B CA 1
ATOM 10733 C C . ASN B 1 110 ? -49.312 -35.656 15.336 1 43.44 110 ASN B C 1
ATOM 10735 O O . ASN B 1 110 ? -48.688 -36.438 14.625 1 43.44 110 ASN B O 1
ATOM 10739 N N . GLU B 1 111 ? -48.656 -34.594 15.898 1 46.84 111 GLU B N 1
ATOM 10740 C CA . GLU B 1 111 ? -47.25 -34.219 15.953 1 46.84 111 GLU B CA 1
ATOM 10741 C C . GLU B 1 111 ? -46.344 -35.438 15.812 1 46.84 111 GLU B C 1
ATOM 10743 O O . GLU B 1 111 ? -45.25 -35.344 15.281 1 46.84 111 GLU B O 1
ATOM 10748 N N . ASN B 1 112 ? -46.875 -36.625 16.359 1 47.62 112 ASN B N 1
ATOM 10749 C CA . ASN B 1 112 ? -46.094 -37.812 16.578 1 47.62 112 ASN B CA 1
ATOM 10750 C C . ASN B 1 112 ? -46.469 -38.938 15.609 1 47.62 112 ASN B C 1
ATOM 10752 O O . ASN B 1 112 ? -46 -40.062 15.727 1 47.62 112 ASN B O 1
ATOM 10756 N N . GLN B 1 113 ? -47.312 -38.781 14.656 1 56.41 113 GLN B N 1
ATOM 10757 C CA . GLN B 1 113 ? -47.781 -40 13.984 1 56.41 113 GLN B CA 1
ATOM 10758 C C . GLN B 1 113 ? -47 -40.25 12.703 1 56.41 113 GLN B C 1
ATOM 10760 O O . GLN B 1 113 ? -46.906 -39.375 11.844 1 56.41 113 GLN B O 1
ATOM 10765 N N . LYS B 1 114 ? -46.312 -41.312 12.5 1 71.94 114 LYS B N 1
ATOM 10766 C CA . LYS B 1 114 ? -45.531 -41.938 11.438 1 71.94 114 LYS B CA 1
ATOM 10767 C C . LYS B 1 114 ? -46.438 -42.531 10.359 1 71.94 114 LYS B C 1
ATOM 10769 O O . LYS B 1 114 ? -47.312 -43.344 10.648 1 71.94 114 LYS B O 1
ATOM 10774 N N . SER B 1 115 ? -46.469 -41.906 9.203 1 82.38 115 SER B N 1
ATOM 10775 C CA . SER B 1 115 ? -47.281 -42.469 8.133 1 82.38 115 SER B CA 1
ATOM 10776 C C . SER B 1 115 ? -46.562 -42.406 6.797 1 82.38 115 SER B C 1
ATOM 10778 O O . SER B 1 115 ? -45.875 -41.406 6.504 1 82.38 115 SER B O 1
ATOM 10780 N N . GLY B 1 116 ? -46.594 -43.438 6.074 1 89 116 GLY B N 1
ATOM 10781 C CA . GLY B 1 116 ? -46 -43.562 4.758 1 89 116 GLY B CA 1
ATOM 10782 C C . GLY B 1 116 ? -45.812 -44.969 4.285 1 89 116 GLY B C 1
ATOM 10783 O O . GLY B 1 116 ? -46.438 -45.906 4.836 1 89 116 GLY B O 1
ATOM 10784 N N . PHE B 1 117 ? -45.125 -45.188 3.191 1 91.81 117 PHE B N 1
ATOM 10785 C CA . PHE B 1 117 ? -44.875 -46.531 2.641 1 91.81 117 PHE B CA 1
ATOM 10786 C C . PHE B 1 117 ? -43.406 -46.906 2.795 1 91.81 117 PHE B C 1
ATOM 10788 O O . PHE B 1 117 ? -42.5 -46.062 2.641 1 91.81 117 PHE B O 1
ATOM 10795 N N . ASN B 1 118 ? -43.156 -48.094 3.121 1 92.94 118 ASN B N 1
ATOM 10796 C CA . ASN B 1 118 ? -41.812 -48.656 3.225 1 92.94 118 ASN B CA 1
ATOM 10797 C C . ASN B 1 118 ? -41.688 -49.938 2.381 1 92.94 118 ASN B C 1
ATOM 10799 O O . ASN B 1 118 ? -42.375 -50.906 2.621 1 92.94 118 ASN B O 1
ATOM 10803 N N . PHE B 1 119 ? -40.781 -49.875 1.352 1 95 119 PHE B N 1
ATOM 10804 C CA . PHE B 1 119 ? -40.531 -51 0.482 1 95 119 PHE B CA 1
ATOM 10805 C C . PHE B 1 119 ? -39.125 -51.531 0.667 1 95 119 PHE B C 1
ATOM 10807 O O . PHE B 1 119 ? -38.156 -50.812 0.458 1 95 119 PHE B O 1
ATOM 10814 N N . GLN B 1 120 ? -38.938 -52.781 0.974 1 92.38 120 GLN B N 1
ATOM 10815 C CA . GLN B 1 120 ? -37.625 -53.375 1.147 1 92.38 120 GLN B CA 1
ATOM 10816 C C . GLN B 1 120 ? -37.531 -54.688 0.382 1 92.38 120 GLN B C 1
ATOM 10818 O O . GLN B 1 120 ? -38.375 -55.562 0.523 1 92.38 120 GLN B O 1
ATOM 10823 N N . ASN B 1 121 ? -36.656 -54.906 -0.425 1 91.56 121 ASN B N 1
ATOM 10824 C CA . ASN B 1 121 ? -36.344 -56.125 -1.179 1 91.56 121 ASN B CA 1
ATOM 10825 C C . ASN B 1 121 ? -37.531 -56.531 -2.068 1 91.56 121 ASN B C 1
ATOM 10827 O O . ASN B 1 121 ? -37.969 -57.656 -2.049 1 91.56 121 ASN B O 1
ATOM 10831 N N . VAL B 1 122 ? -38.031 -55.5 -2.639 1 94.06 122 VAL B N 1
ATOM 10832 C CA . VAL B 1 122 ? -39.094 -55.719 -3.596 1 94.06 122 VAL B CA 1
ATOM 10833 C C . VAL B 1 122 ? -38.562 -55.656 -5.02 1 94.06 122 VAL B C 1
ATOM 10835 O O . VAL B 1 122 ? -37.656 -54.844 -5.309 1 94.06 122 VAL B O 1
ATOM 10838 N N . LYS B 1 123 ? -39 -56.469 -5.934 1 92.12 123 LYS B N 1
ATOM 10839 C CA . LYS B 1 123 ? -38.469 -56.531 -7.289 1 92.12 123 LYS B CA 1
ATOM 10840 C C . LYS B 1 123 ? -38.938 -55.344 -8.117 1 92.12 123 LYS B C 1
ATOM 10842 O O . LYS B 1 123 ? -38.125 -54.625 -8.727 1 92.12 123 LYS B O 1
ATOM 10847 N N . SER B 1 124 ? -40.25 -55.188 -8.219 1 94.06 124 SER B N 1
ATOM 10848 C CA . SER B 1 124 ? -40.781 -54.062 -8.992 1 94.06 124 SER B CA 1
ATOM 10849 C C . SER B 1 124 ? -41.906 -53.344 -8.242 1 94.06 124 SER B C 1
ATOM 10851 O O . SER B 1 124 ? -42.812 -54 -7.73 1 94.06 124 SER B O 1
ATOM 10853 N N . VAL B 1 125 ? -41.781 -52.031 -8.117 1 95.88 125 VAL B N 1
ATOM 10854 C CA . VAL B 1 125 ? -42.812 -51.219 -7.504 1 95.88 125 VAL B CA 1
ATOM 10855 C C . VAL B 1 125 ? -43.281 -50.156 -8.5 1 95.88 125 VAL B C 1
ATOM 10857 O O . VAL B 1 125 ? -42.469 -49.406 -9.055 1 95.88 125 VAL B O 1
ATOM 10860 N N . ARG B 1 126 ? -44.562 -50.094 -8.812 1 95.19 126 ARG B N 1
ATOM 10861 C CA . ARG B 1 126 ? -45.156 -49.094 -9.695 1 95.19 126 ARG B CA 1
ATOM 10862 C C . ARG B 1 126 ? -46.219 -48.281 -8.961 1 95.19 126 ARG B C 1
ATOM 10864 O O . ARG B 1 126 ? -47.156 -48.844 -8.414 1 95.19 126 ARG B O 1
ATOM 10871 N N . ILE B 1 127 ? -46.031 -47 -8.898 1 94.25 127 ILE B N 1
ATOM 10872 C CA . ILE B 1 127 ? -46.969 -46.094 -8.273 1 94.25 127 ILE B CA 1
ATOM 10873 C C . ILE B 1 127 ? -47.469 -45.062 -9.297 1 94.25 127 ILE B C 1
ATOM 10875 O O . ILE B 1 127 ? -46.656 -44.406 -9.938 1 94.25 127 ILE B O 1
ATOM 10879 N N . SER B 1 128 ? -48.781 -44.969 -9.5 1 91.94 128 SER B N 1
ATOM 10880 C CA . SER B 1 128 ? -49.25 -44.031 -10.516 1 91.94 128 SER B CA 1
ATOM 10881 C C . SER B 1 128 ? -50.469 -43.25 -10.016 1 91.94 128 SER B C 1
ATOM 10883 O O . SER B 1 128 ? -51.312 -43.781 -9.289 1 91.94 128 SER B O 1
ATOM 10885 N N . ASN B 1 129 ? -50.5 -41.938 -10.227 1 90.38 129 ASN B N 1
ATOM 10886 C CA . ASN B 1 129 ? -51.625 -41 -10.086 1 90.38 129 ASN B CA 1
ATOM 10887 C C . ASN B 1 129 ? -52.094 -40.906 -8.641 1 90.38 129 ASN B C 1
ATOM 10889 O O . ASN B 1 129 ? -53.281 -41 -8.352 1 90.38 129 ASN B O 1
ATOM 10893 N N . ILE B 1 130 ? -51.125 -40.688 -7.809 1 89.06 130 ILE B N 1
ATOM 10894 C CA . ILE B 1 130 ? -51.406 -40.5 -6.387 1 89.06 130 ILE B CA 1
ATOM 10895 C C . ILE B 1 130 ? -50.719 -39.25 -5.879 1 89.06 130 ILE B C 1
ATOM 10897 O O . ILE B 1 130 ? -49.594 -38.938 -6.254 1 89.06 130 ILE B O 1
ATOM 10901 N N . LYS B 1 131 ? -51.375 -38.406 -5.086 1 91.06 131 LYS B N 1
ATOM 10902 C CA . LYS B 1 131 ? -50.781 -37.25 -4.402 1 91.06 131 LYS B CA 1
ATOM 10903 C C . LYS B 1 131 ? -50.656 -37.531 -2.904 1 91.06 131 LYS B C 1
ATOM 10905 O O . LYS B 1 131 ? -51.656 -37.625 -2.189 1 91.06 131 LYS B O 1
ATOM 10910 N N . PHE B 1 132 ? -49.5 -37.688 -2.428 1 89.88 132 PHE B N 1
ATOM 10911 C CA . PHE B 1 132 ? -49.219 -37.875 -1.006 1 89.88 132 PHE B CA 1
ATOM 10912 C C . PHE B 1 132 ? -49.125 -36.531 -0.31 1 89.88 132 PHE B C 1
ATOM 10914 O O . PHE B 1 132 ? -48.344 -35.656 -0.74 1 89.88 132 PHE B O 1
ATOM 10921 N N . GLU B 1 133 ? -49.844 -36.406 0.769 1 88.12 133 GLU B N 1
ATOM 10922 C CA . GLU B 1 133 ? -49.844 -35.125 1.473 1 88.12 133 GLU B CA 1
ATOM 10923 C C . GLU B 1 133 ? -49.438 -35.281 2.936 1 88.12 133 GLU B C 1
ATOM 10925 O O . GLU B 1 133 ? -50.062 -36.062 3.67 1 88.12 133 GLU B O 1
ATOM 10930 N N . GLU B 1 134 ? -48.344 -34.625 3.342 1 86.62 134 GLU B N 1
ATOM 10931 C CA . GLU B 1 134 ? -47.844 -34.531 4.715 1 86.62 134 GLU B CA 1
ATOM 10932 C C . GLU B 1 134 ? -47.469 -35.906 5.262 1 86.62 134 GLU B C 1
ATOM 10934 O O . GLU B 1 134 ? -47.844 -36.25 6.387 1 86.62 134 GLU B O 1
ATOM 10939 N N . CYS B 1 135 ? -46.875 -36.594 4.422 1 87.25 135 CYS B N 1
ATOM 10940 C CA . CYS B 1 135 ? -46.438 -37.906 4.832 1 87.25 135 CYS B CA 1
ATOM 10941 C C . CYS B 1 135 ? -45 -37.875 5.359 1 87.25 135 CYS B C 1
ATOM 10943 O O . CYS B 1 135 ? -44.281 -36.906 5.109 1 87.25 135 CYS B O 1
ATOM 10945 N N . GLY B 1 136 ? -44.594 -38.844 6.152 1 86.88 136 GLY B N 1
ATOM 10946 C CA . GLY B 1 136 ? -43.219 -39 6.637 1 86.88 136 GLY B CA 1
ATOM 10947 C C . GLY B 1 136 ? -43.094 -39.969 7.789 1 86.88 136 GLY B C 1
ATOM 10948 O O . GLY B 1 136 ? -43.938 -39.969 8.695 1 86.88 136 GLY B O 1
ATOM 10949 N N . HIS B 1 137 ? -42.125 -40.875 7.594 1 84.94 137 HIS B N 1
ATOM 10950 C CA . HIS B 1 137 ? -41.812 -41.844 8.656 1 84.94 137 HIS B CA 1
ATOM 10951 C C . HIS B 1 137 ? -40.312 -42.062 8.766 1 84.94 137 HIS B C 1
ATOM 10953 O O . HIS B 1 137 ? -39.594 -41.969 7.766 1 84.94 137 HIS B O 1
ATOM 10959 N N . PRO B 1 138 ? -39.812 -42.25 9.922 1 82.69 138 PRO B N 1
ATOM 10960 C CA . PRO B 1 138 ? -38.344 -42.406 10.094 1 82.69 138 PRO B CA 1
ATOM 10961 C C . PRO B 1 138 ? -37.875 -43.812 9.711 1 82.69 138 PRO B C 1
ATOM 10963 O O . PRO B 1 138 ? -38.5 -44.812 10.047 1 82.69 138 PRO B O 1
ATOM 10966 N N . MET B 1 139 ? -36.844 -43.844 8.914 1 82.25 139 MET B N 1
ATOM 10967 C CA . MET B 1 139 ? -36.188 -45.094 8.57 1 82.25 139 MET B CA 1
ATOM 10968 C C . MET B 1 139 ? -34.656 -44.938 8.719 1 82.25 139 MET B C 1
ATOM 10970 O O . MET B 1 139 ? -34.125 -43.844 8.586 1 82.25 139 MET B O 1
ATOM 10974 N N . PRO B 1 140 ? -34.062 -46 9.016 1 75.62 140 PRO B N 1
ATOM 10975 C CA . PRO B 1 140 ? -32.594 -45.938 9.25 1 75.62 140 PRO B CA 1
ATOM 10976 C C . PRO B 1 140 ? -31.812 -45.656 7.965 1 75.62 140 PRO B C 1
ATOM 10978 O O . PRO B 1 140 ? -32.156 -46.219 6.91 1 75.62 140 PRO B O 1
ATOM 10981 N N . SER B 1 141 ? -30.844 -44.812 8.07 1 75.25 141 SER B N 1
ATOM 10982 C CA . SER B 1 141 ? -29.891 -44.562 6.98 1 75.25 141 SER B CA 1
ATOM 10983 C C . SER B 1 141 ? -28.688 -45.5 7.074 1 75.25 141 SER B C 1
ATOM 10985 O O . SER B 1 141 ? -28.609 -46.344 7.98 1 75.25 141 SER B O 1
ATOM 10987 N N . PHE B 1 142 ? -27.719 -45.438 6.145 1 68.38 142 PHE B N 1
ATOM 10988 C CA . PHE B 1 142 ? -26.484 -46.219 6.18 1 68.38 142 PHE B CA 1
ATOM 10989 C C . PHE B 1 142 ? -25.422 -45.531 7.02 1 68.38 142 PHE B C 1
ATOM 10991 O O . PHE B 1 142 ? -24.391 -46.094 7.34 1 68.38 142 PHE B O 1
ATOM 10998 N N . VAL B 1 143 ? -25.656 -44.219 7.332 1 62.84 143 VAL B N 1
ATOM 10999 C CA . VAL B 1 143 ? -24.641 -43.438 8.023 1 62.84 143 VAL B CA 1
ATOM 11000 C C . VAL B 1 143 ? -24.812 -43.562 9.531 1 62.84 143 VAL B C 1
ATOM 11002 O O . VAL B 1 143 ? -25.922 -43.406 10.055 1 62.84 143 VAL B O 1
ATOM 11005 N N . THR B 1 144 ? -23.719 -44.156 10.094 1 57.91 144 THR B N 1
ATOM 11006 C CA . THR B 1 144 ? -23.719 -44.281 11.547 1 57.91 144 THR B CA 1
ATOM 11007 C C . THR B 1 144 ? -23.141 -43 12.188 1 57.91 144 THR B C 1
ATOM 11009 O O . THR B 1 144 ? -22.156 -42.469 11.703 1 57.91 144 THR B O 1
ATOM 11012 N N . HIS B 1 145 ? -23.859 -42.344 12.953 1 52.41 145 HIS B N 1
ATOM 11013 C CA . HIS B 1 145 ? -23.359 -41.188 13.672 1 52.41 145 HIS B CA 1
ATOM 11014 C C . HIS B 1 145 ? -22.078 -41.531 14.438 1 52.41 145 HIS B C 1
ATOM 11016 O O . HIS B 1 145 ? -22.016 -42.562 15.133 1 52.41 145 HIS B O 1
ATOM 11022 N N . PRO B 1 146 ? -21.047 -40.781 14.227 1 50.16 146 PRO B N 1
ATOM 11023 C CA . PRO B 1 146 ? -19.797 -41.125 14.914 1 50.16 146 PRO B CA 1
ATOM 11024 C C . PRO B 1 146 ? -19.969 -41.25 16.438 1 50.16 146 PRO B C 1
ATOM 11026 O O . PRO B 1 146 ? -19.391 -42.125 17.062 1 50.16 146 PRO B O 1
ATOM 11029 N N . ASP B 1 147 ? -20.844 -40.375 17.062 1 47.91 147 ASP B N 1
ATOM 11030 C CA . ASP B 1 147 ? -20.953 -40.344 18.516 1 47.91 147 ASP B CA 1
ATOM 11031 C C . ASP B 1 147 ? -21.891 -41.406 19.031 1 47.91 147 ASP B C 1
ATOM 11033 O O . ASP B 1 147 ? -21.734 -41.906 20.156 1 47.91 147 ASP B O 1
ATOM 11037 N N . PHE B 1 148 ? -22.969 -41.719 18.172 1 49.38 148 PHE B N 1
ATOM 11038 C CA . PHE B 1 148 ? -24.016 -42.562 18.75 1 49.38 148 PHE B CA 1
ATOM 11039 C C . PHE B 1 148 ? -23.953 -43.969 18.203 1 49.38 148 PHE B C 1
ATOM 11041 O O . PHE B 1 148 ? -24.672 -44.875 18.672 1 49.38 148 PHE B O 1
ATOM 11048 N N . LYS B 1 149 ? -23.031 -44.188 17.344 1 56 149 LYS B N 1
ATOM 11049 C CA . LYS B 1 149 ? -22.781 -45.5 16.734 1 56 149 LYS B CA 1
ATOM 11050 C C . LYS B 1 149 ? -24.094 -46.156 16.281 1 56 149 LYS B C 1
ATOM 11052 O O . LYS B 1 149 ? -24.25 -47.375 16.406 1 56 149 LYS B O 1
ATOM 11057 N N . LYS B 1 150 ? -25.156 -45.344 16.156 1 60.03 150 LYS B N 1
ATOM 11058 C CA . LYS B 1 150 ? -26.438 -45.812 15.609 1 60.03 150 LYS B CA 1
ATOM 11059 C C . LYS B 1 150 ? -26.734 -45.125 14.273 1 60.03 150 LYS B C 1
ATOM 11061 O O . LYS B 1 150 ? -26.312 -44 14.047 1 60.03 150 LYS B O 1
ATOM 11066 N N . PRO B 1 151 ? -27.422 -45.906 13.398 1 68.38 151 PRO B N 1
ATOM 11067 C CA . PRO B 1 151 ? -27.781 -45.25 12.125 1 68.38 151 PRO B CA 1
ATOM 11068 C C . PRO B 1 151 ? -28.734 -44.062 12.305 1 68.38 151 PRO B C 1
ATOM 11070 O O . PRO B 1 151 ? -29.609 -44.094 13.172 1 68.38 151 PRO B O 1
ATOM 11073 N N . ILE B 1 152 ? -28.5 -43.125 11.703 1 67.5 152 ILE B N 1
ATOM 11074 C CA . ILE B 1 152 ? -29.328 -41.938 11.75 1 67.5 152 ILE B CA 1
ATOM 11075 C C . ILE B 1 152 ? -30.625 -42.188 10.992 1 67.5 152 ILE B C 1
ATOM 11077 O O . ILE B 1 152 ? -30.609 -42.688 9.875 1 67.5 152 ILE B O 1
ATOM 11081 N N . ASN B 1 153 ? -31.719 -41.969 11.648 1 71.44 153 ASN B N 1
ATOM 11082 C CA . ASN B 1 153 ? -33.031 -42.125 11 1 71.44 153 ASN B CA 1
ATOM 11083 C C . ASN B 1 153 ? -33.312 -41 10.023 1 71.44 153 ASN B C 1
ATOM 11085 O O . ASN B 1 153 ? -33.031 -39.812 10.312 1 71.44 153 ASN B O 1
ATOM 11089 N N . ILE B 1 154 ? -33.719 -41.375 8.844 1 78.62 154 ILE B N 1
ATOM 11090 C CA . ILE B 1 154 ? -34.156 -40.406 7.855 1 78.62 154 ILE B CA 1
ATOM 11091 C C . ILE B 1 154 ? -35.688 -40.469 7.723 1 78.62 154 ILE B C 1
ATOM 11093 O O . ILE B 1 154 ? -36.25 -41.531 7.758 1 78.62 154 ILE B O 1
ATOM 11097 N N . TRP B 1 155 ? -36.312 -39.344 7.73 1 81.75 155 TRP B N 1
ATOM 11098 C CA . TRP B 1 155 ? -37.75 -39.25 7.531 1 81.75 155 TRP B CA 1
ATOM 11099 C C . TRP B 1 155 ? -38.094 -39.188 6.047 1 81.75 155 TRP B C 1
ATOM 11101 O O . TRP B 1 155 ? -37.5 -38.438 5.297 1 81.75 155 TRP B O 1
ATOM 11111 N N . SER B 1 156 ? -38.969 -40.031 5.555 1 89.38 156 SER B N 1
ATOM 11112 C CA . SER B 1 156 ? -39.375 -40 4.156 1 89.38 156 SER B CA 1
ATOM 11113 C C . SER B 1 156 ? -40.844 -40.469 4.004 1 89.38 156 SER B C 1
ATOM 11115 O O . SER B 1 156 ? -41.312 -41.281 4.797 1 89.38 156 SER B O 1
ATOM 11117 N N . ALA B 1 157 ? -41.531 -39.938 3.029 1 91.44 157 ALA B N 1
ATOM 11118 C CA . ALA B 1 157 ? -42.875 -40.375 2.727 1 91.44 157 ALA B CA 1
ATOM 11119 C C . ALA B 1 157 ? -42.875 -41.812 2.178 1 91.44 157 ALA B C 1
ATOM 11121 O O . ALA B 1 157 ? -43.656 -42.656 2.623 1 91.44 157 ALA B O 1
ATOM 11122 N N . ILE B 1 158 ? -41.969 -42 1.221 1 93.81 158 ILE B N 1
ATOM 11123 C CA . ILE B 1 158 ? -41.781 -43.344 0.706 1 93.81 158 ILE B CA 1
ATOM 11124 C C . ILE B 1 158 ? -40.312 -43.75 0.833 1 93.81 158 ILE B C 1
ATOM 11126 O O . ILE B 1 158 ? -39.406 -43 0.449 1 93.81 158 ILE B O 1
ATOM 11130 N N . TYR B 1 159 ? -40.094 -44.875 1.36 1 93.56 159 TYR B N 1
ATOM 11131 C CA . TYR B 1 159 ? -38.75 -45.406 1.569 1 93.56 159 TYR B CA 1
ATOM 11132 C C . TYR B 1 159 ? -38.531 -46.656 0.742 1 93.56 159 TYR B C 1
ATOM 11134 O O . TYR B 1 159 ? -39.312 -47.594 0.803 1 93.56 159 TYR B O 1
ATOM 11142 N N . PHE B 1 160 ? -37.406 -46.625 -0.069 1 94.38 160 PHE B N 1
ATOM 11143 C CA . PHE B 1 160 ? -37.031 -47.781 -0.871 1 94.38 160 PHE B CA 1
ATOM 11144 C C . PHE B 1 160 ? -35.656 -48.281 -0.463 1 94.38 160 PHE B C 1
ATOM 11146 O O . PHE B 1 160 ? -34.656 -47.531 -0.474 1 94.38 160 PHE B O 1
ATOM 11153 N N . LYS B 1 161 ? -35.531 -49.5 -0.137 1 92.06 161 LYS B N 1
ATOM 11154 C CA . LYS B 1 161 ? -34.25 -50.094 0.138 1 92.06 161 LYS B CA 1
ATOM 11155 C C . LYS B 1 161 ? -34.062 -51.406 -0.64 1 92.06 161 LYS B C 1
ATOM 11157 O O . LYS B 1 161 ? -34.875 -52.312 -0.503 1 92.06 161 LYS B O 1
ATOM 11162 N N . GLU B 1 162 ? -33.156 -51.562 -1.565 1 90.12 162 GLU B N 1
ATOM 11163 C CA . GLU B 1 162 ? -32.812 -52.781 -2.336 1 90.12 162 GLU B CA 1
ATOM 11164 C C . GLU B 1 162 ? -33.969 -53.219 -3.232 1 90.12 162 GLU B C 1
ATOM 11166 O O . GLU B 1 162 ? -34.312 -54.375 -3.268 1 90.12 162 GLU B O 1
ATOM 11171 N N . VAL B 1 163 ? -34.562 -52.156 -3.725 1 92.81 163 VAL B N 1
ATOM 11172 C CA . VAL B 1 163 ? -35.594 -52.375 -4.723 1 92.81 163 VAL B CA 1
ATOM 11173 C C . VAL B 1 163 ? -35 -52.375 -6.117 1 92.81 163 VAL B C 1
ATOM 11175 O O . VAL B 1 163 ? -34.125 -51.562 -6.422 1 92.81 163 VAL B O 1
ATOM 11178 N N . THR B 1 164 ? -35.375 -53.281 -7.012 1 91.44 164 THR B N 1
ATOM 11179 C CA . THR B 1 164 ? -34.75 -53.438 -8.32 1 91.44 164 THR B CA 1
ATOM 11180 C C . THR B 1 164 ? -35.312 -52.406 -9.305 1 91.44 164 THR B C 1
ATOM 11182 O O . THR B 1 164 ? -34.562 -51.562 -9.82 1 91.44 164 THR B O 1
ATOM 11185 N N . ASP B 1 165 ? -36.594 -52.469 -9.602 1 93.25 165 ASP B N 1
ATOM 11186 C CA . ASP B 1 165 ? -37.219 -51.531 -10.531 1 93.25 165 ASP B CA 1
ATOM 11187 C C . ASP B 1 165 ? -38.281 -50.688 -9.836 1 93.25 165 ASP B C 1
ATOM 11189 O O . ASP B 1 165 ? -39.094 -51.188 -9.086 1 93.25 165 ASP B O 1
ATOM 11193 N N . ILE B 1 166 ? -38.156 -49.406 -10.078 1 95.88 166 ILE B N 1
ATOM 11194 C CA . ILE B 1 166 ? -39.156 -48.469 -9.531 1 95.88 166 ILE B CA 1
ATOM 11195 C C . ILE B 1 166 ? -39.688 -47.594 -10.648 1 95.88 166 ILE B C 1
ATOM 11197 O O . ILE B 1 166 ? -38.938 -47.031 -11.445 1 95.88 166 ILE B O 1
ATOM 11201 N N . SER B 1 167 ? -40.969 -47.5 -10.812 1 95.56 167 SER B N 1
ATOM 11202 C CA . SER B 1 167 ? -41.594 -46.594 -11.758 1 95.56 167 SER B CA 1
ATOM 11203 C C . SER B 1 167 ? -42.688 -45.75 -11.078 1 95.56 167 SER B C 1
ATOM 11205 O O . SER B 1 167 ? -43.625 -46.281 -10.523 1 95.56 167 SER B O 1
ATOM 11207 N N . MET B 1 168 ? -42.5 -44.5 -11.055 1 95.06 168 MET B N 1
ATOM 11208 C CA . MET B 1 168 ? -43.469 -43.562 -10.547 1 95.06 168 MET B CA 1
ATOM 11209 C C . MET B 1 168 ? -43.938 -42.625 -11.648 1 95.06 168 MET B C 1
ATOM 11211 O O . MET B 1 168 ? -43.125 -41.875 -12.227 1 95.06 168 MET B O 1
ATOM 11215 N N . THR B 1 169 ? -45.219 -42.562 -11.969 1 93.5 16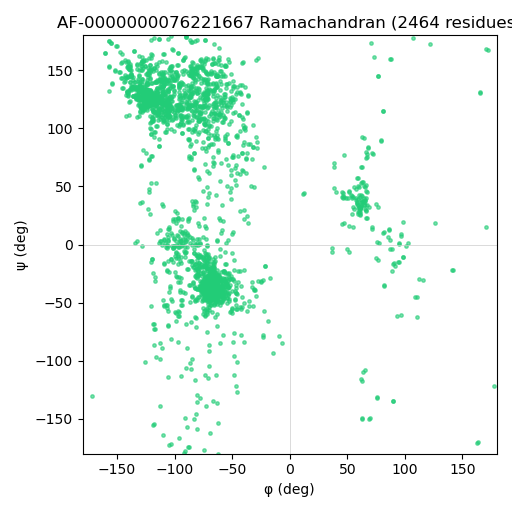9 THR B N 1
ATOM 11216 C CA . THR B 1 169 ? -45.781 -41.688 -13.008 1 93.5 169 THR B CA 1
ATOM 11217 C C . THR B 1 169 ? -46.969 -40.906 -12.469 1 93.5 169 THR B C 1
ATOM 11219 O O . THR B 1 169 ? -47.938 -41.469 -11.945 1 93.5 169 THR B O 1
ATOM 11222 N N . GLY B 1 170 ? -46.969 -39.625 -12.562 1 91.62 170 GLY B N 1
ATOM 11223 C CA . GLY B 1 170 ? -48.031 -38.75 -12.125 1 91.62 170 GLY B CA 1
ATOM 11224 C C . GLY B 1 170 ? -48.219 -38.719 -10.625 1 91.62 170 GLY B C 1
ATOM 11225 O O . GLY B 1 170 ? -49.344 -38.656 -10.117 1 91.62 170 GLY B O 1
ATOM 11226 N N . VAL B 1 171 ? -47.188 -38.844 -9.961 1 94.25 171 VAL B N 1
ATOM 11227 C CA . VAL B 1 171 ? -47.25 -38.875 -8.5 1 94.25 171 VAL B CA 1
ATOM 11228 C C . VAL B 1 171 ? -46.812 -37.5 -7.949 1 94.25 171 VAL B C 1
ATOM 11230 O O . VAL B 1 171 ? -45.906 -36.875 -8.5 1 94.25 171 VAL B O 1
ATOM 11233 N N . SER B 1 172 ? -47.438 -37.031 -6.914 1 94.38 172 SER B N 1
ATOM 11234 C CA . SER B 1 172 ? -47.062 -35.75 -6.293 1 94.38 172 SER B CA 1
ATOM 11235 C C . SER B 1 172 ? -46.844 -35.906 -4.793 1 94.38 172 SER B C 1
ATOM 11237 O O . SER B 1 172 ? -47.531 -36.688 -4.137 1 94.38 172 SER B O 1
ATOM 11239 N N . PHE B 1 173 ? -45.875 -35.312 -4.305 1 93.94 173 PHE B N 1
ATOM 11240 C CA . PHE B 1 173 ? -45.562 -35.219 -2.879 1 93.94 173 PHE B CA 1
ATOM 11241 C C . PHE B 1 173 ? -45.656 -33.781 -2.4 1 93.94 173 PHE B C 1
ATOM 11243 O O . PHE B 1 173 ? -44.938 -32.906 -2.904 1 93.94 173 PHE B O 1
ATOM 11250 N N . ASN B 1 174 ? -46.469 -33.562 -1.451 1 91.31 174 ASN B N 1
ATOM 11251 C CA . ASN B 1 174 ? -46.656 -32.188 -0.952 1 91.31 174 ASN B CA 1
ATOM 11252 C C . ASN B 1 174 ? -46.531 -32.125 0.568 1 91.31 174 ASN B C 1
ATOM 11254 O O . ASN B 1 174 ? -47.312 -32.75 1.284 1 91.31 174 ASN B O 1
ATOM 11258 N N . GLY B 1 175 ? -45.5 -31.453 1.074 1 87.5 175 GLY B N 1
ATOM 11259 C CA . GLY B 1 175 ? -45.375 -31.188 2.496 1 87.5 175 GLY B CA 1
ATOM 11260 C C . GLY B 1 175 ? -44.906 -32.406 3.295 1 87.5 175 GLY B C 1
ATOM 11261 O O . GLY B 1 175 ? -45.375 -32.594 4.426 1 87.5 175 GLY B O 1
ATOM 11262 N N . SER B 1 176 ? -44.125 -33.188 2.664 1 85.94 176 SER B N 1
ATOM 11263 C CA . SER B 1 176 ? -43.625 -34.344 3.406 1 85.94 176 SER B CA 1
ATOM 11264 C C . SER B 1 176 ? -42.656 -33.906 4.516 1 85.94 176 SER B C 1
ATOM 11266 O O . SER B 1 176 ? -41.906 -32.969 4.355 1 85.94 176 SER B O 1
ATOM 11268 N N . HIS B 1 177 ? -42.781 -34.781 5.621 1 83.38 177 HIS B N 1
ATOM 11269 C CA . HIS B 1 177 ? -41.781 -34.625 6.668 1 83.38 177 HIS B CA 1
ATOM 11270 C C . HIS B 1 177 ? -40.5 -35.344 6.32 1 83.38 177 HIS B C 1
ATOM 11272 O O . HIS B 1 177 ? -40.469 -36.594 6.312 1 83.38 177 HIS B O 1
ATOM 11278 N N . GLY B 1 178 ? -39.438 -34.531 6.027 1 83.44 178 GLY B N 1
ATOM 11279 C CA . GLY B 1 178 ? -38.219 -35.125 5.504 1 83.44 178 GLY B CA 1
ATOM 11280 C C . GLY B 1 178 ? -38.188 -35.219 3.99 1 83.44 178 GLY B C 1
ATOM 11281 O O . GLY B 1 178 ? -38.562 -34.281 3.299 1 83.44 178 GLY B O 1
ATOM 11282 N N . TYR B 1 179 ? -37.781 -36.375 3.553 1 89.88 179 TYR B N 1
ATOM 11283 C CA . TYR B 1 179 ? -37.719 -36.562 2.109 1 89.88 179 TYR B CA 1
ATOM 11284 C C . TYR B 1 179 ? -39.031 -37.031 1.535 1 89.88 179 TYR B C 1
ATOM 11286 O O . TYR B 1 179 ? -39.781 -37.781 2.186 1 89.88 179 TYR B O 1
ATOM 11294 N N . ALA B 1 180 ? -39.312 -36.562 0.31 1 93.12 180 ALA B N 1
ATOM 11295 C CA . ALA B 1 180 ? -40.438 -37.188 -0.415 1 93.12 180 ALA B CA 1
ATOM 11296 C C . ALA B 1 180 ? -40.188 -38.688 -0.623 1 93.12 180 ALA B C 1
ATOM 11298 O O . ALA B 1 180 ? -41.062 -39.5 -0.334 1 93.12 180 ALA B O 1
ATOM 11299 N N . THR B 1 181 ? -39.031 -38.969 -1.09 1 93.06 181 THR B N 1
ATOM 11300 C CA . THR B 1 181 ? -38.656 -40.375 -1.222 1 93.06 181 THR B CA 1
ATOM 11301 C C . THR B 1 181 ? -37.156 -40.562 -0.964 1 93.06 181 THR B C 1
ATOM 11303 O O . THR B 1 181 ? -36.344 -39.688 -1.296 1 93.06 181 THR B O 1
ATOM 11306 N N . ALA B 1 182 ? -36.75 -41.594 -0.354 1 92 182 ALA B N 1
ATOM 11307 C CA . ALA B 1 182 ? -35.344 -42 -0.125 1 92 182 ALA B CA 1
ATOM 11308 C C . ALA B 1 182 ? -35.062 -43.375 -0.711 1 92 182 ALA B C 1
ATOM 11310 O O . ALA B 1 182 ? -35.812 -44.312 -0.438 1 92 182 ALA B O 1
ATOM 11311 N N . LEU B 1 183 ? -34.094 -43.469 -1.516 1 92.31 183 LEU B N 1
ATOM 11312 C CA . LEU B 1 183 ? -33.719 -44.688 -2.182 1 92.31 183 LEU B CA 1
ATOM 11313 C C . LEU B 1 183 ? -32.344 -45.156 -1.756 1 92.31 183 LEU B C 1
ATOM 11315 O O . LEU B 1 183 ? -31.359 -44.406 -1.925 1 92.31 183 LEU B O 1
ATOM 11319 N N . PHE B 1 184 ? -32.281 -46.375 -1.269 1 89.81 184 PHE B N 1
ATOM 11320 C CA . PHE B 1 184 ? -31 -46.906 -0.855 1 89.81 184 PHE B CA 1
ATOM 11321 C C . PHE B 1 184 ? -30.688 -48.188 -1.624 1 89.81 184 PHE B C 1
ATOM 11323 O O . PHE B 1 184 ? -31.469 -49.156 -1.587 1 89.81 184 PHE B O 1
ATOM 11330 N N . ASN B 1 185 ? -29.641 -48.219 -2.361 1 89.69 185 ASN B N 1
ATOM 11331 C CA . ASN B 1 185 ? -29.094 -49.375 -3.08 1 89.69 185 ASN B CA 1
ATOM 11332 C C . ASN B 1 185 ? -30.125 -49.969 -4.035 1 89.69 185 ASN B C 1
ATOM 11334 O O . ASN B 1 185 ? -30.344 -51.188 -4.031 1 89.69 185 ASN B O 1
ATOM 11338 N N . VAL B 1 186 ? -30.828 -49.125 -4.621 1 90.62 186 VAL B N 1
ATOM 11339 C CA . VAL B 1 186 ? -31.766 -49.562 -5.652 1 90.62 186 VAL B CA 1
ATOM 11340 C C . VAL B 1 186 ? -30.984 -50.094 -6.848 1 90.62 186 VAL B C 1
ATOM 11342 O O . VAL B 1 186 ? -29.828 -49.75 -7.059 1 90.62 186 VAL B O 1
ATOM 11345 N N . GLN B 1 187 ? -31.719 -50.938 -7.508 1 85.81 187 GLN B N 1
ATOM 11346 C CA . GLN B 1 187 ? -31.078 -51.656 -8.617 1 85.81 187 GLN B CA 1
ATOM 11347 C C . GLN B 1 187 ? -31.906 -51.531 -9.891 1 85.81 187 GLN B C 1
ATOM 11349 O O . GLN B 1 187 ? -33.031 -51 -9.875 1 85.81 187 GLN B O 1
ATOM 11354 N N . GLY B 1 188 ? -31.438 -51.75 -11.062 1 87.31 188 GLY B N 1
ATOM 11355 C CA . GLY B 1 188 ? -32.156 -51.812 -12.336 1 87.31 188 GLY B CA 1
ATOM 11356 C C . GLY B 1 188 ? -32.562 -50.438 -12.875 1 87.31 188 GLY B C 1
ATOM 11357 O O . GLY B 1 188 ? -31.734 -49.531 -12.922 1 87.31 188 GLY B O 1
ATOM 11358 N N . GLU B 1 189 ? -33.938 -50.438 -13.281 1 92.12 189 GLU B N 1
ATOM 11359 C CA . GLU B 1 189 ? -34.438 -49.219 -13.914 1 92.12 189 GLU B CA 1
ATOM 11360 C C . GLU B 1 189 ? -35.312 -48.438 -12.961 1 92.12 189 GLU B C 1
ATOM 11362 O O . GLU B 1 189 ? -36.344 -48.938 -12.508 1 92.12 189 GLU B O 1
ATOM 11367 N N . ILE B 1 190 ? -34.844 -47.25 -12.633 1 95 190 ILE B N 1
ATOM 11368 C CA . ILE B 1 190 ? -35.625 -46.344 -11.805 1 95 190 ILE B CA 1
ATOM 11369 C C . ILE B 1 190 ? -36.156 -45.188 -12.656 1 95 190 ILE B C 1
ATOM 11371 O O . ILE B 1 190 ? -35.375 -44.375 -13.18 1 95 190 ILE B O 1
ATOM 11375 N N . LYS B 1 191 ? -37.406 -45.094 -12.812 1 95.88 191 LYS B N 1
ATOM 11376 C CA . LYS B 1 191 ? -38 -44.062 -13.688 1 95.88 191 LYS B CA 1
ATOM 11377 C C . LYS B 1 191 ? -39.031 -43.219 -12.945 1 95.88 191 LYS B C 1
ATOM 11379 O O . LYS B 1 191 ? -40.031 -43.75 -12.422 1 95.88 191 LYS B O 1
ATOM 11384 N N . PHE B 1 192 ? -38.812 -42 -12.859 1 96.62 192 PHE B N 1
ATOM 11385 C CA . PHE B 1 192 ? -39.75 -40.969 -12.391 1 96.62 192 PHE B CA 1
ATOM 11386 C C . PHE B 1 192 ? -40.219 -40.094 -13.539 1 96.62 192 PHE B C 1
ATOM 11388 O O . PHE B 1 192 ? -39.406 -39.406 -14.156 1 96.62 192 PHE B O 1
ATOM 11395 N N . ASP B 1 193 ? -41.438 -40.125 -13.852 1 95.06 193 ASP B N 1
ATOM 11396 C CA . ASP B 1 193 ? -41.969 -39.344 -14.977 1 95.06 193 ASP B CA 1
ATOM 11397 C C . ASP B 1 193 ? -43.188 -38.5 -14.539 1 95.06 193 ASP B C 1
ATOM 11399 O O . ASP B 1 193 ? -44.156 -39.031 -14 1 95.06 193 ASP B O 1
ATOM 11403 N N . ASN B 1 194 ? -43.094 -37.25 -14.773 1 95.88 194 ASN B N 1
ATOM 11404 C CA . ASN B 1 194 ? -44.188 -36.312 -14.477 1 95.88 194 ASN B CA 1
ATOM 11405 C C . ASN B 1 194 ? -44.531 -36.312 -12.992 1 95.88 194 ASN B C 1
ATOM 11407 O O . ASN B 1 194 ? -45.688 -36.469 -12.633 1 95.88 194 ASN B O 1
ATOM 11411 N N . ILE B 1 195 ? -43.531 -36.188 -12.25 1 95.75 195 ILE B N 1
ATOM 11412 C CA . ILE B 1 195 ? -43.781 -36.156 -10.812 1 95.75 195 ILE B CA 1
ATOM 11413 C C . ILE B 1 195 ? -43.656 -34.719 -10.312 1 95.75 195 ILE B C 1
ATOM 11415 O O . ILE B 1 195 ? -42.969 -33.906 -10.93 1 95.75 195 ILE B O 1
ATOM 11419 N N . ILE B 1 196 ? -44.344 -34.375 -9.234 1 95.75 196 ILE B N 1
ATOM 11420 C CA . ILE B 1 196 ? -44.25 -33.062 -8.602 1 95.75 196 ILE B CA 1
ATOM 11421 C C . ILE B 1 196 ? -43.875 -33.219 -7.133 1 95.75 196 ILE B C 1
ATOM 11423 O O . ILE B 1 196 ? -44.594 -33.812 -6.348 1 95.75 196 ILE B O 1
ATOM 11427 N N . ILE B 1 197 ? -42.781 -32.719 -6.77 1 96.06 197 ILE B N 1
ATOM 11428 C CA . ILE B 1 197 ? -42.281 -32.719 -5.398 1 96.06 197 ILE B CA 1
ATOM 11429 C C . ILE B 1 197 ? -42.219 -31.297 -4.863 1 96.06 197 ILE B C 1
ATOM 11431 O O . ILE B 1 197 ? -41.344 -30.516 -5.277 1 96.06 197 ILE B O 1
ATOM 11435 N N . GLU B 1 198 ? -43.062 -31 -3.926 1 94.19 198 GLU B N 1
ATOM 11436 C CA . GLU B 1 198 ? -43.188 -29.594 -3.545 1 94.19 198 GLU B CA 1
ATOM 11437 C C . GLU B 1 198 ? -43.281 -29.438 -2.029 1 94.19 198 GLU B C 1
ATOM 11439 O O . GLU B 1 198 ? -43.969 -30.203 -1.355 1 94.19 198 GLU B O 1
ATOM 11444 N N . HIS B 1 199 ? -42.562 -28.562 -1.411 1 92.25 199 HIS B N 1
ATOM 11445 C CA . HIS B 1 199 ? -42.625 -28.062 -0.04 1 92.25 199 HIS B CA 1
ATOM 11446 C C . HIS B 1 199 ? -42.312 -29.172 0.96 1 92.25 199 HIS B C 1
ATOM 11448 O O . HIS B 1 199 ? -43 -29.297 1.985 1 92.25 199 HIS B O 1
ATOM 11454 N N . ASN B 1 200 ? -41.438 -29.984 0.609 1 89.56 200 ASN B N 1
ATOM 11455 C CA . ASN B 1 200 ? -41 -30.984 1.575 1 89.56 200 ASN B CA 1
ATOM 11456 C C . ASN B 1 200 ? -39.844 -30.453 2.443 1 89.56 200 ASN B C 1
ATOM 11458 O O . ASN B 1 200 ? -38.906 -29.828 1.938 1 89.56 200 ASN B O 1
ATOM 11462 N N . GLU B 1 201 ? -39.906 -30.625 3.732 1 85.38 201 GLU B N 1
ATOM 11463 C CA . GLU B 1 201 ? -38.906 -30.125 4.668 1 85.38 201 GLU B CA 1
ATOM 11464 C C . GLU B 1 201 ? -38.906 -30.906 5.973 1 85.38 201 GLU B C 1
ATOM 11466 O O . GLU B 1 201 ? -39.938 -31.5 6.332 1 85.38 201 GLU B O 1
ATOM 11471 N N . LEU B 1 202 ? -37.781 -30.922 6.574 1 74.19 202 LEU B N 1
ATOM 11472 C CA . LEU B 1 202 ? -37.781 -31.484 7.922 1 74.19 202 LEU B CA 1
ATOM 11473 C C . LEU B 1 202 ? -38.312 -30.469 8.93 1 74.19 202 LEU B C 1
ATOM 11475 O O . LEU B 1 202 ? -37.781 -29.359 9.039 1 74.19 202 LEU B O 1
ATOM 11479 N N . VAL B 1 203 ? -39.438 -30.656 9.445 1 59.97 203 VAL B N 1
ATOM 11480 C CA . VAL B 1 203 ? -40.062 -29.766 10.43 1 59.97 203 VAL B CA 1
ATOM 11481 C C . VAL B 1 203 ? -39.438 -30.031 11.805 1 59.97 203 VAL B C 1
ATOM 11483 O O . VAL B 1 203 ? -39.25 -31.188 12.203 1 59.97 203 VAL B O 1
ATOM 11486 N N . GLN B 1 204 ? -38.594 -29.188 12.359 1 52.94 204 GLN B N 1
ATOM 11487 C CA . GLN B 1 204 ? -37.938 -29.312 13.664 1 52.94 204 GLN B CA 1
ATOM 11488 C C . GLN B 1 204 ? -38.906 -29.875 14.703 1 52.94 204 GLN B C 1
ATOM 11490 O O . GLN B 1 204 ? -40 -29.344 14.891 1 52.94 204 GLN B O 1
ATOM 11495 N N . LEU B 1 205 ? -38.812 -31.125 14.977 1 44.03 205 LEU B N 1
ATOM 11496 C CA . LEU B 1 205 ? -39.625 -31.703 16.047 1 44.03 205 LEU B CA 1
ATOM 11497 C C . LEU B 1 205 ? -39.219 -31.125 17.406 1 44.03 205 LEU B C 1
ATOM 11499 O O . LEU B 1 205 ? -38.031 -31.016 17.719 1 44.03 205 LEU B O 1
ATOM 11503 N N . LYS B 1 206 ? -39.812 -30.141 17.891 1 43.88 206 LYS B N 1
ATOM 11504 C CA . LYS B 1 206 ? -39.656 -29.703 19.266 1 43.88 206 LYS B CA 1
ATOM 11505 C C . LYS B 1 206 ? -40.031 -30.828 20.25 1 43.88 206 LYS B C 1
ATOM 11507 O O . LYS B 1 206 ? -41 -31.547 20.031 1 43.88 206 LYS B O 1
ATOM 11512 N N . THR B 1 207 ? -38.906 -31.344 20.984 1 37.81 207 THR B N 1
ATOM 11513 C CA . THR B 1 207 ? -39.344 -32.281 22.031 1 37.81 207 THR B CA 1
ATOM 11514 C C . THR B 1 207 ? -40.469 -31.672 22.859 1 37.81 207 THR B C 1
ATOM 11516 O O . THR B 1 207 ? -40.406 -30.5 23.219 1 37.81 207 THR B O 1
ATOM 11519 N N . PRO B 1 208 ? -41.531 -32.312 22.969 1 39.91 208 PRO B N 1
ATOM 11520 C CA . PRO B 1 208 ? -42.594 -31.797 23.828 1 39.91 208 PRO B CA 1
ATOM 11521 C C . PRO B 1 208 ? -42.062 -31.219 25.141 1 39.91 208 PRO B C 1
ATOM 11523 O O . PRO B 1 208 ? -42.562 -30.219 25.641 1 39.91 208 PRO B O 1
ATOM 11526 N N . SER B 1 209 ? -41.25 -32.031 25.922 1 41.09 209 SER B N 1
ATOM 11527 C CA . SER B 1 209 ? -40.906 -31.703 27.297 1 41.09 209 SER B CA 1
ATOM 11528 C C . SER B 1 209 ? -39.969 -30.516 27.359 1 41.09 209 SER B C 1
ATOM 11530 O O . SER B 1 209 ? -40.094 -29.656 28.219 1 41.09 209 SER B O 1
ATOM 11532 N N . THR B 1 210 ? -38.812 -30.672 26.641 1 43.34 210 THR B N 1
ATOM 11533 C CA . THR B 1 210 ? -37.75 -29.719 26.938 1 43.34 210 THR B CA 1
ATOM 11534 C C . THR B 1 210 ? -37.688 -28.625 25.875 1 43.34 210 THR B C 1
ATOM 11536 O O . THR B 1 210 ? -36.906 -27.672 26 1 43.34 210 THR B O 1
ATOM 11539 N N . GLN B 1 211 ? -38.719 -28.328 25.094 1 41.69 211 GLN B N 1
ATOM 11540 C CA . GLN B 1 211 ? -38.781 -27.281 24.078 1 41.69 211 GLN B CA 1
ATOM 11541 C C . GLN B 1 211 ? -37.438 -27.156 23.359 1 41.69 211 GLN B C 1
ATOM 11543 O O . GLN B 1 211 ? -37.188 -26.156 22.672 1 41.69 211 GLN B O 1
ATOM 11548 N N . LYS B 1 212 ? -36.531 -27.922 23.812 1 42.5 212 LYS B N 1
ATOM 11549 C CA . LYS B 1 212 ? -35.25 -27.844 23.156 1 42.5 212 LYS B CA 1
ATOM 11550 C C . LYS B 1 212 ? -35.281 -28.5 21.781 1 42.5 212 LYS B C 1
ATOM 11552 O O . LYS B 1 212 ? -35.906 -29.562 21.609 1 42.5 212 LYS B O 1
ATOM 11557 N N . VAL B 1 213 ? -35 -27.719 20.875 1 43.31 213 VAL B N 1
ATOM 11558 C CA . VAL B 1 213 ? -34.812 -28.188 19.5 1 43.31 213 VAL B CA 1
ATOM 11559 C C . VAL B 1 213 ? -33.781 -29.328 19.484 1 43.31 213 VAL B C 1
ATOM 11561 O O . VAL B 1 213 ? -32.688 -29.188 20.031 1 43.31 213 VAL B O 1
ATOM 11564 N N . ILE B 1 214 ? -34.125 -30.516 19.656 1 39.03 214 ILE B N 1
ATOM 11565 C CA . ILE B 1 214 ? -33.125 -31.578 19.438 1 39.03 214 ILE B CA 1
ATOM 11566 C C . ILE B 1 214 ? -32.312 -31.234 18.219 1 39.03 214 ILE B C 1
ATOM 11568 O O . ILE B 1 214 ? -32.844 -31.016 17.125 1 39.03 214 ILE B O 1
ATOM 11572 N N . PRO B 1 215 ? -31.125 -30.75 18.422 1 42.84 215 PRO B N 1
ATOM 11573 C CA . PRO B 1 215 ? -30.25 -30.562 17.266 1 42.84 215 PRO B CA 1
ATOM 11574 C C . PRO B 1 215 ? -30.344 -31.703 16.25 1 42.84 215 PRO B C 1
ATOM 11576 O O . PRO B 1 215 ? -29.719 -32.75 16.438 1 42.84 215 PRO B O 1
ATOM 11579 N N . GLY B 1 216 ? -31.453 -32.375 16.109 1 40.44 216 GLY B N 1
ATOM 11580 C CA . GLY B 1 216 ? -31.438 -33.469 15.148 1 40.44 216 GLY B CA 1
ATOM 11581 C C . GLY B 1 216 ? -30.875 -33.062 13.797 1 40.44 216 GLY B C 1
ATOM 11582 O O . GLY B 1 216 ? -30.859 -31.875 13.469 1 40.44 216 GLY B O 1
ATOM 11583 N N . TYR B 1 217 ? -29.969 -33.906 13.203 1 47.34 217 TYR B N 1
ATOM 11584 C CA . TYR B 1 217 ? -29.406 -34.094 11.867 1 47.34 217 TYR B CA 1
ATOM 11585 C C . TYR B 1 217 ? -30.484 -33.938 10.805 1 47.34 217 TYR B C 1
ATOM 11587 O O . TYR B 1 217 ? -31.297 -34.844 10.602 1 47.34 217 TYR B O 1
ATOM 11595 N N . ALA B 1 218 ? -31 -32.844 10.734 1 49.28 218 ALA B N 1
ATOM 11596 C CA . ALA B 1 218 ? -32.156 -32.594 9.859 1 49.28 218 ALA B CA 1
ATOM 11597 C C . ALA B 1 218 ? -31.734 -32.688 8.391 1 49.28 218 ALA B C 1
ATOM 11599 O O . ALA B 1 218 ? -30.734 -32.062 7.98 1 49.28 218 ALA B O 1
ATOM 11600 N N . SER B 1 219 ? -31.703 -33.812 7.711 1 56.16 219 SER B N 1
ATOM 11601 C CA . SER B 1 219 ? -31.703 -33.875 6.254 1 56.16 219 SER B CA 1
ATOM 11602 C C . SER B 1 219 ? -33.125 -33.875 5.707 1 56.16 219 SER B C 1
ATOM 11604 O O . SER B 1 219 ? -34.031 -34.438 6.332 1 56.16 219 SER B O 1
ATOM 11606 N N . GLY B 1 220 ? -33.594 -32.812 4.719 1 62.84 220 GLY B N 1
ATOM 11607 C CA . GLY B 1 220 ? -34.938 -32.781 4.16 1 62.84 220 GLY B CA 1
ATOM 11608 C C . GLY B 1 220 ? -35.031 -32.031 2.836 1 62.84 220 GLY B C 1
ATOM 11609 O O . GLY B 1 220 ? -34.062 -31.422 2.41 1 62.84 220 GLY B O 1
ATOM 11610 N N . GLY B 1 221 ? -35.75 -32.719 1.795 1 74.38 221 GLY B N 1
ATOM 11611 C CA . GLY B 1 221 ? -36.125 -32.062 0.55 1 74.38 221 GLY B CA 1
ATOM 11612 C C . GLY B 1 221 ? -36.812 -33 -0.429 1 74.38 221 GLY B C 1
ATOM 11613 O O . GLY B 1 221 ? -37.812 -33.625 -0.089 1 74.38 221 GLY B O 1
ATOM 11614 N N . GLY B 1 222 ? -36.406 -33.188 -1.447 1 88.69 222 GLY B N 1
ATOM 11615 C CA . GLY B 1 222 ? -37 -33.938 -2.555 1 88.69 222 GLY B CA 1
ATOM 11616 C C . GLY B 1 222 ? -36.625 -35.406 -2.549 1 88.69 222 GLY B C 1
ATOM 11617 O O . GLY B 1 222 ? -37 -36.125 -1.64 1 88.69 222 GLY B O 1
ATOM 11618 N N . ILE B 1 223 ? -35.781 -35.875 -3.406 1 93.44 223 ILE B N 1
ATOM 11619 C CA . ILE B 1 223 ? -35.406 -37.281 -3.584 1 93.44 223 ILE B CA 1
ATOM 11620 C C . ILE B 1 223 ? -33.969 -37.469 -3.104 1 93.44 223 ILE B C 1
ATOM 11622 O O . ILE B 1 223 ? -33.062 -36.719 -3.477 1 93.44 223 ILE B O 1
ATOM 11626 N N . TYR B 1 224 ? -33.781 -38.469 -2.254 1 91.94 224 TYR B N 1
ATOM 11627 C CA . TYR B 1 224 ? -32.469 -38.844 -1.812 1 91.94 224 TYR B CA 1
ATOM 11628 C C . TYR B 1 224 ? -32.094 -40.219 -2.359 1 91.94 224 TYR B C 1
ATOM 11630 O O . TYR B 1 224 ? -32.812 -41.188 -2.162 1 91.94 224 TYR B O 1
ATOM 11638 N N . ILE B 1 225 ? -30.953 -40.281 -3.02 1 91.31 225 ILE B N 1
ATOM 11639 C CA . ILE B 1 225 ? -30.484 -41.531 -3.568 1 91.31 225 ILE B CA 1
ATOM 11640 C C . ILE B 1 225 ? -29.078 -41.812 -3.07 1 91.31 225 ILE B C 1
ATOM 11642 O O . ILE B 1 225 ? -28.172 -41 -3.242 1 91.31 225 ILE B O 1
ATOM 11646 N N . GLU B 1 226 ? -28.875 -42.906 -2.482 1 89.25 226 GLU B N 1
ATOM 11647 C CA . GLU B 1 226 ? -27.547 -43.312 -2.008 1 89.25 226 GLU B CA 1
ATOM 11648 C C . GLU B 1 226 ? -27.219 -44.719 -2.463 1 89.25 226 GLU B C 1
ATOM 11650 O O . GLU B 1 226 ? -27.906 -45.688 -2.107 1 89.25 226 GLU B O 1
ATOM 11655 N N . LEU B 1 227 ? -26.125 -44.812 -3.221 1 89.06 227 LEU B N 1
ATOM 11656 C CA . LEU B 1 227 ? -25.656 -46.094 -3.727 1 89.06 227 LEU B CA 1
ATOM 11657 C C . LEU B 1 227 ? -24.266 -46.438 -3.176 1 89.06 227 LEU B C 1
ATOM 11659 O O . LEU B 1 227 ? -23.344 -45.594 -3.266 1 89.06 227 LEU B O 1
ATOM 11663 N N . ARG B 1 228 ? -23.922 -47.438 -2.496 1 80.75 228 ARG B N 1
ATOM 11664 C CA . ARG B 1 228 ? -22.656 -47.75 -1.846 1 80.75 228 ARG B CA 1
ATOM 11665 C C . ARG B 1 228 ? -22.031 -49 -2.434 1 80.75 228 ARG B C 1
ATOM 11667 O O . ARG B 1 228 ? -20.828 -49.25 -2.256 1 80.75 228 ARG B O 1
ATOM 11674 N N . LYS B 1 229 ? -22.719 -50.062 -3.02 1 67.69 229 LYS B N 1
ATOM 11675 C CA . LYS B 1 229 ? -22.156 -51.406 -3.223 1 67.69 229 LYS B CA 1
ATOM 11676 C C . LYS B 1 229 ? -21.859 -51.656 -4.699 1 67.69 229 LYS B C 1
ATOM 11678 O O . LYS B 1 229 ? -22.672 -51.344 -5.566 1 67.69 229 LYS B O 1
ATOM 11683 N N . GLN B 1 230 ? -20.5 -52.062 -5.023 1 57 230 GLN B N 1
ATOM 11684 C CA . GLN B 1 230 ? -19.969 -52.438 -6.328 1 57 230 GLN B CA 1
ATOM 11685 C C . GLN B 1 230 ? -20.891 -53.406 -7.047 1 57 230 GLN B C 1
ATOM 11687 O O . GLN B 1 230 ? -21.047 -53.344 -8.266 1 57 230 GLN B O 1
ATOM 11692 N N . GLU B 1 231 ? -21.297 -54.562 -6.332 1 54.84 231 GLU B N 1
ATOM 11693 C CA . GLU B 1 231 ? -21.844 -55.75 -6.988 1 54.84 231 GLU B CA 1
ATOM 11694 C C . GLU B 1 231 ? -23.297 -55.5 -7.438 1 54.84 231 GLU B C 1
ATOM 11696 O O . GLU B 1 231 ? -23.984 -56.438 -7.816 1 54.84 231 GLU B O 1
ATOM 11701 N N . ILE B 1 232 ? -23.781 -54.375 -7.324 1 54.94 232 ILE B N 1
ATOM 11702 C CA . ILE B 1 232 ? -25.188 -54.156 -7.668 1 54.94 232 ILE B CA 1
ATOM 11703 C C . ILE B 1 232 ? -25.312 -53.938 -9.172 1 54.94 232 ILE B C 1
ATOM 11705 O O . ILE B 1 232 ? -24.406 -53.375 -9.797 1 54.94 232 ILE B O 1
ATOM 11709 N N . ASN B 1 233 ? -26.062 -54.688 -9.812 1 64.62 233 ASN B N 1
ATOM 11710 C CA . ASN B 1 233 ? -26.422 -54.281 -11.172 1 64.62 233 ASN B CA 1
ATOM 11711 C C . ASN B 1 233 ? -26.609 -52.781 -11.281 1 64.62 233 ASN B C 1
ATOM 11713 O O . ASN B 1 233 ? -27.281 -52.156 -10.453 1 64.62 233 ASN B O 1
ATOM 11717 N N . THR B 1 234 ? -25.797 -52.125 -11.977 1 75 234 THR B N 1
ATOM 11718 C CA . THR B 1 234 ? -25.703 -50.688 -12.031 1 75 234 THR B CA 1
ATOM 11719 C C . THR B 1 234 ? -27.016 -50.062 -12.492 1 75 234 THR B C 1
ATOM 11721 O O . THR B 1 234 ? -27.531 -50.406 -13.562 1 75 234 THR B O 1
ATOM 11724 N N . PRO B 1 235 ? -27.656 -49.25 -11.648 1 85.69 235 PRO B N 1
ATOM 11725 C CA . PRO B 1 235 ? -29 -48.719 -11.953 1 85.69 235 PRO B CA 1
ATOM 11726 C C . PRO B 1 235 ? -28.969 -47.594 -12.992 1 85.69 235 PRO B C 1
ATOM 11728 O O . PRO B 1 235 ? -27.938 -46.938 -13.18 1 85.69 235 PRO B O 1
ATOM 11731 N N . SER B 1 236 ? -29.953 -47.562 -13.852 1 92.44 236 SER B N 1
ATOM 11732 C CA . SER B 1 236 ? -30.266 -46.406 -14.695 1 92.44 236 SER B CA 1
ATOM 11733 C C . SER B 1 236 ? -31.406 -45.594 -14.117 1 92.44 236 SER B C 1
ATOM 11735 O O . SER B 1 236 ? -32.531 -46.062 -14.016 1 92.44 236 SER B O 1
ATOM 11737 N N . ILE B 1 237 ? -31.062 -44.438 -13.688 1 94.69 237 ILE B N 1
ATOM 11738 C CA . ILE B 1 237 ? -32.031 -43.562 -13.055 1 94.69 237 ILE B CA 1
ATOM 11739 C C . ILE B 1 237 ? -32.469 -42.469 -14.031 1 94.69 237 ILE B C 1
ATOM 11741 O O . ILE B 1 237 ? -31.625 -41.781 -14.594 1 94.69 237 ILE B O 1
ATOM 11745 N N . SER B 1 238 ? -33.719 -42.344 -14.227 1 96.75 238 SER B N 1
ATOM 11746 C CA . SER B 1 238 ? -34.219 -41.344 -15.148 1 96.75 238 SER B CA 1
ATOM 11747 C C . SER B 1 238 ? -35.312 -40.5 -14.492 1 96.75 238 SER B C 1
ATOM 11749 O O . SER B 1 238 ? -36.312 -41.031 -14.031 1 96.75 238 SER B O 1
ATOM 11751 N N . LEU B 1 239 ? -35.094 -39.25 -14.367 1 96.94 239 LEU B N 1
ATOM 11752 C CA . LEU B 1 239 ? -36.094 -38.25 -13.977 1 96.94 239 LEU B CA 1
ATOM 11753 C C . LEU B 1 239 ? -36.531 -37.406 -15.18 1 96.94 239 LEU B C 1
ATOM 11755 O O . LEU B 1 239 ? -35.719 -36.688 -15.75 1 96.94 239 LEU B O 1
ATOM 11759 N N . GLN B 1 240 ? -37.812 -37.469 -15.531 1 97.06 240 GLN B N 1
ATOM 11760 C CA . GLN B 1 240 ? -38.281 -36.812 -16.734 1 97.06 240 GLN B CA 1
ATOM 11761 C C . GLN B 1 240 ? -39.531 -35.969 -16.469 1 97.06 240 GLN B C 1
ATOM 11763 O O . GLN B 1 240 ? -40.375 -36.344 -15.656 1 97.06 240 GLN B O 1
ATOM 11768 N N . HIS B 1 241 ? -39.688 -34.844 -17.125 1 96.56 241 HIS B N 1
ATOM 11769 C CA . HIS B 1 241 ? -40.844 -33.938 -17.125 1 96.56 241 HIS B CA 1
ATOM 11770 C C . HIS B 1 241 ? -41.344 -33.688 -15.695 1 96.56 241 HIS B C 1
ATOM 11772 O O . HIS B 1 241 ? -42.562 -33.781 -15.43 1 96.56 241 HIS B O 1
ATOM 11778 N N . SER B 1 242 ? -40.5 -33.531 -14.844 1 97.12 242 SER B N 1
ATOM 11779 C CA . SER B 1 242 ? -40.875 -33.469 -13.43 1 97.12 242 SER B CA 1
ATOM 11780 C C . SER B 1 242 ? -40.562 -32.094 -12.836 1 97.12 242 SER B C 1
ATOM 11782 O O . SER B 1 242 ? -39.719 -31.375 -13.344 1 97.12 242 SER B O 1
ATOM 11784 N N . HIS B 1 243 ? -41.281 -31.719 -11.766 1 97.19 243 HIS B N 1
ATOM 11785 C CA . HIS B 1 243 ? -41.156 -30.438 -11.102 1 97.19 243 HIS B CA 1
ATOM 11786 C C . HIS B 1 243 ? -40.719 -30.609 -9.648 1 97.19 243 HIS B C 1
ATOM 11788 O O . HIS B 1 243 ? -41.344 -31.328 -8.883 1 97.19 243 HIS B O 1
ATOM 11794 N N . PHE B 1 244 ? -39.688 -30.031 -9.305 1 97.44 244 PHE B N 1
ATOM 11795 C CA . PHE B 1 244 ? -39.219 -29.938 -7.934 1 97.44 244 PHE B CA 1
ATOM 11796 C C . PHE B 1 244 ? -39.312 -28.516 -7.418 1 97.44 244 PHE B C 1
ATOM 11798 O O . PHE B 1 244 ? -38.5 -27.656 -7.801 1 97.44 244 PHE B O 1
ATOM 11805 N N . LEU B 1 245 ? -40.25 -28.25 -6.484 1 95.88 245 LEU B N 1
ATOM 11806 C CA . LEU B 1 245 ? -40.562 -26.875 -6.148 1 95.88 245 LEU B CA 1
ATOM 11807 C C . LEU B 1 245 ? -40.469 -26.641 -4.648 1 95.88 245 LEU B C 1
ATOM 11809 O O . LEU B 1 245 ? -41.125 -27.312 -3.852 1 95.88 245 LEU B O 1
ATOM 11813 N N . TYR B 1 246 ? -39.656 -25.766 -4.16 1 94.31 246 TYR B N 1
ATOM 11814 C CA . TYR B 1 246 ? -39.562 -25.203 -2.818 1 94.31 246 TYR B CA 1
ATOM 11815 C C . TYR B 1 246 ? -39.312 -26.281 -1.783 1 94.31 246 TYR B C 1
ATOM 11817 O O . TYR B 1 246 ? -39.906 -26.297 -0.712 1 94.31 246 TYR B O 1
ATOM 11825 N N . ASN B 1 247 ? -38.5 -27.203 -2.145 1 93.44 247 ASN B N 1
ATOM 11826 C CA . ASN B 1 247 ? -38.062 -28.188 -1.159 1 93.44 247 ASN B CA 1
ATOM 11827 C C . ASN B 1 247 ? -36.875 -27.672 -0.37 1 93.44 247 ASN B C 1
ATOM 11829 O O . ASN B 1 247 ? -36.031 -26.953 -0.912 1 93.44 247 ASN B O 1
ATOM 11833 N N . THR B 1 248 ? -36.781 -28.047 0.879 1 89.25 248 THR B N 1
ATOM 11834 C CA . THR B 1 248 ? -35.719 -27.469 1.713 1 89.25 248 THR B CA 1
ATOM 11835 C C . THR B 1 248 ? -34.969 -28.547 2.479 1 89.25 248 THR B C 1
ATOM 11837 O O . THR B 1 248 ? -35.594 -29.438 3.066 1 89.25 248 THR B O 1
ATOM 11840 N N . ALA B 1 249 ? -33.688 -28.484 2.365 1 81.81 249 ALA B N 1
ATOM 11841 C CA . ALA B 1 249 ? -32.812 -29.312 3.186 1 81.81 249 ALA B CA 1
ATOM 11842 C C . ALA B 1 249 ? -31.844 -28.438 4 1 81.81 249 ALA B C 1
ATOM 11844 O O . ALA B 1 249 ? -30.625 -28.578 3.885 1 81.81 249 ALA B O 1
ATOM 11845 N N . ASP B 1 250 ? -32.219 -27.359 4.715 1 64.31 250 ASP B N 1
ATOM 11846 C CA . ASP B 1 250 ? -31.375 -26.312 5.289 1 64.31 250 ASP B CA 1
ATOM 11847 C C . ASP B 1 250 ? -30.891 -26.688 6.684 1 64.31 250 ASP B C 1
ATOM 11849 O O . ASP B 1 250 ? -31.672 -27.109 7.527 1 64.31 250 ASP B O 1
ATOM 11853 N N . ASN B 1 251 ? -30.016 -27.469 6.973 1 53.09 251 ASN B N 1
ATOM 11854 C CA . ASN B 1 251 ? -29.609 -27.672 8.359 1 53.09 251 ASN B CA 1
ATOM 11855 C C . ASN B 1 251 ? -29.094 -26.375 8.984 1 53.09 251 ASN B C 1
ATOM 11857 O O . ASN B 1 251 ? -28.156 -25.766 8.461 1 53.09 251 ASN B O 1
ATOM 11861 N N . VAL B 1 252 ? -29.859 -25.844 9.922 1 46.47 252 VAL B N 1
ATOM 11862 C CA . VAL B 1 252 ? -29.656 -24.641 10.727 1 46.47 252 VAL B CA 1
ATOM 11863 C C . VAL B 1 252 ? -28.234 -24.625 11.281 1 46.47 252 VAL B C 1
ATOM 11865 O O . VAL B 1 252 ? -27.625 -23.562 11.391 1 46.47 252 VAL B O 1
ATOM 11868 N N . SER B 1 253 ? -27.875 -25.734 12 1 41.75 253 SER B N 1
ATOM 11869 C CA . SER B 1 253 ? -26.656 -25.594 12.805 1 41.75 253 SER B CA 1
ATOM 11870 C C . SER B 1 253 ? -25.406 -25.703 11.945 1 41.75 253 SER B C 1
ATOM 11872 O O . SER B 1 253 ? -24.328 -25.984 12.445 1 41.75 253 SER B O 1
ATOM 11874 N N . ALA B 1 254 ? -25.609 -25.875 10.664 1 41 254 ALA B N 1
ATOM 11875 C CA . ALA B 1 254 ? -24.375 -26.016 9.891 1 41 254 ALA B CA 1
ATOM 11876 C C . ALA B 1 254 ? -23.516 -24.75 9.992 1 41 254 ALA B C 1
ATOM 11878 O O . ALA B 1 254 ? -23.969 -23.656 9.617 1 41 254 ALA B O 1
ATOM 11879 N N . SER B 1 255 ? -22.812 -24.672 11.047 1 39.84 255 SER B N 1
ATOM 11880 C CA . SER B 1 255 ? -21.812 -23.609 11.062 1 39.84 255 SER B CA 1
ATOM 11881 C C . SER B 1 255 ? -21.109 -23.5 9.719 1 39.84 255 SER B C 1
ATOM 11883 O O . SER B 1 255 ? -20.734 -24.516 9.125 1 39.84 255 SER B O 1
ATOM 11885 N N . PRO B 1 256 ? -21.375 -22.469 9.008 1 40.59 256 PRO B N 1
ATOM 11886 C CA . PRO B 1 256 ? -20.625 -22.25 7.766 1 40.59 256 PRO B CA 1
ATOM 11887 C C . PRO B 1 256 ? -19.25 -22.922 7.766 1 40.59 256 PRO B C 1
ATOM 11889 O O . PRO B 1 256 ? -18.578 -22.953 6.73 1 40.59 256 PRO B O 1
ATOM 11892 N N . THR B 1 257 ? -18.672 -23.016 8.906 1 38.94 257 THR B N 1
ATOM 11893 C CA . THR B 1 257 ? -17.266 -23.359 9.07 1 38.94 257 THR B CA 1
ATOM 11894 C C . THR B 1 257 ? -17.016 -24.812 8.688 1 38.94 257 THR B C 1
ATOM 11896 O O . THR B 1 257 ? -15.875 -25.281 8.695 1 38.94 257 THR B O 1
ATOM 11899 N N . GLY B 1 258 ? -18.016 -25.875 8.703 1 37 258 GLY B N 1
ATOM 11900 C CA . GLY B 1 258 ? -17.688 -27.281 8.484 1 37 258 GLY B CA 1
ATOM 11901 C C . GLY B 1 258 ? -17.531 -27.625 7.016 1 37 258 GLY B C 1
ATOM 11902 O O . GLY B 1 258 ? -18.234 -27.078 6.164 1 37 258 GLY B O 1
ATOM 11903 N N . SER B 1 259 ? -16.375 -28.078 6.586 1 38.62 259 SER B N 1
ATOM 11904 C CA . SER B 1 259 ? -16.078 -28.5 5.227 1 38.62 259 SER B CA 1
ATOM 11905 C C . SER B 1 259 ? -17.172 -29.406 4.672 1 38.62 259 SER B C 1
ATOM 11907 O O . SER B 1 259 ? -17.672 -30.281 5.379 1 38.62 259 SER B O 1
ATOM 11909 N N . GLY B 1 260 ? -18.156 -29 3.98 1 40.5 260 GLY B N 1
ATOM 11910 C CA . GLY B 1 260 ? -19.016 -29.922 3.258 1 40.5 260 GLY B CA 1
ATOM 11911 C C . GLY B 1 260 ? -18.359 -31.266 2.992 1 40.5 260 GLY B C 1
ATOM 11912 O O . GLY B 1 260 ? -18.969 -32.156 2.396 1 40.5 260 GLY B O 1
ATOM 11913 N N . MET B 1 261 ? -16.984 -31.281 3.098 1 41.12 261 MET B N 1
ATOM 11914 C CA . MET B 1 261 ? -16.203 -32.438 2.693 1 41.12 261 MET B CA 1
ATOM 11915 C C . MET B 1 261 ? -15.867 -33.312 3.898 1 41.12 261 MET B C 1
ATOM 11917 O O . MET B 1 261 ? -15.125 -34.281 3.775 1 41.12 261 MET B O 1
ATOM 11921 N N . ALA B 1 262 ? -16.078 -32.938 5.078 1 38.78 262 ALA B N 1
ATOM 11922 C CA . ALA B 1 262 ? -15.594 -33.75 6.18 1 38.78 262 ALA B CA 1
ATOM 11923 C C . ALA B 1 262 ? -16.172 -35.156 6.09 1 38.78 262 ALA B C 1
ATOM 11925 O O . ALA B 1 262 ? -17.297 -35.375 5.645 1 38.78 262 ALA B O 1
ATOM 11926 N N . GLU B 1 263 ? -15.383 -36.062 6.07 1 40.34 263 GLU B N 1
ATOM 11927 C CA . GLU B 1 263 ? -15.812 -37.469 6.066 1 40.34 263 GLU B CA 1
ATOM 11928 C C . GLU B 1 263 ? -17.047 -37.656 6.938 1 40.34 263 GLU B C 1
ATOM 11930 O O . GLU B 1 263 ? -17.922 -38.469 6.602 1 40.34 263 GLU B O 1
ATOM 11935 N N . GLY B 1 264 ? -16.891 -37.25 8.258 1 38.34 264 GLY B N 1
ATOM 11936 C CA . GLY B 1 264 ? -18.016 -37.5 9.133 1 38.34 264 GLY B CA 1
ATOM 11937 C C . GLY B 1 264 ? -19.188 -36.562 8.914 1 38.34 264 GLY B C 1
ATOM 11938 O O . GLY B 1 264 ? -19.641 -35.906 9.852 1 38.34 264 GLY B O 1
ATOM 11939 N N . HIS B 1 265 ? -19.266 -36.031 7.859 1 40.81 265 HIS B N 1
ATOM 11940 C CA . HIS B 1 265 ? -20.391 -35.125 7.637 1 40.81 265 HIS B CA 1
ATOM 11941 C C . HIS B 1 265 ? -21.672 -35.688 8.203 1 40.81 265 HIS B C 1
ATOM 11943 O O . HIS B 1 265 ? -22.312 -36.531 7.566 1 40.81 265 HIS B O 1
ATOM 11949 N N . ILE B 1 266 ? -21.672 -35.812 9.367 1 42.5 266 ILE B N 1
ATOM 11950 C CA . ILE B 1 266 ? -22.859 -36.188 10.125 1 42.5 266 ILE B CA 1
ATOM 11951 C C . ILE B 1 266 ? -24.047 -35.312 9.734 1 42.5 266 ILE B C 1
ATOM 11953 O O . ILE B 1 266 ? -25.203 -35.688 9.945 1 42.5 266 ILE B O 1
ATOM 11957 N N . GLY B 1 267 ? -24.078 -34.094 8.844 1 48.91 267 GLY B N 1
ATOM 11958 C CA . GLY B 1 267 ? -25.281 -33.281 8.703 1 48.91 267 GLY B CA 1
ATOM 11959 C C . GLY B 1 267 ? -25.812 -33.25 7.285 1 48.91 267 GLY B C 1
ATOM 11960 O O . GLY B 1 267 ? -25.047 -33.188 6.328 1 48.91 267 GLY B O 1
ATOM 11961 N N . PHE B 1 268 ? -26.969 -33.844 6.926 1 58.09 268 PHE B N 1
ATOM 11962 C CA . PHE B 1 268 ? -27.812 -33.938 5.73 1 58.09 268 PHE B CA 1
ATOM 11963 C C . PHE B 1 268 ? -28.422 -32.594 5.383 1 58.09 268 PHE B C 1
ATOM 11965 O O . PHE B 1 268 ? -29.234 -32.062 6.137 1 58.09 268 PHE B O 1
ATOM 11972 N N . GLY B 1 269 ? -27.703 -31.609 4.816 1 68.81 269 GLY B N 1
ATOM 11973 C CA . GLY B 1 269 ? -28.125 -30.375 4.184 1 68.81 269 GLY B CA 1
ATOM 11974 C C . GLY B 1 269 ? -27.688 -30.266 2.734 1 68.81 269 GLY B C 1
ATOM 11975 O O . GLY B 1 269 ? -27.141 -29.234 2.316 1 68.81 269 GLY B O 1
ATOM 11976 N N . ARG B 1 270 ? -28.078 -31.375 2.023 1 82.12 270 ARG B N 1
ATOM 11977 C CA . ARG B 1 270 ? -27.562 -31.484 0.658 1 82.12 270 ARG B CA 1
ATOM 11978 C C . ARG B 1 270 ? -28.703 -31.719 -0.329 1 82.12 270 ARG B C 1
ATOM 11980 O O . ARG B 1 270 ? -29.531 -32.625 -0.139 1 82.12 270 ARG B O 1
ATOM 11987 N N . GLY B 1 271 ? -28.641 -30.859 -1.312 1 88.44 271 GLY B N 1
ATOM 11988 C CA . GLY B 1 271 ? -29.641 -31.016 -2.365 1 88.44 271 GLY B CA 1
ATOM 11989 C C . GLY B 1 271 ? -31.062 -30.828 -1.884 1 88.44 271 GLY B C 1
ATOM 11990 O O . GLY B 1 271 ? -31.719 -31.797 -1.487 1 88.44 271 GLY B O 1
ATOM 11991 N N . GLY B 1 272 ? -31.562 -29.766 -1.947 1 90.44 272 GLY B N 1
ATOM 11992 C CA . GLY B 1 272 ? -32.938 -29.531 -1.524 1 90.44 272 GLY B CA 1
ATOM 11993 C C . GLY B 1 272 ? -33.938 -30.344 -2.309 1 90.44 272 GLY B C 1
ATOM 11994 O O . GLY B 1 272 ? -34.938 -30.797 -1.75 1 90.44 272 GLY B O 1
ATOM 11995 N N . ALA B 1 273 ? -33.656 -30.531 -3.578 1 95.19 273 ALA B N 1
ATOM 11996 C CA . ALA B 1 273 ? -34.594 -31.266 -4.449 1 95.19 273 ALA B CA 1
ATOM 11997 C C . ALA B 1 273 ? -34.094 -32.688 -4.699 1 95.19 273 ALA B C 1
ATOM 11999 O O . ALA B 1 273 ? -34.844 -33.656 -4.641 1 95.19 273 ALA B O 1
ATOM 12000 N N . LEU B 1 274 ? -32.844 -32.812 -5.023 1 94.62 274 LEU B N 1
ATOM 12001 C CA . LEU B 1 274 ? -32.25 -34.094 -5.375 1 94.62 274 LEU B CA 1
ATOM 12002 C C . LEU B 1 274 ? -30.859 -34.25 -4.789 1 94.62 274 LEU B C 1
ATOM 12004 O O . LEU B 1 274 ? -30 -33.375 -5.008 1 94.62 274 LEU B O 1
ATOM 12008 N N . SER B 1 275 ? -30.656 -35.25 -4.043 1 92.75 275 SER B N 1
ATOM 12009 C CA . SER B 1 275 ? -29.344 -35.562 -3.486 1 92.75 275 SER B CA 1
ATOM 12010 C C . SER B 1 275 ? -28.859 -36.938 -3.939 1 92.75 275 SER B C 1
ATOM 12012 O O . SER B 1 275 ? -29.531 -37.938 -3.695 1 92.75 275 SER B O 1
ATOM 12014 N N . LEU B 1 276 ? -27.719 -36.938 -4.586 1 91.81 276 LEU B N 1
ATOM 12015 C CA . LEU B 1 276 ? -27.125 -38.156 -5.105 1 91.81 276 LEU B CA 1
ATOM 12016 C C . LEU B 1 276 ? -25.797 -38.438 -4.418 1 91.81 276 LEU B C 1
ATOM 12018 O O . LEU B 1 276 ? -24.891 -37.625 -4.414 1 91.81 276 LEU B O 1
ATOM 12022 N N . PHE B 1 277 ? -25.719 -39.625 -3.889 1 87.5 277 PHE B N 1
ATOM 12023 C CA . PHE B 1 277 ? -24.5 -40.031 -3.225 1 87.5 277 PHE B CA 1
ATOM 12024 C C . PHE B 1 277 ? -24.016 -41.375 -3.756 1 87.5 277 PHE B C 1
ATOM 12026 O O . PHE B 1 277 ? -24.703 -42.375 -3.613 1 87.5 277 PHE B O 1
ATOM 12033 N N . PHE B 1 278 ? -22.828 -41.375 -4.324 1 86.69 278 PHE B N 1
ATOM 12034 C CA . PHE B 1 278 ? -22.234 -42.594 -4.891 1 86.69 278 PHE B CA 1
ATOM 12035 C C . PHE B 1 278 ? -20.969 -42.969 -4.137 1 86.69 278 PHE B C 1
ATOM 12037 O O . PHE B 1 278 ? -20.031 -42.188 -4.047 1 86.69 278 PHE B O 1
ATOM 12044 N N . LEU B 1 279 ? -21 -44.156 -3.602 1 84.06 279 LEU B N 1
ATOM 12045 C CA . LEU B 1 279 ? -19.812 -44.688 -2.914 1 84.06 279 LEU B CA 1
ATOM 12046 C C . LEU B 1 279 ? -19.344 -46 -3.553 1 84.06 279 LEU B C 1
ATOM 12048 O O . LEU B 1 279 ? -20 -47.031 -3.398 1 84.06 279 LEU B O 1
ATOM 12052 N N . ASN B 1 280 ? -18.312 -46.062 -4.32 1 82.88 280 ASN B N 1
ATOM 12053 C CA . ASN B 1 280 ? -17.703 -47.219 -4.957 1 82.88 280 ASN B CA 1
ATOM 12054 C C . ASN B 1 280 ? -18.641 -47.844 -5.988 1 82.88 280 ASN B C 1
ATOM 12056 O O . ASN B 1 280 ? -18.859 -49.062 -5.984 1 82.88 280 ASN B O 1
ATOM 12060 N N . VAL B 1 281 ? -19.297 -46.938 -6.629 1 85.19 281 VAL B N 1
ATOM 12061 C CA . VAL B 1 281 ? -20.234 -47.438 -7.633 1 85.19 281 VAL B CA 1
ATOM 12062 C C . VAL B 1 281 ? -19.75 -47.062 -9.031 1 85.19 281 VAL B C 1
ATOM 12064 O O . VAL B 1 281 ? -19.172 -45.969 -9.211 1 85.19 281 VAL B O 1
ATOM 12067 N N . ASN B 1 282 ? -19.922 -48 -10 1 85.06 282 ASN B N 1
ATOM 12068 C CA . ASN B 1 282 ? -19.422 -47.75 -11.344 1 85.06 282 ASN B CA 1
ATOM 12069 C C . ASN B 1 282 ? -20.547 -47.844 -12.383 1 85.06 282 ASN B C 1
ATOM 12071 O O . ASN B 1 282 ? -21.5 -48.625 -12.203 1 85.06 282 ASN B O 1
ATOM 12075 N N . HIS B 1 283 ? -20.469 -47.062 -13.414 1 87.81 283 HIS B N 1
ATOM 12076 C CA . HIS B 1 283 ? -21.281 -47.125 -14.625 1 87.81 283 HIS B CA 1
ATOM 12077 C C . HIS B 1 283 ? -22.75 -46.812 -14.32 1 87.81 283 HIS B C 1
ATOM 12079 O O . HIS B 1 283 ? -23.656 -47.438 -14.859 1 87.81 283 HIS B O 1
ATOM 12085 N N . VAL B 1 284 ? -22.969 -46 -13.344 1 89.69 284 VAL B N 1
ATOM 12086 C CA . VAL B 1 284 ? -24.312 -45.5 -13.07 1 89.69 284 VAL B CA 1
ATOM 12087 C C . VAL B 1 284 ? -24.641 -44.344 -13.977 1 89.69 284 VAL B C 1
ATOM 12089 O O . VAL B 1 284 ? -23.781 -43.469 -14.203 1 89.69 284 VAL B O 1
ATOM 12092 N N . THR B 1 285 ? -25.828 -44.406 -14.594 1 92.56 285 THR B N 1
ATOM 12093 C CA . THR B 1 285 ? -26.281 -43.25 -15.398 1 92.56 285 THR B CA 1
ATOM 12094 C C . THR B 1 285 ? -27.5 -42.594 -14.766 1 92.56 285 THR B C 1
ATOM 12096 O O . THR B 1 285 ? -28.484 -43.281 -14.438 1 92.56 285 THR B O 1
ATOM 12099 N N . VAL B 1 286 ? -27.406 -41.344 -14.539 1 95.56 286 VAL B N 1
ATOM 12100 C CA . VAL B 1 286 ? -28.516 -40.562 -14.07 1 95.56 286 VAL B CA 1
ATOM 12101 C C . VAL B 1 286 ? -28.922 -39.531 -15.141 1 95.56 286 VAL B C 1
ATOM 12103 O O . VAL B 1 286 ? -28.156 -38.625 -15.477 1 95.56 286 VAL B O 1
ATOM 12106 N N . ASP B 1 287 ? -30.141 -39.75 -15.672 1 97 287 ASP B N 1
ATOM 12107 C CA . ASP B 1 287 ? -30.656 -38.844 -16.703 1 97 287 ASP B CA 1
ATOM 12108 C C . ASP B 1 287 ? -31.734 -37.906 -16.125 1 97 287 ASP B C 1
ATOM 12110 O O . ASP B 1 287 ? -32.781 -38.375 -15.672 1 97 287 ASP B O 1
ATOM 12114 N N . ILE B 1 288 ? -31.469 -36.656 -16.109 1 97.69 288 ILE B N 1
ATOM 12115 C CA . ILE B 1 288 ? -32.438 -35.625 -15.742 1 97.69 288 ILE B CA 1
ATOM 12116 C C . ILE B 1 288 ? -32.875 -34.875 -16.984 1 97.69 288 ILE B C 1
ATOM 12118 O O . ILE B 1 288 ? -32.156 -33.969 -17.453 1 97.69 288 ILE B O 1
ATOM 12122 N N . LEU B 1 289 ? -34.094 -35.156 -17.516 1 97.38 289 LEU B N 1
ATOM 12123 C CA . LEU B 1 289 ? -34.531 -34.656 -18.828 1 97.38 289 LEU B CA 1
ATOM 12124 C C . LEU B 1 289 ? -35.781 -33.812 -18.703 1 97.38 289 LEU B C 1
ATOM 12126 O O . LEU B 1 289 ? -36.781 -34.25 -18.188 1 97.38 289 LEU B O 1
ATOM 12130 N N . ASN B 1 290 ? -35.781 -32.625 -19.172 1 97.56 290 ASN B N 1
ATOM 12131 C CA . ASN B 1 290 ? -36.938 -31.719 -19.219 1 97.56 290 ASN B CA 1
ATOM 12132 C C . ASN B 1 290 ? -37.531 -31.531 -17.828 1 97.56 290 ASN B C 1
ATOM 12134 O O . ASN B 1 290 ? -38.75 -31.703 -17.656 1 97.56 290 ASN B O 1
ATOM 12138 N N . CYS B 1 291 ? -36.781 -31.25 -16.891 1 97.94 291 CYS B N 1
ATOM 12139 C CA . CYS B 1 291 ? -37.25 -31.078 -15.516 1 97.94 291 CYS B CA 1
ATOM 12140 C C . CYS B 1 291 ? -37.156 -29.609 -15.094 1 97.94 291 CYS B C 1
ATOM 12142 O O . CYS B 1 291 ? -36.562 -28.797 -15.789 1 97.94 291 CYS B O 1
ATOM 12144 N N . TRP B 1 292 ? -37.812 -29.219 -14.031 1 97.81 292 TRP B N 1
ATOM 12145 C CA . TRP B 1 292 ? -37.812 -27.875 -13.461 1 97.81 292 TRP B CA 1
ATOM 12146 C C . TRP B 1 292 ? -37.469 -27.922 -11.977 1 97.81 292 TRP B C 1
ATOM 12148 O O . TRP B 1 292 ? -38.219 -28.484 -11.18 1 97.81 292 TRP B O 1
ATOM 12158 N N . PHE B 1 293 ? -36.438 -27.359 -11.625 1 98.19 293 PHE B N 1
ATOM 12159 C CA . PHE B 1 293 ? -36.031 -27.141 -10.234 1 98.19 293 PHE B CA 1
ATOM 12160 C C . PHE B 1 293 ? -36.219 -25.688 -9.844 1 98.19 293 PHE B C 1
ATOM 12162 O O . PHE B 1 293 ? -35.438 -24.828 -10.297 1 98.19 293 PHE B O 1
ATOM 12169 N N . GLU B 1 294 ? -37.125 -25.406 -9 1 97.5 294 GLU B N 1
ATOM 12170 C CA . GLU B 1 294 ? -37.438 -24.016 -8.703 1 97.5 294 GLU B CA 1
ATOM 12171 C C . GLU B 1 294 ? -37.531 -23.781 -7.203 1 97.5 294 GLU B C 1
ATOM 12173 O O . GLU B 1 294 ? -38.281 -24.453 -6.512 1 97.5 294 GLU B O 1
ATOM 12178 N N . GLY B 1 295 ? -36.812 -22.812 -6.723 1 95.75 295 GLY B N 1
ATOM 12179 C CA . GLY B 1 295 ? -36.938 -22.312 -5.363 1 95.75 295 GLY B CA 1
ATOM 12180 C C . GLY B 1 295 ? -36.5 -23.328 -4.316 1 95.75 295 GLY B C 1
ATOM 12181 O O . GLY B 1 295 ? -37 -23.297 -3.182 1 95.75 295 GLY B O 1
ATOM 12182 N N . ASN B 1 296 ? -35.719 -24.25 -4.637 1 95.75 296 ASN B N 1
ATOM 12183 C CA . ASN B 1 296 ? -35.25 -25.219 -3.658 1 95.75 296 ASN B CA 1
ATOM 12184 C C . ASN B 1 296 ? -34.094 -24.641 -2.824 1 95.75 296 ASN B C 1
ATOM 12186 O O . ASN B 1 296 ? -33.406 -23.75 -3.271 1 95.75 296 ASN B O 1
ATOM 12190 N N . LYS B 1 297 ? -33.938 -25.156 -1.616 1 92.62 297 LYS B N 1
ATOM 12191 C CA . LYS B 1 297 ? -32.938 -24.609 -0.705 1 92.62 297 LYS B CA 1
ATOM 12192 C C . LYS B 1 297 ? -32.188 -25.719 0.021 1 92.62 297 LYS B C 1
ATOM 12194 O O . LYS B 1 297 ? -32.781 -26.719 0.421 1 92.62 297 LYS B O 1
ATOM 12199 N N . ALA B 1 298 ? -30.906 -25.531 0.086 1 90.69 298 ALA B N 1
ATOM 12200 C CA . ALA B 1 298 ? -30.047 -26.438 0.868 1 90.69 298 ALA B CA 1
ATOM 12201 C C . ALA B 1 298 ? -28.766 -25.734 1.3 1 90.69 298 ALA B C 1
ATOM 12203 O O . ALA B 1 298 ? -28.547 -24.562 0.968 1 90.69 298 ALA B O 1
ATOM 12204 N N . ALA B 1 299 ? -27.984 -26.469 2.156 1 81.75 299 ALA B N 1
ATOM 12205 C CA . ALA B 1 299 ? -26.656 -25.938 2.459 1 81.75 299 ALA B CA 1
ATOM 12206 C C . ALA B 1 299 ? -25.719 -26.078 1.263 1 81.75 299 ALA B C 1
ATOM 12208 O O . ALA B 1 299 ? -25 -25.141 0.912 1 81.75 299 ALA B O 1
ATOM 12209 N N . TRP B 1 300 ? -25.734 -27.312 0.725 1 85.19 300 TRP B N 1
ATOM 12210 C CA . TRP B 1 300 ? -24.969 -27.609 -0.484 1 85.19 300 TRP B CA 1
ATOM 12211 C C . TRP B 1 300 ? -25.891 -28.078 -1.606 1 85.19 300 TRP B C 1
ATOM 12213 O O . TRP B 1 300 ? -26.672 -29.016 -1.431 1 85.19 300 TRP B O 1
ATOM 12223 N N . GLY B 1 301 ? -25.688 -27.391 -2.711 1 91.62 301 GLY B N 1
ATOM 12224 C CA . GLY B 1 301 ? -26.594 -27.734 -3.789 1 91.62 301 GLY B CA 1
ATOM 12225 C C . GLY B 1 301 ? -28.031 -27.359 -3.506 1 91.62 301 GLY B C 1
ATOM 12226 O O . GLY B 1 301 ? -28.859 -28.203 -3.176 1 91.62 301 GLY B O 1
ATOM 12227 N N . GLY B 1 302 ? -28.328 -26.203 -3.674 1 93.06 302 GLY B N 1
ATOM 12228 C CA . GLY B 1 302 ? -29.688 -25.75 -3.406 1 93.06 302 GLY B CA 1
ATOM 12229 C C . GLY B 1 302 ? -30.734 -26.656 -4.035 1 93.06 302 GLY B C 1
ATOM 12230 O O . GLY B 1 302 ? -31.672 -27.078 -3.363 1 93.06 302 GLY B O 1
ATOM 12231 N N . ALA B 1 303 ? -30.547 -26.984 -5.293 1 96.62 303 ALA B N 1
ATOM 12232 C CA . ALA B 1 303 ? -31.453 -27.906 -5.969 1 96.62 303 ALA B CA 1
ATOM 12233 C C . ALA B 1 303 ? -30.875 -29.312 -6.012 1 96.62 303 ALA B C 1
ATOM 12235 O O . ALA B 1 303 ? -31.453 -30.234 -5.438 1 96.62 303 ALA B O 1
ATOM 12236 N N . VAL B 1 304 ? -29.719 -29.469 -6.602 1 95.75 304 VAL B N 1
ATOM 12237 C CA . VAL B 1 304 ? -29.172 -30.797 -6.816 1 95.75 304 VAL B CA 1
ATOM 12238 C C . VAL B 1 304 ? -27.781 -30.891 -6.184 1 95.75 304 VAL B C 1
ATOM 12240 O O . VAL B 1 304 ? -26.953 -30 -6.344 1 95.75 304 VAL B O 1
ATOM 12243 N N . TYR B 1 305 ? -27.562 -31.938 -5.477 1 92.81 305 TYR B N 1
ATOM 12244 C CA . TYR B 1 305 ? -26.25 -32.281 -4.918 1 92.81 305 TYR B CA 1
ATOM 12245 C C . TYR B 1 305 ? -25.828 -33.688 -5.379 1 92.81 305 TYR B C 1
ATOM 12247 O O . TYR B 1 305 ? -26.594 -34.625 -5.285 1 92.81 305 TYR B O 1
ATOM 12255 N N . ALA B 1 306 ? -24.609 -33.719 -5.91 1 91.75 306 ALA B N 1
ATOM 12256 C CA . ALA B 1 306 ? -24.062 -35.031 -6.316 1 91.75 306 ALA B CA 1
ATOM 12257 C C . ALA B 1 306 ? -22.641 -35.219 -5.809 1 91.75 306 ALA B C 1
ATOM 12259 O O . ALA B 1 306 ? -21.812 -34.312 -5.941 1 91.75 306 ALA B O 1
ATOM 12260 N N . ARG B 1 307 ? -22.375 -36.375 -5.289 1 88 307 ARG B N 1
ATOM 12261 C CA . ARG B 1 307 ? -21.031 -36.656 -4.773 1 88 307 ARG B CA 1
ATOM 12262 C C . ARG B 1 307 ? -20.562 -38.031 -5.188 1 88 307 ARG B C 1
ATOM 12264 O O . ARG B 1 307 ? -21.266 -39.031 -4.996 1 88 307 ARG B O 1
ATOM 12271 N N . PHE B 1 308 ? -19.391 -38.062 -5.762 1 84.5 308 PHE B N 1
ATOM 12272 C CA . PHE B 1 308 ? -18.703 -39.312 -6.07 1 84.5 308 PHE B CA 1
ATOM 12273 C C . PHE B 1 308 ? -17.562 -39.562 -5.094 1 84.5 308 PHE B C 1
ATOM 12275 O O . PHE B 1 308 ? -16.688 -38.688 -4.926 1 84.5 308 PHE B O 1
ATOM 12282 N N . ARG B 1 309 ? -17.562 -40.625 -4.496 1 78.5 309 ARG B N 1
ATOM 12283 C CA . ARG B 1 309 ? -16.516 -40.906 -3.516 1 78.5 309 ARG B CA 1
ATOM 12284 C C . ARG B 1 309 ? -15.742 -42.156 -3.859 1 78.5 309 ARG B C 1
ATOM 12286 O O . ARG B 1 309 ? -16.281 -43.094 -4.477 1 78.5 309 ARG B O 1
ATOM 12293 N N . ASN B 1 310 ? -14.555 -42.219 -3.553 1 75.62 310 ASN B N 1
ATOM 12294 C CA . ASN B 1 310 ? -13.641 -43.375 -3.576 1 75.62 310 ASN B CA 1
ATOM 12295 C C . ASN B 1 310 ? -13.453 -43.906 -4.992 1 75.62 310 ASN B C 1
ATOM 12297 O O . ASN B 1 310 ? -13.125 -43.156 -5.906 1 75.62 310 ASN B O 1
ATOM 12301 N N . GLU B 1 311 ? -13.898 -45.188 -5.129 1 75.75 311 GLU B N 1
ATOM 12302 C CA . GLU B 1 311 ? -13.594 -45.812 -6.402 1 75.75 311 GLU B CA 1
ATOM 12303 C C . GLU B 1 311 ? -14.766 -45.719 -7.371 1 75.75 311 GLU B C 1
ATOM 12305 O O . GLU B 1 311 ? -14.906 -46.562 -8.273 1 75.75 311 GLU B O 1
ATOM 12310 N N . SER B 1 312 ? -15.617 -44.719 -7.09 1 82.75 312 SER B N 1
ATOM 12311 C CA . SER B 1 312 ? -16.703 -44.531 -8.039 1 82.75 312 SER B CA 1
ATOM 12312 C C . SER B 1 312 ? -16.172 -44.062 -9.398 1 82.75 312 SER B C 1
ATOM 12314 O O . SER B 1 312 ? -15.477 -43.062 -9.484 1 82.75 312 SER B O 1
ATOM 12316 N N . SER B 1 313 ? -16.438 -44.906 -10.469 1 81.81 313 SER B N 1
ATOM 12317 C CA . SER B 1 313 ? -15.844 -44.562 -11.766 1 81.81 313 SER B CA 1
ATOM 12318 C C . SER B 1 313 ? -16.844 -44.781 -12.898 1 81.81 313 SER B C 1
ATOM 12320 O O . SER B 1 313 ? -17.734 -45.625 -12.805 1 81.81 313 SER B O 1
ATOM 12322 N N . TYR B 1 314 ? -16.656 -44.062 -13.945 1 83.62 314 TYR B N 1
ATOM 12323 C CA . TYR B 1 314 ? -17.391 -44.156 -15.203 1 83.62 314 TYR B CA 1
ATOM 12324 C C . TYR B 1 314 ? -18.875 -43.906 -14.977 1 83.62 314 TYR B C 1
ATOM 12326 O O . TYR B 1 314 ? -19.719 -44.531 -15.625 1 83.62 314 TYR B O 1
ATOM 12334 N N . ASN B 1 315 ? -19.203 -43.156 -13.984 1 87.62 315 ASN B N 1
ATOM 12335 C CA . ASN B 1 315 ? -20.578 -42.75 -13.789 1 87.62 315 ASN B CA 1
ATOM 12336 C C . ASN B 1 315 ? -20.891 -41.5 -14.609 1 87.62 315 ASN B C 1
ATOM 12338 O O . ASN B 1 315 ? -20 -40.688 -14.906 1 87.62 315 ASN B O 1
ATOM 12342 N N . THR B 1 316 ? -22.125 -41.375 -15.086 1 90.88 316 THR B N 1
ATOM 12343 C CA . THR B 1 316 ? -22.5 -40.219 -15.891 1 90.88 316 THR B CA 1
ATOM 12344 C C . THR B 1 316 ? -23.797 -39.594 -15.359 1 90.88 316 THR B C 1
ATOM 12346 O O . THR B 1 316 ? -24.781 -40.281 -15.141 1 90.88 316 THR B O 1
ATOM 12349 N N . ILE B 1 317 ? -23.75 -38.375 -15.109 1 93.44 317 ILE B N 1
ATOM 12350 C CA . ILE B 1 317 ? -24.938 -37.562 -14.859 1 93.44 317 ILE B CA 1
ATOM 12351 C C . ILE B 1 317 ? -25.234 -36.688 -16.062 1 93.44 317 ILE B C 1
ATOM 12353 O O . ILE B 1 317 ? -24.406 -35.844 -16.422 1 93.44 317 ILE B O 1
ATOM 12357 N N . ASN B 1 318 ? -26.359 -36.938 -16.672 1 96.12 318 ASN B N 1
ATOM 12358 C CA . ASN B 1 318 ? -26.766 -36.188 -17.844 1 96.12 318 ASN B CA 1
ATOM 12359 C C . ASN B 1 318 ? -27.969 -35.281 -17.562 1 96.12 318 ASN B C 1
ATOM 12361 O O . ASN B 1 318 ? -29.031 -35.781 -17.156 1 96.12 318 ASN B O 1
ATOM 12365 N N . MET B 1 319 ? -27.797 -34.094 -17.734 1 97.06 319 MET B N 1
ATOM 12366 C CA . MET B 1 319 ? -28.891 -33.125 -17.609 1 97.06 319 MET B CA 1
ATOM 12367 C C . MET B 1 319 ? -29.188 -32.469 -18.953 1 97.06 319 MET B C 1
ATOM 12369 O O . MET B 1 319 ? -28.328 -31.812 -19.531 1 97.06 319 MET B O 1
ATOM 12373 N N . VAL B 1 320 ? -30.453 -32.594 -19.453 1 97.5 320 VAL B N 1
ATOM 12374 C CA . VAL B 1 320 ? -30.812 -32.062 -20.766 1 97.5 320 VAL B CA 1
ATOM 12375 C C . VAL B 1 320 ? -32.094 -31.234 -20.641 1 97.5 320 VAL B C 1
ATOM 12377 O O . VAL B 1 320 ? -33.062 -31.688 -20.031 1 97.5 320 VAL B O 1
ATOM 12380 N N . ASN B 1 321 ? -32.125 -30.125 -21.234 1 97.56 321 ASN B N 1
ATOM 12381 C CA . ASN B 1 321 ? -33.281 -29.234 -21.312 1 97.56 321 ASN B CA 1
ATOM 12382 C C . ASN B 1 321 ? -33.938 -29.062 -19.938 1 97.56 321 ASN B C 1
ATOM 12384 O O . ASN B 1 321 ? -35.156 -29.25 -19.797 1 97.56 321 ASN B O 1
ATOM 12388 N N . THR B 1 322 ? -33.188 -28.875 -18.984 1 98.06 322 THR B N 1
ATOM 12389 C CA . THR B 1 322 ? -33.656 -28.75 -17.609 1 98.06 322 THR B CA 1
ATOM 12390 C C . THR B 1 322 ? -33.438 -27.328 -17.094 1 98.06 322 THR B C 1
ATOM 12392 O O . THR B 1 322 ? -32.438 -26.703 -17.422 1 98.06 322 THR B O 1
ATOM 12395 N N . ASN B 1 323 ? -34.344 -26.797 -16.281 1 97.88 323 ASN B N 1
ATOM 12396 C CA . ASN B 1 323 ? -34.281 -25.422 -15.781 1 97.88 323 ASN B CA 1
ATOM 12397 C C . ASN B 1 323 ? -34.031 -25.406 -14.273 1 97.88 323 ASN B C 1
ATOM 12399 O O . ASN B 1 323 ? -34.719 -26.078 -13.508 1 97.88 323 ASN B O 1
ATOM 12403 N N . PHE B 1 324 ? -33.094 -24.656 -13.875 1 98.5 324 PHE B N 1
ATOM 12404 C CA . PHE B 1 324 ? -32.812 -24.344 -12.477 1 98.5 324 PHE B CA 1
ATOM 12405 C C . PHE B 1 324 ? -33.094 -22.875 -12.195 1 98.5 324 PHE B C 1
ATOM 12407 O O . PHE B 1 324 ? -32.312 -22.016 -12.625 1 98.5 324 PHE B O 1
ATOM 12414 N N . THR B 1 325 ? -34.125 -22.594 -11.492 1 98 325 THR B N 1
ATOM 12415 C CA . THR B 1 325 ? -34.5 -21.188 -11.305 1 98 325 THR B CA 1
ATOM 12416 C C . THR B 1 325 ? -34.688 -20.875 -9.82 1 98 325 THR B C 1
ATOM 12418 O O . THR B 1 325 ? -35.406 -21.609 -9.109 1 98 325 THR B O 1
ATOM 12421 N N . ASN B 1 326 ? -34.125 -19.859 -9.281 1 97.38 326 ASN B N 1
ATOM 12422 C CA . ASN B 1 326 ? -34.312 -19.297 -7.953 1 97.38 326 ASN B CA 1
ATOM 12423 C C . ASN B 1 326 ? -33.969 -20.312 -6.863 1 97.38 326 ASN B C 1
ATOM 12425 O O . ASN B 1 326 ? -34.656 -20.391 -5.84 1 97.38 326 ASN B O 1
ATOM 12429 N N . ASN B 1 327 ? -33.062 -21.141 -7.137 1 97.19 327 ASN B N 1
ATOM 12430 C CA . ASN B 1 327 ? -32.594 -22.047 -6.094 1 97.19 327 ASN B CA 1
ATOM 12431 C C . ASN B 1 327 ? -31.5 -21.406 -5.238 1 97.19 327 ASN B C 1
ATOM 12433 O O . ASN B 1 327 ? -30.734 -20.562 -5.723 1 97.19 327 ASN B O 1
ATOM 12437 N N . ASN B 1 328 ? -31.469 -21.797 -4.012 1 93.81 328 ASN B N 1
ATOM 12438 C CA . ASN B 1 328 ? -30.562 -21.125 -3.094 1 93.81 328 ASN B CA 1
ATOM 12439 C C . ASN B 1 328 ? -29.781 -22.125 -2.24 1 93.81 328 ASN B C 1
ATOM 12441 O O . ASN B 1 328 ? -30.359 -23.031 -1.65 1 93.81 328 ASN B O 1
ATOM 12445 N N . ALA B 1 329 ? -28.484 -21.984 -2.305 1 90.88 329 ALA B N 1
ATOM 12446 C CA . ALA B 1 329 ? -27.625 -22.719 -1.366 1 90.88 329 ALA B CA 1
ATOM 12447 C C . ALA B 1 329 ? -26.984 -21.766 -0.357 1 90.88 329 ALA B C 1
ATOM 12449 O O . ALA B 1 329 ? -26.484 -20.703 -0.729 1 90.88 329 ALA B O 1
ATOM 12450 N N . ASN B 1 330 ? -27 -22.172 0.871 1 82.19 330 ASN B N 1
ATOM 12451 C CA . ASN B 1 330 ? -26.391 -21.328 1.885 1 82.19 330 ASN B CA 1
ATOM 12452 C C . ASN B 1 330 ? -24.875 -21.266 1.729 1 82.19 330 ASN B C 1
ATOM 12454 O O . ASN B 1 330 ? -24.234 -20.281 2.107 1 82.19 330 ASN B O 1
ATOM 12458 N N . LEU B 1 331 ? -24.359 -22.328 1.143 1 80.75 331 LEU B N 1
ATOM 12459 C CA . LEU B 1 331 ? -22.906 -22.359 1.021 1 80.75 331 LEU B CA 1
ATOM 12460 C C . LEU B 1 331 ? -22.469 -22.375 -0.443 1 80.75 331 LEU B C 1
ATOM 12462 O O . LEU B 1 331 ? -21.938 -21.391 -0.957 1 80.75 331 LEU B O 1
ATOM 12466 N N . SER B 1 332 ? -22.703 -23.562 -1.058 1 87.56 332 SER B N 1
ATOM 12467 C CA . SER B 1 332 ? -22.188 -23.609 -2.424 1 87.56 332 SER B CA 1
ATOM 12468 C C . SER B 1 332 ? -23.188 -24.281 -3.361 1 87.56 332 SER B C 1
ATOM 12470 O O . SER B 1 332 ? -23.891 -25.219 -2.969 1 87.56 332 SER B O 1
ATOM 12472 N N . GLY B 1 333 ? -23.188 -23.766 -4.609 1 92.44 333 GLY B N 1
ATOM 12473 C CA . GLY B 1 333 ? -23.969 -24.375 -5.672 1 92.44 333 GLY B CA 1
ATOM 12474 C C . GLY B 1 333 ? -25.453 -24.156 -5.52 1 92.44 333 GLY B C 1
ATOM 12475 O O . GLY B 1 333 ? -26.188 -25.094 -5.156 1 92.44 333 GLY B O 1
ATOM 12476 N N . GLY B 1 334 ? -25.891 -23.109 -5.82 1 94.06 334 GLY B N 1
ATOM 12477 C CA . GLY B 1 334 ? -27.312 -22.812 -5.703 1 94.06 334 GLY B CA 1
ATOM 12478 C C . GLY B 1 334 ? -28.188 -23.75 -6.535 1 94.06 334 GLY B C 1
ATOM 12479 O O . GLY B 1 334 ? -29.203 -24.234 -6.062 1 94.06 334 GLY B O 1
ATOM 12480 N N . GLY B 1 335 ? -27.781 -24.016 -7.75 1 96.88 335 GLY B N 1
ATOM 12481 C CA . GLY B 1 335 ? -28.484 -24.953 -8.617 1 96.88 335 GLY B CA 1
ATOM 12482 C C . GLY B 1 335 ? -27.938 -26.359 -8.555 1 96.88 335 GLY B C 1
ATOM 12483 O O . GLY B 1 335 ? -28.672 -27.328 -8.305 1 96.88 335 GLY B O 1
ATOM 12484 N N . LEU B 1 336 ? -26.641 -26.453 -8.742 1 96.06 336 LEU B N 1
ATOM 12485 C CA . LEU B 1 336 ? -26 -27.75 -8.852 1 96.06 336 LEU B CA 1
ATOM 12486 C C . LEU B 1 336 ? -24.656 -27.75 -8.125 1 96.06 336 LEU B C 1
ATOM 12488 O O . LEU B 1 336 ? -23.828 -26.859 -8.328 1 96.06 336 LEU B O 1
ATOM 12492 N N . PHE B 1 337 ? -24.484 -28.703 -7.285 1 93.56 337 PHE B N 1
ATOM 12493 C CA . PHE B 1 337 ? -23.203 -28.953 -6.625 1 93.56 337 PHE B CA 1
ATOM 12494 C C . PHE B 1 337 ? -22.719 -30.375 -6.914 1 93.56 337 PHE B C 1
ATOM 12496 O O . PHE B 1 337 ? -23.391 -31.344 -6.605 1 93.56 337 PHE B O 1
ATOM 12503 N N . VAL B 1 338 ? -21.562 -30.438 -7.523 1 90.94 338 VAL B N 1
ATOM 12504 C CA . VAL B 1 338 ? -20.969 -31.75 -7.801 1 90.94 338 VAL B CA 1
ATOM 12505 C C . VAL B 1 338 ? -19.578 -31.812 -7.195 1 90.94 338 VAL B C 1
ATOM 12507 O O . VAL B 1 338 ? -18.766 -30.906 -7.391 1 90.94 338 VAL B O 1
ATOM 12510 N N . THR B 1 339 ? -19.25 -32.875 -6.477 1 83.31 339 THR B N 1
ATOM 12511 C CA . THR B 1 339 ? -17.906 -33.031 -5.91 1 83.31 339 THR B CA 1
ATOM 12512 C C . THR B 1 339 ? -17.422 -34.469 -6.082 1 83.31 339 THR B C 1
ATOM 12514 O O . THR B 1 339 ? -18.219 -35.406 -6.094 1 83.31 339 THR B O 1
ATOM 12517 N N . SER B 1 340 ? -16.125 -34.594 -6.324 1 78.62 340 SER B N 1
ATOM 12518 C CA . SER B 1 340 ? -15.5 -35.906 -6.445 1 78.62 340 SER B CA 1
ATOM 12519 C C . SER B 1 340 ? -14.227 -36 -5.609 1 78.62 340 SER B C 1
ATOM 12521 O O . SER B 1 340 ? -13.438 -35.062 -5.582 1 78.62 340 SER B O 1
ATOM 12523 N N . THR B 1 341 ? -14.047 -36.938 -4.75 1 67.31 341 THR B N 1
ATOM 12524 C CA . THR B 1 341 ? -12.828 -37.156 -3.979 1 67.31 341 THR B CA 1
ATOM 12525 C C . THR B 1 341 ? -12.133 -38.438 -4.441 1 67.31 341 THR B C 1
ATOM 12527 O O . THR B 1 341 ? -11.578 -39.188 -3.629 1 67.31 341 THR B O 1
ATOM 12530 N N . GLN B 1 342 ? -12.211 -38.719 -5.668 1 59.53 342 GLN B N 1
ATOM 12531 C CA . GLN B 1 342 ? -11.68 -39.969 -6.199 1 59.53 342 GLN B CA 1
ATOM 12532 C C . GLN B 1 342 ? -10.18 -39.875 -6.469 1 59.53 342 GLN B C 1
ATOM 12534 O O . GLN B 1 342 ? -9.641 -38.781 -6.594 1 59.53 342 GLN B O 1
ATOM 12539 N N . ARG B 1 343 ? -9.633 -41.062 -6.332 1 56.56 343 ARG B N 1
ATOM 12540 C CA . ARG B 1 343 ? -8.242 -41.156 -6.77 1 56.56 343 ARG B CA 1
ATOM 12541 C C . ARG B 1 343 ? -8.117 -40.875 -8.258 1 56.56 343 ARG B C 1
ATOM 12543 O O . ARG B 1 343 ? -9.109 -40.906 -8.992 1 56.56 343 ARG B O 1
ATOM 12550 N N . GLU B 1 344 ? -6.93 -40.469 -8.891 1 55 344 GLU B N 1
ATOM 12551 C CA . GLU B 1 344 ? -6.535 -39.875 -10.164 1 55 344 GLU B CA 1
ATOM 12552 C C . GLU B 1 344 ? -7.094 -40.688 -11.344 1 55 344 GLU B C 1
ATOM 12554 O O . GLU B 1 344 ? -7.391 -40.125 -12.398 1 55 344 GLU B O 1
ATOM 12559 N N . ASP B 1 345 ? -7.395 -42.031 -11.18 1 51.34 345 ASP B N 1
ATOM 12560 C CA . ASP B 1 345 ? -7.57 -42.906 -12.344 1 51.34 345 ASP B CA 1
ATOM 12561 C C . ASP B 1 345 ? -9.047 -43.125 -12.648 1 51.34 345 ASP B C 1
ATOM 12563 O O . ASP B 1 345 ? -9.398 -43.844 -13.57 1 51.34 345 ASP B O 1
ATOM 12567 N N . PHE B 1 346 ? -9.945 -42.469 -11.938 1 61.28 346 PHE B N 1
ATOM 12568 C CA . PHE B 1 346 ? -11.344 -42.844 -12.133 1 61.28 346 PHE B CA 1
ATOM 12569 C C . PHE B 1 346 ? -12.141 -41.719 -12.766 1 61.28 346 PHE B C 1
ATOM 12571 O O . PHE B 1 346 ? -12.133 -40.594 -12.273 1 61.28 346 PHE B O 1
ATOM 12578 N N . GLU B 1 347 ? -12.664 -42.031 -14.023 1 73.38 347 GLU B N 1
ATOM 12579 C CA . GLU B 1 347 ? -13.336 -41.062 -14.859 1 73.38 347 GLU B CA 1
ATOM 12580 C C . GLU B 1 347 ? -14.828 -41 -14.547 1 73.38 347 GLU B C 1
ATOM 12582 O O . GLU B 1 347 ? -15.516 -42 -14.57 1 73.38 347 GLU B O 1
ATOM 12587 N N . ASN B 1 348 ? -15.422 -39.906 -13.953 1 82.5 348 ASN B N 1
ATOM 12588 C CA . ASN B 1 348 ? -16.844 -39.625 -13.875 1 82.5 348 ASN B CA 1
ATOM 12589 C C . ASN B 1 348 ? -17.203 -38.406 -14.727 1 82.5 348 ASN B C 1
ATOM 12591 O O . ASN B 1 348 ? -16.406 -37.469 -14.883 1 82.5 348 ASN B O 1
ATOM 12595 N N . LYS B 1 349 ? -18.344 -38.5 -15.453 1 85.25 349 LYS B N 1
ATOM 12596 C CA . LYS B 1 349 ? -18.703 -37.438 -16.375 1 85.25 349 LYS B CA 1
ATOM 12597 C C . LYS B 1 349 ? -20 -36.75 -15.945 1 85.25 349 LYS B C 1
ATOM 12599 O O . LYS B 1 349 ? -20.922 -37.406 -15.461 1 85.25 349 LYS B O 1
ATOM 12604 N N . VAL B 1 350 ? -20 -35.469 -16.094 1 91.38 350 VAL B N 1
ATOM 12605 C CA . VAL B 1 350 ? -21.203 -34.688 -15.938 1 91.38 350 VAL B CA 1
ATOM 12606 C C . VAL B 1 350 ? -21.469 -33.875 -17.219 1 91.38 350 VAL B C 1
ATOM 12608 O O . VAL B 1 350 ? -20.625 -33.094 -17.656 1 91.38 350 VAL B O 1
ATOM 12611 N N . GLU B 1 351 ? -22.609 -34.156 -17.828 1 94.25 351 GLU B N 1
ATOM 12612 C CA . GLU B 1 351 ? -22.953 -33.5 -19.078 1 94.25 351 GLU B CA 1
ATOM 12613 C C . GLU B 1 351 ? -24.203 -32.625 -18.922 1 94.25 351 GLU B C 1
ATOM 12615 O O . GLU B 1 351 ? -25.266 -33.125 -18.562 1 94.25 351 GLU B O 1
ATOM 12620 N N . ILE B 1 352 ? -24.047 -31.391 -19.203 1 96.44 352 ILE B N 1
ATOM 12621 C CA . ILE B 1 352 ? -25.141 -30.422 -19.125 1 96.44 352 ILE B CA 1
ATOM 12622 C C . ILE B 1 352 ? -25.406 -29.828 -20.5 1 96.44 352 ILE B C 1
ATOM 12624 O O . ILE B 1 352 ? -24.562 -29.125 -21.062 1 96.44 352 ILE B O 1
ATOM 12628 N N . HIS B 1 353 ? -26.656 -30.141 -21.047 1 96.69 353 HIS B N 1
ATOM 12629 C CA . HIS B 1 353 ? -26.969 -29.703 -22.406 1 96.69 353 HIS B CA 1
ATOM 12630 C C . HIS B 1 353 ? -28.281 -28.938 -22.438 1 96.69 353 HIS B C 1
ATOM 12632 O O . HIS B 1 353 ? -29.312 -29.406 -21.922 1 96.69 353 HIS B O 1
ATOM 12638 N N . GLN B 1 354 ? -28.266 -27.781 -23.016 1 97.12 354 GLN B N 1
ATOM 12639 C CA . GLN B 1 354 ? -29.453 -26.969 -23.266 1 97.12 354 GLN B CA 1
ATOM 12640 C C . GLN B 1 354 ? -30.219 -26.719 -21.984 1 97.12 354 GLN B C 1
ATOM 12642 O O . GLN B 1 354 ? -31.438 -26.891 -21.938 1 97.12 354 GLN B O 1
ATOM 12647 N N . CYS B 1 355 ? -29.562 -26.469 -20.984 1 97.94 355 CYS B N 1
ATOM 12648 C CA . CYS B 1 355 ? -30.172 -26.172 -19.688 1 97.94 355 CYS B CA 1
ATOM 12649 C C . CYS B 1 355 ? -30.156 -24.672 -19.422 1 97.94 355 CYS B C 1
ATOM 12651 O O . CYS B 1 355 ? -29.594 -23.891 -20.203 1 97.94 355 CYS B O 1
ATOM 12653 N N . ARG B 1 356 ? -30.891 -24.188 -18.422 1 97.75 356 ARG B N 1
ATOM 12654 C CA . ARG B 1 356 ? -30.938 -22.781 -18 1 97.75 356 ARG B CA 1
ATOM 12655 C C . ARG B 1 356 ? -30.766 -22.656 -16.484 1 97.75 356 ARG B C 1
ATOM 12657 O O . ARG B 1 356 ? -31.5 -23.281 -15.727 1 97.75 356 ARG B O 1
ATOM 12664 N N . PHE B 1 357 ? -29.844 -21.922 -16.062 1 98.5 357 PHE B N 1
ATOM 12665 C CA . PHE B 1 357 ? -29.656 -21.547 -14.68 1 98.5 357 PHE B CA 1
ATOM 12666 C C . PHE B 1 357 ? -29.953 -20.062 -14.477 1 98.5 357 PHE B C 1
ATOM 12668 O O . PHE B 1 357 ? -29.172 -19.203 -14.883 1 98.5 357 PHE B O 1
ATOM 12675 N N . ILE B 1 358 ? -31.062 -19.766 -13.859 1 97.94 358 ILE B N 1
ATOM 12676 C CA . ILE B 1 358 ? -31.516 -18.375 -13.773 1 97.94 358 ILE B CA 1
ATOM 12677 C C . ILE B 1 358 ? -31.766 -18.016 -12.32 1 97.94 358 ILE B C 1
ATOM 12679 O O . ILE B 1 358 ? -32.531 -18.688 -11.617 1 97.94 358 ILE B O 1
ATOM 12683 N N . ASN B 1 359 ? -31.203 -16.984 -11.812 1 97.12 359 ASN B N 1
ATOM 12684 C CA . ASN B 1 359 ? -31.469 -16.375 -10.508 1 97.12 359 ASN B CA 1
ATOM 12685 C C . ASN B 1 359 ? -31.172 -17.344 -9.367 1 97.12 359 ASN B C 1
ATOM 12687 O O . ASN B 1 359 ? -31.938 -17.453 -8.414 1 97.12 359 ASN B O 1
ATOM 12691 N N . ASN B 1 360 ? -30.203 -18.156 -9.547 1 97.56 360 ASN B N 1
ATOM 12692 C CA . ASN B 1 360 ? -29.75 -19 -8.438 1 97.56 360 ASN B CA 1
ATOM 12693 C C . ASN B 1 360 ? -28.734 -18.281 -7.566 1 97.56 360 ASN B C 1
ATOM 12695 O O . ASN B 1 360 ? -28.062 -17.344 -8.023 1 97.56 360 ASN B O 1
ATOM 12699 N N . SER B 1 361 ? -28.672 -18.672 -6.348 1 94.31 361 SER B N 1
ATOM 12700 C CA . SER B 1 361 ? -27.797 -17.938 -5.457 1 94.31 361 SER B CA 1
ATOM 12701 C C . SER B 1 361 ? -27.078 -18.875 -4.484 1 94.31 361 SER B C 1
ATOM 12703 O O . SER B 1 361 ? -27.641 -19.891 -4.086 1 94.31 361 SER B O 1
ATOM 12705 N N . ALA B 1 362 ? -25.906 -18.578 -4.191 1 91.19 362 ALA B N 1
ATOM 12706 C CA . ALA B 1 362 ? -25.078 -19.25 -3.188 1 91.19 362 ALA B CA 1
ATOM 12707 C C . ALA B 1 362 ? -23.969 -18.344 -2.686 1 91.19 362 ALA B C 1
ATOM 12709 O O . ALA B 1 362 ? -23.828 -17.203 -3.154 1 91.19 362 ALA B O 1
ATOM 12710 N N . GLU B 1 363 ? -23.234 -18.859 -1.681 1 82.56 363 GLU B N 1
ATOM 12711 C CA . GLU B 1 363 ? -22.016 -18.125 -1.316 1 82.56 363 GLU B CA 1
ATOM 12712 C C . GLU B 1 363 ? -20.922 -18.328 -2.357 1 82.56 363 GLU B C 1
ATOM 12714 O O . GLU B 1 363 ? -20.188 -17.391 -2.67 1 82.56 363 GLU B O 1
ATOM 12719 N N . ILE B 1 364 ? -20.812 -19.562 -2.77 1 87.38 364 ILE B N 1
ATOM 12720 C CA . ILE B 1 364 ? -19.875 -19.906 -3.822 1 87.38 364 ILE B CA 1
ATOM 12721 C C . ILE B 1 364 ? -20.594 -20.672 -4.934 1 87.38 364 ILE B C 1
ATOM 12723 O O . ILE B 1 364 ? -21.312 -21.641 -4.672 1 87.38 364 ILE B O 1
ATOM 12727 N N . GLY B 1 365 ? -20.344 -20.188 -6.141 1 92 365 GLY B N 1
ATOM 12728 C CA . GLY B 1 365 ? -21.016 -20.844 -7.25 1 92 365 GLY B CA 1
ATOM 12729 C C . GLY B 1 365 ? -22.516 -20.641 -7.238 1 92 365 GLY B C 1
ATOM 12730 O O . GLY B 1 365 ? -23.281 -21.578 -6.969 1 92 365 GLY B O 1
ATOM 12731 N N . GLY B 1 366 ? -22.906 -19.562 -7.578 1 93.19 366 GLY B N 1
ATOM 12732 C CA . GLY B 1 366 ? -24.312 -19.234 -7.508 1 93.19 366 GLY B CA 1
ATOM 12733 C C . GLY B 1 366 ? -25.203 -20.219 -8.258 1 93.19 366 GLY B C 1
ATOM 12734 O O . GLY B 1 366 ? -26.203 -20.672 -7.723 1 93.19 366 GLY B O 1
ATOM 12735 N N . ALA B 1 367 ? -24.797 -20.547 -9.469 1 96.94 367 ALA B N 1
ATOM 12736 C CA . ALA B 1 367 ? -25.547 -21.531 -10.25 1 96.94 367 ALA B CA 1
ATOM 12737 C C . ALA B 1 367 ? -24.969 -22.938 -10.07 1 96.94 367 ALA B C 1
ATOM 12739 O O . ALA B 1 367 ? -25.688 -23.891 -9.781 1 96.94 367 ALA B O 1
ATOM 12740 N N . MET B 1 368 ? -23.688 -23 -10.195 1 95.06 368 MET B N 1
ATOM 12741 C CA . MET B 1 368 ? -23.047 -24.328 -10.195 1 95.06 368 MET B CA 1
ATOM 12742 C C . MET B 1 368 ? -21.703 -24.281 -9.484 1 95.06 368 MET B C 1
ATOM 12744 O O . MET B 1 368 ? -20.938 -23.328 -9.641 1 95.06 368 MET B O 1
ATOM 12748 N N . PHE B 1 369 ? -21.453 -25.328 -8.719 1 88.38 369 PHE B N 1
ATOM 12749 C CA . PHE B 1 369 ? -20.156 -25.547 -8.086 1 88.38 369 PHE B CA 1
ATOM 12750 C C . PHE B 1 369 ? -19.641 -26.953 -8.383 1 88.38 369 PHE B C 1
ATOM 12752 O O . PHE B 1 369 ? -20.375 -27.938 -8.211 1 88.38 369 PHE B O 1
ATOM 12759 N N . GLN B 1 370 ? -18.469 -27 -8.883 1 86.75 370 GLN B N 1
ATOM 12760 C CA . GLN B 1 370 ? -17.828 -28.281 -9.148 1 86.75 370 GLN B CA 1
ATOM 12761 C C . GLN B 1 370 ? -16.422 -28.344 -8.547 1 86.75 370 GLN B C 1
ATOM 12763 O O . GLN B 1 370 ? -15.633 -27.422 -8.734 1 86.75 370 GLN B O 1
ATOM 12768 N N . LYS B 1 371 ? -16.094 -29.406 -7.832 1 79.06 371 LYS B N 1
ATOM 12769 C CA . LYS B 1 371 ? -14.781 -29.547 -7.199 1 79.06 371 LYS B CA 1
ATOM 12770 C C . LYS B 1 371 ? -14.266 -30.984 -7.312 1 79.06 371 LYS B C 1
ATOM 12772 O O . LYS B 1 371 ? -15.016 -31.938 -7.102 1 79.06 371 LYS B O 1
ATOM 12777 N N . HIS B 1 372 ? -13.039 -31.141 -7.754 1 74.06 372 HIS B N 1
ATOM 12778 C CA . HIS B 1 372 ? -12.328 -32.406 -7.664 1 74.06 372 HIS B CA 1
ATOM 12779 C C . HIS B 1 372 ? -11.148 -32.312 -6.703 1 74.06 372 HIS B C 1
ATOM 12781 O O . HIS B 1 372 ? -10.383 -31.359 -6.742 1 74.06 372 HIS B O 1
ATOM 12787 N N . ILE B 1 373 ? -10.922 -33.188 -5.652 1 58.22 373 ILE B N 1
ATOM 12788 C CA . ILE B 1 373 ? -9.938 -33.062 -4.582 1 58.22 373 ILE B CA 1
ATOM 12789 C C . ILE B 1 373 ? -8.695 -33.875 -4.926 1 58.22 373 ILE B C 1
ATOM 12791 O O . ILE B 1 373 ? -7.695 -33.812 -4.199 1 58.22 373 ILE B O 1
ATOM 12795 N N . SER B 1 374 ? -8.312 -34.25 -6.16 1 56.19 374 SER B N 1
ATOM 12796 C CA . SER B 1 374 ? -7.078 -35.031 -6.281 1 56.19 374 SER B CA 1
ATOM 12797 C C . SER B 1 374 ? -5.863 -34.094 -6.383 1 56.19 374 SER B C 1
ATOM 12799 O O . SER B 1 374 ? -5.949 -33 -6.949 1 56.19 374 SER B O 1
ATOM 12801 N N . LEU B 1 375 ? -4.855 -34.406 -5.406 1 48.53 375 LEU B N 1
ATOM 12802 C CA . LEU B 1 375 ? -3.621 -33.656 -5.219 1 48.53 375 LEU B CA 1
ATOM 12803 C C . LEU B 1 375 ? -2.824 -33.594 -6.52 1 48.53 375 LEU B C 1
ATOM 12805 O O . LEU B 1 375 ? -1.952 -32.719 -6.672 1 48.53 375 LEU B O 1
ATOM 12809 N N . ASP B 1 376 ? -2.928 -34.625 -7.406 1 49.91 376 ASP B N 1
ATOM 12810 C CA . ASP B 1 376 ? -1.927 -34.688 -8.469 1 49.91 376 ASP B CA 1
ATOM 12811 C C . ASP B 1 376 ? -2.387 -33.906 -9.703 1 49.91 376 ASP B C 1
ATOM 12813 O O . ASP B 1 376 ? -3.541 -33.5 -9.781 1 49.91 376 ASP B O 1
ATOM 12817 N N . SER B 1 377 ? -1.58 -33.844 -10.75 1 50.81 377 SER B N 1
ATOM 12818 C CA . SER B 1 377 ? -1.637 -33.094 -12 1 50.81 377 SER B CA 1
ATOM 12819 C C . SER B 1 377 ? -2.982 -33.281 -12.695 1 50.81 377 SER B C 1
ATOM 12821 O O . SER B 1 377 ? -3.611 -34.344 -12.57 1 50.81 377 SER B O 1
ATOM 12823 N N . ILE B 1 378 ? -3.703 -32.188 -13.016 1 49.09 378 ILE B N 1
ATOM 12824 C CA . ILE B 1 378 ? -4.918 -32.125 -13.82 1 49.09 378 ILE B CA 1
ATOM 12825 C C . ILE B 1 378 ? -4.812 -33.125 -14.984 1 49.09 378 ILE B C 1
ATOM 12827 O O . ILE B 1 378 ? -4.078 -32.875 -15.945 1 49.09 378 ILE B O 1
ATOM 12831 N N . LYS B 1 379 ? -4.965 -34.469 -14.664 1 52 379 LYS B N 1
ATOM 12832 C CA . LYS B 1 379 ? -5.039 -35.375 -15.812 1 52 379 LYS B CA 1
ATOM 12833 C C . LYS B 1 379 ? -6.352 -35.188 -16.562 1 52 379 LYS B C 1
ATOM 12835 O O . LYS B 1 379 ? -7.379 -34.875 -15.969 1 52 379 LYS B O 1
ATOM 12840 N N . ASP B 1 380 ? -6.316 -35.094 -17.875 1 54.72 380 ASP B N 1
ATOM 12841 C CA . ASP B 1 380 ? -7.418 -34.906 -18.812 1 54.72 380 ASP B CA 1
ATOM 12842 C C . ASP B 1 380 ? -8.539 -35.906 -18.562 1 54.72 380 ASP B C 1
ATOM 12844 O O . ASP B 1 380 ? -9.469 -36.031 -19.359 1 54.72 380 ASP B O 1
ATOM 12848 N N . LEU B 1 381 ? -8.57 -36.719 -17.469 1 54.31 381 LEU B N 1
ATOM 12849 C CA . LEU B 1 381 ? -9.539 -37.781 -17.297 1 54.31 381 LEU B CA 1
ATOM 12850 C C . LEU B 1 381 ? -10.797 -37.281 -16.594 1 54.31 381 LEU B C 1
ATOM 12852 O O . LEU B 1 381 ? -11.789 -38 -16.484 1 54.31 381 LEU B O 1
ATOM 12856 N N . ARG B 1 382 ? -10.836 -36 -16.203 1 62.16 382 ARG B N 1
ATOM 12857 C CA . ARG B 1 382 ? -11.961 -35.469 -15.453 1 62.16 382 ARG B CA 1
ATOM 12858 C C . ARG B 1 382 ? -12.664 -34.375 -16.234 1 62.16 382 ARG B C 1
ATOM 12860 O O . ARG B 1 382 ? -12.227 -33.219 -16.234 1 62.16 382 ARG B O 1
ATOM 12867 N N . THR B 1 383 ? -13.906 -34.75 -17.047 1 74.69 383 THR B N 1
ATOM 12868 C CA . THR B 1 383 ? -14.414 -33.781 -18 1 74.69 383 THR B CA 1
ATOM 12869 C C . THR B 1 383 ? -15.859 -33.406 -17.672 1 74.69 383 THR B C 1
ATOM 12871 O O . THR B 1 383 ? -16.672 -34.281 -17.359 1 74.69 383 THR B O 1
ATOM 12874 N N . ILE B 1 384 ? -16.141 -32.25 -17.453 1 87.5 384 ILE B N 1
ATOM 12875 C CA . ILE B 1 384 ? -17.5 -31.703 -17.469 1 87.5 384 ILE B CA 1
ATOM 12876 C C . ILE B 1 384 ? -17.75 -30.969 -18.781 1 87.5 384 ILE B C 1
ATOM 12878 O O . ILE B 1 384 ? -16.906 -30.188 -19.234 1 87.5 384 ILE B O 1
ATOM 12882 N N . THR B 1 385 ? -18.844 -31.359 -19.391 1 93.19 385 THR B N 1
ATOM 12883 C CA . THR B 1 385 ? -19.203 -30.672 -20.625 1 93.19 385 THR B CA 1
ATOM 12884 C C . THR B 1 385 ? -20.484 -29.844 -20.422 1 93.19 385 THR B C 1
ATOM 12886 O O . THR B 1 385 ? -21.516 -30.375 -20.016 1 93.19 385 THR B O 1
ATOM 12889 N N . ILE B 1 386 ? -20.422 -28.656 -20.656 1 96 386 ILE B N 1
ATOM 12890 C CA . ILE B 1 386 ? -21.562 -27.734 -20.625 1 96 386 ILE B CA 1
ATOM 12891 C C . ILE B 1 386 ? -21.797 -27.156 -22 1 96 386 ILE B C 1
ATOM 12893 O O . ILE B 1 386 ? -20.984 -26.375 -22.516 1 96 386 ILE B O 1
ATOM 12897 N N . ALA B 1 387 ? -22.922 -27.5 -22.594 1 96.44 387 ALA B N 1
ATOM 12898 C CA . ALA B 1 387 ? -23.188 -27.078 -23.969 1 96.44 387 ALA B CA 1
ATOM 12899 C C . ALA B 1 387 ? -24.562 -26.438 -24.109 1 96.44 387 ALA B C 1
ATOM 12901 O O . ALA B 1 387 ? -25.531 -26.906 -23.516 1 96.44 387 ALA B O 1
ATOM 12902 N N . GLY B 1 388 ? -24.656 -25.406 -24.859 1 96.38 388 GLY B N 1
ATOM 12903 C CA . GLY B 1 388 ? -25.922 -24.734 -25.141 1 96.38 388 GLY B CA 1
ATOM 12904 C C . GLY B 1 388 ? -26.656 -24.312 -23.875 1 96.38 388 GLY B C 1
ATOM 12905 O O . GLY B 1 388 ? -27.891 -24.391 -23.812 1 96.38 388 GLY B O 1
ATOM 12906 N N . THR B 1 389 ? -25.984 -24 -22.906 1 97.06 389 THR B N 1
ATOM 12907 C CA . THR B 1 389 ? -26.578 -23.719 -21.609 1 97.06 389 THR B CA 1
ATOM 12908 C C . THR B 1 389 ? -26.453 -22.234 -21.266 1 97.06 389 THR B C 1
ATOM 12910 O O . THR B 1 389 ? -25.469 -21.594 -21.641 1 97.06 389 THR B O 1
ATOM 12913 N N . GLN B 1 390 ? -27.422 -21.703 -20.594 1 97.62 390 GLN B N 1
ATOM 12914 C CA . GLN B 1 390 ? -27.453 -20.281 -20.219 1 97.62 390 GLN B CA 1
ATOM 12915 C C . GLN B 1 390 ? -27.312 -20.109 -18.719 1 97.62 390 GLN B C 1
ATOM 12917 O O . GLN B 1 390 ? -27.953 -20.812 -17.938 1 97.62 390 GLN B O 1
ATOM 12922 N N . PHE B 1 391 ? -26.516 -19.203 -18.297 1 98.19 391 PHE B N 1
ATOM 12923 C CA . PHE B 1 391 ? -26.375 -18.75 -16.922 1 98.19 391 PHE B CA 1
ATOM 12924 C C . PHE B 1 391 ? -26.703 -17.281 -16.797 1 98.19 391 PHE B C 1
ATOM 12926 O O . PHE B 1 391 ? -25.906 -16.422 -17.203 1 98.19 391 PHE B O 1
ATOM 12933 N N . THR B 1 392 ? -27.828 -16.984 -16.188 1 97.56 392 THR B N 1
ATOM 12934 C CA . THR B 1 392 ? -28.25 -15.578 -16.172 1 97.56 392 THR B CA 1
ATOM 12935 C C . THR B 1 392 ? -28.703 -15.164 -14.781 1 97.56 392 THR B C 1
ATOM 12937 O O . THR B 1 392 ? -29.453 -15.891 -14.117 1 97.56 392 THR B O 1
ATOM 12940 N N . HIS B 1 393 ? -28.281 -14.039 -14.289 1 96.56 393 HIS B N 1
ATOM 12941 C CA . HIS B 1 393 ? -28.719 -13.375 -13.062 1 96.56 393 HIS B CA 1
ATOM 12942 C C . HIS B 1 393 ? -28.453 -14.242 -11.836 1 96.56 393 HIS B C 1
ATOM 12944 O O . HIS B 1 393 ? -29.281 -14.297 -10.93 1 96.56 393 HIS B O 1
ATOM 12950 N N . ASN B 1 394 ? -27.406 -15.031 -11.922 1 96.81 394 ASN B N 1
ATOM 12951 C CA . ASN B 1 394 ? -27.031 -15.781 -10.734 1 96.81 394 ASN B CA 1
ATOM 12952 C C . ASN B 1 394 ? -26.156 -14.945 -9.797 1 96.81 394 ASN B C 1
ATOM 12954 O O . ASN B 1 394 ? -25.531 -13.977 -10.227 1 96.81 394 ASN B O 1
ATOM 12958 N N . MET B 1 395 ? -26.234 -15.375 -8.562 1 92.88 395 MET B N 1
ATOM 12959 C CA . MET B 1 395 ? -25.562 -14.516 -7.582 1 92.88 395 MET B CA 1
ATOM 12960 C C . MET B 1 395 ? -24.688 -15.328 -6.645 1 92.88 395 MET B C 1
ATOM 12962 O O . MET B 1 395 ? -25.109 -16.359 -6.129 1 92.88 395 MET B O 1
ATOM 12966 N N . ALA B 1 396 ? -23.438 -14.938 -6.516 1 90.88 396 ALA B N 1
ATOM 12967 C CA . ALA B 1 396 ? -22.5 -15.492 -5.527 1 90.88 396 ALA B CA 1
ATOM 12968 C C . ALA B 1 396 ? -21.328 -14.547 -5.289 1 90.88 396 ALA B C 1
ATOM 12970 O O . ALA B 1 396 ? -21.047 -13.672 -6.109 1 90.88 396 ALA B O 1
ATOM 12971 N N . ASN B 1 397 ? -20.609 -14.828 -4.168 1 81.19 397 ASN B N 1
ATOM 12972 C CA . ASN B 1 397 ? -19.406 -14.039 -3.916 1 81.19 397 ASN B CA 1
ATOM 12973 C C . ASN B 1 397 ? -18.25 -14.508 -4.773 1 81.19 397 ASN B C 1
ATOM 12975 O O . ASN B 1 397 ? -17.375 -13.711 -5.141 1 81.19 397 ASN B O 1
ATOM 12979 N N . ILE B 1 398 ? -18.203 -15.781 -4.961 1 86.88 398 ILE B N 1
ATOM 12980 C CA . ILE B 1 398 ? -17.203 -16.375 -5.848 1 86.88 398 ILE B CA 1
ATOM 12981 C C . ILE B 1 398 ? -17.891 -17.234 -6.906 1 86.88 398 ILE B C 1
ATOM 12983 O O . ILE B 1 398 ? -18.641 -18.156 -6.574 1 86.88 398 ILE B O 1
ATOM 12987 N N . GLY B 1 399 ? -17.562 -16.844 -8.125 1 91.62 399 GLY B N 1
ATOM 12988 C CA . GLY B 1 399 ? -18.25 -17.594 -9.164 1 91.62 399 GLY B CA 1
ATOM 12989 C C . GLY B 1 399 ? -19.766 -17.406 -9.117 1 91.62 399 GLY B C 1
ATOM 12990 O O . GLY B 1 399 ? -20.5 -18.359 -8.859 1 91.62 399 GLY B O 1
ATOM 12991 N N . SER B 1 400 ? -20.141 -16.203 -9.398 1 93.56 400 SER B N 1
ATOM 12992 C CA . SER B 1 400 ? -21.578 -15.93 -9.312 1 93.56 400 SER B CA 1
ATOM 12993 C C . SER B 1 400 ? -22.391 -16.906 -10.164 1 93.56 400 SER B C 1
ATOM 12995 O O . SER B 1 400 ? -23.484 -17.297 -9.789 1 93.56 400 SER B O 1
ATOM 12997 N N . ALA B 1 401 ? -21.812 -17.297 -11.297 1 96.56 401 ALA B N 1
ATOM 12998 C CA . ALA B 1 401 ? -22.453 -18.344 -12.094 1 96.56 401 ALA B CA 1
ATOM 12999 C C . ALA B 1 401 ? -21.859 -19.703 -11.797 1 96.56 401 ALA B C 1
ATOM 13001 O O . ALA B 1 401 ? -22.547 -20.594 -11.289 1 96.56 401 ALA B O 1
ATOM 13002 N N . ILE B 1 402 ? -20.562 -19.844 -12.062 1 96.12 402 ILE B N 1
ATOM 13003 C CA . ILE B 1 402 ? -19.938 -21.156 -11.969 1 96.12 402 ILE B CA 1
ATOM 13004 C C . ILE B 1 402 ? -18.641 -21.047 -11.172 1 96.12 402 ILE B C 1
ATOM 13006 O O . ILE B 1 402 ? -17.828 -20.156 -11.406 1 96.12 402 ILE B O 1
ATOM 13010 N N . ASN B 1 403 ? -18.438 -21.938 -10.25 1 93.06 403 ASN B N 1
ATOM 13011 C CA . ASN B 1 403 ? -17.141 -22.141 -9.594 1 93.06 403 ASN B CA 1
ATOM 13012 C C . ASN B 1 403 ? -16.547 -23.5 -9.93 1 93.06 403 ASN B C 1
ATOM 13014 O O . ASN B 1 403 ? -17.203 -24.531 -9.781 1 93.06 403 ASN B O 1
ATOM 13018 N N . LEU B 1 404 ? -15.328 -23.484 -10.406 1 90.88 404 LEU B N 1
ATOM 13019 C CA . LEU B 1 404 ? -14.633 -24.703 -10.828 1 90.88 404 LEU B CA 1
ATOM 13020 C C . LEU B 1 404 ? -13.32 -24.859 -10.078 1 90.88 404 LEU B C 1
ATOM 13022 O O . LEU B 1 404 ? -12.492 -23.953 -10.055 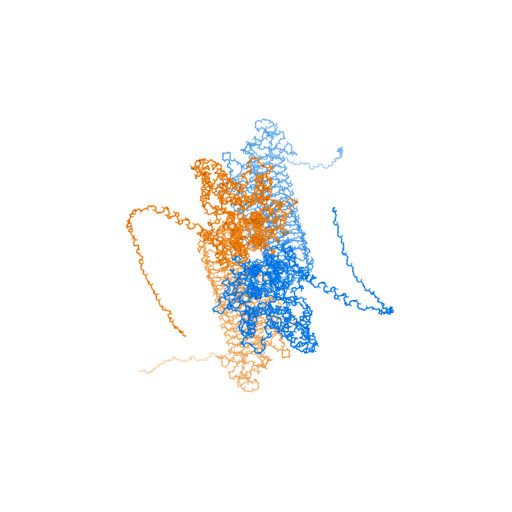1 90.88 404 LEU B O 1
ATOM 13026 N N . GLU B 1 405 ? -13.133 -26.062 -9.523 1 83.69 405 GLU B N 1
ATOM 13027 C CA . GLU B 1 405 ? -11.891 -26.312 -8.797 1 83.69 405 GLU B CA 1
ATOM 13028 C C . GLU B 1 405 ? -11.25 -27.625 -9.242 1 83.69 405 GLU B C 1
ATOM 13030 O O . GLU B 1 405 ? -11.805 -28.703 -9.016 1 83.69 405 GLU B O 1
ATOM 13035 N N . ARG B 1 406 ? -10.102 -27.578 -9.945 1 80.69 406 ARG B N 1
ATOM 13036 C CA . ARG B 1 406 ? -9.258 -28.703 -10.336 1 80.69 406 ARG B CA 1
ATOM 13037 C C . ARG B 1 406 ? -10.008 -29.641 -11.273 1 80.69 406 ARG B C 1
ATOM 13039 O O . ARG B 1 406 ? -10.078 -30.844 -11.016 1 80.69 406 ARG B O 1
ATOM 13046 N N . ILE B 1 407 ? -10.508 -29.031 -12.297 1 83.38 407 ILE B N 1
ATOM 13047 C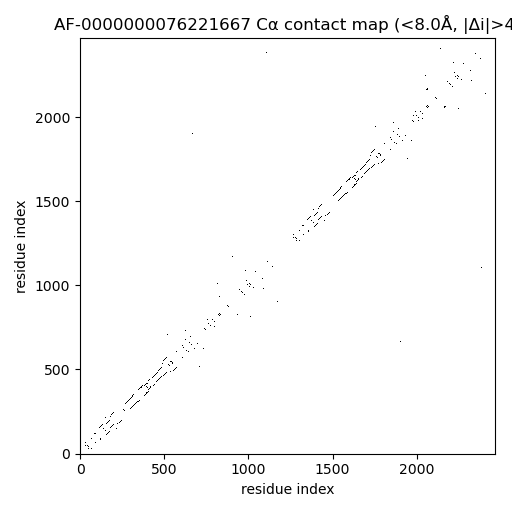 CA . ILE B 1 407 ? -11.336 -29.812 -13.203 1 83.38 407 ILE B CA 1
ATOM 13048 C C . ILE B 1 407 ? -11.047 -29.422 -14.648 1 83.38 407 ILE B C 1
ATOM 13050 O O . ILE B 1 407 ? -10.516 -28.344 -14.906 1 83.38 407 ILE B O 1
ATOM 13054 N N . PHE B 1 408 ? -11.312 -30.422 -15.586 1 87.12 408 PHE B N 1
ATOM 13055 C CA . PHE B 1 408 ? -11.312 -30.172 -17.031 1 87.12 408 PHE B CA 1
ATOM 13056 C C . PHE B 1 408 ? -12.727 -29.875 -17.531 1 87.12 408 PHE B C 1
ATOM 13058 O O . PHE B 1 408 ? -13.633 -30.703 -17.375 1 87.12 408 PHE B O 1
ATOM 13065 N N . VAL B 1 409 ? -12.898 -28.703 -18.062 1 91.75 409 VAL B N 1
ATOM 13066 C CA . VAL B 1 409 ? -14.25 -28.297 -18.438 1 91.75 409 VAL B CA 1
ATOM 13067 C C . VAL B 1 409 ? -14.281 -27.906 -19.922 1 91.75 409 VAL B C 1
ATOM 13069 O O . VAL B 1 409 ? -13.352 -27.266 -20.422 1 91.75 409 VAL B O 1
ATOM 13072 N N . ILE B 1 410 ? -15.305 -28.312 -20.578 1 93.31 410 ILE B N 1
ATOM 13073 C CA . ILE B 1 410 ? -15.555 -27.922 -21.969 1 93.31 410 ILE B CA 1
ATOM 13074 C C . ILE B 1 410 ? -16.828 -27.078 -22.031 1 93.31 410 ILE B C 1
ATOM 13076 O O . ILE B 1 410 ? -17.906 -27.547 -21.703 1 93.31 410 ILE B O 1
ATOM 13080 N N . PHE B 1 411 ? -16.641 -25.906 -22.406 1 95.56 411 PHE B N 1
ATOM 13081 C CA . PHE B 1 411 ? -17.766 -25.031 -22.75 1 95.56 411 PHE B CA 1
ATOM 13082 C C . PHE B 1 411 ? -18.031 -25.031 -24.25 1 95.56 411 PHE B C 1
ATOM 13084 O O . PHE B 1 411 ? -17.094 -24.969 -25.047 1 95.56 411 PHE B O 1
ATOM 13091 N N . ASN B 1 412 ? -19.281 -25.141 -24.578 1 96.5 412 ASN B N 1
ATOM 13092 C CA . ASN B 1 412 ? -19.688 -25.078 -25.984 1 96.5 412 ASN B CA 1
ATOM 13093 C C . ASN B 1 412 ? -20.969 -24.281 -26.156 1 96.5 412 ASN B C 1
ATOM 13095 O O . ASN B 1 412 ? -22.047 -24.75 -25.766 1 96.5 412 ASN B O 1
ATOM 13099 N N . ASN B 1 413 ? -20.922 -23.078 -26.781 1 96.81 413 ASN B N 1
ATOM 13100 C CA . ASN B 1 413 ? -22.094 -22.219 -27.031 1 96.81 413 ASN B CA 1
ATOM 13101 C C . ASN B 1 413 ? -22.781 -21.828 -25.734 1 96.81 413 ASN B C 1
ATOM 13103 O O . ASN B 1 413 ? -23.984 -22.016 -25.578 1 96.81 413 ASN B O 1
ATOM 13107 N N . MET B 1 414 ? -22.016 -21.234 -24.922 1 95.5 414 MET B N 1
ATOM 13108 C CA . MET B 1 414 ? -22.516 -20.812 -23.609 1 95.5 414 MET B CA 1
ATOM 13109 C C . MET B 1 414 ? -22.906 -19.344 -23.641 1 95.5 414 MET B C 1
ATOM 13111 O O . MET B 1 414 ? -22.266 -18.531 -24.297 1 95.5 414 MET B O 1
ATOM 13115 N N . ASP B 1 415 ? -23.969 -19.016 -22.875 1 96.69 415 ASP B N 1
ATOM 13116 C CA . ASP B 1 415 ? -24.359 -17.625 -22.609 1 96.69 415 ASP B CA 1
ATOM 13117 C C . ASP B 1 415 ? -24.312 -17.328 -21.125 1 96.69 415 ASP B C 1
ATOM 13119 O O . ASP B 1 415 ? -25.141 -17.812 -20.344 1 96.69 415 ASP B O 1
ATOM 13123 N N . THR B 1 416 ? -23.375 -16.594 -20.703 1 97.5 416 THR B N 1
ATOM 13124 C CA . THR B 1 416 ? -23.234 -16.125 -19.328 1 97.5 416 THR B CA 1
ATOM 13125 C C . THR B 1 416 ? -23.5 -14.633 -19.234 1 97.5 416 THR B C 1
ATOM 13127 O O . THR B 1 416 ? -22.656 -13.82 -19.594 1 97.5 416 THR B O 1
ATOM 13130 N N . MET B 1 417 ? -24.688 -14.258 -18.672 1 97.19 417 MET B N 1
ATOM 13131 C CA . MET B 1 417 ? -25.109 -12.859 -18.75 1 97.19 417 MET B CA 1
ATOM 13132 C C . MET B 1 417 ? -25.609 -12.352 -17.406 1 97.19 417 MET B C 1
ATOM 13134 O O . MET B 1 417 ? -26.312 -13.07 -16.688 1 97.19 417 MET B O 1
ATOM 13138 N N . ASN B 1 418 ? -25.219 -11.18 -17.016 1 96.19 418 ASN B N 1
ATOM 13139 C CA . ASN B 1 418 ? -25.781 -10.398 -15.914 1 96.19 418 ASN B CA 1
ATOM 13140 C C . ASN B 1 418 ? -25.656 -11.125 -14.578 1 96.19 418 ASN B C 1
ATOM 13142 O O . ASN B 1 418 ? -26.578 -11.102 -13.766 1 96.19 418 ASN B O 1
ATOM 13146 N N . ASN B 1 419 ? -24.609 -11.922 -14.414 1 95.25 419 ASN B N 1
ATOM 13147 C CA . ASN B 1 419 ? -24.344 -12.5 -13.094 1 95.25 419 ASN B CA 1
ATOM 13148 C C . ASN B 1 419 ? -23.641 -11.508 -12.18 1 95.25 419 ASN B C 1
ATOM 13150 O O . ASN B 1 419 ? -22.875 -10.656 -12.648 1 95.25 419 ASN B O 1
ATOM 13154 N N . PHE B 1 420 ? -23.922 -11.609 -10.844 1 87.5 420 PHE B N 1
ATOM 13155 C CA . PHE B 1 420 ? -23.328 -10.562 -10.023 1 87.5 420 PHE B CA 1
ATOM 13156 C C . PHE B 1 420 ? -23.078 -11.055 -8.602 1 87.5 420 PHE B C 1
ATOM 13158 O O . PHE B 1 420 ? -23.672 -12.047 -8.18 1 87.5 420 PHE B O 1
ATOM 13165 N N . GLY B 1 421 ? -22.062 -10.586 -7.871 1 78.44 421 GLY B N 1
ATOM 13166 C CA . GLY B 1 421 ? -21.75 -10.906 -6.488 1 78.44 421 GLY B CA 1
ATOM 13167 C C . GLY B 1 421 ? -22.688 -10.266 -5.492 1 78.44 421 GLY B C 1
ATOM 13168 O O . GLY B 1 421 ? -23.328 -9.258 -5.797 1 78.44 421 GLY B O 1
ATOM 13169 N N . SER B 1 422 ? -23.047 -11.094 -4.32 1 58.84 422 SER B N 1
ATOM 13170 C CA . SER B 1 422 ? -23.969 -10.625 -3.291 1 58.84 422 SER B CA 1
ATOM 13171 C C . SER B 1 422 ? -23.469 -9.344 -2.635 1 58.84 422 SER B C 1
ATOM 13173 O O . SER B 1 422 ? -24.234 -8.609 -2.02 1 58.84 422 SER B O 1
ATOM 13175 N N . THR B 1 423 ? -22.25 -9.312 -2.209 1 52.34 423 THR B N 1
ATOM 13176 C CA . THR B 1 423 ? -21.812 -8.172 -1.413 1 52.34 423 THR B CA 1
ATOM 13177 C C . THR B 1 423 ? -21.812 -6.895 -2.25 1 52.34 423 THR B C 1
ATOM 13179 O O . THR B 1 423 ? -21.406 -6.914 -3.418 1 52.34 423 THR B O 1
ATOM 13182 N N . PHE B 1 424 ? -22.844 -6.035 -1.849 1 40.78 424 PHE B N 1
ATOM 13183 C CA . PHE B 1 424 ? -23.344 -4.812 -2.48 1 40.78 424 PHE B CA 1
ATOM 13184 C C . PHE B 1 424 ? -22.266 -4.199 -3.371 1 40.78 424 PHE B C 1
ATOM 13186 O O . PHE B 1 424 ? -22.562 -3.66 -4.438 1 40.78 424 PHE B O 1
ATOM 13193 N N . ASN B 1 425 ? -21.25 -3.5 -2.82 1 40.03 425 ASN B N 1
ATOM 13194 C CA . ASN B 1 425 ? -20.547 -2.418 -3.498 1 40.03 425 ASN B CA 1
ATOM 13195 C C . ASN B 1 425 ? -19.422 -2.949 -4.391 1 40.03 425 ASN B C 1
ATOM 13197 O O . ASN B 1 425 ? -18.438 -2.254 -4.641 1 40.03 425 ASN B O 1
ATOM 13201 N N . GLY B 1 426 ? -19.703 -4.062 -4.992 1 42.25 426 GLY B N 1
ATOM 13202 C CA . GLY B 1 426 ? -18.766 -4.441 -6.047 1 42.25 426 GLY B CA 1
ATOM 13203 C C . GLY B 1 426 ? -17.453 -4.977 -5.52 1 42.25 426 GLY B C 1
ATOM 13204 O O . GLY B 1 426 ? -16.547 -5.301 -6.297 1 42.25 426 GLY B O 1
ATOM 13205 N N . THR B 1 427 ? -17.234 -4.809 -4.207 1 43.06 427 THR B N 1
ATOM 13206 C CA . THR B 1 427 ? -15.922 -5.105 -3.635 1 43.06 427 THR B CA 1
ATOM 13207 C C . THR B 1 427 ? -15.875 -6.535 -3.1 1 43.06 427 THR B C 1
ATOM 13209 O O . THR B 1 427 ? -16.812 -6.984 -2.439 1 43.06 427 THR B O 1
ATOM 13212 N N . GLY B 1 428 ? -15.398 -7.555 -3.801 1 55 428 GLY B N 1
ATOM 13213 C CA . GLY B 1 428 ? -14.992 -8.82 -3.211 1 55 428 GLY B CA 1
ATOM 13214 C C . GLY B 1 428 ? -15.375 -10.023 -4.059 1 55 428 GLY B C 1
ATOM 13215 O O . GLY B 1 428 ? -14.898 -11.133 -3.82 1 55 428 GLY B O 1
ATOM 13216 N N . GLY B 1 429 ? -16.375 -9.758 -4.887 1 58.44 429 GLY B N 1
ATOM 13217 C CA . GLY B 1 429 ? -16.703 -10.922 -5.695 1 58.44 429 GLY B CA 1
ATOM 13218 C C . GLY B 1 429 ? -15.648 -11.242 -6.734 1 58.44 429 GLY B C 1
ATOM 13219 O O . GLY B 1 429 ? -14.906 -10.352 -7.168 1 58.44 429 GLY B O 1
ATOM 13220 N N . GLN B 1 430 ? -15.586 -12.617 -6.914 1 78.94 430 GLN B N 1
ATOM 13221 C CA . GLN B 1 430 ? -14.586 -13.008 -7.898 1 78.94 430 GLN B CA 1
ATOM 13222 C C . GLN B 1 430 ? -15.227 -13.773 -9.055 1 78.94 430 GLN B C 1
ATOM 13224 O O . GLN B 1 430 ? -15.477 -14.977 -8.945 1 78.94 430 GLN B O 1
ATOM 13229 N N . GLY B 1 431 ? -15.57 -13.016 -10.18 1 87.44 431 GLY B N 1
ATOM 13230 C CA . GLY B 1 431 ? -15.852 -13.586 -11.492 1 87.44 431 GLY B CA 1
ATOM 13231 C C . GLY B 1 431 ? -17.219 -14.227 -11.586 1 87.44 431 GLY B C 1
ATOM 13232 O O . GLY B 1 431 ? -17.734 -14.766 -10.594 1 87.44 431 GLY B O 1
ATOM 13233 N N . ALA B 1 432 ? -17.875 -14.141 -12.75 1 95.12 432 ALA B N 1
ATOM 13234 C CA . ALA B 1 432 ? -19.031 -15.008 -13.047 1 95.12 432 ALA B CA 1
ATOM 13235 C C . ALA B 1 432 ? -18.609 -16.469 -13.078 1 95.12 432 ALA B C 1
ATOM 13237 O O . ALA B 1 432 ? -19.328 -17.344 -12.57 1 95.12 432 ALA B O 1
ATOM 13238 N N . ILE B 1 433 ? -17.469 -16.641 -13.648 1 96.06 433 ILE B N 1
ATOM 13239 C CA . ILE B 1 433 ? -16.844 -17.953 -13.602 1 96.06 433 ILE B CA 1
ATOM 13240 C C . ILE B 1 433 ? -15.508 -17.859 -12.859 1 96.06 433 ILE B C 1
ATOM 13242 O O . ILE B 1 433 ? -14.641 -17.062 -13.234 1 96.06 433 ILE B O 1
ATOM 13246 N N . TYR B 1 434 ? -15.352 -18.578 -11.844 1 93 434 TYR B N 1
ATOM 13247 C CA . TYR B 1 434 ? -14.102 -18.672 -11.102 1 93 434 TYR B CA 1
ATOM 13248 C C . TYR B 1 434 ? -13.469 -20.062 -11.273 1 93 434 TYR B C 1
ATOM 13250 O O . TYR B 1 434 ? -14.109 -21.078 -11 1 93 434 TYR B O 1
ATOM 13258 N N . ALA B 1 435 ? -12.289 -20.062 -11.734 1 92.44 435 ALA B N 1
ATOM 13259 C CA . ALA B 1 435 ? -11.594 -21.328 -11.953 1 92.44 435 ALA B CA 1
ATOM 13260 C C . ALA B 1 435 ? -10.289 -21.375 -11.164 1 92.44 435 ALA B C 1
ATOM 13262 O O . ALA B 1 435 ? -9.469 -20.469 -11.242 1 92.44 435 ALA B O 1
ATOM 13263 N N . PHE B 1 436 ? -10.102 -22.438 -10.414 1 86.19 436 PHE B N 1
ATOM 13264 C CA . PHE B 1 436 ? -8.875 -22.641 -9.656 1 86.19 436 PHE B CA 1
ATOM 13265 C C . PHE B 1 436 ? -8.188 -23.922 -10.078 1 86.19 436 PHE B C 1
ATOM 13267 O O . PHE B 1 436 ? -8.789 -25 -10.016 1 86.19 436 PHE B O 1
ATOM 13274 N N . GLU B 1 437 ? -6.969 -23.922 -10.578 1 81.5 437 GLU B N 1
ATOM 13275 C CA . GLU B 1 437 ? -6.152 -25.047 -11.031 1 81.5 437 GLU B CA 1
ATOM 13276 C C . GLU B 1 437 ? -6.922 -25.922 -12.016 1 81.5 437 GLU B C 1
ATOM 13278 O O . GLU B 1 437 ? -6.984 -27.141 -11.844 1 81.5 437 GLU B O 1
ATOM 13283 N N . SER B 1 438 ? -7.555 -25.219 -12.961 1 87.75 438 SER B N 1
ATOM 13284 C CA . SER B 1 438 ? -8.422 -25.922 -13.906 1 87.75 438 SER B CA 1
ATOM 13285 C C . SER B 1 438 ? -8.039 -25.609 -15.344 1 87.75 438 SER B C 1
ATOM 13287 O O . SER B 1 438 ? -7.277 -24.672 -15.602 1 87.75 438 SER B O 1
ATOM 13289 N N . LYS B 1 439 ? -8.438 -26.484 -16.219 1 89.81 439 LYS B N 1
ATOM 13290 C CA . LYS B 1 439 ? -8.266 -26.281 -17.656 1 89.81 439 LYS B CA 1
ATOM 13291 C C . LYS B 1 439 ? -9.609 -26.156 -18.359 1 89.81 439 LYS B C 1
ATOM 13293 O O . LYS B 1 439 ? -10.438 -27.078 -18.297 1 89.81 439 LYS B O 1
ATOM 13298 N N . LEU B 1 440 ? -9.805 -25.062 -19.016 1 94 440 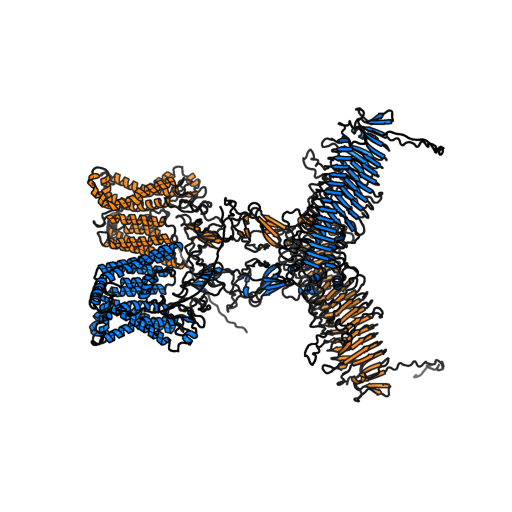LEU B N 1
ATOM 13299 C CA . LEU B 1 440 ? -11.102 -24.766 -19.625 1 94 440 LEU B CA 1
ATOM 13300 C C . LEU B 1 440 ? -10.961 -24.609 -21.141 1 94 440 LEU B C 1
ATOM 13302 O O . LEU B 1 440 ? -9.984 -24.016 -21.625 1 94 440 LEU B O 1
ATOM 13306 N N . TYR B 1 441 ? -11.914 -25.156 -21.875 1 94.62 441 TYR B N 1
ATOM 13307 C CA . TYR B 1 441 ? -11.984 -25.016 -23.328 1 94.62 441 TYR B CA 1
ATOM 13308 C C . TYR B 1 441 ? -13.289 -24.359 -23.75 1 94.62 441 TYR B C 1
ATOM 13310 O O . TYR B 1 441 ? -14.375 -24.797 -23.344 1 94.62 441 TYR B O 1
ATOM 13318 N N . CYS B 1 442 ? -13.18 -23.359 -24.516 1 96.38 442 CYS B N 1
ATOM 13319 C CA . CYS B 1 442 ? -14.359 -22.703 -25.062 1 96.38 442 CYS B CA 1
ATOM 13320 C C . CYS B 1 442 ? -14.516 -23 -26.547 1 96.38 442 CYS B C 1
ATOM 13322 O O . CYS B 1 442 ? -13.992 -22.266 -27.391 1 96.38 442 CYS B O 1
ATOM 13324 N N . TYR B 1 443 ? -15.336 -23.984 -26.828 1 95.62 443 TYR B N 1
ATOM 13325 C CA . TYR B 1 443 ? -15.664 -24.312 -28.203 1 95.62 443 TYR B CA 1
ATOM 13326 C C . TYR B 1 443 ? -16.891 -23.562 -28.672 1 95.62 443 TYR B C 1
ATOM 13328 O O . TYR B 1 443 ? -17.625 -23 -27.859 1 95.62 443 TYR B O 1
ATOM 13336 N N . GLY B 1 444 ? -17.062 -23.469 -29.953 1 96.19 444 GLY B N 1
ATOM 13337 C CA . GLY B 1 444 ? -18.25 -22.828 -30.516 1 96.19 444 GLY B CA 1
ATOM 13338 C C . GLY B 1 444 ? -18.281 -21.328 -30.281 1 96.19 444 GLY B C 1
ATOM 13339 O O . GLY B 1 444 ? -17.25 -20.656 -30.328 1 96.19 444 GLY B O 1
ATOM 13340 N N . SER B 1 445 ? -19.531 -20.766 -30.172 1 96.44 445 SER B N 1
ATOM 13341 C CA . SER B 1 445 ? -19.734 -19.344 -29.922 1 96.44 445 SER B CA 1
ATOM 13342 C C . SER B 1 445 ? -20.156 -19.078 -28.484 1 96.44 445 SER B C 1
ATOM 13344 O O . SER B 1 445 ? -21.281 -19.438 -28.078 1 96.44 445 SER B O 1
ATOM 13346 N N . ASN B 1 446 ? -19.312 -18.5 -27.75 1 97.56 446 ASN B N 1
ATOM 13347 C CA . ASN B 1 446 ? -19.578 -18.234 -26.344 1 97.56 446 ASN B CA 1
ATOM 13348 C C . ASN B 1 446 ? -19.766 -16.734 -26.094 1 97.56 446 ASN B C 1
ATOM 13350 O O . ASN B 1 446 ? -19.031 -15.914 -26.641 1 97.56 446 ASN B O 1
ATOM 13354 N N . LEU B 1 447 ? -20.766 -16.391 -25.312 1 97.62 447 LEU B N 1
ATOM 13355 C CA . LEU B 1 447 ? -21.078 -15.008 -24.984 1 97.62 447 LEU B CA 1
ATOM 13356 C C . LEU B 1 447 ? -20.953 -14.75 -23.484 1 97.62 447 LEU B C 1
ATOM 13358 O O . LEU B 1 447 ? -21.578 -15.438 -22.688 1 97.62 447 LEU B O 1
ATOM 13362 N N . PHE B 1 448 ? -20.188 -13.828 -23.109 1 98.12 448 PHE B N 1
ATOM 13363 C CA . PHE B 1 448 ? -20.078 -13.312 -21.75 1 98.12 448 PHE B CA 1
ATOM 13364 C C . PHE B 1 448 ? -20.422 -11.828 -21.703 1 98.12 448 PHE B C 1
ATOM 13366 O O . PHE B 1 448 ? -19.625 -10.984 -22.094 1 98.12 448 PHE B O 1
ATOM 13373 N N . LYS B 1 449 ? -21.594 -11.531 -21.172 1 97.56 449 LYS B N 1
ATOM 13374 C CA . LYS B 1 449 ? -22.109 -10.172 -21.344 1 97.56 449 LYS B CA 1
ATOM 13375 C C . LYS B 1 449 ? -22.625 -9.617 -20.031 1 97.56 449 LYS B C 1
ATOM 13377 O O . LYS B 1 449 ? -23.359 -10.297 -19.312 1 97.56 449 LYS B O 1
ATOM 13382 N N . GLU B 1 450 ? -22.203 -8.43 -19.641 1 96.75 450 GLU B N 1
ATOM 13383 C CA . GLU B 1 450 ? -22.734 -7.613 -18.547 1 96.75 450 GLU B CA 1
ATOM 13384 C C . GLU B 1 450 ? -22.641 -8.344 -17.203 1 96.75 450 GLU B C 1
ATOM 13386 O O . GLU B 1 450 ? -23.578 -8.312 -16.406 1 96.75 450 GLU B O 1
ATOM 13391 N N . ASN B 1 451 ? -21.609 -9.164 -17.094 1 95.69 451 ASN B N 1
ATOM 13392 C CA . ASN B 1 451 ? -21.359 -9.75 -15.781 1 95.69 451 ASN B CA 1
ATOM 13393 C C . ASN B 1 451 ? -20.625 -8.781 -14.867 1 95.69 451 ASN B C 1
ATOM 13395 O O . ASN B 1 451 ? -19.844 -7.949 -15.328 1 95.69 451 ASN B O 1
ATOM 13399 N N . MET B 1 452 ? -20.875 -8.961 -13.57 1 89.88 452 MET B N 1
ATOM 13400 C CA . MET B 1 452 ? -20.188 -8.141 -12.57 1 89.88 452 MET B CA 1
ATOM 13401 C C . MET B 1 452 ? -19.078 -8.938 -11.891 1 89.88 452 MET B C 1
ATOM 13403 O O . MET B 1 452 ? -19.156 -10.156 -11.789 1 89.88 452 MET B O 1
ATOM 13407 N N . ASN B 1 453 ? -18.031 -8.266 -11.461 1 87.19 453 ASN B N 1
ATOM 13408 C CA . ASN B 1 453 ? -16.844 -8.852 -10.844 1 87.19 453 ASN B CA 1
ATOM 13409 C C . ASN B 1 453 ? -16.094 -9.75 -11.812 1 87.19 453 ASN B C 1
ATOM 13411 O O . ASN B 1 453 ? -15.664 -10.844 -11.445 1 87.19 453 ASN B O 1
ATOM 13415 N N . ASN B 1 454 ? -16.141 -9.352 -13.047 1 91.69 454 ASN B N 1
ATOM 13416 C CA . ASN B 1 454 ? -15.453 -10.023 -14.148 1 91.69 454 ASN B CA 1
ATOM 13417 C C . ASN B 1 454 ? -16.312 -11.133 -14.75 1 91.69 454 ASN B C 1
ATOM 13419 O O . ASN B 1 454 ? -17.25 -11.625 -14.102 1 91.69 454 ASN B O 1
ATOM 13423 N N . ALA B 1 455 ? -15.984 -11.477 -15.922 1 96.12 455 ALA B N 1
ATOM 13424 C CA . ALA B 1 455 ? -16.562 -12.68 -16.516 1 96.12 455 ALA B CA 1
ATOM 13425 C C . ALA B 1 455 ? -15.82 -13.93 -16.047 1 96.12 455 ALA B C 1
ATOM 13427 O O . ALA B 1 455 ? -16.438 -14.898 -15.594 1 96.12 455 ALA B O 1
ATOM 13428 N N . PHE B 1 456 ? -14.492 -13.836 -16.141 1 96.06 456 PHE B N 1
ATOM 13429 C CA . PHE B 1 456 ? -13.648 -14.938 -15.688 1 96.06 456 PHE B CA 1
ATOM 13430 C C . PHE B 1 456 ? -12.641 -14.453 -14.648 1 96.06 456 PHE B C 1
ATOM 13432 O O . PHE B 1 456 ? -12.062 -13.375 -14.789 1 96.06 456 PHE B O 1
ATOM 13439 N N . VAL B 1 457 ? -12.461 -15.211 -13.672 1 93.69 457 VAL B N 1
ATOM 13440 C CA . VAL B 1 457 ? -11.289 -15.133 -12.812 1 93.69 457 VAL B CA 1
ATOM 13441 C C . VAL B 1 457 ? -10.523 -16.453 -12.852 1 93.69 457 VAL B C 1
ATOM 13443 O O . VAL B 1 457 ? -11.062 -17.5 -12.484 1 93.69 457 VAL B O 1
ATOM 13446 N N . LEU B 1 458 ? -9.352 -16.344 -13.336 1 93.38 458 LEU B N 1
ATOM 13447 C CA . LEU B 1 458 ? -8.5 -17.531 -13.445 1 93.38 458 LEU B CA 1
ATOM 13448 C C . LEU B 1 458 ? -7.422 -17.516 -12.367 1 93.38 458 LEU B C 1
ATOM 13450 O O . LEU B 1 458 ? -6.621 -16.594 -12.289 1 93.38 458 LEU B O 1
ATOM 13454 N N . ASP B 1 459 ? -7.453 -18.484 -11.594 1 87 459 ASP B N 1
ATOM 13455 C CA . ASP B 1 459 ? -6.445 -18.688 -10.562 1 87 459 ASP B CA 1
ATOM 13456 C C . ASP B 1 459 ? -5.637 -19.969 -10.82 1 87 459 ASP B C 1
ATOM 13458 O O . ASP B 1 459 ? -6.117 -21.078 -10.586 1 87 459 ASP B O 1
ATOM 13462 N N . CYS B 1 460 ? -4.398 -19.844 -11.352 1 82.38 460 CYS B N 1
ATOM 13463 C CA . CYS B 1 460 ? -3.561 -20.953 -11.766 1 82.38 460 CYS B CA 1
ATOM 13464 C C . CYS B 1 460 ? -4.301 -21.875 -12.734 1 82.38 460 CYS B C 1
ATOM 13466 O O . CYS B 1 460 ? -4.305 -23.094 -12.57 1 82.38 460 CYS B O 1
ATOM 13468 N N . SER B 1 461 ? -5.004 -21.25 -13.648 1 88.88 461 SER B N 1
ATOM 13469 C CA . SER B 1 461 ? -5.832 -21.984 -14.602 1 88.88 461 SER B CA 1
ATOM 13470 C C . SER B 1 461 ? -5.527 -21.578 -16.031 1 88.88 461 SER B C 1
ATOM 13472 O O . SER B 1 461 ? -4.992 -20.5 -16.281 1 88.88 461 SER B O 1
ATOM 13474 N N . HIS B 1 462 ? -5.883 -22.516 -16.969 1 90.94 462 HIS B N 1
ATOM 13475 C CA . HIS B 1 462 ? -5.66 -22.266 -18.391 1 90.94 462 HIS B CA 1
ATOM 13476 C C . HIS B 1 462 ? -6.98 -22.219 -19.141 1 90.94 462 HIS B C 1
ATOM 13478 O O . HIS B 1 462 ? -7.848 -23.062 -18.969 1 90.94 462 HIS B O 1
ATOM 13484 N N . LEU B 1 463 ? -7.148 -21.188 -19.875 1 95.56 463 LEU B N 1
ATOM 13485 C CA . LEU B 1 463 ? -8.344 -21 -20.688 1 95.56 463 LEU B CA 1
ATOM 13486 C C . LEU B 1 463 ? -8.008 -21.078 -22.172 1 95.56 463 LEU B C 1
ATOM 13488 O O . LEU B 1 463 ? -7.238 -20.266 -22.688 1 95.56 463 LEU B O 1
ATOM 13492 N N . HIS B 1 464 ? -8.562 -22.062 -22.891 1 94.62 464 HIS B N 1
ATOM 13493 C CA . HIS B 1 464 ? -8.344 -22.312 -24.312 1 94.62 464 HIS B CA 1
ATOM 13494 C C . HIS B 1 464 ? -9.5 -21.797 -25.141 1 94.62 464 HIS B C 1
ATOM 13496 O O . HIS B 1 464 ? -10.672 -22.016 -24.797 1 94.62 464 HIS B O 1
ATOM 13502 N N . PHE B 1 465 ? -9.164 -21.125 -26.281 1 95.38 465 PHE B N 1
ATOM 13503 C CA . PHE B 1 465 ? -10.203 -20.594 -27.156 1 95.38 465 PHE B CA 1
ATOM 13504 C C . PHE B 1 465 ? -10.094 -21.203 -28.547 1 95.38 465 PHE B C 1
ATOM 13506 O O . PHE B 1 465 ? -9.773 -20.5 -29.516 1 95.38 465 PHE B O 1
ATOM 13513 N N . PRO B 1 466 ? -10.523 -22.422 -28.688 1 93.75 466 PRO B N 1
ATOM 13514 C CA . PRO B 1 466 ? -10.578 -22.984 -30.031 1 93.75 466 PRO B CA 1
ATOM 13515 C C . PRO B 1 466 ? -11.727 -22.438 -30.859 1 93.75 466 PRO B C 1
ATOM 13517 O O . PRO B 1 466 ? -11.797 -22.672 -32.062 1 93.75 466 PRO B O 1
ATOM 13520 N N . GLY B 1 467 ? -12.688 -21.75 -30.25 1 95 467 GLY B N 1
ATOM 13521 C CA . GLY B 1 467 ? -13.828 -21.156 -30.922 1 95 467 GLY B CA 1
ATOM 13522 C C . GLY B 1 467 ? -13.891 -19.641 -30.766 1 95 467 GLY B C 1
ATOM 13523 O O . GLY B 1 467 ? -12.859 -18.969 -30.703 1 95 467 GLY B O 1
ATOM 13524 N N . THR B 1 468 ? -15.156 -19.109 -30.891 1 95.56 468 THR B N 1
ATOM 13525 C CA . THR B 1 468 ? -15.375 -17.672 -30.781 1 95.56 468 THR B CA 1
ATOM 13526 C C . THR B 1 468 ? -15.875 -17.312 -29.375 1 95.56 468 THR B C 1
ATOM 13528 O O . THR B 1 468 ? -16.625 -18.078 -28.766 1 95.56 468 THR B O 1
ATOM 13531 N N . ALA B 1 469 ? -15.398 -16.203 -28.891 1 97.44 469 ALA B N 1
ATOM 13532 C CA . ALA B 1 469 ? -15.883 -15.68 -27.609 1 97.44 469 ALA B CA 1
ATOM 13533 C C . ALA B 1 469 ? -16.031 -14.164 -27.641 1 97.44 469 ALA B C 1
ATOM 13535 O O . ALA B 1 469 ? -15.172 -13.461 -28.188 1 97.44 469 ALA B O 1
ATOM 13536 N N . LEU B 1 470 ? -17.141 -13.656 -27.203 1 97.88 470 LEU B N 1
ATOM 13537 C CA . LEU B 1 470 ? -17.406 -12.227 -27.094 1 97.88 470 LEU B CA 1
ATOM 13538 C C . LEU B 1 470 ? -17.562 -11.82 -25.625 1 97.88 470 LEU B C 1
ATOM 13540 O O . LEU B 1 470 ? -18.469 -12.289 -24.938 1 97.88 470 LEU B O 1
ATOM 13544 N N . PHE B 1 471 ? -16.672 -11.039 -25.188 1 98.38 471 PHE B N 1
ATOM 13545 C CA . PHE B 1 471 ? -16.781 -10.398 -23.891 1 98.38 471 PHE B CA 1
ATOM 13546 C C . PHE B 1 471 ? -17.281 -8.969 -24.031 1 98.38 471 PHE B C 1
ATOM 13548 O O . PHE B 1 471 ? -16.562 -8.094 -24.5 1 98.38 471 PHE B O 1
ATOM 13555 N N . ASP B 1 472 ? -18.5 -8.766 -23.594 1 98.06 472 ASP B N 1
ATOM 13556 C CA . ASP B 1 472 ? -19.141 -7.477 -23.875 1 98.06 472 ASP B CA 1
ATOM 13557 C C . ASP B 1 472 ? -19.656 -6.844 -22.594 1 98.06 472 ASP B C 1
ATOM 13559 O O . ASP B 1 472 ? -20.484 -7.438 -21.891 1 98.06 472 ASP B O 1
ATOM 13563 N N . ARG B 1 473 ? -19.234 -5.652 -22.203 1 96.12 473 ARG B N 1
ATOM 13564 C CA . ARG B 1 473 ? -19.734 -4.797 -21.141 1 96.12 473 ARG B CA 1
ATOM 13565 C C . ARG B 1 473 ? -19.672 -5.504 -19.797 1 96.12 473 ARG B C 1
ATOM 13567 O O . ARG B 1 473 ? -20.625 -5.449 -19.016 1 96.12 473 ARG B O 1
ATOM 13574 N N . ASN B 1 474 ? -18.656 -6.32 -19.609 1 96.88 474 ASN B N 1
ATOM 13575 C CA . ASN B 1 474 ? -18.406 -6.848 -18.266 1 96.88 474 ASN B CA 1
ATOM 13576 C C . ASN B 1 474 ? -17.719 -5.816 -17.391 1 96.88 474 ASN B C 1
ATOM 13578 O O . ASN B 1 474 ? -17.016 -4.938 -17.875 1 96.88 474 ASN B O 1
ATOM 13582 N N . LYS B 1 475 ? -17.922 -5.918 -16.141 1 92.81 475 LYS B N 1
ATOM 13583 C CA . LYS B 1 475 ? -17.359 -4.957 -15.203 1 92.81 475 LYS B CA 1
ATOM 13584 C C . LYS B 1 475 ? -16.625 -5.664 -14.07 1 92.81 475 LYS B C 1
ATOM 13586 O O . LYS B 1 475 ? -17.062 -6.707 -13.586 1 92.81 475 LYS B O 1
ATOM 13591 N N . GLY B 1 476 ? -15.438 -5.176 -13.719 1 89.25 476 GLY B N 1
ATOM 13592 C CA . GLY B 1 476 ? -14.68 -5.719 -12.609 1 89.25 476 GLY B CA 1
ATOM 13593 C C . GLY B 1 476 ? -13.797 -4.688 -11.922 1 89.25 476 GLY B C 1
ATOM 13594 O O . GLY B 1 476 ? -13.742 -3.535 -12.352 1 89.25 476 GLY B O 1
ATOM 13595 N N . GLU B 1 477 ? -13.227 -5.035 -10.805 1 80.75 477 GLU B N 1
ATOM 13596 C CA . GLU B 1 477 ? -12.258 -4.156 -10.141 1 80.75 477 GLU B CA 1
ATOM 13597 C C . GLU B 1 477 ? -10.93 -4.137 -10.891 1 80.75 477 GLU B C 1
ATOM 13599 O O . GLU B 1 477 ? -10.438 -3.072 -11.273 1 80.75 477 GLU B O 1
ATOM 13604 N N . ASN B 1 478 ? -10.391 -5.375 -10.93 1 88.19 478 ASN B N 1
ATOM 13605 C CA . ASN B 1 478 ? -9.227 -5.617 -11.789 1 88.19 478 ASN B CA 1
ATOM 13606 C C . ASN B 1 478 ? -9.578 -6.531 -12.961 1 88.19 478 ASN B C 1
ATOM 13608 O O . ASN B 1 478 ? -9.867 -7.711 -12.766 1 88.19 478 ASN B O 1
ATOM 13612 N N . GLY B 1 479 ? -9.516 -5.996 -14.086 1 92.25 479 GLY B N 1
ATOM 13613 C CA . GLY B 1 479 ? -10 -6.719 -15.258 1 92.25 479 GLY B CA 1
ATOM 13614 C C . GLY B 1 479 ? -11.508 -6.641 -15.422 1 92.25 479 GLY B C 1
ATOM 13615 O O . GLY B 1 479 ? -12.25 -7.133 -14.578 1 92.25 479 GLY B O 1
ATOM 13616 N N . GLY B 1 480 ? -11.961 -6.066 -16.391 1 91.94 480 GLY B N 1
ATOM 13617 C CA . GLY B 1 480 ? -13.398 -6.066 -16.641 1 91.94 480 GLY B CA 1
ATOM 13618 C C . GLY B 1 480 ? -13.922 -7.414 -17.094 1 91.94 480 GLY B C 1
ATOM 13619 O O . GLY B 1 480 ? -14.914 -7.91 -16.547 1 91.94 480 GLY B O 1
ATOM 13620 N N . ALA B 1 481 ? -13.164 -8.016 -18.016 1 97.12 481 ALA B N 1
ATOM 13621 C CA . ALA B 1 481 ? -13.586 -9.305 -18.562 1 97.12 481 ALA B CA 1
ATOM 13622 C C . ALA B 1 481 ? -12.883 -10.461 -17.844 1 97.12 481 ALA B C 1
ATOM 13624 O O . ALA B 1 481 ? -13.539 -11.312 -17.25 1 97.12 481 ALA B O 1
ATOM 13625 N N . ILE B 1 482 ? -11.578 -10.422 -17.875 1 96.69 482 ILE B N 1
ATOM 13626 C CA . ILE B 1 482 ? -10.828 -11.547 -17.328 1 96.69 482 ILE B CA 1
ATOM 13627 C C . ILE B 1 482 ? -9.773 -11.031 -16.344 1 96.69 482 ILE B C 1
ATOM 13629 O O . ILE B 1 482 ? -9.047 -10.086 -16.656 1 96.69 482 ILE B O 1
ATOM 13633 N N . SER B 1 483 ? -9.719 -11.641 -15.258 1 94.25 483 SER B N 1
ATOM 13634 C CA . SER B 1 483 ? -8.625 -11.445 -14.312 1 94.25 483 SER B CA 1
ATOM 13635 C C . SER B 1 483 ? -7.812 -12.727 -14.141 1 94.25 483 SER B C 1
ATOM 13637 O O . SER B 1 483 ? -8.375 -13.805 -13.914 1 94.25 483 SER B O 1
ATOM 13639 N N . MET B 1 484 ? -6.559 -12.578 -14.25 1 92.88 484 MET B N 1
ATOM 13640 C CA . MET B 1 484 ? -5.684 -13.742 -14.188 1 92.88 484 MET B CA 1
ATOM 13641 C C . MET B 1 484 ? -4.691 -13.625 -13.039 1 92.88 484 MET B C 1
ATOM 13643 O O . MET B 1 484 ? -4.012 -12.609 -12.898 1 92.88 484 MET B O 1
ATOM 13647 N N . TYR B 1 485 ? -4.656 -14.695 -12.312 1 85.5 485 TYR B N 1
ATOM 13648 C CA . TYR B 1 485 ? -3.744 -14.766 -11.172 1 85.5 485 TYR B CA 1
ATOM 13649 C C . TYR B 1 485 ? -2.898 -16.031 -11.227 1 85.5 485 TYR B C 1
ATOM 13651 O O . TYR B 1 485 ? -3.322 -17.047 -11.781 1 85.5 485 TYR B O 1
ATOM 13659 N N . GLY B 1 486 ? -1.728 -16.016 -10.641 1 80.25 486 GLY B N 1
ATOM 13660 C CA . GLY B 1 486 ? -0.851 -17.172 -10.625 1 80.25 486 GLY B CA 1
ATOM 13661 C C . GLY B 1 486 ? -0.398 -17.594 -12.016 1 80.25 486 GLY B C 1
ATOM 13662 O O . GLY B 1 486 ? -0.218 -16.766 -12.898 1 80.25 486 GLY B O 1
ATOM 13663 N N . ASN B 1 487 ? -0.166 -18.906 -12.195 1 79.62 487 ASN B N 1
ATOM 13664 C CA . ASN B 1 487 ? 0.25 -19.453 -13.484 1 79.62 487 ASN B CA 1
ATOM 13665 C C . ASN B 1 487 ? -0.945 -19.688 -14.398 1 79.62 487 ASN B C 1
ATOM 13667 O O . ASN B 1 487 ? -1.251 -20.844 -14.734 1 79.62 487 ASN B O 1
ATOM 13671 N N . SER B 1 488 ? -1.541 -18.609 -14.734 1 88.75 488 SER B N 1
ATOM 13672 C CA . SER B 1 488 ? -2.697 -18.672 -15.617 1 88.75 488 SER B CA 1
ATOM 13673 C C . SER B 1 488 ? -2.348 -18.188 -17.016 1 88.75 488 SER B C 1
ATOM 13675 O O . SER B 1 488 ? -1.597 -17.219 -17.172 1 88.75 488 SER B O 1
ATOM 13677 N N . PHE B 1 489 ? -2.92 -18.875 -18.094 1 87.69 489 PHE B N 1
ATOM 13678 C CA . PHE B 1 489 ? -2.594 -18.547 -19.484 1 87.69 489 PHE B CA 1
ATOM 13679 C C . PHE B 1 489 ? -3.83 -18.625 -20.359 1 87.69 489 PHE B C 1
ATOM 13681 O O . PHE B 1 489 ? -4.773 -19.359 -20.062 1 87.69 489 PHE B O 1
ATOM 13688 N N . LEU B 1 490 ? -3.793 -17.828 -21.406 1 92.38 490 LEU B N 1
ATOM 13689 C CA . LEU B 1 490 ? -4.789 -17.922 -22.469 1 92.38 490 LEU B CA 1
ATOM 13690 C C . LEU B 1 490 ? -4.199 -18.562 -23.719 1 92.38 490 LEU B C 1
ATOM 13692 O O . LEU B 1 490 ? -3.23 -18.062 -24.281 1 92.38 490 LEU B O 1
ATOM 13696 N N . PHE B 1 491 ? -4.801 -19.625 -24.188 1 90.62 491 PHE B N 1
ATOM 13697 C CA . PHE B 1 491 ? -4.32 -20.344 -25.359 1 90.62 491 PHE B CA 1
ATOM 13698 C C . PHE B 1 491 ? -5.18 -20.031 -26.578 1 90.62 491 PHE B C 1
ATOM 13700 O O . PHE B 1 491 ? -6.398 -20.188 -26.547 1 90.62 491 PHE B O 1
ATOM 13707 N N . LEU B 1 492 ? -4.477 -19.641 -27.594 1 90.56 492 LEU B N 1
ATOM 13708 C CA . LEU B 1 492 ? -5.148 -19.266 -28.828 1 90.56 492 LEU B CA 1
ATOM 13709 C C . LEU B 1 492 ? -4.883 -20.297 -29.922 1 90.56 492 LEU B C 1
ATOM 13711 O O . LEU B 1 492 ? -3.822 -20.922 -29.938 1 90.56 492 LEU B O 1
ATOM 13715 N N . TYR B 1 493 ? -5.945 -20.359 -30.719 1 89.62 493 TYR B N 1
ATOM 13716 C CA . TYR B 1 493 ? -5.898 -21.25 -31.875 1 89.62 493 TYR B CA 1
ATOM 13717 C C . TYR B 1 493 ? -6.129 -20.484 -33.156 1 89.62 493 TYR B C 1
ATOM 13719 O O . TYR B 1 493 ? -6.508 -19.312 -33.125 1 89.62 493 TYR B O 1
ATOM 13727 N N . ASN B 1 494 ? -5.715 -21.062 -34.344 1 87.81 494 ASN B N 1
ATOM 13728 C CA . ASN B 1 494 ? -5.945 -20.406 -35.625 1 87.81 494 ASN B CA 1
ATOM 13729 C C . ASN B 1 494 ? -7.43 -20.109 -35.844 1 87.81 494 ASN B C 1
ATOM 13731 O O . ASN B 1 494 ? -7.781 -19.188 -36.562 1 87.81 494 ASN B O 1
ATOM 13735 N N . SER B 1 495 ? -8.312 -20.859 -35.188 1 90.44 495 SER B N 1
ATOM 13736 C CA . SER B 1 495 ? -9.758 -20.672 -35.312 1 90.44 495 SER B CA 1
ATOM 13737 C C . SER B 1 495 ? -10.289 -19.688 -34.281 1 90.44 495 SER B C 1
ATOM 13739 O O . SER B 1 495 ? -11.469 -19.344 -34.281 1 90.44 495 SER B O 1
ATOM 13741 N N . THR B 1 496 ? -9.414 -19.125 -33.5 1 93.25 496 THR B N 1
ATOM 13742 C CA . THR B 1 496 ? -9.82 -18.266 -32.406 1 93.25 496 THR B CA 1
ATOM 13743 C C . THR B 1 496 ? -10.32 -16.922 -32.938 1 93.25 496 THR B C 1
ATOM 13745 O O . THR B 1 496 ? -9.641 -16.266 -33.719 1 93.25 496 THR B O 1
ATOM 13748 N N . GLU B 1 497 ? -11.539 -16.5 -32.594 1 95.5 497 GLU B N 1
ATOM 13749 C CA . GLU B 1 497 ? -12.039 -15.125 -32.719 1 95.5 497 GLU B CA 1
ATOM 13750 C C . GLU B 1 497 ? -12.461 -14.57 -31.359 1 95.5 497 GLU B C 1
ATOM 13752 O O . GLU B 1 497 ? -13.586 -14.797 -30.906 1 95.5 497 GLU B O 1
ATOM 13757 N N . LEU B 1 498 ? -11.602 -13.836 -30.844 1 95.19 498 LEU B N 1
ATOM 13758 C CA . LEU B 1 498 ? -11.805 -13.297 -29.5 1 95.19 498 LEU B CA 1
ATOM 13759 C C . LEU B 1 498 ? -12.039 -11.789 -29.547 1 95.19 498 LEU B C 1
ATOM 13761 O O . LEU B 1 498 ? -11.211 -11.047 -30.094 1 95.19 498 LEU B O 1
ATOM 13765 N N . THR B 1 499 ? -13.18 -11.305 -29.047 1 97.25 499 THR B N 1
ATOM 13766 C CA . THR B 1 499 ? -13.492 -9.875 -29.047 1 97.25 499 THR B CA 1
ATOM 13767 C C . THR B 1 499 ? -13.773 -9.391 -27.625 1 97.25 499 THR B C 1
ATOM 13769 O O . THR B 1 499 ? -14.641 -9.93 -26.938 1 97.25 499 THR B O 1
ATOM 13772 N N . PHE B 1 500 ? -13.047 -8.453 -27.203 1 97.62 500 PHE B N 1
ATOM 13773 C CA . PHE B 1 500 ? -13.305 -7.719 -25.969 1 97.62 500 PHE B CA 1
ATOM 13774 C C . PHE B 1 500 ? -13.844 -6.328 -26.266 1 97.62 500 PHE B C 1
ATOM 13776 O O . PHE B 1 500 ? -13.141 -5.484 -26.828 1 97.62 500 PHE B O 1
ATOM 13783 N N . LYS B 1 501 ? -15.102 -6.148 -25.891 1 97.38 501 LYS B N 1
ATOM 13784 C CA . LYS B 1 501 ? -15.742 -4.891 -26.266 1 97.38 501 LYS B CA 1
ATOM 13785 C C . LYS B 1 501 ? -16.406 -4.227 -25.078 1 97.38 501 LYS B C 1
ATOM 13787 O O . LYS B 1 501 ? -17.188 -4.859 -24.359 1 97.38 501 LYS B O 1
ATOM 13792 N N . ASN B 1 502 ? -16.141 -2.932 -24.734 1 97.12 502 ASN B N 1
ATOM 13793 C CA . ASN B 1 502 ? -16.812 -2.08 -23.766 1 97.12 502 ASN B CA 1
ATOM 13794 C C . ASN B 1 502 ? -16.719 -2.66 -22.359 1 97.12 502 ASN B C 1
ATOM 13796 O O . ASN B 1 502 ? -17.672 -2.576 -21.578 1 97.12 502 ASN B O 1
ATOM 13800 N N . ASN B 1 503 ? -15.672 -3.424 -22.078 1 97.5 503 ASN B N 1
ATOM 13801 C CA . ASN B 1 503 ? -15.461 -3.875 -20.719 1 97.5 503 ASN B CA 1
ATOM 13802 C C . ASN B 1 503 ? -14.836 -2.783 -19.844 1 97.5 503 ASN B C 1
ATOM 13804 O O . ASN B 1 503 ? -14.039 -1.98 -20.344 1 97.5 503 ASN B O 1
ATOM 13808 N N . THR B 1 504 ? -15.203 -2.742 -18.641 1 95.06 504 THR B N 1
ATOM 13809 C CA . THR B 1 504 ? -14.719 -1.666 -17.781 1 95.06 504 THR B CA 1
ATOM 13810 C C . THR B 1 504 ? -14.164 -2.223 -16.469 1 95.06 504 THR B C 1
ATOM 13812 O O . THR B 1 504 ? -14.727 -3.162 -15.898 1 95.06 504 THR B O 1
ATOM 13815 N N . ALA B 1 505 ? -13.062 -1.729 -16.078 1 92.12 505 ALA B N 1
ATOM 13816 C CA . ALA B 1 505 ? -12.492 -2.039 -14.766 1 92.12 505 ALA B CA 1
ATOM 13817 C C . ALA B 1 505 ? -12.422 -0.792 -13.883 1 92.12 505 ALA B C 1
ATOM 13819 O O . ALA B 1 505 ? -12.094 0.294 -14.367 1 92.12 505 ALA B O 1
ATOM 13820 N N . TRP B 1 506 ? -12.703 -0.93 -12.656 1 81.88 506 TRP B N 1
ATOM 13821 C CA . TRP B 1 506 ? -12.672 0.192 -11.719 1 81.88 506 TRP B CA 1
ATOM 13822 C C . TRP B 1 506 ? -11.234 0.604 -11.414 1 81.88 506 TRP B C 1
ATOM 13824 O O . TRP B 1 506 ? -10.977 1.752 -11.047 1 81.88 506 TRP B O 1
ATOM 13834 N N . ARG B 1 507 ? -10.32 -0.313 -11.508 1 81.56 507 ARG B N 1
ATOM 13835 C CA . ARG B 1 507 ? -8.945 0.044 -11.195 1 81.56 507 ARG B CA 1
ATOM 13836 C C . ARG B 1 507 ? -8.039 -0.139 -12.406 1 81.56 507 ARG B C 1
ATOM 13838 O O . ARG B 1 507 ? -7.602 0.841 -13.016 1 81.56 507 ARG B O 1
ATOM 13845 N N . ARG B 1 508 ? -7.852 -1.453 -12.773 1 87.81 508 ARG B N 1
ATOM 13846 C CA . ARG B 1 508 ? -6.828 -1.704 -13.781 1 87.81 508 ARG B CA 1
ATOM 13847 C C . ARG B 1 508 ? -7.309 -2.736 -14.797 1 87.81 508 ARG B C 1
ATOM 13849 O O . ARG B 1 508 ? -8.008 -3.688 -14.445 1 87.81 508 ARG B O 1
ATOM 13856 N N . GLY B 1 509 ? -6.867 -2.561 -16.047 1 94 509 GLY B N 1
ATOM 13857 C CA . GLY B 1 509 ? -7.16 -3.525 -17.094 1 94 509 GLY B CA 1
ATOM 13858 C C . GLY B 1 509 ? -8.625 -3.564 -17.469 1 94 509 GLY B C 1
ATOM 13859 O O . GLY B 1 509 ? -9.359 -4.465 -17.062 1 94 509 GLY B O 1
ATOM 13860 N N . GLY B 1 510 ? -9.008 -2.736 -18.281 1 94.38 510 GLY B N 1
ATOM 13861 C CA . GLY B 1 510 ? -10.406 -2.68 -18.688 1 94.38 510 GLY B CA 1
ATOM 13862 C C . GLY B 1 510 ? -10.93 -4.008 -19.188 1 94.38 510 GLY B C 1
ATOM 13863 O O . GLY B 1 510 ? -12.07 -4.379 -18.906 1 94.38 510 GLY B O 1
ATOM 13864 N N . ALA B 1 511 ? -10.094 -4.766 -19.906 1 96.69 511 ALA B N 1
ATOM 13865 C CA . ALA B 1 511 ? -10.484 -6.078 -20.406 1 96.69 511 ALA B CA 1
ATOM 13866 C C . ALA B 1 511 ? -9.812 -7.195 -19.609 1 96.69 511 ALA B C 1
ATOM 13868 O O . ALA B 1 511 ? -10.484 -8.031 -19.016 1 96.69 511 ALA B O 1
ATOM 13869 N N . ILE B 1 512 ? -8.516 -7.121 -19.609 1 95.88 512 ILE B N 1
ATOM 13870 C CA . ILE B 1 512 ? -7.766 -8.211 -18.984 1 95.88 512 ILE B CA 1
ATOM 13871 C C . ILE B 1 512 ? -6.793 -7.648 -17.953 1 95.88 512 ILE B C 1
ATOM 13873 O O . ILE B 1 512 ? -6.082 -6.676 -18.219 1 95.88 512 ILE B O 1
ATOM 13877 N N . TYR B 1 513 ? -6.809 -8.219 -16.844 1 93.75 513 TYR B N 1
ATOM 13878 C CA . TYR B 1 513 ? -5.844 -7.941 -15.789 1 93.75 513 TYR B CA 1
ATOM 13879 C C . TYR B 1 513 ? -4.992 -9.172 -15.492 1 93.75 513 TYR B C 1
ATOM 13881 O O . TYR B 1 513 ? -5.523 -10.266 -15.289 1 93.75 513 TYR B O 1
ATOM 13889 N N . ILE B 1 514 ? -3.678 -9.016 -15.438 1 91.12 514 ILE B N 1
ATOM 13890 C CA . ILE B 1 514 ? -2.771 -10.125 -15.164 1 91.12 514 ILE B CA 1
ATOM 13891 C C . ILE B 1 514 ? -1.844 -9.766 -14.008 1 91.12 514 ILE B C 1
ATOM 13893 O O . ILE B 1 514 ? -1.126 -8.766 -14.062 1 91.12 514 ILE B O 1
ATOM 13897 N N . GLU B 1 515 ? -1.897 -10.633 -13.039 1 82.62 515 GLU B N 1
ATOM 13898 C CA . GLU B 1 515 ? -0.985 -10.453 -11.914 1 82.62 515 GLU B CA 1
ATOM 13899 C C . GLU B 1 515 ? -0.085 -11.672 -11.734 1 82.62 515 GLU B C 1
ATOM 13901 O O . GLU B 1 515 ? -0.573 -12.797 -11.586 1 82.62 515 GLU B O 1
ATOM 13906 N N . SER B 1 516 ? 1.23 -11.438 -11.688 1 72.81 516 SER B N 1
ATOM 13907 C CA . SER B 1 516 ? 2.17 -12.531 -11.477 1 72.81 516 SER B CA 1
ATOM 13908 C C . SER B 1 516 ? 2.369 -12.812 -9.992 1 72.81 516 SER B C 1
ATOM 13910 O O . SER B 1 516 ? 2.316 -11.898 -9.172 1 72.81 516 SER B O 1
ATOM 13912 N N . SER B 1 517 ? 2.402 -14.102 -9.406 1 68.94 517 SER B N 1
ATOM 13913 C CA . SER B 1 517 ? 2.521 -14.516 -8.016 1 68.94 517 SER B CA 1
ATOM 13914 C C . SER B 1 517 ? 3.982 -14.656 -7.602 1 68.94 517 SER B C 1
ATOM 13916 O O . SER B 1 517 ? 4.281 -15.094 -6.488 1 68.94 517 SER B O 1
ATOM 13918 N N . GLY B 1 518 ? 4.969 -14.102 -8.211 1 74.19 518 GLY B N 1
ATOM 13919 C CA . GLY B 1 518 ? 6.367 -14.344 -7.883 1 74.19 518 GLY B CA 1
ATOM 13920 C C . GLY B 1 518 ? 6.965 -13.289 -6.973 1 74.19 518 GLY B C 1
ATOM 13921 O O . GLY B 1 518 ? 6.277 -12.344 -6.578 1 74.19 518 GLY B O 1
ATOM 13922 N N . PRO B 1 519 ? 8.172 -13.586 -6.332 1 78.56 519 PRO B N 1
ATOM 13923 C CA . PRO B 1 519 ? 8.844 -12.609 -5.477 1 78.56 519 PRO B CA 1
ATOM 13924 C C . PRO B 1 519 ? 9.117 -11.281 -6.191 1 78.56 519 PRO B C 1
ATOM 13926 O O . PRO B 1 519 ? 9.078 -11.227 -7.422 1 78.56 519 PRO B O 1
ATOM 13929 N N . PRO B 1 520 ? 9.203 -10.25 -5.465 1 69.94 520 PRO B N 1
ATOM 13930 C CA . PRO B 1 520 ? 9.578 -8.969 -6.082 1 69.94 520 PRO B CA 1
ATOM 13931 C C . PRO B 1 520 ? 10.961 -9.008 -6.723 1 69.94 520 PRO B C 1
ATOM 13933 O O . PRO B 1 520 ? 11.953 -9.258 -6.035 1 69.94 520 PRO B O 1
ATOM 13936 N N . LEU B 1 521 ? 11.031 -8.922 -7.988 1 74.31 521 LEU B N 1
ATOM 13937 C CA . LEU B 1 521 ? 12.289 -8.945 -8.719 1 74.31 521 LEU B CA 1
ATOM 13938 C C . LEU B 1 521 ? 12.508 -7.641 -9.477 1 74.31 521 LEU B C 1
ATOM 13940 O O . LEU B 1 521 ? 11.539 -6.98 -9.867 1 74.31 521 LEU B O 1
ATOM 13944 N N . ASP B 1 522 ? 13.742 -7.332 -9.664 1 68.12 522 ASP B N 1
ATOM 13945 C CA . ASP B 1 522 ? 14.094 -6.191 -10.5 1 68.12 522 ASP B CA 1
ATOM 13946 C C . ASP B 1 522 ? 13.656 -6.414 -11.945 1 68.12 522 ASP B C 1
ATOM 13948 O O . ASP B 1 522 ? 13.789 -7.52 -12.477 1 68.12 522 ASP B O 1
ATOM 13952 N N . HIS B 1 523 ? 13.141 -5.371 -12.492 1 65.19 523 HIS B N 1
ATOM 13953 C CA . HIS B 1 523 ? 12.578 -5.461 -13.828 1 65.19 523 HIS B CA 1
ATOM 13954 C C . HIS B 1 523 ? 13.633 -5.902 -14.844 1 65.19 523 HIS B C 1
ATOM 13956 O O . HIS B 1 523 ? 13.328 -6.66 -15.766 1 65.19 523 HIS B O 1
ATOM 13962 N N . ASN B 1 524 ? 14.805 -5.359 -14.641 1 62.47 524 ASN B N 1
ATOM 13963 C CA . ASN B 1 524 ? 15.852 -5.707 -15.594 1 62.47 524 ASN B CA 1
ATOM 13964 C C . ASN B 1 524 ? 16.234 -7.18 -15.492 1 62.47 524 ASN B C 1
ATOM 13966 O O . ASN B 1 524 ? 16.516 -7.82 -16.5 1 62.47 524 ASN B O 1
ATOM 13970 N N . LEU B 1 525 ? 16.109 -7.695 -14.281 1 64.62 525 LEU B N 1
ATOM 13971 C CA . LEU B 1 525 ? 16.422 -9.102 -14.07 1 64.62 525 LEU B CA 1
ATOM 13972 C C . LEU B 1 525 ? 15.305 -9.992 -14.609 1 64.62 525 LEU B C 1
ATOM 13974 O O . LEU B 1 525 ? 15.578 -11.062 -15.164 1 64.62 525 LEU B O 1
ATOM 13978 N N . VAL B 1 526 ? 14.156 -9.492 -14.438 1 62.34 526 VAL B N 1
ATOM 13979 C CA . VAL B 1 526 ? 13.016 -10.258 -14.938 1 62.34 526 VAL B CA 1
ATOM 13980 C C . VAL B 1 526 ? 13.117 -10.391 -16.453 1 62.34 526 VAL B C 1
ATOM 13982 O O . VAL B 1 526 ? 12.828 -11.453 -17.016 1 62.34 526 VAL B O 1
ATOM 13985 N N . ASN B 1 527 ? 13.484 -9.352 -17.031 1 59.69 527 ASN B N 1
ATOM 13986 C CA . ASN B 1 527 ? 13.617 -9.375 -18.484 1 59.69 527 ASN B CA 1
ATOM 13987 C C . ASN B 1 527 ? 14.703 -10.344 -18.938 1 59.69 527 ASN B C 1
ATOM 13989 O O . ASN B 1 527 ? 14.578 -10.961 -20 1 59.69 527 ASN B O 1
ATOM 13993 N N . ALA B 1 528 ? 15.641 -10.484 -18 1 56.19 528 ALA B N 1
ATOM 13994 C CA . ALA B 1 528 ? 16.75 -11.367 -18.344 1 56.19 528 ALA B CA 1
ATOM 13995 C C . ALA B 1 528 ? 16.375 -12.836 -18.141 1 56.19 528 ALA B C 1
ATOM 13997 O O . ALA B 1 528 ? 16.797 -13.703 -18.906 1 56.19 528 ALA B O 1
ATOM 13998 N N . LEU B 1 529 ? 15.602 -13.031 -17.031 1 55.03 529 LEU B N 1
ATOM 13999 C CA . LEU B 1 529 ? 15.305 -14.406 -16.641 1 55.03 529 LEU B CA 1
ATOM 14000 C C . LEU B 1 529 ? 14.109 -14.953 -17.422 1 55.03 529 LEU B C 1
ATOM 14002 O O . LEU B 1 529 ? 13.969 -16.172 -17.562 1 55.03 529 LEU B O 1
ATOM 14006 N N . LYS B 1 530 ? 13.531 -14.211 -18.375 1 55.12 530 LYS B N 1
ATOM 14007 C CA . LYS B 1 530 ? 12.344 -14.586 -19.125 1 55.12 530 LYS B CA 1
ATOM 14008 C C . LYS B 1 530 ? 11.664 -15.805 -18.5 1 55.12 530 LYS B C 1
ATOM 14010 O O . LYS B 1 530 ? 11.461 -16.828 -19.172 1 55.12 530 LYS B O 1
ATOM 14015 N N . PHE B 1 531 ? 11.531 -15.844 -17.125 1 53.69 531 PHE B N 1
ATOM 14016 C CA . PHE B 1 531 ? 11.031 -16.969 -16.344 1 53.69 531 PHE B CA 1
ATOM 14017 C C . PHE B 1 531 ? 9.641 -17.375 -16.797 1 53.69 531 PHE B C 1
ATOM 14019 O O . PHE B 1 531 ? 9.297 -18.562 -16.781 1 53.69 531 PHE B O 1
ATOM 14026 N N . ASP B 1 532 ? 8.836 -16.391 -17.312 1 58.75 532 ASP B N 1
ATOM 14027 C CA . ASP B 1 532 ? 7.402 -16.641 -17.438 1 58.75 532 ASP B CA 1
ATOM 14028 C C . ASP B 1 532 ? 6.969 -16.719 -18.891 1 58.75 532 ASP B C 1
ATOM 14030 O O . ASP B 1 532 ? 7.715 -16.328 -19.781 1 58.75 532 ASP B O 1
ATOM 14034 N N . ARG B 1 533 ? 6.047 -17.641 -19.109 1 66.25 533 ARG B N 1
ATOM 14035 C CA . ARG B 1 533 ? 5.387 -17.656 -20.406 1 66.25 533 ARG B CA 1
ATOM 14036 C C . ARG B 1 533 ? 4.512 -16.422 -20.578 1 66.25 533 ARG B C 1
ATOM 14038 O O . ARG B 1 533 ? 4.059 -15.82 -19.609 1 66.25 533 ARG B O 1
ATOM 14045 N N . CYS B 1 534 ? 4.57 -16.188 -21.797 1 77.62 534 CYS B N 1
ATOM 14046 C CA . CYS B 1 534 ? 3.646 -15.094 -22.094 1 77.62 534 CYS B CA 1
ATOM 14047 C C . CYS B 1 534 ? 2.213 -15.492 -21.766 1 77.62 534 CYS B C 1
ATOM 14049 O O . CYS B 1 534 ? 1.823 -16.641 -21.953 1 77.62 534 CYS B O 1
ATOM 14051 N N . PHE B 1 535 ? 1.443 -14.57 -21.312 1 83.25 535 PHE B N 1
ATOM 14052 C CA . PHE B 1 535 ? 0.082 -14.859 -20.875 1 83.25 535 PHE B CA 1
ATOM 14053 C C . PHE B 1 535 ? -0.771 -15.32 -22.062 1 83.25 535 PHE B C 1
ATOM 14055 O O . PHE B 1 535 ? -1.744 -16.062 -21.875 1 83.25 535 PHE B O 1
ATOM 14062 N N . PHE B 1 536 ? -0.476 -14.797 -23.344 1 85.44 536 PHE B N 1
ATOM 14063 C CA . PHE B 1 536 ? -1.065 -15.359 -24.547 1 85.44 536 PHE B CA 1
ATOM 14064 C C . PHE B 1 536 ? -0.151 -16.422 -25.156 1 85.44 536 PHE B C 1
ATOM 14066 O O . PHE B 1 536 ? 1.025 -16.156 -25.406 1 85.44 536 PHE B O 1
ATOM 14073 N N . GLN B 1 537 ? -0.758 -17.547 -25.344 1 81.31 537 GLN B N 1
ATOM 14074 C CA . GLN B 1 537 ? 0.002 -18.641 -25.938 1 81.31 537 GLN B CA 1
ATOM 14075 C C . GLN B 1 537 ? -0.685 -19.172 -27.203 1 81.31 537 GLN B C 1
ATOM 14077 O O . GLN B 1 537 ? -1.915 -19.219 -27.266 1 81.31 537 GLN B O 1
ATOM 14082 N N . TYR B 1 538 ? 0.16 -19.484 -28.156 1 80.19 538 TYR B N 1
ATOM 14083 C CA . TYR B 1 538 ? -0.373 -20.125 -29.344 1 80.19 538 TYR B CA 1
ATOM 14084 C C . TYR B 1 538 ? -0.247 -21.641 -29.25 1 80.19 538 TYR B C 1
ATOM 14086 O O . TYR B 1 538 ? 0.852 -22.172 -29.062 1 80.19 538 TYR B O 1
ATOM 14094 N N . ALA B 1 539 ? -1.343 -22.344 -29.125 1 74.31 539 ALA B N 1
ATOM 14095 C CA . ALA B 1 539 ? -1.381 -23.781 -28.906 1 74.31 539 ALA B CA 1
ATOM 14096 C C . ALA B 1 539 ? -1.144 -24.531 -30.219 1 74.31 539 ALA B C 1
ATOM 14098 O O . ALA B 1 539 ? -1.284 -25.766 -30.266 1 74.31 539 ALA B O 1
ATOM 14099 N N . GLY B 1 540 ? -0.636 -23.953 -31.328 1 62.44 540 GLY B N 1
ATOM 14100 C CA . GLY B 1 540 ? -0.425 -24.719 -32.562 1 62.44 540 GLY B CA 1
ATOM 14101 C C . GLY B 1 540 ? 0.745 -25.672 -32.469 1 62.44 540 GLY B C 1
ATOM 14102 O O . GLY B 1 540 ? 1.65 -25.484 -31.656 1 62.44 540 GLY B O 1
ATOM 14103 N N . GLU B 1 541 ? 0.589 -27.016 -32.75 1 51.31 541 GLU B N 1
ATOM 14104 C CA . GLU B 1 541 ? 1.473 -28.172 -32.688 1 51.31 541 GLU B CA 1
ATOM 14105 C C . GLU B 1 541 ? 2.906 -27.797 -33.062 1 51.31 541 GLU B C 1
ATOM 14107 O O . GLU B 1 541 ? 3.859 -28.375 -32.531 1 51.31 541 GLU B O 1
ATOM 14112 N N . THR B 1 542 ? 3.119 -27.094 -34.156 1 43.69 542 THR B N 1
ATOM 14113 C CA . THR B 1 542 ? 4.426 -27.062 -34.812 1 43.69 542 THR B CA 1
ATOM 14114 C C . THR B 1 542 ? 5.348 -26.062 -34.125 1 43.69 542 THR B C 1
ATOM 14116 O O . THR B 1 542 ? 6.414 -25.734 -34.656 1 43.69 542 THR B O 1
ATOM 14119 N N . VAL B 1 543 ? 4.926 -25.391 -33.125 1 46.66 543 VAL B N 1
ATOM 14120 C CA . VAL B 1 543 ? 5.609 -24.109 -32.938 1 46.66 543 VAL B CA 1
ATOM 14121 C C . VAL B 1 543 ? 6.707 -24.25 -31.891 1 46.66 543 VAL B C 1
ATOM 14123 O O . VAL B 1 543 ? 6.43 -24.609 -30.75 1 46.66 543 VAL B O 1
ATOM 14126 N N . THR B 1 544 ? 7.945 -24.328 -32.281 1 46.41 544 THR B N 1
ATOM 14127 C CA . THR B 1 544 ? 9.211 -24.562 -31.594 1 46.41 544 THR B CA 1
ATOM 14128 C C . THR B 1 544 ? 9.609 -23.344 -30.766 1 46.41 544 THR B C 1
ATOM 14130 O O . THR B 1 544 ? 10.234 -23.484 -29.703 1 46.41 544 THR B O 1
ATOM 14133 N N . THR B 1 545 ? 9.43 -22.047 -31.359 1 50.19 545 THR B N 1
ATOM 14134 C CA . THR B 1 545 ? 9.844 -20.844 -30.641 1 50.19 545 THR B CA 1
ATOM 14135 C C . THR B 1 545 ? 8.688 -19.859 -30.5 1 50.19 545 THR B C 1
ATOM 14137 O O . THR B 1 545 ? 7.715 -19.938 -31.25 1 50.19 545 THR B O 1
ATOM 14140 N N . PHE B 1 546 ? 8.539 -19.078 -29.484 1 56.81 546 PHE B N 1
ATOM 14141 C CA . PHE B 1 546 ? 7.535 -18.047 -29.281 1 56.81 546 PHE B CA 1
ATOM 14142 C C . PHE B 1 546 ? 7.398 -17.172 -30.516 1 56.81 546 PHE B C 1
ATOM 14144 O O . PHE B 1 546 ? 6.289 -16.781 -30.875 1 56.81 546 PHE B O 1
ATOM 14151 N N . GLU B 1 547 ? 8.484 -16.938 -31.203 1 54.84 547 GLU B N 1
ATOM 14152 C CA . GLU B 1 547 ? 8.477 -16.125 -32.406 1 54.84 547 GLU B CA 1
ATOM 14153 C C . GLU B 1 547 ? 7.691 -16.797 -33.531 1 54.84 547 GLU B C 1
ATOM 14155 O O . GLU B 1 547 ? 6.941 -16.141 -34.25 1 54.84 547 GLU B O 1
ATOM 14160 N N . ASP B 1 548 ? 7.938 -18.078 -33.562 1 58.81 548 ASP B N 1
ATOM 14161 C CA . ASP B 1 548 ? 7.215 -18.844 -34.594 1 58.81 548 ASP B CA 1
ATOM 14162 C C . ASP B 1 548 ? 5.715 -18.828 -34.312 1 58.81 548 ASP B C 1
ATOM 14164 O O . ASP B 1 548 ? 4.906 -18.812 -35.25 1 58.81 548 ASP B O 1
ATOM 14168 N N . ASN B 1 549 ? 5.441 -18.703 -33.062 1 60.53 549 ASN B N 1
ATOM 14169 C CA . ASN B 1 549 ? 4.043 -18.703 -32.656 1 60.53 549 ASN B CA 1
ATOM 14170 C C . ASN B 1 549 ? 3.312 -17.453 -33.125 1 60.53 549 ASN B C 1
ATOM 14172 O O . ASN B 1 549 ? 2.18 -17.531 -33.594 1 60.53 549 ASN B O 1
ATOM 14176 N N . ILE B 1 550 ? 4.055 -16.359 -33.031 1 60.5 550 ILE B N 1
ATOM 14177 C CA . ILE B 1 550 ? 3.445 -15.07 -33.344 1 60.5 550 ILE B CA 1
ATOM 14178 C C . ILE B 1 550 ? 3.152 -14.992 -34.844 1 60.5 550 ILE B C 1
ATOM 14180 O O . ILE B 1 550 ? 2.098 -14.5 -35.25 1 60.5 550 ILE B O 1
ATOM 14184 N N . GLN B 1 551 ? 4.098 -15.562 -35.625 1 62.38 551 GLN B N 1
ATOM 14185 C CA . GLN B 1 551 ? 3.947 -15.43 -37.062 1 62.38 551 GLN B CA 1
ATOM 14186 C C . GLN B 1 551 ? 2.936 -16.438 -37.625 1 62.38 551 GLN B C 1
ATOM 14188 O O . GLN B 1 551 ? 2.287 -16.172 -38.625 1 62.38 551 GLN B O 1
ATOM 14193 N N . SER B 1 552 ? 2.742 -17.5 -36.875 1 71.38 552 SER B N 1
ATOM 14194 C CA . SER B 1 552 ? 1.891 -18.562 -37.375 1 71.38 552 SER B CA 1
ATOM 14195 C C . SER B 1 552 ? 0.446 -18.391 -36.938 1 71.38 552 SER B C 1
ATOM 14197 O O . SER B 1 552 ? -0.454 -19.078 -37.438 1 71.38 552 SER B O 1
ATOM 14199 N N . PHE B 1 553 ? 0.216 -17.406 -36.094 1 78 553 PHE B N 1
ATOM 14200 C CA . PHE B 1 553 ? -1.129 -17.234 -35.562 1 78 553 PHE B CA 1
ATOM 14201 C C . PHE B 1 553 ? -2.039 -16.562 -36.594 1 78 553 PHE B C 1
ATOM 14203 O O . PHE B 1 553 ? -1.732 -15.484 -37.094 1 78 553 PHE B O 1
ATOM 14210 N N . GLU B 1 554 ? -3.178 -17.266 -37.031 1 81.31 554 GLU B N 1
ATOM 14211 C CA . GLU B 1 554 ? -4.117 -16.766 -38.031 1 81.31 554 GLU B CA 1
ATOM 14212 C C . GLU B 1 554 ? -5.43 -16.328 -37.375 1 81.31 554 GLU B C 1
ATOM 14214 O O . GLU B 1 554 ? -6.316 -15.812 -38.062 1 81.31 554 GLU B O 1
ATOM 14219 N N . GLY B 1 555 ? -5.602 -16.484 -36.094 1 88 555 GLY B N 1
ATOM 14220 C CA . GLY B 1 555 ? -6.812 -16.047 -35.406 1 88 555 GLY B CA 1
ATOM 14221 C C . GLY B 1 555 ? -6.891 -14.547 -35.25 1 88 555 GLY B C 1
ATOM 14222 O O . GLY B 1 555 ? -6.07 -13.812 -35.781 1 88 555 GLY B O 1
ATOM 14223 N N . LYS B 1 556 ? -8.055 -14.078 -34.688 1 91.19 556 LYS B N 1
ATOM 14224 C CA . LYS B 1 556 ? -8.258 -12.648 -34.5 1 91.19 556 LYS B CA 1
ATOM 14225 C C . LYS B 1 556 ? -8.586 -12.312 -33.062 1 91.19 556 LYS B C 1
ATOM 14227 O O . LYS B 1 556 ? -9.445 -12.961 -32.438 1 91.19 556 LYS B O 1
ATOM 14232 N N . VAL B 1 557 ? -7.871 -11.406 -32.5 1 92.75 557 VAL B N 1
ATOM 14233 C CA . VAL B 1 557 ? -8.141 -10.883 -31.172 1 92.75 557 VAL B CA 1
ATOM 14234 C C . VAL B 1 557 ? -8.344 -9.367 -31.25 1 92.75 557 VAL B C 1
ATOM 14236 O O . VAL B 1 557 ? -7.477 -8.641 -31.734 1 92.75 557 VAL B O 1
ATOM 14239 N N . SER B 1 558 ? -9.516 -8.906 -30.828 1 94.38 558 SER B N 1
ATOM 14240 C CA . SER B 1 558 ? -9.836 -7.484 -30.953 1 94.38 558 SER B CA 1
ATOM 14241 C C . SER B 1 558 ? -10.195 -6.887 -29.594 1 94.38 558 SER B C 1
ATOM 14243 O O . SER B 1 558 ? -10.961 -7.48 -28.828 1 94.38 558 SER B O 1
ATOM 14245 N N . PHE B 1 559 ? -9.625 -5.762 -29.297 1 95.06 559 PHE B N 1
ATOM 14246 C CA . PHE B 1 559 ? -9.953 -4.949 -28.141 1 95.06 559 PHE B CA 1
ATOM 14247 C C . PHE B 1 559 ? -10.555 -3.613 -28.562 1 95.06 559 PHE B C 1
ATOM 14249 O O . PHE B 1 559 ? -9.883 -2.803 -29.203 1 95.06 559 PHE B O 1
ATOM 14256 N N . THR B 1 560 ? -11.852 -3.496 -28.219 1 95.38 560 THR B N 1
ATOM 14257 C CA . THR B 1 560 ? -12.508 -2.283 -28.672 1 95.38 560 THR B CA 1
ATOM 14258 C C . THR B 1 560 ? -13.18 -1.552 -27.516 1 95.38 560 THR B C 1
ATOM 14260 O O . THR B 1 560 ? -14.031 -2.115 -26.828 1 95.38 560 THR B O 1
ATOM 14263 N N . ASP B 1 561 ? -12.891 -0.301 -27.203 1 94.94 561 ASP B N 1
ATOM 14264 C CA . ASP B 1 561 ? -13.547 0.639 -26.297 1 94.94 561 ASP B CA 1
ATOM 14265 C C . ASP B 1 561 ? -13.594 0.083 -24.875 1 94.94 561 ASP B C 1
ATOM 14267 O O . ASP B 1 561 ? -14.633 0.165 -24.203 1 94.94 561 ASP B O 1
ATOM 14271 N N . ASN B 1 562 ? -12.57 -0.62 -24.484 1 95.94 562 ASN B N 1
ATOM 14272 C CA . ASN B 1 562 ? -12.422 -0.999 -23.094 1 95.94 562 ASN B CA 1
ATOM 14273 C C . ASN B 1 562 ? -11.836 0.139 -22.266 1 95.94 562 ASN B C 1
ATOM 14275 O O . ASN B 1 562 ? -11.156 1.019 -22.797 1 95.94 562 ASN B O 1
ATOM 14279 N N . TYR B 1 563 ? -12.164 0.129 -21.016 1 93.56 563 TYR B N 1
ATOM 14280 C CA . TYR B 1 563 ? -11.75 1.278 -20.219 1 93.56 563 TYR B CA 1
ATOM 14281 C C . TYR B 1 563 ? -11.391 0.858 -18.797 1 93.56 563 TYR B C 1
ATOM 14283 O O . TYR B 1 563 ? -12.055 -0.006 -18.203 1 93.56 563 TYR B O 1
ATOM 14291 N N . ALA B 1 564 ? -10.312 1.343 -18.297 1 91.25 564 ALA B N 1
ATOM 14292 C CA . ALA B 1 564 ? -9.961 1.226 -16.875 1 91.25 564 ALA B CA 1
ATOM 14293 C C . ALA B 1 564 ? -9.781 2.602 -16.25 1 91.25 564 ALA B C 1
ATOM 14295 O O . ALA B 1 564 ? -9.219 3.508 -16.859 1 91.25 564 ALA B O 1
ATOM 14296 N N . LYS B 1 565 ? -10.172 2.795 -15.047 1 81.94 565 LYS B N 1
ATOM 14297 C CA . LYS B 1 565 ? -10.148 4.098 -14.391 1 81.94 565 LYS B CA 1
ATOM 14298 C C . LYS B 1 565 ? -8.727 4.508 -14.031 1 81.94 565 LYS B C 1
ATOM 14300 O O . LYS B 1 565 ? -8.391 5.695 -14.055 1 81.94 565 LYS B O 1
ATOM 14305 N N . ILE B 1 566 ? -7.898 3.561 -13.711 1 79.44 566 ILE B N 1
ATOM 14306 C CA . ILE B 1 566 ? -6.566 3.92 -13.234 1 79.44 566 ILE B CA 1
ATOM 14307 C C . ILE B 1 566 ? -5.539 3.639 -14.328 1 79.44 566 ILE B C 1
ATOM 14309 O O . ILE B 1 566 ? -4.926 4.562 -14.867 1 79.44 566 ILE B O 1
ATOM 14313 N N . ASN B 1 567 ? -5.297 2.266 -14.609 1 84.81 567 ASN B N 1
ATOM 14314 C CA . ASN B 1 567 ? -4.266 1.929 -15.586 1 84.81 567 ASN B CA 1
ATOM 14315 C C . ASN B 1 567 ? -4.746 0.856 -16.562 1 84.81 567 ASN B C 1
ATOM 14317 O O . ASN B 1 567 ? -5.336 -0.144 -16.141 1 84.81 567 ASN B O 1
ATOM 14321 N N . GLY B 1 568 ? -4.406 1.002 -17.859 1 89.31 568 GLY B N 1
ATOM 14322 C CA . GLY B 1 568 ? -4.602 -0.055 -18.844 1 89.31 568 GLY B CA 1
ATOM 14323 C C . GLY B 1 568 ? -6.035 -0.151 -19.344 1 89.31 568 GLY B C 1
ATOM 14324 O O . GLY B 1 568 ? -6.809 -0.984 -18.859 1 89.31 568 GLY B O 1
ATOM 14325 N N . ASP B 1 569 ? -6.32 0.555 -20.344 1 90.69 569 ASP B N 1
ATOM 14326 C CA . ASP B 1 569 ? -7.684 0.555 -20.859 1 90.69 569 ASP B CA 1
ATOM 14327 C C . ASP B 1 569 ? -8.109 -0.849 -21.281 1 90.69 569 ASP B C 1
ATOM 14329 O O . ASP B 1 569 ? -9.227 -1.282 -20.984 1 90.69 569 ASP B O 1
ATOM 14333 N N . SER B 1 570 ? -7.188 -1.558 -21.922 1 93.88 570 SER B N 1
ATOM 14334 C CA . SER B 1 570 ? -7.535 -2.916 -22.328 1 93.88 570 SER B CA 1
ATOM 14335 C C . SER B 1 570 ? -6.82 -3.949 -21.469 1 93.88 570 SER B C 1
ATOM 14337 O O . SER B 1 570 ? -7.461 -4.84 -20.906 1 93.88 570 SER B O 1
ATOM 14339 N N . ILE B 1 571 ? -5.527 -3.787 -21.375 1 92.5 571 ILE B N 1
ATOM 14340 C CA . ILE B 1 571 ? -4.754 -4.812 -20.688 1 92.5 571 ILE B CA 1
ATOM 14341 C C . ILE B 1 571 ? -3.828 -4.16 -19.656 1 92.5 571 ILE B C 1
ATOM 14343 O O . ILE B 1 571 ? -3.148 -3.178 -19.969 1 92.5 571 ILE B O 1
ATOM 14347 N N . PHE B 1 572 ? -3.84 -4.645 -18.5 1 91.94 572 PHE B N 1
ATOM 14348 C CA . PHE B 1 572 ? -2.824 -4.34 -17.5 1 91.94 572 PHE B CA 1
ATOM 14349 C C . PHE B 1 572 ? -2.066 -5.602 -17.094 1 91.94 572 PHE B C 1
ATOM 14351 O O . PHE B 1 572 ? -2.676 -6.625 -16.781 1 91.94 572 PHE B O 1
ATOM 14358 N N . ILE B 1 573 ? -0.772 -5.531 -17.109 1 86.94 573 ILE B N 1
ATOM 14359 C CA . ILE B 1 573 ? 0.048 -6.691 -16.781 1 86.94 573 ILE B CA 1
ATOM 14360 C C . ILE B 1 573 ? 1.222 -6.254 -15.906 1 86.94 573 ILE B C 1
ATOM 14362 O O . ILE B 1 573 ? 1.727 -5.141 -16.047 1 86.94 573 ILE B O 1
ATOM 14366 N N . SER B 1 574 ? 1.604 -7.199 -15.102 1 78.88 574 SER B N 1
ATOM 14367 C CA . SER B 1 574 ? 2.705 -6.895 -14.188 1 78.88 574 SER B CA 1
ATOM 14368 C C . SER B 1 574 ? 4.012 -6.695 -14.953 1 78.88 574 SER B C 1
ATOM 14370 O O . SER B 1 574 ? 4.793 -5.801 -14.633 1 78.88 574 SER B O 1
ATOM 14372 N N . SER B 1 575 ? 4.289 -7.551 -15.961 1 76.5 575 SER B N 1
ATOM 14373 C CA . SER B 1 575 ? 5.5 -7.438 -16.766 1 76.5 575 SER B CA 1
ATOM 14374 C C . SER B 1 575 ? 5.305 -8.055 -18.156 1 76.5 575 SER B C 1
ATOM 14376 O O . SER B 1 575 ? 4.676 -9.109 -18.281 1 76.5 575 SER B O 1
ATOM 14378 N N . LEU B 1 576 ? 5.793 -7.398 -19.094 1 77.31 576 LEU B N 1
ATOM 14379 C CA . LEU B 1 576 ? 5.73 -7.902 -20.453 1 77.31 576 LEU B CA 1
ATOM 14380 C C . LEU B 1 576 ? 6.992 -8.688 -20.812 1 77.31 576 LEU B C 1
ATOM 14382 O O . LEU B 1 576 ? 7.184 -9.086 -21.953 1 77.31 576 LEU B O 1
ATOM 14386 N N . ALA B 1 577 ? 7.77 -8.938 -19.812 1 70.06 577 ALA B N 1
ATOM 14387 C CA . ALA B 1 577 ? 9.07 -9.57 -20.062 1 70.06 577 ALA B CA 1
ATOM 14388 C C . ALA B 1 577 ? 8.898 -10.938 -20.703 1 70.06 577 ALA B C 1
ATOM 14390 O O . ALA B 1 577 ? 9.648 -11.297 -21.625 1 70.06 577 ALA B O 1
ATOM 14391 N N . ALA B 1 578 ? 7.883 -11.641 -20.281 1 68.19 578 ALA B N 1
ATOM 14392 C CA . ALA B 1 578 ? 7.664 -12.984 -20.812 1 68.19 578 ALA B CA 1
ATOM 14393 C C . ALA B 1 578 ? 7.145 -12.938 -22.234 1 68.19 578 ALA B C 1
ATOM 14395 O O . ALA B 1 578 ? 7.223 -13.93 -22.969 1 68.19 578 ALA B O 1
ATOM 14396 N N . CYS B 1 579 ? 6.66 -11.867 -22.609 1 71.12 579 CYS B N 1
ATOM 14397 C CA . CYS B 1 579 ? 6.066 -11.75 -23.938 1 71.12 579 CYS B CA 1
ATOM 14398 C C . CYS B 1 579 ? 7.047 -11.133 -24.922 1 71.12 579 CYS B C 1
ATOM 14400 O O . CYS B 1 579 ? 6.715 -10.93 -26.094 1 71.12 579 CYS B O 1
ATOM 14402 N N . ASN B 1 580 ? 8.172 -10.82 -24.5 1 62.97 580 ASN B N 1
ATOM 14403 C CA . ASN B 1 580 ? 9.148 -10.18 -25.375 1 62.97 580 ASN B CA 1
ATOM 14404 C C . ASN B 1 580 ? 9.992 -11.211 -26.125 1 62.97 580 ASN B C 1
ATOM 14406 O O . ASN B 1 580 ? 10.328 -12.258 -25.562 1 62.97 580 ASN B O 1
ATOM 14410 N N . VAL B 1 581 ? 9.859 -11.133 -27.547 1 54.69 581 VAL B N 1
ATOM 14411 C CA . VAL B 1 581 ? 10.68 -12.039 -28.328 1 54.69 581 VAL B CA 1
ATOM 14412 C C . VAL B 1 581 ? 12.156 -11.711 -28.141 1 54.69 581 VAL B C 1
ATOM 14414 O O . VAL B 1 581 ? 12.992 -12.609 -28.031 1 54.69 581 VAL B O 1
ATOM 14417 N N . THR B 1 582 ? 12.492 -10.391 -28.609 1 46.78 582 THR B N 1
ATOM 14418 C CA . THR B 1 582 ? 13.922 -10.07 -28.641 1 46.78 582 THR B CA 1
ATOM 14419 C C . THR B 1 582 ? 14.383 -9.516 -27.297 1 46.78 582 THR B C 1
ATOM 14421 O O . THR B 1 582 ? 13.594 -8.914 -26.562 1 46.78 582 THR B O 1
ATOM 14424 N N . SER B 1 583 ? 15.336 -10.148 -26.625 1 40.81 583 SER B N 1
ATOM 14425 C CA . SER B 1 583 ? 16.016 -9.758 -25.391 1 40.81 583 SER B CA 1
ATOM 14426 C C . SER B 1 583 ? 16.141 -8.242 -25.297 1 40.81 583 SER B C 1
ATOM 14428 O O . SER B 1 583 ? 16.609 -7.719 -24.281 1 40.81 583 SER B O 1
ATOM 14430 N N . ILE B 1 584 ? 16.281 -7.512 -26.406 1 36.22 584 ILE B N 1
ATOM 14431 C CA . ILE B 1 584 ? 16.641 -6.102 -26.469 1 36.22 584 ILE B CA 1
ATOM 14432 C C . ILE B 1 584 ? 15.391 -5.234 -26.453 1 36.22 584 ILE B C 1
ATOM 14434 O O . ILE B 1 584 ? 14.492 -5.402 -27.281 1 36.22 584 ILE B O 1
ATOM 14438 N N . GLY B 1 585 ? 15.18 -4.371 -25.438 1 39.5 585 GLY B N 1
ATOM 14439 C CA . GLY B 1 585 ? 14.297 -3.234 -25.281 1 39.5 585 GLY B CA 1
ATOM 14440 C C . GLY B 1 585 ? 12.844 -3.633 -25.109 1 39.5 585 GLY B C 1
ATOM 14441 O O . GLY B 1 585 ? 12.5 -4.812 -25.203 1 39.5 585 GLY B O 1
ATOM 14442 N N . ILE B 1 586 ? 12.008 -2.801 -24.609 1 44.47 586 ILE B N 1
ATOM 14443 C CA . ILE B 1 586 ? 10.57 -2.852 -24.391 1 44.47 586 ILE B CA 1
ATOM 14444 C C . ILE B 1 586 ? 9.867 -3.338 -25.656 1 44.47 586 ILE B C 1
ATOM 14446 O O . ILE B 1 586 ? 9.859 -2.646 -26.672 1 44.47 586 ILE B O 1
ATOM 14450 N N . ASN B 1 587 ? 10.039 -4.57 -26.109 1 40 587 ASN B N 1
ATOM 14451 C CA . ASN B 1 587 ? 9.297 -5.016 -27.297 1 40 587 ASN B CA 1
ATOM 14452 C C . ASN B 1 587 ? 7.832 -5.289 -26.953 1 40 587 ASN B C 1
ATOM 14454 O O . ASN B 1 587 ? 7.535 -6.117 -26.094 1 40 587 ASN B O 1
ATOM 14458 N N . ASP B 1 588 ? 7.043 -4.363 -27.016 1 47.53 588 ASP B N 1
ATOM 14459 C CA . ASP B 1 588 ? 5.586 -4.457 -27.094 1 47.53 588 ASP B CA 1
ATOM 14460 C C . ASP B 1 588 ? 5.148 -5.395 -28.203 1 47.53 588 ASP B C 1
ATOM 14462 O O . ASP B 1 588 ? 4.305 -5.035 -29.031 1 47.53 588 ASP B O 1
ATOM 14466 N N . THR B 1 589 ? 5.883 -6.496 -28.359 1 49.47 589 THR B N 1
ATOM 14467 C CA . THR B 1 589 ? 5.562 -7.355 -29.5 1 49.47 589 THR B CA 1
ATOM 14468 C C . THR B 1 589 ? 4.117 -7.836 -29.422 1 49.47 589 THR B C 1
ATOM 14470 O O . THR B 1 589 ? 3.566 -8.336 -30.406 1 49.47 589 THR B O 1
ATOM 14473 N N . LEU B 1 590 ? 3.699 -8.055 -28.219 1 51.34 590 LEU B N 1
ATOM 14474 C CA . LEU B 1 590 ? 2.303 -8.477 -28.203 1 51.34 590 LEU B CA 1
ATOM 14475 C C . LEU B 1 590 ? 1.45 -7.57 -29.094 1 51.34 590 LEU B C 1
ATOM 14477 O O . LEU B 1 590 ? 0.525 -8.039 -29.75 1 51.34 590 LEU B O 1
ATOM 14481 N N . LEU B 1 591 ? 1.913 -6.191 -29 1 53.12 591 LEU B N 1
ATOM 14482 C CA . LEU B 1 591 ? 1.166 -5.262 -29.828 1 53.12 591 LEU B CA 1
ATOM 14483 C C . LEU B 1 591 ? 1.49 -5.473 -31.312 1 53.12 591 LEU B C 1
ATOM 14485 O O . LEU B 1 591 ? 0.804 -4.941 -32.188 1 53.12 591 LEU B O 1
ATOM 14489 N N . HIS B 1 592 ? 2.428 -6.492 -31.469 1 56.12 592 HIS B N 1
ATOM 14490 C CA . HIS B 1 592 ? 2.824 -6.598 -32.875 1 56.12 592 HIS B CA 1
ATOM 14491 C C . HIS B 1 592 ? 2.404 -7.938 -33.469 1 56.12 592 HIS B C 1
ATOM 14493 O O . HIS B 1 592 ? 2.943 -8.359 -34.469 1 56.12 592 HIS B O 1
ATOM 14499 N N . TRP B 1 593 ? 1.584 -8.539 -32.562 1 61.88 593 TRP B N 1
ATOM 14500 C CA . TRP B 1 593 ? 1.025 -9.703 -33.25 1 61.88 593 TRP B CA 1
ATOM 14501 C C . TRP B 1 593 ? 0.102 -9.281 -34.375 1 61.88 593 TRP B C 1
ATOM 14503 O O . TRP B 1 593 ? -0.723 -8.375 -34.219 1 61.88 593 TRP B O 1
ATOM 14513 N N . LYS B 1 594 ? 0.451 -9.57 -35.594 1 67.38 594 LYS B N 1
ATOM 14514 C CA . LYS B 1 594 ? -0.257 -9.172 -36.812 1 67.38 594 LYS B CA 1
ATOM 14515 C C . LYS B 1 594 ? -1.769 -9.258 -36.625 1 67.38 594 LYS B C 1
ATOM 14517 O O . LYS B 1 594 ? -2.518 -8.445 -37.156 1 67.38 594 LYS B O 1
ATOM 14522 N N . ASN B 1 595 ? -2.395 -10.016 -35.688 1 80.81 595 ASN B N 1
ATOM 14523 C CA . ASN B 1 595 ? -3.834 -10.227 -35.594 1 80.81 595 ASN B CA 1
ATOM 14524 C C . ASN B 1 595 ? -4.387 -9.781 -34.25 1 80.81 595 ASN B C 1
ATOM 14526 O O . ASN B 1 595 ? -5.457 -10.234 -33.844 1 80.81 595 ASN B O 1
ATOM 14530 N N . PHE B 1 596 ? -3.703 -8.852 -33.656 1 86.06 596 PHE B N 1
ATOM 14531 C CA . PHE B 1 596 ? -4.199 -8.172 -32.469 1 86.06 596 PHE B CA 1
ATOM 14532 C C . PHE B 1 596 ? -4.578 -6.734 -32.781 1 86.06 596 PHE B C 1
ATOM 14534 O O . PHE B 1 596 ? -3.748 -5.961 -33.281 1 86.06 596 PHE B O 1
ATOM 14541 N N . ASN B 1 597 ? -5.867 -6.426 -32.656 1 87.69 597 ASN B N 1
ATOM 14542 C CA . ASN B 1 597 ? -6.363 -5.094 -32.969 1 87.69 597 ASN B CA 1
ATOM 14543 C C . ASN B 1 597 ? -6.836 -4.352 -31.734 1 87.69 597 ASN B C 1
ATOM 14545 O O . ASN B 1 597 ? -7.57 -4.91 -30.922 1 87.69 597 ASN B O 1
ATOM 14549 N N . PHE B 1 598 ? -6.348 -3.213 -31.562 1 89.69 598 PHE B N 1
ATOM 14550 C CA . PHE B 1 598 ? -6.758 -2.352 -30.453 1 89.69 598 PHE B CA 1
ATOM 14551 C C . PHE B 1 598 ? -7.434 -1.09 -30.969 1 89.69 598 PHE B C 1
ATOM 14553 O O . PHE B 1 598 ? -6.914 -0.423 -31.875 1 89.69 598 PHE B O 1
ATOM 14560 N N . ARG B 1 599 ? -8.664 -0.693 -30.5 1 87 599 ARG B N 1
ATOM 14561 C CA . ARG B 1 599 ? -9.375 0.536 -30.844 1 87 599 ARG B CA 1
ATOM 14562 C C . ARG B 1 599 ? -9.883 1.24 -29.578 1 87 599 ARG B C 1
ATOM 14564 O O . ARG B 1 599 ? -10.664 0.674 -28.812 1 87 599 ARG B O 1
ATOM 14571 N N . PRO B 1 600 ? -9.453 2.543 -29.297 1 81.44 600 PRO B N 1
ATOM 14572 C CA . PRO B 1 600 ? -8.555 3.391 -30.078 1 81.44 600 PRO B CA 1
ATOM 14573 C C . PRO B 1 600 ? -7.105 2.92 -30.031 1 81.44 600 PRO B C 1
ATOM 14575 O O . PRO B 1 600 ? -6.738 2.135 -29.156 1 81.44 600 PRO B O 1
ATOM 14578 N N . LYS B 1 601 ? -6.449 3.377 -31 1 76.88 601 LYS B N 1
ATOM 14579 C CA . LYS B 1 601 ? -5.039 3.01 -31.047 1 76.88 601 LYS B CA 1
ATOM 14580 C C . LYS B 1 601 ? -4.195 3.979 -30.219 1 76.88 601 LYS B C 1
ATOM 14582 O O . LYS B 1 601 ? -3.756 5.012 -30.719 1 76.88 601 LYS B O 1
ATOM 14587 N N . ASN B 1 602 ? -4.301 3.801 -28.891 1 75.88 602 ASN B N 1
ATOM 14588 C CA . ASN B 1 602 ? -3.482 4.617 -28 1 75.88 602 ASN B CA 1
ATOM 14589 C C . ASN B 1 602 ? -2.57 3.756 -27.125 1 75.88 602 ASN B C 1
ATOM 14591 O O . ASN B 1 602 ? -2.721 2.535 -27.078 1 75.88 602 ASN B O 1
ATOM 14595 N N . ARG B 1 603 ? -1.593 4.352 -26.531 1 72.31 603 ARG B N 1
ATOM 14596 C CA . ARG B 1 603 ? -0.57 3.637 -25.766 1 72.31 603 ARG B CA 1
ATOM 14597 C C . ARG B 1 603 ? -1.113 3.17 -24.422 1 72.31 603 ARG B C 1
ATOM 14599 O O . ARG B 1 603 ? -0.521 2.303 -23.781 1 72.31 603 ARG B O 1
ATOM 14606 N N . THR B 1 604 ? -2.254 3.654 -24.109 1 81.75 604 THR B N 1
ATOM 14607 C CA . THR B 1 604 ? -2.791 3.326 -22.781 1 81.75 604 THR B CA 1
ATOM 14608 C C . THR B 1 604 ? -3.549 2.002 -22.828 1 81.75 604 THR B C 1
ATOM 14610 O O . THR B 1 604 ? -4.062 1.544 -21.797 1 81.75 604 THR B O 1
ATOM 14613 N N . GLN B 1 605 ? -3.561 1.394 -24.031 1 87.44 605 GLN B N 1
ATOM 14614 C CA . GLN B 1 605 ? -4.289 0.136 -24.156 1 87.44 605 GLN B CA 1
ATOM 14615 C C . GLN B 1 605 ? -3.607 -0.975 -23.359 1 87.44 605 GLN B C 1
ATOM 14617 O O . GLN B 1 605 ? -4.277 -1.845 -22.797 1 87.44 605 GLN B O 1
ATOM 14622 N N . ILE B 1 606 ? -2.299 -0.896 -23.375 1 88.56 606 ILE B N 1
ATOM 14623 C CA . ILE B 1 606 ? -1.517 -1.87 -22.625 1 88.56 606 ILE B CA 1
ATOM 14624 C C . ILE B 1 606 ? -0.583 -1.145 -21.656 1 88.56 606 ILE B C 1
ATOM 14626 O O . ILE B 1 606 ? 0.293 -0.387 -22.078 1 88.56 606 ILE B O 1
ATOM 14630 N N . ILE B 1 607 ? -0.774 -1.403 -20.438 1 87.31 607 ILE B N 1
ATOM 14631 C CA . ILE B 1 607 ? 0.042 -0.758 -19.422 1 87.31 607 ILE B CA 1
ATOM 14632 C C . ILE B 1 607 ? 0.635 -1.814 -18.484 1 87.31 607 ILE B C 1
ATOM 14634 O O . ILE B 1 607 ? 0.002 -2.838 -18.219 1 87.31 607 ILE B O 1
ATOM 14638 N N . THR B 1 608 ? 1.86 -1.599 -18.062 1 85.75 608 THR B N 1
ATOM 14639 C CA . THR B 1 608 ? 2.51 -2.457 -17.078 1 85.75 608 THR B CA 1
ATOM 14640 C C . THR B 1 608 ? 2.758 -1.699 -15.773 1 85.75 608 THR B C 1
ATOM 14642 O O . THR B 1 608 ? 2.441 -0.512 -15.672 1 85.75 608 THR B O 1
ATOM 14645 N N . ARG B 1 609 ? 3.27 -2.42 -14.867 1 82.75 609 ARG B N 1
ATOM 14646 C CA . ARG B 1 609 ? 3.703 -1.754 -13.641 1 82.75 609 ARG B CA 1
ATOM 14647 C C . ARG B 1 609 ? 4.883 -0.823 -13.914 1 82.75 609 ARG B C 1
ATOM 14649 O O . ARG B 1 609 ? 5.59 -0.983 -14.906 1 82.75 609 ARG B O 1
ATOM 14656 N N . ALA B 1 610 ? 5.082 0.123 -12.984 1 82 610 ALA B N 1
ATOM 14657 C CA . ALA B 1 610 ? 6.164 1.09 -13.148 1 82 610 ALA B CA 1
ATOM 14658 C C . ALA B 1 610 ? 7.527 0.41 -13.047 1 82 610 ALA B C 1
ATOM 14660 O O . ALA B 1 610 ? 7.73 -0.471 -12.211 1 82 610 ALA B O 1
ATOM 14661 N N . VAL B 1 611 ? 8.391 0.827 -13.914 1 80.25 611 VAL B N 1
ATOM 14662 C CA . VAL B 1 611 ? 9.727 0.246 -13.898 1 80.25 611 VAL B CA 1
ATOM 14663 C C . VAL B 1 611 ? 10.766 1.339 -13.648 1 80.25 611 VAL B C 1
ATOM 14665 O O . VAL B 1 611 ? 11.93 1.046 -13.352 1 80.25 611 VAL B O 1
ATOM 14668 N N . GLU B 1 612 ? 10.32 2.553 -13.758 1 82.5 612 GLU B N 1
ATOM 14669 C CA . GLU B 1 612 ? 11.219 3.684 -13.547 1 82.5 612 GLU B CA 1
ATOM 14670 C C . GLU B 1 612 ? 10.531 4.793 -12.75 1 82.5 612 GLU B C 1
ATOM 14672 O O . GLU B 1 612 ? 9.336 5.039 -12.922 1 82.5 612 GLU B O 1
ATOM 14677 N N . ILE B 1 613 ? 11.336 5.348 -11.867 1 84.88 613 ILE B N 1
ATOM 14678 C CA . ILE B 1 613 ? 10.867 6.488 -11.086 1 84.88 613 ILE B CA 1
ATOM 14679 C C . ILE B 1 613 ? 11.664 7.734 -11.461 1 84.88 613 ILE B C 1
ATOM 14681 O O . ILE B 1 613 ? 12.898 7.723 -11.422 1 84.88 613 ILE B O 1
ATOM 14685 N N . HIS B 1 614 ? 10.992 8.805 -11.883 1 86.25 614 HIS B N 1
ATOM 14686 C CA . HIS B 1 614 ? 11.617 10.094 -12.141 1 86.25 614 HIS B CA 1
ATOM 14687 C C . HIS B 1 614 ? 11.234 11.109 -11.062 1 86.25 614 HIS B C 1
ATOM 14689 O O . HIS B 1 614 ? 10.055 11.297 -10.773 1 86.25 614 HIS B O 1
ATOM 14695 N N . ILE B 1 615 ? 12.281 11.578 -10.438 1 87 615 ILE B N 1
ATOM 14696 C CA . ILE B 1 615 ? 12.078 12.539 -9.352 1 87 615 ILE B CA 1
ATOM 14697 C C . ILE B 1 615 ? 12.859 13.82 -9.641 1 87 615 ILE B C 1
ATOM 14699 O O . ILE B 1 615 ? 13.984 13.766 -10.156 1 87 615 ILE B O 1
ATOM 14703 N N . ASN B 1 616 ? 12.195 14.984 -9.359 1 83.44 616 ASN B N 1
ATOM 14704 C CA . ASN B 1 616 ? 12.914 16.25 -9.383 1 83.44 616 ASN B CA 1
ATOM 14705 C C . ASN B 1 616 ? 13.727 16.453 -8.109 1 83.44 616 ASN B C 1
ATOM 14707 O O . ASN B 1 616 ? 13.164 16.766 -7.051 1 83.44 616 ASN B O 1
ATOM 14711 N N . ASP B 1 617 ? 14.969 16.328 -8.227 1 85 617 ASP B N 1
ATOM 14712 C CA . ASP B 1 617 ? 15.883 16.297 -7.086 1 85 617 ASP B CA 1
ATOM 14713 C C . ASP B 1 617 ? 15.898 17.625 -6.34 1 85 617 ASP B C 1
ATOM 14715 O O . ASP B 1 617 ? 16.031 17.656 -5.117 1 85 617 ASP B O 1
ATOM 14719 N N . LEU B 1 618 ? 15.648 18.719 -6.969 1 80.5 618 LEU B N 1
ATOM 14720 C CA . LEU B 1 618 ? 15.797 20.047 -6.371 1 80.5 618 LEU B CA 1
ATOM 14721 C C . LEU B 1 618 ? 14.648 20.328 -5.406 1 80.5 618 LEU B C 1
ATOM 14723 O O . LEU B 1 618 ? 14.789 21.156 -4.504 1 80.5 618 LEU B O 1
ATOM 14727 N N . GLN B 1 619 ? 13.633 19.641 -5.523 1 85.31 619 GLN B N 1
ATOM 14728 C CA . GLN B 1 619 ? 12.461 19.922 -4.699 1 85.31 619 GLN B CA 1
ATOM 14729 C C . GLN B 1 619 ? 12.617 19.328 -3.299 1 85.31 619 GLN B C 1
ATOM 14731 O O . GLN B 1 619 ? 11.852 19.656 -2.395 1 85.31 619 GLN B O 1
ATOM 14736 N N . TRP B 1 620 ? 13.617 18.516 -3.062 1 89.44 620 TRP B N 1
ATOM 14737 C CA . TRP B 1 620 ? 13.75 17.797 -1.791 1 89.44 620 TRP B CA 1
ATOM 14738 C C . TRP B 1 620 ? 14.656 18.562 -0.835 1 89.44 620 TRP B C 1
ATOM 14740 O O . TRP B 1 620 ? 14.945 18.094 0.266 1 89.44 620 TRP B O 1
ATOM 14750 N N . HIS B 1 621 ? 15.086 19.75 -1.317 1 86.88 621 HIS B N 1
ATOM 14751 C CA . HIS B 1 621 ? 15.719 20.672 -0.392 1 86.88 621 HIS B CA 1
ATOM 14752 C C . HIS B 1 621 ? 14.688 21.562 0.299 1 86.88 621 HIS B C 1
ATOM 14754 O O . HIS B 1 621 ? 14.203 22.531 -0.286 1 86.88 621 HIS B O 1
ATOM 14760 N N . GLN B 1 622 ? 14.219 21.047 1.489 1 82.56 622 GLN B N 1
ATOM 14761 C CA . GLN B 1 622 ? 13.125 21.734 2.176 1 82.56 622 GLN B CA 1
ATOM 14762 C C . GLN B 1 622 ? 13.477 21.984 3.641 1 82.56 622 GLN B C 1
ATOM 14764 O O . GLN B 1 622 ? 14.211 21.203 4.254 1 82.56 622 GLN B O 1
ATOM 14769 N N . PRO B 1 623 ? 12.945 23.047 4.207 1 78.19 623 PRO B N 1
ATOM 14770 C CA . PRO B 1 623 ? 13.055 23.234 5.656 1 78.19 623 PRO B CA 1
ATOM 14771 C C . PRO B 1 623 ? 12.141 22.297 6.441 1 78.19 623 PRO B C 1
ATOM 14773 O O . PRO B 1 623 ? 11.133 21.812 5.906 1 78.19 623 PRO B O 1
ATOM 14776 N N . PRO B 1 624 ? 12.461 22.062 7.66 1 84.06 624 PRO B N 1
ATOM 14777 C CA . PRO B 1 624 ? 11.617 21.172 8.453 1 84.06 624 PRO B CA 1
ATOM 14778 C C . PRO B 1 624 ? 10.211 21.719 8.672 1 84.06 624 PRO B C 1
ATOM 14780 O O . PRO B 1 624 ? 10.047 22.922 8.93 1 84.06 624 PRO B O 1
ATOM 14783 N N . GLY B 1 625 ? 9.258 20.906 8.516 1 75.75 625 GLY B N 1
ATOM 14784 C CA . GLY B 1 625 ? 7.887 21.266 8.82 1 75.75 625 GLY B CA 1
ATOM 14785 C C . GLY B 1 625 ? 7.168 21.922 7.656 1 75.75 625 GLY B C 1
ATOM 14786 O O . GLY B 1 625 ? 5.984 22.25 7.758 1 75.75 625 GLY B O 1
ATOM 14787 N N . THR B 1 626 ? 7.871 22.141 6.582 1 73 626 THR B N 1
ATOM 14788 C CA . THR B 1 626 ? 7.25 22.766 5.414 1 73 626 THR B CA 1
ATOM 14789 C C . THR B 1 626 ? 6.668 21.703 4.484 1 73 626 THR B C 1
ATOM 14791 O O . THR B 1 626 ? 7.363 20.766 4.094 1 73 626 THR B O 1
ATOM 14794 N N . MET B 1 627 ? 5.387 21.922 4.145 1 71.69 627 MET B N 1
ATOM 14795 C CA . MET B 1 627 ? 4.758 21.016 3.199 1 71.69 627 MET B CA 1
ATOM 14796 C C . MET B 1 627 ? 5.215 21.297 1.773 1 71.69 627 MET B C 1
ATOM 14798 O O . MET B 1 627 ? 5.281 22.453 1.363 1 71.69 627 MET B O 1
ATOM 14802 N N . PHE B 1 628 ? 5.699 20.359 1.084 1 77.5 628 PHE B N 1
ATOM 14803 C CA . PHE B 1 628 ? 6.098 20.484 -0.313 1 77.5 628 PHE B CA 1
ATOM 14804 C C . PHE B 1 628 ? 5.48 19.375 -1.154 1 77.5 628 PHE B C 1
ATOM 14806 O O . PHE B 1 628 ? 4.926 18.406 -0.615 1 77.5 628 PHE B O 1
ATOM 14813 N N . HIS B 1 629 ? 5.395 19.734 -2.438 1 75.81 629 HIS B N 1
ATOM 14814 C CA . HIS B 1 629 ? 4.781 18.812 -3.389 1 75.81 629 HIS B CA 1
ATOM 14815 C C . HIS B 1 629 ? 5.805 18.297 -4.395 1 75.81 629 HIS B C 1
ATOM 14817 O O . HIS B 1 629 ? 5.895 18.812 -5.512 1 75.81 629 HIS B O 1
ATOM 14823 N N . PRO B 1 630 ? 6.508 17.25 -3.986 1 82.38 630 PRO B N 1
ATOM 14824 C CA . PRO B 1 630 ? 7.508 16.719 -4.922 1 82.38 630 PRO B CA 1
ATOM 14825 C C . PRO B 1 630 ? 6.875 16.109 -6.168 1 82.38 630 PRO B C 1
ATOM 14827 O O . PRO B 1 630 ? 5.832 15.453 -6.078 1 82.38 630 PRO B O 1
ATOM 14830 N N . SER B 1 631 ? 7.422 16.484 -7.336 1 82.19 631 SER B N 1
ATOM 14831 C CA . SER B 1 631 ? 6.996 15.875 -8.594 1 82.19 631 SER B CA 1
ATOM 14832 C C . SER B 1 631 ? 7.613 14.492 -8.766 1 82.19 631 SER B C 1
ATOM 14834 O O . SER B 1 631 ? 8.82 14.367 -8.977 1 82.19 631 SER B O 1
ATOM 14836 N N . ILE B 1 632 ? 6.871 13.453 -8.648 1 82.88 632 ILE B N 1
ATOM 14837 C CA . ILE B 1 632 ? 7.281 12.07 -8.844 1 82.88 632 ILE B CA 1
ATOM 14838 C C . ILE B 1 632 ? 6.5 11.453 -10 1 82.88 632 ILE B C 1
ATOM 14840 O O . ILE B 1 632 ? 5.266 11.414 -9.969 1 82.88 632 ILE B O 1
ATOM 14844 N N . ILE B 1 633 ? 7.188 11.125 -11.07 1 84.69 633 ILE B N 1
ATOM 14845 C CA . ILE B 1 633 ? 6.562 10.5 -12.234 1 84.69 633 ILE B CA 1
ATOM 14846 C C . ILE B 1 633 ? 6.98 9.031 -12.312 1 84.69 633 ILE B C 1
ATOM 14848 O O . ILE B 1 633 ? 8.164 8.711 -12.227 1 84.69 633 ILE B O 1
ATOM 14852 N N . LEU B 1 634 ? 6.004 8.141 -12.438 1 85.69 634 LEU B N 1
ATOM 14853 C CA . LEU B 1 634 ? 6.25 6.715 -12.609 1 85.69 634 LEU B CA 1
ATOM 14854 C C . LEU B 1 634 ? 6.008 6.293 -14.055 1 85.69 634 LEU B C 1
ATOM 14856 O O . LEU B 1 634 ? 4.973 6.629 -14.641 1 85.69 634 LEU B O 1
ATOM 14860 N N . LEU B 1 635 ? 6.992 5.645 -14.656 1 84.19 635 LEU B N 1
ATOM 14861 C CA . LEU B 1 635 ? 6.867 5.172 -16.031 1 84.19 635 LEU B CA 1
ATOM 14862 C C . LEU B 1 635 ? 6.801 3.65 -16.078 1 84.19 635 LEU B C 1
ATOM 14864 O O . LEU B 1 635 ? 7.512 2.971 -15.336 1 84.19 635 LEU B O 1
ATOM 14868 N N . ASP B 1 636 ? 5.945 3.17 -16.984 1 85.31 636 ASP B N 1
ATOM 14869 C CA . ASP B 1 636 ? 5.871 1.724 -17.172 1 85.31 636 ASP B CA 1
ATOM 14870 C C . ASP B 1 636 ? 6.891 1.247 -18.203 1 85.31 636 ASP B C 1
ATOM 14872 O O . ASP B 1 636 ? 7.777 2.004 -18.609 1 85.31 636 ASP B O 1
ATOM 14876 N N . GLN B 1 637 ? 6.883 -0.032 -18.578 1 78.94 637 GLN B N 1
ATOM 14877 C CA . GLN B 1 637 ? 7.859 -0.63 -19.484 1 78.94 637 GLN B CA 1
ATOM 14878 C C . GLN B 1 637 ? 7.746 -0.037 -20.891 1 78.94 637 GLN B C 1
ATOM 14880 O O . GLN B 1 637 ? 8.688 -0.119 -21.688 1 78.94 637 GLN B O 1
ATOM 14885 N N . ARG B 1 638 ? 6.641 0.616 -21.156 1 81.06 638 ARG B N 1
ATOM 14886 C CA . ARG B 1 638 ? 6.426 1.188 -22.484 1 81.06 638 ARG B CA 1
ATOM 14887 C C . ARG B 1 638 ? 6.59 2.703 -22.453 1 81.06 638 ARG B C 1
ATOM 14889 O O . ARG B 1 638 ? 6.297 3.381 -23.438 1 81.06 638 ARG B O 1
ATOM 14896 N N . GLY B 1 639 ? 6.965 3.252 -21.312 1 80.06 639 GLY B N 1
ATOM 14897 C CA . GLY B 1 639 ? 7.234 4.676 -21.188 1 80.06 639 GLY B CA 1
ATOM 14898 C C . GLY B 1 639 ? 5.992 5.492 -20.891 1 80.06 639 GLY B C 1
ATOM 14899 O O . GLY B 1 639 ? 6 6.719 -21.047 1 80.06 639 GLY B O 1
ATOM 14900 N N . ASN B 1 640 ? 4.895 4.816 -20.531 1 83.44 640 ASN B N 1
ATOM 14901 C CA . ASN B 1 640 ? 3.674 5.535 -20.188 1 83.44 640 ASN B CA 1
ATOM 14902 C C . ASN B 1 640 ? 3.674 5.965 -18.719 1 83.44 640 ASN B C 1
ATOM 14904 O O . ASN B 1 640 ? 4.27 5.297 -17.875 1 83.44 640 ASN B O 1
ATOM 14908 N N . HIS B 1 641 ? 2.998 7.039 -18.469 1 82.56 641 HIS B N 1
ATOM 14909 C CA . HIS B 1 641 ? 2.783 7.461 -17.094 1 82.56 641 HIS B CA 1
ATOM 14910 C C . HIS B 1 641 ? 1.762 6.566 -16.391 1 82.56 641 HIS B C 1
ATOM 14912 O O . HIS B 1 641 ? 0.691 6.297 -16.938 1 82.56 641 HIS B O 1
ATOM 14918 N N . VAL B 1 642 ? 2.162 6.09 -15.25 1 84.88 642 VAL B N 1
ATOM 14919 C CA . VAL B 1 642 ? 1.253 5.184 -14.555 1 84.88 642 VAL B CA 1
ATOM 14920 C C . VAL B 1 642 ? 1.045 5.664 -13.117 1 84.88 642 VAL B C 1
ATOM 14922 O O . VAL B 1 642 ? 1.875 6.395 -12.578 1 84.88 642 VAL B O 1
ATOM 14925 N N . SER B 1 643 ? -0.085 5.234 -12.531 1 77.69 643 SER B N 1
ATOM 14926 C CA . SER B 1 643 ? -0.417 5.551 -11.148 1 77.69 643 SER B CA 1
ATOM 14927 C C . SER B 1 643 ? -0.174 4.352 -10.234 1 77.69 643 SER B C 1
ATOM 14929 O O . SER B 1 643 ? -0.762 3.287 -10.43 1 77.69 643 SER B O 1
ATOM 14931 N N . GLU B 1 644 ? 0.794 4.41 -9.391 1 78.44 644 GLU B N 1
ATOM 14932 C CA . GLU B 1 644 ? 1.099 3.357 -8.43 1 78.44 644 GLU B CA 1
ATOM 14933 C C . GLU B 1 644 ? 1.38 3.938 -7.043 1 78.44 644 GLU B C 1
ATOM 14935 O O . GLU B 1 644 ? 1.629 5.137 -6.906 1 78.44 644 GLU B O 1
ATOM 14940 N N . GLN B 1 645 ? 1.396 3.09 -6.066 1 69.69 645 GLN B N 1
ATOM 14941 C CA . GLN B 1 645 ? 1.723 3.492 -4.703 1 69.69 645 GLN B CA 1
ATOM 14942 C C . GLN B 1 645 ? 3.23 3.473 -4.469 1 69.69 645 GLN B C 1
ATOM 14944 O O . GLN B 1 645 ? 3.922 2.555 -4.918 1 69.69 645 GLN B O 1
ATOM 14949 N N . ILE B 1 646 ? 3.693 4.523 -3.836 1 75.56 646 ILE B N 1
ATOM 14950 C CA . ILE B 1 646 ? 5.125 4.609 -3.568 1 75.56 646 ILE B CA 1
ATOM 14951 C C . ILE B 1 646 ? 5.363 4.723 -2.064 1 75.56 646 ILE B C 1
ATOM 14953 O O . ILE B 1 646 ? 4.461 5.102 -1.313 1 75.56 646 ILE B O 1
ATOM 14957 N N . ASN B 1 647 ? 6.543 4.285 -1.613 1 71.81 647 ASN B N 1
ATOM 14958 C CA . ASN B 1 647 ? 7.062 4.461 -0.261 1 71.81 647 ASN B CA 1
ATOM 14959 C C . ASN B 1 647 ? 8.242 5.43 -0.234 1 71.81 647 ASN B C 1
ATOM 14961 O O . ASN B 1 647 ? 9.172 5.309 -1.038 1 71.81 647 ASN B O 1
ATOM 14965 N N . VAL B 1 648 ? 8.086 6.41 0.594 1 76.38 648 VAL B N 1
ATOM 14966 C CA . VAL B 1 648 ? 9.18 7.355 0.787 1 76.38 648 VAL B CA 1
ATOM 14967 C C . VAL B 1 648 ? 9.898 7.047 2.096 1 76.38 648 VAL B C 1
ATOM 14969 O O . VAL B 1 648 ? 9.305 7.109 3.172 1 76.38 648 VAL B O 1
ATOM 14972 N N . ILE B 1 649 ? 11.188 6.684 2.051 1 75 649 ILE B N 1
ATOM 14973 C CA . ILE B 1 649 ? 11.992 6.363 3.225 1 75 649 ILE B CA 1
ATOM 14974 C C . ILE B 1 649 ? 13.18 7.32 3.309 1 75 649 ILE B C 1
ATOM 14976 O O . ILE B 1 649 ? 13.922 7.488 2.336 1 75 649 ILE B O 1
ATOM 14980 N N . ILE B 1 650 ? 13.344 7.941 4.402 1 81.06 650 ILE B N 1
ATOM 14981 C CA . ILE B 1 650 ? 14.461 8.844 4.641 1 81.06 650 ILE B CA 1
ATOM 14982 C C . ILE B 1 650 ? 15.578 8.102 5.379 1 81.06 650 ILE B C 1
ATOM 14984 O O . ILE B 1 650 ? 15.32 7.406 6.359 1 81.06 650 ILE B O 1
ATOM 14988 N N . HIS B 1 651 ? 16.703 8.055 4.781 1 79.56 651 HIS B N 1
ATOM 14989 C CA . HIS B 1 651 ? 17.875 7.422 5.379 1 79.56 651 HIS B CA 1
ATOM 14990 C C . HIS B 1 651 ? 18.844 8.469 5.914 1 79.56 651 HIS B C 1
ATOM 14992 O O . HIS B 1 651 ? 18.891 9.594 5.418 1 79.56 651 HIS B O 1
ATOM 14998 N N . LYS B 1 652 ? 19.594 8.031 6.914 1 79.5 652 LYS B N 1
ATOM 14999 C CA . LYS B 1 652 ? 20.688 8.867 7.395 1 79.5 652 LYS B CA 1
ATOM 15000 C C . LYS B 1 652 ? 21.828 8.914 6.387 1 79.5 652 LYS B C 1
ATOM 15002 O O . LYS B 1 652 ? 22.156 7.895 5.77 1 79.5 652 LYS B O 1
ATOM 15007 N N . ASN B 1 653 ? 22.188 10.109 6.129 1 77.56 653 ASN B N 1
ATOM 15008 C CA . ASN B 1 653 ? 23.312 10.273 5.219 1 77.56 653 ASN B CA 1
ATOM 15009 C C . ASN B 1 653 ? 24.609 9.727 5.82 1 77.56 653 ASN B C 1
ATOM 15011 O O . ASN B 1 653 ? 24.859 9.898 7.012 1 77.56 653 ASN B O 1
ATOM 15015 N N . HIS B 1 654 ? 25.359 8.922 5.07 1 69.06 654 HIS B N 1
ATOM 15016 C CA . HIS B 1 654 ? 26.594 8.297 5.535 1 69.06 654 HIS B CA 1
ATOM 15017 C C . HIS B 1 654 ? 27.562 9.336 6.074 1 69.06 654 HIS B C 1
ATOM 15019 O O . HIS B 1 654 ? 28.312 9.062 7.02 1 69.06 654 HIS B O 1
ATOM 15025 N N . SER B 1 655 ? 27.562 10.578 5.492 1 68.44 655 SER B N 1
ATOM 15026 C CA . SER B 1 655 ? 28.5 11.617 5.887 1 68.44 655 SER B CA 1
ATOM 15027 C C . SER B 1 655 ? 27.953 12.453 7.039 1 68.44 655 SER B C 1
ATOM 15029 O O . SER B 1 655 ? 28.703 13.109 7.754 1 68.44 655 SER B O 1
ATOM 15031 N N . HIS B 1 656 ? 26.656 12.453 7.242 1 70.5 656 HIS B N 1
ATOM 15032 C CA . HIS B 1 656 ? 25.984 13.234 8.281 1 70.5 656 HIS B CA 1
ATOM 15033 C C . HIS B 1 656 ? 25.047 12.359 9.117 1 70.5 656 HIS B C 1
ATOM 15035 O O . HIS B 1 656 ? 23.844 12.578 9.133 1 70.5 656 HIS B O 1
ATOM 15041 N N . LYS B 1 657 ? 25.5 11.477 9.859 1 68.06 657 LYS B N 1
ATOM 15042 C CA . LYS B 1 657 ? 24.734 10.461 10.578 1 68.06 657 LYS B CA 1
ATOM 15043 C C . LYS B 1 657 ? 23.969 11.078 11.742 1 68.06 657 LYS B C 1
ATOM 15045 O O . LYS B 1 657 ? 23.016 10.477 12.25 1 68.06 657 LYS B O 1
ATOM 15050 N N . GLN B 1 658 ? 24.297 12.305 12.156 1 67.81 658 GLN B N 1
ATOM 15051 C CA . GLN B 1 658 ? 23.641 12.914 13.305 1 67.81 658 GLN B CA 1
ATOM 15052 C C . GLN B 1 658 ? 22.344 13.617 12.883 1 67.81 658 GLN B C 1
ATOM 15054 O O . GLN B 1 658 ? 21.531 13.992 13.734 1 67.81 658 GLN B O 1
ATOM 15059 N N . CYS B 1 659 ? 22.234 13.789 11.602 1 76.25 659 CYS B N 1
ATOM 15060 C CA . CYS B 1 659 ? 21.016 14.438 11.109 1 76.25 659 CYS B CA 1
ATOM 15061 C C . CYS B 1 659 ? 19.844 13.461 11.117 1 76.25 659 CYS B C 1
ATOM 15063 O O . CYS B 1 659 ? 19.891 12.414 10.477 1 76.25 659 CYS B O 1
ATOM 15065 N N . ASN B 1 660 ? 18.859 13.711 11.969 1 79.19 660 ASN B N 1
ATOM 15066 C CA . ASN B 1 660 ? 17.656 12.898 12.016 1 79.19 660 ASN B CA 1
ATOM 15067 C C . ASN B 1 660 ? 16.5 13.57 11.289 1 79.19 660 ASN B C 1
ATOM 15069 O O . ASN B 1 660 ? 15.961 14.57 11.766 1 79.19 660 ASN B O 1
ATOM 15073 N N . VAL B 1 661 ? 16.344 13.156 10.141 1 83.62 661 VAL B N 1
ATOM 15074 C CA . VAL B 1 661 ? 15.234 13.664 9.344 1 83.62 661 VAL B CA 1
ATOM 15075 C C . VAL B 1 661 ? 14.141 12.602 9.242 1 83.62 661 VAL B C 1
ATOM 15077 O O . VAL B 1 661 ? 14.43 11.414 9.109 1 83.62 661 VAL B O 1
ATOM 15080 N N . SER B 1 662 ? 12.883 12.953 9.492 1 81.19 662 SER B N 1
ATOM 15081 C CA . SER B 1 662 ? 11.758 12.031 9.367 1 81.19 662 SER B CA 1
ATOM 15082 C C . SER B 1 662 ? 10.609 12.672 8.586 1 81.19 662 SER B C 1
ATOM 15084 O O . SER B 1 662 ? 10.57 13.891 8.422 1 81.19 662 SER B O 1
ATOM 15086 N N . VAL B 1 663 ? 9.852 11.859 8.016 1 75.81 663 VAL B N 1
ATOM 15087 C CA . VAL B 1 663 ? 8.656 12.32 7.316 1 75.81 663 VAL B CA 1
ATOM 15088 C C . VAL B 1 663 ? 7.477 12.367 8.281 1 75.81 663 VAL B C 1
ATOM 15090 O O . VAL B 1 663 ? 7.25 11.422 9.039 1 75.81 663 VAL B O 1
ATOM 15093 N N . GLU B 1 664 ? 6.926 13.586 8.375 1 62.69 664 GLU B N 1
ATOM 15094 C CA . GLU B 1 664 ? 5.777 13.742 9.258 1 62.69 664 GLU B CA 1
ATOM 15095 C C . GLU B 1 664 ? 4.578 12.938 8.766 1 62.69 664 GLU B C 1
ATOM 15097 O O . GLU B 1 664 ? 3.881 12.297 9.555 1 62.69 664 GLU B O 1
ATOM 15102 N N . THR B 1 665 ? 4.449 13.203 7.402 1 57.44 665 THR B N 1
ATOM 15103 C CA . THR B 1 665 ? 3.299 12.547 6.789 1 57.44 665 THR B CA 1
ATOM 15104 C C . THR B 1 665 ? 3.588 11.07 6.539 1 57.44 665 THR B C 1
ATOM 15106 O O . THR B 1 665 ? 4.738 10.641 6.613 1 57.44 665 THR B O 1
ATOM 15109 N N . ASN B 1 666 ? 2.557 10.266 6.41 1 55.84 666 ASN B N 1
ATOM 15110 C CA . ASN B 1 666 ? 2.75 8.859 6.078 1 55.84 666 ASN B CA 1
ATOM 15111 C C . ASN B 1 666 ? 3.646 8.688 4.852 1 55.84 666 ASN B C 1
ATOM 15113 O O . ASN B 1 666 ? 3.4 9.297 3.811 1 55.84 666 ASN B O 1
ATOM 15117 N N . PRO B 1 667 ? 4.785 8 5.031 1 59.56 667 PRO B N 1
ATOM 15118 C CA . PRO B 1 667 ? 5.793 7.855 3.977 1 59.56 667 PRO B CA 1
ATOM 15119 C C . PRO B 1 667 ? 5.266 7.094 2.762 1 59.56 667 PRO B C 1
ATOM 15121 O O . PRO B 1 667 ? 6.012 6.848 1.811 1 59.56 667 PRO B O 1
ATOM 15124 N N . ARG B 1 668 ? 4.004 6.656 2.645 1 58.16 668 ARG B N 1
ATOM 15125 C CA . ARG B 1 668 ? 3.49 5.922 1.493 1 58.16 668 ARG B CA 1
ATOM 15126 C C . ARG B 1 668 ? 2.402 6.715 0.776 1 58.16 668 ARG B C 1
ATOM 15128 O O . ARG B 1 668 ? 1.513 7.277 1.418 1 58.16 668 ARG B O 1
ATOM 15135 N N . PHE B 1 669 ? 2.686 7.02 -0.591 1 59.91 669 PHE B N 1
ATOM 15136 C CA . PHE B 1 669 ? 1.821 7.84 -1.429 1 59.91 669 PHE B CA 1
ATOM 15137 C C . PHE B 1 669 ? 1.431 7.098 -2.699 1 59.91 669 PHE B C 1
ATOM 15139 O O . PHE B 1 669 ? 2.188 6.254 -3.189 1 59.91 669 PHE B O 1
ATOM 15146 N N . ILE B 1 670 ? 0.057 7.141 -3.074 1 54.47 670 ILE B N 1
ATOM 15147 C CA . ILE B 1 670 ? -0.275 6.766 -4.445 1 54.47 670 ILE B CA 1
ATOM 15148 C C . ILE B 1 670 ? 0.05 7.922 -5.387 1 54.47 670 ILE B C 1
ATOM 15150 O O . ILE B 1 670 ? -0.399 9.047 -5.176 1 54.47 670 ILE B O 1
ATOM 15154 N N . VAL B 1 671 ? 0.956 7.754 -6.195 1 58.69 671 VAL B N 1
ATOM 15155 C CA . VAL B 1 671 ? 1.295 8.734 -7.223 1 58.69 671 VAL B CA 1
ATOM 15156 C C . VAL B 1 671 ? 0.373 8.562 -8.43 1 58.69 671 VAL B C 1
ATOM 15158 O O . VAL B 1 671 ? 0.311 7.48 -9.023 1 58.69 671 VAL B O 1
ATOM 15161 N N . THR B 1 672 ? -0.63 9.406 -8.445 1 56.88 672 THR B N 1
ATOM 15162 C CA . THR B 1 672 ? -1.44 9.43 -9.656 1 56.88 672 THR B CA 1
ATOM 15163 C C . THR B 1 672 ? -1 10.555 -10.586 1 56.88 672 THR B C 1
ATOM 15165 O O . THR B 1 672 ? -0.208 11.414 -10.195 1 56.88 672 THR B O 1
ATOM 15168 N N . GLU B 1 673 ? -1.253 10.398 -11.906 1 56.53 673 GLU B N 1
ATOM 15169 C CA . GLU B 1 673 ? -0.94 11.461 -12.859 1 56.53 673 GLU B CA 1
ATOM 15170 C C . GLU B 1 673 ? -1.489 12.805 -12.391 1 56.53 673 GLU B C 1
ATOM 15172 O O . GLU B 1 673 ? -0.865 13.844 -12.602 1 56.53 673 GLU B O 1
ATOM 15177 N N . ASP B 1 674 ? -2.602 12.758 -11.641 1 53.31 674 ASP B N 1
ATOM 15178 C CA . ASP B 1 674 ? -3.273 14.023 -11.352 1 53.31 674 ASP B CA 1
ATOM 15179 C C . ASP B 1 674 ? -3.051 14.445 -9.906 1 53.31 674 ASP B C 1
ATOM 15181 O O . ASP B 1 674 ? -3.295 15.602 -9.539 1 53.31 674 ASP B O 1
ATOM 15185 N N . ASP B 1 675 ? -2.736 13.422 -9.078 1 56.09 675 ASP B N 1
ATOM 15186 C CA . ASP B 1 675 ? -2.711 13.789 -7.668 1 56.09 675 ASP B CA 1
ATOM 15187 C C . ASP B 1 675 ? -1.345 14.344 -7.27 1 56.09 675 ASP B C 1
ATOM 15189 O O . ASP B 1 675 ? -0.312 13.859 -7.738 1 56.09 675 ASP B O 1
ATOM 15193 N N . THR B 1 676 ? -1.379 15.523 -6.664 1 61.53 676 THR B N 1
ATOM 15194 C CA . THR B 1 676 ? -0.182 16.141 -6.094 1 61.53 676 THR B CA 1
ATOM 15195 C C . THR B 1 676 ? 0.104 15.562 -4.707 1 61.53 676 THR B C 1
ATOM 15197 O O . THR B 1 676 ? -0.79 15.5 -3.861 1 61.53 676 THR B O 1
ATOM 15200 N N . ILE B 1 677 ? 1.226 14.859 -4.562 1 69.12 677 ILE B N 1
ATOM 15201 C CA . ILE B 1 677 ? 1.675 14.352 -3.273 1 69.12 677 ILE B CA 1
ATOM 15202 C C . ILE B 1 677 ? 2.178 15.5 -2.406 1 69.12 677 ILE B C 1
ATOM 15204 O O . ILE B 1 677 ? 2.859 16.406 -2.898 1 69.12 677 ILE B O 1
ATOM 15208 N N . SER B 1 678 ? 1.686 15.594 -1.155 1 67.44 678 SER B N 1
ATOM 15209 C CA . SER B 1 678 ? 2.166 16.578 -0.193 1 67.44 678 SER B CA 1
ATOM 15210 C C . SER B 1 678 ? 2.973 15.922 0.92 1 67.44 678 SER B C 1
ATOM 15212 O O . SER B 1 678 ? 2.512 14.961 1.543 1 67.44 678 SER B O 1
ATOM 15214 N N . LEU B 1 679 ? 4.172 16.281 1.093 1 77.5 679 LEU B N 1
ATOM 15215 C CA . LEU B 1 679 ? 5.059 15.75 2.123 1 77.5 679 LEU B CA 1
ATOM 15216 C C . LEU B 1 679 ? 5.578 16.859 3.023 1 77.5 679 LEU B C 1
ATOM 15218 O O . LEU B 1 679 ? 5.707 18.016 2.59 1 77.5 679 LEU B O 1
ATOM 15222 N N . THR B 1 680 ? 5.797 16.516 4.297 1 75.69 680 THR B N 1
ATOM 15223 C CA . THR B 1 680 ? 6.453 17.391 5.262 1 75.69 680 THR B CA 1
ATOM 15224 C C . THR B 1 680 ? 7.613 16.672 5.945 1 75.69 680 THR B C 1
ATOM 15226 O O . THR B 1 680 ? 7.445 15.562 6.457 1 75.69 680 THR B O 1
ATOM 15229 N N . LEU B 1 681 ? 8.719 17.234 5.855 1 83 681 LEU B N 1
ATOM 15230 C CA . LEU B 1 681 ? 9.898 16.688 6.508 1 83 681 LEU B CA 1
ATOM 15231 C C . LEU B 1 681 ? 10.094 17.312 7.887 1 83 681 LEU B C 1
ATOM 15233 O O . LEU B 1 681 ? 9.875 18.5 8.07 1 83 681 LEU B O 1
ATOM 15237 N N . LEU B 1 682 ? 10.469 16.469 8.82 1 82.62 682 LEU B N 1
ATOM 15238 C CA . LEU B 1 682 ? 10.82 16.922 10.156 1 82.62 682 LEU B CA 1
ATOM 15239 C C . LEU B 1 682 ? 12.297 16.656 10.453 1 82.62 682 LEU B C 1
ATOM 15241 O O . LEU B 1 682 ? 12.867 15.688 9.953 1 82.62 682 LEU B O 1
ATOM 15245 N N . GLY B 1 683 ? 12.883 17.469 11.055 1 81.19 683 GLY B N 1
ATOM 15246 C CA . GLY B 1 683 ? 14.266 17.234 11.43 1 81.19 683 GLY B CA 1
ATOM 15247 C C . GLY B 1 683 ? 14.961 18.453 11.992 1 81.19 683 GLY B C 1
ATOM 15248 O O . GLY B 1 683 ? 14.375 19.547 12.031 1 81.19 683 GLY B O 1
ATOM 15249 N N . ASN B 1 684 ? 16.172 18.141 12.578 1 73 684 ASN B N 1
ATOM 15250 C CA . ASN B 1 684 ? 17.031 19.219 13.055 1 73 684 ASN B CA 1
ATOM 15251 C C . ASN B 1 684 ? 17.953 19.719 11.961 1 73 684 ASN B C 1
ATOM 15253 O O . ASN B 1 684 ? 18.688 18.953 11.344 1 73 684 ASN B O 1
ATOM 15257 N N . ASN B 1 685 ? 17.672 20.828 11.477 1 61.22 685 ASN B N 1
ATOM 15258 C CA . ASN B 1 685 ? 18.453 21.391 10.367 1 61.22 685 ASN B CA 1
ATOM 15259 C C . ASN B 1 685 ? 19.891 21.688 10.797 1 61.22 685 ASN B C 1
ATOM 15261 O O . ASN B 1 685 ? 20.734 22.031 9.961 1 61.22 685 ASN B O 1
ATOM 15265 N N . GLN B 1 686 ? 20.281 21.719 12.141 1 56.59 686 GLN B N 1
ATOM 15266 C CA . GLN B 1 686 ? 21.641 22.047 12.547 1 56.59 686 GLN B CA 1
ATOM 15267 C C . GLN B 1 686 ? 22.25 20.922 13.375 1 56.59 686 GLN B C 1
ATOM 15269 O O . GLN B 1 686 ? 22.109 20.906 14.602 1 56.59 686 GLN B O 1
ATOM 15274 N N . PRO B 1 687 ? 22.625 19.75 12.797 1 52.94 687 PRO B N 1
ATOM 15275 C CA . PRO B 1 687 ? 23.266 18.781 13.68 1 52.94 687 PRO B CA 1
ATOM 15276 C C . PRO B 1 687 ? 24.547 19.297 14.305 1 52.94 687 PRO B C 1
ATOM 15278 O O . PRO B 1 687 ? 25.266 20.078 13.68 1 52.94 687 PRO B O 1
ATOM 15281 N N . LYS B 1 688 ? 24.688 19.234 15.742 1 45.72 688 LYS B N 1
ATOM 15282 C CA . LYS B 1 688 ? 25.938 19.453 16.438 1 45.72 688 LYS B CA 1
ATOM 15283 C C . LYS B 1 688 ? 27.031 18.516 15.93 1 45.72 688 LYS B C 1
ATOM 15285 O O . LYS B 1 688 ? 26.938 17.297 16.109 1 45.72 688 LYS B O 1
ATOM 15290 N N . ILE B 1 689 ? 27.562 18.656 14.875 1 42.25 689 ILE B N 1
ATOM 15291 C CA . ILE B 1 689 ? 28.734 17.828 14.688 1 42.25 689 ILE B CA 1
ATOM 15292 C C . ILE B 1 689 ? 29.797 18.203 15.719 1 42.25 689 ILE B C 1
ATOM 15294 O O . ILE B 1 689 ? 29.891 19.359 16.125 1 42.25 689 ILE B O 1
ATOM 15298 N N . ASP B 1 690 ? 30.812 17.344 16.156 1 36.81 690 ASP B N 1
ATOM 15299 C CA . ASP B 1 690 ? 31.969 17.469 17.031 1 36.81 690 ASP B CA 1
ATOM 15300 C C . ASP B 1 690 ? 32.406 18.922 17.141 1 36.81 690 ASP B C 1
ATOM 15302 O O . ASP B 1 690 ? 33.562 19.25 16.781 1 36.81 690 ASP B O 1
ATOM 15306 N N . GLY B 1 691 ? 31.719 19.938 17.719 1 42.22 691 GLY B N 1
ATOM 15307 C CA . GLY B 1 691 ? 32.031 21.328 18 1 42.22 691 GLY B CA 1
ATOM 15308 C C . GLY B 1 691 ? 31.5 22.281 16.938 1 42.22 691 GLY B C 1
ATOM 15309 O O . GLY B 1 691 ? 31.234 23.453 17.219 1 42.22 691 GLY B O 1
ATOM 15310 N N . LYS B 1 692 ? 31.969 22.109 15.68 1 38.94 692 LYS B N 1
ATOM 15311 C CA . LYS B 1 692 ? 31.703 23.031 14.586 1 38.94 692 LYS B CA 1
ATOM 15312 C C . LYS B 1 692 ? 30.344 22.781 13.953 1 38.94 692 LYS B C 1
ATOM 15314 O O . LYS B 1 692 ? 29.969 21.625 13.719 1 38.94 692 LYS B O 1
ATOM 15319 N N . TYR B 1 693 ? 29.344 23.5 14.297 1 39.22 693 TYR B N 1
ATOM 15320 C CA . TYR B 1 693 ? 28.016 23.469 13.688 1 39.22 693 TYR B CA 1
ATOM 15321 C C . TYR B 1 693 ? 28.109 23.234 12.188 1 39.22 693 TYR B C 1
ATOM 15323 O O . TYR B 1 693 ? 28.859 23.922 11.492 1 39.22 693 TYR B O 1
ATOM 15331 N N . GLY B 1 694 ? 28.156 22.156 11.695 1 48.94 694 GLY B N 1
ATOM 15332 C CA . GLY B 1 694 ? 28.125 21.969 10.258 1 48.94 694 GLY B CA 1
ATOM 15333 C C . GLY B 1 694 ? 26.953 22.672 9.586 1 48.94 694 GLY B C 1
ATOM 15334 O O . GLY B 1 694 ? 25.969 23 10.242 1 48.94 694 GLY B O 1
ATOM 15335 N N . LYS B 1 695 ? 27.078 23.344 8.398 1 55.66 695 LYS B N 1
ATOM 15336 C CA . LYS B 1 695 ? 26.266 24.328 7.676 1 55.66 695 LYS B CA 1
ATOM 15337 C C . LYS B 1 695 ? 24.891 23.766 7.328 1 55.66 695 LYS B C 1
ATOM 15339 O O . LYS B 1 695 ? 23.891 24.453 7.48 1 55.66 695 LYS B O 1
ATOM 15344 N N . TYR B 1 696 ? 24.844 22.438 6.828 1 65 696 TYR B N 1
ATOM 15345 C CA . TYR B 1 696 ? 23.562 21.906 6.383 1 65 696 TYR B CA 1
ATOM 15346 C C . TYR B 1 696 ? 23.391 20.453 6.801 1 65 696 TYR B C 1
ATOM 15348 O O . TYR B 1 696 ? 24.375 19.734 6.953 1 65 696 TYR B O 1
ATOM 15356 N N . CYS B 1 697 ? 22.219 20.062 7.379 1 78.94 697 CYS B N 1
ATOM 15357 C CA . CYS B 1 697 ? 21.828 18.672 7.598 1 78.94 697 CYS B CA 1
ATOM 15358 C C . CYS B 1 697 ? 21.469 17.984 6.285 1 78.94 697 CYS B C 1
ATOM 15360 O O . CYS B 1 697 ? 20.625 18.5 5.535 1 78.94 697 CYS B O 1
ATOM 15362 N N . TYR B 1 698 ? 22.297 16.938 6.004 1 85.25 698 TYR B N 1
ATOM 15363 C CA . TYR B 1 698 ? 22.016 16.188 4.781 1 85.25 698 TYR B CA 1
ATOM 15364 C C . TYR B 1 698 ? 21.312 14.883 5.098 1 85.25 698 TYR B C 1
ATOM 15366 O O . TYR B 1 698 ? 21.547 14.281 6.152 1 85.25 698 TYR B O 1
ATOM 15374 N N . TYR B 1 699 ? 20.453 14.484 4.281 1 87 699 TYR B N 1
ATOM 15375 C CA . TYR B 1 699 ? 19.734 13.219 4.395 1 87 699 TYR B CA 1
ATOM 15376 C C . TYR B 1 699 ? 19.578 12.555 3.029 1 87 699 TYR B C 1
ATOM 15378 O O . TYR B 1 699 ? 19.797 13.188 1.996 1 87 699 TYR B O 1
ATOM 15386 N N . ASP B 1 700 ? 19.391 11.305 3.008 1 87.88 700 ASP B N 1
ATOM 15387 C CA . ASP B 1 700 ? 19.094 10.539 1.8 1 87.88 700 ASP B CA 1
ATOM 15388 C C . ASP B 1 700 ? 17.625 10.109 1.771 1 87.88 700 ASP B C 1
ATOM 15390 O O . ASP B 1 700 ? 17.016 9.891 2.82 1 87.88 700 ASP B O 1
ATOM 15394 N N . VAL B 1 701 ? 17.109 10.172 0.596 1 87.25 701 VAL B N 1
ATOM 15395 C CA . VAL B 1 701 ? 15.719 9.75 0.454 1 87.25 701 VAL B CA 1
ATOM 15396 C C . VAL B 1 701 ? 15.617 8.648 -0.595 1 87.25 701 VAL B C 1
ATOM 15398 O O . VAL B 1 701 ? 16.203 8.75 -1.674 1 87.25 701 VAL B O 1
ATOM 15401 N N . THR B 1 702 ? 14.984 7.543 -0.223 1 82.06 702 THR B N 1
ATOM 15402 C CA . THR B 1 702 ? 14.695 6.461 -1.156 1 82.06 702 THR B CA 1
ATOM 15403 C C . THR B 1 702 ? 13.195 6.352 -1.42 1 82.06 702 THR B C 1
ATOM 15405 O O . THR B 1 702 ? 12.406 6.262 -0.482 1 82.06 702 THR B O 1
ATOM 15408 N N . ILE B 1 703 ? 12.891 6.473 -2.695 1 82.31 703 ILE B N 1
ATOM 15409 C CA . ILE B 1 703 ? 11.508 6.262 -3.117 1 82.31 703 ILE B CA 1
ATOM 15410 C C . ILE B 1 703 ? 11.375 4.902 -3.799 1 82.31 703 ILE B C 1
ATOM 15412 O O . ILE B 1 703 ? 12.133 4.59 -4.727 1 82.31 703 ILE B O 1
ATOM 15416 N N . SER B 1 704 ? 10.523 4.07 -3.195 1 78.69 704 SER B N 1
ATOM 15417 C CA . SER B 1 704 ? 10.312 2.738 -3.752 1 78.69 704 SER B CA 1
ATOM 15418 C C . SER B 1 704 ? 8.828 2.475 -4.004 1 78.69 704 SER B C 1
ATOM 15420 O O . SER B 1 704 ? 7.969 3.143 -3.43 1 78.69 704 SER B O 1
ATOM 15422 N N . LEU B 1 705 ? 8.586 1.595 -4.969 1 75.19 705 LEU B N 1
ATOM 15423 C CA . LEU B 1 705 ? 7.207 1.16 -5.176 1 75.19 705 LEU B CA 1
ATOM 15424 C C . LEU B 1 705 ? 6.738 0.273 -4.031 1 75.19 705 LEU B C 1
ATOM 15426 O O . LEU B 1 705 ? 7.531 -0.467 -3.445 1 75.19 705 LEU B O 1
ATOM 15430 N N . ALA B 1 706 ? 5.457 0.51 -3.578 1 60.09 706 ALA B N 1
ATOM 15431 C CA . ALA B 1 706 ? 4.902 -0.258 -2.465 1 60.09 706 ALA B CA 1
ATOM 15432 C C . ALA B 1 706 ? 4.715 -1.723 -2.85 1 60.09 706 ALA B C 1
ATOM 15434 O O . ALA B 1 706 ? 4.609 -2.59 -1.979 1 60.09 706 ALA B O 1
ATOM 15435 N N . TRP B 1 707 ? 4.652 -1.931 -4.211 1 56.72 707 TRP B N 1
ATOM 15436 C CA . TRP B 1 707 ? 4.414 -3.307 -4.637 1 56.72 707 TRP B CA 1
ATOM 15437 C C . TRP B 1 707 ? 5.727 -4.082 -4.723 1 56.72 707 TRP B C 1
ATOM 15439 O O . TRP B 1 707 ? 6.805 -3.508 -4.57 1 56.72 707 TRP B O 1
ATOM 15449 N N . ASN B 1 708 ? 5.711 -5.438 -5 1 52.62 708 ASN B N 1
ATOM 15450 C CA . ASN B 1 708 ? 6.684 -6.523 -4.969 1 52.62 708 ASN B CA 1
ATOM 15451 C C . ASN B 1 708 ? 7.91 -6.203 -5.82 1 52.62 708 ASN B C 1
ATOM 15453 O O . ASN B 1 708 ? 8.922 -6.902 -5.75 1 52.62 708 ASN B O 1
ATOM 15457 N N . LYS B 1 709 ? 7.855 -5.203 -6.75 1 56.16 709 LYS B N 1
ATOM 15458 C CA . LYS B 1 709 ? 9.055 -5.172 -7.586 1 56.16 709 LYS B CA 1
ATOM 15459 C C . LYS B 1 709 ? 10.016 -4.078 -7.129 1 56.16 709 LYS B C 1
ATOM 15461 O O . LYS B 1 709 ? 9.586 -3.045 -6.609 1 56.16 709 LYS B O 1
ATOM 15466 N N . VAL B 1 710 ? 11.234 -4.531 -7.035 1 63.78 710 VAL B N 1
ATOM 15467 C CA . VAL B 1 710 ? 12.367 -3.756 -6.535 1 63.78 710 VAL B CA 1
ATOM 15468 C C . VAL B 1 710 ? 12.672 -2.611 -7.496 1 63.78 710 VAL B C 1
ATOM 15470 O O . VAL B 1 710 ? 13.477 -2.77 -8.422 1 63.78 710 VAL B O 1
ATOM 15473 N N . VAL B 1 711 ? 11.68 -1.535 -7.613 1 74.25 711 VAL B N 1
ATOM 15474 C CA . VAL B 1 711 ? 11.984 -0.289 -8.312 1 74.25 711 VAL B CA 1
ATOM 15475 C C . VAL B 1 711 ? 12.164 0.84 -7.297 1 74.25 711 VAL B C 1
ATOM 15477 O O . VAL B 1 711 ? 11.25 1.14 -6.523 1 74.25 711 VAL B O 1
ATOM 15480 N N . TYR B 1 712 ? 13.336 1.266 -7.207 1 77.25 712 TYR B N 1
ATOM 15481 C CA . TYR B 1 712 ? 13.562 2.361 -6.273 1 77.25 712 TYR B CA 1
ATOM 15482 C C . TYR B 1 712 ? 14.531 3.385 -6.859 1 77.25 712 TYR B C 1
ATOM 15484 O O . TYR B 1 712 ? 15.227 3.102 -7.832 1 77.25 712 TYR B O 1
ATOM 15492 N N . LYS B 1 713 ? 14.453 4.57 -6.52 1 82.94 713 LYS B N 1
ATOM 15493 C CA . LYS B 1 713 ? 15.367 5.672 -6.801 1 82.94 713 LYS B CA 1
ATOM 15494 C C . LYS B 1 713 ? 15.828 6.352 -5.512 1 82.94 713 LYS B C 1
ATOM 15496 O O . LYS B 1 713 ? 15.008 6.699 -4.66 1 82.94 713 LYS B O 1
ATOM 15501 N N . THR B 1 714 ? 17.156 6.383 -5.316 1 85.19 714 THR B N 1
ATOM 15502 C CA . THR B 1 714 ? 17.703 7.016 -4.121 1 85.19 714 THR B CA 1
ATOM 15503 C C . THR B 1 714 ? 18.344 8.359 -4.461 1 85.19 714 THR B C 1
ATOM 15505 O O . THR B 1 714 ? 19.125 8.461 -5.402 1 85.19 714 THR B O 1
ATOM 15508 N N . LEU B 1 715 ? 17.891 9.398 -3.82 1 87.19 715 LEU B N 1
ATOM 15509 C CA . LEU B 1 715 ? 18.516 10.711 -3.863 1 87.19 715 LEU B CA 1
ATOM 15510 C C . LEU B 1 715 ? 19.484 10.891 -2.689 1 87.19 715 LEU B C 1
ATOM 15512 O O . LEU B 1 715 ? 19.062 10.82 -1.53 1 87.19 715 LEU B O 1
ATOM 15516 N N . THR B 1 716 ? 20.688 11.039 -3.02 1 87.44 716 THR B N 1
ATOM 15517 C CA . THR B 1 716 ? 21.672 11.188 -1.956 1 87.44 716 THR B CA 1
ATOM 15518 C C . THR B 1 716 ? 22.016 12.664 -1.734 1 87.44 716 THR B C 1
ATOM 15520 O O . THR B 1 716 ? 21.844 13.484 -2.641 1 87.44 716 THR B O 1
ATOM 15523 N N . ASP B 1 717 ? 22.344 13.086 -0.538 1 85.94 717 ASP B N 1
ATOM 15524 C CA . ASP B 1 717 ? 22.875 14.383 -0.138 1 85.94 717 ASP B CA 1
ATOM 15525 C C . ASP B 1 717 ? 21.844 15.492 -0.346 1 85.94 717 ASP B C 1
ATOM 15527 O O . ASP B 1 717 ? 22.141 16.531 -0.944 1 85.94 717 ASP B O 1
ATOM 15531 N N . ARG B 1 718 ? 20.625 15.133 0.099 1 87.56 718 ARG B N 1
ATOM 15532 C CA . ARG B 1 718 ? 19.609 16.188 0.127 1 87.56 718 ARG B CA 1
ATOM 15533 C C . ARG B 1 718 ? 19.734 17.016 1.4 1 87.56 718 ARG B C 1
ATOM 15535 O O . ARG B 1 718 ? 20.016 16.484 2.473 1 87.56 718 ARG B O 1
ATOM 15542 N N . GLN B 1 719 ? 19.5 18.297 1.25 1 84.31 719 GLN B N 1
ATOM 15543 C CA . GLN B 1 719 ? 19.75 19.234 2.338 1 84.31 719 GLN B CA 1
ATOM 15544 C C . GLN B 1 719 ? 18.453 19.641 3.025 1 84.31 719 GLN B C 1
ATOM 15546 O O . GLN B 1 719 ? 17.469 19.984 2.357 1 84.31 719 GLN B O 1
ATOM 15551 N N . LEU B 1 720 ? 18.406 19.422 4.332 1 86.19 720 LEU B N 1
ATOM 15552 C CA . LEU B 1 720 ? 17.359 20.062 5.117 1 86.19 720 LEU B CA 1
ATOM 15553 C C . LEU B 1 720 ? 17.656 21.547 5.289 1 86.19 720 LEU B C 1
ATOM 15555 O O . LEU B 1 720 ? 18.5 21.938 6.109 1 86.19 720 LEU B O 1
ATOM 15559 N N . LYS B 1 721 ? 16.984 22.391 4.562 1 77.75 721 LYS B N 1
ATOM 15560 C CA . LYS B 1 721 ? 17.203 23.844 4.574 1 77.75 721 LYS B CA 1
ATOM 15561 C C . LYS B 1 721 ? 16.875 24.438 5.938 1 77.75 721 LYS B C 1
ATOM 15563 O O . LYS B 1 721 ? 16.078 23.875 6.695 1 77.75 721 LYS B O 1
ATOM 15568 N N . PRO B 1 722 ? 17.578 25.391 6.316 1 70.38 722 PRO B N 1
ATOM 15569 C CA . PRO B 1 722 ? 17.188 26.078 7.547 1 70.38 722 PRO B CA 1
ATOM 15570 C C . PRO B 1 722 ? 15.797 26.688 7.473 1 70.38 722 PRO B C 1
ATOM 15572 O O . PRO B 1 722 ? 15.266 26.891 6.375 1 70.38 722 PRO B O 1
ATOM 15575 N N . CYS B 1 723 ? 15.203 26.719 8.633 1 67.12 723 CYS B N 1
ATOM 15576 C CA . CYS B 1 723 ? 13.883 27.328 8.688 1 67.12 723 CYS B CA 1
ATOM 15577 C C . CYS B 1 723 ? 13.883 28.688 7.992 1 67.12 723 CYS B C 1
ATOM 15579 O O . CYS B 1 723 ? 14.883 29.406 8.016 1 67.12 723 CYS B O 1
ATOM 15581 N N . TYR B 1 724 ? 12.836 28.875 7.219 1 57.38 724 TYR B N 1
ATOM 15582 C CA . TYR B 1 724 ? 12.68 30.172 6.598 1 57.38 724 TYR B CA 1
ATOM 15583 C C . TYR B 1 724 ? 12.742 31.281 7.637 1 57.38 724 TYR B C 1
ATOM 15585 O O . TYR B 1 724 ? 12.523 31.047 8.828 1 57.38 724 TYR B O 1
ATOM 15593 N N . PHE B 1 725 ? 13.055 32.344 7.148 1 48.78 725 PHE B N 1
ATOM 15594 C CA . PHE B 1 725 ? 13.102 33.5 8.031 1 48.78 725 PHE B CA 1
ATOM 15595 C C . PHE B 1 725 ? 11.766 33.688 8.734 1 48.78 725 PHE B C 1
ATOM 15597 O O . PHE B 1 725 ? 10.703 33.594 8.109 1 48.78 725 PHE B O 1
ATOM 15604 N N . GLY B 1 726 ? 11.625 33.844 9.984 1 49.88 726 GLY B N 1
ATOM 15605 C CA . GLY B 1 726 ? 10.414 34 10.766 1 49.88 726 GLY B CA 1
ATOM 15606 C C . GLY B 1 726 ? 9.977 32.688 11.414 1 49.88 726 GLY B C 1
ATOM 15607 O O . GLY B 1 726 ? 9.102 32.688 12.273 1 49.88 726 GLY B O 1
ATOM 15608 N N . TYR B 1 727 ? 10.633 31.625 10.977 1 57.34 727 TYR B N 1
ATOM 15609 C CA . TYR B 1 727 ? 10.32 30.312 11.539 1 57.34 727 TYR B CA 1
ATOM 15610 C C . TYR B 1 727 ? 11.461 29.797 12.406 1 57.34 727 TYR B C 1
ATOM 15612 O O . TYR B 1 727 ? 12.625 30.141 12.18 1 57.34 727 TYR B O 1
ATOM 15620 N N . THR B 1 728 ? 11.141 29.344 13.531 1 58.62 728 THR B N 1
ATOM 15621 C CA . THR B 1 728 ? 12.141 28.688 14.375 1 58.62 728 THR B CA 1
ATOM 15622 C C . THR B 1 728 ? 11.891 27.188 14.453 1 58.62 728 THR B C 1
ATOM 15624 O O . THR B 1 728 ? 10.75 26.734 14.328 1 58.62 728 THR B O 1
ATOM 15627 N N . LEU B 1 729 ? 13.023 26.547 14.484 1 68.81 729 LEU B N 1
ATOM 15628 C CA . LEU B 1 729 ? 12.93 25.094 14.562 1 68.81 729 LEU B CA 1
ATOM 15629 C C . LEU B 1 729 ? 12.523 24.656 15.969 1 68.81 729 LEU B C 1
ATOM 15631 O O . LEU B 1 729 ? 13.242 24.906 16.938 1 68.81 729 LEU B O 1
ATOM 15635 N N . LYS B 1 730 ? 11.406 24.312 16.125 1 63.66 730 LYS B N 1
ATOM 15636 C CA . LYS B 1 730 ? 10.922 23.719 17.375 1 63.66 730 LYS B CA 1
ATOM 15637 C C . LYS B 1 730 ? 10.344 22.328 17.141 1 63.66 730 LYS B C 1
ATOM 15639 O O . LYS B 1 730 ? 9.5 22.156 16.25 1 63.66 730 LYS B O 1
ATOM 15644 N N . LYS B 1 731 ? 10.734 21.453 17.938 1 68.88 731 LYS B N 1
ATOM 1564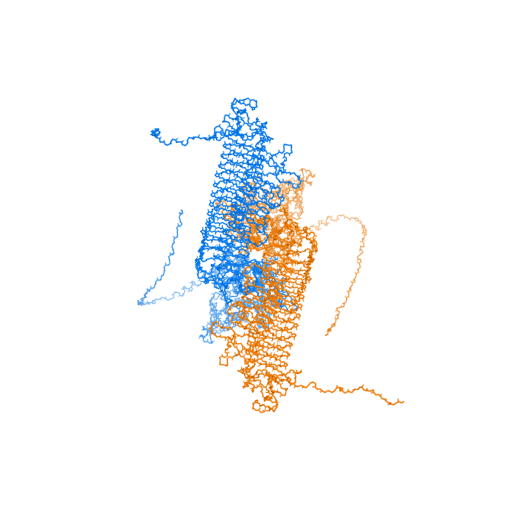5 C CA . LYS B 1 731 ? 10.297 20.062 17.844 1 68.88 731 LYS B CA 1
ATOM 15646 C C . LYS B 1 731 ? 10.445 19.531 16.422 1 68.88 731 LYS B C 1
ATOM 15648 O O . LYS B 1 731 ? 9.508 18.953 15.875 1 68.88 731 LYS B O 1
ATOM 15653 N N . ASN B 1 732 ? 11.555 19.906 15.75 1 77.81 732 ASN B N 1
ATOM 15654 C CA . ASN B 1 732 ? 11.93 19.422 14.43 1 77.81 732 ASN B CA 1
ATOM 15655 C C . ASN B 1 732 ? 11.031 19.984 13.336 1 77.81 732 ASN B C 1
ATOM 15657 O O . ASN B 1 732 ? 10.891 19.406 12.266 1 77.81 732 ASN B O 1
ATOM 15661 N N . ARG B 1 733 ? 10.289 21.047 13.742 1 75.06 733 ARG B N 1
ATOM 15662 C CA . ARG B 1 733 ? 9.438 21.75 12.789 1 75.06 733 ARG B CA 1
ATOM 15663 C C . ARG B 1 733 ? 9.719 23.25 12.812 1 75.06 733 ARG B C 1
ATOM 15665 O O . ARG B 1 733 ? 9.922 23.828 13.875 1 75.06 733 ARG B O 1
ATOM 15672 N N . CYS B 1 734 ? 9.805 23.688 11.602 1 69.56 734 CYS B N 1
ATOM 15673 C CA . CYS B 1 734 ? 9.859 25.141 11.516 1 69.56 734 CYS B CA 1
ATOM 15674 C C . CYS B 1 734 ? 8.516 25.766 11.875 1 69.56 734 CYS B C 1
ATOM 15676 O O . CYS B 1 734 ? 7.523 25.547 11.188 1 69.56 734 CYS B O 1
ATOM 15678 N N . GLN B 1 735 ? 8.375 26.062 13.039 1 59.56 735 GLN B N 1
ATOM 15679 C CA . GLN B 1 735 ? 7.141 26.672 13.523 1 59.56 735 GLN B CA 1
ATOM 15680 C C . GLN B 1 735 ? 7.219 28.188 13.469 1 59.56 735 GLN B C 1
ATOM 15682 O O . GLN B 1 735 ? 8.273 28.781 13.719 1 59.56 735 GLN B O 1
ATOM 15687 N N . CYS B 1 736 ? 6.219 28.547 12.852 1 51.47 736 CYS B N 1
ATOM 15688 C CA . CYS B 1 736 ? 6.168 30 12.812 1 51.47 736 CYS B CA 1
ATOM 15689 C C . CYS B 1 736 ? 6.324 30.594 14.203 1 51.47 736 CYS B C 1
ATOM 15691 O O . CYS B 1 736 ? 5.676 30.141 15.148 1 51.47 736 CYS B O 1
ATOM 15693 N N . LEU B 1 737 ? 7.402 31.109 14.406 1 44.69 737 LEU B N 1
ATOM 15694 C CA . LEU B 1 737 ? 7.629 31.812 15.656 1 44.69 737 LEU B CA 1
ATOM 15695 C C . LEU B 1 737 ? 6.473 32.75 15.969 1 44.69 737 LEU B C 1
ATOM 15697 O O . LEU B 1 737 ? 6.332 33.812 15.328 1 44.69 737 LEU B O 1
ATOM 15701 N N . MET B 1 738 ? 5.305 32.219 16.016 1 38.28 738 MET B N 1
ATOM 15702 C CA . MET B 1 738 ? 4.402 33.188 16.641 1 38.28 738 MET B CA 1
ATOM 15703 C C . MET B 1 738 ? 4.852 33.5 18.062 1 38.28 738 MET B C 1
ATOM 15705 O O . MET B 1 738 ? 5.418 32.656 18.734 1 38.28 738 MET B O 1
ATOM 15709 N N . GLN B 1 739 ? 5.312 34.594 18.312 1 33.03 739 GLN B N 1
ATOM 15710 C CA . GLN B 1 739 ? 5.648 34.906 19.703 1 33.03 739 GLN B CA 1
ATOM 15711 C C . GLN B 1 739 ? 4.762 34.125 20.672 1 33.03 739 GLN B C 1
ATOM 15713 O O . GLN B 1 739 ? 3.535 34.188 20.562 1 33.03 739 GLN B O 1
ATOM 15718 N N . LYS B 1 740 ? 5.051 32.844 21.156 1 31.02 740 LYS B N 1
ATOM 15719 C CA . LYS B 1 740 ? 4.41 32.281 22.328 1 31.02 740 LYS B CA 1
ATOM 15720 C C . LYS B 1 740 ? 3.588 33.312 23.078 1 31.02 740 LYS B C 1
ATOM 15722 O O . LYS B 1 740 ? 2.477 33.031 23.531 1 31.02 740 LYS B O 1
ATOM 15727 N N . ASN B 1 741 ? 4.281 34.188 23.891 1 27.86 741 ASN B N 1
ATOM 15728 C CA . ASN B 1 741 ? 3.832 35.375 24.609 1 27.86 741 ASN B CA 1
ATOM 15729 C C . ASN B 1 741 ? 3.207 36.406 23.672 1 27.86 741 ASN B C 1
ATOM 15731 O O . ASN B 1 741 ? 3.623 36.531 22.516 1 27.86 741 ASN B O 1
ATOM 15735 N N . GLN B 1 742 ? 1.924 36.75 23.906 1 30.48 742 GLN B N 1
ATOM 15736 C CA . GLN B 1 742 ? 1.061 37.781 23.328 1 30.48 742 GLN B CA 1
ATOM 15737 C C . GLN B 1 742 ? 1.878 38.844 22.609 1 30.48 742 GLN B C 1
ATOM 15739 O O . GLN B 1 742 ? 1.341 39.875 22.188 1 30.48 742 GLN B O 1
ATOM 15744 N N . ASP B 1 743 ? 3.084 39.125 22.969 1 30.66 743 ASP B N 1
ATOM 15745 C CA . ASP B 1 743 ? 3.418 40.469 22.5 1 30.66 743 ASP B CA 1
ATOM 15746 C C . ASP B 1 743 ? 3.355 40.531 20.969 1 30.66 743 ASP B C 1
ATOM 15748 O O . ASP B 1 743 ? 3.441 39.531 20.281 1 30.66 743 ASP B O 1
ATOM 15752 N N . LYS B 1 744 ? 3.25 41.719 20.297 1 34.16 744 LYS B N 1
ATOM 15753 C CA . LYS B 1 744 ? 3.262 42.312 18.969 1 34.16 744 LYS B CA 1
ATOM 15754 C C . LYS B 1 744 ? 4.219 41.562 18.047 1 34.16 744 LYS B C 1
ATOM 15756 O O . LYS B 1 744 ? 5.422 41.844 18.031 1 34.16 744 LYS B O 1
ATOM 15761 N N . GLY B 1 745 ? 4.16 40.375 17.953 1 38.69 745 GLY B N 1
ATOM 15762 C CA . GLY B 1 745 ? 5.156 39.875 17 1 38.69 745 GLY B CA 1
ATOM 15763 C C . GLY B 1 745 ? 4.906 40.344 15.578 1 38.69 745 GLY B C 1
ATOM 15764 O O . GLY B 1 745 ? 3.766 40.625 15.203 1 38.69 745 GLY B O 1
ATOM 15765 N N . ILE B 1 746 ? 5.863 41.031 14.938 1 41.97 746 ILE B N 1
ATOM 15766 C CA . ILE B 1 746 ? 5.902 41.812 13.695 1 41.97 746 ILE B CA 1
ATOM 15767 C C . ILE B 1 746 ? 5.578 40.906 12.516 1 41.97 746 ILE B C 1
ATOM 15769 O O . ILE B 1 746 ? 5.23 41.406 11.43 1 41.97 746 ILE B O 1
ATOM 15773 N N . ALA B 1 747 ? 5.863 39.531 12.5 1 45.94 747 ALA B N 1
ATOM 15774 C CA . ALA B 1 747 ? 5.66 38.75 11.273 1 45.94 747 ALA B CA 1
ATOM 15775 C C . ALA B 1 747 ? 4.738 37.562 11.523 1 45.94 747 ALA B C 1
ATOM 15777 O O . ALA B 1 747 ? 4.711 37 12.625 1 45.94 747 ALA B O 1
ATOM 15778 N N . PHE B 1 748 ? 3.67 37.438 10.828 1 48.12 748 PHE B N 1
ATOM 15779 C CA . PHE B 1 748 ? 2.758 36.312 10.891 1 48.12 748 PHE B CA 1
ATOM 15780 C C . PHE B 1 748 ? 2.926 35.406 9.664 1 48.12 748 PHE B C 1
ATOM 15782 O O . PHE B 1 748 ? 3.002 35.906 8.539 1 48.12 748 PHE B O 1
ATOM 15789 N N . CYS B 1 749 ? 3.354 34.188 9.773 1 48.75 749 CYS B N 1
ATOM 15790 C CA . CYS B 1 749 ? 3.502 33.25 8.672 1 48.75 749 CYS B CA 1
ATOM 15791 C C . CYS B 1 749 ? 2.18 32.562 8.359 1 48.75 749 CYS B C 1
ATOM 15793 O O . CYS B 1 749 ? 1.49 32.094 9.273 1 48.75 749 CYS B O 1
ATOM 15795 N N . TYR B 1 750 ? 1.496 32.75 7.219 1 43.06 750 TYR B N 1
ATOM 15796 C CA . TYR B 1 750 ? 0.276 32.062 6.797 1 43.06 750 TYR B CA 1
ATOM 15797 C C . TYR B 1 750 ? 0.458 31.406 5.434 1 43.06 750 TYR B C 1
ATOM 15799 O O . TYR B 1 750 ? 0.78 32.094 4.453 1 43.06 750 TYR B O 1
ATOM 15807 N N . ARG B 1 751 ? 0.101 30.172 5.215 1 41.44 751 ARG B N 1
ATOM 15808 C CA . ARG B 1 751 ? 0.107 29.391 3.982 1 41.44 751 ARG B CA 1
ATOM 15809 C C . ARG B 1 751 ? 1.427 29.562 3.236 1 41.44 751 ARG B C 1
ATOM 15811 O O . ARG B 1 751 ? 1.437 29.797 2.027 1 41.44 751 ARG B O 1
ATOM 15818 N N . GLY B 1 752 ? 2.516 29.562 3.895 1 50.19 752 GLY B N 1
ATOM 15819 C CA . GLY B 1 752 ? 3.816 29.703 3.262 1 50.19 752 GLY B CA 1
ATOM 15820 C C . GLY B 1 752 ? 4.262 31.156 3.129 1 50.19 752 GLY B C 1
ATOM 15821 O O . GLY B 1 752 ? 5.418 31.422 2.793 1 50.19 752 GLY B O 1
ATOM 15822 N N . ASP B 1 753 ? 3.293 32 3.275 1 48.78 753 ASP B N 1
ATOM 15823 C CA . ASP B 1 753 ? 3.588 33.438 3.158 1 48.78 753 ASP B CA 1
ATOM 15824 C C . ASP B 1 753 ? 3.803 34.062 4.535 1 48.78 753 ASP B C 1
ATOM 15826 O O . ASP B 1 753 ? 3.24 33.594 5.527 1 48.78 753 ASP B O 1
ATOM 15830 N N . ILE B 1 754 ? 4.766 34.875 4.77 1 53.53 754 ILE B N 1
ATOM 15831 C CA . ILE B 1 754 ? 5.02 35.625 5.996 1 53.53 754 ILE B CA 1
ATOM 15832 C C . ILE B 1 754 ? 4.391 37.031 5.895 1 53.53 754 ILE B C 1
ATOM 15834 O O . ILE B 1 754 ? 4.602 37.75 4.914 1 53.53 754 ILE B O 1
ATOM 15838 N N . TYR B 1 755 ? 3.465 37.312 6.703 1 51.16 755 TYR B N 1
ATOM 15839 C CA . TYR B 1 755 ? 2.811 38.594 6.75 1 51.16 755 TYR B CA 1
ATOM 15840 C C . TYR B 1 755 ? 3.408 39.469 7.848 1 51.16 755 TYR B C 1
ATOM 15842 O O . TYR B 1 755 ? 3.625 39 8.969 1 51.16 755 TYR B O 1
ATOM 15850 N N . PHE B 1 756 ? 4.031 40.625 7.469 1 54.22 756 PHE B N 1
ATOM 15851 C CA . PHE B 1 756 ? 4.66 41.562 8.398 1 54.22 756 PHE B CA 1
ATOM 15852 C C . PHE B 1 756 ? 3.873 42.844 8.469 1 54.22 756 PHE B C 1
ATOM 15854 O O . PHE B 1 756 ? 3.127 43.188 7.543 1 54.22 756 PHE B O 1
ATOM 15861 N N . TYR B 1 757 ? 3.871 43.438 9.672 1 48.56 757 TYR B N 1
ATOM 15862 C CA . TYR B 1 757 ? 3.377 44.812 9.711 1 48.56 757 TYR B CA 1
ATOM 15863 C C . TYR B 1 757 ? 4.148 45.688 8.742 1 48.56 757 TYR B C 1
ATOM 15865 O O . TYR B 1 757 ? 5.359 45.531 8.562 1 48.56 757 TYR B O 1
ATOM 15873 N N . LYS B 1 758 ? 3.521 46.438 8.047 1 48.69 758 LYS B N 1
ATOM 15874 C CA . LYS B 1 758 ? 4.164 47.406 7.152 1 48.69 758 LYS B CA 1
ATOM 15875 C C . LYS B 1 758 ? 5.332 48.094 7.844 1 48.69 758 LYS B C 1
ATOM 15877 O O . LYS B 1 758 ? 5.246 48.438 9.023 1 48.69 758 LYS B O 1
ATOM 15882 N N . ASN B 1 759 ? 6.461 48.188 7.309 1 45.72 759 ASN B N 1
ATOM 15883 C CA . ASN B 1 759 ? 7.703 48.844 7.703 1 45.72 759 ASN B CA 1
ATOM 15884 C C . ASN B 1 759 ? 8.492 48 8.703 1 45.72 759 ASN B C 1
ATOM 15886 O O . ASN B 1 759 ? 9.328 48.5 9.438 1 45.72 759 ASN B O 1
ATOM 15890 N N . ARG B 1 760 ? 8.055 46.75 8.891 1 51.28 760 ARG B N 1
ATOM 15891 C CA . ARG B 1 760 ? 8.828 45.938 9.828 1 51.28 760 ARG B CA 1
ATOM 15892 C C . ARG B 1 760 ? 9.562 44.844 9.102 1 51.28 760 ARG B C 1
ATOM 15894 O O . ARG B 1 760 ? 9.086 44.344 8.078 1 51.28 760 ARG B O 1
ATOM 15901 N N . TRP B 1 761 ? 10.812 44.719 9.461 1 50.88 761 TRP B N 1
ATOM 15902 C CA . TRP B 1 761 ? 11.688 43.656 8.945 1 50.88 761 TRP B CA 1
ATOM 15903 C C . TRP B 1 761 ? 11.914 42.594 9.992 1 50.88 761 TRP B C 1
ATOM 15905 O O . TRP B 1 761 ? 12.047 42.875 11.18 1 50.88 761 TRP B O 1
ATOM 15915 N N . ALA B 1 762 ? 11.688 41.438 9.852 1 49.88 762 ALA B N 1
ATOM 15916 C CA . ALA B 1 762 ? 11.797 40.375 10.836 1 49.88 762 ALA B CA 1
ATOM 15917 C C . ALA B 1 762 ? 13.203 39.75 10.836 1 49.88 762 ALA B C 1
ATOM 15919 O O . ALA B 1 762 ? 13.797 39.562 9.773 1 49.88 762 ALA B O 1
ATOM 15920 N N . TYR B 1 763 ? 14.102 40.094 11.961 1 47.31 763 TYR B N 1
ATOM 15921 C CA . TYR B 1 763 ? 15.352 39.344 12.039 1 47.31 763 TYR B CA 1
ATOM 15922 C C . TYR B 1 763 ? 15.352 38.406 13.242 1 47.31 763 TYR B C 1
ATOM 15924 O O . TYR B 1 763 ? 14.695 38.656 14.25 1 47.31 763 TYR B O 1
ATOM 15932 N N . ARG B 1 764 ? 15.883 37.188 13.234 1 44.66 764 ARG B N 1
ATOM 15933 C CA . ARG B 1 764 ? 15.984 36.125 14.242 1 44.66 764 ARG B CA 1
ATOM 15934 C C . ARG B 1 764 ? 16.953 36.531 15.352 1 44.66 764 ARG B C 1
ATOM 15936 O O . ARG B 1 764 ? 18.125 36.844 15.078 1 44.66 764 ARG B O 1
ATOM 15943 N N . ASP B 1 765 ? 16.5 37 16.656 1 42.28 765 ASP B N 1
ATOM 15944 C CA . ASP B 1 765 ? 17.391 37.188 17.797 1 42.28 765 ASP B CA 1
ATOM 15945 C C . ASP B 1 765 ? 17.781 35.844 18.406 1 42.28 765 ASP B C 1
ATOM 15947 O O . ASP B 1 765 ? 16.922 35.094 18.875 1 42.28 765 ASP B O 1
ATOM 15951 N N . GLN B 1 766 ? 18.922 35.438 18.25 1 39.22 766 GLN B N 1
ATOM 15952 C CA . GLN B 1 766 ? 19.438 34.156 18.766 1 39.22 766 GLN B CA 1
ATOM 15953 C C . GLN B 1 766 ? 19.406 34.125 20.281 1 39.22 766 GLN B C 1
ATOM 15955 O O . GLN B 1 766 ? 19.5 33.062 20.891 1 39.22 766 GLN B O 1
ATOM 15960 N N . LYS B 1 767 ? 19.625 35.281 21.047 1 39.53 767 LYS B N 1
ATOM 15961 C CA . LYS B 1 767 ? 19.781 35.25 22.5 1 39.53 767 LYS B CA 1
ATOM 15962 C C . LYS B 1 767 ? 18.422 35.25 23.203 1 39.53 767 LYS B C 1
ATOM 15964 O O . LYS B 1 767 ? 18.359 35.219 24.438 1 39.53 767 LYS B O 1
ATOM 15969 N N . ALA B 1 768 ? 17.469 35.625 22.562 1 39.38 768 ALA B N 1
ATOM 15970 C CA . ALA B 1 768 ? 16.188 35.656 23.266 1 39.38 768 ALA B CA 1
ATOM 15971 C C . ALA B 1 768 ? 15.867 34.281 23.859 1 39.38 768 ALA B C 1
ATOM 15973 O O . ALA B 1 768 ? 16.266 33.25 23.328 1 39.38 768 ALA B O 1
ATOM 15974 N N . PHE B 1 769 ? 15.75 34.281 25.203 1 33.38 769 PHE B N 1
ATOM 15975 C CA . PHE B 1 769 ? 15.508 33.031 25.953 1 33.38 769 PHE B CA 1
ATOM 15976 C C . PHE B 1 769 ? 14.703 32.062 25.125 1 33.38 769 PHE B C 1
ATOM 15978 O O . PHE B 1 769 ? 14.75 30.844 25.391 1 33.38 769 PHE B O 1
ATOM 15985 N N . ILE B 1 770 ? 13.758 32.656 24.422 1 34.47 770 ILE B N 1
ATOM 15986 C CA . ILE B 1 770 ? 13.148 31.734 23.453 1 34.47 770 ILE B CA 1
ATOM 15987 C C . ILE B 1 770 ? 13.969 31.719 22.172 1 34.47 770 ILE B C 1
ATOM 15989 O O . ILE B 1 770 ? 14.133 32.75 21.516 1 34.47 770 ILE B O 1
ATOM 15993 N N . ARG B 1 771 ? 14.969 30.922 22.078 1 36.66 771 ARG B N 1
ATOM 15994 C CA . ARG B 1 771 ? 16.047 30.828 21.094 1 36.66 771 ARG B CA 1
ATOM 15995 C C . ARG B 1 771 ? 15.656 31.469 19.766 1 36.66 771 ARG B C 1
ATOM 15997 O O . ARG B 1 771 ? 16.5 32.031 19.062 1 36.66 771 ARG B O 1
ATOM 16004 N N . ASP B 1 772 ? 14.594 31.094 19.062 1 38.09 772 ASP B N 1
ATOM 16005 C CA . ASP B 1 772 ? 14.172 31.422 17.703 1 38.09 772 ASP B CA 1
ATOM 16006 C C . ASP B 1 772 ? 13.211 32.625 17.688 1 38.09 772 ASP B C 1
ATOM 16008 O O . ASP B 1 772 ? 12.375 32.75 16.797 1 38.09 772 ASP B O 1
ATOM 16012 N N . ALA B 1 773 ? 13.273 33.375 18.688 1 40.16 773 ALA B N 1
ATOM 16013 C CA . ALA B 1 773 ? 12.445 34.594 18.828 1 40.16 773 ALA B CA 1
ATOM 16014 C C . ALA B 1 773 ? 12.797 35.625 17.781 1 40.16 773 ALA B C 1
ATOM 16016 O O . ALA B 1 773 ? 13.969 35.906 17.547 1 40.16 773 ALA B O 1
ATOM 16017 N N . GLU B 1 774 ? 12.203 35.688 16.625 1 44.75 774 GLU B N 1
ATOM 16018 C CA . GLU B 1 774 ? 12.375 36.719 15.602 1 44.75 774 GLU B CA 1
ATOM 16019 C C . GLU B 1 774 ? 12.023 38.094 16.156 1 44.75 774 GLU B C 1
ATOM 16021 O O . GLU B 1 774 ? 11 38.25 16.812 1 44.75 774 GLU B O 1
ATOM 16026 N N . ILE B 1 775 ? 12.93 38.844 16.406 1 45.44 775 ILE B N 1
ATOM 16027 C CA . ILE B 1 775 ? 12.836 40.25 16.781 1 45.44 775 ILE B CA 1
ATOM 16028 C C . ILE B 1 775 ? 12.469 41.094 15.555 1 45.44 775 ILE B C 1
ATOM 16030 O O . ILE B 1 775 ? 13.055 40.938 14.484 1 45.44 775 ILE B O 1
ATOM 16034 N N . THR B 1 776 ? 11.297 41.438 15.352 1 45.31 776 THR B N 1
ATOM 16035 C CA . THR B 1 776 ? 10.891 42.344 14.273 1 45.31 776 THR B CA 1
ATOM 16036 C C . THR B 1 776 ? 11.391 43.75 14.523 1 45.31 776 THR B C 1
ATOM 16038 O O . THR B 1 776 ? 11.359 44.25 15.656 1 45.31 776 THR B O 1
ATOM 16041 N N . VAL B 1 777 ? 12.281 44.094 13.648 1 48.78 777 VAL B N 1
ATOM 16042 C CA . VAL B 1 777 ? 12.773 45.469 13.727 1 48.78 777 VAL B CA 1
ATOM 16043 C C . VAL B 1 777 ? 12 46.344 12.75 1 48.78 777 VAL B C 1
ATOM 16045 O O . VAL B 1 777 ? 11.43 45.875 11.773 1 48.78 777 VAL B O 1
ATOM 16048 N N . THR B 1 778 ? 11.664 47.5 13.148 1 48.5 778 THR B N 1
ATOM 16049 C CA . THR B 1 778 ? 11.055 48.469 12.258 1 48.5 778 THR B CA 1
ATOM 16050 C C . THR B 1 778 ? 11.828 48.562 10.945 1 48.5 778 THR B C 1
ATOM 16052 O O . THR B 1 778 ? 13.055 48.562 10.938 1 48.5 778 THR B O 1
ATOM 16055 N N . CYS B 1 779 ? 11.102 48.375 9.883 1 52.66 779 CYS B N 1
ATOM 16056 C CA . CYS B 1 779 ? 11.734 48.531 8.578 1 52.66 779 CYS B CA 1
ATOM 16057 C C . CYS B 1 779 ? 12.391 49.906 8.453 1 52.66 779 CYS B C 1
ATOM 16059 O O . CYS B 1 779 ? 11.812 50.906 8.859 1 52.66 779 CYS B O 1
ATOM 16061 N N . PRO B 1 780 ? 13.586 50 8.203 1 43.97 780 PRO B N 1
ATOM 16062 C CA . PRO B 1 780 ? 14.102 51.344 7.977 1 43.97 780 PRO B CA 1
ATOM 16063 C C . PRO B 1 780 ? 13.219 52.188 7.047 1 43.97 780 PRO B C 1
ATOM 16065 O O . PRO B 1 780 ? 12.516 51.625 6.199 1 43.97 780 PRO B O 1
ATOM 16068 N N . PRO B 1 781 ? 12.977 53.375 7.359 1 39.88 781 PRO B N 1
ATOM 16069 C CA . PRO B 1 781 ? 12.172 54.25 6.504 1 39.88 781 PRO B CA 1
ATOM 16070 C C . PRO B 1 781 ? 12.531 54.125 5.027 1 39.88 781 PRO B C 1
ATOM 16072 O O . PRO B 1 781 ? 13.711 54.094 4.676 1 39.88 781 PRO B O 1
ATOM 16075 N N . GLY B 1 782 ? 11.672 53.938 3.916 1 40.47 782 GLY B N 1
ATOM 16076 C CA . GLY B 1 782 ? 11.828 53.812 2.479 1 40.47 782 GLY B CA 1
ATOM 16077 C C . GLY B 1 782 ? 12 52.375 2.043 1 40.47 782 GLY B C 1
ATOM 16078 O O . GLY B 1 782 ? 12.109 52.062 0.849 1 40.47 782 GLY B O 1
ATOM 16079 N N . TYR B 1 783 ? 12.312 51.438 2.906 1 42.91 783 TYR B N 1
ATOM 16080 C CA . TYR B 1 783 ? 12.664 50.094 2.484 1 42.91 783 TYR B CA 1
ATOM 16081 C C . TYR B 1 783 ? 11.414 49.219 2.381 1 42.91 783 TYR B C 1
ATOM 16083 O O . TYR B 1 783 ? 11.117 48.688 1.312 1 42.91 783 TYR B O 1
ATOM 16091 N N . CYS B 1 784 ? 11.047 48.594 3.436 1 47.44 784 CYS B N 1
ATOM 16092 C CA . CYS B 1 784 ? 10.07 47.531 3.453 1 47.44 784 CYS B CA 1
ATOM 16093 C C . CYS B 1 784 ? 8.656 48.062 3.271 1 47.44 784 CYS B C 1
ATOM 16095 O O . CYS B 1 784 ? 7.691 47.469 3.754 1 47.44 784 CYS B O 1
ATOM 16097 N N . ASN B 1 785 ? 8.594 49.188 2.848 1 44 785 ASN B N 1
ATOM 16098 C CA . ASN B 1 785 ? 7.332 49.906 2.994 1 44 785 ASN B CA 1
ATOM 16099 C C . ASN B 1 785 ? 6.242 49.312 2.105 1 44 785 ASN B C 1
ATOM 16101 O O . ASN B 1 785 ? 5.051 49.5 2.377 1 44 785 ASN B O 1
ATOM 16105 N N . ASP B 1 786 ? 6.543 49.125 0.641 1 44.22 786 ASP B N 1
ATOM 16106 C CA . ASP B 1 786 ? 5.398 48.969 -0.258 1 44.22 786 ASP B CA 1
ATOM 16107 C C . ASP B 1 786 ? 4.887 47.531 -0.28 1 44.22 786 ASP B C 1
ATOM 16109 O O . ASP B 1 786 ? 5.609 46.625 -0.669 1 44.22 786 ASP B O 1
ATOM 16113 N N . CYS B 1 787 ? 4.199 47.156 0.628 1 45.84 787 CYS B N 1
ATOM 16114 C CA . CYS B 1 787 ? 3.451 45.906 0.507 1 45.84 787 CYS B CA 1
ATOM 16115 C C . CYS B 1 787 ? 2.613 45.875 -0.765 1 45.84 787 CYS B C 1
ATOM 16117 O O . CYS B 1 787 ? 1.419 46.188 -0.73 1 45.84 787 CYS B O 1
ATOM 16119 N N . LYS B 1 788 ? 3.115 46.25 -1.899 1 39.53 788 LYS B N 1
ATOM 16120 C CA . LYS B 1 788 ? 2.428 46.188 -3.186 1 39.53 788 LYS B CA 1
ATOM 16121 C C . LYS B 1 788 ? 2.158 44.75 -3.6 1 39.53 788 LYS B C 1
ATOM 16123 O O . LYS B 1 788 ? 3.062 43.906 -3.566 1 39.53 788 LYS B O 1
ATOM 16128 N N . GLY B 1 789 ? 0.796 44.219 -3.691 1 39.22 789 GLY B N 1
ATOM 16129 C CA . GLY B 1 789 ? 0.066 43.094 -4.27 1 39.22 789 GLY B CA 1
ATOM 16130 C C . GLY B 1 789 ? -0.559 42.188 -3.227 1 39.22 789 GLY B C 1
ATOM 16131 O O . GLY B 1 789 ? -1.128 41.125 -3.562 1 39.22 789 GLY B O 1
ATOM 16132 N N . GLY B 1 790 ? 0.122 42.156 -2.133 1 37.72 790 GLY B N 1
ATOM 16133 C CA . GLY B 1 790 ? -0.345 41.031 -1.328 1 37.72 790 GLY B CA 1
ATOM 16134 C C . GLY B 1 790 ? -1.729 41.25 -0.746 1 37.72 790 GLY B C 1
ATOM 16135 O O . GLY B 1 790 ? -2.221 42.375 -0.711 1 37.72 790 GLY B O 1
ATOM 16136 N N . VAL B 1 791 ? -2.486 40.344 -0.934 1 33.94 791 VAL B N 1
ATOM 16137 C CA . VAL B 1 791 ? -3.777 40.25 -0.26 1 33.94 791 VAL B CA 1
ATOM 16138 C C . VAL B 1 791 ? -3.631 40.688 1.194 1 33.94 791 VAL B C 1
ATOM 16140 O O . VAL B 1 791 ? -2.762 40.188 1.916 1 33.94 791 VAL B O 1
ATOM 16143 N N . SER B 1 792 ? -3.789 42 1.413 1 34.09 792 SER B N 1
ATOM 16144 C CA . SER B 1 792 ? -3.838 42.656 2.727 1 34.09 792 SER B CA 1
ATOM 16145 C C . SER B 1 792 ? -4.672 41.812 3.703 1 34.09 792 SER B C 1
ATOM 16147 O O . SER B 1 792 ? -5.828 41.5 3.42 1 34.09 792 SER B O 1
ATOM 16149 N N . ILE B 1 793 ? -4.051 40.812 4.184 1 36.16 793 ILE B N 1
ATOM 16150 C CA . ILE B 1 793 ? -4.828 40.281 5.309 1 36.16 793 ILE B CA 1
ATOM 16151 C C . ILE B 1 793 ? -4.895 41.344 6.406 1 36.16 793 ILE B C 1
ATOM 16153 O O . ILE B 1 793 ? -3.941 42.094 6.609 1 36.16 793 ILE B O 1
ATOM 16157 N N . THR B 1 794 ? -5.984 41.844 6.828 1 34.78 794 THR B N 1
ATOM 16158 C CA . THR B 1 794 ? -6.328 42.938 7.73 1 34.78 794 THR B CA 1
ATOM 16159 C C . THR B 1 794 ? -5.457 42.906 8.984 1 34.78 794 THR B C 1
ATOM 16161 O O . THR B 1 794 ? -5.449 41.906 9.711 1 34.78 794 THR B O 1
ATOM 16164 N N . GLY B 1 795 ? -4.398 43.875 9.398 1 40.53 795 GLY B N 1
ATOM 16165 C CA . GLY B 1 795 ? -3.357 44.25 10.336 1 40.53 795 GLY B CA 1
ATOM 16166 C C . GLY B 1 795 ? -1.959 44.156 9.758 1 40.53 795 GLY B C 1
ATOM 16167 O O . GLY B 1 795 ? -1.037 44.812 10.211 1 40.53 795 GLY B O 1
ATOM 16168 N N . TYR B 1 796 ? -1.685 42.969 9.023 1 44.56 796 TYR B N 1
ATOM 16169 C CA . TYR B 1 796 ? -0.363 42.844 8.414 1 44.56 796 TYR B CA 1
ATOM 16170 C C . TYR B 1 796 ? -0.382 43.344 6.977 1 44.56 796 TYR B C 1
ATOM 16172 O O . TYR B 1 796 ? -1.285 43.031 6.207 1 44.56 796 TYR B O 1
ATOM 16180 N N . ASP B 1 797 ? 0.214 44.531 6.699 1 47.06 797 ASP B N 1
ATOM 16181 C CA . ASP B 1 797 ? 0.204 45.281 5.441 1 47.06 797 ASP B CA 1
ATOM 16182 C C . ASP B 1 797 ? 0.982 44.531 4.359 1 47.06 797 ASP B C 1
ATOM 16184 O O . ASP B 1 797 ? 0.671 44.625 3.174 1 47.06 797 ASP B O 1
ATOM 16188 N N . CYS B 1 798 ? 1.973 43.75 4.703 1 51.22 798 CYS B N 1
ATOM 16189 C CA . CYS B 1 798 ? 2.854 43.281 3.646 1 51.22 798 CYS B CA 1
ATOM 16190 C C . CYS B 1 798 ? 2.873 41.75 3.6 1 51.22 798 CYS B C 1
ATOM 16192 O O . CYS B 1 798 ? 3.045 41.094 4.629 1 51.22 798 CYS B O 1
ATOM 16194 N N . ARG B 1 799 ? 2.316 41.125 2.564 1 52.41 799 ARG B N 1
ATOM 16195 C CA . ARG B 1 799 ? 2.369 39.688 2.303 1 52.41 799 ARG B CA 1
ATOM 16196 C C . ARG B 1 799 ? 3.664 39.312 1.597 1 52.41 799 ARG B C 1
ATOM 16198 O O . ARG B 1 799 ? 4.023 39.906 0.579 1 52.41 799 ARG B O 1
ATOM 16205 N N . TYR B 1 800 ? 4.453 38.531 2.135 1 48.88 800 TYR B N 1
ATOM 16206 C CA . TYR B 1 800 ? 5.645 38.031 1.465 1 48.88 800 TYR B CA 1
ATOM 16207 C C . TYR B 1 800 ? 5.457 36.562 1.08 1 48.88 800 TYR B C 1
ATOM 16209 O O . TYR B 1 800 ? 5.133 35.719 1.928 1 48.88 800 TYR B O 1
ATOM 16217 N N . ASP B 1 801 ? 5.254 36.188 -0.24 1 45.84 801 ASP B N 1
ATOM 16218 C CA . ASP B 1 801 ? 5.246 34.844 -0.777 1 45.84 801 ASP B CA 1
ATOM 16219 C C . ASP B 1 801 ? 6.562 34.125 -0.483 1 45.84 801 ASP B C 1
ATOM 16221 O O . ASP B 1 801 ? 7.617 34.531 -0.972 1 45.84 801 ASP B O 1
ATOM 16225 N N . GLN B 1 802 ? 6.621 33.25 0.324 1 44.53 802 GLN B N 1
ATOM 16226 C CA . GLN B 1 802 ? 7.805 32.531 0.773 1 44.53 802 GLN B CA 1
ATOM 16227 C C . GLN B 1 802 ? 8.5 31.844 -0.396 1 44.53 802 GLN B C 1
ATOM 16229 O O . GLN B 1 802 ? 9.68 31.5 -0.302 1 44.53 802 GLN B O 1
ATOM 16234 N N . THR B 1 803 ? 7.812 31.312 -1.36 1 40.94 803 THR B N 1
ATOM 16235 C CA . THR B 1 803 ? 8.445 30.609 -2.469 1 40.94 803 THR B CA 1
ATOM 16236 C C . THR B 1 803 ? 9.258 31.562 -3.33 1 40.94 803 THR B C 1
ATOM 16238 O O . THR B 1 803 ? 10.133 31.141 -4.09 1 40.94 803 THR B O 1
ATOM 16241 N N . LYS B 1 804 ? 8.883 32.812 -3.641 1 42.03 804 LYS B N 1
ATOM 16242 C CA . LYS B 1 804 ? 9.57 33.781 -4.496 1 42.03 804 LYS B CA 1
ATOM 16243 C C . LYS B 1 804 ? 10.438 34.719 -3.67 1 42.03 804 LYS B C 1
ATOM 16245 O O . LYS B 1 804 ? 9.953 35.344 -2.713 1 42.03 804 LYS B O 1
ATOM 16250 N N . PRO B 1 805 ? 11.672 34.625 -3.605 1 41 805 PRO B N 1
ATOM 16251 C CA . PRO B 1 805 ? 12.586 35.562 -2.963 1 41 805 PRO B CA 1
ATOM 16252 C C . PRO B 1 805 ? 12.18 37.031 -3.199 1 41 805 PRO B C 1
ATOM 16254 O O . PRO B 1 805 ? 13.047 37.875 -3.328 1 41 805 PRO B O 1
ATOM 16257 N N . ASN B 1 806 ? 11.094 37.312 -3.471 1 44.56 806 ASN B N 1
ATOM 16258 C CA . ASN B 1 806 ? 10.773 38.656 -3.879 1 44.56 806 ASN B CA 1
ATOM 16259 C C . ASN B 1 806 ? 10.602 39.594 -2.676 1 44.56 806 ASN B C 1
ATOM 16261 O O . ASN B 1 806 ? 9.719 40.438 -2.666 1 44.56 806 ASN B O 1
ATOM 16265 N N . GLN B 1 807 ? 11.352 39.375 -1.528 1 50.03 807 GLN B N 1
ATOM 16266 C CA . GLN B 1 807 ? 11.312 40.188 -0.326 1 50.03 807 GLN B CA 1
ATOM 16267 C C . GLN B 1 807 ? 11.789 41.594 -0.619 1 50.03 807 GLN B C 1
ATOM 16269 O O . GLN B 1 807 ? 11.25 42.562 -0.068 1 50.03 807 GLN B O 1
ATOM 16274 N N . CYS B 1 808 ? 12.766 41.531 -1.302 1 57.34 808 CYS B N 1
ATOM 16275 C CA . CYS B 1 808 ? 13.336 42.812 -1.683 1 57.34 808 CYS B CA 1
ATOM 16276 C C . CYS B 1 808 ? 12.789 43.281 -3.027 1 57.34 808 CYS B C 1
ATOM 16278 O O . CYS B 1 808 ? 12.375 42.469 -3.85 1 57.34 808 CYS B O 1
ATOM 16280 N N . ARG B 1 809 ? 12.492 44.594 -3.045 1 59.91 809 ARG B N 1
ATOM 16281 C CA . ARG B 1 809 ? 12.203 45.125 -4.371 1 59.91 809 ARG B CA 1
ATOM 16282 C C . ARG B 1 809 ? 13.18 44.562 -5.406 1 59.91 809 ARG B C 1
ATOM 16284 O O . ARG B 1 809 ? 14.352 44.312 -5.094 1 59.91 809 ARG B O 1
ATOM 16291 N N . PRO B 1 810 ? 12.633 44.219 -6.496 1 60.5 810 PRO B N 1
ATOM 16292 C CA . PRO B 1 810 ? 13.492 43.656 -7.543 1 60.5 810 PRO B CA 1
ATOM 16293 C C . PRO B 1 810 ? 14.781 44.438 -7.734 1 60.5 810 PRO B C 1
ATOM 16295 O O . PRO B 1 810 ? 15.781 43.875 -8.195 1 60.5 810 PRO B O 1
ATOM 16298 N N . SER B 1 811 ? 14.766 45.781 -7.297 1 68.69 811 SER B N 1
ATOM 16299 C CA . SER B 1 811 ? 15.953 46.625 -7.469 1 68.69 811 SER B CA 1
ATOM 16300 C C . SER B 1 811 ? 16.953 46.406 -6.336 1 68.69 811 SER B C 1
ATOM 16302 O O . SER B 1 811 ? 18.094 46.875 -6.41 1 68.69 811 SER B O 1
ATOM 16304 N N . ARG B 1 812 ? 16.625 45.656 -5.32 1 67.81 812 ARG B N 1
ATOM 16305 C CA . ARG B 1 812 ? 17.5 45.5 -4.156 1 67.81 812 ARG B CA 1
ATOM 16306 C C . ARG B 1 812 ? 18.047 44.062 -4.094 1 67.81 812 ARG B C 1
ATOM 16308 O O . ARG B 1 812 ? 17.422 43.125 -4.594 1 67.81 812 ARG B O 1
ATOM 16315 N N . ASP B 1 813 ? 19.219 44 -3.574 1 67.38 813 ASP B N 1
ATOM 16316 C CA . ASP B 1 813 ? 19.906 42.719 -3.463 1 67.38 813 ASP B CA 1
ATOM 16317 C C . ASP B 1 813 ? 19.172 41.781 -2.506 1 67.38 813 ASP B C 1
ATOM 16319 O O . ASP B 1 813 ? 19.094 42.031 -1.304 1 67.38 813 ASP B O 1
ATOM 16323 N N . GLN B 1 814 ? 18.656 40.781 -2.939 1 60.94 814 GLN B N 1
ATOM 16324 C CA . GLN B 1 814 ? 17.844 39.844 -2.184 1 60.94 814 GLN B CA 1
ATOM 16325 C C . GLN B 1 814 ? 18.688 39.031 -1.197 1 60.94 814 GLN B C 1
ATOM 16327 O O . GLN B 1 814 ? 18.156 38.469 -0.247 1 60.94 814 GLN B O 1
ATOM 16332 N N . ASN B 1 815 ? 20 39.094 -1.326 1 57.88 815 ASN B N 1
ATOM 16333 C CA . ASN B 1 815 ? 20.875 38.344 -0.438 1 57.88 815 ASN B CA 1
ATOM 16334 C C . ASN B 1 815 ? 21.266 39.156 0.792 1 57.88 815 ASN B C 1
ATOM 16336 O O . ASN B 1 815 ? 21.828 38.594 1.747 1 57.88 815 ASN B O 1
ATOM 16340 N N . SER B 1 816 ? 20.938 40.406 0.715 1 62.53 816 SER B N 1
ATOM 16341 C CA . SER B 1 816 ? 21.344 41.281 1.81 1 62.53 816 SER B CA 1
ATOM 16342 C C . SER B 1 816 ? 20.375 41.188 2.982 1 62.53 816 SER B C 1
ATOM 16344 O O . SER B 1 816 ? 19.172 40.969 2.787 1 62.53 816 SER B O 1
ATOM 16346 N N . LYS B 1 817 ? 21.016 41.188 4.293 1 61.22 817 LYS B N 1
ATOM 16347 C CA . LYS B 1 817 ? 20.281 41.062 5.543 1 61.22 817 LYS B CA 1
ATOM 16348 C C . LYS B 1 817 ? 19.281 42.219 5.68 1 61.22 817 LYS B C 1
ATOM 16350 O O . LYS B 1 817 ? 19.641 43.406 5.559 1 61.22 817 LYS B O 1
ATOM 16355 N N . ILE B 1 818 ? 18.266 42.594 5.191 1 63.53 818 ILE B N 1
ATOM 16356 C CA . ILE B 1 818 ? 17.141 43.5 5.293 1 63.53 818 ILE B CA 1
ATOM 16357 C C . ILE B 1 818 ? 17 44.312 3.992 1 63.53 818 ILE B C 1
ATOM 16359 O O . ILE B 1 818 ? 16.516 45.438 3.994 1 63.53 818 ILE B O 1
ATOM 16363 N N . CYS B 1 819 ? 17.547 43.906 3 1 66.62 819 CYS B N 1
ATOM 16364 C CA . CYS B 1 819 ? 17.484 44.5 1.668 1 66.62 819 CYS B CA 1
ATOM 16365 C C . CYS B 1 819 ? 18.156 45.875 1.644 1 66.62 819 CYS B C 1
ATOM 16367 O O . CYS B 1 819 ? 17.641 46.812 1.029 1 66.62 819 CYS B O 1
ATOM 16369 N N . GLY B 1 820 ? 19.125 46.094 2.486 1 67.75 820 GLY B N 1
ATOM 16370 C CA . GLY B 1 820 ? 19.797 47.375 2.6 1 67.75 820 GLY B CA 1
ATOM 16371 C C . GLY B 1 820 ? 20.641 47.719 1.385 1 67.75 820 GLY B C 1
ATOM 16372 O O . GLY B 1 820 ? 20.906 48.875 1.115 1 67.75 820 GLY B O 1
ATOM 16373 N N . ARG B 1 821 ? 21 46.656 0.601 1 71.44 821 ARG B N 1
ATOM 16374 C CA . ARG B 1 821 ? 21.875 46.875 -0.548 1 71.44 821 ARG B CA 1
ATOM 16375 C C . ARG B 1 821 ? 21.078 46.875 -1.849 1 71.44 821 ARG B C 1
ATOM 16377 O O . ARG B 1 821 ? 20.109 46.125 -1.99 1 71.44 821 ARG B O 1
ATOM 16384 N N . CYS B 1 822 ? 21.438 47.812 -2.635 1 72.81 822 CYS B N 1
ATOM 16385 C CA . CYS B 1 822 ? 20.859 47.844 -3.969 1 72.81 822 CYS B CA 1
ATOM 16386 C C . CYS B 1 822 ? 21.453 46.719 -4.836 1 72.81 822 CYS B C 1
ATOM 16388 O O . CYS B 1 822 ? 22.578 46.312 -4.609 1 72.81 822 CYS B O 1
ATOM 16390 N N . LEU B 1 823 ? 20.672 46.188 -5.762 1 74.31 823 LEU B N 1
ATOM 16391 C CA . LEU B 1 823 ? 21.125 45.219 -6.754 1 74.31 823 LEU B CA 1
ATOM 16392 C C . LEU B 1 823 ? 22.297 45.781 -7.566 1 74.31 823 LEU B C 1
ATOM 16394 O O . LEU B 1 823 ? 22.422 47 -7.715 1 74.31 823 LEU B O 1
ATOM 16398 N N . HIS B 1 824 ? 23.094 44.906 -8.07 1 72 824 HIS B N 1
ATOM 16399 C CA . HIS B 1 824 ? 24.203 45.375 -8.891 1 72 824 HIS B CA 1
ATOM 16400 C C . HIS B 1 824 ? 23.719 46.219 -10.047 1 72 824 HIS B C 1
ATOM 16402 O O . HIS B 1 824 ? 22.75 45.875 -10.734 1 72 824 HIS B O 1
ATOM 16408 N N . GLY B 1 825 ? 24.172 47.438 -10.328 1 70.44 825 GLY B N 1
ATOM 16409 C CA . GLY B 1 825 ? 23.75 48.375 -11.344 1 70.44 825 GLY B CA 1
ATOM 16410 C C . GLY B 1 825 ? 22.734 49.375 -10.836 1 70.44 825 GLY B C 1
ATOM 16411 O O . GLY B 1 825 ? 22.312 50.281 -11.578 1 70.44 825 GLY B O 1
ATOM 16412 N N . TRP B 1 826 ? 22.344 49.312 -9.586 1 72.56 826 TRP B N 1
ATOM 16413 C CA . TRP B 1 826 ? 21.391 50.219 -8.961 1 72.56 826 TRP B CA 1
ATOM 16414 C C . TRP B 1 826 ? 22.062 51.031 -7.84 1 72.56 826 TRP B C 1
ATOM 16416 O O . TRP B 1 826 ? 23.078 50.594 -7.277 1 72.56 826 TRP B O 1
ATOM 16426 N N . SER B 1 827 ? 21.531 52.312 -7.617 1 76.94 827 SER B N 1
ATOM 16427 C CA . SER B 1 827 ? 22.031 53.156 -6.539 1 76.94 827 SER B CA 1
ATOM 16428 C C . SER B 1 827 ? 20.891 53.875 -5.828 1 76.94 827 SER B C 1
ATOM 16430 O O . SER B 1 827 ? 19.844 54.125 -6.422 1 76.94 827 SER B O 1
ATOM 16432 N N . VAL B 1 828 ? 21.188 54.219 -4.555 1 74.25 828 VAL B N 1
ATOM 16433 C CA . VAL B 1 828 ? 20.188 54.938 -3.785 1 74.25 828 VAL B CA 1
ATOM 16434 C C . VAL B 1 828 ? 20.125 56.375 -4.246 1 74.25 828 VAL B C 1
ATOM 16436 O O . VAL B 1 828 ? 21.156 57.031 -4.395 1 74.25 828 VAL B O 1
ATOM 16439 N N . ALA B 1 829 ? 18.938 56.844 -4.523 1 68.94 829 ALA B N 1
ATOM 16440 C CA . ALA B 1 829 ? 18.75 58.219 -4.992 1 68.94 829 ALA B CA 1
ATOM 16441 C C . ALA B 1 829 ? 18.734 59.219 -3.83 1 68.94 829 ALA B C 1
ATOM 16443 O O . ALA B 1 829 ? 18.219 58.906 -2.756 1 68.94 829 ALA B O 1
ATOM 16444 N N . LEU B 1 830 ? 19.297 60.312 -4.043 1 64.31 830 LEU B N 1
ATOM 16445 C CA . LEU B 1 830 ? 19.297 61.344 -3.023 1 64.31 830 LEU B CA 1
ATOM 16446 C C . LEU B 1 830 ? 17.891 61.875 -2.768 1 64.31 830 LEU B C 1
ATOM 16448 O O . LEU B 1 830 ? 17.156 62.188 -3.711 1 64.31 830 LEU B O 1
ATOM 16452 N N . GLY B 1 831 ? 17.453 61.906 -1.652 1 59.88 831 GLY B N 1
ATOM 16453 C CA . GLY B 1 831 ? 16.156 62.438 -1.251 1 59.88 831 GLY B CA 1
ATOM 16454 C C . GLY B 1 831 ? 15.078 61.406 -1.168 1 59.88 831 GLY B C 1
ATOM 16455 O O . GLY B 1 831 ? 13.977 61.656 -0.685 1 59.88 831 GLY B O 1
ATOM 16456 N N . LYS B 1 832 ? 15.492 60.156 -1.855 1 62.66 832 LYS B N 1
ATOM 16457 C CA . LYS B 1 832 ? 14.523 59.062 -1.794 1 62.66 832 LYS B CA 1
ATOM 16458 C C . LYS B 1 832 ? 15.172 57.781 -1.263 1 62.66 832 LYS B C 1
ATOM 16460 O O . LYS B 1 832 ? 16.391 57.594 -1.372 1 62.66 832 LYS B O 1
ATOM 16465 N N . GLU B 1 833 ? 14.438 57 -0.686 1 63.28 833 GLU B N 1
ATOM 16466 C CA . GLU B 1 833 ? 14.961 55.75 -0.131 1 63.28 833 GLU B CA 1
ATOM 16467 C C . GLU B 1 833 ? 14.922 54.625 -1.162 1 63.28 833 GLU B C 1
ATOM 16469 O O . GLU B 1 833 ? 15.461 53.531 -0.929 1 63.28 833 GLU B O 1
ATOM 16474 N N . GLU B 1 834 ? 14.617 54.875 -2.391 1 67.81 834 GLU B N 1
ATOM 16475 C CA . GLU B 1 834 ? 14.461 53.844 -3.408 1 67.81 834 GLU B CA 1
ATOM 16476 C C . GLU B 1 834 ? 15.742 53.656 -4.203 1 67.81 834 GLU B C 1
ATOM 16478 O O . GLU B 1 834 ? 16.5 54.594 -4.422 1 67.81 834 GLU B O 1
ATOM 16483 N N . CYS B 1 835 ? 16 52.312 -4.43 1 70.88 835 CYS B N 1
ATOM 16484 C CA . CYS B 1 835 ? 17.094 52 -5.336 1 70.88 835 CYS B CA 1
ATOM 16485 C C . CYS B 1 835 ? 16.703 52.25 -6.781 1 70.88 835 CYS B C 1
ATOM 16487 O O . CYS B 1 835 ? 15.648 51.844 -7.234 1 70.88 835 CYS B O 1
ATOM 16489 N N . VAL B 1 836 ? 17.359 53.125 -7.461 1 71.56 836 VAL B N 1
ATOM 16490 C CA . VAL B 1 836 ? 17.078 53.469 -8.852 1 71.56 836 VAL B CA 1
ATOM 16491 C C . VAL B 1 836 ? 18.188 52.906 -9.75 1 71.56 836 VAL B C 1
ATOM 16493 O O . VAL B 1 836 ? 19.328 52.781 -9.32 1 71.56 836 VAL B O 1
ATOM 16496 N N . LYS B 1 837 ? 17.766 52.312 -10.961 1 67.62 837 LYS B N 1
ATOM 16497 C CA . LYS B 1 837 ? 18.719 51.781 -11.938 1 67.62 837 LYS B CA 1
ATOM 16498 C C . LYS B 1 837 ? 19.656 52.875 -12.43 1 67.62 837 LYS B C 1
ATOM 16500 O O . LYS B 1 837 ? 19.203 53.969 -12.844 1 67.62 837 LYS B O 1
ATOM 16505 N N . CYS B 1 838 ? 20.75 52.688 -12.109 1 60.59 838 CYS B N 1
ATOM 16506 C CA . CYS B 1 838 ? 21.719 53.656 -12.617 1 60.59 838 CYS B CA 1
ATOM 16507 C C . CYS B 1 838 ? 21.938 53.469 -14.117 1 60.59 838 CYS B C 1
ATOM 16509 O O . CYS B 1 838 ? 22.453 52.438 -14.555 1 60.59 838 CYS B O 1
ATOM 16511 N N . LYS B 1 839 ? 20.891 53.375 -15 1 52.66 839 LYS B N 1
ATOM 16512 C CA . LYS B 1 839 ? 21.109 53.25 -16.438 1 52.66 839 LYS B CA 1
ATOM 16513 C C . LYS B 1 839 ? 22.312 54.062 -16.875 1 52.66 839 LYS B C 1
ATOM 16515 O O . LYS B 1 839 ? 22.469 55.219 -16.484 1 52.66 839 LYS B O 1
ATOM 16520 N N . ASN B 1 840 ? 23.172 53.438 -17.547 1 44.44 840 ASN B N 1
ATOM 16521 C CA . ASN B 1 840 ? 24.219 54.062 -18.344 1 44.44 840 ASN B CA 1
ATOM 16522 C C . ASN B 1 840 ? 23.672 55.188 -19.203 1 44.44 840 ASN B C 1
ATOM 16524 O O . ASN B 1 840 ? 24.422 56.094 -19.625 1 44.44 840 ASN B O 1
ATOM 16528 N N . GLU B 1 841 ? 22.438 55.031 -19.875 1 38.53 841 GLU B N 1
ATOM 16529 C CA . GLU B 1 841 ? 22.188 55.969 -20.969 1 38.53 841 GLU B CA 1
ATOM 16530 C C . GLU B 1 841 ? 21.828 57.344 -20.438 1 38.53 841 GLU B C 1
ATOM 16532 O O . GLU B 1 841 ? 22.125 58.375 -21.078 1 38.53 841 GLU B O 1
ATOM 16537 N N . VAL B 1 842 ? 20.969 57.375 -19.547 1 37.81 842 VAL B N 1
ATOM 16538 C CA . VAL B 1 842 ? 20.641 58.781 -19.344 1 37.81 842 VAL B CA 1
ATOM 16539 C C . VAL B 1 842 ? 21.859 59.5 -18.797 1 37.81 842 VAL B C 1
ATOM 16541 O O . VAL B 1 842 ? 22.125 60.656 -19.188 1 37.81 842 VAL B O 1
ATOM 16544 N N . PHE B 1 843 ? 22.438 58.906 -17.812 1 38.84 843 PHE B N 1
ATOM 16545 C CA . PHE B 1 843 ? 23.719 59.5 -17.453 1 38.84 843 PHE B CA 1
ATOM 16546 C C . PHE B 1 843 ? 24.781 59.219 -18.516 1 38.84 843 PHE B C 1
ATOM 16548 O O . PHE B 1 843 ? 25.875 59.75 -18.469 1 38.84 843 PHE B O 1
ATOM 16555 N N . SER B 1 844 ? 24.656 58.094 -19.203 1 37 844 SER B N 1
ATOM 16556 C CA . SER B 1 844 ? 25.609 58 -20.297 1 37 844 SER B CA 1
ATOM 16557 C C . SER B 1 844 ? 25.422 59.125 -21.297 1 37 844 SER B C 1
ATOM 16559 O O . SER B 1 844 ? 26.266 59.344 -22.172 1 37 844 SER B O 1
ATOM 16561 N N . ARG B 1 845 ? 24.25 59.406 -21.578 1 34.34 845 ARG B N 1
ATOM 16562 C CA . ARG B 1 845 ? 24.203 60.5 -22.531 1 34.34 845 ARG B CA 1
ATOM 16563 C C . ARG B 1 845 ? 24.688 61.812 -21.891 1 34.34 845 ARG B C 1
ATOM 16565 O O . ARG B 1 845 ? 25.141 62.719 -22.594 1 34.34 845 ARG B O 1
ATOM 16572 N N . TYR B 1 846 ? 24.078 62.219 -20.656 1 35.47 846 TYR B N 1
ATOM 16573 C CA . TYR B 1 846 ? 24.578 63.531 -20.219 1 35.47 846 TYR B CA 1
ATOM 16574 C C . TYR B 1 846 ? 25.922 63.406 -19.531 1 35.47 846 TYR B C 1
ATOM 16576 O O . TYR B 1 846 ? 26.234 62.375 -18.922 1 35.47 846 TYR B O 1
ATOM 16584 N N . SER B 1 847 ? 26.953 64.25 -19.938 1 38.88 847 SER B N 1
ATOM 16585 C CA . SER B 1 847 ? 28.375 64.375 -19.594 1 38.88 847 SER B CA 1
ATOM 16586 C C . SER B 1 847 ? 28.594 64.188 -18.094 1 38.88 847 SER B C 1
ATOM 16588 O O . SER B 1 847 ? 27.656 64.312 -17.297 1 38.88 847 SER B O 1
ATOM 16590 N N . LYS B 1 848 ? 29.906 63.781 -17.656 1 44.31 848 LYS B N 1
ATOM 16591 C CA . LYS B 1 848 ? 30.625 63.625 -16.406 1 44.31 848 LYS B CA 1
ATOM 16592 C C . LYS B 1 848 ? 30.141 64.625 -15.367 1 44.31 848 LYS B C 1
ATOM 16594 O O . LYS B 1 848 ? 30.172 64.375 -14.164 1 44.31 848 LYS B O 1
ATOM 16599 N N . TRP B 1 849 ? 29.844 65.812 -15.742 1 43.56 849 TRP B N 1
ATOM 16600 C CA . TRP B 1 849 ? 29.672 67 -14.906 1 43.56 849 TRP B CA 1
ATOM 16601 C C . TRP B 1 849 ? 28.219 67.188 -14.484 1 43.56 849 TRP B C 1
ATOM 16603 O O . TRP B 1 849 ? 27.828 68.25 -13.977 1 43.56 849 TRP B O 1
ATOM 16613 N N . ASN B 1 850 ? 27.422 66.312 -14.695 1 49.69 850 ASN B N 1
ATOM 16614 C CA . ASN B 1 850 ? 26 66.5 -14.438 1 49.69 850 ASN B CA 1
ATOM 16615 C C . ASN B 1 850 ? 25.703 66.562 -12.938 1 49.69 850 ASN B C 1
ATOM 16617 O O . ASN B 1 850 ? 24.812 67.25 -12.5 1 49.69 850 ASN B O 1
ATOM 16621 N N . TRP B 1 851 ? 26.547 65.938 -12.211 1 55.88 851 TRP B N 1
ATOM 16622 C CA . TRP B 1 851 ? 26.359 66 -10.766 1 55.88 851 TRP B CA 1
ATOM 16623 C C . TRP B 1 851 ? 26.578 67.438 -10.242 1 55.88 851 TRP B C 1
ATOM 16625 O O . TRP B 1 851 ? 25.922 67.812 -9.273 1 55.88 851 TRP B O 1
ATOM 16635 N N . ILE B 1 852 ? 27.375 68.062 -10.93 1 61.12 852 ILE B N 1
ATOM 16636 C CA . ILE B 1 852 ? 27.641 69.438 -10.539 1 61.12 852 ILE B CA 1
ATOM 16637 C C . ILE B 1 852 ? 26.391 70.312 -10.734 1 61.12 852 ILE B C 1
ATOM 16639 O O . ILE B 1 852 ? 26.094 71.125 -9.906 1 61.12 852 ILE B O 1
ATOM 16643 N N . TRP B 1 853 ? 25.688 69.875 -11.711 1 62.31 853 TRP B N 1
ATOM 16644 C CA . TRP B 1 853 ? 24.484 70.625 -12 1 62.31 853 TRP B CA 1
ATOM 16645 C C . TRP B 1 853 ? 23.391 70.375 -10.984 1 62.31 853 TRP B C 1
ATOM 16647 O O . TRP B 1 853 ? 22.625 71.25 -10.625 1 62.31 853 TRP B O 1
ATOM 16657 N N . VAL B 1 854 ? 23.453 69.25 -10.492 1 63.03 854 VAL B N 1
ATOM 16658 C CA . VAL B 1 854 ? 22.453 68.938 -9.484 1 63.03 854 VAL B CA 1
ATOM 16659 C C . VAL B 1 854 ? 22.812 69.625 -8.164 1 63.03 854 VAL B C 1
ATOM 16661 O O . VAL B 1 854 ? 21.938 70.125 -7.477 1 63.03 854 VAL B O 1
ATOM 16664 N N . ILE B 1 855 ? 24.047 69.688 -7.984 1 64.75 855 ILE B N 1
ATOM 16665 C CA . ILE B 1 855 ? 24.484 70.375 -6.773 1 64.75 855 ILE B CA 1
ATOM 16666 C C . ILE B 1 855 ? 24.172 71.875 -6.871 1 64.75 855 ILE B C 1
ATOM 16668 O O . ILE B 1 855 ? 23.688 72.5 -5.914 1 64.75 855 ILE B O 1
ATOM 16672 N N . ILE B 1 856 ? 24.344 72.312 -8.117 1 71.19 856 ILE B N 1
ATOM 16673 C CA . ILE B 1 856 ? 24.078 73.75 -8.32 1 71.19 856 ILE B CA 1
ATOM 16674 C C . ILE B 1 856 ? 22.578 74 -8.227 1 71.19 856 ILE B C 1
ATOM 16676 O O . ILE B 1 856 ? 22.156 75 -7.594 1 71.19 856 ILE B O 1
ATOM 16680 N N . ALA B 1 857 ? 21.906 73.062 -8.727 1 67.62 857 ALA B N 1
ATOM 16681 C CA . ALA B 1 857 ? 20.469 73.25 -8.68 1 67.62 857 ALA B CA 1
ATOM 16682 C C . ALA B 1 857 ? 19.953 73.125 -7.242 1 67.62 857 ALA B C 1
ATOM 16684 O O . ALA B 1 857 ? 19.047 73.875 -6.852 1 67.62 857 ALA B O 1
ATOM 16685 N N . THR B 1 858 ? 20.609 72.438 -6.52 1 68 858 THR B N 1
ATOM 16686 C CA . THR B 1 858 ? 20.219 72.312 -5.117 1 68 858 THR B CA 1
ATOM 16687 C C . THR B 1 858 ? 20.609 73.562 -4.328 1 68 858 THR B C 1
ATOM 16689 O O . THR B 1 858 ? 19.812 74 -3.514 1 68 858 THR B O 1
ATOM 16692 N N . ILE B 1 859 ? 21.672 74 -4.691 1 72.25 859 ILE B N 1
ATOM 16693 C CA . ILE B 1 859 ? 22.109 75.25 -4.023 1 72.25 859 ILE B CA 1
ATOM 16694 C C . ILE B 1 859 ? 21.188 76.375 -4.391 1 72.25 859 ILE B C 1
ATOM 16696 O O . ILE B 1 859 ? 20.766 77.125 -3.523 1 72.25 859 ILE B O 1
ATOM 16700 N N . VAL B 1 860 ? 20.844 76.438 -5.652 1 73.44 860 VAL B N 1
ATOM 16701 C CA . VAL B 1 860 ? 19.969 77.5 -6.109 1 73.44 860 VAL B CA 1
ATOM 16702 C C . VAL B 1 860 ? 18.609 77.375 -5.438 1 73.44 860 VAL B C 1
ATOM 16704 O O . VAL B 1 860 ? 18.016 78.375 -5.008 1 73.44 860 VAL B O 1
ATOM 16707 N N . PHE B 1 861 ? 18.266 76.25 -5.254 1 72.75 861 PHE B N 1
ATOM 16708 C CA . PHE B 1 861 ? 16.969 76 -4.613 1 72.75 861 PHE B CA 1
ATOM 16709 C C . PHE B 1 861 ? 17 76.438 -3.162 1 72.75 861 PHE B C 1
ATOM 16711 O O . PHE B 1 861 ? 16.078 77.188 -2.719 1 72.75 861 PHE B O 1
ATOM 16718 N N . PHE B 1 862 ? 18.016 76.25 -2.463 1 74 862 PHE B N 1
ATOM 16719 C CA . PHE B 1 862 ? 18.047 76.562 -1.052 1 74 862 PHE B CA 1
ATOM 16720 C C . PHE B 1 862 ? 18.266 78.062 -0.886 1 74 862 PHE B C 1
ATOM 16722 O O . PHE B 1 862 ? 17.766 78.688 0.063 1 74 862 PHE B O 1
ATOM 16729 N N . VAL B 1 863 ? 18.844 78.625 -1.849 1 74.94 863 VAL B N 1
ATOM 16730 C CA . VAL B 1 863 ? 18.969 80.062 -1.83 1 74.94 863 VAL B CA 1
ATOM 16731 C C . VAL B 1 863 ? 17.594 80.75 -2.029 1 74.94 863 VAL B C 1
ATOM 16733 O O . VAL B 1 863 ? 17.25 81.688 -1.356 1 74.94 863 VAL B O 1
ATOM 16736 N N . MET B 1 864 ? 16.859 80.125 -2.783 1 74.19 864 MET B N 1
ATOM 16737 C CA . MET B 1 864 ? 15.531 80.688 -3.035 1 74.19 864 MET B CA 1
ATOM 16738 C C . MET B 1 864 ? 14.633 80.5 -1.811 1 74.19 864 MET B C 1
ATOM 16740 O O . MET B 1 864 ? 13.875 81.375 -1.459 1 74.19 864 MET B O 1
ATOM 16744 N N . VAL B 1 865 ? 14.797 79.5 -1.185 1 73.5 865 VAL B N 1
ATOM 16745 C CA . VAL B 1 865 ? 14 79.25 0.012 1 73.5 865 VAL B CA 1
ATOM 16746 C C . VAL B 1 865 ? 14.391 80.25 1.107 1 73.5 865 VAL B C 1
ATOM 16748 O O . VAL B 1 865 ? 13.531 80.812 1.762 1 73.5 865 VAL B O 1
ATOM 16751 N N . ASP B 1 866 ? 15.648 80.375 1.232 1 75.31 866 ASP B N 1
ATOM 16752 C CA . ASP B 1 866 ? 16.125 81.375 2.219 1 75.31 866 ASP B CA 1
ATOM 16753 C C . ASP B 1 866 ? 15.656 82.75 1.876 1 75.31 866 ASP B C 1
ATOM 16755 O O . ASP B 1 866 ? 15.242 83.5 2.76 1 75.31 866 ASP B O 1
ATOM 16759 N N . ALA B 1 867 ? 15.656 83.062 0.582 1 73.88 867 ALA B N 1
ATOM 16760 C CA . ALA B 1 867 ? 15.227 84.375 0.142 1 73.88 867 ALA B CA 1
ATOM 16761 C C . ALA B 1 867 ? 13.742 84.625 0.439 1 73.88 867 ALA B C 1
ATOM 16763 O O . ALA B 1 867 ? 13.344 85.688 0.866 1 73.88 867 ALA B O 1
ATOM 16764 N N . VAL B 1 868 ? 13.062 83.562 0.35 1 73.25 868 VAL B N 1
ATOM 16765 C CA . VAL B 1 868 ? 11.633 83.688 0.622 1 73.25 868 VAL B CA 1
ATOM 16766 C C . VAL B 1 868 ? 11.398 83.875 2.119 1 73.25 868 VAL B C 1
ATOM 16768 O O . VAL B 1 868 ? 10.562 84.688 2.529 1 73.25 868 VAL B O 1
ATOM 16771 N N . ILE B 1 869 ? 12.18 83.312 2.924 1 72.88 869 ILE B N 1
ATOM 16772 C CA . ILE B 1 869 ? 12.039 83.438 4.371 1 72.88 869 ILE B CA 1
ATOM 16773 C C . ILE B 1 869 ? 12.445 84.812 4.82 1 72.88 869 ILE B C 1
ATOM 16775 O O . ILE B 1 869 ? 11.781 85.438 5.668 1 72.88 869 ILE B O 1
ATOM 16779 N N . ILE B 1 870 ? 13.445 85.312 4.219 1 72.94 870 ILE B N 1
ATOM 16780 C CA . ILE B 1 870 ? 13.914 86.688 4.551 1 72.94 870 ILE B CA 1
ATOM 16781 C C . ILE B 1 870 ? 12.891 87.688 4.09 1 72.94 870 ILE B C 1
ATOM 16783 O O . ILE B 1 870 ? 12.594 88.688 4.809 1 72.94 870 ILE B O 1
ATOM 16787 N N . TRP B 1 871 ? 12.328 87.375 2.949 1 71.06 871 TRP B N 1
ATOM 16788 C CA . TRP B 1 871 ? 11.367 88.312 2.385 1 71.06 871 TRP B CA 1
ATOM 16789 C C . TRP B 1 871 ? 10.086 88.312 3.211 1 71.06 871 TRP B C 1
ATOM 16791 O O . TRP B 1 871 ? 9.523 89.375 3.445 1 71.06 871 TRP B O 1
ATOM 16801 N N . LEU B 1 872 ? 9.711 87.312 3.74 1 65.56 872 LEU B N 1
ATOM 16802 C CA . LEU B 1 872 ? 8.477 87.188 4.508 1 65.56 872 LEU B CA 1
ATOM 16803 C C . LEU B 1 872 ? 8.68 87.75 5.918 1 65.56 872 LEU B C 1
ATOM 16805 O O . LEU B 1 872 ? 7.711 88.125 6.602 1 65.56 872 LEU B O 1
ATOM 16809 N N . ASP B 1 873 ? 9.867 88.062 6.324 1 60.25 873 ASP B N 1
ATOM 16810 C CA . ASP B 1 873 ? 10.227 88.625 7.625 1 60.25 873 ASP B CA 1
ATOM 16811 C C . ASP B 1 873 ? 9.391 88 8.742 1 60.25 873 ASP B C 1
ATOM 16813 O O . ASP B 1 873 ? 8.773 88.688 9.539 1 60.25 873 ASP B O 1
ATOM 16817 N N . ILE B 1 874 ? 9.312 86.75 8.758 1 60.5 874 ILE B N 1
ATOM 16818 C CA . ILE B 1 874 ? 8.523 86 9.742 1 60.5 874 ILE B CA 1
ATOM 16819 C C . ILE B 1 874 ? 9.273 85.938 11.07 1 60.5 874 ILE B C 1
ATOM 16821 O O . ILE B 1 874 ? 10.477 85.625 11.094 1 60.5 874 ILE B O 1
ATOM 16825 N N . ASP B 1 875 ? 8.852 86.438 12.234 1 54.97 875 ASP B N 1
ATOM 16826 C CA . ASP B 1 875 ? 9.43 86.375 13.578 1 54.97 875 ASP B CA 1
ATOM 16827 C C . ASP B 1 875 ? 9.023 85.062 14.297 1 54.97 875 ASP B C 1
ATOM 16829 O O . ASP B 1 875 ? 7.906 85 14.805 1 54.97 875 ASP B O 1
ATOM 16833 N N . ILE B 1 876 ? 9.75 84 14.352 1 57.09 876 ILE B N 1
ATOM 16834 C CA . ILE B 1 876 ? 9.391 82.75 14.945 1 57.09 876 ILE B CA 1
ATOM 16835 C C . ILE B 1 876 ? 9.391 82.875 16.469 1 57.09 876 ILE B C 1
ATOM 16837 O O . ILE B 1 876 ? 8.516 82.312 17.141 1 57.09 876 ILE B O 1
ATOM 16841 N N . TYR B 1 877 ? 10.586 83.312 17.016 1 51.75 877 TYR B N 1
ATOM 16842 C CA . TYR B 1 877 ? 10.703 83.312 18.469 1 51.75 877 TYR B CA 1
ATOM 16843 C C . TYR B 1 877 ? 9.922 84.5 19.047 1 51.75 877 TYR B C 1
ATOM 16845 O O . TYR B 1 877 ? 9.672 84.562 20.25 1 51.75 877 TYR B O 1
ATOM 16853 N N . SER B 1 878 ? 10.125 85.562 18.375 1 47.25 878 SER B N 1
ATOM 16854 C CA . SER B 1 878 ? 9.148 86.438 18.984 1 47.25 878 SER B CA 1
ATOM 16855 C C . SER B 1 878 ? 7.785 85.812 19.094 1 47.25 878 SER B C 1
ATOM 16857 O O . SER B 1 878 ? 7.305 85.562 20.203 1 47.25 878 SER B O 1
ATOM 16859 N N . ASN B 1 879 ? 6.789 86.312 18.359 1 46.94 879 ASN B N 1
ATOM 16860 C CA . ASN B 1 879 ? 5.355 86.312 18.625 1 46.94 879 ASN B CA 1
ATOM 16861 C C . ASN B 1 879 ? 4.781 84.875 18.453 1 46.94 879 ASN B C 1
ATOM 16863 O O . ASN B 1 879 ? 4.023 84.438 19.297 1 46.94 879 ASN B O 1
ATOM 16867 N N . TYR B 1 880 ? 4.504 84.125 17.281 1 53.53 880 TYR B N 1
ATOM 16868 C CA . TYR B 1 880 ? 3.234 83.438 17.094 1 53.53 880 TYR B CA 1
ATOM 16869 C C . TYR B 1 880 ? 3.457 82 16.578 1 53.53 880 TYR B C 1
ATOM 16871 O O . TYR B 1 880 ? 2.568 81.125 16.672 1 53.53 880 TYR B O 1
ATOM 16879 N N . LEU B 1 881 ? 5.082 81.438 16.344 1 70.5 881 LEU B N 1
ATOM 16880 C CA . LEU B 1 881 ? 4.98 80.25 15.516 1 70.5 881 LEU B CA 1
ATOM 16881 C C . LEU B 1 881 ? 5.746 79.062 16.156 1 70.5 881 LEU B C 1
ATOM 16883 O O . LEU B 1 881 ? 5.77 77.938 15.609 1 70.5 881 LEU B O 1
ATOM 16887 N N . ASN B 1 882 ? 6.43 79.188 17.344 1 74.69 882 ASN B N 1
ATOM 16888 C CA . ASN B 1 882 ? 7.227 78.125 17.922 1 74.69 882 ASN B CA 1
ATOM 16889 C C . ASN B 1 882 ? 6.367 76.875 18.219 1 74.69 882 ASN B C 1
ATOM 16891 O O . ASN B 1 882 ? 6.746 75.75 17.891 1 74.69 882 ASN B O 1
ATOM 16895 N N . GLY B 1 883 ? 5.328 77.188 18.922 1 75.81 883 GLY B N 1
ATOM 16896 C CA . GLY B 1 883 ? 4.43 76.125 19.219 1 75.81 883 GLY B CA 1
ATOM 16897 C C . GLY B 1 883 ? 3.889 75.438 17.969 1 75.81 883 GLY B C 1
ATOM 16898 O O . GLY B 1 883 ? 3.756 74.188 17.938 1 75.81 883 GLY B O 1
ATOM 16899 N N . PHE B 1 884 ? 3.811 76.125 16.984 1 83.38 884 PHE B N 1
ATOM 16900 C CA . PHE B 1 884 ? 3.275 75.625 15.734 1 83.38 884 PHE B CA 1
ATOM 16901 C C . PHE B 1 884 ? 4.332 74.812 15.008 1 83.38 884 PHE B C 1
ATOM 16903 O O . PHE B 1 884 ? 4.039 73.688 14.477 1 83.38 884 PHE B O 1
ATOM 16910 N N . ILE B 1 885 ? 5.539 75.25 14.906 1 80.94 885 ILE B N 1
ATOM 16911 C CA . ILE B 1 885 ? 6.605 74.5 14.25 1 80.94 885 ILE B CA 1
ATOM 16912 C C . ILE B 1 885 ? 6.855 73.188 15 1 80.94 885 ILE B C 1
ATOM 16914 O O . ILE B 1 885 ? 7.035 72.188 14.383 1 80.94 885 ILE B O 1
ATOM 16918 N N . TYR B 1 886 ? 6.875 73.312 16.281 1 85.69 886 TYR B N 1
ATOM 16919 C CA . TYR B 1 886 ? 7.02 72.125 17.078 1 85.69 886 TYR B CA 1
ATOM 16920 C C . TYR B 1 886 ? 5.887 71.125 16.781 1 85.69 886 TYR B C 1
ATOM 16922 O O . TYR B 1 886 ? 6.117 69.938 16.641 1 85.69 886 TYR B O 1
ATOM 16930 N N . TYR B 1 887 ? 4.738 71.625 16.688 1 87.81 887 TYR B N 1
ATOM 16931 C CA . TYR B 1 887 ? 3.568 70.812 16.359 1 87.81 887 TYR B CA 1
ATOM 16932 C C . TYR B 1 887 ? 3.742 70.125 15.016 1 87.81 887 TYR B C 1
ATOM 16934 O O . TYR B 1 887 ? 3.531 68.938 14.914 1 87.81 887 TYR B O 1
ATOM 16942 N N . CYS B 1 888 ? 4.219 70.812 13.984 1 84.19 888 CYS B N 1
ATOM 16943 C CA . CYS B 1 888 ? 4.352 70.25 12.648 1 84.19 888 CYS B CA 1
ATOM 16944 C C . CYS B 1 888 ? 5.453 69.188 12.609 1 84.19 888 CYS B C 1
ATOM 16946 O O . CYS B 1 888 ? 5.352 68.188 11.867 1 84.19 888 CYS B O 1
ATOM 16948 N N . GLN B 1 889 ? 6.324 69.375 13.352 1 84.56 889 GLN B N 1
ATOM 16949 C CA . GLN B 1 889 ? 7.438 68.438 13.336 1 84.56 889 GLN B CA 1
ATOM 16950 C C . GLN B 1 889 ? 7.109 67.188 14.148 1 84.56 889 GLN B C 1
ATOM 16952 O O . GLN B 1 889 ? 7.617 66.062 13.859 1 84.56 889 GLN B O 1
ATOM 16957 N N . THR B 1 890 ? 6.301 67.25 15.109 1 87.38 890 THR B N 1
ATOM 16958 C CA . THR B 1 890 ? 5.977 66.125 15.992 1 87.38 890 THR B CA 1
ATOM 16959 C C . THR B 1 890 ? 4.828 65.312 15.414 1 87.38 890 THR B C 1
ATOM 16961 O O . THR B 1 890 ? 4.82 64.125 15.531 1 87.38 890 THR B O 1
ATOM 16964 N N . ILE B 1 891 ? 3.975 66 14.797 1 87.44 891 ILE B N 1
ATOM 16965 C CA . ILE B 1 891 ? 2.738 65.375 14.367 1 87.44 891 ILE B CA 1
ATOM 16966 C C . ILE B 1 891 ? 3.055 64.25 13.344 1 87.44 891 ILE B C 1
ATOM 16968 O O . ILE B 1 891 ? 2.328 63.281 13.242 1 87.44 891 ILE B O 1
ATOM 16972 N N . VAL B 1 892 ? 4.121 64.312 12.641 1 85.69 892 VAL B N 1
ATOM 16973 C CA . VAL B 1 892 ? 4.477 63.344 11.609 1 85.69 892 VAL B CA 1
ATOM 16974 C C . VAL B 1 892 ? 5.055 62.062 12.258 1 85.69 892 VAL B C 1
ATOM 16976 O O . VAL B 1 892 ? 5.074 61 11.648 1 85.69 892 VAL B O 1
ATOM 16979 N N . LEU B 1 893 ? 5.387 62.156 13.367 1 85.44 893 LEU B N 1
ATOM 16980 C CA . LEU B 1 893 ? 6.062 61.062 14.023 1 85.44 893 LEU B CA 1
ATOM 16981 C C . LEU B 1 893 ? 5.082 60.25 14.867 1 85.44 893 LEU B C 1
ATOM 16983 O O . LEU B 1 893 ? 5.426 59.156 15.367 1 85.44 893 LEU B O 1
ATOM 16987 N N . LEU B 1 894 ? 3.91 60.688 14.977 1 84.81 894 LEU B N 1
ATOM 16988 C CA . LEU B 1 894 ? 2.992 60.094 15.945 1 84.81 894 LEU B CA 1
ATOM 16989 C C . LEU B 1 894 ? 2.162 59 15.297 1 84.81 894 LEU B C 1
ATOM 16991 O O . LEU B 1 894 ? 1.999 57.906 15.875 1 84.81 894 LEU B O 1
ATOM 16995 N N . PRO B 1 895 ? 1.681 59.156 14.07 1 77.06 895 PRO B N 1
ATOM 16996 C CA . PRO B 1 895 ? 0.795 58.156 13.508 1 77.06 895 PRO B CA 1
ATOM 16997 C C . PRO B 1 895 ? 1.551 56.906 13.047 1 77.06 895 PRO B C 1
ATOM 16999 O O . PRO B 1 895 ? 2.76 56.969 12.805 1 77.06 895 PRO B O 1
ATOM 17002 N N . PRO B 1 896 ? 0.714 55.781 13.008 1 67.69 896 PRO B N 1
ATOM 17003 C CA . PRO B 1 896 ? 1.331 54.562 12.469 1 67.69 896 PRO B CA 1
ATOM 17004 C C . PRO B 1 896 ? 1.695 54.688 10.992 1 67.69 896 PRO B C 1
ATOM 17006 O O . PRO B 1 896 ? 1.191 55.562 10.297 1 67.69 896 PRO B O 1
ATOM 17009 N N . SER B 1 897 ? 2.596 53.938 10.547 1 61.19 897 SER B N 1
ATOM 17010 C CA . SER B 1 897 ? 3.182 54.062 9.211 1 61.19 897 SER B CA 1
ATOM 17011 C C . SER B 1 897 ? 2.111 53.938 8.133 1 61.19 897 SER B C 1
ATOM 17013 O O . SER B 1 897 ? 2.254 54.531 7.051 1 61.19 897 SER B O 1
ATOM 17015 N N . SER B 1 898 ? 0.961 53.312 8.398 1 60.28 898 SER B N 1
ATOM 17016 C CA . SER B 1 898 ? -0.074 53.125 7.383 1 60.28 898 SER B CA 1
ATOM 17017 C C . SER B 1 898 ? -1.044 54.312 7.379 1 60.28 898 SER B C 1
ATOM 17019 O O . SER B 1 898 ? -2.004 54.344 6.605 1 60.28 898 SER B O 1
ATOM 17021 N N . PHE B 1 899 ? -0.662 55.438 8.156 1 72.56 899 PHE B N 1
ATOM 17022 C CA . PHE B 1 899 ? -1.58 56.562 8.273 1 72.56 899 PHE B CA 1
ATOM 17023 C C . PHE B 1 899 ? -1.487 57.469 7.051 1 72.56 899 PHE B C 1
ATOM 17025 O O . PHE B 1 899 ? -0.392 57.875 6.656 1 72.56 899 PHE B O 1
ATOM 17032 N N . GLU B 1 900 ? -2.537 57.75 6.301 1 74.5 900 GLU B N 1
ATOM 17033 C CA . GLU B 1 900 ? -2.609 58.625 5.141 1 74.5 900 GLU B CA 1
ATOM 17034 C C . GLU B 1 900 ? -3.072 60.031 5.539 1 74.5 900 GLU B C 1
ATOM 17036 O O . GLU B 1 900 ? -4.191 60.188 6.027 1 74.5 900 GLU B O 1
ATOM 17041 N N . TYR B 1 901 ? -2.137 61.031 5.457 1 79.94 901 TYR B N 1
ATOM 17042 C CA . TYR B 1 901 ? -2.459 62.438 5.73 1 79.94 901 TYR B CA 1
ATOM 17043 C C . TYR B 1 901 ? -3.271 63.031 4.594 1 79.94 901 TYR B C 1
ATOM 17045 O O . TYR B 1 901 ? -3.109 62.656 3.434 1 79.94 901 TYR B O 1
ATOM 17053 N N . TRP B 1 902 ? -4.16 64 4.91 1 80.75 902 TRP B N 1
ATOM 17054 C CA . TRP B 1 902 ? -4.789 64.812 3.881 1 80.75 902 TRP B CA 1
ATOM 17055 C C . TRP B 1 902 ? -3.752 65.688 3.17 1 80.75 902 TRP B C 1
ATOM 17057 O O . TRP B 1 902 ? -2.758 66.062 3.771 1 80.75 902 TRP B O 1
ATOM 17067 N N . TYR B 1 903 ? -3.877 66 1.951 1 75.69 903 TYR B N 1
ATOM 17068 C CA . TYR B 1 903 ? -2.898 66.562 1.048 1 75.69 903 TYR B CA 1
ATOM 17069 C C . TYR B 1 903 ? -2.379 67.875 1.602 1 75.69 903 TYR B C 1
ATOM 17071 O O . TYR B 1 903 ? -1.173 68.125 1.596 1 75.69 903 TYR B O 1
ATOM 17079 N N . PRO B 1 904 ? -3.188 68.75 2.178 1 75.06 904 PRO B N 1
ATOM 17080 C CA . PRO B 1 904 ? -2.629 70.062 2.68 1 75.06 904 PRO B CA 1
ATOM 17081 C C . PRO B 1 904 ? -1.668 69.812 3.848 1 75.06 904 PRO B C 1
ATOM 17083 O O . PRO B 1 904 ? -0.658 70.5 3.951 1 75.06 904 PRO B O 1
ATOM 17086 N N . MET B 1 905 ? -1.912 68.812 4.559 1 76.94 905 MET B N 1
ATOM 17087 C CA . MET B 1 905 ? -1.043 68.562 5.703 1 76.94 905 MET B CA 1
ATOM 17088 C C . MET B 1 905 ? 0.273 67.938 5.258 1 76.94 905 MET B C 1
ATOM 17090 O O . MET B 1 905 ? 1.332 68.25 5.805 1 76.94 905 MET B O 1
ATOM 17094 N N . LYS B 1 906 ? 0.071 67.062 4.297 1 76 906 LYS B N 1
ATOM 17095 C CA . LYS B 1 906 ? 1.285 66.5 3.766 1 76 906 LYS B CA 1
ATOM 17096 C C . LYS B 1 906 ? 2.229 67.5 3.197 1 76 906 LYS B C 1
ATOM 17098 O O . LYS B 1 906 ? 3.445 67.438 3.377 1 76 906 LYS B O 1
ATOM 17103 N N . LEU B 1 907 ? 1.661 68.562 2.674 1 73.06 907 LEU B N 1
ATOM 17104 C CA . LEU B 1 907 ? 2.455 69.625 2.07 1 73.06 907 LEU B CA 1
ATOM 17105 C C . LEU B 1 907 ? 3.119 70.5 3.143 1 73.06 907 LEU B C 1
ATOM 17107 O O . LEU B 1 907 ? 4.32 70.75 3.072 1 73.06 907 LEU B O 1
ATOM 17111 N N . ILE B 1 908 ? 2.404 70.75 4.145 1 74.94 908 ILE B N 1
ATOM 17112 C CA . ILE B 1 908 ? 2.926 71.688 5.172 1 74.94 908 ILE B CA 1
ATOM 17113 C C . ILE B 1 908 ? 3.986 70.938 5.996 1 74.94 908 ILE B C 1
ATOM 17115 O O . ILE B 1 908 ? 5.066 71.5 6.246 1 74.94 908 ILE B O 1
ATOM 17119 N N . THR B 1 909 ? 3.68 69.812 6.387 1 77.81 909 THR B N 1
ATOM 17120 C CA . THR B 1 909 ? 4.637 69.062 7.188 1 77.81 909 THR B CA 1
ATOM 17121 C C . THR B 1 909 ? 5.867 68.688 6.363 1 77.81 909 THR B C 1
ATOM 17123 O O . THR B 1 909 ? 6.984 68.625 6.887 1 77.81 909 THR B O 1
ATOM 17126 N N . GLY B 1 910 ? 5.625 68.438 5.094 1 72 910 GLY B N 1
ATOM 17127 C CA . GLY B 1 910 ? 6.762 68.188 4.227 1 72 910 GLY B CA 1
ATOM 17128 C C . GLY B 1 910 ? 7.719 69.375 4.121 1 72 910 GLY B C 1
ATOM 17129 O O . GLY B 1 910 ? 8.938 69.188 4.184 1 72 910 GLY B O 1
ATOM 17130 N N . ILE B 1 911 ? 7.152 70.562 4.141 1 67.94 911 ILE B N 1
ATOM 17131 C CA . ILE B 1 911 ? 7.965 71.75 4.012 1 67.94 911 ILE B CA 1
ATOM 17132 C C . ILE B 1 911 ? 8.695 72 5.324 1 67.94 911 ILE B C 1
ATOM 17134 O O . ILE B 1 911 ? 9.898 72.312 5.328 1 67.94 911 ILE B O 1
ATOM 17138 N N . ILE B 1 912 ? 7.965 71.812 6.363 1 72.5 912 ILE B N 1
ATOM 17139 C CA . ILE B 1 912 ? 8.539 72.188 7.656 1 72.5 912 ILE B CA 1
ATOM 17140 C C . ILE B 1 912 ? 9.594 71.125 8.055 1 72.5 912 ILE B C 1
ATOM 17142 O O . ILE B 1 912 ? 10.602 71.5 8.68 1 72.5 912 ILE B O 1
ATOM 17146 N N . ASN B 1 913 ? 9.43 69.938 7.656 1 72 913 ASN B N 1
ATOM 17147 C CA . ASN B 1 913 ? 10.406 68.875 7.988 1 72 913 ASN B CA 1
ATOM 17148 C C . ASN B 1 913 ? 11.438 68.75 6.883 1 72 913 ASN B C 1
ATOM 17150 O O . ASN B 1 913 ? 12.312 67.875 6.973 1 72 913 ASN B O 1
ATOM 17154 N N . MET B 1 914 ? 11.406 69.438 5.977 1 62.34 914 MET B N 1
ATOM 17155 C CA . MET B 1 914 ? 12.336 69.438 4.852 1 62.34 914 MET B CA 1
ATOM 17156 C C . MET B 1 914 ? 12.398 68 4.219 1 62.34 914 MET B C 1
ATOM 17158 O O . MET B 1 914 ? 13.469 67.562 3.846 1 62.34 914 MET B O 1
ATOM 17162 N N . ASP B 1 915 ? 11.391 67.062 4.547 1 57.28 915 ASP B N 1
ATOM 17163 C CA . ASP B 1 915 ? 11.328 65.75 3.947 1 57.28 915 ASP B CA 1
ATOM 17164 C C . ASP B 1 915 ? 10.914 65.812 2.48 1 57.28 915 ASP B C 1
ATOM 17166 O O . ASP B 1 915 ? 9.867 66.375 2.152 1 57.28 915 ASP B O 1
ATOM 17170 N N . SER B 1 916 ? 11.758 65.75 1.608 1 45.78 916 SER B N 1
ATOM 17171 C CA . SER B 1 916 ? 11.547 65.812 0.165 1 45.78 916 SER B CA 1
ATOM 17172 C C . SER B 1 916 ? 10.555 64.75 -0.283 1 45.78 916 SER B C 1
ATOM 17174 O O . SER B 1 916 ? 10.578 64.312 -1.438 1 45.78 916 SER B O 1
ATOM 17176 N N . THR B 1 917 ? 10 63.969 0.539 1 42.94 917 THR B N 1
ATOM 17177 C CA . THR B 1 917 ? 9.258 62.844 -0.013 1 42.94 917 THR B CA 1
ATOM 17178 C C . THR B 1 917 ? 8.156 63.344 -0.955 1 42.94 917 THR B C 1
ATOM 17180 O O . THR B 1 917 ? 7.523 62.531 -1.641 1 42.94 917 THR B O 1
ATOM 17183 N N . GLY B 1 918 ? 7.645 64.438 -0.751 1 42.19 918 GLY B N 1
ATOM 17184 C CA . GLY B 1 918 ? 6.551 64.875 -1.597 1 42.19 918 GLY B CA 1
ATOM 17185 C C . GLY B 1 918 ? 6.938 65 -3.061 1 42.19 918 GLY B C 1
ATOM 17186 O O . GLY B 1 918 ? 6.164 65.5 -3.873 1 42.19 918 GLY B O 1
ATOM 17187 N N . GLY B 1 919 ? 7.977 64.312 -3.549 1 44.12 919 GLY B N 1
ATOM 17188 C CA . GLY B 1 919 ? 8.289 64.25 -4.965 1 44.12 919 GLY B CA 1
ATOM 17189 C C . GLY B 1 919 ? 8.93 65.5 -5.516 1 44.12 919 GLY B C 1
ATOM 17190 O O . GLY B 1 919 ? 9.062 65.688 -6.73 1 44.12 919 GLY B O 1
ATOM 17191 N N . PHE B 1 920 ? 9.172 66.438 -4.758 1 44.78 920 PHE B N 1
ATOM 17192 C CA . PHE B 1 920 ? 9.602 67.688 -5.375 1 44.78 920 PHE B CA 1
ATOM 17193 C C . PHE B 1 920 ? 11.07 67.625 -5.785 1 44.78 920 PHE B C 1
ATOM 17195 O O . PHE B 1 920 ? 11.484 68.25 -6.738 1 44.78 920 PHE B O 1
ATOM 17202 N N . ILE B 1 921 ? 11.984 66.938 -5.027 1 46.72 921 ILE B N 1
ATOM 17203 C CA . ILE B 1 921 ? 13.383 66.875 -5.426 1 46.72 921 ILE B CA 1
ATOM 17204 C C . ILE B 1 921 ? 13.594 65.625 -6.34 1 46.72 921 ILE B C 1
ATOM 17206 O O . ILE B 1 921 ? 13.25 64.5 -5.98 1 46.72 921 ILE B O 1
ATOM 17210 N N . PRO B 1 922 ? 13.828 65.812 -7.504 1 48.12 922 PRO B N 1
ATOM 17211 C CA . PRO B 1 922 ? 14.078 64.688 -8.43 1 48.12 922 PRO B CA 1
ATOM 17212 C C . PRO B 1 922 ? 15.102 63.688 -7.891 1 48.12 922 PRO B C 1
ATOM 17214 O O . PRO B 1 922 ? 16.156 64.125 -7.383 1 48.12 922 PRO B O 1
ATOM 17217 N N . ALA B 1 923 ? 14.805 62.469 -7.562 1 54.53 923 ALA B N 1
ATOM 17218 C CA . ALA B 1 923 ? 15.641 61.344 -7.156 1 54.53 923 ALA B CA 1
ATOM 17219 C C . ALA B 1 923 ? 16.703 61.031 -8.211 1 54.53 923 ALA B C 1
ATOM 17221 O O . ALA B 1 923 ? 16.375 60.812 -9.383 1 54.53 923 ALA B O 1
ATOM 17222 N N . PHE B 1 924 ? 18.047 61.562 -8.188 1 58 924 PHE B N 1
ATOM 17223 C CA . PHE B 1 924 ? 19.047 61.25 -9.195 1 58 924 PHE B CA 1
ATOM 17224 C C . PHE B 1 924 ? 20.109 60.312 -8.617 1 58 924 PHE B C 1
ATOM 17226 O O . PHE B 1 924 ? 20.391 60.344 -7.414 1 58 924 PHE B O 1
ATOM 17233 N N . CYS B 1 925 ? 20.594 59.375 -9.312 1 61.75 925 CYS B N 1
ATOM 17234 C CA . CYS B 1 925 ? 21.703 58.469 -8.992 1 61.75 925 CYS B CA 1
ATOM 17235 C C . CYS B 1 925 ? 23.031 59.188 -9.062 1 61.75 925 CYS B C 1
ATOM 17237 O O . CYS B 1 925 ? 23.484 59.562 -10.148 1 61.75 925 CYS B O 1
ATOM 17239 N N . PHE B 1 926 ? 23.672 59.688 -7.984 1 60.41 926 PHE B N 1
ATOM 17240 C CA . PHE B 1 926 ? 24.891 60.469 -7.938 1 60.41 926 PHE B CA 1
ATOM 17241 C C . PHE B 1 926 ? 26.109 59.625 -8.266 1 60.41 926 PHE B C 1
ATOM 17243 O O . PHE B 1 926 ? 26.984 60.031 -9.039 1 60.41 926 PHE B O 1
ATOM 17250 N N . ILE B 1 927 ? 26.328 58.5 -7.551 1 61.5 927 ILE B N 1
ATOM 17251 C CA . ILE B 1 927 ? 27.484 57.625 -7.703 1 61.5 927 ILE B CA 1
ATOM 17252 C C . ILE B 1 927 ? 27.047 56.188 -7.719 1 61.5 927 ILE B C 1
ATOM 17254 O O . ILE B 1 927 ? 26.172 55.781 -6.941 1 61.5 927 ILE B O 1
ATOM 17258 N N . ASP B 1 928 ? 27.641 55.562 -8.617 1 63.47 928 ASP B N 1
ATOM 17259 C CA . ASP B 1 928 ? 27.422 54.125 -8.656 1 63.47 928 ASP B CA 1
ATOM 17260 C C . ASP B 1 928 ? 27.859 53.469 -7.352 1 63.47 928 ASP B C 1
ATOM 17262 O O . ASP B 1 928 ? 28.938 53.781 -6.832 1 63.47 928 ASP B O 1
ATOM 17266 N N . GLY B 1 929 ? 27.062 52.812 -6.707 1 68.12 929 GLY B N 1
ATOM 17267 C CA . GLY B 1 929 ? 27.391 52.094 -5.496 1 68.12 929 GLY B CA 1
ATOM 17268 C C . GLY B 1 929 ? 27.062 52.844 -4.227 1 68.12 929 GLY B C 1
ATOM 17269 O O . GLY B 1 929 ? 27.438 52.438 -3.129 1 68.12 929 GLY B O 1
ATOM 17270 N N . PHE B 1 930 ? 26.375 53.906 -4.461 1 75.31 930 PHE B N 1
ATOM 17271 C CA . PHE B 1 930 ? 25.938 54.719 -3.332 1 75.31 930 PHE B CA 1
ATOM 17272 C C . PHE B 1 930 ? 24.953 53.969 -2.463 1 75.31 930 PHE B C 1
ATOM 17274 O O . PHE B 1 930 ? 23.922 53.469 -2.957 1 75.31 930 PHE B O 1
ATOM 17281 N N . ASP B 1 931 ? 25.453 53.781 -1.178 1 78.62 931 ASP B N 1
ATOM 17282 C CA . ASP B 1 931 ? 24.562 53 -0.314 1 78.62 931 ASP B CA 1
ATOM 17283 C C . ASP B 1 931 ? 23.859 53.906 0.696 1 78.62 931 ASP B C 1
ATOM 17285 O O . ASP B 1 931 ? 23.938 55.125 0.609 1 78.62 931 ASP B O 1
ATOM 17289 N N . ASN B 1 932 ? 23.141 53.406 1.639 1 79.25 932 ASN B N 1
ATOM 17290 C CA . ASN B 1 932 ? 22.312 54.156 2.586 1 79.25 932 ASN B CA 1
ATOM 17291 C C . ASN B 1 932 ? 23.172 54.969 3.568 1 79.25 932 ASN B C 1
ATOM 17293 O O . ASN B 1 932 ? 22.766 56.031 4.027 1 79.25 932 ASN B O 1
ATOM 17297 N N . LEU B 1 933 ? 24.344 54.562 3.9 1 84.81 933 LEU B N 1
ATOM 17298 C CA . LEU B 1 933 ? 25.234 55.281 4.805 1 84.81 933 LEU B CA 1
ATOM 17299 C C . LEU B 1 933 ? 25.766 56.562 4.152 1 84.81 933 LEU B C 1
ATOM 17301 O O . LEU B 1 933 ? 25.781 57.625 4.777 1 84.81 933 LEU B O 1
ATOM 17305 N N . TRP B 1 934 ? 26.078 56.469 2.965 1 82.19 934 TRP B N 1
ATOM 17306 C CA . TRP B 1 934 ? 26.531 57.656 2.225 1 82.19 934 TRP B CA 1
ATOM 17307 C C . TRP B 1 934 ? 25.406 58.656 2.037 1 82.19 934 TRP B C 1
ATOM 17309 O O . TRP B 1 934 ? 25.609 59.844 2.172 1 82.19 934 TRP B O 1
ATOM 17319 N N . LYS B 1 935 ? 24.328 58.125 1.744 1 80.69 935 LYS B N 1
ATOM 17320 C CA . LYS B 1 935 ? 23.172 59 1.613 1 80.69 935 LYS B CA 1
ATOM 17321 C C . LYS B 1 935 ? 22.922 59.781 2.902 1 80.69 935 LYS B C 1
ATOM 17323 O O . LYS B 1 935 ? 22.734 61 2.873 1 80.69 935 LYS B O 1
ATOM 17328 N N . ALA B 1 936 ? 22.953 59.125 4.02 1 83.44 936 ALA B N 1
ATOM 17329 C CA . ALA B 1 936 ? 22.734 59.781 5.309 1 83.44 936 ALA B CA 1
ATOM 17330 C C . ALA B 1 936 ? 23.797 60.844 5.582 1 83.44 936 ALA B C 1
ATOM 17332 O O . ALA B 1 936 ? 23.5 61.938 6.066 1 83.44 936 ALA B O 1
ATOM 17333 N N . LEU B 1 937 ? 24.969 60.594 5.246 1 84.88 937 LEU B N 1
ATOM 17334 C CA . LEU B 1 937 ? 26.047 61.531 5.449 1 84.88 937 LEU B CA 1
ATOM 17335 C C . LEU B 1 937 ? 25.859 62.781 4.562 1 84.88 937 LEU B C 1
ATOM 17337 O O . LEU B 1 937 ? 26 63.906 5.023 1 84.88 937 LEU B O 1
ATOM 17341 N N . PHE B 1 938 ? 25.453 62.531 3.383 1 78.5 938 PHE B N 1
ATOM 17342 C CA . PHE B 1 938 ? 25.281 63.656 2.449 1 78.5 938 PHE B CA 1
ATOM 17343 C C . PHE B 1 938 ? 24.078 64.5 2.816 1 78.5 938 PHE B C 1
ATOM 17345 O O . PHE B 1 938 ? 24 65.688 2.467 1 78.5 938 PHE B O 1
ATOM 17352 N N . ASN B 1 939 ? 23.203 64 3.533 1 81.06 939 ASN B N 1
ATOM 17353 C CA . ASN B 1 939 ? 22.031 64.75 3.955 1 81.06 939 ASN B CA 1
ATOM 17354 C C . ASN B 1 939 ? 22.391 65.812 4.945 1 81.06 939 ASN B C 1
ATOM 17356 O O . ASN B 1 939 ? 21.609 66.75 5.164 1 81.06 939 ASN B O 1
ATOM 17360 N N . TYR B 1 940 ? 23.594 65.812 5.547 1 84.12 940 TYR B N 1
ATOM 17361 C CA . TYR B 1 940 ? 24.062 66.875 6.383 1 84.12 940 TYR B CA 1
ATOM 17362 C C . TYR B 1 940 ? 24.266 68.188 5.559 1 84.12 940 TYR B C 1
ATOM 17364 O O . TYR B 1 940 ? 24.25 69.25 6.09 1 84.12 940 TYR B O 1
ATOM 17372 N N . LEU B 1 941 ? 24.453 68 4.305 1 77.5 941 LEU B N 1
ATOM 17373 C CA . LEU B 1 941 ? 24.828 69.125 3.443 1 77.5 941 LEU B CA 1
ATOM 17374 C C . LEU B 1 941 ? 23.672 70.062 3.275 1 77.5 941 LEU B C 1
ATOM 17376 O O . LEU B 1 941 ? 23.891 71.312 3.248 1 77.5 941 LEU B O 1
ATOM 17380 N N . PHE B 1 942 ? 22.516 69.688 3.359 1 76.38 942 PHE B N 1
ATOM 17381 C CA . PHE B 1 942 ? 21.375 70.5 3.08 1 76.38 942 PHE B CA 1
ATOM 17382 C C . PHE B 1 942 ? 21.172 71.562 4.203 1 76.38 942 PHE B C 1
ATOM 17384 O O . PHE B 1 942 ? 21.188 72.75 3.965 1 76.38 942 PHE B O 1
ATOM 17391 N N . PRO B 1 943 ? 21.016 71.062 5.395 1 80.69 943 PRO B N 1
ATOM 17392 C CA . PRO B 1 943 ? 20.875 72.062 6.453 1 80.69 943 PRO B CA 1
ATOM 17393 C C . PRO B 1 943 ? 22.125 72.875 6.613 1 80.69 943 PRO B C 1
ATOM 17395 O O . PRO B 1 943 ? 22.031 74.062 6.934 1 80.69 943 PRO B O 1
ATOM 17398 N N . THR B 1 944 ? 23.281 72.375 6.25 1 82.5 944 THR B N 1
ATOM 17399 C CA . THR B 1 944 ? 24.531 73.125 6.359 1 82.5 944 THR B CA 1
ATOM 17400 C C . THR B 1 944 ? 24.578 74.25 5.297 1 82.5 944 THR B C 1
ATOM 17402 O O . THR B 1 944 ? 24.984 75.375 5.582 1 82.5 944 THR B O 1
ATOM 17405 N N . ILE B 1 945 ? 24.125 73.938 4.133 1 80.19 945 ILE B N 1
ATOM 17406 C CA . ILE B 1 945 ? 24.141 74.938 3.061 1 80.19 945 ILE B CA 1
ATOM 17407 C C . ILE B 1 945 ? 23.141 76.062 3.385 1 80.19 945 ILE B C 1
ATOM 17409 O O . ILE B 1 945 ? 23.438 77.25 3.174 1 80.19 945 ILE B O 1
ATOM 17413 N N . MET B 1 946 ? 22.078 75.75 3.959 1 79.56 946 MET B N 1
ATOM 17414 C CA . MET B 1 946 ? 21.094 76.75 4.305 1 79.56 946 MET B CA 1
ATOM 17415 C C . MET B 1 946 ? 21.641 77.688 5.355 1 79.56 946 MET B C 1
ATOM 17417 O O . MET B 1 946 ? 21.484 78.938 5.227 1 79.56 946 MET B O 1
ATOM 17421 N N . ILE B 1 947 ? 22.328 77.188 6.293 1 79.75 947 ILE B N 1
ATOM 17422 C CA . ILE B 1 947 ? 22.922 78 7.34 1 79.75 947 ILE B CA 1
ATOM 17423 C C . ILE B 1 947 ? 24.062 78.812 6.758 1 79.75 947 ILE B C 1
ATOM 17425 O O . ILE B 1 947 ? 24.188 80 7.059 1 79.75 947 ILE B O 1
ATOM 17429 N N . LEU B 1 948 ? 24.812 78.25 5.855 1 80.62 948 LEU B N 1
ATOM 17430 C CA . LEU B 1 948 ? 25.953 78.938 5.266 1 80.62 948 LEU B CA 1
ATOM 17431 C C . LEU B 1 948 ? 25.484 80.125 4.379 1 80.62 948 LEU B C 1
ATOM 17433 O O . LEU B 1 948 ? 26.094 81.188 4.387 1 80.62 948 LEU B O 1
ATOM 17437 N N . ILE B 1 949 ? 24.438 79.875 3.766 1 79.5 949 ILE B N 1
ATOM 17438 C CA . ILE B 1 949 ? 23.891 80.938 2.914 1 79.5 949 ILE B CA 1
ATOM 17439 C C . ILE B 1 949 ? 23.453 82.125 3.773 1 79.5 949 ILE B C 1
ATOM 17441 O O . ILE B 1 949 ? 23.719 83.312 3.434 1 79.5 949 ILE B O 1
ATOM 17445 N N . LEU B 1 950 ? 22.906 81.812 4.82 1 77.12 950 LEU B N 1
ATOM 17446 C CA . LEU B 1 950 ? 22.453 82.875 5.699 1 77.12 950 LEU B CA 1
ATOM 17447 C C . LEU B 1 950 ? 23.641 83.625 6.309 1 77.12 950 LEU B C 1
ATOM 17449 O O . LEU B 1 950 ? 23.609 84.812 6.465 1 77.12 950 LEU B O 1
ATOM 17453 N N . VAL B 1 951 ? 24.672 82.875 6.562 1 76.25 951 VAL B N 1
ATOM 17454 C CA . VAL B 1 951 ? 25.875 83.5 7.102 1 76.25 951 VAL B CA 1
ATOM 17455 C C . VAL B 1 951 ? 26.516 84.375 6.047 1 76.25 951 VAL B C 1
ATOM 17457 O O . VAL B 1 951 ? 26.953 85.5 6.355 1 76.25 951 VAL B O 1
ATOM 17460 N N . VAL B 1 952 ? 26.344 83.938 4.867 1 77.5 952 VAL B N 1
ATOM 17461 C CA . VAL B 1 952 ? 26.906 84.75 3.777 1 77.5 952 VAL B CA 1
ATOM 17462 C C . VAL B 1 952 ? 26.062 86 3.543 1 77.5 952 VAL B C 1
ATOM 17464 O O . VAL B 1 952 ? 26.609 87.062 3.379 1 77.5 952 VAL B O 1
ATOM 17467 N N . ILE B 1 953 ? 24.859 85.875 3.654 1 75 953 ILE B N 1
ATOM 17468 C CA . ILE B 1 953 ? 23.984 87 3.49 1 75 953 ILE B CA 1
ATOM 17469 C C . ILE B 1 953 ? 24.188 88 4.641 1 75 953 ILE B C 1
ATOM 17471 O O . ILE B 1 953 ? 24.219 89.188 4.434 1 75 953 ILE B O 1
ATOM 17475 N N . GLY B 1 954 ? 24.391 87.438 5.793 1 72.62 954 GLY B N 1
ATOM 17476 C CA . GLY B 1 954 ? 24.688 88.25 6.934 1 72.62 954 GLY B CA 1
ATOM 17477 C C . GLY B 1 954 ? 26 89.062 6.777 1 72.62 954 GLY B C 1
ATOM 17478 O O . GLY B 1 954 ? 26.094 90.188 7.145 1 72.62 954 GLY B O 1
ATOM 17479 N N . TYR B 1 955 ? 26.922 88.375 6.156 1 74.69 955 TYR B N 1
ATOM 17480 C CA . TYR B 1 955 ? 28.203 89 5.926 1 74.69 955 TYR B CA 1
ATOM 17481 C C . TYR B 1 955 ? 28.094 90.062 4.863 1 74.69 955 TYR B C 1
ATOM 17483 O O . TYR B 1 955 ? 28.688 91.125 5.008 1 74.69 955 TYR B O 1
ATOM 17491 N N . LEU B 1 956 ? 27.266 89.875 3.975 1 72.31 956 LEU B N 1
ATOM 17492 C CA . LEU B 1 956 ? 27.109 90.875 2.898 1 72.31 956 LEU B CA 1
ATOM 17493 C C . LEU B 1 956 ? 26.25 92 3.348 1 72.31 956 LEU B C 1
ATOM 17495 O O . LEU B 1 956 ? 26.375 93.125 2.832 1 72.31 956 LEU B O 1
ATOM 17499 N N . ALA B 1 957 ? 25.406 91.812 4.234 1 68.81 957 ALA B N 1
ATOM 17500 C CA . ALA B 1 957 ? 24.531 92.875 4.738 1 68.81 957 ALA B CA 1
ATOM 17501 C C . ALA B 1 957 ? 25.281 93.812 5.629 1 68.81 957 ALA B C 1
ATOM 17503 O O . ALA B 1 957 ? 24.766 94.875 5.973 1 68.81 957 ALA B O 1
ATOM 17504 N N . ARG B 1 958 ? 26.562 93.562 5.957 1 66.69 958 ARG B N 1
ATOM 17505 C CA . ARG B 1 958 ? 27.406 94.438 6.777 1 66.69 958 ARG B CA 1
ATOM 17506 C C . ARG B 1 958 ? 27.797 95.688 6.016 1 66.69 958 ARG B C 1
ATOM 17508 O O . ARG B 1 958 ? 28.047 96.75 6.621 1 66.69 958 ARG B O 1
ATOM 17515 N N . ASP B 1 959 ? 27.875 95.625 4.699 1 62.78 959 ASP B N 1
ATOM 17516 C CA . ASP B 1 959 ? 28.203 96.75 3.891 1 62.78 959 ASP B CA 1
ATOM 17517 C C . ASP B 1 959 ? 26.969 97.625 3.672 1 62.78 959 ASP B C 1
ATOM 17519 O O . ASP B 1 959 ? 25.969 97.188 3.105 1 62.78 959 ASP B O 1
ATOM 17523 N N . PRO B 1 960 ? 26.875 98.75 4.375 1 63.06 960 PRO B N 1
ATOM 17524 C CA . PRO B 1 960 ? 25.734 99.688 4.262 1 63.06 960 PRO B CA 1
ATOM 17525 C C . PRO B 1 960 ? 25.359 99.938 2.812 1 63.06 960 PRO B C 1
ATOM 17527 O O . PRO B 1 960 ? 24.203 100.312 2.531 1 63.06 960 PRO B O 1
ATOM 17530 N N . ASN B 1 961 ? 26.234 99.938 1.839 1 63.44 961 ASN B N 1
ATOM 17531 C CA . ASN B 1 961 ? 25.953 100.25 0.44 1 63.44 961 ASN B CA 1
ATOM 17532 C C . ASN B 1 961 ? 25.438 99 -0.299 1 63.44 961 ASN B C 1
ATOM 17534 O O . ASN B 1 961 ? 25.188 99.062 -1.507 1 63.44 961 ASN B O 1
ATOM 17538 N N . SER B 1 962 ? 25.234 98 0.379 1 60.59 962 SER B N 1
ATOM 17539 C CA . SER B 1 962 ? 24.812 96.75 -0.303 1 60.59 962 SER B CA 1
ATOM 17540 C C . SER B 1 962 ? 23.281 96.625 -0.346 1 60.59 962 SER B C 1
ATOM 17542 O O . SER B 1 962 ? 22.594 97.25 0.482 1 60.59 962 SER B O 1
ATOM 17544 N N . ARG B 1 963 ? 22.719 96.062 -1.355 1 63.38 963 ARG B N 1
ATOM 17545 C CA . ARG B 1 963 ? 21.281 95.875 -1.55 1 63.38 963 ARG B CA 1
ATOM 17546 C C . ARG B 1 963 ? 20.656 95.125 -0.387 1 63.38 963 ARG B C 1
ATOM 17548 O O . ARG B 1 963 ? 19.438 95.125 -0.204 1 63.38 963 ARG B O 1
ATOM 17555 N N . PHE B 1 964 ? 21.594 94.625 0.588 1 62.5 964 PHE B N 1
ATOM 17556 C CA . PHE B 1 964 ? 21.109 93.75 1.673 1 62.5 964 PHE B CA 1
ATOM 17557 C C . PHE B 1 964 ? 21.188 94.5 3.008 1 62.5 964 PHE B C 1
ATOM 17559 O O . PHE B 1 964 ? 20.953 93.875 4.062 1 62.5 964 PHE B O 1
ATOM 17566 N N . ALA B 1 965 ? 21.625 95.688 3.031 1 62.25 965 ALA B N 1
ATOM 17567 C CA . ALA B 1 965 ? 21.875 96.438 4.246 1 62.25 965 ALA B CA 1
ATOM 17568 C C . ALA B 1 965 ? 20.641 96.438 5.141 1 62.25 965 ALA B C 1
ATOM 17570 O O . ALA B 1 965 ? 20.75 96.5 6.371 1 62.25 965 ALA B O 1
ATOM 17571 N N . ASN B 1 966 ? 19.312 96.5 4.582 1 59.19 966 ASN B N 1
ATOM 17572 C CA . ASN B 1 966 ? 18.109 96.688 5.387 1 59.19 966 ASN B CA 1
ATOM 17573 C C . ASN B 1 966 ? 17.406 95.312 5.633 1 59.19 966 ASN B C 1
ATOM 17575 O O . ASN B 1 966 ? 16.234 95.312 6.008 1 59.19 966 ASN B O 1
ATOM 17579 N N . VAL B 1 967 ? 18.141 94.25 5.449 1 62.06 967 VAL B N 1
ATOM 17580 C CA . VAL B 1 967 ? 17.469 92.938 5.613 1 62.06 967 VAL B CA 1
ATOM 17581 C C . VAL B 1 967 ? 17.734 92.438 7.016 1 62.06 967 VAL B C 1
ATOM 17583 O O . VAL B 1 967 ? 18.875 92.375 7.473 1 62.06 967 VAL B O 1
ATOM 17586 N N . ASN B 1 968 ? 16.766 92.25 7.824 1 63.28 968 ASN B N 1
ATOM 17587 C CA . ASN B 1 968 ? 16.875 91.625 9.141 1 63.28 968 ASN B CA 1
ATOM 17588 C C . ASN B 1 968 ? 17.094 90.125 9.039 1 63.28 968 ASN B C 1
ATOM 17590 O O . ASN B 1 968 ? 16.156 89.375 9.125 1 63.28 968 ASN B O 1
ATOM 17594 N N . TYR B 1 969 ? 18.281 89.625 8.789 1 70.12 969 TYR B N 1
ATOM 17595 C CA . TYR B 1 969 ? 18.641 88.25 8.562 1 70.12 969 TYR B CA 1
ATOM 17596 C C . TYR B 1 969 ? 18.656 87.438 9.867 1 70.12 969 TYR B C 1
ATOM 17598 O O . TYR B 1 969 ? 18.594 86.25 9.859 1 70.12 969 TYR B O 1
ATOM 17606 N N . MET B 1 970 ? 18.609 88.125 10.922 1 67.69 970 MET B N 1
ATOM 17607 C CA . MET B 1 970 ? 18.688 87.375 12.195 1 67.69 970 MET B CA 1
ATOM 17608 C C . MET B 1 970 ? 17.375 86.688 12.516 1 67.69 970 MET B C 1
ATOM 17610 O O . MET B 1 970 ? 17.359 85.625 13.094 1 67.69 970 MET B O 1
ATOM 17614 N N . LYS B 1 971 ? 16.375 87.375 12.062 1 68.81 971 LYS B N 1
ATOM 17615 C CA . LYS B 1 971 ? 15.078 86.688 12.25 1 68.81 971 LYS B CA 1
ATOM 17616 C C . LYS B 1 971 ? 14.977 85.438 11.398 1 68.81 971 LYS B C 1
ATOM 17618 O O . LYS B 1 971 ? 14.492 84.375 11.875 1 68.81 971 LYS B O 1
ATOM 17623 N N . SER B 1 972 ? 15.484 85.562 10.242 1 72.31 972 SER B N 1
ATOM 17624 C CA . SER B 1 972 ? 15.484 84.438 9.352 1 72.31 972 SER B CA 1
ATOM 17625 C C . SER B 1 972 ? 16.422 83.312 9.867 1 72.31 972 SER B C 1
ATOM 17627 O O . SER B 1 972 ? 16.125 82.125 9.734 1 72.31 972 SER B O 1
ATOM 17629 N N . PHE B 1 973 ? 17.406 83.688 10.492 1 74.06 973 PHE B N 1
ATOM 17630 C CA . PHE B 1 973 ? 18.359 82.75 11.039 1 74.06 973 PHE B CA 1
ATOM 17631 C C . PHE B 1 973 ? 17.719 81.938 12.156 1 74.06 973 PHE B C 1
ATOM 17633 O O . PHE B 1 973 ? 17.969 80.75 12.273 1 74.06 973 PHE B O 1
ATOM 17640 N N . THR B 1 974 ? 16.906 82.5 12.859 1 72.94 974 THR B N 1
ATOM 17641 C CA . THR B 1 974 ? 16.266 81.812 13.961 1 72.94 974 THR B CA 1
ATOM 17642 C C . THR B 1 974 ? 15.297 80.75 13.43 1 72.94 974 THR B C 1
ATOM 17644 O O . THR B 1 974 ? 15.227 79.625 13.961 1 72.94 974 THR B O 1
ATOM 17647 N N . ILE B 1 975 ? 14.695 81.062 12.375 1 74.38 975 ILE B N 1
ATOM 17648 C CA . ILE B 1 975 ? 13.75 80.125 11.797 1 74.38 975 ILE B CA 1
ATOM 17649 C C . ILE B 1 975 ? 14.508 78.938 11.188 1 74.38 975 ILE B C 1
ATOM 17651 O O . ILE B 1 975 ? 14.164 77.75 11.422 1 74.38 975 ILE B O 1
ATOM 17655 N N . ILE B 1 976 ? 15.469 79.25 10.484 1 76.44 976 ILE B N 1
ATOM 17656 C CA . ILE B 1 976 ? 16.219 78.188 9.789 1 76.44 976 ILE B CA 1
ATOM 17657 C C . ILE B 1 976 ? 16.984 77.375 10.805 1 76.44 976 ILE B C 1
ATOM 17659 O O . ILE B 1 976 ? 17.141 76.125 10.617 1 76.44 976 ILE B O 1
ATOM 17663 N N . SER B 1 977 ? 17.359 78 11.891 1 76.62 977 SER B N 1
ATOM 17664 C CA . SER B 1 977 ? 18.078 77.25 12.906 1 76.62 977 SER B CA 1
ATOM 17665 C C . SER B 1 977 ? 17.188 76.188 13.539 1 76.62 977 SER B C 1
ATOM 17667 O O . SER B 1 977 ? 17.656 75.062 13.844 1 76.62 977 SER B O 1
ATOM 17669 N N . VAL B 1 978 ? 15.945 76.5 13.641 1 77.06 978 VAL B N 1
ATOM 17670 C CA . VAL B 1 978 ? 15.031 75.5 14.227 1 77.06 978 VAL B CA 1
ATOM 17671 C C . VAL B 1 978 ? 14.797 74.375 13.242 1 77.06 978 VAL B C 1
ATOM 17673 O O . VAL B 1 978 ? 14.82 73.188 13.633 1 77.06 978 VAL B O 1
ATOM 17676 N N . LEU B 1 979 ? 14.633 74.688 12.031 1 77.5 979 LEU B N 1
ATOM 17677 C CA . LEU B 1 979 ? 14.391 73.688 11.016 1 77.5 979 LEU B CA 1
ATOM 17678 C C . LEU B 1 979 ? 15.641 72.812 10.797 1 77.5 979 LEU B C 1
ATOM 17680 O O . LEU B 1 979 ? 15.547 71.562 10.727 1 77.5 979 LEU B O 1
ATOM 17684 N N . ALA B 1 980 ? 16.688 73.5 10.719 1 80.69 980 ALA B N 1
ATOM 17685 C CA . ALA B 1 980 ? 17.938 72.75 10.484 1 80.69 980 ALA B CA 1
ATOM 17686 C C . ALA B 1 980 ? 18.312 71.938 11.688 1 80.69 980 ALA B C 1
ATOM 17688 O O . ALA B 1 980 ? 18.875 70.812 11.531 1 80.69 980 ALA B O 1
ATOM 17689 N N . TYR B 1 981 ? 17.984 72.438 12.828 1 85.81 981 TYR B N 1
ATOM 17690 C CA . TYR B 1 981 ? 18.328 71.688 14.039 1 85.81 981 TYR B CA 1
ATOM 17691 C C . TYR B 1 981 ? 17.672 70.312 14.055 1 85.81 981 TYR B C 1
ATOM 17693 O O . TYR B 1 981 ? 18.297 69.312 14.398 1 85.81 981 TYR B O 1
ATOM 17701 N N . SER B 1 982 ? 16.469 70.188 13.703 1 85.88 982 SER B N 1
ATOM 17702 C CA . SER B 1 982 ? 15.75 68.938 13.688 1 85.88 982 SER B CA 1
ATOM 17703 C C . SER B 1 982 ? 16.359 68 12.68 1 85.88 982 SER B C 1
ATOM 17705 O O . SER B 1 982 ? 16.453 66.75 12.945 1 85.88 982 SER B O 1
ATOM 17707 N N . ASP B 1 983 ? 16.781 68.438 11.656 1 85.19 983 ASP B N 1
ATOM 17708 C CA . ASP B 1 983 ? 17.391 67.562 10.633 1 85.19 983 ASP B CA 1
ATOM 17709 C C . ASP B 1 983 ? 18.766 67.062 11.078 1 85.19 983 ASP B C 1
ATOM 17711 O O . ASP B 1 983 ? 19.078 65.875 10.906 1 85.19 983 ASP B O 1
ATOM 17715 N N . PHE B 1 984 ? 19.516 68 11.625 1 87.5 984 PHE B N 1
ATOM 17716 C CA . PHE B 1 984 ? 20.812 67.625 12.141 1 87.5 984 PHE B CA 1
ATOM 17717 C C . PHE B 1 984 ? 20.656 66.5 13.164 1 87.5 984 PHE B C 1
ATOM 17719 O O . PHE B 1 984 ? 21.406 65.5 13.141 1 87.5 984 PHE B O 1
ATOM 17726 N N . THR B 1 985 ? 19.688 66.625 13.938 1 89.5 985 THR B N 1
ATOM 17727 C CA . THR B 1 985 ? 19.484 65.625 15 1 89.5 985 THR B CA 1
ATOM 17728 C C . THR B 1 985 ? 19.031 64.312 14.422 1 89.5 985 THR B C 1
ATOM 17730 O O . THR B 1 985 ? 19.547 63.25 14.805 1 89.5 985 THR B O 1
ATOM 17733 N N . ARG B 1 986 ? 18.156 64.312 13.523 1 88.38 986 ARG B N 1
ATOM 17734 C CA . ARG B 1 986 ? 17.625 63.094 12.914 1 88.38 986 ARG B CA 1
ATOM 17735 C C . ARG B 1 986 ? 18.734 62.312 12.195 1 88.38 986 ARG B C 1
ATOM 17737 O O . ARG B 1 986 ? 18.844 61.094 12.359 1 88.38 986 ARG B O 1
ATOM 17744 N N . ILE B 1 987 ? 19.5 62.938 11.438 1 88.19 987 ILE B N 1
ATOM 17745 C CA . ILE B 1 987 ? 20.578 62.312 10.672 1 88.19 987 ILE B CA 1
ATOM 17746 C C . ILE B 1 987 ? 21.609 61.719 11.625 1 88.19 987 ILE B C 1
ATOM 17748 O O . ILE B 1 987 ? 22.062 60.562 11.438 1 88.19 987 ILE B O 1
ATOM 17752 N N . THR B 1 988 ? 21.938 62.531 12.602 1 91.19 988 THR B N 1
ATOM 17753 C CA . THR B 1 988 ? 22.922 62.062 13.578 1 91.19 988 THR B CA 1
ATOM 17754 C C . THR B 1 988 ? 22.453 60.781 14.266 1 91.19 988 THR B C 1
ATOM 17756 O O . THR B 1 988 ? 23.219 59.812 14.383 1 91.19 988 THR B O 1
ATOM 17759 N N . PHE B 1 989 ? 21.234 60.812 14.609 1 89.75 989 PHE B N 1
ATOM 17760 C CA . PHE B 1 989 ? 20.703 59.625 15.297 1 89.75 989 PHE B CA 1
ATOM 17761 C C . PHE B 1 989 ? 20.609 58.438 14.344 1 89.75 989 PHE B C 1
ATOM 17763 O O . PHE B 1 989 ? 20.844 57.312 14.742 1 89.75 989 PHE B O 1
ATOM 17770 N N . GLN B 1 990 ? 20.328 58.625 13.141 1 87.38 990 GLN B N 1
ATOM 17771 C CA . GLN B 1 990 ? 20.234 57.562 12.148 1 87.38 990 GLN B CA 1
ATOM 17772 C C . GLN B 1 990 ? 21.594 56.906 11.914 1 87.38 990 GLN B C 1
ATOM 17774 O O . GLN B 1 990 ? 21.688 55.688 11.766 1 87.38 990 GLN B O 1
ATOM 17779 N N . LEU B 1 991 ? 22.531 57.688 11.867 1 88.94 991 LEU B N 1
ATOM 17780 C CA . LEU B 1 991 ? 23.891 57.188 11.625 1 88.94 991 LEU B CA 1
ATOM 17781 C C . LEU B 1 991 ? 24.406 56.375 12.82 1 88.94 991 LEU B C 1
ATOM 17783 O O . LEU B 1 991 ? 25.266 55.5 12.672 1 88.94 991 LEU B O 1
ATOM 17787 N N . LEU B 1 992 ? 23.797 56.688 13.922 1 89.25 992 LEU B N 1
ATOM 17788 C CA . LEU B 1 992 ? 24.297 56.031 15.133 1 89.25 992 LEU B CA 1
ATOM 17789 C C . LEU B 1 992 ? 23.328 54.969 15.602 1 89.25 992 LEU B C 1
ATOM 17791 O O . LEU B 1 992 ? 23.531 54.375 16.656 1 89.25 992 LEU B O 1
ATOM 17795 N N . ASN B 1 993 ? 22.359 54.656 14.867 1 85.75 993 ASN B N 1
ATOM 17796 C CA . ASN B 1 993 ? 21.391 53.656 15.25 1 85.75 993 ASN B CA 1
ATOM 17797 C C . ASN B 1 993 ? 21.922 52.25 14.969 1 85.75 993 ASN B C 1
ATOM 17799 O O . ASN B 1 993 ? 22.5 51.969 13.914 1 85.75 993 ASN B O 1
ATOM 17803 N N . ARG B 1 994 ? 21.781 51.375 15.844 1 81.06 994 ARG B N 1
ATOM 17804 C CA . ARG B 1 994 ? 22.281 50.031 15.734 1 81.06 994 ARG B CA 1
ATOM 17805 C C . ARG B 1 994 ? 21.141 49 15.836 1 81.06 994 ARG B C 1
ATOM 17807 O O . ARG B 1 994 ? 20.078 49.312 16.391 1 81.06 994 ARG B O 1
ATOM 17814 N N . ALA B 1 995 ? 21.344 47.812 15.141 1 71.62 995 ALA B N 1
ATOM 17815 C CA . ALA B 1 995 ? 20.359 46.719 15.219 1 71.62 995 ALA B CA 1
ATOM 17816 C C . ALA B 1 995 ? 21.047 45.375 15.234 1 71.62 995 ALA B C 1
ATOM 17818 O O . ALA B 1 995 ? 22.125 45.219 14.672 1 71.62 995 ALA B O 1
ATOM 17819 N N . LYS B 1 996 ? 20.547 44.438 15.891 1 64.75 996 LYS B N 1
ATOM 17820 C CA . LYS B 1 996 ? 20.984 43.031 15.859 1 64.75 996 LYS B CA 1
ATOM 17821 C C . LYS B 1 996 ? 20.266 42.25 14.766 1 64.75 996 LYS B C 1
ATOM 17823 O O . LYS B 1 996 ? 19.078 41.938 14.914 1 64.75 996 LYS B O 1
ATOM 17828 N N . LEU B 1 997 ? 20.938 42.062 13.633 1 61.88 997 LEU B N 1
ATOM 17829 C CA . LEU B 1 997 ? 20.266 41.5 12.461 1 61.88 997 LEU B CA 1
ATOM 17830 C C . LEU B 1 997 ? 20.75 40.094 12.18 1 61.88 997 LEU B C 1
ATOM 17832 O O . LEU B 1 997 ? 20.172 39.375 11.344 1 61.88 997 LEU B O 1
ATOM 17836 N N . ASP B 1 998 ? 21.859 39.625 12.719 1 52.28 998 ASP B N 1
ATOM 17837 C CA . ASP B 1 998 ? 22.406 38.312 12.422 1 52.28 998 ASP B CA 1
ATOM 17838 C C . ASP B 1 998 ? 21.953 37.25 13.445 1 52.28 998 ASP B C 1
ATOM 17840 O O . ASP B 1 998 ? 22.281 37.375 14.625 1 52.28 998 ASP B O 1
ATOM 17844 N N . PRO B 1 999 ? 21.109 36.375 13.094 1 48.81 999 PRO B N 1
ATOM 17845 C CA . PRO B 1 999 ? 20.656 35.344 14.023 1 48.81 999 PRO B CA 1
ATOM 17846 C C . PRO B 1 999 ? 21.797 34.469 14.531 1 48.81 999 PRO B C 1
ATOM 17848 O O . PRO B 1 999 ? 21.734 33.938 15.648 1 48.81 999 PRO B O 1
ATOM 17851 N N . ASP B 1 1000 ? 22.922 34.219 13.719 1 46.5 1000 ASP B N 1
ATOM 17852 C CA . ASP B 1 1000 ? 24.016 33.312 14.039 1 46.5 1000 ASP B CA 1
ATOM 17853 C C . ASP B 1 1000 ? 25.031 34 14.969 1 46.5 1000 ASP B C 1
ATOM 17855 O O . ASP B 1 1000 ? 25.781 33.312 15.672 1 46.5 1000 ASP B O 1
ATOM 17859 N N . GLU B 1 1001 ? 24.984 35.312 14.914 1 56.31 1001 GLU B N 1
ATOM 17860 C CA . GLU B 1 1001 ? 25.859 36.094 15.781 1 56.31 1001 GLU B CA 1
ATOM 17861 C C . GLU B 1 1001 ? 25.062 37.125 16.578 1 56.31 1001 GLU B C 1
ATOM 17863 O O . GLU B 1 1001 ? 24.984 38.281 16.203 1 56.31 1001 GLU B O 1
ATOM 17868 N N . PRO B 1 1002 ? 24.422 36.625 17.734 1 53.94 1002 PRO B N 1
ATOM 17869 C CA . PRO B 1 1002 ? 23.531 37.5 18.484 1 53.94 1002 PRO B CA 1
ATOM 17870 C C . PRO B 1 1002 ? 24.234 38.75 19 1 53.94 1002 PRO B C 1
ATOM 17872 O O . PRO B 1 1002 ? 23.578 39.781 19.281 1 53.94 1002 PRO B O 1
ATOM 17875 N N . ASN B 1 1003 ? 25.547 38.719 19.156 1 63.31 1003 ASN B N 1
ATOM 17876 C CA . ASN B 1 1003 ? 26.219 39.875 19.734 1 63.31 1003 ASN B CA 1
ATOM 17877 C C . ASN B 1 1003 ? 26.766 40.812 18.641 1 63.31 1003 ASN B C 1
ATOM 17879 O O . ASN B 1 1003 ? 27.328 41.875 18.938 1 63.31 1003 ASN B O 1
ATOM 17883 N N . LYS B 1 1004 ? 26.469 40.406 17.469 1 73.44 1004 LYS B N 1
ATOM 17884 C CA . LYS B 1 1004 ? 26.953 41.25 16.391 1 73.44 1004 LYS B CA 1
ATOM 17885 C C . LYS B 1 1004 ? 25.969 42.375 16.094 1 73.44 1004 LYS B C 1
ATOM 17887 O O . LYS B 1 1004 ? 24.781 42.156 15.914 1 73.44 1004 LYS B O 1
ATOM 17892 N N . LEU B 1 1005 ? 26.5 43.562 16.25 1 78.62 1005 LEU B N 1
ATOM 17893 C CA . LEU B 1 1005 ? 25.703 44.75 15.992 1 78.62 1005 LEU B CA 1
ATOM 17894 C C . LEU B 1 1005 ? 25.938 45.281 14.578 1 78.62 1005 LEU B C 1
ATOM 17896 O O . LEU B 1 1005 ? 27.078 45.312 14.109 1 78.62 1005 LEU B O 1
ATOM 17900 N N . ASN B 1 1006 ? 24.891 45.531 13.906 1 79.5 1006 ASN B N 1
ATOM 17901 C CA . ASN B 1 1006 ? 24.938 46.125 12.57 1 79.5 1006 ASN B CA 1
ATOM 17902 C C . ASN B 1 1006 ? 24.328 47.531 12.562 1 79.5 1006 ASN B C 1
ATOM 17904 O O . ASN B 1 1006 ? 23.531 47.875 13.438 1 79.5 1006 ASN B O 1
ATOM 17908 N N . VAL B 1 1007 ? 24.781 48.281 11.547 1 82.44 1007 VAL B N 1
ATOM 17909 C CA . VAL B 1 1007 ? 24.172 49.562 11.352 1 82.44 1007 VAL B CA 1
ATOM 17910 C C . VAL B 1 1007 ? 22.75 49.406 10.789 1 82.44 1007 VAL B C 1
ATOM 17912 O O . VAL B 1 1007 ? 22.562 48.781 9.742 1 82.44 1007 VAL B O 1
ATOM 17915 N N . TRP B 1 1008 ? 21.875 50 11.445 1 79.31 1008 TRP B N 1
ATOM 17916 C CA . TRP B 1 1008 ? 20.469 49.75 11.164 1 79.31 1008 TRP B CA 1
ATOM 17917 C C . TRP B 1 1008 ? 20.125 50.156 9.734 1 79.31 1008 TRP B C 1
ATOM 17919 O O . TRP B 1 1008 ? 19.438 49.406 9.023 1 79.31 1008 TRP B O 1
ATOM 17929 N N . ILE B 1 1009 ? 20.531 51.188 9.195 1 77.12 1009 ILE B N 1
ATOM 17930 C CA . ILE B 1 1009 ? 20.094 51.688 7.902 1 77.12 1009 ILE B CA 1
ATOM 17931 C C . ILE B 1 1009 ? 20.672 50.844 6.777 1 77.12 1009 ILE B C 1
ATOM 17933 O O . ILE B 1 1009 ? 20.062 50.719 5.707 1 77.12 1009 ILE B O 1
ATOM 17937 N N . GLN B 1 1010 ? 21.766 50.219 6.996 1 75.62 1010 GLN B N 1
ATOM 17938 C CA . GLN B 1 1010 ? 22.406 49.406 5.953 1 75.62 1010 GLN B CA 1
ATOM 17939 C C . GLN B 1 1010 ? 22.203 47.938 6.191 1 75.62 1010 GLN B C 1
ATOM 17941 O O . GLN B 1 1010 ? 22.094 47.156 5.242 1 75.62 1010 GLN B O 1
ATOM 17946 N N . GLY B 1 1011 ? 22.219 47.5 7.359 1 73.56 1011 GLY B N 1
ATOM 17947 C CA . GLY B 1 1011 ? 21.953 46.125 7.73 1 73.56 1011 GLY B CA 1
ATOM 17948 C C . GLY B 1 1011 ? 23.156 45.219 7.566 1 73.56 1011 GLY B C 1
ATOM 17949 O O . GLY B 1 1011 ? 23.312 44.25 8.305 1 73.56 1011 GLY B O 1
ATOM 17950 N N . ASP B 1 1012 ? 24.047 45.438 6.496 1 73.44 1012 ASP B N 1
ATOM 17951 C CA . ASP B 1 1012 ? 25.125 44.5 6.188 1 73.44 1012 ASP B CA 1
ATOM 17952 C C . ASP B 1 1012 ? 26.469 45 6.723 1 73.44 1012 ASP B C 1
ATOM 17954 O O . ASP B 1 1012 ? 27.5 44.312 6.566 1 73.44 1012 ASP B O 1
ATOM 17958 N N . VAL B 1 1013 ? 26.406 46.219 7.348 1 81.88 1013 VAL B N 1
ATOM 17959 C CA . VAL B 1 1013 ? 27.641 46.812 7.871 1 81.88 1013 VAL B CA 1
ATOM 17960 C C . VAL B 1 1013 ? 27.672 46.656 9.391 1 81.88 1013 VAL B C 1
ATOM 17962 O O . VAL B 1 1013 ? 26.688 46.938 10.07 1 81.88 1013 VAL B O 1
ATOM 17965 N N . GLU B 1 1014 ? 28.875 46.219 9.867 1 85.88 1014 GLU B N 1
ATOM 17966 C CA . GLU B 1 1014 ? 29.047 46.062 11.305 1 85.88 1014 GLU B CA 1
ATOM 17967 C C . GLU B 1 1014 ? 29.109 47.406 12.016 1 85.88 1014 GLU B C 1
ATOM 17969 O O . GLU B 1 1014 ? 29.734 48.344 11.508 1 85.88 1014 GLU B O 1
ATOM 17974 N N . TYR B 1 1015 ? 28.531 47.5 13.18 1 86.56 1015 TYR B N 1
ATOM 17975 C CA . TYR B 1 1015 ? 28.438 48.75 13.945 1 86.56 1015 TYR B CA 1
ATOM 17976 C C . TYR B 1 1015 ? 29.781 49.125 14.547 1 86.56 1015 TYR B C 1
ATOM 17978 O O . TYR B 1 1015 ? 30.422 48.312 15.211 1 86.56 1015 TYR B O 1
ATOM 17986 N N . LEU B 1 1016 ? 30.312 50.281 14.32 1 88.12 1016 LEU B N 1
ATOM 17987 C CA . LEU B 1 1016 ? 31.516 50.906 14.836 1 88.12 1016 LEU B CA 1
ATOM 17988 C C . LEU B 1 1016 ? 32.75 50.094 14.477 1 88.12 1016 LEU B C 1
ATOM 17990 O O . LEU B 1 1016 ? 33.688 50 15.266 1 88.12 1016 LEU B O 1
ATOM 17994 N N . LYS B 1 1017 ? 32.625 49.375 13.406 1 82.19 1017 LYS B N 1
ATOM 17995 C CA . LYS B 1 1017 ? 33.781 48.656 12.875 1 82.19 1017 LYS B CA 1
ATOM 17996 C C . LYS B 1 1017 ? 33.938 48.875 11.383 1 82.19 1017 LYS B C 1
ATOM 17998 O O . LYS B 1 1017 ? 32.938 49.156 10.68 1 82.19 1017 LYS B O 1
ATOM 18003 N N . GLY B 1 1018 ? 35.25 49.031 10.852 1 81.12 1018 GLY B N 1
ATOM 18004 C CA . GLY B 1 1018 ? 35.562 49.125 9.43 1 81.12 1018 GLY B CA 1
ATOM 18005 C C . GLY B 1 1018 ? 35 50.375 8.773 1 81.12 1018 GLY B C 1
ATOM 18006 O O . GLY B 1 1018 ? 35.312 51.5 9.172 1 81.12 1018 GLY B O 1
ATOM 18007 N N . TYR B 1 1019 ? 33.938 50.062 7.949 1 83.75 1019 TYR B N 1
ATOM 18008 C CA . TYR B 1 1019 ? 33.312 51.031 7.051 1 83.75 1019 TYR B CA 1
ATOM 18009 C C . TYR B 1 1019 ? 32.469 52 7.828 1 83.75 1019 TYR B C 1
ATOM 18011 O O . TYR B 1 1019 ? 32.375 53.188 7.48 1 83.75 1019 TYR B O 1
ATOM 18019 N N . HIS B 1 1020 ? 32.031 51.844 9.07 1 89.12 1020 HIS B N 1
ATOM 18020 C CA . HIS B 1 1020 ? 31.078 52.656 9.828 1 89.12 1020 HIS B CA 1
ATOM 18021 C C . HIS B 1 1020 ? 31.797 53.656 10.711 1 89.12 1020 HIS B C 1
ATOM 18023 O O . HIS B 1 1020 ? 31.25 54.688 11.062 1 89.12 1020 HIS B O 1
ATOM 18029 N N . ILE B 1 1021 ? 33 53.531 10.969 1 89.75 1021 ILE B N 1
ATOM 18030 C CA . ILE B 1 1021 ? 33.719 54.375 11.898 1 89.75 1021 ILE B CA 1
ATOM 18031 C C . ILE B 1 1021 ? 33.781 55.812 11.375 1 89.75 1021 ILE B C 1
ATOM 18033 O O . ILE B 1 1021 ? 33.531 56.75 12.117 1 89.75 1021 ILE B O 1
ATOM 18037 N N . GLY B 1 1022 ? 34.125 55.969 10.078 1 88.56 1022 GLY B N 1
ATOM 18038 C CA . GLY B 1 1022 ? 34.156 57.312 9.5 1 88.56 1022 GLY B CA 1
ATOM 18039 C C . GLY B 1 1022 ? 32.812 58.031 9.617 1 88.56 1022 GLY B C 1
ATOM 18040 O O . GLY B 1 1022 ? 32.781 59.219 9.953 1 88.56 1022 GLY B O 1
ATOM 18041 N N . PHE B 1 1023 ? 31.766 57.406 9.508 1 91.31 1023 PHE B N 1
ATOM 18042 C CA . PHE B 1 1023 ? 30.438 57.969 9.586 1 91.31 1023 PHE B CA 1
ATOM 18043 C C . PHE B 1 1023 ? 30.047 58.281 11.031 1 91.31 1023 PHE B C 1
ATOM 18045 O O . PHE B 1 1023 ? 29.469 59.312 11.328 1 91.31 1023 PHE B O 1
ATOM 18052 N N . ALA B 1 1024 ? 30.469 57.406 11.938 1 92.88 1024 ALA B N 1
ATOM 18053 C CA . ALA B 1 1024 ? 30.156 57.562 13.359 1 92.88 1024 ALA B CA 1
ATOM 18054 C C . ALA B 1 1024 ? 30.891 58.75 13.961 1 92.88 1024 ALA B C 1
ATOM 18056 O O . ALA B 1 1024 ? 30.328 59.469 14.781 1 92.88 1024 ALA B O 1
ATOM 18057 N N . VAL B 1 1025 ? 32.062 59 13.477 1 91.06 1025 VAL B N 1
ATOM 18058 C CA . VAL B 1 1025 ? 32.875 60.125 13.992 1 91.06 1025 VAL B CA 1
ATOM 18059 C C . VAL B 1 1025 ? 32.188 61.438 13.617 1 91.06 1025 VAL B C 1
ATOM 18061 O O . VAL B 1 1025 ? 32.062 62.344 14.461 1 91.06 1025 VAL B O 1
ATOM 18064 N N . VAL B 1 1026 ? 31.75 61.469 12.422 1 90.88 1026 VAL B N 1
ATOM 18065 C CA . VAL B 1 1026 ? 31.078 62.688 12 1 90.88 1026 VAL B CA 1
ATOM 18066 C C . VAL B 1 1026 ? 29.781 62.875 12.789 1 90.88 1026 VAL B C 1
ATOM 18068 O O . VAL B 1 1026 ? 29.484 63.969 13.25 1 90.88 1026 VAL B O 1
ATOM 18071 N N . ALA B 1 1027 ? 29.125 61.875 13.008 1 94 1027 ALA B N 1
ATOM 18072 C CA . ALA B 1 1027 ? 27.859 61.938 13.734 1 94 1027 ALA B CA 1
ATOM 18073 C C . ALA B 1 1027 ? 28.094 62.312 15.195 1 94 1027 ALA B C 1
ATOM 18075 O O . ALA B 1 1027 ? 27.328 63.094 15.766 1 94 1027 ALA B O 1
ATOM 18076 N N . ILE B 1 1028 ? 29.141 61.938 15.805 1 92.31 1028 ILE B N 1
ATOM 18077 C CA . ILE B 1 1028 ? 29.438 62.219 17.203 1 92.31 1028 ILE B CA 1
ATOM 18078 C C . ILE B 1 1028 ? 29.859 63.688 17.344 1 92.31 1028 ILE B C 1
ATOM 18080 O O . ILE B 1 1028 ? 29.438 64.375 18.297 1 92.31 1028 ILE B O 1
ATOM 18084 N N . ILE B 1 1029 ? 30.562 64.188 16.312 1 90.31 1029 ILE B N 1
ATOM 18085 C CA . ILE B 1 1029 ? 30.969 65.625 16.344 1 90.31 1029 ILE B CA 1
ATOM 18086 C C . ILE B 1 1029 ? 29.75 66.5 16.219 1 90.31 1029 ILE B C 1
ATOM 18088 O O . ILE B 1 1029 ? 29.562 67.438 17 1 90.31 1029 ILE B O 1
ATOM 18092 N N . VAL B 1 1030 ? 28.938 66.062 15.352 1 91.5 1030 VAL B N 1
ATOM 18093 C CA . VAL B 1 1030 ? 27.734 66.875 15.172 1 91.5 1030 VAL B CA 1
ATOM 18094 C C . VAL B 1 1030 ? 26.812 66.688 16.375 1 91.5 1030 VAL B C 1
ATOM 18096 O O . VAL B 1 1030 ? 26.188 67.625 16.844 1 91.5 1030 VAL B O 1
ATOM 18099 N N . GLY B 1 1031 ? 26.844 65.562 16.938 1 92 1031 GLY B N 1
ATOM 18100 C CA . GLY B 1 1031 ? 26.031 65.312 18.109 1 92 1031 GLY B CA 1
ATOM 18101 C C . GLY B 1 1031 ? 26.453 66.062 19.344 1 92 1031 GLY B C 1
ATOM 18102 O O . GLY B 1 1031 ? 25.609 66.625 20.047 1 92 1031 GLY B O 1
ATOM 18103 N N . PHE B 1 1032 ? 27.672 66.25 19.453 1 89.94 1032 PHE B N 1
ATOM 18104 C CA . PHE B 1 1032 ? 28.188 66.938 20.641 1 89.94 1032 PHE B CA 1
ATOM 18105 C C . PHE B 1 1032 ? 28.094 68.438 20.516 1 89.94 1032 PHE B C 1
ATOM 18107 O O . PHE B 1 1032 ? 27.625 69.125 21.438 1 89.94 1032 PHE B O 1
ATOM 18114 N N . PHE B 1 1033 ? 28.312 69.062 19.375 1 87.94 1033 PHE B N 1
ATOM 18115 C CA . PHE B 1 1033 ? 28.406 70.5 19.25 1 87.94 1033 PHE B CA 1
ATOM 18116 C C . PHE B 1 1033 ? 27.047 71.062 18.859 1 87.94 1033 PHE B C 1
ATOM 18118 O O . PHE B 1 1033 ? 26.703 72.188 19.297 1 87.94 1033 PHE B O 1
ATOM 18125 N N . ILE B 1 1034 ? 26.297 70.25 18.172 1 88.56 1034 ILE B N 1
ATOM 18126 C CA . ILE B 1 1034 ? 25.062 70.812 17.656 1 88.56 1034 ILE B CA 1
ATOM 18127 C C . ILE B 1 1034 ? 23.875 70.25 18.391 1 88.56 1034 ILE B C 1
ATOM 18129 O O . ILE B 1 1034 ? 23.078 70.938 19.016 1 88.56 1034 ILE B O 1
ATOM 18133 N N . VAL B 1 1035 ? 23.75 69.062 18.484 1 91.44 1035 VAL B N 1
ATOM 18134 C CA . VAL B 1 1035 ? 22.547 68.375 19 1 91.44 1035 VAL B CA 1
ATOM 18135 C C . VAL B 1 1035 ? 22.484 68.562 20.516 1 91.44 1035 VAL B C 1
ATOM 18137 O O . VAL B 1 1035 ? 21.438 69 21.047 1 91.44 1035 VAL B O 1
ATOM 18140 N N . LEU B 1 1036 ? 23.562 68.375 21.203 1 89.38 1036 LEU B N 1
ATOM 18141 C CA . LEU B 1 1036 ? 23.547 68.562 22.656 1 89.38 1036 LEU B CA 1
ATOM 18142 C C . LEU B 1 1036 ? 24.062 69.938 23.047 1 89.38 1036 LEU B C 1
ATOM 18144 O O . LEU B 1 1036 ? 23.547 70.562 23.984 1 89.38 1036 LEU B O 1
ATOM 18148 N N . GLY B 1 1037 ? 24.984 70.5 22.312 1 85.5 1037 GLY B N 1
ATOM 18149 C CA . GLY B 1 1037 ? 25.641 71.75 22.656 1 85.5 1037 GLY B CA 1
ATOM 18150 C C . GLY B 1 1037 ? 24.734 72.938 22.5 1 85.5 1037 GLY B C 1
ATOM 18151 O O . GLY B 1 1037 ? 24.688 73.812 23.391 1 85.5 1037 GLY B O 1
ATOM 18152 N N . PHE B 1 1038 ? 23.938 72.938 21.516 1 85.69 1038 PHE B N 1
ATOM 18153 C CA . PHE B 1 1038 ? 23.156 74.125 21.219 1 85.69 1038 PHE B CA 1
ATOM 18154 C C . PHE B 1 1038 ? 22.078 74.312 22.281 1 85.69 1038 PHE B C 1
ATOM 18156 O O . PHE B 1 1038 ? 21.938 75.438 22.828 1 85.69 1038 PHE B O 1
ATOM 18163 N N . PRO B 1 1039 ? 21.266 73.375 22.625 1 85.31 1039 PRO B N 1
ATOM 18164 C CA . PRO B 1 1039 ? 20.281 73.562 23.688 1 85.31 1039 PRO B CA 1
ATOM 18165 C C . PRO B 1 1039 ? 20.906 73.938 25.031 1 85.31 1039 PRO B C 1
ATOM 18167 O O . PRO B 1 1039 ? 20.344 74.688 25.797 1 85.31 1039 PRO B O 1
ATOM 18170 N N . ILE B 1 1040 ? 22.047 73.5 25.328 1 84.38 1040 ILE B N 1
ATOM 18171 C CA . ILE B 1 1040 ? 22.719 73.75 26.578 1 84.38 1040 ILE B CA 1
ATOM 18172 C C . ILE B 1 1040 ? 23.156 75.25 26.594 1 84.38 1040 ILE B C 1
ATOM 18174 O O . ILE B 1 1040 ? 23.016 75.938 27.609 1 84.38 1040 ILE B O 1
ATOM 18178 N N . VAL B 1 1041 ? 23.594 75.75 25.469 1 81.44 1041 VAL B N 1
ATOM 18179 C CA . VAL B 1 1041 ? 24.031 77.125 25.375 1 81.44 1041 VAL B CA 1
ATOM 18180 C C . VAL B 1 1041 ? 22.812 78.062 25.5 1 81.44 1041 VAL B C 1
ATOM 18182 O O . VAL B 1 1041 ? 22.891 79.125 26.156 1 81.44 1041 VAL B O 1
ATOM 18185 N N . LEU B 1 1042 ? 21.734 77.625 24.984 1 80.06 1042 LEU B N 1
ATOM 18186 C CA . LEU B 1 1042 ? 20.531 78.438 25.078 1 80.06 1042 LEU B CA 1
ATOM 18187 C C . LEU B 1 1042 ? 20 78.5 26.516 1 80.06 1042 LEU B C 1
ATOM 18189 O O . LEU B 1 1042 ? 19.453 79.5 26.953 1 80.06 1042 LEU B O 1
ATOM 18193 N N . PHE B 1 1043 ? 20.188 77.438 27.25 1 81.75 1043 PHE B N 1
ATOM 18194 C CA . PHE B 1 1043 ? 19.734 77.312 28.625 1 81.75 1043 PHE B CA 1
ATOM 18195 C C . PHE B 1 1043 ? 20.547 78.25 29.531 1 81.75 1043 PHE B C 1
ATOM 18197 O O . PHE B 1 1043 ? 19.984 78.938 30.375 1 81.75 1043 PHE B O 1
ATOM 18204 N N . PHE B 1 1044 ? 21.844 78.375 29.25 1 76.19 1044 PHE B N 1
ATOM 18205 C CA . PHE B 1 1044 ? 22.719 79.188 30.141 1 76.19 1044 PHE B CA 1
ATOM 18206 C C . PHE B 1 1044 ? 23.031 80.562 29.547 1 76.19 1044 PHE B C 1
ATOM 18208 O O . PHE B 1 1044 ? 23.953 81.188 29.984 1 76.19 1044 PHE B O 1
ATOM 18215 N N . HIS B 1 1045 ? 22.344 80.875 28.5 1 72.56 1045 HIS B N 1
ATOM 18216 C CA . HIS B 1 1045 ? 22.734 82.062 27.781 1 72.56 1045 HIS B CA 1
ATOM 18217 C C . HIS B 1 1045 ? 22.719 83.312 28.703 1 72.56 1045 HIS B C 1
ATOM 18219 O O . HIS B 1 1045 ? 23.594 84.125 28.609 1 72.56 1045 HIS B O 1
ATOM 18225 N N . TYR B 1 1046 ? 21.719 83.375 29.609 1 65.12 1046 TYR B N 1
ATOM 18226 C CA . TYR B 1 1046 ? 21.656 84.5 30.469 1 65.12 1046 TYR B CA 1
ATOM 18227 C C . TYR B 1 1046 ? 22.891 84.562 31.375 1 65.12 1046 TYR B C 1
ATOM 18229 O O . TYR B 1 1046 ? 23.422 85.688 31.609 1 65.12 1046 TYR B O 1
ATOM 18237 N N . LYS B 1 1047 ? 23.375 83.438 31.719 1 64.62 1047 LYS B N 1
ATOM 18238 C CA . LYS B 1 1047 ? 24.578 83.5 32.562 1 64.62 1047 LYS B CA 1
ATOM 18239 C C . LYS B 1 1047 ? 25.828 83.688 31.703 1 64.62 1047 LYS B C 1
ATOM 18241 O O . LYS B 1 1047 ? 26.781 84.312 32.156 1 64.62 1047 LYS B O 1
ATOM 18246 N N . LEU B 1 1048 ? 25.688 83.375 30.438 1 63.47 1048 LEU B N 1
ATOM 18247 C CA . LEU B 1 1048 ? 26.859 83.5 29.562 1 63.47 1048 LEU B CA 1
ATOM 18248 C C . LEU B 1 1048 ? 26.984 85 29.109 1 63.47 1048 LEU B C 1
ATOM 18250 O O . LEU B 1 1048 ? 28.109 85.438 28.938 1 63.47 1048 LEU B O 1
ATOM 18254 N N . VAL B 1 1049 ? 25.891 85.562 28.891 1 59.16 1049 VAL B N 1
ATOM 18255 C CA . VAL B 1 1049 ? 25.938 86.938 28.531 1 59.16 1049 VAL B CA 1
ATOM 18256 C C . VAL B 1 1049 ? 26.438 87.75 29.719 1 59.16 1049 VAL B C 1
ATOM 18258 O O . VAL B 1 1049 ? 27.156 88.75 29.547 1 59.16 1049 VAL B O 1
ATOM 18261 N N . ALA B 1 1050 ? 26.156 87.312 30.922 1 56.56 1050 ALA B N 1
ATOM 18262 C CA . ALA B 1 1050 ? 26.688 88.062 32.094 1 56.56 1050 ALA B CA 1
ATOM 18263 C C . ALA B 1 1050 ? 28.203 87.938 32.188 1 56.56 1050 ALA B C 1
ATOM 18265 O O . ALA B 1 1050 ? 28.859 88.688 32.875 1 56.56 1050 ALA B O 1
ATOM 18266 N N . LEU B 1 1051 ? 28.781 87.062 31.562 1 54.09 1051 LEU B N 1
ATOM 18267 C CA . LEU B 1 1051 ? 30.234 86.938 31.547 1 54.09 1051 LEU B CA 1
ATOM 18268 C C . LEU B 1 1051 ? 30.859 87.875 30.516 1 54.09 1051 LEU B C 1
ATOM 18270 O O . LEU B 1 1051 ? 32.031 87.688 30.141 1 54.09 1051 LEU B O 1
ATOM 18274 N N . ARG B 1 1052 ? 30.391 88.875 30.203 1 52.88 1052 ARG B N 1
ATOM 18275 C CA . ARG B 1 1052 ? 30.703 89.938 29.234 1 52.88 1052 ARG B CA 1
ATOM 18276 C C . ARG B 1 1052 ? 32.156 90.375 29.375 1 52.88 1052 ARG B C 1
ATOM 18278 O O . ARG B 1 1052 ? 32.844 90.562 28.375 1 52.88 1052 ARG B O 1
ATOM 18285 N N . PRO B 1 1053 ? 32.625 90.812 30.641 1 50.78 1053 PRO B N 1
ATOM 18286 C CA . PRO B 1 1053 ? 33.969 91.438 30.656 1 50.78 1053 PRO B CA 1
ATOM 18287 C C . PRO B 1 1053 ? 35.031 90.5 30.078 1 50.78 1053 PRO B C 1
ATOM 18289 O O . PRO B 1 1053 ? 36.062 91 29.594 1 50.78 1053 PRO B O 1
ATOM 18292 N N . LEU B 1 1054 ? 35.062 89.438 30.328 1 46.34 1054 LEU B N 1
ATOM 18293 C CA . LEU B 1 1054 ? 36.125 88.562 29.844 1 46.34 1054 LEU B CA 1
ATOM 18294 C C . LEU B 1 1054 ? 36.094 88.438 28.328 1 46.34 1054 LEU B C 1
ATOM 18296 O O . LEU B 1 1054 ? 37.094 88.062 27.703 1 46.34 1054 LEU B O 1
ATOM 18300 N N . TRP B 1 1055 ? 34.938 88.375 27.656 1 43.56 1055 TRP B N 1
ATOM 18301 C CA . TRP B 1 1055 ? 34.781 88.312 26.219 1 43.56 1055 TRP B CA 1
ATOM 18302 C C . TRP B 1 1055 ? 34.75 89.75 25.609 1 43.56 1055 TRP B C 1
ATOM 18304 O O . TRP B 1 1055 ? 34.344 89.875 24.453 1 43.56 1055 TRP B O 1
ATOM 18314 N N . GLY B 1 1056 ? 35.188 90.688 26.109 1 41.72 1056 GLY B N 1
ATOM 18315 C CA . GLY B 1 1056 ? 35.188 92.062 25.734 1 41.72 1056 GLY B CA 1
ATOM 18316 C C . GLY B 1 1056 ? 35.406 92.25 24.25 1 41.72 1056 GLY B C 1
ATOM 18317 O O . GLY B 1 1056 ? 34.719 93.125 23.625 1 41.72 1056 GLY B O 1
ATOM 18318 N N . GLN B 1 1057 ? 36.719 92.25 23.75 1 41.38 1057 GLN B N 1
ATOM 18319 C CA . GLN B 1 1057 ? 36.938 92.938 22.469 1 41.38 1057 GLN B CA 1
ATOM 18320 C C . GLN B 1 1057 ? 36.125 92.312 21.359 1 41.38 1057 GLN B C 1
ATOM 18322 O O . GLN B 1 1057 ? 35.469 93 20.562 1 41.38 1057 GLN B O 1
ATOM 18327 N N . ASN B 1 1058 ? 36.562 91.188 20.609 1 41.69 1058 ASN B N 1
ATOM 18328 C CA . ASN B 1 1058 ? 36.469 90.75 19.203 1 41.69 1058 ASN B CA 1
ATOM 18329 C C . ASN B 1 1058 ? 35.125 90.125 18.906 1 41.69 1058 ASN B C 1
ATOM 18331 O O . ASN B 1 1058 ? 34.156 90.312 19.656 1 41.69 1058 ASN B O 1
ATOM 18335 N N . PRO B 1 1059 ? 34.969 88.938 18.172 1 47 1059 PRO B N 1
ATOM 18336 C CA . PRO B 1 1059 ? 34.031 88.25 17.281 1 47 1059 PRO B CA 1
ATOM 18337 C C . PRO B 1 1059 ? 32.781 87.75 18 1 47 1059 PRO B C 1
ATOM 18339 O O . PRO B 1 1059 ? 31.766 87.438 17.359 1 47 1059 PRO B O 1
ATOM 18342 N N . PHE B 1 1060 ? 32.594 87.75 19.25 1 50.19 1060 PHE B N 1
ATOM 18343 C CA . PHE B 1 1060 ? 31.438 87.125 19.922 1 50.19 1060 PHE B CA 1
ATOM 18344 C C . PHE B 1 1060 ? 30.359 88.125 20.219 1 50.19 1060 PHE B C 1
ATOM 18346 O O . PHE B 1 1060 ? 29.312 87.812 20.781 1 50.19 1060 PHE B O 1
ATOM 18353 N N . ARG B 1 1061 ? 30.516 89.375 20.047 1 53.81 1061 ARG B N 1
ATOM 18354 C CA . ARG B 1 1061 ? 29.469 90.375 20.156 1 53.81 1061 ARG B CA 1
ATOM 18355 C C . ARG B 1 1061 ? 28.281 90 19.25 1 53.81 1061 ARG B C 1
ATOM 18357 O O . ARG B 1 1061 ? 27.125 90.312 19.594 1 53.81 1061 ARG B O 1
ATOM 18364 N N . ARG B 1 1062 ? 28.641 89.375 18.203 1 54.47 1062 ARG B N 1
ATOM 18365 C CA . ARG B 1 1062 ? 27.609 89 17.234 1 54.47 1062 ARG B CA 1
ATOM 18366 C C . ARG B 1 1062 ? 26.781 87.812 17.734 1 54.47 1062 ARG B C 1
ATOM 18368 O O . ARG B 1 1062 ? 25.609 87.688 17.391 1 54.47 1062 ARG B O 1
ATOM 18375 N N . LEU B 1 1063 ? 27.359 87.125 18.672 1 60 1063 LEU B N 1
ATOM 18376 C CA . LEU B 1 1063 ? 26.625 86 19.219 1 60 1063 LEU B CA 1
ATOM 18377 C C . LEU B 1 1063 ? 25.594 86.438 20.234 1 60 1063 LEU B C 1
ATOM 18379 O O . LEU B 1 1063 ? 24.531 85.812 20.375 1 60 1063 LEU B O 1
ATOM 18383 N N . THR B 1 1064 ? 25.859 87.5 20.828 1 60.41 1064 THR B N 1
ATOM 18384 C CA . THR B 1 1064 ? 24.922 88.062 21.797 1 60.41 1064 THR B CA 1
ATOM 18385 C C . THR B 1 1064 ? 23.656 88.562 21.125 1 60.41 1064 THR B C 1
ATOM 18387 O O . THR B 1 1064 ? 22.562 88.438 21.656 1 60.41 1064 THR B O 1
ATOM 18390 N N . THR B 1 1065 ? 23.906 89.188 19.969 1 60.47 1065 THR B N 1
ATOM 18391 C CA . THR B 1 1065 ? 22.75 89.625 19.219 1 60.47 1065 THR B CA 1
ATOM 18392 C C . THR B 1 1065 ? 21.906 88.438 18.734 1 60.47 1065 THR B C 1
ATOM 18394 O O . THR B 1 1065 ? 20.672 88.5 18.719 1 60.47 1065 THR B O 1
ATOM 18397 N N . PHE B 1 1066 ? 22.594 87.438 18.594 1 65.31 1066 PHE B N 1
ATOM 18398 C CA . PHE B 1 1066 ? 21.922 86.188 18.156 1 65.31 1066 PHE B CA 1
ATOM 18399 C C . PHE B 1 1066 ? 21.047 85.625 19.281 1 65.31 1066 PHE B C 1
ATOM 18401 O O . PHE B 1 1066 ? 19.875 85.312 19.047 1 65.31 1066 PHE B O 1
ATOM 18408 N N . PHE B 1 1067 ? 21.453 85.688 20.438 1 67.12 1067 PHE B N 1
ATOM 18409 C CA . PHE B 1 1067 ? 20.719 85.125 21.547 1 67.12 1067 PHE B CA 1
ATOM 18410 C C . PHE B 1 1067 ? 19.609 86 22.016 1 67.12 1067 PHE B C 1
ATOM 18412 O O . PHE B 1 1067 ? 18.594 85.562 22.547 1 67.12 1067 PHE B O 1
ATOM 18419 N N . LYS B 1 1068 ? 19.75 87.312 21.672 1 67.62 1068 LYS B N 1
ATOM 18420 C CA . LYS B 1 1068 ? 18.703 88.25 22.031 1 67.62 1068 LYS B CA 1
ATOM 18421 C C . LYS B 1 1068 ? 17.453 88.062 21.188 1 67.62 1068 LYS B C 1
ATOM 18423 O O . LYS B 1 1068 ? 16.328 88.188 21.672 1 67.62 1068 LYS B O 1
ATOM 18428 N N . TYR B 1 1069 ? 17.656 87.562 19.984 1 68.88 1069 TYR B N 1
ATOM 18429 C CA . TYR B 1 1069 ? 16.5 87.375 19.094 1 68.88 1069 TYR B CA 1
ATOM 18430 C C . TYR B 1 1069 ? 15.773 86.062 19.453 1 68.88 1069 TYR B C 1
ATOM 18432 O O . TYR B 1 1069 ? 14.57 85.938 19.203 1 68.88 1069 TYR B O 1
ATOM 18440 N N . PHE B 1 1070 ? 16.438 85.188 20.188 1 70.94 1070 PHE B N 1
ATOM 18441 C CA . PHE B 1 1070 ? 15.766 84 20.641 1 70.94 1070 PHE B CA 1
ATOM 18442 C C . PHE B 1 1070 ? 14.883 84.312 21.844 1 70.94 1070 PHE B C 1
ATOM 18444 O O . PHE B 1 1070 ? 13.906 83.562 22.094 1 70.94 1070 PHE B O 1
ATOM 18451 N N . ASN B 1 1071 ? 15.094 85.5 22.578 1 67.81 1071 ASN B N 1
ATOM 18452 C CA . ASN B 1 1071 ? 14.461 85.688 23.875 1 67.81 1071 ASN B CA 1
ATOM 18453 C C . ASN B 1 1071 ? 13.391 86.812 23.797 1 67.81 1071 ASN B C 1
ATOM 18455 O O . ASN B 1 1071 ? 12.727 87.062 24.781 1 67.81 1071 ASN B O 1
ATOM 18459 N N . TYR B 1 1072 ? 13.133 87.375 22.688 1 69.81 1072 TYR B N 1
ATOM 18460 C CA . TYR B 1 1072 ? 12.32 88.562 22.609 1 69.81 1072 TYR B CA 1
ATOM 18461 C C . TYR B 1 1072 ? 10.883 88.25 23.016 1 69.81 1072 TYR B C 1
ATOM 18463 O O . TYR B 1 1072 ? 10.211 89.125 23.578 1 69.81 1072 TYR B O 1
ATOM 18471 N N . CYS B 1 1073 ? 10.406 87.062 22.938 1 72.88 1073 CYS B N 1
ATOM 18472 C CA . CYS B 1 1073 ? 8.984 86.875 23.172 1 72.88 1073 CYS B CA 1
ATOM 18473 C C . CYS B 1 1073 ? 8.742 86.312 24.578 1 72.88 1073 CYS B C 1
ATOM 18475 O O . CYS B 1 1073 ? 7.602 86.188 25.016 1 72.88 1073 CYS B O 1
ATOM 18477 N N . TYR B 1 1074 ? 9.781 86.062 25.312 1 79.19 1074 TYR B N 1
ATOM 18478 C CA . TYR B 1 1074 ? 9.609 85.375 26.609 1 79.19 1074 TYR B CA 1
ATOM 18479 C C . TYR B 1 1074 ? 9.68 86.438 27.734 1 79.19 1074 TYR B C 1
ATOM 18481 O O . TYR B 1 1074 ? 10.32 87.438 27.609 1 79.19 1074 TYR B O 1
ATOM 18489 N N . ARG B 1 1075 ? 8.922 86.125 28.797 1 80.38 1075 ARG B N 1
ATOM 18490 C CA . ARG B 1 1075 ? 9 86.938 30 1 80.38 1075 ARG B CA 1
ATOM 18491 C C . ARG B 1 1075 ? 10.414 86.938 30.562 1 80.38 1075 ARG B C 1
ATOM 18493 O O . ARG B 1 1075 ? 11.172 86 30.375 1 80.38 1075 ARG B O 1
ATOM 18500 N N . ASP B 1 1076 ? 10.859 88.062 31.141 1 71.88 1076 ASP B N 1
ATOM 18501 C CA . ASP B 1 1076 ? 12.211 88.25 31.656 1 71.88 1076 ASP B CA 1
ATOM 18502 C C . ASP B 1 1076 ? 12.578 87.125 32.656 1 71.88 1076 ASP B C 1
ATOM 18504 O O . ASP B 1 1076 ? 13.742 86.75 32.75 1 71.88 1076 ASP B O 1
ATOM 18508 N N . ASP B 1 1077 ? 11.539 86.5 33.312 1 73.69 1077 ASP B N 1
ATOM 18509 C CA . ASP B 1 1077 ? 11.836 85.438 34.281 1 73.69 1077 ASP B CA 1
ATOM 18510 C C . ASP B 1 1077 ? 11.797 84.062 33.656 1 73.69 1077 ASP B C 1
ATOM 18512 O O . ASP B 1 1077 ? 12.117 83.062 34.312 1 73.69 1077 ASP B O 1
ATOM 18516 N N . GLN B 1 1078 ? 11.5 83.938 32.312 1 77.69 1078 GLN B N 1
ATOM 18517 C CA . GLN B 1 1078 ? 11.344 82.625 31.703 1 77.69 1078 GLN B CA 1
ATOM 18518 C C . GLN B 1 1078 ? 12.188 82.5 30.422 1 77.69 1078 GLN B C 1
ATOM 18520 O O . GLN B 1 1078 ? 11.789 81.875 29.469 1 77.69 1078 GLN B O 1
ATOM 18525 N N . LEU B 1 1079 ? 13.32 83.125 30.484 1 72.25 1079 LEU B N 1
ATOM 18526 C CA . LEU B 1 1079 ? 14.18 83.125 29.297 1 72.25 1079 LEU B CA 1
ATOM 18527 C C . LEU B 1 1079 ? 14.734 81.75 29.031 1 72.25 1079 LEU B C 1
ATOM 18529 O O . LEU B 1 1079 ? 15.039 81.375 27.875 1 72.25 1079 LEU B O 1
ATOM 18533 N N . TYR B 1 1080 ? 14.797 80.875 30 1 75.81 1080 TYR B N 1
ATOM 18534 C CA . TYR B 1 1080 ? 15.328 79.5 29.875 1 75.81 1080 TYR B CA 1
ATOM 18535 C C . TYR B 1 1080 ? 14.367 78.625 29.109 1 75.81 1080 TYR B C 1
ATOM 18537 O O . TYR B 1 1080 ? 14.742 77.562 28.656 1 75.81 1080 TYR B O 1
ATOM 18545 N N . PHE B 1 1081 ? 13.188 79.125 28.828 1 78.12 1081 PHE B N 1
ATOM 18546 C CA . PHE B 1 1081 ? 12.148 78.25 28.234 1 78.12 1081 PHE B CA 1
ATOM 18547 C C . PHE B 1 1081 ? 12.422 78.062 26.75 1 78.12 1081 PHE B C 1
ATOM 18549 O O . PHE B 1 1081 ? 11.898 77.125 26.156 1 78.12 1081 PHE B O 1
ATOM 18556 N N . ILE B 1 1082 ? 13.328 78.75 26.156 1 75.88 1082 ILE B N 1
ATOM 18557 C CA . ILE B 1 1082 ? 13.695 78.562 24.766 1 75.88 1082 ILE B CA 1
ATOM 18558 C C . ILE B 1 1082 ? 14.391 77.188 24.625 1 75.88 1082 ILE B C 1
ATOM 18560 O O . ILE B 1 1082 ? 14.188 76.5 23.656 1 75.88 1082 ILE B O 1
ATOM 18564 N N . SER B 1 1083 ? 15.172 76.938 25.609 1 82.06 1083 SER B N 1
ATOM 18565 C CA . SER B 1 1083 ? 15.898 75.625 25.609 1 82.06 1083 SER B CA 1
ATOM 18566 C C . SER B 1 1083 ? 14.945 74.438 25.766 1 82.06 1083 SER B C 1
ATOM 18568 O O . SER B 1 1083 ? 15.242 73.375 25.312 1 82.06 1083 SER B O 1
ATOM 18570 N N . PHE B 1 1084 ? 13.805 74.75 26.234 1 84.88 1084 PHE B N 1
ATOM 18571 C CA . PHE B 1 1084 ? 12.852 73.688 26.531 1 84.88 1084 PHE B CA 1
ATOM 18572 C C . PHE B 1 1084 ? 12.328 73.062 25.234 1 84.88 1084 PHE B C 1
ATOM 18574 O O . PHE B 1 1084 ? 12.266 71.875 25.125 1 84.88 1084 PHE B O 1
ATOM 18581 N N . TYR B 1 1085 ? 12.031 73.875 24.219 1 81.62 1085 TYR B N 1
ATOM 18582 C CA . TYR B 1 1085 ? 11.531 73.312 22.953 1 81.62 1085 TYR B CA 1
ATOM 18583 C C . TYR B 1 1085 ? 12.617 72.5 22.234 1 81.62 1085 TYR B C 1
ATOM 18585 O O . TYR B 1 1085 ? 12.336 71.5 21.641 1 81.62 1085 TYR B O 1
ATOM 18593 N N . TYR B 1 1086 ? 13.852 72.938 22.266 1 85.5 1086 TYR B N 1
ATOM 18594 C CA . TYR B 1 1086 ? 14.945 72.25 21.609 1 85.5 1086 TYR B CA 1
ATOM 18595 C C . TYR B 1 1086 ? 15.227 70.938 22.312 1 85.5 1086 TYR B C 1
ATOM 18597 O O . TYR B 1 1086 ? 15.406 69.875 21.656 1 85.5 1086 TYR B O 1
ATOM 18605 N N . THR B 1 1087 ? 15.188 71 23.594 1 87.69 1087 THR B N 1
ATOM 18606 C CA . THR B 1 1087 ? 15.422 69.75 24.344 1 87.69 1087 THR B CA 1
ATOM 18607 C C . THR B 1 1087 ? 14.297 68.75 24.109 1 87.69 1087 THR B C 1
ATOM 18609 O O . THR B 1 1087 ? 14.547 67.562 23.984 1 87.69 1087 THR B O 1
ATOM 18612 N N . SER B 1 1088 ? 13.117 69.25 24.031 1 88.19 1088 SER B N 1
ATOM 18613 C CA . SER B 1 1088 ? 11.992 68.375 23.766 1 88.19 1088 SER B CA 1
ATOM 18614 C C . SER B 1 1088 ? 12.102 67.75 22.375 1 88.19 1088 SER B C 1
ATOM 18616 O O . SER B 1 1088 ? 11.734 66.562 22.188 1 88.19 1088 SER B O 1
ATOM 18618 N N . ARG B 1 1089 ? 12.688 68.312 21.453 1 89.62 1089 ARG B N 1
ATOM 18619 C CA . ARG B 1 1089 ? 12.898 67.75 20.109 1 89.62 1089 ARG B CA 1
ATOM 18620 C C . ARG B 1 1089 ? 13.938 66.625 20.141 1 89.62 1089 ARG B C 1
ATOM 18622 O O . ARG B 1 1089 ? 13.773 65.625 19.469 1 89.62 1089 ARG B O 1
ATOM 18629 N N . VAL B 1 1090 ? 14.906 66.875 20.891 1 90.44 1090 VAL B N 1
ATOM 18630 C CA . VAL B 1 1090 ? 15.969 65.875 20.969 1 90.44 1090 VAL B CA 1
ATOM 18631 C C . VAL B 1 1090 ? 15.422 64.625 21.562 1 90.44 1090 VAL B C 1
ATOM 18633 O O . VAL B 1 1090 ? 15.68 63.5 21.047 1 90.44 1090 VAL B O 1
ATOM 18636 N N . VAL B 1 1091 ? 14.648 64.812 22.516 1 90.25 1091 VAL B N 1
ATOM 18637 C CA . VAL B 1 1091 ? 14.102 63.625 23.188 1 90.25 1091 VAL B CA 1
ATOM 18638 C C . VAL B 1 1091 ? 13.094 62.938 22.281 1 90.25 1091 VAL B C 1
ATOM 18640 O O . VAL B 1 1091 ? 13.086 61.719 22.172 1 90.25 1091 VAL B O 1
ATOM 18643 N N . LEU B 1 1092 ? 12.32 63.656 21.625 1 90.38 1092 LEU B N 1
ATOM 18644 C CA . LEU B 1 1092 ? 11.312 63.094 20.719 1 90.38 1092 LEU B CA 1
ATOM 18645 C C . LEU B 1 1092 ? 11.961 62.344 19.578 1 90.38 1092 LEU B C 1
ATOM 18647 O O . LEU B 1 1092 ? 11.57 61.188 19.297 1 90.38 1092 LEU B O 1
ATOM 18651 N N . LEU B 1 1093 ? 12.906 62.875 18.953 1 89.62 1093 LEU B N 1
ATOM 18652 C CA . LEU B 1 1093 ? 13.586 62.25 17.844 1 89.62 1093 LEU B CA 1
ATOM 18653 C C . LEU B 1 1093 ? 14.414 61.062 18.312 1 89.62 1093 LEU B C 1
ATOM 18655 O O . LEU B 1 1093 ? 14.57 60.062 17.609 1 89.62 1093 LEU B O 1
ATOM 18659 N N . GLY B 1 1094 ? 14.93 61.219 19.5 1 87.94 1094 GLY B N 1
ATOM 18660 C CA . GLY B 1 1094 ? 15.625 60.094 20.094 1 87.94 1094 GLY B CA 1
ATOM 18661 C C . GLY B 1 1094 ? 14.727 58.906 20.359 1 87.94 1094 GLY B C 1
ATOM 18662 O O . GLY B 1 1094 ? 15.078 57.75 20.062 1 87.94 1094 GLY B O 1
ATOM 18663 N N . LEU B 1 1095 ? 13.57 59.188 20.828 1 86.38 1095 LEU B N 1
ATOM 18664 C CA . LEU B 1 1095 ? 12.609 58.125 21.109 1 86.38 1095 LEU B CA 1
ATOM 18665 C C . LEU B 1 1095 ? 12.148 57.469 19.812 1 86.38 1095 LEU B C 1
ATOM 18667 O O . LEU B 1 1095 ? 11.969 56.25 19.766 1 86.38 1095 LEU B O 1
ATOM 18671 N N . ASN B 1 1096 ? 12.023 58.125 18.828 1 84.25 1096 ASN B N 1
ATOM 18672 C CA . ASN B 1 1096 ? 11.578 57.594 17.547 1 84.25 1096 ASN B CA 1
ATOM 18673 C C . ASN B 1 1096 ? 12.641 56.719 16.891 1 84.25 1096 ASN B C 1
ATOM 18675 O O . ASN B 1 1096 ? 12.32 55.781 16.188 1 84.25 1096 ASN B O 1
ATOM 18679 N N . THR B 1 1097 ? 13.852 57.031 17.141 1 83.75 1097 THR B N 1
ATOM 18680 C CA . THR B 1 1097 ? 14.922 56.344 16.438 1 83.75 1097 THR B CA 1
ATOM 18681 C C . THR B 1 1097 ? 15.445 55.188 17.25 1 83.75 1097 THR B C 1
ATOM 18683 O O . THR B 1 1097 ? 15.672 54.094 16.719 1 83.75 1097 THR B O 1
ATOM 18686 N N . PHE B 1 1098 ? 15.57 55.312 18.516 1 82.19 1098 PHE B N 1
ATOM 18687 C CA . PHE B 1 1098 ? 16.312 54.344 19.297 1 82.19 1098 PHE B CA 1
ATOM 18688 C C . PHE B 1 1098 ? 15.367 53.375 19.969 1 82.19 1098 PHE B C 1
ATOM 18690 O O . PHE B 1 1098 ? 15.805 52.344 20.484 1 82.19 1098 PHE B O 1
ATOM 18697 N N . VAL B 1 1099 ? 14.086 53.625 19.938 1 74.38 1099 VAL B N 1
ATOM 18698 C CA . VAL B 1 1099 ? 13.125 52.656 20.484 1 74.38 1099 VAL B CA 1
ATOM 18699 C C . VAL B 1 1099 ? 12.477 51.875 19.328 1 74.38 1099 VAL B C 1
ATOM 18701 O O . VAL B 1 1099 ? 11.656 52.438 18.594 1 74.38 1099 VAL B O 1
ATOM 18704 N N . PRO B 1 1100 ? 12.844 50.688 19.234 1 65.88 1100 PRO B N 1
ATOM 18705 C CA . PRO B 1 1100 ? 12.484 49.969 18.031 1 65.88 1100 PRO B CA 1
ATOM 18706 C C . PRO B 1 1100 ? 11.023 49.5 18.016 1 65.88 1100 PRO B C 1
ATOM 18708 O O . PRO B 1 1100 ? 10.422 49.344 16.953 1 65.88 1100 PRO B O 1
ATOM 18711 N N . ILE B 1 1101 ? 10.406 49.188 19.141 1 60.19 1101 ILE B N 1
ATOM 18712 C CA . ILE B 1 1101 ? 9.031 48.688 19.188 1 60.19 1101 ILE B CA 1
ATOM 18713 C C . ILE B 1 1101 ? 8.055 49.844 19.016 1 60.19 1101 ILE B C 1
ATOM 18715 O O . ILE B 1 1101 ? 8.062 50.781 19.812 1 60.19 1101 ILE B O 1
ATOM 18719 N N . ASP B 1 1102 ? 7.316 49.906 17.922 1 61.94 1102 ASP B N 1
ATOM 18720 C CA . ASP B 1 1102 ? 6.426 51.031 17.562 1 61.94 1102 ASP B CA 1
ATOM 18721 C C . ASP B 1 1102 ? 5.457 51.344 18.703 1 61.94 1102 ASP B C 1
ATOM 18723 O O . ASP B 1 1102 ? 5.242 52.5 19.047 1 61.94 1102 ASP B O 1
ATOM 18727 N N . ALA B 1 1103 ? 4.926 50.25 19.25 1 61.56 1103 ALA B N 1
ATOM 18728 C CA . ALA B 1 1103 ? 3.959 50.5 20.328 1 61.56 1103 ALA B CA 1
ATOM 18729 C C . ALA B 1 1103 ? 4.625 51.188 21.516 1 61.56 1103 ALA B C 1
ATOM 18731 O O . ALA B 1 1103 ? 4.047 52.094 22.125 1 61.56 1103 ALA B O 1
ATOM 18732 N N . GLU B 1 1104 ? 5.926 50.844 21.812 1 68.25 1104 GLU B N 1
ATOM 18733 C CA . GLU B 1 1104 ? 6.652 51.469 22.922 1 68.25 1104 GLU B CA 1
ATOM 18734 C C . GLU B 1 1104 ? 7.062 52.875 22.578 1 68.25 1104 GLU B C 1
ATOM 18736 O O . GLU B 1 1104 ? 6.934 53.781 23.406 1 68.25 1104 GLU B O 1
ATOM 18741 N N . SER B 1 1105 ? 7.559 52.969 21.438 1 76.31 1105 SER B N 1
ATOM 18742 C CA . SER B 1 1105 ? 7.969 54.312 21.016 1 76.31 1105 SER B CA 1
ATOM 18743 C C . SER B 1 1105 ? 6.789 55.281 21.047 1 76.31 1105 SER B C 1
ATOM 18745 O O . SER B 1 1105 ? 6.922 56.406 21.516 1 76.31 1105 SER B O 1
ATOM 18747 N N . SER B 1 1106 ? 5.684 54.844 20.578 1 76.31 1106 SER B N 1
ATOM 18748 C CA . SER B 1 1106 ? 4.512 55.719 20.531 1 76.31 1106 SER B CA 1
ATOM 18749 C C . SER B 1 1106 ? 4.031 56.062 21.938 1 76.31 1106 SER B C 1
ATOM 18751 O O . SER B 1 1106 ? 3.576 57.188 22.188 1 76.31 1106 SER B O 1
ATOM 18753 N N . THR B 1 1107 ? 4.184 55.25 22.859 1 73.88 1107 THR B N 1
ATOM 18754 C CA . THR B 1 1107 ? 3.787 55.531 24.234 1 73.88 1107 THR B CA 1
ATOM 18755 C C . THR B 1 1107 ? 4.684 56.594 24.844 1 73.88 1107 THR B C 1
ATOM 18757 O O . THR B 1 1107 ? 4.195 57.531 25.469 1 73.88 1107 THR B O 1
ATOM 18760 N N . TRP B 1 1108 ? 5.898 56.438 24.703 1 80.25 1108 TRP B N 1
ATOM 18761 C CA . TRP B 1 1108 ? 6.828 57.406 25.234 1 80.25 1108 TRP B CA 1
ATOM 18762 C C . TRP B 1 1108 ? 6.621 58.781 24.562 1 80.25 1108 TRP B C 1
ATOM 18764 O O . TRP B 1 1108 ? 6.738 59.812 25.219 1 80.25 1108 TRP B O 1
ATOM 18774 N N . LYS B 1 1109 ? 6.34 58.75 23.359 1 87.19 1109 LYS B N 1
ATOM 18775 C CA . LYS B 1 1109 ? 6.082 60 22.672 1 87.19 1109 LYS B CA 1
ATOM 18776 C C . LYS B 1 1109 ? 4.809 60.656 23.188 1 87.19 1109 LYS B C 1
ATOM 18778 O O . LYS B 1 1109 ? 4.75 61.875 23.344 1 87.19 1109 LYS B O 1
ATOM 18783 N N . CYS B 1 1110 ? 3.85 59.906 23.484 1 82.25 1110 CYS B N 1
ATOM 18784 C CA . CYS B 1 1110 ? 2.621 60.438 24.062 1 82.25 1110 CYS B CA 1
ATOM 18785 C C . CYS B 1 1110 ? 2.885 61.062 25.438 1 82.25 1110 CYS B C 1
ATOM 18787 O O . CYS B 1 1110 ? 2.4 62.156 25.75 1 82.25 1110 CYS B O 1
ATOM 18789 N N . LEU B 1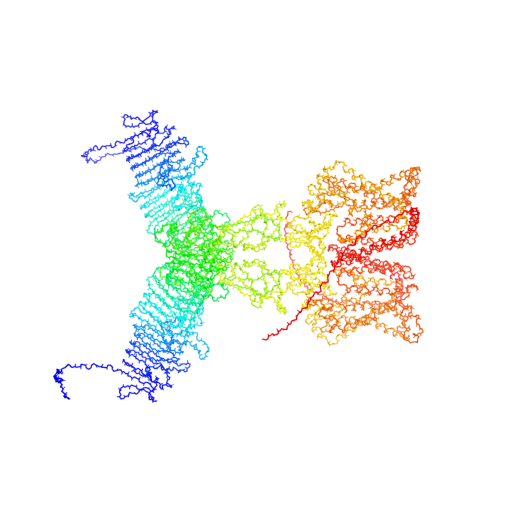 1111 ? 3.668 60.438 26.25 1 77.44 1111 LEU B N 1
ATOM 18790 C CA . LEU B 1 1111 ? 4.016 60.969 27.578 1 77.44 1111 LEU B CA 1
ATOM 18791 C C . LEU B 1 1111 ? 4.805 62.25 27.453 1 77.44 1111 LEU B C 1
ATOM 18793 O O . LEU B 1 1111 ? 4.613 63.188 28.25 1 77.44 1111 LEU B O 1
ATOM 18797 N N . LEU B 1 1112 ? 5.605 62.25 26.484 1 86.75 1112 LEU B N 1
ATOM 18798 C CA . LEU B 1 1112 ? 6.367 63.469 26.266 1 86.75 1112 LEU B CA 1
ATOM 18799 C C . LEU B 1 1112 ? 5.453 64.625 25.844 1 86.75 1112 LEU B C 1
ATOM 18801 O O . LEU B 1 1112 ? 5.605 65.75 26.312 1 86.75 1112 LEU B O 1
ATOM 18805 N N . CYS B 1 1113 ? 4.539 64.375 24.938 1 87.12 1113 CYS B N 1
ATOM 18806 C CA . CYS B 1 1113 ? 3.604 65.438 24.531 1 87.12 1113 CYS B CA 1
ATOM 18807 C C . CYS B 1 1113 ? 2.801 65.938 25.719 1 87.12 1113 CYS B C 1
ATOM 18809 O O . CYS B 1 1113 ? 2.574 67.125 25.859 1 87.12 1113 CYS B O 1
ATOM 18811 N N . LEU B 1 1114 ? 2.453 65.125 26.609 1 79.75 1114 LEU B N 1
ATOM 18812 C CA . LEU B 1 1114 ? 1.743 65.5 27.812 1 79.75 1114 LEU B CA 1
ATOM 18813 C C . LEU B 1 1114 ? 2.643 66.312 28.719 1 79.75 1114 LEU B C 1
ATOM 18815 O O . LEU B 1 1114 ? 2.213 67.375 29.25 1 79.75 1114 LEU B O 1
ATOM 18819 N N . LEU B 1 1115 ? 3.822 65.875 28.891 1 81.19 1115 LEU B N 1
ATOM 18820 C CA . LEU B 1 1115 ? 4.762 66.625 29.734 1 81.19 1115 LEU B CA 1
ATOM 18821 C C . LEU B 1 1115 ? 5.008 68 29.203 1 81.19 1115 LEU B C 1
ATOM 18823 O O . LEU B 1 1115 ? 5.035 69 29.969 1 81.19 1115 LEU B O 1
ATOM 18827 N N . VAL B 1 1116 ? 5.195 68.062 27.906 1 86.38 1116 VAL B N 1
ATOM 18828 C CA . VAL B 1 1116 ? 5.441 69.375 27.297 1 86.38 1116 VAL B CA 1
ATOM 18829 C C . VAL B 1 1116 ? 4.215 70.25 27.469 1 86.38 1116 VAL B C 1
ATOM 18831 O O . VAL B 1 1116 ? 4.34 71.438 27.797 1 86.38 1116 VAL B O 1
ATOM 18834 N N . CYS B 1 1117 ? 3.047 69.75 27.328 1 83.25 1117 CYS B N 1
ATOM 18835 C CA . CYS B 1 1117 ? 1.814 70.5 27.484 1 83.25 1117 CYS B CA 1
ATOM 18836 C C . CYS B 1 1117 ? 1.644 70.938 28.938 1 83.25 1117 CYS B C 1
ATOM 18838 O O . CYS B 1 1117 ? 1.345 72.125 29.188 1 83.25 1117 CYS B O 1
ATOM 18840 N N . VAL B 1 1118 ? 1.913 70.125 29.906 1 74.62 1118 VAL B N 1
ATOM 18841 C CA . VAL B 1 1118 ? 1.723 70.438 31.312 1 74.62 1118 VAL B CA 1
ATOM 18842 C C . VAL B 1 1118 ? 2.756 71.5 31.75 1 74.62 1118 VAL B C 1
ATOM 18844 O O . VAL B 1 1118 ? 2.42 72.5 32.438 1 74.62 1118 VAL B O 1
ATOM 18847 N N . VAL B 1 1119 ? 3.99 71.375 31.297 1 79.69 1119 VAL B N 1
ATOM 18848 C CA . VAL B 1 1119 ? 5.047 72.25 31.688 1 79.69 1119 VAL B CA 1
ATOM 18849 C C . VAL B 1 1119 ? 4.773 73.625 31.094 1 79.69 1119 VAL B C 1
ATOM 18851 O O . VAL B 1 1119 ? 4.938 74.688 31.766 1 79.69 1119 VAL B O 1
ATOM 18854 N N . PHE B 1 1120 ? 4.336 73.625 29.859 1 84 1120 PHE B N 1
ATOM 18855 C CA . PHE B 1 1120 ? 4.043 74.875 29.203 1 84 1120 PHE B CA 1
ATOM 18856 C C . PHE B 1 1120 ? 2.846 75.562 29.859 1 84 1120 PHE B C 1
ATOM 18858 O O . PHE B 1 1120 ? 2.867 76.812 30.109 1 84 1120 PHE B O 1
ATOM 18865 N N . THR B 1 1121 ? 1.781 74.875 30.188 1 79 1121 THR B N 1
ATOM 18866 C CA . THR B 1 1121 ? 0.577 75.438 30.781 1 79 1121 THR B CA 1
ATOM 18867 C C . THR B 1 1121 ? 0.859 76 32.188 1 79 1121 THR B C 1
ATOM 18869 O O . THR B 1 1121 ? 0.343 77 32.594 1 79 1121 THR B O 1
ATOM 18872 N N . PHE B 1 1122 ? 1.713 75.25 32.812 1 76.94 1122 PHE B N 1
ATOM 18873 C CA . PHE B 1 1122 ? 2.037 75.688 34.188 1 76.94 1122 PHE B CA 1
ATOM 18874 C C . PHE B 1 1122 ? 2.861 76.938 34.219 1 76.94 1122 PHE B C 1
ATOM 18876 O O . PHE B 1 1122 ? 2.67 77.812 35.062 1 76.94 1122 PHE B O 1
ATOM 18883 N N . ASN B 1 1123 ? 3.775 77.25 33.219 1 79.25 1123 ASN B N 1
ATOM 18884 C CA . ASN B 1 1123 ? 4.703 78.375 33.25 1 79.25 1123 ASN B CA 1
ATOM 18885 C C . ASN B 1 1123 ? 4.172 79.562 32.438 1 79.25 1123 ASN B C 1
ATOM 18887 O O . ASN B 1 1123 ? 4.449 80.75 32.781 1 79.25 1123 ASN B O 1
ATOM 18891 N N . GLU B 1 1124 ? 3.373 79.438 31.453 1 81.62 1124 GLU B N 1
ATOM 18892 C CA . GLU B 1 1124 ? 2.936 80.5 30.547 1 81.62 1124 GLU B CA 1
ATOM 18893 C C . GLU B 1 1124 ? 4.074 81.438 30.25 1 81.62 1124 GLU B C 1
ATOM 18895 O O . GLU B 1 1124 ? 4.066 82.625 30.703 1 81.62 1124 GLU B O 1
ATOM 18900 N N . PRO B 1 1125 ? 5.066 81 29.5 1 82.5 1125 PRO B N 1
ATOM 18901 C CA . PRO B 1 1125 ? 6.352 81.688 29.375 1 82.5 1125 PRO B CA 1
ATOM 18902 C C . PRO B 1 1125 ? 6.25 83 28.547 1 82.5 1125 PRO B C 1
ATOM 18904 O O . PRO B 1 1125 ? 7.098 83.875 28.672 1 82.5 1125 PRO B O 1
ATOM 18907 N N . TYR B 1 1126 ? 5.223 83.188 27.766 1 81.25 1126 TYR B N 1
ATOM 18908 C CA . TYR B 1 1126 ? 5.164 84.312 26.891 1 81.25 1126 TYR B CA 1
ATOM 18909 C C . TYR B 1 1126 ? 4.633 85.562 27.641 1 81.25 1126 TYR B C 1
ATOM 18911 O O . TYR B 1 1126 ? 3.852 85.438 28.578 1 81.25 1126 TYR B O 1
ATOM 18919 N N . ASP B 1 1127 ? 5.039 86.75 27.328 1 79.44 1127 ASP B N 1
ATOM 18920 C CA . ASP B 1 1127 ? 4.617 88.062 27.922 1 79.44 1127 ASP B CA 1
ATOM 18921 C C . ASP B 1 1127 ? 3.17 88.375 27.578 1 79.44 1127 ASP B C 1
ATOM 18923 O O . ASP B 1 1127 ? 2.41 88.875 28.406 1 79.44 1127 ASP B O 1
ATOM 18927 N N . LYS B 1 1128 ? 2.727 87.938 26.297 1 77.62 1128 LYS B N 1
ATOM 18928 C CA . LYS B 1 1128 ? 1.349 88.188 25.875 1 77.62 1128 LYS B CA 1
ATOM 18929 C C . LYS B 1 1128 ? 0.458 87 26.188 1 77.62 1128 LYS B C 1
ATOM 18931 O O . LYS B 1 1128 ? 0.698 85.875 25.703 1 77.62 1128 LYS B O 1
ATOM 18936 N N . PRO B 1 1129 ? -0.476 87.25 27.016 1 77.06 1129 PRO B N 1
ATOM 18937 C CA . PRO B 1 1129 ? -1.325 86.125 27.438 1 77.06 1129 PRO B CA 1
ATOM 18938 C C . PRO B 1 1129 ? -2.008 85.438 26.281 1 77.06 1129 PRO B C 1
ATOM 18940 O O . PRO B 1 1129 ? -2.197 84.188 26.312 1 77.06 1129 PRO B O 1
ATOM 18943 N N . LEU B 1 1130 ? -2.406 86.062 25.188 1 76.44 1130 LEU B N 1
ATOM 18944 C CA . LEU B 1 1130 ? -3.072 85.438 24.062 1 76.44 1130 LEU B CA 1
ATOM 18945 C C . LEU B 1 1130 ? -2.16 84.438 23.391 1 76.44 1130 LEU B C 1
ATOM 18947 O O . LEU B 1 1130 ? -2.629 83.375 22.922 1 76.44 1130 LEU B O 1
ATOM 18951 N N . MET B 1 1131 ? -0.909 84.688 23.484 1 76.38 1131 MET B N 1
ATOM 18952 C CA . MET B 1 1131 ? 0.05 83.75 22.875 1 76.38 1131 MET B CA 1
ATOM 18953 C C . MET B 1 1131 ? 0.189 82.5 23.703 1 76.38 1131 MET B C 1
ATOM 18955 O O . MET B 1 1131 ? 0.406 81.375 23.172 1 76.38 1131 MET B O 1
ATOM 18959 N N . ASN B 1 1132 ? 0.064 82.688 24.906 1 81.5 1132 ASN B N 1
ATOM 18960 C CA . ASN B 1 1132 ? 0.08 81.5 25.766 1 81.5 1132 ASN B CA 1
ATOM 18961 C C . ASN B 1 1132 ? -1.14 80.625 25.547 1 81.5 1132 ASN B C 1
ATOM 18963 O O . ASN B 1 1132 ? -1.02 79.375 25.469 1 81.5 1132 ASN B O 1
ATOM 18967 N N . TYR B 1 1133 ? -2.244 81.375 25.328 1 80.75 1133 TYR B N 1
ATOM 18968 C CA . TYR B 1 1133 ? -3.461 80.562 25.109 1 80.75 1133 TYR B CA 1
ATOM 18969 C C . TYR B 1 1133 ? -3.406 79.812 23.781 1 80.75 1133 TYR B C 1
ATOM 18971 O O . TYR B 1 1133 ? -3.881 78.688 23.688 1 80.75 1133 TYR B O 1
ATOM 18979 N N . TYR B 1 1134 ? -2.789 80.375 22.812 1 80 1134 TYR B N 1
ATOM 18980 C CA . TYR B 1 1134 ? -2.652 79.688 21.516 1 80 1134 TYR B CA 1
ATOM 18981 C C . TYR B 1 1134 ? -1.764 78.438 21.625 1 80 1134 TYR B C 1
ATOM 18983 O O . TYR B 1 1134 ? -2.119 77.375 21.125 1 80 1134 TYR B O 1
ATOM 18991 N N . ASP B 1 1135 ? -0.687 78.5 22.25 1 81.94 1135 ASP B N 1
ATOM 18992 C CA . ASP B 1 1135 ? 0.235 77.375 22.344 1 81.94 1135 ASP B CA 1
ATOM 18993 C C . ASP B 1 1135 ? -0.327 76.312 23.266 1 81.94 1135 ASP B C 1
ATOM 18995 O O . ASP B 1 1135 ? -0.078 75.125 23.047 1 81.94 1135 ASP B O 1
ATOM 18999 N N . ILE B 1 1136 ? -1.076 76.812 24.25 1 81.81 1136 ILE B N 1
ATOM 19000 C CA . ILE B 1 1136 ? -1.724 75.812 25.109 1 81.81 1136 ILE B CA 1
ATOM 19001 C C . ILE B 1 1136 ? -2.736 75 24.297 1 81.81 1136 ILE B C 1
ATOM 19003 O O . ILE B 1 1136 ? -2.834 73.75 24.438 1 81.81 1136 ILE B O 1
ATOM 19007 N N . PHE B 1 1137 ? -3.412 75.688 23.469 1 83.69 1137 PHE B N 1
ATOM 19008 C CA . PHE B 1 1137 ? -4.375 75 22.609 1 83.69 1137 PHE B CA 1
ATOM 19009 C C . PHE B 1 1137 ? -3.668 74.062 21.656 1 83.69 1137 PHE B C 1
ATOM 19011 O O . PHE B 1 1137 ? -4.09 72.938 21.5 1 83.69 1137 PHE B O 1
ATOM 19018 N N . ILE B 1 1138 ? -2.592 74.375 21.031 1 86.25 1138 ILE B N 1
ATOM 19019 C CA . ILE B 1 1138 ? -1.865 73.625 20.047 1 86.25 1138 ILE B CA 1
ATOM 19020 C C . ILE B 1 1138 ? -1.229 72.375 20.719 1 86.25 1138 ILE B C 1
ATOM 19022 O O . ILE B 1 1138 ? -1.312 71.25 20.219 1 86.25 1138 ILE B O 1
ATOM 19026 N N . LEU B 1 1139 ? -0.726 72.625 21.875 1 86 1139 LEU B N 1
ATOM 19027 C CA . LEU B 1 1139 ? -0.046 71.5 22.562 1 86 1139 LEU B CA 1
ATOM 19028 C C . LEU B 1 1139 ? -1.053 70.562 23.156 1 86 1139 LEU B C 1
ATOM 19030 O O . LEU B 1 1139 ? -0.796 69.312 23.203 1 86 1139 LEU B O 1
ATOM 19034 N N . SER B 1 1140 ? -2.164 71.125 23.594 1 80.81 1140 SER B N 1
ATOM 19035 C CA . SER B 1 1140 ? -3.223 70.25 24.047 1 80.81 1140 SER B CA 1
ATOM 19036 C C . SER B 1 1140 ? -3.775 69.375 22.906 1 80.81 1140 SER B C 1
ATOM 19038 O O . SER B 1 1140 ? -4.027 68.188 23.062 1 80.81 1140 SER B O 1
ATOM 19040 N N . ASN B 1 1141 ? -3.939 70.062 21.812 1 87.12 1141 ASN B N 1
ATOM 19041 C CA . ASN B 1 1141 ? -4.371 69.312 20.625 1 87.12 1141 ASN B CA 1
ATOM 19042 C C . ASN B 1 1141 ? -3.355 68.25 20.219 1 87.12 1141 ASN B C 1
ATOM 19044 O O . ASN B 1 1141 ? -3.729 67.125 19.828 1 87.12 1141 ASN B O 1
ATOM 19048 N N . LEU B 1 1142 ? -2.141 68.5 20.297 1 89.19 1142 LEU B N 1
ATOM 19049 C CA . LEU B 1 1142 ? -1.082 67.562 19.984 1 89.19 1142 LEU B CA 1
ATOM 19050 C C . LEU B 1 1142 ? -1.156 66.375 20.906 1 89.19 1142 LEU B C 1
ATOM 19052 O O . LEU B 1 1142 ? -0.981 65.25 20.453 1 89.19 1142 LEU B O 1
ATOM 19056 N N . THR B 1 1143 ? -1.416 66.625 22.109 1 83.5 1143 THR B N 1
ATOM 19057 C CA . THR B 1 1143 ? -1.52 65.562 23.078 1 83.5 1143 THR B CA 1
ATOM 19058 C C . THR B 1 1143 ? -2.725 64.688 22.781 1 83.5 1143 THR B C 1
ATOM 19060 O O . THR B 1 1143 ? -2.631 63.438 22.844 1 83.5 1143 THR B O 1
ATOM 19063 N N . VAL B 1 1144 ? -3.77 65.312 22.359 1 81.38 1144 VAL B N 1
ATOM 19064 C CA . VAL B 1 1144 ? -4.969 64.562 22.016 1 81.38 1144 VAL B CA 1
ATOM 19065 C C . VAL B 1 1144 ? -4.699 63.719 20.781 1 81.38 1144 VAL B C 1
ATOM 19067 O O . VAL B 1 1144 ? -5.059 62.531 20.734 1 81.38 1144 VAL B O 1
ATOM 19070 N N . VAL B 1 1145 ? -4.094 64.312 19.812 1 86.56 1145 VAL B N 1
ATOM 19071 C CA . VAL B 1 1145 ? -3.77 63.562 18.578 1 86.56 1145 VAL B CA 1
ATOM 19072 C C . VAL B 1 1145 ? -2.832 62.406 18.906 1 86.56 1145 VAL B C 1
ATOM 19074 O O . VAL B 1 1145 ? -2.984 61.312 18.359 1 86.56 1145 VAL B O 1
ATOM 19077 N N . SER B 1 1146 ? -1.899 62.625 19.734 1 86.56 1146 SER B N 1
ATOM 19078 C CA . SER B 1 1146 ? -0.965 61.594 20.094 1 86.56 1146 SER B CA 1
ATOM 19079 C C . SER B 1 1146 ? -1.684 60.406 20.781 1 86.56 1146 SER B C 1
ATOM 19081 O O . SER B 1 1146 ? -1.356 59.25 20.531 1 86.56 1146 SER B O 1
ATOM 19083 N N . MET B 1 1147 ? -2.588 60.719 21.5 1 76.25 1147 MET B N 1
ATOM 19084 C CA . MET B 1 1147 ? -3.355 59.688 22.188 1 76.25 1147 MET B CA 1
ATOM 19085 C C . MET B 1 1147 ? -4.223 58.906 21.188 1 76.25 1147 MET B C 1
ATOM 19087 O O . MET B 1 1147 ? -4.324 57.688 21.266 1 76.25 1147 MET B O 1
ATOM 19091 N N . LEU B 1 1148 ? -4.762 59.594 20.312 1 77.81 1148 LEU B N 1
ATOM 19092 C CA . LEU B 1 1148 ? -5.594 58.938 19.297 1 77.81 1148 LEU B CA 1
ATOM 19093 C C . LEU B 1 1148 ? -4.75 58.062 18.391 1 77.81 1148 LEU B C 1
ATOM 19095 O O . LEU B 1 1148 ? -5.188 57 17.984 1 77.81 1148 LEU B O 1
ATOM 19099 N N . CYS B 1 1149 ? -3.596 58.5 18.062 1 80.25 1149 CYS B N 1
ATOM 19100 C CA . CYS B 1 1149 ? -2.699 57.719 17.25 1 80.25 1149 CYS B CA 1
ATOM 19101 C C . CYS B 1 1149 ? -2.283 56.438 17.984 1 80.25 1149 CYS B C 1
ATOM 19103 O O . CYS B 1 1149 ? -2.143 55.375 17.375 1 80.25 1149 CYS B O 1
ATOM 19105 N N . LEU B 1 1150 ? -2.047 56.562 19.141 1 72.81 1150 LEU B N 1
ATOM 19106 C CA . LEU B 1 1150 ? -1.729 55.406 19.953 1 72.81 1150 LEU B CA 1
ATOM 19107 C C . LEU B 1 1150 ? -2.895 54.406 19.969 1 72.81 1150 LEU B C 1
ATOM 19109 O O . LEU B 1 1150 ? -2.689 53.188 19.875 1 72.81 1150 LEU B O 1
ATOM 19113 N N . MET B 1 1151 ? -4.074 54.969 19.859 1 70.12 1151 MET B N 1
ATOM 19114 C CA . MET B 1 1151 ? -5.297 54.156 19.875 1 70.12 1151 MET B CA 1
ATOM 19115 C C . MET B 1 1151 ? -5.484 53.438 18.547 1 70.12 1151 MET B C 1
ATOM 19117 O O . MET B 1 1151 ? -5.961 52.281 18.531 1 70.12 1151 MET B O 1
ATOM 19121 N N . MET B 1 1152 ? -5.16 54.062 17.672 1 70.12 1152 MET B N 1
ATOM 19122 C CA . MET B 1 1152 ? -5.344 53.5 16.344 1 70.12 1152 MET B CA 1
ATOM 19123 C C . MET B 1 1152 ? -4.531 52.219 16.156 1 70.12 1152 MET B C 1
ATOM 19125 O O . MET B 1 1152 ? -4.902 51.344 15.375 1 70.12 1152 MET B O 1
ATOM 19129 N N . ARG B 1 1153 ? -3.539 52.125 16.859 1 61.88 1153 ARG B N 1
ATOM 19130 C CA . ARG B 1 1153 ? -2.678 50.938 16.734 1 61.88 1153 ARG B CA 1
ATOM 19131 C C . ARG B 1 1153 ? -3.342 49.719 17.344 1 61.88 1153 ARG B C 1
ATOM 19133 O O . ARG B 1 1153 ? -3.025 48.594 16.953 1 61.88 1153 ARG B O 1
ATOM 19140 N N . GLY B 1 1154 ? -4.301 49.844 18.203 1 53.75 1154 GLY B N 1
ATOM 19141 C CA . GLY B 1 1154 ? -4.996 48.75 18.828 1 53.75 1154 GLY B CA 1
ATOM 19142 C C . GLY B 1 1154 ? -6.352 48.469 18.219 1 53.75 1154 GLY B C 1
ATOM 19143 O O . GLY B 1 1154 ? -7 47.469 18.547 1 53.75 1154 GLY B O 1
ATOM 19144 N N . PHE B 1 1155 ? -6.809 49.344 17.172 1 56.5 1155 PHE B N 1
ATOM 19145 C CA . PHE B 1 1155 ? -8.156 49.25 16.625 1 56.5 1155 PHE B CA 1
ATOM 19146 C C . PHE B 1 1155 ? -8.195 48.281 15.445 1 56.5 1155 PHE B C 1
ATOM 19148 O O . PHE B 1 1155 ? -7.188 48.094 14.766 1 56.5 1155 PHE B O 1
ATOM 19155 N N . ALA B 1 1156 ? -9.406 47.594 15.258 1 49.34 1156 ALA B N 1
ATOM 19156 C CA . ALA B 1 1156 ? -9.672 46.781 14.07 1 49.34 1156 ALA B CA 1
ATOM 19157 C C . ALA B 1 1156 ? -9.695 47.656 12.812 1 49.34 1156 ALA B C 1
ATOM 19159 O O . ALA B 1 1156 ? -10.023 48.844 12.883 1 49.34 1156 ALA B O 1
ATOM 19160 N N . PRO B 1 1157 ? -9.273 47.281 11.656 1 51.12 1157 PRO B N 1
ATOM 19161 C CA . PRO B 1 1157 ? -9.125 48.062 10.422 1 51.12 1157 PRO B CA 1
ATOM 19162 C C . PRO B 1 1157 ? -10.406 48.812 10.031 1 51.12 1157 PRO B C 1
ATOM 19164 O O . PRO B 1 1157 ? -10.344 49.875 9.422 1 51.12 1157 PRO B O 1
ATOM 19167 N N . ASN B 1 1158 ? -11.578 48.312 10.406 1 54.38 1158 ASN B N 1
ATOM 19168 C CA . ASN B 1 1158 ? -12.812 48.969 10.008 1 54.38 1158 ASN B CA 1
ATOM 19169 C C . ASN B 1 1158 ? -12.961 50.312 10.688 1 54.38 1158 ASN B C 1
ATOM 19171 O O . ASN B 1 1158 ? -13.57 51.25 10.125 1 54.38 1158 ASN B O 1
ATOM 19175 N N . ARG B 1 1159 ? -12.289 50.406 11.82 1 61.97 1159 ARG B N 1
ATOM 19176 C CA . ARG B 1 1159 ? -12.398 51.656 12.57 1 61.97 1159 ARG B CA 1
ATOM 19177 C C . ARG B 1 1159 ? -11.305 52.625 12.164 1 61.97 1159 ARG B C 1
ATOM 19179 O O . ARG B 1 1159 ? -11.383 53.812 12.477 1 61.97 1159 ARG B O 1
ATOM 19186 N N . HIS B 1 1160 ? -10.445 52.219 11.398 1 67.06 1160 HIS B N 1
ATOM 19187 C CA . HIS B 1 1160 ? -9.305 53.031 11.031 1 67.06 1160 HIS B CA 1
ATOM 19188 C C . HIS B 1 1160 ? -9.734 54.219 10.156 1 67.06 1160 HIS B C 1
ATOM 19190 O O . HIS B 1 1160 ? -9.203 55.312 10.297 1 67.06 1160 HIS B O 1
ATOM 19196 N N . LYS B 1 1161 ? -10.766 53.969 9.406 1 72.56 1161 LYS B N 1
ATOM 19197 C CA . LYS B 1 1161 ? -11.156 55.062 8.516 1 72.56 1161 LYS B CA 1
ATOM 19198 C C . LYS B 1 1161 ? -11.75 56.219 9.289 1 72.56 1161 LYS B C 1
ATOM 19200 O O . LYS B 1 1161 ? -11.406 57.375 9.039 1 72.56 1161 LYS B O 1
ATOM 19205 N N . VAL B 1 1162 ? -12.586 55.938 10.281 1 73.69 1162 VAL B N 1
ATOM 19206 C CA . VAL B 1 1162 ? -13.234 57 11.047 1 73.69 1162 VAL B CA 1
ATOM 19207 C C . VAL B 1 1162 ? -12.203 57.719 11.891 1 73.69 1162 VAL B C 1
ATOM 19209 O O . VAL B 1 1162 ? -12.18 58.938 11.93 1 73.69 1162 VAL B O 1
ATOM 19212 N N . PHE B 1 1163 ? -11.406 57.062 12.492 1 74.38 1163 PHE B N 1
ATOM 19213 C CA . PHE B 1 1163 ? -10.406 57.688 13.344 1 74.38 1163 PHE B CA 1
ATOM 19214 C C . PHE B 1 1163 ? -9.344 58.406 12.508 1 74.38 1163 PHE B C 1
ATOM 19216 O O . PHE B 1 1163 ? -8.805 59.406 12.922 1 74.38 1163 PHE B O 1
ATOM 19223 N N . ARG B 1 1164 ? -9.078 57.875 11.375 1 80.88 1164 ARG B N 1
ATOM 19224 C CA . ARG B 1 1164 ? -8.164 58.594 10.477 1 80.88 1164 ARG B CA 1
ATOM 19225 C C . ARG B 1 1164 ? -8.711 59.938 10.086 1 80.88 1164 ARG B C 1
ATOM 19227 O O . ARG B 1 1164 ? -7.988 60.938 10.102 1 80.88 1164 ARG B O 1
ATOM 19234 N N . ASN B 1 1165 ? -9.992 60 9.844 1 81.75 1165 ASN B N 1
ATOM 19235 C CA . ASN B 1 1165 ? -10.594 61.281 9.492 1 81.75 1165 ASN B CA 1
ATOM 19236 C C . ASN B 1 1165 ? -10.648 62.25 10.68 1 81.75 1165 ASN B C 1
ATOM 19238 O O . ASN B 1 1165 ? -10.406 63.438 10.531 1 81.75 1165 ASN B O 1
ATOM 19242 N N . LEU B 1 1166 ? -10.883 61.719 11.812 1 81.44 1166 LEU B N 1
ATOM 19243 C CA . LEU B 1 1166 ? -10.891 62.531 13.008 1 81.44 1166 LEU B CA 1
ATOM 19244 C C . LEU B 1 1166 ? -9.5 63.094 13.289 1 81.44 1166 LEU B C 1
ATOM 19246 O O . LEU B 1 1166 ? -9.359 64.312 13.602 1 81.44 1166 LEU B O 1
ATOM 19250 N N . ILE B 1 1167 ? -8.547 62.281 13.164 1 85.69 1167 ILE B N 1
ATOM 19251 C CA . ILE B 1 1167 ? -7.176 62.719 13.414 1 85.69 1167 ILE B CA 1
ATOM 19252 C C . ILE B 1 1167 ? -6.762 63.75 12.375 1 85.69 1167 ILE B C 1
ATOM 19254 O O . ILE B 1 1167 ? -6.145 64.75 12.719 1 85.69 1167 ILE B O 1
ATOM 19258 N N . ASN B 1 1168 ? -7.164 63.625 11.156 1 87.75 1168 ASN B N 1
ATOM 19259 C CA . ASN B 1 1168 ? -6.828 64.625 10.125 1 87.75 1168 ASN B CA 1
ATOM 19260 C C . ASN B 1 1168 ? -7.512 65.938 10.383 1 87.75 1168 ASN B C 1
ATOM 19262 O O . ASN B 1 1168 ? -6.922 67 10.148 1 87.75 1168 ASN B O 1
ATOM 19266 N N . VAL B 1 1169 ? -8.703 65.875 10.938 1 85.12 1169 VAL B N 1
ATOM 19267 C CA . VAL B 1 1169 ? -9.398 67.125 11.273 1 85.12 1169 VAL B CA 1
ATOM 19268 C C . VAL B 1 1169 ? -8.68 67.812 12.422 1 85.12 1169 VAL B C 1
ATOM 19270 O O . VAL B 1 1169 ? -8.469 69.062 12.383 1 85.12 1169 VAL B O 1
ATOM 19273 N N . LEU B 1 1170 ? -8.305 67.062 13.383 1 86.25 1170 LEU B N 1
ATOM 19274 C CA . LEU B 1 1170 ? -7.625 67.688 14.531 1 86.25 1170 LEU B CA 1
ATOM 19275 C C . LEU B 1 1170 ? -6.254 68.188 14.133 1 86.25 1170 LEU B C 1
ATOM 19277 O O . LEU B 1 1170 ? -5.793 69.25 14.68 1 86.25 1170 LEU B O 1
ATOM 19281 N N . ILE B 1 1171 ? -5.629 67.562 13.242 1 87.62 1171 ILE B N 1
ATOM 19282 C CA . ILE B 1 1171 ? -4.324 68 12.766 1 87.62 1171 ILE B CA 1
ATOM 19283 C C . ILE B 1 1171 ? -4.477 69.312 12 1 87.62 1171 ILE B C 1
ATOM 19285 O O . ILE B 1 1171 ? -3.598 70.188 12.047 1 87.62 1171 ILE B O 1
ATOM 19289 N N . LEU B 1 1172 ? -5.629 69.562 11.367 1 85.44 1172 LEU B N 1
ATOM 19290 C CA . LEU B 1 1172 ? -5.844 70.75 10.555 1 85.44 1172 LEU B CA 1
ATOM 19291 C C . LEU B 1 1172 ? -6.227 71.938 11.414 1 85.44 1172 LEU B C 1
ATOM 19293 O O . LEU B 1 1172 ? -6.035 73.062 11.016 1 85.44 1172 LEU B O 1
ATOM 19297 N N . LEU B 1 1173 ? -6.629 71.75 12.602 1 85.06 1173 LEU B N 1
ATOM 19298 C CA . LEU B 1 1173 ? -7.168 72.812 13.43 1 85.06 1173 LEU B CA 1
ATOM 19299 C C . LEU B 1 1173 ? -6.098 73.812 13.734 1 85.06 1173 LEU B C 1
ATOM 19301 O O . LEU B 1 1173 ? -6.328 75.062 13.57 1 85.06 1173 LEU B O 1
ATOM 19305 N N . PRO B 1 1174 ? -4.926 73.438 14.227 1 82.19 1174 PRO B N 1
ATOM 19306 C CA . PRO B 1 1174 ? -3.922 74.5 14.477 1 82.19 1174 PRO B CA 1
ATOM 19307 C C . PRO B 1 1174 ? -3.506 75.25 13.203 1 82.19 1174 PRO B C 1
ATOM 19309 O O . PRO B 1 1174 ? -3.158 76.375 13.25 1 82.19 1174 PRO B O 1
ATOM 19312 N N . PHE B 1 1175 ? -3.596 74.562 12.086 1 80.88 1175 PHE B N 1
ATOM 19313 C CA . PHE B 1 1175 ? -3.258 75.188 10.828 1 80.88 1175 PHE B CA 1
ATOM 19314 C C . PHE B 1 1175 ? -4.273 76.312 10.477 1 80.88 1175 PHE B C 1
ATOM 19316 O O . PHE B 1 1175 ? -3.904 77.375 10.039 1 80.88 1175 PHE B O 1
ATOM 19323 N N . ILE B 1 1176 ? -5.484 76 10.766 1 78.75 1176 ILE B N 1
ATOM 19324 C CA . ILE B 1 1176 ? -6.535 76.938 10.5 1 78.75 1176 ILE B CA 1
ATOM 19325 C C . ILE B 1 1176 ? -6.387 78.125 11.453 1 78.75 1176 ILE B C 1
ATOM 19327 O O . ILE B 1 1176 ? -6.496 79.312 11.039 1 78.75 1176 ILE B O 1
ATOM 19331 N N . LEU B 1 1177 ? -5.98 77.812 12.609 1 78 1177 LEU B N 1
ATOM 19332 C CA . LEU B 1 1177 ? -5.84 78.875 13.586 1 78 1177 LEU B CA 1
ATOM 19333 C C . LEU B 1 1177 ? -4.652 79.812 13.25 1 78 1177 LEU B C 1
ATOM 19335 O O . LEU B 1 1177 ? -4.734 81 13.375 1 78 1177 LEU B O 1
ATOM 19339 N N . VAL B 1 1178 ? -3.602 79.188 12.805 1 74.38 1178 VAL B N 1
ATOM 19340 C CA . VAL B 1 1178 ? -2.414 80 12.469 1 74.38 1178 VAL B CA 1
ATOM 19341 C C . VAL B 1 1178 ? -2.66 80.75 11.18 1 74.38 1178 VAL B C 1
ATOM 19343 O O . VAL B 1 1178 ? -2.24 81.938 11.062 1 74.38 1178 VAL B O 1
ATOM 19346 N N . THR B 1 1179 ? -3.393 80.188 10.281 1 73.06 1179 THR B N 1
ATOM 19347 C CA . THR B 1 1179 ? -3.715 80.875 9.055 1 73.06 1179 THR B CA 1
ATOM 19348 C C . THR B 1 1179 ? -4.625 82.062 9.359 1 73.06 1179 THR B C 1
ATOM 19350 O O . THR B 1 1179 ? -4.453 83.188 8.797 1 73.06 1179 THR B O 1
ATOM 19353 N N . ILE B 1 1180 ? -5.543 81.875 10.273 1 70.56 1180 ILE B N 1
ATOM 19354 C CA . ILE B 1 1180 ? -6.41 82.938 10.68 1 70.56 1180 ILE B CA 1
ATOM 19355 C C . ILE B 1 1180 ? -5.586 84.062 11.367 1 70.56 1180 ILE B C 1
ATOM 19357 O O . ILE B 1 1180 ? -5.777 85.25 11.117 1 70.56 1180 ILE B O 1
ATOM 19361 N N . ARG B 1 1181 ? -4.648 83.562 12.016 1 70 1181 ARG B N 1
ATOM 19362 C CA . ARG B 1 1181 ? -3.785 84.5 12.711 1 70 1181 ARG B CA 1
ATOM 19363 C C . ARG B 1 1181 ? -2.898 85.25 11.734 1 70 1181 ARG B C 1
ATOM 19365 O O . ARG B 1 1181 ? -2.732 86.5 11.844 1 70 1181 ARG B O 1
ATOM 19372 N N . ILE B 1 1182 ? -2.361 84.562 10.859 1 67.94 1182 ILE B N 1
ATOM 19373 C CA . ILE B 1 1182 ? -1.512 85.188 9.867 1 67.94 1182 ILE B CA 1
ATOM 19374 C C . ILE B 1 1182 ? -2.34 86.188 9.023 1 67.94 1182 ILE B C 1
ATOM 19376 O O . ILE B 1 1182 ? -1.911 87.312 8.766 1 67.94 1182 ILE B O 1
ATOM 19380 N N . PHE B 1 1183 ? -3.488 85.75 8.734 1 65.69 1183 PHE B N 1
ATOM 19381 C CA . PHE B 1 1183 ? -4.359 86.625 7.945 1 65.69 1183 PHE B CA 1
ATOM 19382 C C . PHE B 1 1183 ? -4.809 87.812 8.766 1 65.69 1183 PHE B C 1
ATOM 19384 O O . PHE B 1 1183 ? -4.934 88.938 8.242 1 65.69 1183 PHE B O 1
ATOM 19391 N N . TRP B 1 1184 ? -4.953 87.562 10.023 1 63 1184 TRP B N 1
ATOM 19392 C CA . TRP B 1 1184 ? -5.387 88.625 10.875 1 63 1184 TRP B CA 1
ATOM 19393 C C . TRP B 1 1184 ? -4.266 89.688 11.062 1 63 1184 TRP B C 1
ATOM 19395 O O . TRP B 1 1184 ? -4.508 90.875 11.055 1 63 1184 TRP B O 1
ATOM 19405 N N . VAL B 1 1185 ? -3.053 89.125 11.172 1 61.41 1185 VAL B N 1
ATOM 19406 C CA . VAL B 1 1185 ? -1.937 90.062 11.422 1 61.41 1185 VAL B CA 1
ATOM 19407 C C . VAL B 1 1185 ? -1.433 90.625 10.109 1 61.41 1185 VAL B C 1
ATOM 19409 O O . VAL B 1 1185 ? -1.183 91.812 10 1 61.41 1185 VAL B O 1
ATOM 19412 N N . TYR B 1 1186 ? -1.282 89.75 9.109 1 58.28 1186 TYR B N 1
ATOM 19413 C CA . TYR B 1 1186 ? -0.642 90.25 7.887 1 58.28 1186 TYR B CA 1
ATOM 19414 C C . TYR B 1 1186 ? -1.674 90.5 6.797 1 58.28 1186 TYR B C 1
ATOM 19416 O O . TYR B 1 1186 ? -1.355 91.125 5.77 1 58.28 1186 TYR B O 1
ATOM 19424 N N . GLY B 1 1187 ? -2.867 90.062 6.91 1 57.09 1187 GLY B N 1
ATOM 19425 C CA . GLY B 1 1187 ? -3.924 90.312 5.938 1 57.09 1187 GLY B CA 1
ATOM 19426 C C . GLY B 1 1187 ? -4.125 91.75 5.605 1 57.09 1187 GLY B C 1
ATOM 19427 O O . GLY B 1 1187 ? -4.148 92.125 4.43 1 57.09 1187 GLY B O 1
ATOM 19428 N N . PRO B 1 1188 ? -4.211 92.562 6.621 1 62.22 1188 PRO B N 1
ATOM 19429 C CA . PRO B 1 1188 ? -4.395 93.938 6.285 1 62.22 1188 PRO B CA 1
ATOM 19430 C C . PRO B 1 1188 ? -3.188 94.562 5.57 1 62.22 1188 PRO B C 1
ATOM 19432 O O . PRO B 1 1188 ? -3.348 95.375 4.664 1 62.22 1188 PRO B O 1
ATOM 19435 N N . LYS B 1 1189 ? -2.027 94.188 5.781 1 58.47 1189 LYS B N 1
ATOM 19436 C CA . LYS B 1 1189 ? -0.847 94.688 5.082 1 58.47 1189 LYS B CA 1
ATOM 19437 C C . LYS B 1 1189 ? -0.787 94.125 3.652 1 58.47 1189 LYS B C 1
ATOM 19439 O O . LYS B 1 1189 ? -0.446 94.875 2.723 1 58.47 1189 LYS B O 1
ATOM 19444 N N . PHE B 1 1190 ? -1.027 92.875 3.508 1 58.5 1190 PHE B N 1
ATOM 19445 C CA . PHE B 1 1190 ? -1.095 92.312 2.174 1 58.5 1190 PHE B CA 1
ATOM 19446 C C . PHE B 1 1190 ? -2.217 92.938 1.361 1 58.5 1190 PHE B C 1
ATOM 19448 O O . PHE B 1 1190 ? -2.029 93.312 0.192 1 58.5 1190 PHE B O 1
ATOM 19455 N N . TRP B 1 1191 ? -3.32 93.25 1.884 1 58.12 1191 TRP B N 1
ATOM 19456 C CA . TRP B 1 1191 ? -4.414 93.938 1.214 1 58.12 1191 TRP B CA 1
ATOM 19457 C C . TRP B 1 1191 ? -4.02 95.375 0.875 1 58.12 1191 TRP B C 1
ATOM 19459 O O . TRP B 1 1191 ? -4.324 95.875 -0.214 1 58.12 1191 TRP B O 1
ATOM 19469 N N . ASN B 1 1192 ? -3.244 95.938 1.645 1 61 1192 ASN B N 1
ATOM 19470 C CA . ASN B 1 1192 ? -2.764 97.312 1.334 1 61 1192 ASN B CA 1
ATOM 19471 C C . ASN B 1 1192 ? -1.683 97.25 0.258 1 61 1192 ASN B C 1
ATOM 19473 O O . ASN B 1 1192 ? -1.645 98.125 -0.611 1 61 1192 ASN B O 1
ATOM 19477 N N . TRP B 1 1193 ? -0.812 96.25 0.29 1 56.41 1193 TRP B N 1
ATOM 19478 C CA . TRP B 1 1193 ? 0.201 96.062 -0.746 1 56.41 1193 TRP B CA 1
ATOM 19479 C C . TRP B 1 1193 ? -0.441 95.688 -2.08 1 56.41 1193 TRP B C 1
ATOM 19481 O O . TRP B 1 1193 ? -0.069 96.25 -3.123 1 56.41 1193 TRP B O 1
ATOM 19491 N N . ILE B 1 1194 ? -1.386 94.75 -2.039 1 52.59 1194 ILE B N 1
ATOM 19492 C CA . ILE B 1 1194 ? -2.137 94.5 -3.26 1 52.59 1194 ILE B CA 1
ATOM 19493 C C . ILE B 1 1194 ? -2.834 95.75 -3.727 1 52.59 1194 ILE B C 1
ATOM 19495 O O . ILE B 1 1194 ? -2.85 96.062 -4.922 1 52.59 1194 ILE B O 1
ATOM 19499 N N . LYS B 1 1195 ? -3.33 96.375 -2.848 1 52.91 1195 LYS B N 1
ATOM 19500 C CA . LYS B 1 1195 ? -3.971 97.625 -3.248 1 52.91 1195 LYS B CA 1
ATOM 19501 C C . LYS B 1 1195 ? -2.971 98.562 -3.914 1 52.91 1195 LYS B C 1
ATOM 19503 O O . LYS B 1 1195 ? -3.307 99.25 -4.887 1 52.91 1195 LYS B O 1
ATOM 19508 N N . GLU B 1 1196 ? -1.768 98.562 -3.248 1 49.94 1196 GLU B N 1
ATOM 19509 C CA . GLU B 1 1196 ? -0.795 99.5 -3.854 1 49.94 1196 GLU B CA 1
ATOM 19510 C C . GLU B 1 1196 ? -0.322 99 -5.207 1 49.94 1196 GLU B C 1
ATOM 19512 O O . GLU B 1 1196 ? -0.075 99.75 -6.129 1 49.94 1196 GLU B O 1
ATOM 19517 N N . LYS B 1 1197 ? 0.044 97.562 -5.336 1 42.44 1197 LYS B N 1
ATOM 19518 C CA . LYS B 1 1197 ? 0.535 97.062 -6.613 1 42.44 1197 LYS B CA 1
ATOM 19519 C C . LYS B 1 1197 ? -0.555 97.125 -7.68 1 42.44 1197 LYS B C 1
ATOM 19521 O O . LYS B 1 1197 ? -0.263 97.312 -8.867 1 42.44 1197 LYS B O 1
ATOM 19526 N N . PHE B 1 1198 ? -1.684 96.562 -7.328 1 40.22 1198 PHE B N 1
ATOM 19527 C CA . PHE B 1 1198 ? -2.684 96.5 -8.391 1 40.22 1198 PHE B CA 1
ATOM 19528 C C . PHE B 1 1198 ? -3.234 97.875 -8.672 1 40.22 1198 PHE B C 1
ATOM 19530 O O . PHE B 1 1198 ? -4.164 98.062 -9.461 1 40.22 1198 PHE B O 1
ATOM 19537 N N . SER B 1 1199 ? -2.918 98.75 -7.898 1 33.38 1199 SER B N 1
ATOM 19538 C CA . SER B 1 1199 ? -3.557 100 -8.344 1 33.38 1199 SER B CA 1
ATOM 19539 C C . SER B 1 1199 ? -3.062 100.375 -9.727 1 33.38 1199 SER B C 1
ATOM 19541 O O . SER B 1 1199 ? -3.52 101.438 -10.273 1 33.38 1199 SER B O 1
ATOM 19543 N N . ASN B 1 1200 ? -1.787 99.938 -10.086 1 29.23 1200 ASN B N 1
ATOM 19544 C CA . ASN B 1 1200 ? -1.455 100.75 -11.258 1 29.23 1200 ASN B CA 1
ATOM 19545 C C . ASN B 1 1200 ? -2.225 100.25 -12.492 1 29.23 1200 ASN B C 1
ATOM 19547 O O . ASN B 1 1200 ? -2.305 101 -13.492 1 29.23 1200 ASN B O 1
ATOM 19551 N N . ASP B 1 1201 ? -1.984 98.938 -12.875 1 26.47 1201 ASP B N 1
ATOM 19552 C CA . ASP B 1 1201 ? -2.084 98.75 -14.312 1 26.47 1201 ASP B CA 1
ATOM 19553 C C . ASP B 1 1201 ? -3.541 98.75 -14.766 1 26.47 1201 ASP B C 1
ATOM 19555 O O . ASP B 1 1201 ? -4.328 97.875 -14.312 1 26.47 1201 ASP B O 1
ATOM 19559 N N . SER B 1 1202 ? -4.047 99.75 -15.234 1 21.91 1202 SER B N 1
ATOM 19560 C CA . SER B 1 1202 ? -5.32 100.188 -15.82 1 21.91 1202 SER B CA 1
ATOM 19561 C C . SER B 1 1202 ? -5.777 99.188 -16.906 1 21.91 1202 SER B C 1
ATOM 19563 O O . SER B 1 1202 ? -6.926 98.75 -16.906 1 21.91 1202 SER B O 1
ATOM 19565 N N . LYS B 1 1203 ? -5.316 99.25 -18.188 1 22.38 1203 LYS B N 1
ATOM 19566 C CA . LYS B 1 1203 ? -6.328 99.562 -19.203 1 22.38 1203 LYS B CA 1
ATOM 19567 C C . LYS B 1 1203 ? -6.816 98.25 -19.844 1 22.38 1203 LYS B C 1
ATOM 19569 O O . LYS B 1 1203 ? -8.023 98 -19.969 1 22.38 1203 LYS B O 1
ATOM 19574 N N . PRO B 1 1204 ? -6.234 97.5 -20.906 1 19.22 1204 PRO B N 1
ATOM 19575 C CA . PRO B 1 1204 ? -7.207 97.312 -21.984 1 19.22 1204 PRO B CA 1
ATOM 19576 C C . PRO B 1 1204 ? -8.195 96.188 -21.719 1 19.22 1204 PRO B C 1
ATOM 19578 O O . PRO B 1 1204 ? -8.031 95.438 -20.75 1 19.22 1204 PRO B O 1
ATOM 19581 N N . THR B 1 1205 ? -8.422 95.125 -22.797 1 17.81 1205 THR B N 1
ATOM 19582 C CA . THR B 1 1205 ? -9.305 94.812 -23.906 1 17.81 1205 THR B CA 1
ATOM 19583 C C . THR B 1 1205 ? -9.922 93.438 -23.719 1 17.81 1205 THR B C 1
ATOM 19585 O O . THR B 1 1205 ? -9.328 92.562 -23.078 1 17.81 1205 THR B O 1
ATOM 19588 N N . ASN B 1 1206 ? -11.125 93.125 -24.125 1 16.58 1206 ASN B N 1
ATOM 19589 C CA . ASN B 1 1206 ? -12.406 92.438 -24.047 1 16.58 1206 ASN B CA 1
ATOM 19590 C C . ASN B 1 1206 ? -12.305 91 -24.594 1 16.58 1206 ASN B C 1
ATOM 19592 O O . ASN B 1 1206 ? -13.109 90.125 -24.219 1 16.58 1206 ASN B O 1
ATOM 19596 N N . PRO B 1 1207 ? -11.344 90.438 -25.469 1 17.62 1207 PRO B N 1
ATOM 19597 C CA . PRO B 1 1207 ? -12.109 89.75 -26.516 1 17.62 1207 PRO B CA 1
ATOM 19598 C C . PRO B 1 1207 ? -12.742 88.438 -26.047 1 17.62 1207 PRO B C 1
ATOM 19600 O O . PRO B 1 1207 ? -12.344 87.938 -25.016 1 17.62 1207 PRO B O 1
ATOM 19603 N N . ASP B 1 1208 ? -13.414 87.688 -26.938 1 16.09 1208 ASP B N 1
ATOM 19604 C CA . ASP B 1 1208 ? -14.633 87.062 -27.391 1 16.09 1208 ASP B CA 1
ATOM 19605 C C . ASP B 1 1208 ? -14.508 85.5 -27.297 1 16.09 1208 ASP B C 1
ATOM 19607 O O . ASP B 1 1208 ? -15.406 84.812 -27.719 1 16.09 1208 ASP B O 1
ATOM 19611 N N . LEU B 1 1209 ? -13.469 85 -26.609 1 16.44 1209 LEU B N 1
ATOM 19612 C CA . LEU B 1 1209 ? -13.281 83.688 -27.125 1 16.44 1209 LEU B CA 1
ATOM 19613 C C . LEU B 1 1209 ? -14.469 82.75 -26.781 1 16.44 1209 LEU B C 1
ATOM 19615 O O . LEU B 1 1209 ? -14.945 82.75 -25.641 1 16.44 1209 LEU B O 1
ATOM 19619 N N . SER B 1 1210 ? -15.062 82.25 -27.844 1 16.22 1210 SER B N 1
ATOM 19620 C CA . SER B 1 1210 ? -16.156 81.438 -28.391 1 16.22 1210 SER B CA 1
ATOM 19621 C C . SER B 1 1210 ? -16.188 80.062 -27.781 1 16.22 1210 SER B C 1
ATOM 19623 O O . SER B 1 1210 ? -15.148 79.375 -27.703 1 16.22 1210 SER B O 1
ATOM 19625 N N . LYS B 1 1211 ? -17.234 79.75 -27.047 1 17.25 1211 LYS B N 1
ATOM 19626 C CA . LYS B 1 1211 ? -17.797 78.812 -26.094 1 17.25 1211 LYS B CA 1
ATOM 19627 C C . LYS B 1 1211 ? -18.172 77.5 -26.766 1 17.25 1211 LYS B C 1
ATOM 19629 O O . LYS B 1 1211 ? -19.141 77.438 -27.531 1 17.25 1211 LYS B O 1
ATOM 19634 N N . PRO B 1 1212 ? -17.094 76.688 -27.219 1 15.91 1212 PRO B N 1
ATOM 19635 C CA . PRO B 1 1212 ? -17.672 75.562 -27.984 1 15.91 1212 PRO B CA 1
ATOM 19636 C C . PRO B 1 1212 ? -18.5 74.625 -27.109 1 15.91 1212 PRO B C 1
ATOM 19638 O O . PRO B 1 1212 ? -18.109 74.312 -25.969 1 15.91 1212 PRO B O 1
ATOM 19641 N N . LEU B 1 1213 ? -19.797 74.438 -27.453 1 14.54 1213 LEU B N 1
ATOM 19642 C CA . LEU B 1 1213 ? -21.078 73.938 -26.953 1 14.54 1213 LEU B CA 1
ATOM 19643 C C . LEU B 1 1213 ? -21.156 72.438 -27 1 14.54 1213 LEU B C 1
ATOM 19645 O O . LEU B 1 1213 ? -21.25 71.812 -28.078 1 14.54 1213 LEU B O 1
ATOM 19649 N N . LEU B 1 1214 ? -20.266 71.75 -26.391 1 15.39 1214 LEU B N 1
ATOM 19650 C CA . LEU B 1 1214 ? -20.312 70.312 -26.578 1 15.39 1214 LEU B CA 1
ATOM 19651 C C . LEU B 1 1214 ? -21.625 69.75 -26.078 1 15.39 1214 LEU B C 1
ATOM 19653 O O . LEU B 1 1214 ? -22.125 70.125 -25.016 1 15.39 1214 LEU B O 1
ATOM 19657 N N . SER B 1 1215 ? -22.281 68.875 -26.891 1 13.88 1215 SER B N 1
ATOM 19658 C CA . SER B 1 1215 ? -23.594 68.25 -27.188 1 13.88 1215 SER B CA 1
ATOM 19659 C C . SER B 1 1215 ? -23.875 67.062 -26.312 1 13.88 1215 SER B C 1
ATOM 19661 O O . SER B 1 1215 ? -23.172 66.062 -26.422 1 13.88 1215 SER B O 1
ATOM 19663 N N . LYS B 1 1216 ? -24.281 67.062 -25.109 1 15.38 1216 LYS B N 1
ATOM 19664 C CA . LYS B 1 1216 ? -24.547 66 -24.156 1 15.38 1216 LYS B CA 1
ATOM 19665 C C . LYS B 1 1216 ? -25.906 65.375 -24.422 1 15.38 1216 LYS B C 1
ATOM 19667 O O . LYS B 1 1216 ? -26.562 64.875 -23.5 1 15.38 1216 LYS B O 1
ATOM 19672 N N . THR B 1 1217 ? -26.078 64.875 -25.625 1 13.62 1217 THR B N 1
ATOM 19673 C CA . THR B 1 1217 ? -27.5 64.562 -25.609 1 13.62 1217 THR B CA 1
ATOM 19674 C C . THR B 1 1217 ? -27.797 63.438 -24.625 1 13.62 1217 THR B C 1
ATOM 19676 O O . THR B 1 1217 ? -26.891 62.781 -24.141 1 13.62 1217 THR B O 1
ATOM 19679 N N . ASP B 1 1218 ? -28.656 62.344 -24.969 1 13.23 1218 ASP B N 1
ATOM 19680 C CA . ASP B 1 1218 ? -30.062 62.094 -24.672 1 13.23 1218 ASP B CA 1
ATOM 19681 C C . ASP B 1 1218 ? -30.219 60.906 -23.734 1 13.23 1218 ASP B C 1
ATOM 19683 O O . ASP B 1 1218 ? -30.828 61 -22.672 1 13.23 1218 ASP B O 1
ATOM 19687 N N . ASP B 1 1219 ? -30.547 59.531 -24.125 1 14.16 1219 ASP B N 1
ATOM 19688 C CA . ASP B 1 1219 ? -31.891 58.938 -24.016 1 14.16 1219 ASP B CA 1
ATOM 19689 C C . ASP B 1 1219 ? -31.953 57.938 -22.891 1 14.16 1219 ASP B C 1
ATOM 19691 O O . ASP B 1 1219 ? -30.922 57.375 -22.469 1 14.16 1219 ASP B O 1
ATOM 19695 N N . GLY B 1 1220 ? -33.219 57.531 -22.203 1 14.28 1220 GLY B N 1
ATOM 19696 C CA . GLY B 1 1220 ? -34.094 57.219 -21.062 1 14.28 1220 GLY B CA 1
ATOM 19697 C C . GLY B 1 1220 ? -34.344 55.75 -20.922 1 14.28 1220 GLY B C 1
ATOM 19698 O O . GLY B 1 1220 ? -34.719 55.281 -19.844 1 14.28 1220 GLY B O 1
ATOM 19699 N N . ASP B 1 1221 ? -34.125 54.75 -21.766 1 14.84 1221 ASP B N 1
ATOM 19700 C CA . ASP B 1 1221 ? -35.344 53.938 -21.766 1 14.84 1221 ASP B CA 1
ATOM 19701 C C . ASP B 1 1221 ? -35.344 52.938 -20.594 1 14.84 1221 ASP B C 1
ATOM 19703 O O . ASP B 1 1221 ? -34.312 52.375 -20.281 1 14.84 1221 ASP B O 1
ATOM 19707 N N . GLN B 1 1222 ? -36.531 52.75 -19.812 1 15.55 1222 GLN B N 1
ATOM 19708 C CA . GLN B 1 1222 ? -37.156 52.344 -18.562 1 15.55 1222 GLN B CA 1
ATOM 19709 C C . GLN B 1 1222 ? -37.594 50.906 -18.641 1 15.55 1222 GLN B C 1
ATOM 19711 O O . GLN B 1 1222 ? -38.094 50.344 -17.656 1 15.55 1222 GLN B O 1
ATOM 19716 N N . GLY B 1 1223 ? -37.219 50.031 -19.5 1 13.96 1223 GLY B N 1
ATOM 19717 C CA . GLY B 1 1223 ? -38.344 49.125 -19.656 1 13.96 1223 GLY B CA 1
ATOM 19718 C C . GLY B 1 1223 ? -38.594 48.281 -18.422 1 13.96 1223 GLY B C 1
ATOM 19719 O O . GLY B 1 1223 ? -37.75 48.25 -17.516 1 13.96 1223 GLY B O 1
ATOM 19720 N N . GLU B 1 1224 ? -39.438 47.031 -18.547 1 14.77 1224 GLU B N 1
ATOM 19721 C CA . GLU B 1 1224 ? -40.719 46.469 -18.219 1 14.77 1224 GLU B CA 1
ATOM 19722 C C . GLU B 1 1224 ? -40.594 45.375 -17.156 1 14.77 1224 GLU B C 1
ATOM 19724 O O . GLU B 1 1224 ? -39.5 44.844 -16.922 1 14.77 1224 GLU B O 1
ATOM 19729 N N . GLN B 1 1225 ? -41.75 44.438 -16.969 1 14.6 1225 GLN B N 1
ATOM 19730 C CA . GLN B 1 1225 ? -42.812 44.062 -16.062 1 14.6 1225 GLN B CA 1
ATOM 19731 C C . GLN B 1 1225 ? -42.594 42.656 -15.5 1 14.6 1225 GLN B C 1
ATOM 19733 O O . GLN B 1 1225 ? -42.594 42.438 -14.289 1 14.6 1225 GLN B O 1
ATOM 19738 N N . GLN B 1 1226 ? -42.969 41.406 -16.094 1 14.69 1226 GLN B N 1
ATOM 19739 C CA . GLN B 1 1226 ? -44.125 40.656 -15.578 1 14.69 1226 GLN B CA 1
ATOM 19740 C C . GLN B 1 1226 ? -43.656 39.438 -14.797 1 14.69 1226 GLN B C 1
ATOM 19742 O O . GLN B 1 1226 ? -42.906 38.625 -15.312 1 14.69 1226 GLN B O 1
ATOM 19747 N N . LEU B 1 1227 ? -43.594 39.438 -13.539 1 16.84 1227 LEU B N 1
ATOM 19748 C CA . LEU B 1 1227 ? -43.219 38.344 -12.648 1 16.84 1227 LEU B CA 1
ATOM 19749 C C . LEU B 1 1227 ? -44.344 37.312 -12.609 1 16.84 1227 LEU B C 1
ATOM 19751 O O . LEU B 1 1227 ? -44.188 36.25 -11.977 1 16.84 1227 LEU B O 1
ATOM 19755 N N . PRO B 1 1228 ? -45.344 37.344 -13.539 1 15.29 1228 PRO B N 1
ATOM 19756 C CA . PRO B 1 1228 ? -46.438 36.844 -12.68 1 15.29 1228 PRO B CA 1
ATOM 19757 C C . PRO B 1 1228 ? -46.281 35.375 -12.328 1 15.29 1228 PRO B C 1
ATOM 19759 O O . PRO B 1 1228 ? -46.312 35 -11.156 1 15.29 1228 PRO B O 1
ATOM 19762 N N . ASP B 1 1229 ? -46.844 34.438 -13.102 1 15.83 1229 ASP B N 1
ATOM 19763 C CA . ASP B 1 1229 ? -48.062 33.781 -12.672 1 15.83 1229 ASP B CA 1
ATOM 19764 C C . ASP B 1 1229 ? -47.75 32.438 -11.984 1 15.83 1229 ASP B C 1
ATOM 19766 O O . ASP B 1 1229 ? -46.656 31.906 -12.141 1 15.83 1229 ASP B O 1
ATOM 19770 N N . ASP B 1 1230 ? -48.812 31.578 -11.781 1 16.88 1230 ASP B N 1
ATOM 19771 C CA . ASP B 1 1230 ? -49.656 30.875 -10.805 1 16.88 1230 ASP B CA 1
ATOM 19772 C C . ASP B 1 1230 ? -49.375 29.375 -10.836 1 16.88 1230 ASP B C 1
ATOM 19774 O O . ASP B 1 1230 ? -49.281 28.734 -9.789 1 16.88 1230 ASP B O 1
ATOM 19778 N N . SER B 1 1231 ? -49.312 28.672 -12.062 1 18.09 1231 SER B N 1
ATOM 19779 C CA . SER B 1 1231 ? -50.344 27.641 -11.953 1 18.09 1231 SER B CA 1
ATOM 19780 C C . SER B 1 1231 ? -49.812 26.406 -11.234 1 18.09 1231 SER B C 1
ATOM 19782 O O . SER B 1 1231 ? -48.688 25.969 -11.484 1 18.09 1231 SER B O 1
ATOM 19784 N N . ILE B 1 1232 ? -50.375 26.141 -10.07 1 18.47 1232 ILE B N 1
ATOM 19785 C CA . ILE B 1 1232 ? -50.406 25.156 -8.992 1 18.47 1232 ILE B CA 1
ATOM 19786 C C . ILE B 1 1232 ? -50.812 23.797 -9.547 1 18.47 1232 ILE B C 1
ATOM 19788 O O . ILE B 1 1232 ? -50.906 22.812 -8.805 1 18.47 1232 ILE B O 1
ATOM 19792 N N . GLU B 1 1233 ? -50.469 23.328 -10.82 1 17.42 1233 GLU B N 1
ATOM 19793 C CA . GLU B 1 1233 ? -51.344 22.188 -11.086 1 17.42 1233 GLU B CA 1
ATOM 19794 C C . GLU B 1 1233 ? -50.969 21 -10.219 1 17.42 1233 GLU B C 1
ATOM 19796 O O . GLU B 1 1233 ? -49.781 20.672 -10.07 1 17.42 1233 GLU B O 1
ATOM 19801 N N . CYS B 1 1234 ? -52 20.234 -9.453 1 15.24 1234 CYS B N 1
ATOM 19802 C CA . CYS B 1 1234 ? -52.125 18.969 -8.734 1 15.24 1234 CYS B CA 1
ATOM 19803 C C . CYS B 1 1234 ? -51.812 17.797 -9.656 1 15.24 1234 CYS B C 1
ATOM 19805 O O . CYS B 1 1234 ? -52.312 17.75 -10.789 1 15.24 1234 CYS B O 1
#

Radius of gyration: 57.76 Å; Cα contacts (8 Å, |Δi|>4): 6136; chains: 2; bounding box: 158×184×156 Å

pLDDT: mean 71.35, std 21.06, range [13.23, 98.5]